Protein AF-0000000084753655 (afdb_homodimer)

pLDDT: mean 88.22, std 13.27, range [24.02, 98.69]

Foldseek 3Di:
DDPPPPPPPPPPPPPPQQFEKEKEFEAAPVRQGDFFKKKAFVVLRWIWTAHNRRITMTIRHHAAWTWIWTGDAQWDIDIDTDGTHGNYYDYDYHHTYRNNVDQQDWDCLLQVHTDRNLQDQFDKFKFALVLLVVVVLFPFQQQQSCCFRPFQFFHCQQFLACQLRDRLLFWEWEEEVLHTQADQLAGRRRRRRAATSNFFRMKMWTAAFFQSSHATQHGTYIYTYGDDQDDDAAKWKKKKKKWKAFPLDGVQQIKIKIKMKIWGDDPQKTKIKMKMKIFGGFFAALNRFGWQPFSHQHRKIKIKIKMKMKGDPDSFKIKMKIKMKIWIWHDDQWDKDFKDKAQDDQVGDMDIGFIGTDGHDDPPWGTFTKIKMKIKMKMKGALPPNRFKIKIKMKMKMWMKGKGTWDVQFPVIFIKIKIKIKIKIKIKMWGWDDPDPFKIKIKIWIKIWMKMWMFMATPVGHGQFFTKIKIKMKIKMKMWMGGNVFKIKIKMKMKMKMKMWTAWDKAGFGQALNPPRTDDIATAHIDMDMDMDMWMKIKMWTNPDQQKIKMKMKTKHKHWHNNRQCRNLDPDNYCVVPDTYIKMKIKIKIKIWGDDSFKIKIKMKMKMKIQADADWDQDPVSRGIDGGRWMKIKIWMKMKMWGADPVRFKIKIKMKIAMWMWTADVPDRVHIATDFSSRGFAIKMKMKMWGDPDPFKIKMKIKIKGAKDQRDTWDQDPVGGTDDDQRHFIAHMDMKIKMKMKGDPDPFKIKMKIKTSVVQDWAWRSNLGSRCSSRSSNIIHGGIMMMIMMMGID/DPPPPPPPPPPPPPPPQQKEKEKEFEAAPVRQGDFQWKKAFVVVRWIWTAALRRITMTIRHHAAWTWIWTGDDQWDIDTDTDGTHGNYYDYDYHHTYRNNQDQQDWDCLLQVHTDRNLQRQFDKFKFALVLLVVVVLFPFAQQQSCCFRPFQFFHCQQFLACQLRDRLLFWEWEEEVLHTQADQLAGRRRRRRFATSVFFRMKMWTAAFFQSSHATQHGTYIYTYGDDQRHDAAKWKKKKKKWKAFDLAGVQQIKIKIKIKIWGDDPQKTKIKMKMKIFGGFFAALNRFGWQPFSHQHRKIKIKIKMKMKGDPDPFKIKMKIKMKIWIWHDDQWHKDFKDKAQDDQVGDMDIGFIGTDGHDDPPWGTFAKIKMKIKMKMKGAQPPNRFKIKIKMKMKMWMKGKGTWDVQFPVIFIKIKIKIKIKIKIKMWGWDPPDPFKIKIKIWIKIWMWMWMFMATPVGHGQFFIKIKIKMKIKMKMWMGGNVFKIKIKMKMKMKMKMWTAWDKAGFGQALNPPRTDDIATAHIDMDMDMDMWMKIKMWTNPDQQKIKMKMKTKHKHWHNNRQCRNLDPDNYCVVPDTYIKMKIKIKIKIWGDDPFKIKIKMKMKMKIQADADWDQDPVSRGIDGGRWMKIKIWMKMKMWGADPVRFKIKIKMKIAMWMWTADVPDRVHIATDFSSRGFAIKMKMKMWGDPDPFKIKMKIKIKGAKDQRDTWDQDPVGGTDDDQRHFIDHMDMKIKMKMKGDPDPFKIKMKIKTSVVFDWAWRSNLGSRCSSRSSNIIHGGIMMMIMMMGID

Nearest PDB structures (foldseek):
  8the-assembly1_A  TM=7.215E-01  e=2.007E-43  Pseudomonas aeruginosa
  6z9y-assembly4_D  TM=7.921E-01  e=4.864E-38  Pseudomonas aeruginosa PAO1
  4b7o-assembly1_A  TM=7.557E-01  e=3.043E-38  Neisseria meningitidis
  6z8u-assembly2_B  TM=7.991E-01  e=2.536E-36  Pseudomonas aeruginosa PAO1
  6bpo-assembly4_D  TM=7.384E-01  e=1.087E-37  Escherichia coli K-12

Organism: Allomuricauda ruestringensis (strain DSM 13258 / CIP 107369 / LMG 19739 / B1) (NCBI:txid886377)

Sequence (1588 aa):
MKLITLATALLFTFSAFSQSNLKGKVTDEQNQPLMGATVFIPALQIGATTDLDGNFELTSIEEGTWEVTFRMLGYRTRVEKLTFPQNGTVPFTAVLTEDLSSLDEVVISASRNSEYLSEIPASVTVVGEVKLQEFSNSTSNISEILEFTVPGLAVSTGTFSNWGQTLRGRSLLVMVDGIPQSTPLRNGQLGIKSISPNDISRVEVIKGATSIFGNGGNGGFINYITKKPNATEKIEGSTNVWGTSNLAATDDALGFGVYQSLKGKFDRFNYYISASYEKTGTKYDADGTVILPTYGLDNTTIYSTLAKLEYQISDNQNITLGGNLYKSAQDTPFIPVPAEFEVFNEEGDYSLRAGYGVEGSVEGQEATGSTLVNGQLKYNLTEIFSGTTDFTTDLYYQNTENIFFYSDKFENGGQSVINAEKYGLRPNFNTSLAVNSITDISLTYGLDLLRDKTNQGLLDGRLWVPNIKMFSWAPYLQSTAKFNGTWVMKAGLRFDDMNLDIEDYNTLPYSPLGDGNFNPSVAVEGGKIGFDNLAFNVGLRYIKHQEFIPYVSYSQGFSIADLGSVLRSATADNINDIQLEPAVTKNYEFGFLSKFQNLKFEAVGYYSTSNLGTGVVFDENINSFVPSKQPQDIYGGEVSLDYFSIDNKWQLGTSYTYVEGVTHNTGNENNLVYLGGDVIAAPKWTAYVNWAPSEKVGTSLRLTHLGDRDRFDPYLDANDNYTYRHTQFPVEGYTLLNWSATYRLQSNISVSLAINNLLNEYYLPARSQWAAPLRTFTGAGEGINTKLSLLYSFMKLITLATALLFTFSAFSQSNLKGKVTDEQNQPLMGATVFIPALQIGATTDLDGNFELTSIEEGTWEVTFRMLGYRTRVEKLTFPQNGTVPFTAVLTEDLSSLDEVVISASRNSEYLSEIPASVTVVGEVKLQEFSNSTSNISEILEFTVPGLAVSTGTFSNWGQTLRGRSLLVMVDGIPQSTPLRNGQLGIKSISPNDISRVEVIKGATSIFGNGGNGGFINYITKKPNATEKIEGSTNVWGTSNLAATDDALGFGVYQSLKGKFDRFNYYISASYEKTGTKYDADGTVILPTYGLDNTTIYSTLAKLEYQISDNQNITLGGNLYKSAQDTPFIPVPAEFEVFNEEGDYSLRAGYGVEGSVEGQEATGSTLVNGQLKYNLTEIFSGTTDFTTDLYYQNTENIFFYSDKFENGGQSVINAEKYGLRPNFNTSLAVNSITDISLTYGLDLLRDKTNQGLLDGRLWVPNIKMFSWAPYLQSTAKFNGTWVMKAGLRFDDMNLDIEDYNTLPYSPLGDGNFNPSVAVEGGKIGFDNLAFNVGLRYIKHQEFIPYVSYSQGFSIADLGSVLRSATADNINDIQLEPAVTKNYEFGFLSKFQNLKFEAVGYYSTSNLGTGVVFDENINSFVPSKQPQDIYGGEVSLDYFSIDNKWQLGTSYTYVEGVTHNTGNENNLVYLGGDVIAAPKWTAYVNWAPSEKVGTSLRLTHLGDRDRFDPYLDANDNYTYRHTQFPVEGYTLLNWSATYRLQSNISVSLAINNLLNEYYLPARSQWAAPLRTFTGAGEGINTKLSLLYSF

Secondary structure (DSSP, 8-state):
------------------EEEEEEEEEETT--B-TT-EEEEGGGTEEEE--TTSEEEEEEEESEEEEEEEE-TTB--EEEEEEE-TT-EEEEEEEE-B-TT-S--EESTTTTS-EEGGG-SSEEEEE-HHHHHHHHTT-S-HHHHHHHH-TTBPPP-SSS--TT--BTTB--EEEETTEE---GGG--S--SS-S-GGGEEEEEEEES---TT-TT-SSEEEEEEEP----SSS-EEEEEEEEEEESS--TT--EEEEEEEEEEEETTEEEEEEEEEEE----B-TTSPBBP-TT--SSEEEEEEEEEEEEEEETTEEEEEEEEEEEEEE--SEEEEPPEEEE-STT--EEEE-BEEEE---TTPPPEEEEEEEEEEEEEEEEHHHHTEEEEEEEEEEEEEEEEEEETTBTT-EEEEEEEEEEEE--EEEEEEE-SSSEEEEEEEEEEEEEEEEEEEETTS-EEEEEEEEEEEEEEEEEEEEETTTEEEEEEEEEEEEEEEE--EEPPPB-TTSSS-PBPP-EEB-EEEEEEEEEEEEEEEE-S-TT-EEEEEEEEEEE---HHHHHHT--SSBGGGS----EEEEEEEEEEEEE-SSEEEEEEEEEEEESS--SEEEETTTTEEEE--S-EEEEEEEEEEEEE-TTSSEEEEEEEEEEEEEEEETTEEEEEEE--TTTSPPPEEEEEEEEEEETTEEEEEEEEEE--B-----EE-TTS-EE--TT-S-B--EEEEEEEEEEEEETTEEEEEEEESTT------HHHHHTGGGSTT-BPPP-SEEEEEEEEE-/-------------------EEEEEEEEETTS-B-TT-EEEEGGGTEEEE--TTSEEEEEEEPSEEEEEEEE-TTB--EEEEEEE-TT-EEEEEEEE-B-TT-TT-EESTTTTS-EEGGG-SSEEEEE-HHHHHHHHTT-S-HHHHHHHH-TTBPPP-SSS--TT--BTTB--EEEETTEE---GGG--S--SS-S-GGGEEEEEEEES---TT-TT-SSEEEEEEEP----SSS-EEEEEEEEEEESS--TT--EEEEEEEEEEEETTEEEEEEEEEEE----B-TTSPBBP-TT--SSEEEEEEEEEEEEEEETTEEEEEEEEEEEEEE--SEEEEPPEEEE-STT--EEEE-BEEEE---TTPPPEEEEEEEEEEEEEEEEHHHHTEEEEEEEEEEEEEEEEEEETTBTT-EEEEEEEEEEEE--EEEEEEE-SSSEEEEEEEEEEEEEEEEEEEETTS-EEEEEEEEEEEEEEEEEEEEETTTEEEEEEEEEEEEEEEE--EEPPPB-TTSSS-PBPP-EEB-EEEEEEEEEEEEEEEE-S-TT-EEEEEEEEEEE---HHHHHHT--SSBGGGS----EEEEEEEEEEEEE-SSEEEEEEEEEEEESS--SEEEETTTTEEEE--S-EEEEEEEEEEEEE-TTSSEEEEEEEEEEEEEEEETTEEEEEEE--TTTSPPPEEEEEEEEEEETTEEEEEEEEEE--B-----EE-TTS-EE--TT-S-B--EEEEEEEEEEEEETTEEEEEEEESTT------HHHHHTGGGSTT-BPPP-SEEEEEEEEE-

InterPro domains:
  IPR000531 TonB-dependent receptor-like, beta-barrel [PF00593] (312-758)
  IPR008969 Carboxypeptidase-like, regulatory domain superfamily [SSF49464] (21-106)
  IPR012910 TonB-dependent receptor, plug domain [PF07715] (118-220)
  IPR036942 TonB-dependent receptor-like, beta-barrel domain superfamily [G3DSA:2.40.170.20] (239-794)
  IPR037066 TonB-dependent receptor, plug domain superfamily [G3DSA:2.170.130.10] (97-231)
  IPR039426 TonB-dependent receptor-like [PS52016] (116-794)
  IPR039426 TonB-dependent receptor-like [PTHR30069] (4-778)

Radius of gyration: 38.18 Å; Cα contacts (8 Å, |Δi|>4): 4791; chains: 2; bounding box: 90×140×96 Å

Structure (mmCIF, N/CA/C/O backbone):
data_AF-0000000084753655-model_v1
#
loop_
_entity.id
_entity.type
_entity.pdbx_description
1 polymer 'TonB-dependent receptor'
#
loop_
_atom_site.group_PDB
_atom_site.id
_atom_site.type_symbol
_atom_site.label_atom_id
_atom_site.label_alt_id
_atom_site.label_comp_id
_atom_site.label_asym_id
_atom_site.label_entity_id
_atom_site.label_seq_id
_atom_site.pdbx_PDB_ins_code
_atom_site.Cartn_x
_atom_site.Cartn_y
_atom_site.Cartn_z
_atom_site.occupancy
_atom_site.B_iso_or_equiv
_atom_site.auth_seq_id
_atom_site.auth_comp_id
_atom_site.auth_asym_id
_atom_site.auth_atom_id
_atom_site.pdbx_PDB_model_num
ATOM 1 N N . MET A 1 1 ? -51.656 81.062 -13.727 1 25.58 1 MET A N 1
ATOM 2 C CA . MET A 1 1 ? -52.062 79.688 -14.062 1 25.58 1 MET A CA 1
ATOM 3 C C . MET A 1 1 ? -51.25 78.688 -13.289 1 25.58 1 MET A C 1
ATOM 5 O O . MET A 1 1 ? -50.062 78.562 -13.484 1 25.58 1 MET A O 1
ATOM 9 N N . LYS A 1 2 ? -51.656 78.5 -11.992 1 30.78 2 LYS A N 1
ATOM 10 C CA . LYS A 1 2 ? -51.406 78 -10.641 1 30.78 2 LYS A CA 1
ATOM 11 C C . LYS A 1 2 ? -51.406 76.438 -10.609 1 30.78 2 LYS A C 1
ATOM 13 O O . LYS A 1 2 ? -52.406 75.812 -10.922 1 30.78 2 LYS A O 1
ATOM 18 N N . LEU A 1 3 ? -50.188 75.812 -11.109 1 28.36 3 LEU A N 1
ATOM 19 C CA . LEU A 1 3 ? -49.656 74.438 -11.32 1 28.36 3 LEU A CA 1
ATOM 20 C C . LEU A 1 3 ? -49.906 73.562 -10.102 1 28.36 3 LEU A C 1
ATOM 22 O O . LEU A 1 3 ? -49.375 73.812 -9.023 1 28.36 3 LEU A O 1
ATOM 26 N N . ILE A 1 4 ? -51.156 73 -9.836 1 27.52 4 ILE A N 1
ATOM 27 C CA . ILE A 1 4 ? -51.844 72.25 -8.805 1 27.52 4 ILE A CA 1
ATOM 28 C C . ILE A 1 4 ? -51.094 70.938 -8.602 1 27.52 4 ILE A C 1
ATOM 30 O O . ILE A 1 4 ? -51 70.125 -9.531 1 27.52 4 ILE A O 1
ATOM 34 N N . THR A 1 5 ? -50.062 70.75 -7.645 1 26.44 5 THR A N 1
ATOM 35 C CA . THR A 1 5 ? -49.156 69.812 -7.086 1 26.44 5 THR A CA 1
ATOM 36 C C . THR A 1 5 ? -49.906 68.625 -6.52 1 26.44 5 THR A C 1
ATOM 38 O O . THR A 1 5 ? -50.625 68.75 -5.52 1 26.44 5 THR A O 1
ATOM 41 N N . LEU A 1 6 ? -50.656 67.75 -7.344 1 26.5 6 LEU A N 1
ATOM 42 C CA . LEU A 1 6 ? -51.5 66.625 -6.918 1 26.5 6 LEU A CA 1
ATOM 43 C C . LEU A 1 6 ? -50.719 65.562 -6.148 1 26.5 6 LEU A C 1
ATOM 45 O O . LEU A 1 6 ? -49.781 65 -6.691 1 26.5 6 LEU A O 1
ATOM 49 N N . ALA A 1 7 ? -50.594 65.562 -4.746 1 27.19 7 ALA A N 1
ATOM 50 C CA . ALA A 1 7 ? -50.031 64.812 -3.662 1 27.19 7 ALA A CA 1
ATOM 51 C C . ALA A 1 7 ? -50.656 63.406 -3.617 1 27.19 7 ALA A C 1
ATOM 53 O O . ALA A 1 7 ? -51.781 63.219 -3.172 1 27.19 7 ALA A O 1
ATOM 54 N N . THR A 1 8 ? -50.594 62.469 -4.621 1 26.09 8 THR A N 1
ATOM 55 C CA . THR A 1 8 ? -51.219 61.156 -4.582 1 26.09 8 THR A CA 1
ATOM 56 C C . THR A 1 8 ? -50.594 60.312 -3.48 1 26.09 8 THR A C 1
ATOM 58 O O . THR A 1 8 ? -49.375 60.062 -3.479 1 26.09 8 THR A O 1
ATOM 61 N N . ALA A 1 9 ? -51.156 60.188 -2.201 1 28.41 9 ALA A N 1
ATOM 62 C CA . ALA A 1 9 ? -50.906 59.406 -0.991 1 28.41 9 ALA A CA 1
ATOM 63 C C . ALA A 1 9 ? -50.969 57.906 -1.285 1 28.41 9 ALA A C 1
ATOM 65 O O . ALA A 1 9 ? -52.031 57.375 -1.632 1 28.41 9 ALA A O 1
ATOM 66 N N . LEU A 1 10 ? -50 57.281 -1.902 1 27.05 10 LEU A N 1
ATOM 67 C CA . LEU A 1 10 ? -49.938 55.844 -2.139 1 27.05 10 LEU A CA 1
ATOM 68 C C . LEU A 1 10 ? -50.031 55.062 -0.828 1 27.05 10 LEU A C 1
ATOM 70 O O . LEU A 1 10 ? -49.188 55.25 0.062 1 27.05 10 LEU A O 1
ATOM 74 N N . LEU A 1 11 ? -51.219 54.594 -0.249 1 28.59 11 LEU A N 1
ATOM 75 C CA . LEU A 1 11 ? -51.594 53.75 0.88 1 28.59 11 LEU A CA 1
ATOM 76 C C . LEU A 1 11 ? -50.906 52.406 0.812 1 28.59 11 LEU A C 1
ATOM 78 O O . LEU A 1 11 ? -51.125 51.625 -0.116 1 28.59 11 LEU A O 1
ATOM 82 N N . PHE A 1 12 ? -49.656 52.219 1.208 1 29.06 12 PHE A N 1
ATOM 83 C CA . PHE A 1 12 ? -48.969 50.938 1.393 1 29.06 12 PHE A CA 1
ATOM 84 C C . PHE A 1 12 ? -49.656 50.094 2.438 1 29.06 12 PHE A C 1
ATOM 86 O O . PHE A 1 12 ? -49.812 50.5 3.594 1 29.06 12 PHE A O 1
ATOM 93 N N . THR A 1 13 ? -50.75 49.281 2.166 1 31.09 13 THR A N 1
ATOM 94 C CA . THR A 1 13 ? -51.406 48.312 3.02 1 31.09 13 THR A CA 1
ATOM 95 C C . THR A 1 13 ? -50.375 47.312 3.549 1 31.09 13 THR A C 1
ATOM 97 O O . THR A 1 13 ? -49.688 46.625 2.771 1 31.09 13 THR A O 1
ATOM 100 N N . PHE A 1 14 ? -49.812 47.438 4.719 1 32.62 14 PHE A N 1
ATOM 101 C CA . PHE A 1 14 ? -49.062 46.5 5.504 1 32.62 14 PHE A CA 1
ATOM 102 C C . PHE A 1 14 ? -49.875 45.25 5.824 1 32.62 14 PHE A C 1
ATOM 104 O O . PHE A 1 14 ? -50.844 45.344 6.578 1 32.62 14 PHE A O 1
ATOM 111 N N . SER A 1 15 ? -50.156 44.344 4.949 1 34.03 15 SER A N 1
ATOM 112 C CA . SER A 1 15 ? -50.75 43.062 5.301 1 34.03 15 SER A CA 1
ATOM 113 C C . SER A 1 15 ? -49.969 42.375 6.438 1 34.03 15 SER A C 1
ATOM 115 O O . SER A 1 15 ? -48.781 42.156 6.328 1 34.03 15 SER A O 1
ATOM 117 N N . ALA A 1 16 ? -50.406 42.531 7.605 1 40.72 16 ALA A N 1
ATOM 118 C CA . ALA A 1 16 ? -49.969 41.781 8.789 1 40.72 16 ALA A CA 1
ATOM 119 C C . ALA A 1 16 ? -50 40.281 8.539 1 40.72 16 ALA A C 1
ATOM 121 O O . ALA A 1 16 ? -51.094 39.688 8.406 1 40.72 16 ALA A O 1
ATOM 122 N N . PHE A 1 17 ? -49.062 39.75 7.934 1 44.97 17 PHE A N 1
ATOM 123 C CA . PHE A 1 17 ? -48.969 38.281 7.789 1 44.97 17 PHE A CA 1
ATOM 124 C C . PHE A 1 17 ? -49 37.594 9.156 1 44.97 17 PHE A C 1
ATOM 126 O O . PHE A 1 17 ? -48.312 38.031 10.078 1 44.97 17 PHE A O 1
ATOM 133 N N . SER A 1 18 ? -50.031 37.062 9.516 1 55.03 18 SER A N 1
ATOM 134 C CA . SER A 1 18 ? -50.312 36.219 10.672 1 55.03 18 SER A CA 1
ATOM 135 C C . SER A 1 18 ? -49.25 35.125 10.836 1 55.03 18 SER A C 1
ATOM 137 O O . SER A 1 18 ? -49 34.344 9.898 1 55.03 18 SER A O 1
ATOM 139 N N . GLN A 1 19 ? -48.25 35.25 11.719 1 69.44 19 GLN A N 1
ATOM 140 C CA . GLN A 1 19 ? -47.094 34.344 11.891 1 69.44 19 GLN A CA 1
ATOM 141 C C . GLN A 1 19 ? -47.312 33.438 13.094 1 69.44 19 GLN A C 1
ATOM 143 O O . GLN A 1 19 ? -47.969 33.781 14.062 1 69.44 19 GLN A O 1
ATOM 148 N N . SER A 1 20 ? -47.062 32.156 13 1 81.19 20 SER A N 1
ATOM 149 C CA . SER A 1 20 ? -47.094 31.141 14.047 1 81.19 20 SER A CA 1
ATOM 150 C C . SER A 1 20 ? -45.75 30.984 14.734 1 81.19 20 SER A C 1
ATOM 152 O O . SER A 1 20 ? -44.719 31.469 14.219 1 81.19 20 SER A O 1
ATOM 154 N N . ASN A 1 21 ? -45.812 30.422 15.984 1 83.81 21 ASN A N 1
ATOM 155 C CA . ASN A 1 21 ? -44.594 30.156 16.75 1 83.81 21 ASN A CA 1
ATOM 156 C C . ASN A 1 21 ? -44.438 28.672 17.047 1 83.81 21 ASN A C 1
ATOM 158 O O . ASN A 1 21 ? -45.438 27.938 17.125 1 83.81 21 ASN A O 1
ATOM 162 N N . LEU A 1 22 ? -43.25 28.219 17.062 1 85.69 22 LEU A N 1
ATOM 163 C CA . LEU A 1 22 ? -42.875 26.891 17.547 1 85.69 22 LEU A CA 1
ATOM 164 C C . LEU A 1 22 ? -42.156 26.984 18.891 1 85.69 22 LEU A C 1
ATOM 166 O O . LEU A 1 22 ? -41.125 27.656 19 1 85.69 22 LEU A O 1
ATOM 170 N N . LYS A 1 23 ? -42.844 26.406 19.828 1 85.25 23 LYS A N 1
ATOM 171 C CA . LYS A 1 23 ? -42.25 26.375 21.156 1 85.25 23 LYS A CA 1
ATOM 172 C C . LYS A 1 23 ? -42.125 24.938 21.672 1 85.25 23 LYS A C 1
ATOM 174 O O . LYS A 1 23 ? -43.031 24.141 21.516 1 85.25 23 LYS A O 1
ATOM 179 N N . GLY A 1 24 ? -40.906 24.641 22.141 1 85.75 24 GLY A N 1
ATOM 180 C CA . GLY A 1 24 ? -40.75 23.281 22.672 1 85.75 24 GLY A CA 1
ATOM 181 C C . GLY A 1 24 ? -39.406 23.047 23.344 1 85.75 24 GLY A C 1
ATOM 182 O O . GLY A 1 24 ? -38.75 24 23.75 1 85.75 24 GLY A O 1
ATOM 183 N N . LYS A 1 25 ? -39.125 21.719 23.531 1 83.12 25 LYS A N 1
ATOM 184 C CA . LYS A 1 25 ? -37.938 21.234 24.203 1 83.12 25 LYS A CA 1
ATOM 185 C C . LYS A 1 25 ? -37.219 20.188 23.344 1 83.12 25 LYS A C 1
ATOM 187 O O . LYS A 1 25 ? -37.875 19.422 22.609 1 83.12 25 LYS A O 1
ATOM 192 N N . VAL A 1 26 ? -36 20.375 23.328 1 82.88 26 VAL A N 1
ATOM 193 C CA . VAL A 1 26 ? -35.188 19.297 22.766 1 82.88 26 VAL A CA 1
ATOM 194 C C . VAL A 1 26 ? -34.5 18.531 23.891 1 82.88 26 VAL A C 1
ATOM 196 O O . VAL A 1 26 ? -33.812 19.109 24.719 1 82.88 26 VAL A O 1
ATOM 199 N N . THR A 1 27 ? -34.75 17.219 23.875 1 76.69 27 THR A N 1
ATOM 200 C CA . THR A 1 27 ? -34.156 16.359 24.906 1 76.69 27 THR A CA 1
ATOM 201 C C . THR A 1 27 ? -33.5 15.133 24.266 1 76.69 27 THR A C 1
ATOM 203 O O . THR A 1 27 ? -33.688 14.859 23.078 1 76.69 27 THR A O 1
ATOM 206 N N . ASP A 1 28 ? -32.656 14.562 25.078 1 68.62 28 ASP A N 1
ATOM 207 C CA . ASP A 1 28 ? -32.156 13.258 24.641 1 68.62 28 ASP A CA 1
ATOM 208 C C . ASP A 1 28 ? -33.125 12.141 25.047 1 68.62 28 ASP A C 1
ATOM 210 O O . ASP A 1 28 ? -34.219 12.406 25.562 1 68.62 28 ASP A O 1
ATOM 214 N N . GLU A 1 29 ? -32.781 10.906 24.703 1 66.56 29 GLU A N 1
ATOM 215 C CA . GLU A 1 29 ? -33.656 9.758 24.953 1 66.56 29 GLU A CA 1
ATOM 216 C C . GLU A 1 29 ? -33.906 9.57 26.438 1 66.56 29 GLU A C 1
ATOM 218 O O . GLU A 1 29 ? -34.875 8.922 26.844 1 66.56 29 GLU A O 1
ATOM 223 N N . GLN A 1 30 ? -33.062 10.156 27.188 1 60.22 30 GLN A N 1
ATOM 224 C CA . GLN A 1 30 ? -33.25 10.078 28.641 1 60.22 30 GLN A CA 1
ATOM 225 C C . GLN A 1 30 ? -34 11.289 29.156 1 60.22 30 GLN A C 1
ATOM 227 O O . GLN A 1 30 ? -34 11.562 30.359 1 60.22 30 GLN A O 1
ATOM 232 N N . ASN A 1 31 ? -34.5 12.016 28.391 1 63.53 31 ASN A N 1
ATOM 233 C CA . ASN A 1 31 ? -35.312 13.203 28.688 1 63.53 31 ASN A CA 1
ATOM 234 C C . ASN A 1 31 ? -34.469 14.312 29.312 1 63.53 31 ASN A C 1
ATOM 236 O O . ASN A 1 31 ? -34.969 15.148 30.047 1 63.53 31 ASN A O 1
ATOM 240 N N . GLN A 1 32 ? -33.219 14.148 29.094 1 67.75 32 GLN A N 1
ATOM 241 C CA . GLN A 1 32 ? -32.344 15.242 29.5 1 67.75 32 GLN A CA 1
ATOM 242 C C . GLN A 1 32 ? -32.344 16.375 28.469 1 67.75 32 GLN A C 1
ATOM 244 O O . GLN A 1 32 ? -32.25 16.125 27.266 1 67.75 32 GLN A O 1
ATOM 249 N N . PRO A 1 33 ? -32.438 17.625 29.031 1 72.44 33 PRO A N 1
ATOM 250 C CA . PRO A 1 33 ? -32.469 18.734 28.078 1 72.44 33 PRO A CA 1
ATOM 251 C C . PRO A 1 33 ? -31.156 18.891 27.328 1 72.44 33 PRO A C 1
ATOM 253 O O . PRO A 1 33 ? -30.078 18.688 27.906 1 72.44 33 PRO A O 1
ATOM 256 N N . LEU A 1 34 ? -31.266 18.969 26.125 1 69.25 34 LEU A N 1
ATOM 257 C CA . LEU A 1 34 ? -30.094 19.188 25.281 1 69.25 34 LEU A CA 1
ATOM 258 C C . LEU A 1 34 ? -29.906 20.688 25.016 1 69.25 34 LEU A C 1
ATOM 260 O O . LEU A 1 34 ? -30.656 21.281 24.234 1 69.25 34 LEU A O 1
ATOM 264 N N . MET A 1 35 ? -28.953 21.125 25.766 1 63.34 35 MET A N 1
ATOM 265 C CA . MET A 1 35 ? -28.594 22.516 25.531 1 63.34 35 MET A CA 1
ATOM 266 C C . MET A 1 35 ? -27.797 22.656 24.234 1 63.34 35 MET A C 1
ATOM 268 O O . MET A 1 35 ? -26.859 21.891 23.984 1 63.34 35 MET A O 1
ATOM 272 N N . GLY A 1 36 ? -28.156 23.578 23.344 1 63.84 36 GLY A N 1
ATOM 273 C CA . GLY A 1 36 ? -27.375 23.891 22.156 1 63.84 36 GLY A CA 1
ATOM 274 C C . GLY A 1 36 ? -27.844 23.141 20.922 1 63.84 36 GLY A C 1
ATOM 275 O O . GLY A 1 36 ? -27.172 23.172 19.891 1 63.84 36 GLY A O 1
ATOM 276 N N . ALA A 1 37 ? -28.906 22.453 21.094 1 73.06 37 ALA A N 1
ATOM 277 C CA . ALA A 1 37 ? -29.484 21.812 19.922 1 73.06 37 ALA A CA 1
ATOM 278 C C . ALA A 1 37 ? -30.078 22.844 18.969 1 73.06 37 ALA A C 1
ATOM 280 O O . ALA A 1 37 ? -30.688 23.828 19.406 1 73.06 37 ALA A O 1
ATOM 281 N N . THR A 1 38 ? -29.797 22.562 17.75 1 75.69 38 THR A N 1
ATOM 282 C CA . THR A 1 38 ? -30.328 23.484 16.75 1 75.69 38 THR A CA 1
ATOM 283 C C . THR A 1 38 ? -31.672 23 16.234 1 75.69 38 THR A C 1
ATOM 285 O O . THR A 1 38 ? -31.828 21.828 15.875 1 75.69 38 THR A O 1
ATOM 288 N N . VAL A 1 39 ? -32.688 23.859 16.297 1 80.06 39 VAL A N 1
ATOM 289 C CA . VAL A 1 39 ? -34 23.688 15.672 1 80.06 39 VAL A CA 1
ATOM 290 C C . VAL A 1 39 ? -34.125 24.609 14.461 1 80.06 39 VAL A C 1
ATOM 292 O O . VAL A 1 39 ? -34.031 25.844 14.594 1 80.06 39 VAL A O 1
ATOM 295 N N . PHE A 1 40 ? -34.219 23.922 13.352 1 78.5 40 PHE A N 1
ATOM 296 C CA . PHE A 1 40 ? -34.094 24.703 12.125 1 78.5 40 PHE A CA 1
ATOM 297 C C . PHE A 1 40 ? -35.156 24.297 11.109 1 78.5 40 PHE A C 1
ATOM 299 O O . PHE A 1 40 ? -35.469 23.125 10.961 1 78.5 40 PHE A O 1
ATOM 306 N N . ILE A 1 41 ? -35.844 25.312 10.5 1 76.81 41 ILE A N 1
ATOM 307 C CA . ILE A 1 41 ? -36.719 25.109 9.352 1 76.81 41 ILE A CA 1
ATOM 308 C C . ILE A 1 41 ? -36 25.562 8.078 1 76.81 41 ILE A C 1
ATOM 310 O O . ILE A 1 41 ? -36 26.766 7.762 1 76.81 41 ILE A O 1
ATOM 314 N N . PRO A 1 42 ? -35.469 24.562 7.375 1 69.94 42 PRO A N 1
ATOM 315 C CA . PRO A 1 42 ? -34.625 24.922 6.227 1 69.94 42 PRO A CA 1
ATOM 316 C C . PRO A 1 42 ? -35.406 25.75 5.184 1 69.94 42 PRO A C 1
ATOM 318 O O . PRO A 1 42 ? -34.844 26.703 4.629 1 69.94 42 PRO A O 1
ATOM 321 N N . ALA A 1 43 ? -36.625 25.5 4.996 1 66.69 43 ALA A N 1
ATOM 322 C CA . ALA A 1 43 ? -37.438 26.156 3.975 1 66.69 43 ALA A CA 1
ATOM 323 C C . ALA A 1 43 ? -37.688 27.625 4.312 1 66.69 43 ALA A C 1
ATOM 325 O O . ALA A 1 43 ? -37.812 28.469 3.414 1 66.69 43 ALA A O 1
ATOM 326 N N . LEU A 1 44 ? -37.688 27.953 5.602 1 66.62 44 LEU A N 1
ATOM 327 C CA . LEU A 1 44 ? -37.969 29.312 6.035 1 66.62 44 LEU A CA 1
ATOM 328 C C . LEU A 1 44 ? -36.688 29.984 6.543 1 66.62 44 LEU A C 1
ATOM 330 O O . LEU A 1 44 ? -36.719 31.156 6.938 1 66.62 44 LEU A O 1
ATOM 334 N N . GLN A 1 45 ? -35.562 29.094 6.457 1 59.44 45 GLN A N 1
ATOM 335 C CA . GLN A 1 45 ? -34.25 29.516 6.926 1 59.44 45 GLN A CA 1
ATOM 336 C C . GLN A 1 45 ? -34.344 30.188 8.289 1 59.44 45 GLN A C 1
ATOM 338 O O . GLN A 1 45 ? -33.719 31.234 8.516 1 59.44 45 GLN A O 1
ATOM 343 N N . ILE A 1 46 ? -35.25 29.75 9.094 1 72.31 46 ILE A N 1
ATOM 344 C CA . ILE A 1 46 ? -35.375 30.219 10.477 1 72.31 46 ILE A CA 1
ATOM 345 C C . ILE A 1 46 ? -34.969 29.094 11.43 1 72.31 46 ILE A C 1
ATOM 347 O O . ILE A 1 46 ? -35.219 27.922 11.141 1 72.31 46 ILE A O 1
ATOM 351 N N . GLY A 1 47 ? -34.219 29.453 12.391 1 74.38 47 GLY A N 1
ATOM 352 C CA . GLY A 1 47 ? -33.812 28.453 13.375 1 74.38 47 GLY A CA 1
ATOM 353 C C . GLY A 1 47 ? -33.625 29.031 14.766 1 74.38 47 GLY A C 1
ATOM 354 O O . GLY A 1 47 ? -33.688 30.25 14.953 1 74.38 47 GLY A O 1
ATOM 355 N N . ALA A 1 48 ? -33.688 28.094 15.719 1 73.44 48 ALA A N 1
ATOM 356 C CA . ALA A 1 48 ? -33.406 28.406 17.125 1 73.44 48 ALA A CA 1
ATOM 357 C C . ALA A 1 48 ? -32.5 27.344 17.75 1 73.44 48 ALA A C 1
ATOM 359 O O . ALA A 1 48 ? -32.281 26.281 17.172 1 73.44 48 ALA A O 1
ATOM 360 N N . THR A 1 49 ? -31.844 27.734 18.766 1 75.44 49 THR A N 1
ATOM 361 C CA . THR A 1 49 ? -31.062 26.797 19.578 1 75.44 49 THR A CA 1
ATOM 362 C C . THR A 1 49 ? -31.688 26.641 20.953 1 75.44 49 THR A C 1
ATOM 364 O O . THR A 1 49 ? -32.219 27.594 21.516 1 75.44 49 THR A O 1
ATOM 367 N N . THR A 1 50 ? -31.5 25.469 21.516 1 76.38 50 THR A N 1
ATOM 368 C CA . THR A 1 50 ? -32.094 25.203 22.812 1 76.38 50 THR A CA 1
ATOM 369 C C . THR A 1 50 ? -31.297 25.844 23.938 1 76.38 50 THR A C 1
ATOM 371 O O . THR A 1 50 ? -30.078 26 23.812 1 76.38 50 THR A O 1
ATOM 374 N N . ASP A 1 51 ? -32.031 26.281 24.984 1 65.38 51 ASP A N 1
ATOM 375 C CA . ASP A 1 51 ? -31.406 26.844 26.172 1 65.38 51 ASP A CA 1
ATOM 376 C C . ASP A 1 51 ? -30.969 25.734 27.141 1 65.38 51 ASP A C 1
ATOM 378 O O . ASP A 1 51 ? -30.969 24.562 26.781 1 65.38 51 ASP A O 1
ATOM 382 N N . LEU A 1 52 ? -30.516 26.188 28.375 1 63.38 52 LEU A N 1
ATOM 383 C CA . LEU A 1 52 ? -29.984 25.281 29.375 1 63.38 52 LEU A CA 1
ATOM 384 C C . LEU A 1 52 ? -30.984 24.203 29.734 1 63.38 52 LEU A C 1
ATOM 386 O O . LEU A 1 52 ? -30.609 23.078 30.094 1 63.38 52 LEU A O 1
ATOM 390 N N . ASP A 1 53 ? -32.156 24.516 29.719 1 66.31 53 ASP A N 1
ATOM 391 C CA . ASP A 1 53 ? -33.219 23.562 30.078 1 66.31 53 ASP A CA 1
ATOM 392 C C . ASP A 1 53 ? -33.75 22.859 28.844 1 66.31 53 ASP A C 1
ATOM 394 O O . ASP A 1 53 ? -34.781 22.188 28.906 1 66.31 53 ASP A O 1
ATOM 398 N N . GLY A 1 54 ? -33.094 23.031 27.75 1 73.19 54 GLY A N 1
ATOM 399 C CA . GLY A 1 54 ? -33.469 22.375 26.5 1 73.19 54 GLY A CA 1
ATOM 400 C C . GLY A 1 54 ? -34.625 23.062 25.812 1 73.19 54 GLY A C 1
ATOM 401 O O . GLY A 1 54 ? -35.219 22.516 24.859 1 73.19 54 GLY A O 1
ATOM 402 N N . ASN A 1 55 ? -35.062 24.156 26.297 1 77.25 55 ASN A N 1
ATOM 403 C CA . ASN A 1 55 ? -36.219 24.859 25.734 1 77.25 55 ASN A CA 1
ATOM 404 C C . ASN A 1 55 ? -35.812 25.641 24.484 1 77.25 55 ASN A C 1
ATOM 406 O O . ASN A 1 55 ? -34.688 26.125 24.391 1 77.25 55 ASN A O 1
ATOM 410 N N . PHE A 1 56 ? -36.688 25.562 23.422 1 80.38 56 PHE A N 1
ATOM 411 C CA . PHE A 1 56 ? -36.531 26.406 22.25 1 80.38 56 PHE A CA 1
ATOM 412 C C . PHE A 1 56 ? -37.844 27.109 21.891 1 80.38 56 PHE A C 1
ATOM 414 O O . PHE A 1 56 ? -38.906 26.656 22.266 1 80.38 56 PHE A O 1
ATOM 421 N N . GLU A 1 57 ? -37.719 28.359 21.359 1 79.38 57 GLU A N 1
ATOM 422 C CA . GLU A 1 57 ? -38.844 29.078 20.75 1 79.38 57 GLU A CA 1
ATOM 423 C C . GLU A 1 57 ? -38.469 29.641 19.391 1 79.38 57 GLU A C 1
ATOM 425 O O . GLU A 1 57 ? -37.5 30.359 19.25 1 79.38 57 GLU A O 1
ATOM 430 N N . LEU A 1 58 ? -39.125 29.156 18.375 1 78.12 58 LEU A N 1
ATOM 431 C CA . LEU A 1 58 ? -39 29.672 17.016 1 78.12 58 LEU A CA 1
ATOM 432 C C . LEU A 1 58 ? -40.25 30.484 16.641 1 78.12 58 LEU A C 1
ATOM 434 O O . LEU A 1 58 ? -41.375 29.953 16.656 1 78.12 58 LEU A O 1
ATOM 438 N N . THR A 1 59 ? -40 31.734 16.422 1 75.44 59 THR A N 1
ATOM 439 C CA . THR A 1 59 ? -41.125 32.625 16.156 1 75.44 59 THR A CA 1
ATOM 440 C C . THR A 1 59 ? -41.219 33 14.68 1 75.44 59 THR A C 1
ATOM 442 O O . THR A 1 59 ? -40.281 32.688 13.914 1 75.44 59 THR A O 1
ATOM 445 N N . SER A 1 60 ? -42.438 33.562 14.281 1 73.62 60 SER A N 1
ATOM 446 C CA . SER A 1 60 ? -42.688 34.125 12.961 1 73.62 60 SER A CA 1
ATOM 447 C C . SER A 1 60 ? -42.625 33.062 11.883 1 73.62 60 SER A C 1
ATOM 449 O O . SER A 1 60 ? -41.969 33.25 10.844 1 73.62 60 SER A O 1
ATOM 451 N N . ILE A 1 61 ? -43.25 32 12.195 1 78.88 61 ILE A N 1
ATOM 452 C CA . ILE A 1 61 ? -43.344 30.906 11.227 1 78.88 61 ILE A CA 1
ATOM 453 C C . ILE A 1 61 ? -44.562 31.094 10.352 1 78.88 61 ILE A C 1
ATOM 455 O O . ILE A 1 61 ? -45.688 31.219 10.852 1 78.88 61 ILE A O 1
ATOM 459 N N . GLU A 1 62 ? -44.375 31.156 9.047 1 78.44 62 GLU A N 1
ATOM 460 C CA . GLU A 1 62 ? -45.469 31.281 8.109 1 78.44 62 GLU A CA 1
ATOM 461 C C . GLU A 1 62 ? -46.406 30.078 8.203 1 78.44 62 GLU A C 1
ATOM 463 O O . GLU A 1 62 ? -45.969 28.953 8.438 1 78.44 62 GLU A O 1
ATOM 468 N N . GLU A 1 63 ? -47.625 30.469 8.094 1 78.56 63 GLU A N 1
ATOM 469 C CA . GLU A 1 63 ? -48.625 29.391 8.094 1 78.56 63 GLU A CA 1
ATOM 470 C C . GLU A 1 63 ? -48.312 28.359 7.023 1 78.56 63 GLU A C 1
ATOM 472 O O . GLU A 1 63 ? -47.906 28.703 5.91 1 78.56 63 GLU A O 1
ATOM 477 N N . GLY A 1 64 ? -48.312 27.047 7.367 1 80.56 64 GLY A N 1
ATOM 478 C CA . GLY A 1 64 ? -48.062 25.938 6.457 1 80.56 64 GLY A CA 1
ATOM 479 C C . GLY A 1 64 ? -47.438 24.75 7.141 1 80.56 64 GLY A C 1
ATOM 480 O O . GLY A 1 64 ? -47.281 24.719 8.367 1 80.56 64 GLY A O 1
ATOM 481 N N . THR A 1 65 ? -47.219 23.828 6.34 1 81.31 65 THR A N 1
ATOM 482 C CA . THR A 1 65 ? -46.5 22.641 6.809 1 81.31 65 THR A CA 1
ATOM 483 C C . THR A 1 65 ? -45.031 22.688 6.398 1 81.31 65 THR A C 1
ATOM 485 O O . THR A 1 65 ? -44.719 22.828 5.211 1 81.31 65 THR A O 1
ATOM 488 N N . TRP A 1 66 ? -44.156 22.688 7.516 1 81.19 66 TRP A N 1
ATOM 489 C CA . TRP A 1 66 ? -42.75 22.797 7.27 1 81.19 66 TRP A CA 1
ATOM 490 C C . TRP A 1 66 ? -41.969 21.641 7.906 1 81.19 66 TRP A C 1
ATOM 492 O O . TRP A 1 66 ? -42.406 21.094 8.914 1 81.19 66 TRP A O 1
ATOM 502 N N . GLU A 1 67 ? -40.938 21.312 7.277 1 80.56 67 GLU A N 1
ATOM 503 C CA . GLU A 1 67 ? -39.969 20.406 7.914 1 80.56 67 GLU A CA 1
ATOM 504 C C . GLU A 1 67 ? -39.094 21.141 8.914 1 80.56 67 GLU A C 1
ATOM 506 O O . GLU A 1 67 ? -38.375 22.078 8.547 1 80.56 67 GLU A O 1
ATOM 511 N N . VAL A 1 68 ? -39.219 20.656 10.164 1 80.69 68 VAL A N 1
ATOM 512 C CA . VAL A 1 68 ? -38.375 21.203 11.227 1 80.69 68 VAL A CA 1
ATOM 513 C C . VAL A 1 68 ? -37.219 20.234 11.539 1 80.69 68 VAL A C 1
ATOM 515 O O . VAL A 1 68 ? -37.469 19.062 11.797 1 80.69 68 VAL A O 1
ATOM 518 N N . THR A 1 69 ? -36.094 20.781 11.484 1 78.62 69 THR A N 1
ATOM 519 C CA . THR A 1 69 ? -34.906 20 11.766 1 78.62 69 THR A CA 1
ATOM 520 C C . THR A 1 69 ? -34.375 20.297 13.172 1 78.62 69 THR A C 1
ATOM 522 O O . THR A 1 69 ? -34.188 21.453 13.531 1 78.62 69 THR A O 1
ATOM 525 N N . PHE A 1 70 ? -34.219 19.234 13.93 1 77.44 70 PHE A N 1
ATOM 526 C CA . PHE A 1 70 ? -33.594 19.281 15.242 1 77.44 70 PHE A CA 1
ATOM 527 C C . PHE A 1 70 ? -32.188 18.656 15.188 1 77.44 70 PHE A C 1
ATOM 529 O O . PHE A 1 70 ? -32.062 17.469 14.891 1 77.44 70 PHE A O 1
ATOM 536 N N . ARG A 1 71 ? -31.234 19.5 15.398 1 71.5 71 ARG A N 1
ATOM 537 C CA . ARG A 1 71 ? -29.859 19.016 15.25 1 71.5 71 ARG A CA 1
ATOM 538 C C . ARG A 1 71 ? -29.016 19.391 16.453 1 71.5 71 ARG A C 1
ATOM 540 O O . ARG A 1 71 ? -29.156 20.484 17.016 1 71.5 71 ARG A O 1
ATOM 547 N N . MET A 1 72 ? -28.375 18.406 16.922 1 63.28 72 MET A N 1
ATOM 548 C CA . MET A 1 72 ? -27.344 18.609 17.938 1 63.28 72 MET A CA 1
ATOM 549 C C . MET A 1 72 ? -26.156 17.688 17.703 1 63.28 72 MET A C 1
ATOM 551 O O . MET A 1 72 ? -26.328 16.531 17.328 1 63.28 72 MET A O 1
ATOM 555 N N . LEU A 1 73 ? -25 18.422 17.766 1 52.75 73 LEU A N 1
ATOM 556 C CA . LEU A 1 73 ? -23.781 17.625 17.641 1 52.75 73 LEU A CA 1
ATOM 557 C C . LEU A 1 73 ? -23.812 16.438 18.578 1 52.75 73 LEU A C 1
ATOM 559 O O . LEU A 1 73 ? -24.109 16.578 19.766 1 52.75 73 LEU A O 1
ATOM 563 N N . GLY A 1 74 ? -23.516 15.281 18.156 1 54.56 74 GLY A N 1
ATOM 564 C CA . GLY A 1 74 ? -23.562 14.055 18.953 1 54.56 74 GLY A CA 1
ATOM 565 C C . GLY A 1 74 ? -24.922 13.383 18.922 1 54.56 74 GLY A C 1
ATOM 566 O O . GLY A 1 74 ? -25.109 12.336 19.547 1 54.56 74 GLY A O 1
ATOM 567 N N . TYR A 1 75 ? -25.859 14.062 18.344 1 61.53 75 TYR A N 1
ATOM 568 C CA . TYR A 1 75 ? -27.203 13.508 18.281 1 61.53 75 TYR A CA 1
ATOM 569 C C . TYR A 1 75 ? -27.656 13.352 16.844 1 61.53 75 TYR A C 1
ATOM 571 O O . TYR A 1 75 ? -27.203 14.086 15.953 1 61.53 75 TYR A O 1
ATOM 579 N N . ARG A 1 76 ? -28.438 12.289 16.562 1 63.31 76 ARG A N 1
ATOM 580 C CA . ARG A 1 76 ? -29.047 12.109 15.25 1 63.31 76 ARG A CA 1
ATOM 581 C C . ARG A 1 76 ? -30 13.258 14.938 1 63.31 76 ARG A C 1
ATOM 583 O O . ARG A 1 76 ? -30.844 13.617 15.766 1 63.31 76 ARG A O 1
ATOM 590 N N . THR A 1 77 ? -29.641 13.758 13.766 1 65.69 77 THR A N 1
ATOM 591 C CA . THR A 1 77 ? -30.547 14.828 13.336 1 65.69 77 THR A CA 1
ATOM 592 C C . THR A 1 77 ? -31.969 14.305 13.188 1 65.69 77 THR A C 1
ATOM 594 O O . THR A 1 77 ? -32.188 13.219 12.633 1 65.69 77 THR A O 1
ATOM 597 N N . ARG A 1 78 ? -32.906 14.945 13.859 1 72.88 78 ARG A N 1
ATOM 598 C CA . ARG A 1 78 ? -34.312 14.625 13.734 1 72.88 78 ARG A CA 1
ATOM 599 C C . ARG A 1 78 ? -35.062 15.672 12.906 1 72.88 78 ARG A C 1
ATOM 601 O O . ARG A 1 78 ? -34.969 16.875 13.188 1 72.88 78 ARG A O 1
ATOM 608 N N . VAL A 1 79 ? -35.656 15.203 11.781 1 76.75 79 VAL A N 1
ATOM 609 C CA . VAL A 1 79 ? -36.469 16.094 10.961 1 76.75 79 VAL A CA 1
ATOM 610 C C . VAL A 1 79 ? -37.938 15.742 11.141 1 76.75 79 VAL A C 1
ATOM 612 O O . VAL A 1 79 ? -38.344 14.578 11.008 1 76.75 79 VAL A O 1
ATOM 615 N N . GLU A 1 80 ? -38.812 16.672 11.539 1 79.38 80 GLU A N 1
ATOM 616 C CA . GLU A 1 80 ? -40.25 16.5 11.758 1 79.38 80 GLU A CA 1
ATOM 617 C C . GLU A 1 80 ? -41.062 17.453 10.883 1 79.38 80 GLU A C 1
ATOM 619 O O . GLU A 1 80 ? -40.719 18.641 10.781 1 79.38 80 GLU A O 1
ATOM 624 N N . LYS A 1 81 ? -42.062 16.891 10.164 1 80.19 81 LYS A N 1
ATOM 625 C CA . LYS A 1 81 ? -43.031 17.75 9.484 1 80.19 81 LYS A CA 1
ATOM 626 C C . LYS A 1 81 ? -44.094 18.25 10.445 1 80.19 81 LYS A C 1
ATOM 628 O O . LYS A 1 81 ? -44.875 17.453 10.977 1 80.19 81 LYS A O 1
ATOM 633 N N . LEU A 1 82 ? -44.062 19.578 10.633 1 82 82 LEU A N 1
ATOM 634 C CA . LEU A 1 82 ? -45.031 20.203 11.531 1 82 82 LEU A CA 1
ATOM 635 C C . LEU A 1 82 ? -45.938 21.188 10.781 1 82 82 LEU A C 1
ATOM 637 O O . LEU A 1 82 ? -45.469 21.875 9.867 1 82 82 LEU A O 1
ATOM 641 N N . THR A 1 83 ? -47.188 21.156 11.086 1 81.88 83 THR A N 1
ATOM 642 C CA . THR A 1 83 ? -48.125 22.094 10.5 1 81.88 83 THR A CA 1
ATOM 643 C C . THR A 1 83 ? -48.375 23.281 11.43 1 81.88 83 THR A C 1
ATOM 645 O O . THR A 1 83 ? -48.688 23.094 12.609 1 81.88 83 THR A O 1
ATOM 648 N N . PHE A 1 84 ? -48.219 24.422 10.852 1 81.12 84 PHE A N 1
ATOM 649 C CA . PHE A 1 84 ? -48.344 25.656 11.609 1 81.12 84 PHE A CA 1
ATOM 650 C C . PHE A 1 84 ? -49.625 26.406 11.227 1 81.12 84 PHE A C 1
ATOM 652 O O . PHE A 1 84 ? -49.781 26.797 10.062 1 81.12 84 PHE A O 1
ATOM 659 N N . PRO A 1 85 ? -50.625 26.562 12.188 1 79.62 85 PRO A N 1
ATOM 660 C CA . PRO A 1 85 ? -51.844 27.344 11.906 1 79.62 85 PRO A CA 1
ATOM 661 C C . PRO A 1 85 ? -51.562 28.844 11.922 1 79.62 85 PRO A C 1
ATOM 663 O O . PRO A 1 85 ? -50.531 29.297 12.375 1 79.62 85 PRO A O 1
ATOM 666 N N . GLN A 1 86 ? -52.531 29.609 11.406 1 75.31 86 GLN A N 1
ATOM 667 C CA . GLN A 1 86 ? -52.469 31.078 11.461 1 75.31 86 GLN A CA 1
ATOM 668 C C . GLN A 1 86 ? -52.562 31.578 12.898 1 75.31 86 GLN A C 1
ATOM 670 O O . GLN A 1 86 ? -53.469 31.219 13.633 1 75.31 86 GLN A O 1
ATOM 675 N N . ASN A 1 87 ? -51.531 32.406 13.422 1 72.06 87 ASN A N 1
ATOM 676 C CA . ASN A 1 87 ? -51.469 33.062 14.711 1 72.06 87 ASN A CA 1
ATOM 677 C C . ASN A 1 87 ? -51.5 32.062 15.867 1 72.06 87 ASN A C 1
ATOM 679 O O . ASN A 1 87 ? -52.094 32.344 16.906 1 72.06 87 ASN A O 1
ATOM 683 N N . GLY A 1 88 ? -50.844 30.859 15.664 1 78.38 88 GLY A N 1
ATOM 684 C CA . GLY A 1 88 ? -50.844 29.875 16.734 1 78.38 88 GLY A CA 1
ATOM 685 C C . GLY A 1 88 ? -49.438 29.547 17.203 1 78.38 88 GLY A C 1
ATOM 686 O O . GLY A 1 88 ? -48.438 30.078 16.688 1 78.38 88 GLY A O 1
ATOM 687 N N . THR A 1 89 ? -49.406 28.859 18.328 1 81.19 89 THR A N 1
ATOM 688 C CA . THR A 1 89 ? -48.188 28.281 18.844 1 81.19 89 THR A CA 1
ATOM 689 C C . THR A 1 89 ? -48.219 26.766 18.797 1 81.19 89 THR A C 1
ATOM 691 O O . THR A 1 89 ? -49.188 26.156 19.297 1 81.19 89 THR A O 1
ATOM 694 N N . VAL A 1 90 ? -47.406 26.156 18.125 1 83.94 90 VAL A N 1
ATOM 695 C CA . VAL A 1 90 ? -47.281 24.703 18.047 1 83.94 90 VAL A CA 1
ATOM 696 C C . VAL A 1 90 ? -46.281 24.203 19.062 1 83.94 90 VAL A C 1
ATOM 698 O O . VAL A 1 90 ? -45.094 24.516 18.969 1 83.94 90 VAL A O 1
ATOM 701 N N . PRO A 1 91 ? -46.719 23.531 20.094 1 81 91 PRO A N 1
ATOM 702 C CA . PRO A 1 91 ? -45.75 22.906 21.016 1 81 91 PRO A CA 1
ATOM 703 C C . PRO A 1 91 ? -45.125 21.625 20.453 1 81 91 PRO A C 1
ATOM 705 O O . PRO A 1 91 ? -45.844 20.828 19.812 1 81 91 PRO A O 1
ATOM 708 N N . PHE A 1 92 ? -43.812 21.516 20.531 1 84.5 92 PHE A N 1
ATOM 709 C CA . PHE A 1 92 ? -43.188 20.281 20.078 1 84.5 92 PHE A CA 1
ATOM 710 C C . PHE A 1 92 ? -41.969 19.953 20.953 1 84.5 92 PHE A C 1
ATOM 712 O O . PHE A 1 92 ? -41.188 20.828 21.281 1 84.5 92 PHE A O 1
ATOM 719 N N . THR A 1 93 ? -41.906 18.719 21.359 1 81.25 93 THR A N 1
ATOM 720 C CA . THR A 1 93 ? -40.719 18.203 22.031 1 81.25 93 THR A CA 1
ATOM 721 C C . THR A 1 93 ? -39.969 17.219 21.125 1 81.25 93 THR A C 1
ATOM 723 O O . THR A 1 93 ? -40.531 16.219 20.703 1 81.25 93 THR A O 1
ATOM 726 N N . ALA A 1 94 ? -38.75 17.625 20.812 1 80.31 94 ALA A N 1
ATOM 727 C CA . ALA A 1 94 ? -37.906 16.734 20.031 1 80.31 94 ALA A CA 1
ATOM 728 C C . ALA A 1 94 ? -36.969 15.93 20.922 1 80.31 94 ALA A C 1
ATOM 730 O O . ALA A 1 94 ? -36.281 16.5 21.766 1 80.31 94 ALA A O 1
ATOM 731 N N . VAL A 1 95 ? -37.031 14.672 20.812 1 76.44 95 VAL A N 1
ATOM 732 C CA . VAL A 1 95 ? -36.094 13.781 21.469 1 76.44 95 VAL A CA 1
ATOM 733 C C . VAL A 1 95 ? -35 13.367 20.484 1 76.44 95 VAL A C 1
ATOM 735 O O . VAL A 1 95 ? -35.281 12.742 19.469 1 76.44 95 VAL A O 1
ATOM 738 N N . LEU A 1 96 ? -33.844 13.953 20.734 1 69.88 96 LEU A N 1
ATOM 739 C CA . LEU A 1 96 ? -32.719 13.602 19.891 1 69.88 96 LEU A CA 1
ATOM 740 C C . LEU A 1 96 ? -31.969 12.383 20.438 1 69.88 96 LEU A C 1
ATOM 742 O O . LEU A 1 96 ? -31.844 12.227 21.656 1 69.88 96 LEU A O 1
ATOM 746 N N . THR A 1 97 ? -31.688 11.531 19.594 1 62.34 97 THR A N 1
ATOM 747 C CA . THR A 1 97 ? -30.906 10.352 19.953 1 62.34 97 THR A CA 1
ATOM 748 C C . THR A 1 97 ? -29.406 10.648 19.812 1 62.34 97 THR A C 1
ATOM 750 O O . THR A 1 97 ? -28.969 11.203 18.812 1 62.34 97 THR A O 1
ATOM 753 N N . GLU A 1 98 ? -28.75 10.664 20.938 1 49.75 98 GLU A N 1
ATOM 754 C CA . GLU A 1 98 ? -27.312 10.836 20.922 1 49.75 98 GLU A CA 1
ATOM 755 C C . GLU A 1 98 ? -26.672 10 19.812 1 49.75 98 GLU A C 1
ATOM 757 O O . GLU A 1 98 ? -27.031 8.836 19.625 1 49.75 98 GLU A O 1
ATOM 762 N N . ASP A 1 99 ? -26.156 10.766 18.844 1 48.69 99 ASP A N 1
ATOM 763 C CA . ASP A 1 99 ? -25.422 10.062 17.781 1 48.69 99 ASP A CA 1
ATOM 764 C C . ASP A 1 99 ? -23.938 10.414 17.828 1 48.69 99 ASP A C 1
ATOM 766 O O . ASP A 1 99 ? -23.516 11.391 17.203 1 48.69 99 ASP A O 1
ATOM 770 N N . LEU A 1 100 ? -23.422 10.273 18.922 1 43.22 100 LEU A N 1
ATOM 771 C CA . LEU A 1 100 ? -21.984 10.477 19.062 1 43.22 100 LEU A CA 1
ATOM 772 C C . LEU A 1 100 ? -21.25 10 17.828 1 43.22 100 LEU A C 1
ATOM 774 O O . LEU A 1 100 ? -20.062 10.32 17.641 1 43.22 100 LEU A O 1
ATOM 778 N N . SER A 1 101 ? -21.766 9.195 17.078 1 44.19 101 SER A N 1
ATOM 779 C CA . SER A 1 101 ? -21.141 8.586 15.914 1 44.19 101 SER A CA 1
ATOM 780 C C . SER A 1 101 ? -21.516 9.32 14.633 1 44.19 101 SER A C 1
ATOM 782 O O . SER A 1 101 ? -21.297 8.805 13.531 1 44.19 101 SER A O 1
ATOM 784 N N . SER A 1 102 ? -22.094 10.523 14.734 1 47.19 102 SER A N 1
ATOM 785 C CA . SER A 1 102 ? -22.844 10.961 13.562 1 47.19 102 SER A CA 1
ATOM 786 C C . SER A 1 102 ? -21.922 11.297 12.398 1 47.19 102 SER A C 1
ATOM 788 O O . SER A 1 102 ? -20.938 12.016 12.578 1 47.19 102 SER A O 1
ATOM 790 N N . LEU A 1 103 ? -21.906 10.539 11.461 1 48.56 103 LEU A N 1
ATOM 791 C CA . LEU A 1 103 ? -21.375 10.711 10.109 1 48.56 103 LEU A CA 1
ATOM 792 C C . LEU A 1 103 ? -21.953 11.969 9.461 1 48.56 103 LEU A C 1
ATOM 794 O O . LEU A 1 103 ? -21.625 12.289 8.32 1 48.56 103 LEU A O 1
ATOM 798 N N . ASP A 1 104 ? -22.719 12.906 10.25 1 54.38 104 ASP A N 1
ATOM 799 C CA . ASP A 1 104 ? -23.453 14.016 9.641 1 54.38 104 ASP A CA 1
ATOM 800 C C . ASP A 1 104 ? -22.719 15.336 9.836 1 54.38 104 ASP A C 1
ATOM 802 O O . ASP A 1 104 ? -23.328 16.406 9.773 1 54.38 104 ASP A O 1
ATOM 806 N N . GLU A 1 105 ? -21.406 15.188 10.094 1 62.53 105 GLU A N 1
ATOM 807 C CA . GLU A 1 105 ? -20.641 16.438 10.109 1 62.53 105 GLU A CA 1
ATOM 808 C C . GLU A 1 105 ? -20.578 17.047 8.711 1 62.53 105 GLU A C 1
ATOM 810 O O . GLU A 1 105 ? -20.453 16.328 7.719 1 62.53 105 GLU A O 1
ATOM 815 N N . VAL A 1 106 ? -20.891 18.328 8.656 1 58.69 106 VAL A N 1
ATOM 816 C CA . VAL A 1 106 ? -20.844 19.062 7.391 1 58.69 106 VAL A CA 1
ATOM 817 C C . VAL A 1 106 ? -19.453 19.703 7.215 1 58.69 106 VAL A C 1
ATOM 819 O O . VAL A 1 106 ? -18.875 20.219 8.18 1 58.69 106 VAL A O 1
ATOM 822 N N . VAL A 1 107 ? -18.891 19.469 6.121 1 66.94 107 VAL A N 1
ATOM 823 C CA . VAL A 1 107 ? -17.609 20.047 5.73 1 66.94 107 VAL A CA 1
ATOM 824 C C . VAL A 1 107 ? -17.797 21.016 4.57 1 66.94 107 VAL A C 1
ATOM 826 O O . VAL A 1 107 ? -18.609 20.766 3.672 1 66.94 107 VAL A O 1
ATOM 829 N N . ILE A 1 108 ? -17.172 22.109 4.664 1 55.84 108 ILE A N 1
ATOM 830 C CA . ILE A 1 108 ? -17.328 23.125 3.621 1 55.84 108 ILE A CA 1
ATOM 831 C C . ILE A 1 108 ? -16.094 23.156 2.723 1 55.84 108 ILE A C 1
ATOM 833 O O . ILE A 1 108 ? -16.219 23.25 1.5 1 55.84 108 ILE A O 1
ATOM 837 N N . SER A 1 109 ? -15.039 22.969 3.326 1 74.62 109 SER A N 1
ATOM 838 C CA . SER A 1 109 ? -13.773 23.234 2.646 1 74.62 109 SER A CA 1
ATOM 839 C C . SER A 1 109 ? -13.484 22.188 1.577 1 74.62 109 SER A C 1
ATOM 841 O O . SER A 1 109 ? -12.672 22.422 0.682 1 74.62 109 SER A O 1
ATOM 843 N N . ALA A 1 110 ? -14.156 21.125 1.683 1 63.56 110 ALA A N 1
ATOM 844 C CA . ALA A 1 110 ? -13.844 20.031 0.76 1 63.56 110 ALA A CA 1
ATOM 845 C C . ALA A 1 110 ? -14.289 20.375 -0.66 1 63.56 110 ALA A C 1
ATOM 847 O O . ALA A 1 110 ? -13.75 19.844 -1.631 1 63.56 110 ALA A O 1
ATOM 848 N N . SER A 1 111 ? -15.281 21.172 -0.81 1 66.19 111 SER A N 1
ATOM 849 C CA . SER A 1 111 ? -15.758 21.531 -2.143 1 66.19 111 SER A CA 1
ATOM 850 C C . SER A 1 111 ? -16.188 22.984 -2.203 1 66.19 111 SER A C 1
ATOM 852 O O . SER A 1 111 ? -16.828 23.406 -3.162 1 66.19 111 SER A O 1
ATOM 854 N N . ARG A 1 112 ? -15.844 23.766 -1.264 1 74.12 112 ARG A N 1
ATOM 855 C CA . ARG A 1 112 ? -16.266 25.156 -1.161 1 74.12 112 ARG A CA 1
ATOM 856 C C . ARG A 1 112 ? -17.797 25.25 -1.067 1 74.12 112 ARG A C 1
ATOM 858 O O . ARG A 1 112 ? -18.375 26.25 -1.506 1 74.12 112 ARG A O 1
ATOM 865 N N . ASN A 1 113 ? -18.312 24.062 -0.816 1 73.44 113 ASN A N 1
ATOM 866 C CA . ASN A 1 113 ? -19.734 23.906 -0.519 1 73.44 113 ASN A CA 1
ATOM 867 C C . ASN A 1 113 ? -19.953 22.953 0.653 1 73.44 113 ASN A C 1
ATOM 869 O O . ASN A 1 113 ? -19.125 22.078 0.917 1 73.44 113 ASN A O 1
ATOM 873 N N . SER A 1 114 ? -21.031 23.203 1.315 1 70.38 114 SER A N 1
ATOM 874 C CA . SER A 1 114 ? -21.344 22.344 2.457 1 70.38 114 SER A CA 1
ATOM 875 C C . SER A 1 114 ? -21.672 20.922 2.01 1 70.38 114 SER A C 1
ATOM 877 O O . SER A 1 114 ? -22.5 20.719 1.125 1 70.38 114 SER A O 1
ATOM 879 N N . GLU A 1 115 ? -20.922 19.984 2.533 1 76.5 115 GLU A N 1
ATOM 880 C CA . GLU A 1 115 ? -21.141 18.578 2.24 1 76.5 115 GLU A CA 1
ATOM 881 C C . GLU A 1 115 ? -21.031 17.719 3.5 1 76.5 115 GLU A C 1
ATOM 883 O O . GLU A 1 115 ? -20.266 18.062 4.414 1 76.5 115 GLU A O 1
ATOM 888 N N . TYR A 1 116 ? -21.797 16.641 3.414 1 70.69 116 TYR A N 1
ATOM 889 C CA . TYR A 1 116 ? -21.656 15.68 4.504 1 70.69 116 TYR A CA 1
ATOM 890 C C . TYR A 1 116 ? -20.344 14.922 4.391 1 70.69 116 TYR A C 1
ATOM 892 O O . TYR A 1 116 ? -19.922 14.547 3.291 1 70.69 116 TYR A O 1
ATOM 900 N N . LEU A 1 117 ? -19.766 14.758 5.516 1 74.25 117 LEU A N 1
ATOM 901 C CA . LEU A 1 117 ? -18.484 14.055 5.59 1 74.25 117 LEU A CA 1
ATOM 902 C C . LEU A 1 117 ? -18.594 12.664 4.965 1 74.25 117 LEU A C 1
ATOM 904 O O . LEU A 1 117 ? -17.672 12.211 4.289 1 74.25 117 LEU A O 1
ATOM 908 N N . SER A 1 118 ? -19.688 12 5.133 1 73.94 118 SER A N 1
ATOM 909 C CA . SER A 1 118 ? -19.891 10.633 4.668 1 73.94 118 SER A CA 1
ATOM 910 C C . SER A 1 118 ? -20.047 10.578 3.152 1 73.94 118 SER A C 1
ATOM 912 O O . SER A 1 118 ? -19.969 9.5 2.557 1 73.94 118 SER A O 1
ATOM 914 N N . GLU A 1 119 ? -20.172 11.719 2.533 1 76.31 119 GLU A N 1
ATOM 915 C CA . GLU A 1 119 ? -20.391 11.727 1.091 1 76.31 119 GLU A CA 1
ATOM 916 C C . GLU A 1 119 ? -19.156 12.211 0.338 1 76.31 119 GLU A C 1
ATOM 918 O O . GLU A 1 119 ? -19.156 12.266 -0.894 1 76.31 119 GLU A O 1
ATOM 923 N N . ILE A 1 120 ? -18.234 12.57 1.025 1 85 120 ILE A N 1
ATOM 924 C CA . ILE A 1 120 ? -17 13.07 0.41 1 85 120 ILE A CA 1
ATOM 925 C C . ILE A 1 120 ? -16.047 11.906 0.156 1 85 120 ILE A C 1
ATOM 927 O O . ILE A 1 120 ? -15.602 11.242 1.096 1 85 120 ILE A O 1
ATOM 931 N N . PRO A 1 121 ? -15.688 11.672 -1.033 1 91.31 121 PRO A N 1
ATOM 932 C CA . PRO A 1 121 ? -14.719 10.602 -1.313 1 91.31 121 PRO A CA 1
ATOM 933 C C . PRO A 1 121 ? -13.273 11.047 -1.1 1 91.31 121 PRO A C 1
ATOM 935 O O . PRO A 1 121 ? -12.469 11.016 -2.037 1 91.31 121 PRO A O 1
ATOM 938 N N . ALA A 1 122 ? -12.914 11.422 0.058 1 90.62 122 ALA A N 1
ATOM 939 C CA . ALA A 1 122 ? -11.586 11.836 0.503 1 90.62 122 ALA A CA 1
ATOM 940 C C . ALA A 1 122 ? -11.438 11.656 2.01 1 90.62 122 ALA A C 1
ATOM 942 O O . ALA A 1 122 ? -12.422 11.445 2.721 1 90.62 122 ALA A O 1
ATOM 943 N N . SER A 1 123 ? -10.211 11.695 2.389 1 93.06 123 SER A N 1
ATOM 944 C CA . SER A 1 123 ? -9.93 11.633 3.82 1 93.06 123 SER A CA 1
ATOM 945 C C . SER A 1 123 ? -10.039 13.016 4.461 1 93.06 123 SER A C 1
ATOM 947 O O . SER A 1 123 ? -9.281 13.93 4.113 1 93.06 123 SER A O 1
ATOM 949 N N . VAL A 1 124 ? -10.984 13.148 5.375 1 91.81 124 VAL A N 1
ATOM 950 C CA . VAL A 1 124 ? -11.234 14.43 6.035 1 91.81 124 VAL A CA 1
ATOM 951 C C . VAL A 1 124 ? -11.297 14.227 7.547 1 91.81 124 VAL A C 1
ATOM 953 O O . VAL A 1 124 ? -11.891 13.258 8.023 1 91.81 124 VAL A O 1
ATOM 956 N N . THR A 1 125 ? -10.609 15.086 8.25 1 94 125 THR A N 1
ATOM 957 C CA . THR A 1 125 ? -10.75 15.156 9.703 1 94 125 THR A CA 1
ATOM 958 C C . THR A 1 125 ? -11.352 16.5 10.125 1 94 125 THR A C 1
ATOM 960 O O . THR A 1 125 ? -10.898 17.547 9.68 1 94 125 THR A O 1
ATOM 963 N N . VAL A 1 126 ? -12.367 16.406 10.938 1 91.69 126 VAL A N 1
ATOM 964 C CA . VAL A 1 126 ? -12.969 17.609 11.508 1 91.69 126 VAL A CA 1
ATOM 965 C C . VAL A 1 126 ? -12.805 17.609 13.023 1 91.69 126 VAL A C 1
ATOM 967 O O . VAL A 1 126 ? -13.164 16.641 13.695 1 91.69 126 VAL A O 1
ATOM 970 N N . VAL A 1 127 ? -12.211 18.688 13.461 1 94 127 VAL A N 1
ATOM 971 C CA . VAL A 1 127 ? -12.117 18.906 14.906 1 94 127 VAL A CA 1
ATOM 972 C C . VAL A 1 127 ? -13.133 19.953 15.336 1 94 127 VAL A C 1
ATOM 974 O O . VAL A 1 127 ? -12.914 21.156 15.156 1 94 127 VAL A O 1
ATOM 977 N N . GLY A 1 128 ? -14.078 19.562 15.984 1 89.19 128 GLY A N 1
ATOM 978 C CA . GLY A 1 128 ? -15.188 20.438 16.328 1 89.19 128 GLY A CA 1
ATOM 979 C C . GLY A 1 128 ? -14.914 21.312 17.547 1 89.19 128 GLY A C 1
ATOM 980 O O . GLY A 1 128 ? -13.883 21.156 18.203 1 89.19 128 GLY A O 1
ATOM 981 N N . GLU A 1 129 ? -15.836 22.078 17.781 1 86.44 129 GLU A N 1
ATOM 982 C CA . GLU A 1 129 ? -15.695 23.094 18.812 1 86.44 129 GLU A CA 1
ATOM 983 C C . GLU A 1 129 ? -15.562 22.453 20.188 1 86.44 129 GLU A C 1
ATOM 985 O O . GLU A 1 129 ? -14.758 22.906 21.016 1 86.44 129 GLU A O 1
ATOM 990 N N . VAL A 1 130 ? -16.344 21.5 20.453 1 82.12 130 VAL A N 1
ATOM 991 C CA . VAL A 1 130 ? -16.328 20.875 21.766 1 82.12 130 VAL A CA 1
ATOM 992 C C . VAL A 1 130 ? -14.961 20.234 22.016 1 82.12 130 VAL A C 1
ATOM 994 O O . VAL A 1 130 ? -14.391 20.391 23.109 1 82.12 130 VAL A O 1
ATOM 997 N N . LYS A 1 131 ? -14.516 19.531 21.062 1 88 131 LYS A N 1
ATOM 998 C CA . LYS A 1 131 ? -13.203 18.922 21.188 1 88 131 LYS A CA 1
ATOM 999 C C . LYS A 1 131 ? -12.109 19.984 21.328 1 88 131 LYS A C 1
ATOM 1001 O O . LYS A 1 131 ? -11.164 19.812 22.094 1 88 131 LYS A O 1
ATOM 1006 N N . LEU A 1 132 ? -12.211 21 20.609 1 91.62 132 LEU A N 1
ATOM 1007 C CA . LEU A 1 132 ? -11.25 22.094 20.672 1 91.62 132 LEU A CA 1
ATOM 1008 C C . LEU A 1 132 ? -11.234 22.719 22.062 1 91.62 132 LEU A C 1
ATOM 1010 O O . LEU A 1 132 ? -10.164 23.031 22.594 1 91.62 132 LEU A O 1
ATOM 1014 N N . GLN A 1 133 ? -12.383 22.859 22.578 1 87.56 133 GLN A N 1
ATOM 1015 C CA . GLN A 1 133 ? -12.461 23.422 23.922 1 87.56 133 GLN A CA 1
ATOM 1016 C C . GLN A 1 133 ? -11.82 22.5 24.953 1 87.56 133 GLN A C 1
ATOM 1018 O O . GLN A 1 133 ? -11.086 22.953 25.844 1 87.56 133 GLN A O 1
ATOM 1023 N N . GLU A 1 134 ? -12.141 21.297 24.797 1 89.19 134 GLU A N 1
ATOM 1024 C CA . GLU A 1 134 ? -11.547 20.312 25.703 1 89.19 134 GLU A CA 1
ATOM 1025 C C . GLU A 1 134 ? -10.023 20.359 25.656 1 89.19 134 GLU A C 1
ATOM 1027 O O . GLU A 1 134 ? -9.359 20.391 26.688 1 89.19 134 GLU A O 1
ATOM 1032 N N . PHE A 1 135 ? -9.531 20.391 24.5 1 94.19 135 PHE A N 1
ATOM 1033 C CA . PHE A 1 135 ? -8.086 20.391 24.328 1 94.19 135 PHE A CA 1
ATOM 1034 C C . PHE A 1 135 ? -7.488 21.719 24.75 1 94.19 135 PHE A C 1
ATOM 1036 O O . PHE A 1 135 ? -6.371 21.781 25.266 1 94.19 135 PHE A O 1
ATOM 1043 N N . SER A 1 136 ? -8.211 22.75 24.547 1 93.25 136 SER A N 1
ATOM 1044 C CA . SER A 1 136 ? -7.727 24.078 24.906 1 93.25 136 SER A CA 1
ATOM 1045 C C . SER A 1 136 ? -7.562 24.219 26.422 1 93.25 136 SER A C 1
ATOM 1047 O O . SER A 1 136 ? -6.828 25.094 26.875 1 93.25 136 SER A O 1
ATOM 1049 N N . ASN A 1 137 ? -8.242 23.406 27.156 1 92.44 137 ASN A N 1
ATOM 1050 C CA . ASN A 1 137 ? -8.031 23.391 28.594 1 92.44 137 ASN A CA 1
ATOM 1051 C C . ASN A 1 137 ? -6.633 22.891 28.953 1 92.44 137 ASN A C 1
ATOM 1053 O O . ASN A 1 137 ? -6.148 23.125 30.062 1 92.44 137 ASN A O 1
ATOM 1057 N N . SER A 1 138 ? -6.078 22.266 28.047 1 94.56 138 SER A N 1
ATOM 1058 C CA . SER A 1 138 ? -4.762 21.688 28.312 1 94.56 138 SER A CA 1
ATOM 1059 C C . SER A 1 138 ? -3.654 22.531 27.688 1 94.56 138 SER A C 1
ATOM 1061 O O . SER A 1 138 ? -2.516 22.516 28.156 1 94.56 138 SER A O 1
ATOM 1063 N N . THR A 1 139 ? -3.896 23.125 26.594 1 93.88 139 THR A N 1
ATOM 1064 C CA . THR A 1 139 ? -2.865 23.875 25.891 1 93.88 139 THR A CA 1
ATOM 1065 C C . THR A 1 139 ? -3.49 24.922 24.969 1 93.88 139 THR A C 1
ATOM 1067 O O . THR A 1 139 ? -4.598 24.719 24.469 1 93.88 139 THR A O 1
ATOM 1070 N N . SER A 1 140 ? -2.783 26 24.781 1 92.31 140 SER A N 1
ATOM 1071 C CA . SER A 1 140 ? -3.205 27.016 23.812 1 92.31 140 SER A CA 1
ATOM 1072 C C . SER A 1 140 ? -2.471 26.859 22.484 1 92.31 140 SER A C 1
ATOM 1074 O O . SER A 1 140 ? -2.674 27.641 21.562 1 92.31 140 SER A O 1
ATOM 1076 N N . ASN A 1 141 ? -1.604 25.922 22.406 1 93.69 141 ASN A N 1
ATOM 1077 C CA . ASN A 1 141 ? -0.854 25.656 21.172 1 93.69 141 ASN A CA 1
ATOM 1078 C C . ASN A 1 141 ? -1.639 24.766 20.219 1 93.69 141 ASN A C 1
ATOM 1080 O O . ASN A 1 141 ? -1.68 23.547 20.406 1 93.69 141 ASN A O 1
ATOM 1084 N N . ILE A 1 142 ? -2.141 25.281 19.125 1 96 142 ILE A N 1
ATOM 1085 C CA . ILE A 1 142 ? -3.01 24.594 18.172 1 96 142 ILE A CA 1
ATOM 1086 C C . ILE A 1 142 ? -2.248 23.438 17.531 1 96 142 ILE A C 1
ATOM 1088 O O . ILE A 1 142 ? -2.836 22.406 17.188 1 96 142 ILE A O 1
ATOM 1092 N N . SER A 1 143 ? -0.939 23.547 17.359 1 95.62 143 SER A N 1
ATOM 1093 C CA . SER A 1 143 ? -0.131 22.5 16.734 1 95.62 143 SER A CA 1
ATOM 1094 C C . SER A 1 143 ? -0.197 21.203 17.547 1 95.62 143 SER A C 1
ATOM 1096 O O . SER A 1 143 ? -0.198 20.109 16.969 1 95.62 143 SER A O 1
ATOM 1098 N N . GLU A 1 144 ? -0.227 21.312 18.812 1 95.31 144 GLU A N 1
ATOM 1099 C CA . GLU A 1 144 ? -0.298 20.156 19.688 1 95.31 144 GLU A CA 1
ATOM 1100 C C . GLU A 1 144 ? -1.683 19.516 19.641 1 95.31 144 GLU A C 1
ATOM 1102 O O . GLU A 1 144 ? -1.81 18.281 19.719 1 95.31 144 GLU A O 1
ATOM 1107 N N . ILE A 1 145 ? -2.652 20.359 19.594 1 96.94 145 ILE A N 1
ATOM 1108 C CA . ILE A 1 145 ? -4.016 19.859 19.5 1 96.94 145 ILE A CA 1
ATOM 1109 C C . ILE A 1 145 ? -4.168 19.031 18.234 1 96.94 145 ILE A C 1
ATOM 1111 O O . ILE A 1 145 ? -4.703 17.922 18.266 1 96.94 145 ILE A O 1
ATOM 1115 N N . LEU A 1 146 ? -3.656 19.5 17.141 1 97.38 146 LEU A N 1
ATOM 1116 C CA . LEU A 1 146 ? -3.83 18.844 15.852 1 97.38 146 LEU A CA 1
ATOM 1117 C C . LEU A 1 146 ? -2.959 17.594 15.758 1 97.38 146 LEU A C 1
ATOM 1119 O O . LEU A 1 146 ? -3.336 16.609 15.102 1 97.38 146 LEU A O 1
ATOM 1123 N N . GLU A 1 147 ? -1.782 17.656 16.375 1 96.56 147 GLU A N 1
ATOM 1124 C CA . GLU A 1 147 ? -0.949 16.453 16.438 1 96.56 147 GLU A CA 1
ATOM 1125 C C . GLU A 1 147 ? -1.742 15.258 16.938 1 96.56 147 GLU A C 1
ATOM 1127 O O . GLU A 1 147 ? -1.582 14.141 16.438 1 96.56 147 GLU A O 1
ATOM 1132 N N . PHE A 1 148 ? -2.568 15.523 17.891 1 97.31 148 PHE A N 1
ATOM 1133 C CA . PHE A 1 148 ? -3.295 14.438 18.547 1 97.31 148 PHE A CA 1
ATOM 1134 C C . PHE A 1 148 ? -4.539 14.07 17.75 1 97.31 148 PHE A C 1
ATOM 1136 O O . PHE A 1 148 ? -4.879 12.891 17.625 1 97.31 148 PHE A O 1
ATOM 1143 N N . THR A 1 149 ? -5.16 15.016 17.172 1 96.81 149 THR A N 1
ATOM 1144 C CA . THR A 1 149 ? -6.516 14.805 16.672 1 96.81 149 THR A CA 1
ATOM 1145 C C . THR A 1 149 ? -6.492 14.445 15.188 1 96.81 149 THR A C 1
ATOM 1147 O O . THR A 1 149 ? -7.484 13.953 14.648 1 96.81 149 THR A O 1
ATOM 1150 N N . VAL A 1 150 ? -5.402 14.672 14.547 1 97.44 150 VAL A N 1
ATOM 1151 C CA . VAL A 1 150 ? -5.383 14.477 13.102 1 97.44 150 VAL A CA 1
ATOM 1152 C C . VAL A 1 150 ? -4.426 13.344 12.742 1 97.44 150 VAL A C 1
ATOM 1154 O O . VAL A 1 150 ? -3.221 13.562 12.586 1 97.44 150 VAL A O 1
ATOM 1157 N N . PRO A 1 151 ? -4.969 12.18 12.477 1 96.81 151 PRO A N 1
ATOM 1158 C CA . PRO A 1 151 ? -4.086 11.148 11.93 1 96.81 151 PRO A CA 1
ATOM 1159 C C . PRO A 1 151 ? -3.424 11.57 10.617 1 96.81 151 PRO A C 1
ATOM 1161 O O . PRO A 1 151 ? -4.066 12.203 9.773 1 96.81 151 PRO A O 1
ATOM 1164 N N . GLY A 1 152 ? -2.195 11.266 10.461 1 96.69 152 GLY A N 1
ATOM 1165 C CA . GLY A 1 152 ? -1.48 11.633 9.25 1 96.69 152 GLY A CA 1
ATOM 1166 C C . GLY A 1 152 ? -0.647 12.891 9.406 1 96.69 152 GLY A C 1
ATOM 1167 O O . GLY A 1 152 ? 0.259 13.141 8.609 1 96.69 152 GLY A O 1
ATOM 1168 N N . LEU A 1 153 ? -1.039 13.727 10.359 1 98 153 LEU A N 1
ATOM 1169 C CA . LEU A 1 153 ? -0.213 14.891 10.672 1 98 153 LEU A CA 1
ATOM 1170 C C . LEU A 1 153 ? 0.941 14.5 11.594 1 98 153 LEU A C 1
ATOM 1172 O O . LEU A 1 153 ? 0.735 13.836 12.609 1 98 153 LEU A O 1
ATOM 1176 N N . ALA A 1 154 ? 2.111 14.93 11.203 1 98 154 ALA A N 1
ATOM 1177 C CA . ALA A 1 154 ? 3.281 14.648 12.031 1 98 154 ALA A CA 1
ATOM 1178 C C . ALA A 1 154 ? 3.16 15.328 13.391 1 98 154 ALA A C 1
ATOM 1180 O O . ALA A 1 154 ? 2.32 16.203 13.586 1 98 154 ALA A O 1
ATOM 1181 N N . VAL A 1 155 ? 3.977 14.93 14.258 1 97.81 155 VAL A N 1
ATOM 1182 C CA . VAL A 1 155 ? 3.934 15.445 15.625 1 97.81 155 VAL A CA 1
ATOM 1183 C C . VAL A 1 155 ? 4.402 16.891 15.648 1 97.81 155 VAL A C 1
ATOM 1185 O O . VAL A 1 155 ? 5.117 17.344 14.75 1 97.81 155 VAL A O 1
ATOM 1188 N N . SER A 1 156 ? 3.951 17.516 16.656 1 96.38 156 SER A N 1
ATOM 1189 C CA . SER A 1 156 ? 4.383 18.891 16.891 1 96.38 156 SER A CA 1
ATOM 1190 C C . SER A 1 156 ? 5.891 18.969 17.109 1 96.38 156 SER A C 1
ATOM 1192 O O . SER A 1 156 ? 6.496 18.031 17.609 1 96.38 156 SER A O 1
ATOM 1194 N N . THR A 1 157 ? 6.449 20.156 16.781 1 95.56 157 THR A N 1
ATOM 1195 C CA . THR A 1 157 ? 7.891 20.344 16.922 1 95.56 157 THR A CA 1
ATOM 1196 C C . THR A 1 157 ? 8.227 20.875 18.312 1 95.56 157 THR A C 1
ATOM 1198 O O . THR A 1 157 ? 9.398 20.922 18.703 1 95.56 157 THR A O 1
ATOM 1201 N N . GLY A 1 158 ? 7.223 21.297 19.031 1 92.94 158 GLY A N 1
ATOM 1202 C CA . GLY A 1 158 ? 7.465 21.938 20.312 1 92.94 158 GLY A CA 1
ATOM 1203 C C . GLY A 1 158 ? 7.867 23.391 20.188 1 92.94 158 GLY A C 1
ATOM 1204 O O . GLY A 1 158 ? 8.195 24.047 21.188 1 92.94 158 GLY A O 1
ATOM 1205 N N . THR A 1 159 ? 7.898 23.891 19.016 1 94.94 159 THR A N 1
ATOM 1206 C CA . THR A 1 159 ? 8.242 25.266 18.703 1 94.94 159 THR A CA 1
ATOM 1207 C C . THR A 1 159 ? 7.148 25.922 17.875 1 94.94 159 THR A C 1
ATOM 1209 O O . THR A 1 159 ? 6.133 25.297 17.562 1 94.94 159 THR A O 1
ATOM 1212 N N . PHE A 1 160 ? 7.367 27.172 17.562 1 92.94 160 PHE A N 1
ATOM 1213 C CA . PHE A 1 160 ? 6.34 27.812 16.75 1 92.94 160 PHE A CA 1
ATOM 1214 C C . PHE A 1 160 ? 6.582 27.547 15.273 1 92.94 160 PHE A C 1
ATOM 1216 O O . PHE A 1 160 ? 5.762 27.922 14.43 1 92.94 160 PHE A O 1
ATOM 1223 N N . SER A 1 161 ? 7.672 26.844 14.914 1 94.31 161 SER A N 1
ATOM 1224 C CA . SER A 1 161 ? 7.918 26.375 13.562 1 94.31 161 SER A CA 1
ATOM 1225 C C . SER A 1 161 ? 7.273 25 13.32 1 94.31 161 SER A C 1
ATOM 1227 O O . SER A 1 161 ? 7.301 24.141 14.203 1 94.31 161 SER A O 1
ATOM 1229 N N . ASN A 1 162 ? 6.707 24.828 12.141 1 93.25 162 ASN A N 1
ATOM 1230 C CA . ASN A 1 162 ? 6.133 23.516 11.828 1 93.25 162 ASN A CA 1
ATOM 1231 C C . ASN A 1 162 ? 6.977 22.766 10.805 1 93.25 162 ASN A C 1
ATOM 1233 O O . ASN A 1 162 ? 6.461 21.922 10.078 1 93.25 162 ASN A O 1
ATOM 1237 N N . TRP A 1 163 ? 8.258 23.172 10.68 1 92.69 163 TRP A N 1
ATOM 1238 C CA . TRP A 1 163 ? 9.172 22.422 9.828 1 92.69 163 TRP A CA 1
ATOM 1239 C C . TRP A 1 163 ? 9.258 20.953 10.273 1 92.69 163 TRP A C 1
ATOM 1241 O O . TRP A 1 163 ? 9.68 20.672 11.391 1 92.69 163 TRP A O 1
ATOM 1251 N N . GLY A 1 164 ? 8.773 20.094 9.43 1 93.56 164 GLY A N 1
ATOM 1252 C CA . GLY A 1 164 ? 8.766 18.672 9.734 1 93.56 164 GLY A CA 1
ATOM 1253 C C . GLY A 1 164 ? 7.402 18.156 10.148 1 93.56 164 GLY A C 1
ATOM 1254 O O . GLY A 1 164 ? 7.191 16.953 10.227 1 93.56 164 GLY A O 1
ATOM 1255 N N . GLN A 1 165 ? 6.551 19.031 10.445 1 95.75 165 GLN A N 1
ATOM 1256 C CA . GLN A 1 165 ? 5.18 18.625 10.727 1 95.75 165 GLN A CA 1
ATOM 1257 C C . GLN A 1 165 ? 4.352 18.547 9.445 1 95.75 165 GLN A C 1
ATOM 1259 O O . GLN A 1 165 ? 3.395 19.297 9.273 1 95.75 165 GLN A O 1
ATOM 1264 N N . THR A 1 166 ? 4.703 17.578 8.68 1 95.56 166 THR A N 1
ATOM 1265 C CA . THR A 1 166 ? 4.09 17.391 7.367 1 95.56 166 THR A CA 1
ATOM 1266 C C . THR A 1 166 ? 2.777 16.625 7.492 1 95.56 166 THR A C 1
ATOM 1268 O O . THR A 1 166 ? 2.486 16.047 8.539 1 95.56 166 THR A O 1
ATOM 1271 N N . LEU A 1 167 ? 2.016 16.766 6.547 1 96.69 167 LEU A N 1
ATOM 1272 C CA . LEU A 1 167 ? 0.816 15.945 6.398 1 96.69 167 LEU A CA 1
ATOM 1273 C C . LEU A 1 167 ? 1.039 14.836 5.379 1 96.69 167 LEU A C 1
ATOM 1275 O O . LEU A 1 167 ? 1.099 15.094 4.172 1 96.69 167 LEU A O 1
ATOM 1279 N N . ARG A 1 168 ? 1.17 13.617 5.859 1 96.81 168 ARG A N 1
ATOM 1280 C CA . ARG A 1 168 ? 1.427 12.445 5.027 1 96.81 168 ARG A CA 1
ATOM 1281 C C . ARG A 1 168 ? 2.715 12.609 4.23 1 96.81 168 ARG A C 1
ATOM 1283 O O . ARG A 1 168 ? 2.77 12.258 3.049 1 96.81 168 ARG A O 1
ATOM 1290 N N . GLY A 1 169 ? 3.684 13.305 4.824 1 95 169 GLY A N 1
ATOM 1291 C CA . GLY A 1 169 ? 4.996 13.453 4.211 1 95 169 GLY A CA 1
ATOM 1292 C C . GLY A 1 169 ? 5.043 14.555 3.166 1 95 169 GLY A C 1
ATOM 1293 O O . GLY A 1 169 ? 5.949 14.586 2.332 1 95 169 GLY A O 1
ATOM 1294 N N . ARG A 1 170 ? 4.043 15.383 3.197 1 93.44 170 ARG A N 1
ATOM 1295 C CA . ARG A 1 170 ? 3.998 16.469 2.23 1 93.44 170 ARG A CA 1
ATOM 1296 C C . ARG A 1 170 ? 3.621 17.781 2.906 1 93.44 170 ARG A C 1
ATOM 1298 O O . ARG A 1 170 ? 3.07 17.781 4.008 1 93.44 170 ARG A O 1
ATOM 1305 N N . SER A 1 171 ? 3.918 18.844 2.217 1 88 171 SER A N 1
ATOM 1306 C CA . SER A 1 171 ? 3.578 20.172 2.742 1 88 171 SER A CA 1
ATOM 1307 C C . SER A 1 171 ? 2.072 20.391 2.721 1 88 171 SER A C 1
ATOM 1309 O O . SER A 1 171 ? 1.358 19.797 1.907 1 88 171 SER A O 1
ATOM 1311 N N . LEU A 1 172 ? 1.648 21.281 3.625 1 90.69 172 LEU A N 1
ATOM 1312 C CA . LEU A 1 172 ? 0.22 21.562 3.709 1 90.69 172 LEU A CA 1
ATOM 1313 C C . LEU A 1 172 ? -0.04 23.062 3.631 1 90.69 172 LEU A C 1
ATOM 1315 O O . LEU A 1 172 ? 0.829 23.875 3.975 1 90.69 172 LEU A O 1
ATOM 1319 N N . LEU A 1 173 ? -1.191 23.359 3.133 1 92.56 173 LEU A N 1
ATOM 1320 C CA . LEU A 1 173 ? -1.695 24.734 3.123 1 92.56 173 LEU A CA 1
ATOM 1321 C C . LEU A 1 173 ? -2.518 25.016 4.375 1 92.56 173 LEU A C 1
ATOM 1323 O O . LEU A 1 173 ? -3.35 24.203 4.777 1 92.56 173 LEU A O 1
ATOM 1327 N N . VAL A 1 174 ? -2.221 26.125 5.02 1 95.44 174 VAL A N 1
ATOM 1328 C CA . VAL A 1 174 ? -2.992 26.516 6.195 1 95.44 174 VAL A CA 1
ATOM 1329 C C . VAL A 1 174 ? -3.82 27.75 5.875 1 95.44 174 VAL A C 1
ATOM 1331 O O . VAL A 1 174 ? -3.311 28.719 5.297 1 95.44 174 VAL A O 1
ATOM 1334 N N . MET A 1 175 ? -5.07 27.688 6.285 1 95.75 175 MET A N 1
ATOM 1335 C CA . MET A 1 175 ? -5.961 28.828 6.023 1 95.75 175 MET A CA 1
ATOM 1336 C C . MET A 1 175 ? -6.785 29.156 7.262 1 95.75 175 MET A C 1
ATOM 1338 O O . MET A 1 175 ? -6.961 28.328 8.148 1 95.75 175 MET A O 1
ATOM 1342 N N . VAL A 1 176 ? -7.199 30.359 7.336 1 96.56 176 VAL A N 1
ATOM 1343 C CA . VAL A 1 176 ? -8.211 30.828 8.273 1 96.56 176 VAL A CA 1
ATOM 1344 C C . VAL A 1 176 ? -9.422 31.359 7.504 1 96.56 176 VAL A C 1
ATOM 1346 O O . VAL A 1 176 ? -9.328 32.375 6.801 1 96.56 176 VAL A O 1
ATOM 1349 N N . ASP A 1 177 ? -10.492 30.672 7.629 1 94.69 177 ASP A N 1
ATOM 1350 C CA . ASP A 1 177 ? -11.695 30.984 6.867 1 94.69 177 ASP A CA 1
ATOM 1351 C C . ASP A 1 177 ? -11.391 31.078 5.375 1 94.69 177 ASP A C 1
ATOM 1353 O O . ASP A 1 177 ? -11.844 32 4.695 1 94.69 177 ASP A O 1
ATOM 1357 N N . GLY A 1 178 ? -10.594 30.219 4.926 1 93.38 178 GLY A N 1
ATOM 1358 C CA . GLY A 1 178 ? -10.258 30.141 3.514 1 93.38 178 GLY A CA 1
ATOM 1359 C C . GLY A 1 178 ? -9.125 31.078 3.121 1 93.38 178 GLY A C 1
ATOM 1360 O O . GLY A 1 178 ? -8.617 31.016 2 1 93.38 178 GLY A O 1
ATOM 1361 N N . ILE A 1 179 ? -8.695 31.969 3.945 1 95.44 179 ILE A N 1
ATOM 1362 C CA . ILE A 1 179 ? -7.617 32.906 3.646 1 95.44 179 ILE A CA 1
ATOM 1363 C C . ILE A 1 179 ? -6.266 32.219 3.887 1 95.44 179 ILE A C 1
ATOM 1365 O O . ILE A 1 179 ? -5.957 31.828 5.012 1 95.44 179 ILE A O 1
ATOM 1369 N N . PRO A 1 180 ? -5.441 32.094 2.926 1 93.62 180 PRO A N 1
ATOM 1370 C CA . PRO A 1 180 ? -4.156 31.391 3.092 1 93.62 180 PRO A CA 1
ATOM 1371 C C . PRO A 1 180 ? -3.242 32.094 4.102 1 93.62 180 PRO A C 1
ATOM 1373 O O . PRO A 1 180 ? -3.016 33.312 4.004 1 93.62 180 PRO A O 1
ATOM 1376 N N . GLN A 1 181 ? -2.756 31.344 5.027 1 94.31 181 GLN A N 1
ATOM 1377 C CA . GLN A 1 181 ? -1.782 31.812 6.004 1 94.31 181 GLN A CA 1
ATOM 1378 C C . GLN A 1 181 ? -0.363 31.438 5.598 1 94.31 181 GLN A C 1
ATOM 1380 O O . GLN A 1 181 ? 0.601 32.094 5.988 1 94.31 181 GLN A O 1
ATOM 1385 N N . SER A 1 182 ? -0.284 30.406 4.82 1 86.81 182 SER A N 1
ATOM 1386 C CA . SER A 1 182 ? 1.012 29.953 4.312 1 86.81 182 SER A CA 1
ATOM 1387 C C . SER A 1 182 ? 1.568 30.938 3.291 1 86.81 182 SER A C 1
ATOM 1389 O O . SER A 1 182 ? 0.809 31.641 2.615 1 86.81 182 SER A O 1
ATOM 1391 N N . THR A 1 183 ? 2.902 30.984 3.25 1 79.75 183 THR A N 1
ATOM 1392 C CA . THR A 1 183 ? 3.609 31.844 2.301 1 79.75 183 THR A CA 1
ATOM 1393 C C . THR A 1 183 ? 4.387 31 1.293 1 79.75 183 THR A C 1
ATOM 1395 O O . THR A 1 183 ? 5.609 30.875 1.397 1 79.75 183 THR A O 1
ATOM 1398 N N . PRO A 1 184 ? 3.766 30.578 0.325 1 78.62 184 PRO A N 1
ATOM 1399 C CA . PRO A 1 184 ? 4.41 29.609 -0.574 1 78.62 184 PRO A CA 1
ATOM 1400 C C . PRO A 1 184 ? 5.594 30.219 -1.331 1 78.62 184 PRO A C 1
ATOM 1402 O O . PRO A 1 184 ? 6.523 29.5 -1.7 1 78.62 184 PRO A O 1
ATOM 1405 N N . LEU A 1 185 ? 5.621 31.547 -1.569 1 84.06 185 LEU A N 1
ATOM 1406 C CA . LEU A 1 185 ? 6.727 32.156 -2.287 1 84.06 185 LEU A CA 1
ATOM 1407 C C . LEU A 1 185 ? 8 32.156 -1.448 1 84.06 185 LEU A C 1
ATOM 1409 O O . LEU A 1 185 ? 9.102 32.094 -1.993 1 84.06 185 LEU A O 1
ATOM 1413 N N . ARG A 1 186 ? 7.809 32.188 -0.224 1 87.62 186 ARG A N 1
ATOM 1414 C CA . ARG A 1 186 ? 8.844 31.953 0.774 1 87.62 186 ARG A CA 1
ATOM 1415 C C . ARG A 1 186 ? 8.281 31.219 1.984 1 87.62 186 ARG A C 1
ATOM 1417 O O . ARG A 1 186 ? 7.883 31.844 2.971 1 87.62 186 ARG A O 1
ATOM 1424 N N . ASN A 1 187 ? 8.383 30.016 1.876 1 83.44 187 ASN A N 1
ATOM 1425 C CA . ASN A 1 187 ? 7.766 29.203 2.916 1 83.44 187 ASN A CA 1
ATOM 1426 C C . ASN A 1 187 ? 8.617 29.172 4.184 1 83.44 187 ASN A C 1
ATOM 1428 O O . ASN A 1 187 ? 9.609 28.438 4.254 1 83.44 187 ASN A O 1
ATOM 1432 N N . GLY A 1 188 ? 8.188 29.828 5.184 1 85.88 188 GLY A N 1
ATOM 1433 C CA . GLY A 1 188 ? 8.891 29.844 6.457 1 85.88 188 GLY A CA 1
ATOM 1434 C C . GLY A 1 188 ? 8.523 28.688 7.363 1 85.88 188 GLY A C 1
ATOM 1435 O O . GLY A 1 188 ? 9.195 28.438 8.367 1 85.88 188 GLY A O 1
ATOM 1436 N N . GLN A 1 189 ? 7.516 27.906 6.93 1 87.75 189 GLN A N 1
ATOM 1437 C CA . GLN A 1 189 ? 7.043 26.766 7.703 1 87.75 189 GLN A CA 1
ATOM 1438 C C . GLN A 1 189 ? 6.574 27.188 9.094 1 87.75 189 GLN A C 1
ATOM 1440 O O . GLN A 1 189 ? 7.004 26.625 10.102 1 87.75 189 GLN A O 1
ATOM 1445 N N . LEU A 1 190 ? 5.746 28.156 9.188 1 91.5 190 LEU A N 1
ATOM 1446 C CA . LEU A 1 190 ? 5.211 28.719 10.422 1 91.5 190 LEU A CA 1
ATOM 1447 C C . LEU A 1 190 ? 3.688 28.781 10.375 1 91.5 190 LEU A C 1
ATOM 1449 O O . LEU A 1 190 ? 3.062 29.375 11.258 1 91.5 190 LEU A O 1
ATOM 1453 N N . GLY A 1 191 ? 3.07 28.156 9.516 1 90.31 191 GLY A N 1
ATOM 1454 C CA . GLY A 1 191 ? 1.686 28.438 9.18 1 90.31 191 GLY A CA 1
ATOM 1455 C C . GLY A 1 191 ? 0.693 27.797 10.125 1 90.31 191 GLY A C 1
ATOM 1456 O O . GLY A 1 191 ? -0.44 28.266 10.266 1 90.31 191 GLY A O 1
ATOM 1457 N N . ILE A 1 192 ? 1.053 26.828 10.828 1 93.88 192 ILE A N 1
ATOM 1458 C CA . ILE A 1 192 ? 0.072 26.078 11.617 1 93.88 192 ILE A CA 1
ATOM 1459 C C . ILE A 1 192 ? -0.382 26.938 12.805 1 93.88 192 ILE A C 1
ATOM 1461 O O . ILE A 1 192 ? -1.579 27.031 13.078 1 93.88 192 ILE A O 1
ATOM 1465 N N . LYS A 1 193 ? 0.514 27.531 13.508 1 93.06 193 LYS A N 1
ATOM 1466 C CA . LYS A 1 193 ? 0.167 28.391 14.633 1 93.06 193 LYS A CA 1
ATOM 1467 C C . LYS A 1 193 ? -0.276 29.766 14.164 1 93.06 193 LYS A C 1
ATOM 1469 O O . LYS A 1 193 ? 0.387 30.766 14.438 1 93.06 193 LYS A O 1
ATOM 1474 N N . SER A 1 194 ? -1.455 29.875 13.586 1 91.94 194 SER A N 1
ATOM 1475 C CA . SER A 1 194 ? -1.883 31.109 12.945 1 91.94 194 SER A CA 1
ATOM 1476 C C . SER A 1 194 ? -3.086 31.719 13.664 1 91.94 194 SER A C 1
ATOM 1478 O O . SER A 1 194 ? -3.564 32.781 13.289 1 91.94 194 SER A O 1
ATOM 1480 N N . ILE A 1 195 ? -3.578 31.062 14.633 1 92.62 195 ILE A N 1
ATOM 1481 C CA . ILE A 1 195 ? -4.793 31.531 15.281 1 92.62 195 ILE A CA 1
ATOM 1482 C C . ILE A 1 195 ? -4.91 30.906 16.672 1 92.62 195 ILE A C 1
ATOM 1484 O O . ILE A 1 195 ? -4.312 29.859 16.938 1 92.62 195 ILE A O 1
ATOM 1488 N N . SER A 1 196 ? -5.605 31.609 17.469 1 94.19 196 SER A N 1
ATOM 1489 C CA . SER A 1 196 ? -5.895 31.047 18.797 1 94.19 196 SER A CA 1
ATOM 1490 C C . SER A 1 196 ? -6.992 29.984 18.719 1 94.19 196 SER A C 1
ATOM 1492 O O . SER A 1 196 ? -7.996 30.172 18.031 1 94.19 196 SER A O 1
ATOM 1494 N N . PRO A 1 197 ? -6.797 28.938 19.453 1 95.19 197 PRO A N 1
ATOM 1495 C CA . PRO A 1 197 ? -7.84 27.906 19.438 1 95.19 197 PRO A CA 1
ATOM 1496 C C . PRO A 1 197 ? -9.18 28.422 19.984 1 95.19 197 PRO A C 1
ATOM 1498 O O . PRO A 1 197 ? -10.234 27.906 19.594 1 95.19 197 PRO A O 1
ATOM 1501 N N . ASN A 1 198 ? -9.211 29.406 20.797 1 94.38 198 ASN A N 1
ATOM 1502 C CA . ASN A 1 198 ? -10.438 29.953 21.375 1 94.38 198 ASN A CA 1
ATOM 1503 C C . ASN A 1 198 ? -11.305 30.625 20.312 1 94.38 198 ASN A C 1
ATOM 1505 O O . ASN A 1 198 ? -12.5 30.828 20.516 1 94.38 198 ASN A O 1
ATOM 1509 N N . ASP A 1 199 ? -10.703 30.969 19.281 1 96 199 ASP A N 1
ATOM 1510 C CA . ASP A 1 199 ? -11.422 31.703 18.25 1 96 199 ASP A CA 1
ATOM 1511 C C . ASP A 1 199 ? -11.898 30.75 17.141 1 96 199 ASP A C 1
ATOM 1513 O O . ASP A 1 199 ? -12.484 31.188 16.156 1 96 199 ASP A O 1
ATOM 1517 N N . ILE A 1 200 ? -11.664 29.5 17.281 1 96 200 ILE A N 1
ATOM 1518 C CA . ILE A 1 200 ? -11.953 28.516 16.234 1 96 200 ILE A CA 1
ATOM 1519 C C . ILE A 1 200 ? -13.266 27.797 16.562 1 96 200 ILE A C 1
ATOM 1521 O O . ILE A 1 200 ? -13.492 27.375 17.688 1 96 200 ILE A O 1
ATOM 1525 N N . SER A 1 201 ? -14.086 27.719 15.555 1 92.44 201 SER A N 1
ATOM 1526 C CA . SER A 1 201 ? -15.305 26.938 15.672 1 92.44 201 SER A CA 1
ATOM 1527 C C . SER A 1 201 ? -15.055 25.469 15.32 1 92.44 201 SER A C 1
ATOM 1529 O O . SER A 1 201 ? -15.609 24.562 15.953 1 92.44 201 SER A O 1
ATOM 1531 N N . ARG A 1 202 ? -14.328 25.297 14.328 1 92.25 202 ARG A N 1
ATOM 1532 C CA . ARG A 1 202 ? -13.906 23.953 13.953 1 92.25 202 ARG A CA 1
ATOM 1533 C C . ARG A 1 202 ? -12.68 24 13.039 1 92.25 202 ARG A C 1
ATOM 1535 O O . ARG A 1 202 ? -12.414 25.016 12.406 1 92.25 202 ARG A O 1
ATOM 1542 N N . VAL A 1 203 ? -11.969 22.938 13.031 1 95.19 203 VAL A N 1
ATOM 1543 C CA . VAL A 1 203 ? -10.836 22.766 12.125 1 95.19 203 VAL A CA 1
ATOM 1544 C C . VAL A 1 203 ? -11.172 21.688 11.094 1 95.19 203 VAL A C 1
ATOM 1546 O O . VAL A 1 203 ? -11.641 20.594 11.445 1 95.19 203 VAL A O 1
ATOM 1549 N N . GLU A 1 204 ? -11.023 21.984 9.852 1 93.88 204 GLU A N 1
ATOM 1550 C CA . GLU A 1 204 ? -11.195 21.016 8.766 1 93.88 204 GLU A CA 1
ATOM 1551 C C . GLU A 1 204 ? -9.859 20.672 8.117 1 93.88 204 GLU A C 1
ATOM 1553 O O . GLU A 1 204 ? -9.164 21.547 7.602 1 93.88 204 GLU A O 1
ATOM 1558 N N . VAL A 1 205 ? -9.547 19.453 8.203 1 95.94 205 VAL A N 1
ATOM 1559 C CA . VAL A 1 205 ? -8.305 18.984 7.582 1 95.94 205 VAL A CA 1
ATOM 1560 C C . VAL A 1 205 ? -8.633 18.031 6.441 1 95.94 205 VAL A C 1
ATOM 1562 O O . VAL A 1 205 ? -9.219 16.969 6.66 1 95.94 205 VAL A O 1
ATOM 1565 N N . ILE A 1 206 ? -8.32 18.422 5.262 1 94.44 206 ILE A N 1
ATOM 1566 C CA . ILE A 1 206 ? -8.414 17.531 4.109 1 94.44 206 ILE A CA 1
ATOM 1567 C C . ILE A 1 206 ? -7.043 16.922 3.818 1 94.44 206 ILE A C 1
ATOM 1569 O O . ILE A 1 206 ? -6.066 17.641 3.617 1 94.44 206 ILE A O 1
ATOM 1573 N N . LYS A 1 207 ? -6.992 15.641 3.77 1 96.19 207 LYS A N 1
ATOM 1574 C CA . LYS A 1 207 ? -5.711 14.953 3.639 1 96.19 207 LYS A CA 1
ATOM 1575 C C . LYS A 1 207 ? -5.531 14.383 2.232 1 96.19 207 LYS A C 1
ATOM 1577 O O . LYS A 1 207 ? -6.469 13.828 1.656 1 96.19 207 LYS A O 1
ATOM 1582 N N . GLY A 1 208 ? -4.297 14.57 1.761 1 93.38 208 GLY A N 1
ATOM 1583 C CA . GLY A 1 208 ? -3.959 14.195 0.396 1 93.38 208 GLY A CA 1
ATOM 1584 C C . GLY A 1 208 ? -3.875 15.383 -0.543 1 93.38 208 GLY A C 1
ATOM 1585 O O . GLY A 1 208 ? -4.473 16.422 -0.286 1 93.38 208 GLY A O 1
ATOM 1586 N N . ALA A 1 209 ? -3.18 15.141 -1.622 1 91.75 209 ALA A N 1
ATOM 1587 C CA . ALA A 1 209 ? -2.969 16.219 -2.574 1 91.75 209 ALA A CA 1
ATOM 1588 C C . ALA A 1 209 ? -4.297 16.781 -3.078 1 91.75 209 ALA A C 1
ATOM 1590 O O . ALA A 1 209 ? -5.211 16.016 -3.412 1 91.75 209 ALA A O 1
ATOM 1591 N N . THR A 1 210 ? -4.387 18.078 -3.045 1 89.62 210 THR A N 1
ATOM 1592 C CA . THR A 1 210 ? -5.602 18.734 -3.527 1 89.62 210 THR A CA 1
ATOM 1593 C C . THR A 1 210 ? -5.289 20.125 -4.074 1 89.62 210 THR A C 1
ATOM 1595 O O . THR A 1 210 ? -4.359 20.781 -3.605 1 89.62 210 THR A O 1
ATOM 1598 N N . SER A 1 211 ? -6.094 20.484 -5.059 1 86.5 211 SER A N 1
ATOM 1599 C CA . SER A 1 211 ? -5.918 21.797 -5.652 1 86.5 211 SER A CA 1
ATOM 1600 C C . SER A 1 211 ? -7.168 22.656 -5.477 1 86.5 211 SER A C 1
ATOM 1602 O O . SER A 1 211 ? -7.332 23.672 -6.164 1 86.5 211 SER A O 1
ATOM 1604 N N . ILE A 1 212 ? -7.941 22.25 -4.586 1 84.44 212 ILE A N 1
ATOM 1605 C CA . ILE A 1 212 ? -9.203 22.969 -4.395 1 84.44 212 ILE A CA 1
ATOM 1606 C C . ILE A 1 212 ? -8.922 24.438 -4.074 1 84.44 212 ILE A C 1
ATOM 1608 O O . ILE A 1 212 ? -9.641 25.328 -4.535 1 84.44 212 ILE A O 1
ATOM 1612 N N . PHE A 1 213 ? -7.93 24.688 -3.295 1 85.12 213 PHE A N 1
ATOM 1613 C CA . PHE A 1 213 ? -7.578 26.062 -2.955 1 85.12 213 PHE A CA 1
ATOM 1614 C C . PHE A 1 213 ? -6.301 26.484 -3.67 1 85.12 213 PHE A C 1
ATOM 1616 O O . PHE A 1 213 ? -5.688 27.5 -3.311 1 85.12 213 PHE A O 1
ATOM 1623 N N . GLY A 1 214 ? -5.898 25.656 -4.562 1 85.31 214 GLY A N 1
ATOM 1624 C CA . GLY A 1 214 ? -4.797 26.031 -5.426 1 85.31 214 GLY A CA 1
ATOM 1625 C C . GLY A 1 214 ? -3.439 25.625 -4.875 1 85.31 214 GLY A C 1
ATOM 1626 O O . GLY A 1 214 ? -3.268 24.516 -4.387 1 85.31 214 GLY A O 1
ATOM 1627 N N . ASN A 1 215 ? -2.52 26.562 -4.941 1 86.12 215 ASN A N 1
ATOM 1628 C CA . ASN A 1 215 ? -1.103 26.359 -4.664 1 86.12 215 ASN A CA 1
ATOM 1629 C C . ASN A 1 215 ? -0.868 25.984 -3.203 1 86.12 215 ASN A C 1
ATOM 1631 O O . ASN A 1 215 ? -1.355 26.656 -2.297 1 86.12 215 ASN A O 1
ATOM 1635 N N . GLY A 1 216 ? -0.146 24.812 -3.039 1 86.19 216 GLY A N 1
ATOM 1636 C CA . GLY A 1 216 ? 0.327 24.5 -1.699 1 86.19 216 GLY A CA 1
ATOM 1637 C C . GLY A 1 216 ? -0.335 23.266 -1.105 1 86.19 216 GLY A C 1
ATOM 1638 O O . GLY A 1 216 ? 0.003 22.844 0.004 1 86.19 216 GLY A O 1
ATOM 1639 N N . GLY A 1 217 ? -1.164 22.672 -1.779 1 87.75 217 GLY A N 1
ATOM 1640 C CA . GLY A 1 217 ? -1.941 21.578 -1.215 1 87.75 217 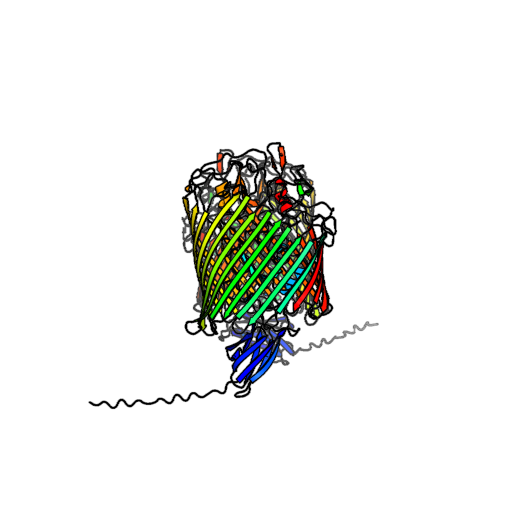GLY A CA 1
ATOM 1641 C C . GLY A 1 217 ? -1.387 20.203 -1.56 1 87.75 217 GLY A C 1
ATOM 1642 O O . GLY A 1 217 ? -2.143 19.281 -1.885 1 87.75 217 GLY A O 1
ATOM 1643 N N . ASN A 1 218 ? -0.107 20.031 -1.489 1 91 218 ASN A N 1
ATOM 1644 C CA . ASN A 1 218 ? 0.493 18.766 -1.88 1 91 218 ASN A CA 1
ATOM 1645 C C . ASN A 1 218 ? 0.163 17.656 -0.881 1 91 218 ASN A C 1
ATOM 1647 O O . ASN A 1 218 ? 0.054 16.484 -1.256 1 91 218 ASN A O 1
ATOM 1651 N N . GLY A 1 219 ? 0.092 18.047 0.351 1 93.56 219 GLY A N 1
ATOM 1652 C CA . GLY A 1 219 ? -0.307 17.078 1.365 1 93.56 219 GLY A CA 1
ATOM 1653 C C . GLY A 1 219 ? -1.736 17.266 1.837 1 93.56 219 GLY A C 1
ATOM 1654 O O . GLY A 1 219 ? -2.258 16.453 2.598 1 93.56 219 GLY A O 1
ATOM 1655 N N . GLY A 1 220 ? -2.318 18.344 1.432 1 94.5 220 GLY A N 1
ATOM 1656 C CA . GLY A 1 220 ? -3.641 18.75 1.887 1 94.5 220 GLY A CA 1
ATOM 1657 C C . GLY A 1 220 ? -3.65 20.109 2.545 1 94.5 220 GLY A C 1
ATOM 1658 O O . GLY A 1 220 ? -2.777 20.938 2.285 1 94.5 220 GLY A O 1
ATOM 1659 N N . PHE A 1 221 ? -4.762 20.359 3.283 1 93.88 221 PHE A N 1
ATOM 1660 C CA . PHE A 1 221 ? -4.797 21.656 3.928 1 93.88 221 PHE A CA 1
ATOM 1661 C C . PHE A 1 221 ? -5.492 21.578 5.281 1 93.88 221 PHE A C 1
ATOM 1663 O O . PHE A 1 221 ? -6.195 20.609 5.566 1 93.88 221 PHE A O 1
ATOM 1670 N N . ILE A 1 222 ? -5.203 22.516 6.059 1 96 222 ILE A N 1
ATOM 1671 C CA . ILE A 1 222 ? -5.891 22.828 7.309 1 96 222 ILE A CA 1
ATOM 1672 C C . ILE A 1 222 ? -6.645 24.156 7.168 1 96 222 ILE A C 1
ATOM 1674 O O . ILE A 1 222 ? -6.062 25.172 6.797 1 96 222 ILE A O 1
ATOM 1678 N N . ASN A 1 223 ? -7.855 24.109 7.395 1 95.25 223 ASN A N 1
ATOM 1679 C CA . ASN A 1 223 ? -8.672 25.312 7.402 1 95.25 223 ASN A CA 1
ATOM 1680 C C . ASN A 1 223 ? -9.312 25.547 8.766 1 95.25 223 ASN A C 1
ATOM 1682 O O . ASN A 1 223 ? -10.141 24.75 9.211 1 95.25 223 ASN A O 1
ATOM 1686 N N . TYR A 1 224 ? -8.875 26.625 9.344 1 96.69 224 TYR A N 1
ATOM 1687 C CA . TYR A 1 224 ? -9.516 27.047 10.586 1 96.69 224 TYR A CA 1
ATOM 1688 C C . TYR A 1 224 ? -10.781 27.844 10.305 1 96.69 224 TYR A C 1
ATOM 1690 O O . TYR A 1 224 ? -10.727 28.922 9.711 1 96.69 224 TYR A O 1
ATOM 1698 N N . ILE A 1 225 ? -11.875 27.266 10.688 1 94.06 225 ILE A N 1
ATOM 1699 C CA . ILE A 1 225 ? -13.133 28 10.609 1 94.06 225 ILE A CA 1
ATOM 1700 C C . ILE A 1 225 ? -13.367 28.75 11.922 1 94.06 225 ILE A C 1
ATOM 1702 O O . ILE A 1 225 ? -13.492 28.125 12.984 1 94.06 225 ILE A O 1
ATOM 1706 N N . THR A 1 226 ? -13.43 30.016 11.852 1 96 226 THR A N 1
ATOM 1707 C CA . THR A 1 226 ? -13.531 30.812 13.07 1 96 226 THR A CA 1
ATOM 1708 C C . THR A 1 226 ? -14.977 30.844 13.57 1 96 226 THR A C 1
ATOM 1710 O O . THR A 1 226 ? -15.898 30.469 12.844 1 96 226 THR A O 1
ATOM 1713 N N . LYS A 1 227 ? -15.117 31.297 14.773 1 94.25 227 LYS A N 1
ATOM 1714 C CA . LYS A 1 227 ? -16.422 31.438 15.406 1 94.25 227 LYS A CA 1
ATOM 1715 C C . LYS A 1 227 ? -17.344 32.344 14.586 1 94.25 227 LYS A C 1
ATOM 1717 O O . LYS A 1 227 ? -16.875 33.312 13.984 1 94.25 227 LYS A O 1
ATOM 1722 N N . LYS A 1 228 ? -18.641 32.031 14.633 1 88.19 228 LYS A N 1
ATOM 1723 C CA . LYS A 1 228 ? -19.625 32.781 13.859 1 88.19 228 LYS A CA 1
ATOM 1724 C C . LYS A 1 228 ? -20.531 33.594 14.773 1 88.19 228 LYS A C 1
ATOM 1726 O O . LYS A 1 228 ? -20.672 33.312 15.961 1 88.19 228 LYS A O 1
ATOM 1731 N N . PRO A 1 229 ? -21.031 34.688 14.195 1 89.94 229 PRO A N 1
ATOM 1732 C CA . PRO A 1 229 ? -21.938 35.5 14.992 1 89.94 229 PRO A CA 1
ATOM 1733 C C . PRO A 1 229 ? -23.344 34.906 15.102 1 89.94 229 PRO A C 1
ATOM 1735 O O . PRO A 1 229 ? -24.328 35.594 14.797 1 89.94 229 PRO A O 1
ATOM 1738 N N . ASN A 1 230 ? -23.406 33.812 15.578 1 79 230 ASN A N 1
ATOM 1739 C CA . ASN A 1 230 ? -24.688 33.156 15.797 1 79 230 ASN A CA 1
ATOM 1740 C C . ASN A 1 230 ? -25.172 33.344 17.234 1 79 230 ASN A C 1
ATOM 1742 O O . ASN A 1 230 ? -24.75 32.594 18.125 1 79 230 ASN A O 1
ATOM 1746 N N . ALA A 1 231 ? -25.938 34.375 17.391 1 77.94 231 ALA A N 1
ATOM 1747 C CA . ALA A 1 231 ? -26.453 34.656 18.734 1 77.94 231 ALA A CA 1
ATOM 1748 C C . ALA A 1 231 ? -27.984 34.719 18.719 1 77.94 231 ALA A C 1
ATOM 1750 O O . ALA A 1 231 ? -28.594 34.938 17.672 1 77.94 231 ALA A O 1
ATOM 1751 N N . THR A 1 232 ? -28.5 34.469 19.922 1 73.31 232 THR A N 1
ATOM 1752 C CA . THR A 1 232 ? -29.938 34.562 20.078 1 73.31 232 THR A CA 1
ATOM 1753 C C . THR A 1 232 ? -30.312 35.781 20.906 1 73.31 232 THR A C 1
ATOM 1755 O O . THR A 1 232 ? -31.422 36.312 20.766 1 73.31 232 THR A O 1
ATOM 1758 N N . GLU A 1 233 ? -29.391 36.031 21.781 1 83.69 233 GLU A N 1
ATOM 1759 C CA . GLU A 1 233 ? -29.625 37.188 22.641 1 83.69 233 GLU A CA 1
ATOM 1760 C C . GLU A 1 233 ? -28.875 38.438 22.141 1 83.69 233 GLU A C 1
ATOM 1762 O O . GLU A 1 233 ? -28.031 38.312 21.25 1 83.69 233 GLU A O 1
ATOM 1767 N N . LYS A 1 234 ? -29.297 39.469 22.734 1 91.62 234 LYS A N 1
ATOM 1768 C CA . LYS A 1 234 ? -28.641 40.719 22.359 1 91.62 234 LYS A CA 1
ATOM 1769 C C . LYS A 1 234 ? -27.188 40.75 22.797 1 91.62 234 LYS A C 1
ATOM 1771 O O . LYS A 1 234 ? -26.344 41.375 22.141 1 91.62 234 LYS A O 1
ATOM 1776 N N . ILE A 1 235 ? -26.938 40.062 23.984 1 93.88 235 ILE A N 1
ATOM 1777 C CA . ILE A 1 235 ? -25.562 40 24.469 1 93.88 235 ILE A CA 1
ATOM 1778 C C . ILE A 1 235 ? -25.328 38.656 25.156 1 93.88 235 ILE A C 1
ATOM 1780 O O . ILE A 1 235 ? -26.078 38.281 26.062 1 93.88 235 ILE A O 1
ATOM 1784 N N . GLU A 1 236 ? -24.438 37.969 24.578 1 93.06 236 GLU A N 1
ATOM 1785 C CA . GLU A 1 236 ? -23.891 36.75 25.156 1 93.06 236 GLU A CA 1
ATOM 1786 C C . GLU A 1 236 ? -22.359 36.781 25.188 1 93.06 236 GLU A C 1
ATOM 1788 O O . GLU A 1 236 ? -21.75 37.469 24.359 1 93.06 236 GLU A O 1
ATOM 1793 N N . GLY A 1 237 ? -21.797 36.125 26.234 1 93.56 237 GLY A N 1
ATOM 1794 C CA . GLY A 1 237 ? -20.344 36.188 26.281 1 93.56 237 GLY A CA 1
ATOM 1795 C C . GLY A 1 237 ? -19.719 35.062 27.078 1 93.56 237 GLY A C 1
ATOM 1796 O O . GLY A 1 237 ? -20.422 34.312 27.75 1 93.56 237 GLY A O 1
ATOM 1797 N N . SER A 1 238 ? -18.469 34.938 26.891 1 94.75 238 SER A N 1
ATOM 1798 C CA . SER A 1 238 ? -17.656 34 27.672 1 94.75 238 SER A CA 1
ATOM 1799 C C . SER A 1 238 ? -16.328 34.625 28.094 1 94.75 238 SER A C 1
ATOM 1801 O O . SER A 1 238 ? -15.711 35.344 27.312 1 94.75 238 SER A O 1
ATOM 1803 N N . THR A 1 239 ? -15.984 34.406 29.297 1 97.31 239 THR A N 1
ATOM 1804 C CA . THR A 1 239 ? -14.703 34.812 29.859 1 97.31 239 THR A CA 1
ATOM 1805 C C . THR A 1 239 ? -13.891 33.625 30.312 1 97.31 239 THR A C 1
ATOM 1807 O O . THR A 1 239 ? -14.398 32.75 31.047 1 97.31 239 THR A O 1
ATOM 1810 N N . ASN A 1 240 ? -12.727 33.531 29.859 1 97.44 240 ASN A N 1
ATOM 1811 C CA . ASN A 1 240 ? -11.805 32.469 30.281 1 97.44 240 ASN A CA 1
ATOM 1812 C C . ASN A 1 240 ? -10.516 33.062 30.859 1 97.44 240 ASN A C 1
ATOM 1814 O O . ASN A 1 240 ? -9.883 33.906 30.234 1 97.44 240 ASN A O 1
ATOM 1818 N N . VAL A 1 241 ? -10.195 32.688 32.031 1 98.19 241 VAL A N 1
ATOM 1819 C CA . VAL A 1 241 ? -8.945 33.094 32.656 1 98.19 241 VAL A CA 1
ATOM 1820 C C . VAL A 1 241 ? -8.148 31.828 33.031 1 98.19 241 VAL A C 1
ATOM 1822 O O . VAL A 1 241 ? -8.719 30.828 33.469 1 98.19 241 VAL A O 1
ATOM 1825 N N . TRP A 1 242 ? -6.812 31.906 32.812 1 98.19 242 TRP A N 1
ATOM 1826 C CA . TRP A 1 242 ? -6.059 30.719 33.156 1 98.19 242 TRP A CA 1
ATOM 1827 C C . TRP A 1 242 ? -4.645 31.062 33.594 1 98.19 242 TRP A C 1
ATOM 1829 O O . TRP A 1 242 ? -4.164 32.156 33.344 1 98.19 242 TRP A O 1
ATOM 1839 N N . GLY A 1 243 ? -4.07 30.172 34.312 1 98.25 243 GLY A N 1
ATOM 1840 C CA . GLY A 1 243 ? -2.666 30.156 34.688 1 98.25 243 GLY A CA 1
ATOM 1841 C C . GLY A 1 243 ? -1.944 28.891 34.25 1 98.25 243 GLY A C 1
ATOM 1842 O O . GLY A 1 243 ? -2.551 27.812 34.188 1 98.25 243 GLY A O 1
ATOM 1843 N N . THR A 1 244 ? -0.629 29.094 33.938 1 98.06 244 THR A N 1
ATOM 1844 C CA . THR A 1 244 ? 0.197 27.938 33.562 1 98.06 244 THR A CA 1
ATOM 1845 C C . THR A 1 244 ? 1.505 27.953 34.344 1 98.06 244 THR A C 1
ATOM 1847 O O . THR A 1 244 ? 1.918 28.984 34.875 1 98.06 244 THR A O 1
ATOM 1850 N N . SER A 1 245 ? 2.047 26.734 34.438 1 98.12 245 SER A N 1
ATOM 1851 C CA . SER A 1 245 ? 3.367 26.625 35.062 1 98.12 245 SER A CA 1
ATOM 1852 C C . SER A 1 245 ? 4.039 25.312 34.688 1 98.12 245 SER A C 1
ATOM 1854 O O . SER A 1 245 ? 3.363 24.328 34.406 1 98.12 245 SER A O 1
ATOM 1856 N N . ASN A 1 246 ? 5.355 25.438 34.656 1 97.81 246 ASN A N 1
ATOM 1857 C CA . ASN A 1 246 ? 6.133 24.203 34.625 1 97.81 246 ASN A CA 1
ATOM 1858 C C . ASN A 1 246 ? 6.266 23.578 36 1 97.81 246 ASN A C 1
ATOM 1860 O O . ASN A 1 246 ? 6.367 24.281 37 1 97.81 246 ASN A O 1
ATOM 1864 N N . LEU A 1 247 ? 6.25 22.25 36.094 1 97.38 247 LEU A N 1
ATOM 1865 C CA . LEU A 1 247 ? 6.289 21.594 37.406 1 97.38 247 LEU A CA 1
ATOM 1866 C C . LEU A 1 247 ? 7.637 20.906 37.625 1 97.38 247 LEU A C 1
ATOM 1868 O O . LEU A 1 247 ? 7.969 20.547 38.75 1 97.38 247 LEU A O 1
ATOM 1872 N N . ALA A 1 248 ? 8.391 20.75 36.562 1 97 248 ALA A N 1
ATOM 1873 C CA . ALA A 1 248 ? 9.75 20.25 36.719 1 97 248 ALA A CA 1
ATOM 1874 C C . ALA A 1 248 ? 10.641 21.297 37.375 1 97 248 ALA A C 1
ATOM 1876 O O . ALA A 1 248 ? 11.531 20.969 38.156 1 97 248 ALA A O 1
ATOM 1877 N N . ALA A 1 249 ? 10.516 22.484 36.969 1 96.44 249 ALA A N 1
ATOM 1878 C CA . ALA A 1 249 ? 11.109 23.672 37.594 1 96.44 249 ALA A CA 1
ATOM 1879 C C . ALA A 1 249 ? 10.141 24.844 37.562 1 96.44 249 ALA A C 1
ATOM 1881 O O . ALA A 1 249 ? 9.383 25.016 36.594 1 96.44 249 ALA A O 1
ATOM 1882 N N . THR A 1 250 ? 10.234 25.719 38.594 1 95.88 250 THR A N 1
ATOM 1883 C CA . THR A 1 250 ? 9.164 26.703 38.719 1 95.88 250 THR A CA 1
ATOM 1884 C C . THR A 1 250 ? 9.719 28.109 38.656 1 95.88 250 THR A C 1
ATOM 1886 O O . THR A 1 250 ? 8.961 29.094 38.656 1 95.88 250 THR A O 1
ATOM 1889 N N . ASP A 1 251 ? 11 28.203 38.625 1 95.81 251 ASP A N 1
ATOM 1890 C CA . ASP A 1 251 ? 11.578 29.531 38.594 1 95.81 251 ASP A CA 1
ATOM 1891 C C . ASP A 1 251 ? 11.102 30.312 37.344 1 95.81 251 ASP A C 1
ATOM 1893 O O . ASP A 1 251 ? 11.414 29.938 36.219 1 95.81 251 ASP A O 1
ATOM 1897 N N . ASP A 1 252 ? 10.336 31.453 37.594 1 96.94 252 ASP A N 1
ATOM 1898 C CA . ASP A 1 252 ? 9.789 32.312 36.562 1 96.94 252 ASP A CA 1
ATOM 1899 C C . ASP A 1 252 ? 8.977 31.516 35.531 1 96.94 252 ASP A C 1
ATOM 1901 O O . ASP A 1 252 ? 8.945 31.844 34.344 1 96.94 252 ASP A O 1
ATOM 1905 N N . ALA A 1 253 ? 8.445 30.422 35.969 1 98.06 253 ALA A N 1
ATOM 1906 C CA . ALA A 1 253 ? 7.738 29.516 35.062 1 98.06 253 ALA A CA 1
ATOM 1907 C C . ALA A 1 253 ? 6.262 29.875 34.969 1 98.06 253 ALA A C 1
ATOM 1909 O O . ALA A 1 253 ? 5.543 29.359 34.094 1 98.06 253 ALA A O 1
ATOM 1910 N N . LEU A 1 254 ? 5.773 30.734 35.719 1 98.06 254 LEU A N 1
ATOM 1911 C CA . LEU A 1 254 ? 4.355 31.078 35.75 1 98.06 254 LEU A CA 1
ATOM 1912 C C . LEU A 1 254 ? 3.947 31.859 34.5 1 98.06 254 LEU A C 1
ATOM 1914 O O . LEU A 1 254 ? 4.645 32.781 34.094 1 98.06 254 LEU A O 1
ATOM 1918 N N . GLY A 1 255 ? 2.943 31.5 33.844 1 98.06 255 GLY A N 1
ATOM 1919 C CA . GLY A 1 255 ? 2.242 32.219 32.781 1 98.06 255 GLY A CA 1
ATOM 1920 C C . GLY A 1 255 ? 0.78 32.469 33.094 1 98.06 255 GLY A C 1
ATOM 1921 O O . GLY A 1 255 ? 0.24 31.891 34.062 1 98.06 255 GLY A O 1
ATOM 1922 N N . PHE A 1 256 ? 0.145 33.281 32.312 1 98.06 256 PHE A N 1
ATOM 1923 C CA . PHE A 1 256 ? -1.277 33.531 32.5 1 98.06 256 PHE A CA 1
ATOM 1924 C C . PHE A 1 256 ? -1.918 34 31.203 1 98.06 256 PHE A C 1
ATOM 1926 O O . PHE A 1 256 ? -1.218 34.406 30.266 1 98.06 256 PHE A O 1
ATOM 1933 N N . GLY A 1 257 ? -3.236 33.938 31.156 1 98.06 257 GLY A N 1
ATOM 1934 C CA . GLY A 1 257 ? -3.986 34.406 30 1 98.06 257 GLY A CA 1
ATOM 1935 C C . GLY A 1 257 ? -5.43 34.75 30.328 1 98.06 257 GLY A C 1
ATOM 1936 O O . GLY A 1 257 ? -5.953 34.312 31.359 1 98.06 257 GLY A O 1
ATOM 1937 N N . VAL A 1 258 ? -5.98 35.562 29.5 1 98.25 258 VAL A N 1
ATOM 1938 C CA . VAL A 1 258 ? -7.383 35.938 29.609 1 98.25 258 VAL A CA 1
ATOM 1939 C C . VAL A 1 258 ? -8.008 36.031 28.219 1 98.25 258 VAL A C 1
ATOM 1941 O O . VAL A 1 258 ? -7.355 36.438 27.266 1 98.25 258 VAL A O 1
ATOM 1944 N N . TYR A 1 259 ? -9.156 35.531 28.094 1 97.81 259 TYR A N 1
ATOM 1945 C CA . TYR A 1 259 ? -9.945 35.562 26.859 1 97.81 259 TYR A CA 1
ATOM 1946 C C . TYR A 1 259 ? -11.359 36.062 27.125 1 97.81 259 TYR A C 1
ATOM 1948 O O . TYR A 1 259 ? -11.992 35.656 28.109 1 97.81 259 TYR A O 1
ATOM 1956 N N . GLN A 1 260 ? -11.836 37 26.328 1 98.06 260 GLN A N 1
ATOM 1957 C CA . GLN A 1 260 ? -13.195 37.531 26.406 1 98.06 260 GLN A CA 1
ATOM 1958 C C . GLN A 1 260 ? -13.867 37.5 25.047 1 98.06 260 GLN A C 1
ATOM 1960 O O . GLN A 1 260 ? -13.305 37.969 24.062 1 98.06 260 GLN A O 1
ATOM 1965 N N . SER A 1 261 ? -15.031 36.938 24.969 1 97 261 SER A N 1
ATOM 1966 C CA . SER A 1 261 ? -15.812 37 23.734 1 97 261 SER A CA 1
ATOM 1967 C C . SER A 1 261 ? -17.219 37.531 24 1 97 261 SER A C 1
ATOM 1969 O O . SER A 1 261 ? -17.797 37.281 25.062 1 97 261 SER A O 1
ATOM 1971 N N . LEU A 1 262 ? -17.75 38.281 23.094 1 97.5 262 LEU A N 1
ATOM 1972 C CA . LEU A 1 262 ? -19.125 38.781 23.094 1 97.5 262 LEU A CA 1
ATOM 1973 C C . LEU A 1 262 ? -19.797 38.531 21.734 1 97.5 262 LEU A C 1
ATOM 1975 O O . LEU A 1 262 ? -19.156 38.656 20.688 1 97.5 262 LEU A O 1
ATOM 1979 N N . LYS A 1 263 ? -20.953 38.094 21.766 1 94.69 263 LYS A N 1
ATOM 1980 C CA . LYS A 1 263 ? -21.766 37.969 20.562 1 94.69 263 LYS A CA 1
ATOM 1981 C C . LYS A 1 263 ? -23.188 38.438 20.797 1 94.69 263 LYS A C 1
ATOM 1983 O O . LYS A 1 263 ? -23.641 38.5 21.953 1 94.69 263 LYS A O 1
ATOM 1988 N N . GLY A 1 264 ? -23.891 38.75 19.734 1 93.62 264 GLY A N 1
ATOM 1989 C CA . GLY A 1 264 ? -25.25 39.219 19.875 1 93.62 264 GLY A CA 1
ATOM 1990 C C . GLY A 1 264 ? -25.969 39.406 18.562 1 93.62 264 GLY A C 1
ATOM 1991 O O . GLY A 1 264 ? -25.344 39.312 17.5 1 93.62 264 GLY A O 1
ATOM 1992 N N . LYS A 1 265 ? -27.234 39.531 18.75 1 90.94 265 LYS A N 1
ATOM 1993 C CA . LYS A 1 265 ? -28.125 39.75 17.609 1 90.94 265 LYS A CA 1
ATOM 1994 C C . LYS A 1 265 ? -29.031 40.969 17.844 1 90.94 265 LYS A C 1
ATOM 1996 O O . LYS A 1 265 ? -29.641 41.062 18.906 1 90.94 265 LYS A O 1
ATOM 2001 N N . PHE A 1 266 ? -29.016 41.875 16.938 1 93.44 266 PHE A N 1
ATOM 2002 C CA . PHE A 1 266 ? -29.938 43 16.922 1 93.44 266 PHE A CA 1
ATOM 2003 C C . PHE A 1 266 ? -30.719 43.031 15.609 1 93.44 266 PHE A C 1
ATOM 2005 O O . PHE A 1 266 ? -30.281 43.656 14.633 1 93.44 266 PHE A O 1
ATOM 2012 N N . ASP A 1 267 ? -31.953 42.594 15.539 1 89.38 267 ASP A N 1
ATOM 2013 C CA . ASP A 1 267 ? -32.781 42.531 14.344 1 89.38 267 ASP A CA 1
ATOM 2014 C C . ASP A 1 267 ? -32.031 41.844 13.195 1 89.38 267 ASP A C 1
ATOM 2016 O O . ASP A 1 267 ? -31.828 40.625 13.227 1 89.38 267 ASP A O 1
ATOM 2020 N N . ARG A 1 268 ? -31.547 42.75 12.258 1 92.12 268 ARG A N 1
ATOM 2021 C CA . ARG A 1 268 ? -30.906 42.188 11.078 1 92.12 268 ARG A CA 1
ATOM 2022 C C . ARG A 1 268 ? -29.391 42.219 11.219 1 92.12 268 ARG A C 1
ATOM 2024 O O . ARG A 1 268 ? -28.672 41.844 10.289 1 92.12 268 ARG A O 1
ATOM 2031 N N . PHE A 1 269 ? -28.938 42.625 12.422 1 94.94 269 PHE A N 1
ATOM 2032 C CA . PHE A 1 269 ? -27.516 42.781 12.656 1 94.94 269 PHE A CA 1
ATOM 2033 C C . PHE A 1 269 ? -27.016 41.75 13.68 1 94.94 269 PHE A C 1
ATOM 2035 O O . PHE A 1 269 ? -27.562 41.656 14.781 1 94.94 269 PHE A O 1
ATOM 2042 N N . ASN A 1 270 ? -26.062 40.906 13.328 1 94.75 270 ASN A N 1
ATOM 2043 C CA . ASN A 1 270 ? -25.391 39.969 14.234 1 94.75 270 ASN A CA 1
ATOM 2044 C C . ASN A 1 270 ? -23.906 40.312 14.398 1 94.75 270 ASN A C 1
ATOM 2046 O O . ASN A 1 270 ? -23.266 40.781 13.445 1 94.75 270 ASN A O 1
ATOM 2050 N N . TYR A 1 271 ? -23.391 40.062 15.602 1 96.25 271 TYR A N 1
ATOM 2051 C CA . TYR A 1 271 ? -21.984 40.375 15.797 1 96.25 271 TYR A CA 1
ATOM 2052 C C . TYR A 1 271 ? -21.297 39.344 16.688 1 96.25 271 TYR A C 1
ATOM 2054 O O . TYR A 1 271 ? -21.953 38.688 17.5 1 96.25 271 TYR A O 1
ATOM 2062 N N . TYR A 1 272 ? -20.078 39.125 16.531 1 97.12 272 TYR A N 1
ATOM 2063 C CA . TYR A 1 272 ? -19.141 38.406 17.375 1 97.12 272 TYR A CA 1
ATOM 2064 C C . TYR A 1 272 ? -17.828 39.156 17.516 1 97.12 272 TYR A C 1
ATOM 2066 O O . TYR A 1 272 ? -17.219 39.531 16.516 1 97.12 272 TYR A O 1
ATOM 2074 N N . ILE A 1 273 ? -17.391 39.438 18.719 1 97.94 273 ILE A N 1
ATOM 2075 C CA . ILE A 1 273 ? -16.125 40.094 18.984 1 97.94 273 ILE A CA 1
ATOM 2076 C C . ILE A 1 273 ? -15.391 39.375 20.125 1 97.94 273 ILE A C 1
ATOM 2078 O O . ILE A 1 273 ? -16.016 38.938 21.094 1 97.94 273 ILE A O 1
ATOM 2082 N N . SER A 1 274 ? -14.109 39.188 19.938 1 98.06 274 SER A N 1
ATOM 2083 C CA . SER A 1 274 ? -13.328 38.562 21 1 98.06 274 SER A CA 1
ATOM 2084 C C . SER A 1 274 ? -11.914 39.125 21.062 1 98.06 274 SER A C 1
ATOM 2086 O O . SER A 1 274 ? -11.422 39.688 20.078 1 98.06 274 SER A O 1
ATOM 2088 N N . ALA A 1 275 ? -11.281 39 22.219 1 98.12 275 ALA A N 1
ATOM 2089 C CA . ALA A 1 275 ? -9.891 39.375 22.438 1 98.12 275 ALA A CA 1
ATOM 2090 C C . ALA A 1 275 ? -9.242 38.469 23.484 1 98.12 275 ALA A C 1
ATOM 2092 O O . ALA A 1 275 ? -9.914 37.969 24.406 1 98.12 275 ALA A O 1
ATOM 2093 N N . SER A 1 276 ? -7.992 38.281 23.328 1 97 276 SER A N 1
ATOM 2094 C CA . SER A 1 276 ? -7.258 37.5 24.297 1 97 276 SER A CA 1
ATOM 2095 C C . SER A 1 276 ? -5.836 38 24.484 1 97 276 SER A C 1
ATOM 2097 O O . SER A 1 276 ? -5.254 38.562 23.562 1 97 276 SER A O 1
ATOM 2099 N N . TYR A 1 277 ? -5.332 37.906 25.625 1 98 277 TYR A N 1
ATOM 2100 C CA . TYR A 1 277 ? -3.953 38.156 26.031 1 98 277 TYR A CA 1
ATOM 2101 C C . TYR A 1 277 ? -3.371 36.969 26.797 1 98 277 TYR A C 1
ATOM 2103 O O . TYR A 1 277 ? -3.992 36.469 27.734 1 98 277 TYR A O 1
ATOM 2111 N N . GLU A 1 278 ? -2.219 36.5 26.406 1 98 278 GLU A N 1
ATOM 2112 C CA . GLU A 1 278 ? -1.53 35.438 27.094 1 98 278 GLU A CA 1
ATOM 2113 C C . GLU A 1 278 ? -0.033 35.688 27.188 1 98 278 GLU A C 1
ATOM 2115 O O . GLU A 1 278 ? 0.58 36.219 26.25 1 98 278 GLU A O 1
ATOM 2120 N N . LYS A 1 279 ? 0.534 35.438 28.297 1 98.38 279 LYS A N 1
ATOM 2121 C CA . LYS A 1 279 ? 1.976 35.438 28.516 1 98.38 279 LYS A CA 1
ATOM 2122 C C . LYS A 1 279 ? 2.453 34.125 29.094 1 98.38 279 LYS A C 1
ATOM 2124 O O . LYS A 1 279 ? 1.932 33.625 30.109 1 98.38 279 LYS A O 1
ATOM 2129 N N . THR A 1 280 ? 3.412 33.562 28.438 1 97.94 280 THR A N 1
ATOM 2130 C CA . THR A 1 280 ? 3.967 32.312 28.938 1 97.94 280 THR A CA 1
ATOM 2131 C C . THR A 1 280 ? 5.234 32.562 29.75 1 97.94 280 THR A C 1
ATOM 2133 O O . THR A 1 280 ? 5.898 33.594 29.578 1 97.94 280 THR A O 1
ATOM 2136 N N . GLY A 1 281 ? 5.504 31.625 30.641 1 97.94 281 GLY A N 1
ATOM 2137 C CA . GLY A 1 281 ? 6.723 31.703 31.438 1 97.94 281 GLY A CA 1
ATOM 2138 C C . GLY A 1 281 ? 7.859 30.891 30.844 1 97.94 281 GLY A C 1
ATOM 2139 O O . GLY A 1 281 ? 7.77 30.406 29.719 1 97.94 281 GLY A O 1
ATOM 2140 N N . THR A 1 282 ? 8.906 30.844 31.703 1 98.19 282 THR A N 1
ATOM 2141 C CA . THR A 1 282 ? 10.031 30 31.312 1 98.19 282 THR A CA 1
ATOM 2142 C C . THR A 1 282 ? 9.609 28.531 31.219 1 98.19 282 THR A C 1
ATOM 2144 O O . THR A 1 282 ? 8.852 28.047 32.062 1 98.19 282 THR A O 1
ATOM 2147 N N . LYS A 1 283 ? 10.07 27.922 30.219 1 98.12 283 LYS A N 1
ATOM 2148 C CA . LYS A 1 283 ? 9.773 26.5 30.047 1 98.12 283 LYS A CA 1
ATOM 2149 C C . LYS A 1 283 ? 11.016 25.641 30.281 1 98.12 283 LYS A C 1
ATOM 2151 O O . LYS A 1 283 ? 12.117 26.016 29.875 1 98.12 283 LYS A O 1
ATOM 2156 N N . TYR A 1 284 ? 10.781 24.5 30.969 1 98.56 284 TYR A N 1
ATOM 2157 C CA . TYR A 1 284 ? 11.859 23.594 31.359 1 98.56 284 TYR A CA 1
ATOM 2158 C C . TYR A 1 284 ? 11.609 22.188 30.844 1 98.56 284 TYR A C 1
ATOM 2160 O O . TYR A 1 284 ? 10.453 21.766 30.688 1 98.56 284 TYR A O 1
ATOM 2168 N N . ASP A 1 285 ? 12.742 21.547 30.578 1 98.56 285 ASP A N 1
ATOM 2169 C CA . ASP A 1 285 ? 12.602 20.141 30.25 1 98.56 285 ASP A CA 1
ATOM 2170 C C . ASP A 1 285 ? 12.422 19.297 31.516 1 98.56 285 ASP A C 1
ATOM 2172 O O . ASP A 1 285 ? 12.258 19.844 32.625 1 98.56 285 ASP A O 1
ATOM 2176 N N . ALA A 1 286 ? 12.312 18 31.359 1 98.69 286 ALA A N 1
ATOM 2177 C CA . ALA A 1 286 ? 11.992 17.109 32.469 1 98.69 286 ALA A CA 1
ATOM 2178 C C . ALA A 1 286 ? 13.078 17.141 33.531 1 98.69 286 ALA A C 1
ATOM 2180 O O . ALA A 1 286 ? 12.836 16.797 34.688 1 98.69 286 ALA A O 1
ATOM 2181 N N . ASP A 1 287 ? 14.273 17.578 33.219 1 98.06 287 ASP A N 1
ATOM 2182 C CA . ASP A 1 287 ? 15.391 17.625 34.156 1 98.06 287 ASP A CA 1
ATOM 2183 C C . ASP A 1 287 ? 15.516 19.016 34.812 1 98.06 287 ASP A C 1
ATOM 2185 O O . ASP A 1 287 ? 16.453 19.266 35.562 1 98.06 287 ASP A O 1
ATOM 2189 N N . GLY A 1 288 ? 14.656 19.875 34.375 1 98 288 GLY A N 1
ATOM 2190 C CA . GLY A 1 288 ? 14.664 21.219 34.938 1 98 288 GLY A CA 1
ATOM 2191 C C . GLY A 1 288 ? 15.617 22.156 34.25 1 98 288 GLY A C 1
ATOM 2192 O O . GLY A 1 288 ? 16 23.188 34.812 1 98 288 GLY A O 1
ATOM 2193 N N . THR A 1 289 ? 15.992 21.781 33.125 1 98.25 289 THR A N 1
ATOM 2194 C CA . THR A 1 289 ? 16.828 22.641 32.281 1 98.25 289 THR A CA 1
ATOM 2195 C C . THR A 1 289 ? 15.984 23.5 31.359 1 98.25 289 THR A C 1
ATOM 2197 O O . THR A 1 289 ? 14.992 23.031 30.797 1 98.25 289 THR A O 1
ATOM 2200 N N . VAL A 1 290 ? 16.422 24.797 31.266 1 98.31 290 VAL A N 1
ATOM 2201 C CA . VAL A 1 290 ? 15.695 25.688 30.359 1 98.31 290 VAL A CA 1
ATOM 2202 C C . VAL A 1 290 ? 15.758 25.141 28.938 1 98.31 290 VAL A C 1
ATOM 2204 O O . VAL A 1 290 ? 16.844 24.828 28.438 1 98.31 290 VAL A O 1
ATOM 2207 N N . ILE A 1 291 ? 14.688 25.062 28.297 1 97.94 291 ILE A N 1
ATOM 2208 C CA . ILE A 1 291 ? 14.672 24.5 26.953 1 97.94 291 ILE A CA 1
ATOM 2209 C C . ILE A 1 291 ? 15.297 25.5 25.969 1 97.94 291 ILE A C 1
ATOM 2211 O O . ILE A 1 291 ? 15.359 26.688 26.25 1 97.94 291 ILE A O 1
ATOM 2215 N N . LEU A 1 292 ? 15.75 24.969 24.812 1 97.5 292 LEU A N 1
ATOM 2216 C CA . LEU A 1 292 ? 16.375 25.781 23.766 1 97.5 292 LEU A CA 1
ATOM 2217 C C . LEU A 1 292 ? 15.43 26.906 23.328 1 97.5 292 LEU A C 1
ATOM 2219 O O . LEU A 1 292 ? 14.297 26.641 22.922 1 97.5 292 LEU A O 1
ATOM 2223 N N . PRO A 1 293 ? 15.836 28.125 23.344 1 95.75 293 PRO A N 1
ATOM 2224 C CA . PRO A 1 293 ? 14.914 29.234 23.062 1 95.75 293 PRO A CA 1
ATOM 2225 C C . PRO A 1 293 ? 14.672 29.453 21.578 1 95.75 293 PRO A C 1
ATOM 2227 O O . PRO A 1 293 ? 13.758 30.172 21.188 1 95.75 293 PRO A O 1
ATOM 2230 N N . THR A 1 294 ? 15.531 28.906 20.688 1 93.94 294 THR A N 1
ATOM 2231 C CA . THR A 1 294 ? 15.344 29.062 19.25 1 93.94 294 THR A CA 1
ATOM 2232 C C . THR A 1 294 ? 13.961 28.562 18.828 1 93.94 294 THR A C 1
ATOM 2234 O O . THR A 1 294 ? 13.633 27.391 19 1 93.94 294 THR A O 1
ATOM 2237 N N . TYR A 1 295 ? 13.109 29.438 18.25 1 93.94 295 TYR A N 1
ATOM 2238 C CA . TYR A 1 295 ? 11.727 29.156 17.859 1 93.94 295 TYR A CA 1
ATOM 2239 C C . TYR A 1 295 ? 10.883 28.797 19.078 1 93.94 295 TYR A C 1
ATOM 2241 O O . TYR A 1 295 ? 9.836 28.172 18.953 1 93.94 295 TYR A O 1
ATOM 2249 N N . GLY A 1 296 ? 11.266 29.156 20.203 1 94.44 296 GLY A N 1
ATOM 2250 C CA . GLY A 1 296 ? 10.641 28.703 21.438 1 94.44 296 GLY A CA 1
ATOM 2251 C C . GLY A 1 296 ? 9.273 29.312 21.672 1 94.44 296 GLY A C 1
ATOM 2252 O O . GLY A 1 296 ? 8.906 30.297 21.016 1 94.44 296 GLY A O 1
ATOM 2253 N N . LEU A 1 297 ? 8.594 28.719 22.641 1 95.25 297 LEU A N 1
ATOM 2254 C CA . LEU A 1 297 ? 7.273 29.188 23.047 1 95.25 297 LEU A CA 1
ATOM 2255 C C . LEU A 1 297 ? 7.312 29.766 24.453 1 95.25 297 LEU A C 1
ATOM 2257 O O . LEU A 1 297 ? 6.281 30.172 25 1 95.25 297 LEU A O 1
ATOM 2261 N N . ASP A 1 298 ? 8.477 29.766 25.047 1 96.69 298 ASP A N 1
ATOM 2262 C CA . ASP A 1 298 ? 8.672 30.328 26.375 1 96.69 298 ASP A CA 1
ATOM 2263 C C . ASP A 1 298 ? 8.758 31.859 26.312 1 96.69 298 ASP A C 1
ATOM 2265 O O . ASP A 1 298 ? 9.156 32.406 25.297 1 96.69 298 ASP A O 1
ATOM 2269 N N . ASN A 1 299 ? 8.359 32.469 27.453 1 97.44 299 ASN A N 1
ATOM 2270 C CA . ASN A 1 299 ? 8.477 33.906 27.578 1 97.44 299 ASN A CA 1
ATOM 2271 C C . ASN A 1 299 ? 7.891 34.625 26.375 1 97.44 299 ASN A C 1
ATOM 2273 O O . ASN A 1 299 ? 8.539 35.5 25.781 1 97.44 299 ASN A O 1
ATOM 2277 N N . THR A 1 300 ? 6.762 34.25 26.047 1 97.69 300 THR A N 1
ATOM 2278 C CA . THR A 1 300 ? 6.086 34.75 24.859 1 97.69 300 THR A CA 1
ATOM 2279 C C . THR A 1 300 ? 4.812 35.5 25.234 1 97.69 300 THR A C 1
ATOM 2281 O O . THR A 1 300 ? 4.059 35.062 26.109 1 97.69 300 THR A O 1
ATOM 2284 N N . THR A 1 301 ? 4.578 36.594 24.578 1 98.06 301 THR A N 1
ATOM 2285 C CA . THR A 1 301 ? 3.316 37.312 24.672 1 98.06 301 THR A CA 1
ATOM 2286 C C . THR A 1 301 ? 2.463 37.062 23.422 1 98.06 301 THR A C 1
ATOM 2288 O O . THR A 1 301 ? 2.939 37.219 22.297 1 98.06 301 THR A O 1
ATOM 2291 N N . ILE A 1 302 ? 1.238 36.688 23.609 1 97.62 302 ILE A N 1
ATOM 2292 C CA . ILE A 1 302 ? 0.334 36.375 22.516 1 97.62 302 ILE A CA 1
ATOM 2293 C C . ILE A 1 302 ? -0.923 37.25 22.625 1 97.62 302 ILE A C 1
ATOM 2295 O O . ILE A 1 302 ? -1.573 37.281 23.672 1 97.62 302 ILE A O 1
ATOM 2299 N N . TYR A 1 303 ? -1.246 37.969 21.547 1 97.19 303 TYR A N 1
ATOM 2300 C CA . TYR A 1 303 ? -2.48 38.719 21.391 1 97.19 303 TYR A CA 1
ATOM 2301 C C . TYR A 1 303 ? -3.324 38.156 20.25 1 97.19 303 TYR A C 1
ATOM 2303 O O . TYR A 1 303 ? -2.795 37.781 19.203 1 97.19 303 TYR A O 1
ATOM 2311 N N . SER A 1 304 ? -4.57 38.062 20.5 1 97.19 304 SER A N 1
ATOM 2312 C CA . SER A 1 304 ? -5.473 37.625 19.438 1 97.19 304 SER A CA 1
ATOM 2313 C C . SER A 1 304 ? -6.797 38.375 19.516 1 97.19 304 SER A C 1
ATOM 2315 O O . SER A 1 304 ? -7.305 38.656 20.609 1 97.19 304 SER A O 1
ATOM 2317 N N . THR A 1 305 ? -7.289 38.781 18.422 1 98.12 305 THR A N 1
ATOM 2318 C CA . THR A 1 305 ? -8.602 39.406 18.328 1 98.12 305 THR A CA 1
ATOM 2319 C C . THR A 1 305 ? -9.375 38.844 17.125 1 98.12 305 THR A C 1
ATOM 2321 O O . THR A 1 305 ? -8.773 38.406 16.141 1 98.12 305 THR A O 1
ATOM 2324 N N . LEU A 1 306 ? -10.633 38.75 17.234 1 98.38 306 LEU A N 1
ATOM 2325 C CA . LEU A 1 306 ? -11.539 38.344 16.172 1 98.38 306 LEU A CA 1
ATOM 2326 C C . LEU A 1 306 ? -12.805 39.188 16.188 1 98.38 306 LEU A C 1
ATOM 2328 O O . LEU A 1 306 ? -13.359 39.469 17.25 1 98.38 306 LEU A O 1
ATOM 2332 N N . ALA A 1 307 ? -13.219 39.656 15.078 1 98.31 307 ALA A N 1
ATOM 2333 C CA . ALA A 1 307 ? -14.484 40.375 14.93 1 98.31 307 ALA A CA 1
ATOM 2334 C C . ALA A 1 307 ? -15.219 39.938 13.664 1 98.31 307 ALA A C 1
ATOM 2336 O O . ALA A 1 307 ? -14.602 39.781 12.602 1 98.31 307 ALA A O 1
ATOM 2337 N N . LYS A 1 308 ? -16.469 39.688 13.805 1 97.56 308 LYS A N 1
ATOM 2338 C CA . LYS A 1 308 ? -17.359 39.406 12.688 1 97.56 308 LYS A CA 1
ATOM 2339 C C . LYS A 1 308 ? -18.672 40.156 12.82 1 97.56 308 LYS A C 1
ATOM 2341 O O . LYS A 1 308 ? -19.344 40.062 13.852 1 97.56 308 LYS A O 1
ATOM 2346 N N . LEU A 1 309 ? -18.984 40.938 11.766 1 97.75 309 LEU A N 1
ATOM 2347 C CA . LEU A 1 309 ? -20.234 41.688 11.664 1 97.75 309 LEU A CA 1
ATOM 2348 C C . LEU A 1 309 ? -21.047 41.219 10.461 1 97.75 309 LEU A C 1
ATOM 2350 O O . LEU A 1 309 ? -20.578 41.25 9.32 1 97.75 309 LEU A O 1
ATOM 2354 N N . GLU A 1 310 ? -22.203 40.812 10.727 1 96.25 310 GLU A N 1
ATOM 2355 C CA . GLU A 1 310 ? -23.062 40.312 9.656 1 96.25 310 GLU A CA 1
ATOM 2356 C C . GLU A 1 310 ? -24.359 41.094 9.578 1 96.25 310 GLU A C 1
ATOM 2358 O O . GLU A 1 310 ? -24.984 41.406 10.602 1 96.25 310 GLU A O 1
ATOM 2363 N N . TYR A 1 311 ? -24.766 41.469 8.375 1 97.12 311 TYR A N 1
ATOM 2364 C CA . TYR A 1 311 ? -26.016 42.156 8.109 1 97.12 311 TYR A CA 1
ATOM 2365 C C . TYR A 1 311 ? -26.875 41.375 7.113 1 97.12 311 TYR A C 1
ATOM 2367 O O . TYR A 1 311 ? -26.422 41.062 6.008 1 97.12 311 TYR A O 1
ATOM 2375 N N . GLN A 1 312 ? -28.078 41.156 7.52 1 93.5 312 GLN A N 1
ATOM 2376 C CA . GLN A 1 312 ? -29.031 40.469 6.645 1 93.5 312 GLN A CA 1
ATOM 2377 C C . GLN A 1 312 ? -29.766 41.469 5.758 1 93.5 312 GLN A C 1
ATOM 2379 O O . GLN A 1 312 ? -30.766 42.062 6.18 1 93.5 312 GLN A O 1
ATOM 2384 N N . ILE A 1 313 ? -29.422 41.5 4.559 1 96.06 313 ILE A N 1
ATOM 2385 C CA . ILE A 1 313 ? -30.031 42.469 3.627 1 96.06 313 ILE A CA 1
ATOM 2386 C C . ILE A 1 313 ? -31.453 42.031 3.311 1 96.06 313 ILE A C 1
ATOM 2388 O O . ILE A 1 313 ? -32.375 42.875 3.297 1 96.06 313 ILE A O 1
ATOM 2392 N N . SER A 1 314 ? -31.609 40.75 2.986 1 93.06 314 SER A N 1
ATOM 2393 C CA . SER A 1 314 ? -32.906 40.125 2.729 1 93.06 314 SER A CA 1
ATOM 2394 C C . SER A 1 314 ? -32.875 38.656 3.135 1 93.06 314 SER A C 1
ATOM 2396 O O . SER A 1 314 ? -31.922 38.188 3.74 1 93.06 314 SER A O 1
ATOM 2398 N N . ASP A 1 315 ? -33.938 38 2.811 1 83.56 315 ASP A N 1
ATOM 2399 C CA . ASP A 1 315 ? -34.031 36.625 3.211 1 83.56 315 ASP A CA 1
ATOM 2400 C C . ASP A 1 315 ? -33 35.75 2.486 1 83.56 315 ASP A C 1
ATOM 2402 O O . ASP A 1 315 ? -32.562 34.719 3.012 1 83.56 315 ASP A O 1
ATOM 2406 N N . ASN A 1 316 ? -32.594 36.219 1.375 1 90.31 316 ASN A N 1
ATOM 2407 C CA . ASN A 1 316 ? -31.672 35.406 0.611 1 90.31 316 ASN A CA 1
ATOM 2408 C C . ASN A 1 316 ? -30.328 36.094 0.407 1 90.31 316 ASN A C 1
ATOM 2410 O O . ASN A 1 316 ? -29.531 35.656 -0.418 1 90.31 316 ASN A O 1
ATOM 2414 N N . GLN A 1 317 ? -30.188 37.25 1.092 1 94.12 317 GLN A N 1
ATOM 2415 C CA . GLN A 1 317 ? -28.953 38 0.933 1 94.12 317 GLN A CA 1
ATOM 2416 C C . GLN A 1 317 ? -28.359 38.406 2.287 1 94.12 317 GLN A C 1
ATOM 2418 O O . GLN A 1 317 ? -29.094 38.844 3.174 1 94.12 317 GLN A O 1
ATOM 2423 N N . ASN A 1 318 ? -27.109 38.219 2.414 1 93.5 318 ASN A N 1
ATOM 2424 C CA . ASN A 1 318 ? -26.422 38.75 3.584 1 93.5 318 ASN A CA 1
ATOM 2425 C C . ASN A 1 318 ? -24.984 39.156 3.26 1 93.5 318 ASN A C 1
ATOM 2427 O O . ASN A 1 318 ? -24.438 38.75 2.229 1 93.5 318 ASN A O 1
ATOM 2431 N N . ILE A 1 319 ? -24.406 40 4.043 1 96.75 319 ILE A N 1
ATOM 2432 C CA . ILE A 1 319 ? -23.031 40.5 3.926 1 96.75 319 ILE A CA 1
ATOM 2433 C C . ILE A 1 319 ? -22.328 40.375 5.277 1 96.75 319 ILE A C 1
ATOM 2435 O O . ILE A 1 319 ? -22.938 40.656 6.32 1 96.75 319 ILE A O 1
ATOM 2439 N N . THR A 1 320 ? -21.156 39.875 5.312 1 96.62 320 THR A N 1
ATOM 2440 C CA . THR A 1 320 ? -20.391 39.719 6.543 1 96.62 320 THR A CA 1
ATOM 2441 C C . THR A 1 320 ? -19.031 40.375 6.422 1 96.62 320 THR A C 1
ATOM 2443 O O . THR A 1 320 ? -18.297 40.125 5.461 1 96.62 320 THR A O 1
ATOM 2446 N N . LEU A 1 321 ? -18.719 41.219 7.344 1 97.94 321 LEU A N 1
ATOM 2447 C CA . LEU A 1 321 ? -17.375 41.781 7.504 1 97.94 321 LEU A CA 1
ATOM 2448 C C . LEU A 1 321 ? -16.641 41.094 8.664 1 97.94 321 LEU A C 1
ATOM 2450 O O . LEU A 1 321 ? -17.156 41.062 9.789 1 97.94 321 LEU A O 1
ATOM 2454 N N . GLY A 1 322 ? -15.555 40.469 8.367 1 97 322 GLY A N 1
ATOM 2455 C CA . GLY A 1 322 ? -14.781 39.781 9.383 1 97 322 GLY A CA 1
ATOM 2456 C C . GLY A 1 322 ? -13.312 40.188 9.383 1 97 322 GLY A C 1
ATOM 2457 O O . GLY A 1 322 ? -12.781 40.594 8.352 1 97 322 GLY A O 1
ATOM 2458 N N . GLY A 1 323 ? -12.656 39.969 10.539 1 96.62 323 GLY A N 1
ATOM 2459 C CA . GLY A 1 323 ? -11.227 40.188 10.672 1 96.62 323 GLY A CA 1
ATOM 2460 C C . GLY A 1 323 ? -10.641 39.594 11.93 1 96.62 323 GLY A C 1
ATOM 2461 O O . GLY A 1 323 ? -11.352 39.375 12.914 1 96.62 323 GLY A O 1
ATOM 2462 N N . ASN A 1 324 ? -9.398 39.281 11.852 1 96.88 324 ASN A N 1
ATOM 2463 C CA . ASN A 1 324 ? -8.711 38.812 13.055 1 96.88 324 ASN A CA 1
ATOM 2464 C C . ASN A 1 324 ? -7.234 39.188 13.047 1 96.88 324 ASN A C 1
ATOM 2466 O O . ASN A 1 324 ? -6.668 39.469 11.984 1 96.88 324 ASN A O 1
ATOM 2470 N N . LEU A 1 325 ? -6.695 39.344 14.188 1 97.88 325 LEU A N 1
ATOM 2471 C CA . LEU A 1 325 ? -5.285 39.594 14.453 1 97.88 325 LEU A CA 1
ATOM 2472 C C . LEU A 1 325 ? -4.707 38.562 15.391 1 97.88 325 LEU A C 1
ATOM 2474 O O . LEU A 1 325 ? -5.344 38.156 16.375 1 97.88 325 LEU A O 1
ATOM 2478 N N . TYR A 1 326 ? -3.58 38 15.062 1 97.75 326 TYR A N 1
ATOM 2479 C CA . TYR A 1 326 ? -2.811 37.125 15.914 1 97.75 326 TYR A CA 1
ATOM 2480 C C . TYR A 1 326 ? -1.349 37.531 15.977 1 97.75 326 TYR A C 1
ATOM 2482 O O . TYR A 1 326 ? -0.66 37.562 14.953 1 97.75 326 TYR A O 1
ATOM 2490 N N . LYS A 1 327 ? -0.88 37.844 17.094 1 97.69 327 LYS A N 1
ATOM 2491 C CA . LYS A 1 327 ? 0.513 38.219 17.297 1 97.69 327 LYS A CA 1
ATOM 2492 C C . LYS A 1 327 ? 1.149 37.406 18.422 1 97.69 327 LYS A C 1
ATOM 2494 O O . LYS A 1 327 ? 0.602 37.312 19.516 1 97.69 327 LYS A O 1
ATOM 2499 N N . SER A 1 328 ? 2.162 36.75 18.125 1 97.06 328 SER A N 1
ATOM 2500 C CA . SER A 1 328 ? 2.986 36 19.062 1 97.06 328 SER A CA 1
ATOM 2501 C C . SER A 1 328 ? 4.43 36.5 19.047 1 97.06 328 SER A C 1
ATOM 2503 O O . SER A 1 328 ? 5.086 36.469 18 1 97.06 328 SER A O 1
ATOM 2505 N N . ALA A 1 329 ? 4.922 36.938 20.234 1 97.38 329 ALA A N 1
ATOM 2506 C CA . ALA A 1 329 ? 6.266 37.5 20.312 1 97.38 329 ALA A CA 1
ATOM 2507 C C . ALA A 1 329 ? 7.035 36.938 21.5 1 97.38 329 ALA A C 1
ATOM 2509 O O . ALA A 1 329 ? 6.637 37.125 22.656 1 97.38 329 ALA A O 1
ATOM 2510 N N . GLN A 1 330 ? 8.039 36.25 21.203 1 97.19 330 GLN A N 1
ATOM 2511 C CA . GLN A 1 330 ? 8.93 35.719 22.219 1 97.19 330 GLN A CA 1
ATOM 2512 C C . GLN A 1 330 ? 10.055 36.688 22.547 1 97.19 330 GLN A C 1
ATOM 2514 O O . GLN A 1 330 ? 10.828 37.062 21.656 1 97.19 330 GLN A O 1
ATOM 2519 N N . ASP A 1 331 ? 10.109 37.062 23.703 1 95.75 331 ASP A N 1
ATOM 2520 C CA . ASP A 1 331 ? 11.195 37.875 24.25 1 95.75 331 ASP A CA 1
ATOM 2521 C C . ASP A 1 331 ? 11.891 37.156 25.406 1 95.75 331 ASP A C 1
ATOM 2523 O O . ASP A 1 331 ? 11.656 37.5 26.578 1 95.75 331 ASP A O 1
ATOM 2527 N N . THR A 1 332 ? 12.75 36.312 25.094 1 94.88 332 THR A N 1
ATOM 2528 C CA . THR A 1 332 ? 13.336 35.406 26.078 1 94.88 332 THR A CA 1
ATOM 2529 C C . THR A 1 332 ? 14.594 36 26.703 1 94.88 332 THR A C 1
ATOM 2531 O O . THR A 1 332 ? 15.359 36.688 26.016 1 94.88 332 THR A O 1
ATOM 2534 N N . PRO A 1 333 ? 14.836 35.781 27.984 1 95.94 333 PRO A N 1
ATOM 2535 C CA . PRO A 1 333 ? 16.062 36.25 28.625 1 95.94 333 PRO A CA 1
ATOM 2536 C C . PRO A 1 333 ? 17.203 35.219 28.484 1 95.94 333 PRO A C 1
ATOM 2538 O O . PRO A 1 333 ? 18.188 35.281 29.234 1 95.94 333 PRO A O 1
ATOM 2541 N N . PHE A 1 334 ? 17.094 34.344 27.641 1 96.19 334 PHE A N 1
ATOM 2542 C CA . PHE A 1 334 ? 18.094 33.281 27.5 1 96.19 334 PHE A CA 1
ATOM 2543 C C . PHE A 1 334 ? 18.734 33.312 26.125 1 96.19 334 PHE A C 1
ATOM 2545 O O . PHE A 1 334 ? 18.125 33.75 25.156 1 96.19 334 PHE A O 1
ATOM 2552 N N . ILE A 1 335 ? 20 32.844 26.016 1 95.5 335 ILE A N 1
ATOM 2553 C CA . ILE A 1 335 ? 20.703 32.656 24.766 1 95.5 335 ILE A CA 1
ATOM 2554 C C . ILE A 1 335 ? 20.859 31.141 24.5 1 95.5 335 ILE A C 1
ATOM 2556 O O . ILE A 1 335 ? 21.047 30.359 25.438 1 95.5 335 ILE A O 1
ATOM 2560 N N . PRO A 1 336 ? 20.812 30.734 23.25 1 95.25 336 PRO A N 1
ATOM 2561 C CA . PRO A 1 336 ? 20.875 29.297 22.938 1 95.25 336 PRO A CA 1
ATOM 2562 C C . PRO A 1 336 ? 22.281 28.719 23.078 1 95.25 336 PRO A C 1
ATOM 2564 O O . PRO A 1 336 ? 23.25 29.328 22.641 1 95.25 336 PRO A O 1
ATOM 2567 N N . VAL A 1 337 ? 22.344 27.609 23.766 1 96.62 337 VAL A N 1
ATOM 2568 C CA . VAL A 1 337 ? 23.5 26.719 23.703 1 96.62 337 VAL A CA 1
ATOM 2569 C C . VAL A 1 337 ? 23.203 25.547 22.781 1 96.62 337 VAL A C 1
ATOM 2571 O O . VAL A 1 337 ? 22.266 24.781 23.016 1 96.62 337 VAL A O 1
ATOM 2574 N N . PRO A 1 338 ? 23.969 25.422 21.703 1 94.81 338 PRO A N 1
ATOM 2575 C CA . PRO A 1 338 ? 23.656 24.391 20.719 1 94.81 338 PRO A CA 1
ATOM 2576 C C . PRO A 1 338 ? 23.781 22.969 21.266 1 94.81 338 PRO A C 1
ATOM 2578 O O . PRO A 1 338 ? 24.547 22.734 22.203 1 94.81 338 PRO A O 1
ATOM 2581 N N . ALA A 1 339 ? 23.031 22.078 20.656 1 97.5 339 ALA A N 1
ATOM 2582 C CA . ALA A 1 339 ? 23.125 20.656 21 1 97.5 339 ALA A CA 1
ATOM 2583 C C . ALA A 1 339 ? 24.469 20.078 20.609 1 97.5 339 ALA A C 1
ATOM 2585 O O . ALA A 1 339 ? 25.203 20.672 19.812 1 97.5 339 ALA A O 1
ATOM 2586 N N . GLU A 1 340 ? 24.781 18.953 21.266 1 96.44 340 GLU A N 1
ATOM 2587 C CA . GLU A 1 340 ? 25.984 18.188 20.938 1 96.44 340 GLU A CA 1
ATOM 2588 C C . GLU A 1 340 ? 25.656 16.75 20.594 1 96.44 340 GLU A C 1
ATOM 2590 O O . GLU A 1 340 ? 24.797 16.125 21.234 1 96.44 340 GLU A O 1
ATOM 2595 N N . PHE A 1 341 ? 26.234 16.328 19.516 1 96.25 341 PHE A N 1
ATOM 2596 C CA . PHE A 1 341 ? 26.094 14.914 19.188 1 96.25 341 PHE A CA 1
ATOM 2597 C C . PHE A 1 341 ? 27.406 14.328 18.688 1 96.25 341 PHE A C 1
ATOM 2599 O O . PHE A 1 341 ? 28.281 15.062 18.234 1 96.25 341 PHE A O 1
ATOM 2606 N N . GLU A 1 342 ? 27.609 13.016 18.875 1 96.06 342 GLU A N 1
ATOM 2607 C CA . GLU A 1 342 ? 28.734 12.25 18.375 1 96.06 342 GLU A CA 1
ATOM 2608 C C . GLU A 1 342 ? 28.297 10.891 17.828 1 96.06 342 GLU A C 1
ATOM 2610 O O . GLU A 1 342 ? 27.5 10.203 18.469 1 96.06 342 GLU A O 1
ATOM 2615 N N . VAL A 1 343 ? 28.703 10.703 16.625 1 97.06 343 VAL A N 1
ATOM 2616 C CA . VAL A 1 343 ? 28.5 9.383 16.031 1 97.06 343 VAL A CA 1
ATOM 2617 C C . VAL A 1 343 ? 29.766 8.547 16.156 1 97.06 343 VAL A C 1
ATOM 2619 O O . VAL A 1 343 ? 30.812 8.914 15.617 1 97.06 343 VAL A O 1
ATOM 2622 N N . PHE A 1 344 ? 29.734 7.387 16.719 1 95.44 344 PHE A N 1
ATOM 2623 C CA . PHE A 1 344 ? 30.922 6.676 17.188 1 95.44 344 PHE A CA 1
ATOM 2624 C C . PHE A 1 344 ? 31.469 5.754 16.109 1 95.44 344 PHE A C 1
ATOM 2626 O O . PHE A 1 344 ? 32.656 5.453 16.094 1 95.44 344 PHE A O 1
ATOM 2633 N N . ASN A 1 345 ? 30.594 5.215 15.289 1 93.12 345 ASN A N 1
ATOM 2634 C CA . ASN A 1 345 ? 31.016 4.184 14.3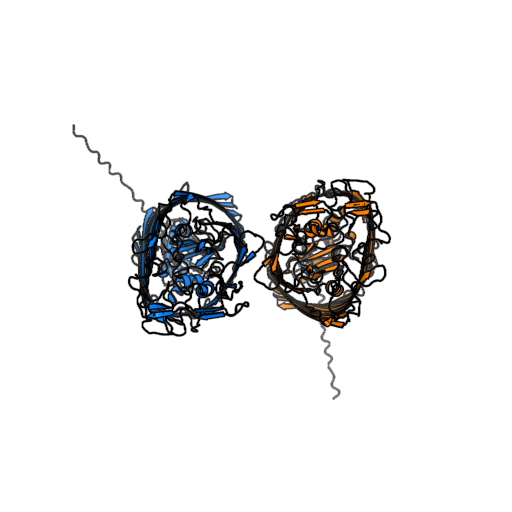52 1 93.12 345 ASN A CA 1
ATOM 2635 C C . ASN A 1 345 ? 30.109 4.109 13.133 1 93.12 345 ASN A C 1
ATOM 2637 O O . ASN A 1 345 ? 29.172 4.895 13.008 1 93.12 345 ASN A O 1
ATOM 2641 N N . GLU A 1 346 ? 30.422 3.211 12.242 1 88.88 346 GLU A N 1
ATOM 2642 C CA . GLU A 1 346 ? 29.719 3.031 10.984 1 88.88 346 GLU A CA 1
ATOM 2643 C C . GLU A 1 346 ? 28.328 2.43 11.211 1 88.88 346 GLU A C 1
ATOM 2645 O O . GLU A 1 346 ? 27.422 2.607 10.391 1 88.88 346 GLU A O 1
ATOM 2650 N N . GLU A 1 347 ? 28.141 1.767 12.367 1 86.75 347 GLU A N 1
ATOM 2651 C CA . GLU A 1 347 ? 26.859 1.147 12.695 1 86.75 347 GLU A CA 1
ATOM 2652 C C . GLU A 1 347 ? 25.844 2.193 13.133 1 86.75 347 GLU A C 1
ATOM 2654 O O . GLU A 1 347 ? 24.641 1.919 13.164 1 86.75 347 GLU A O 1
ATOM 2659 N N . GLY A 1 348 ? 26.344 3.406 13.469 1 91.38 348 GLY A N 1
ATOM 2660 C CA . GLY A 1 348 ? 25.453 4.516 13.75 1 91.38 348 GLY A CA 1
ATOM 2661 C C . GLY A 1 348 ? 25.188 4.703 15.227 1 91.38 348 GLY A C 1
ATOM 2662 O O . GLY A 1 348 ? 24.172 5.293 15.609 1 91.38 348 GLY A O 1
ATOM 2663 N N . ASP A 1 349 ? 26.031 4.023 16.062 1 94.25 349 ASP A N 1
ATOM 2664 C CA . ASP A 1 349 ? 25.922 4.352 17.484 1 94.25 349 ASP A CA 1
ATOM 2665 C C . ASP A 1 349 ? 26.25 5.82 17.734 1 94.25 349 ASP A C 1
ATOM 2667 O O . ASP A 1 349 ? 27.188 6.355 17.156 1 94.25 349 ASP A O 1
ATOM 2671 N N . TYR A 1 350 ? 25.391 6.453 18.531 1 97 350 TYR A N 1
ATOM 2672 C CA . TYR A 1 350 ? 25.594 7.887 18.688 1 97 350 TYR A CA 1
ATOM 2673 C C . TYR A 1 350 ? 25.219 8.336 20.094 1 97 350 TYR A C 1
ATOM 2675 O O . TYR A 1 350 ? 24.609 7.578 20.859 1 97 350 TYR A O 1
ATOM 2683 N N . SER A 1 351 ? 25.672 9.461 20.438 1 96.56 351 SER A N 1
ATOM 2684 C CA . SER A 1 351 ? 25.203 10.227 21.578 1 96.56 351 SER A CA 1
ATOM 2685 C C . SER A 1 351 ? 24.625 11.57 21.141 1 96.56 351 SER A C 1
ATOM 2687 O O . SER A 1 351 ? 25.125 12.188 20.203 1 96.56 351 SER A O 1
ATOM 2689 N N . LEU A 1 352 ? 23.578 11.977 21.828 1 97.75 352 LEU A N 1
ATOM 2690 C CA . LEU A 1 352 ? 22.906 13.234 21.516 1 97.75 352 LEU A CA 1
ATOM 2691 C C . LEU A 1 352 ? 22.484 13.945 22.797 1 97.75 352 LEU A C 1
ATOM 2693 O O . LEU A 1 352 ? 21.766 13.367 23.625 1 97.75 352 LEU A O 1
ATOM 2697 N N . ARG A 1 353 ? 23 15.078 22.984 1 97.31 353 ARG A N 1
ATOM 2698 C CA . ARG A 1 353 ? 22.609 15.953 24.094 1 97.31 353 ARG A CA 1
ATOM 2699 C C . ARG A 1 353 ? 21.875 17.188 23.562 1 97.31 353 ARG A C 1
ATOM 2701 O O . ARG A 1 353 ? 22.375 17.891 22.703 1 97.31 353 ARG A O 1
ATOM 2708 N N . ALA A 1 354 ? 20.734 17.5 24.062 1 98.31 354 ALA A N 1
ATOM 2709 C CA . ALA A 1 354 ? 19.891 18.594 23.609 1 98.31 354 ALA A CA 1
ATOM 2710 C C . ALA A 1 354 ? 20.531 19.953 23.906 1 98.31 354 ALA A C 1
ATOM 2712 O O . ALA A 1 354 ? 21.25 20.094 24.906 1 98.31 354 ALA A O 1
ATOM 2713 N N . GLY A 1 355 ? 20.281 20.875 23.031 1 98.19 355 GLY A N 1
ATOM 2714 C CA . GLY A 1 355 ? 20.594 22.25 23.359 1 98.19 355 GLY A CA 1
ATOM 2715 C C . GLY A 1 355 ? 19.703 22.828 24.438 1 98.19 355 GLY A C 1
ATOM 2716 O O . GLY A 1 355 ? 18.672 22.25 24.781 1 98.19 355 GLY A O 1
ATOM 2717 N N . TYR A 1 356 ? 20.125 23.938 25.016 1 98.12 356 TYR A N 1
ATOM 2718 C CA . TYR A 1 356 ? 19.406 24.547 26.125 1 98.12 356 TYR A CA 1
ATOM 2719 C C . TYR A 1 356 ? 19.656 26.047 26.188 1 98.12 356 TYR A C 1
ATOM 2721 O O . TYR A 1 356 ? 20.375 26.594 25.359 1 98.12 356 TYR A O 1
ATOM 2729 N N . GLY A 1 357 ? 18.891 26.688 27.094 1 97.56 357 GLY A N 1
ATOM 2730 C CA . GLY A 1 357 ? 19.047 28.109 27.266 1 97.56 357 GLY A CA 1
ATOM 2731 C C . GLY A 1 357 ? 19.875 28.484 28.5 1 97.56 357 GLY A C 1
ATOM 2732 O O . GLY A 1 357 ? 19.766 27.828 29.531 1 97.56 357 GLY A O 1
ATOM 2733 N N . VAL A 1 358 ? 20.688 29.484 28.312 1 97.5 358 VAL A N 1
ATOM 2734 C CA . VAL A 1 358 ? 21.406 30.078 29.438 1 97.5 358 VAL A CA 1
ATOM 2735 C C . VAL A 1 358 ? 21.094 31.578 29.516 1 97.5 358 VAL A C 1
ATOM 2737 O O . VAL A 1 358 ? 20.875 32.219 28.484 1 97.5 358 VAL A O 1
ATOM 2740 N N . GLU A 1 359 ? 21.062 32.062 30.703 1 96.5 359 GLU A N 1
ATOM 2741 C CA . GLU A 1 359 ? 20.734 33.469 30.875 1 96.5 359 GLU A CA 1
ATOM 2742 C C . GLU A 1 359 ? 21.703 34.375 30.109 1 96.5 359 GLU A C 1
ATOM 2744 O O . GLU A 1 359 ? 22.906 34.125 30.094 1 96.5 359 GLU A O 1
ATOM 2749 N N . GLY A 1 360 ? 21.109 35.219 29.375 1 94.44 360 GLY A N 1
ATOM 2750 C CA . GLY A 1 360 ? 21.875 36.156 28.562 1 94.44 360 GLY A CA 1
ATOM 2751 C C . GLY A 1 360 ? 21.047 36.875 27.531 1 94.44 360 GLY A C 1
ATOM 2752 O O . GLY A 1 360 ? 19.828 36.719 27.469 1 94.44 360 GLY A O 1
ATOM 2753 N N . SER A 1 361 ? 21.719 37.812 26.906 1 88.44 361 SER A N 1
ATOM 2754 C CA . SER A 1 361 ? 21.016 38.562 25.859 1 88.44 361 SER A CA 1
ATOM 2755 C C . SER A 1 361 ? 21.906 38.719 24.625 1 88.44 361 SER A C 1
ATOM 2757 O O . SER A 1 361 ? 23.125 38.781 24.734 1 88.44 361 SER A O 1
ATOM 2759 N N . VAL A 1 362 ? 21.312 38.625 23.578 1 86.31 362 VAL A N 1
ATOM 2760 C CA . VAL A 1 362 ? 21.984 38.938 22.312 1 86.31 362 VAL A CA 1
ATOM 2761 C C . VAL A 1 362 ? 21.75 40.406 21.953 1 86.31 362 VAL A C 1
ATOM 2763 O O . VAL A 1 362 ? 20.609 40.844 21.828 1 86.31 362 VAL A O 1
ATOM 2766 N N . GLU A 1 363 ? 22.844 41.094 21.781 1 84.5 363 GLU A N 1
ATOM 2767 C CA . GLU A 1 363 ? 22.734 42.5 21.5 1 84.5 363 GLU A CA 1
ATOM 2768 C C . GLU A 1 363 ? 21.969 42.75 20.203 1 84.5 363 GLU A C 1
ATOM 2770 O O . GLU A 1 363 ? 22.266 42.156 19.172 1 84.5 363 GLU A O 1
ATOM 2775 N N . GLY A 1 364 ? 20.938 43.531 20.312 1 84.44 364 GLY A N 1
ATOM 2776 C CA . GLY A 1 364 ? 20.203 43.969 19.141 1 84.44 364 GLY A CA 1
ATOM 2777 C C . GLY A 1 364 ? 19.078 43 18.766 1 84.44 364 GLY A C 1
ATOM 2778 O O . GLY A 1 364 ? 18.297 43.281 17.844 1 84.44 364 GLY A O 1
ATOM 2779 N N . GLN A 1 365 ? 18.953 41.875 19.312 1 90 365 GLN A N 1
ATOM 2780 C CA . GLN A 1 365 ? 17.906 40.938 18.953 1 90 365 GLN A CA 1
ATOM 2781 C C . GLN A 1 365 ? 16.531 41.438 19.406 1 90 365 GLN A C 1
ATOM 2783 O O . GLN A 1 365 ? 16.375 41.906 20.547 1 90 365 GLN A O 1
ATOM 2788 N N . GLU A 1 366 ? 15.609 41.438 18.469 1 93.81 366 GLU A N 1
ATOM 2789 C CA . GLU A 1 366 ? 14.211 41.75 18.75 1 93.81 366 GLU A CA 1
ATOM 2790 C C . GLU A 1 366 ? 13.406 40.469 19 1 93.81 366 GLU A C 1
ATOM 2792 O O . GLU A 1 366 ? 13.875 39.375 18.703 1 93.81 366 GLU A O 1
ATOM 2797 N N . ALA A 1 367 ? 12.234 40.688 19.625 1 95.88 367 ALA A N 1
ATOM 2798 C CA . ALA A 1 367 ? 11.367 39.562 19.906 1 95.88 367 ALA A CA 1
ATOM 2799 C C . ALA A 1 367 ? 11.055 38.781 18.625 1 95.88 367 ALA A C 1
ATOM 2801 O O . ALA A 1 367 ? 10.852 39.375 17.562 1 95.88 367 ALA A O 1
ATOM 2802 N N . THR A 1 368 ? 11.102 37.469 18.734 1 95.94 368 THR A N 1
ATOM 2803 C CA . THR A 1 368 ? 10.812 36.625 17.594 1 95.94 368 THR A CA 1
ATOM 2804 C C . THR A 1 368 ? 9.359 36.156 17.625 1 95.94 368 THR A C 1
ATOM 2806 O O . THR A 1 368 ? 8.75 36.094 18.688 1 95.94 368 THR A O 1
ATOM 2809 N N . GLY A 1 369 ? 8.797 35.906 16.438 1 96 369 GLY A N 1
ATOM 2810 C CA . GLY A 1 369 ? 7.441 35.406 16.359 1 96 369 GLY A CA 1
ATOM 2811 C C . GLY A 1 369 ? 6.691 35.875 15.125 1 96 369 GLY A C 1
ATOM 2812 O O . GLY A 1 369 ? 7.297 36.125 14.086 1 96 369 GLY A O 1
ATOM 2813 N N . SER A 1 370 ? 5.344 35.812 15.203 1 96.44 370 SER A N 1
ATOM 2814 C CA . SER A 1 370 ? 4.512 36.094 14.031 1 96.44 370 SER A CA 1
ATOM 2815 C C . SER A 1 370 ? 3.469 37.156 14.344 1 96.44 370 SER A C 1
ATOM 2817 O O . SER A 1 370 ? 2.93 37.188 15.453 1 96.44 370 SER A O 1
ATOM 2819 N N . THR A 1 371 ? 3.225 37.969 13.406 1 97.38 371 THR A N 1
ATOM 2820 C CA . THR A 1 371 ? 2.076 38.875 13.359 1 97.38 371 THR A CA 1
ATOM 2821 C C . THR A 1 371 ? 1.234 38.625 12.117 1 97.38 371 THR A C 1
ATOM 2823 O O . THR A 1 371 ? 1.715 38.781 10.992 1 97.38 371 THR A O 1
ATOM 2826 N N . LEU A 1 372 ? 0.047 38.219 12.312 1 98 372 LEU A N 1
ATOM 2827 C CA . LEU A 1 372 ? -0.863 37.875 11.234 1 98 372 LEU A CA 1
ATOM 2828 C C . LEU A 1 372 ? -2.15 38.688 11.305 1 98 372 LEU A C 1
ATOM 2830 O O . LEU A 1 372 ? -2.779 38.75 12.359 1 98 372 LEU A O 1
ATOM 2834 N N . VAL A 1 373 ? -2.531 39.281 10.219 1 98.19 373 VAL A N 1
ATOM 2835 C CA . VAL A 1 373 ? -3.748 40.062 10.133 1 98.19 373 VAL A CA 1
ATOM 2836 C C . VAL A 1 373 ? -4.59 39.594 8.938 1 98.19 373 VAL A C 1
ATOM 2838 O O . VAL A 1 373 ? -4.082 39.5 7.82 1 98.19 373 VAL A O 1
ATOM 2841 N N . ASN A 1 374 ? -5.805 39.344 9.172 1 98.25 374 ASN A N 1
ATOM 2842 C CA . ASN A 1 374 ? -6.75 39 8.117 1 98.25 374 ASN A CA 1
ATOM 2843 C C . ASN A 1 374 ? -7.949 39.938 8.102 1 98.25 374 ASN A C 1
ATOM 2845 O O . ASN A 1 374 ? -8.422 40.375 9.156 1 98.25 374 ASN A O 1
ATOM 2849 N N . GLY A 1 375 ? -8.445 40.25 6.926 1 98.31 375 GLY A N 1
ATOM 2850 C CA . GLY A 1 375 ? -9.719 40.906 6.668 1 98.31 375 GLY A CA 1
ATOM 2851 C C . GLY A 1 375 ? -10.5 40.281 5.539 1 98.31 375 GLY A C 1
ATOM 2852 O O . GLY A 1 375 ? -9.922 39.844 4.543 1 98.31 375 GLY A O 1
ATOM 2853 N N . GLN A 1 376 ? -11.805 40.219 5.695 1 97.94 376 GLN A N 1
ATOM 2854 C CA . GLN A 1 376 ? -12.617 39.562 4.688 1 97.94 376 GLN A CA 1
ATOM 2855 C C . GLN A 1 376 ? -14.008 40.188 4.598 1 97.94 376 GLN A C 1
ATOM 2857 O O . GLN A 1 376 ? -14.625 40.469 5.621 1 97.94 376 GLN A O 1
ATOM 2862 N N . LEU A 1 377 ? -14.438 40.531 3.439 1 98.31 377 LEU A N 1
ATOM 2863 C CA . LEU A 1 377 ? -15.805 40.906 3.115 1 98.31 377 LEU A CA 1
ATOM 2864 C C . LEU A 1 377 ? -16.484 39.844 2.285 1 98.31 377 LEU A C 1
ATOM 2866 O O . LEU A 1 377 ? -16.078 39.562 1.153 1 98.31 377 LEU A O 1
ATOM 2870 N N . LYS A 1 378 ? -17.469 39.281 2.834 1 96.5 378 LYS A N 1
ATOM 2871 C CA . LYS A 1 378 ? -18.141 38.125 2.186 1 96.5 378 LYS A CA 1
ATOM 2872 C C . LYS A 1 378 ? -19.594 38.469 1.876 1 96.5 378 LYS A C 1
ATOM 2874 O O . LYS A 1 378 ? -20.297 39.062 2.699 1 96.5 378 LYS A O 1
ATOM 2879 N N . TYR A 1 379 ? -20.062 38.094 0.698 1 96.88 379 TYR A N 1
ATOM 2880 C CA . TYR A 1 379 ? -21.438 38.281 0.242 1 96.88 379 TYR A CA 1
ATOM 2881 C C . TYR A 1 379 ? -22.047 36.969 -0.198 1 96.88 379 TYR A C 1
ATOM 2883 O O . TYR A 1 379 ? -21.422 36.188 -0.918 1 96.88 379 TYR A O 1
ATOM 2891 N N . ASN A 1 380 ? -23.234 36.75 0.279 1 93.75 380 ASN A N 1
ATOM 2892 C CA . ASN A 1 380 ? -23.984 35.562 -0.093 1 93.75 380 ASN A CA 1
ATOM 2893 C C . ASN A 1 380 ? -25.328 35.906 -0.712 1 93.75 380 ASN A C 1
ATOM 2895 O O . ASN A 1 380 ? -26.062 36.781 -0.197 1 93.75 380 ASN A O 1
ATOM 2899 N N . LEU A 1 381 ? -25.656 35.312 -1.812 1 95.5 381 LEU A N 1
ATOM 2900 C CA . LEU A 1 381 ? -26.938 35.375 -2.508 1 95.5 381 LEU A CA 1
ATOM 2901 C C . LEU A 1 381 ? -27.438 34 -2.873 1 95.5 381 LEU A C 1
ATOM 2903 O O . LEU A 1 381 ? -26.891 33.344 -3.766 1 95.5 381 LEU A O 1
ATOM 2907 N N . THR A 1 382 ? -28.547 33.594 -2.176 1 90.5 382 THR A N 1
ATOM 2908 C CA . THR A 1 382 ? -29 32.219 -2.375 1 90.5 382 THR A CA 1
ATOM 2909 C C . THR A 1 382 ? -30.25 32.188 -3.258 1 90.5 382 THR A C 1
ATOM 2911 O O . THR A 1 382 ? -30.938 33.188 -3.396 1 90.5 382 THR A O 1
ATOM 2914 N N . GLU A 1 383 ? -30.406 31.062 -3.928 1 89.88 383 GLU A N 1
ATOM 2915 C CA . GLU A 1 383 ? -31.625 30.703 -4.645 1 89.88 383 GLU A CA 1
ATOM 2916 C C . GLU A 1 383 ? -31.844 31.609 -5.855 1 89.88 383 GLU A C 1
ATOM 2918 O O . GLU A 1 383 ? -32.938 32.125 -6.059 1 89.88 383 GLU A O 1
ATOM 2923 N N . ILE A 1 384 ? -30.719 31.812 -6.426 1 92.56 384 ILE A N 1
ATOM 2924 C CA . ILE A 1 384 ? -30.891 32.562 -7.664 1 92.56 384 ILE A CA 1
ATOM 2925 C C . ILE A 1 384 ? -31.219 31.609 -8.805 1 92.56 384 ILE A C 1
ATOM 2927 O O . ILE A 1 384 ? -31.125 30.391 -8.648 1 92.56 384 ILE A O 1
ATOM 2931 N N . PHE A 1 385 ? -31.75 32.094 -9.992 1 92.19 385 PHE A N 1
ATOM 2932 C CA . PHE A 1 385 ? -32.156 31.344 -11.18 1 92.19 385 PHE A CA 1
ATOM 2933 C C . PHE A 1 385 ? -33.156 30.25 -10.82 1 92.19 385 PHE A C 1
ATOM 2935 O O . PHE A 1 385 ? -32.875 29.062 -11.062 1 92.19 385 PHE A O 1
ATOM 2942 N N . SER A 1 386 ? -34.281 30.625 -10.211 1 89.12 386 SER A N 1
ATOM 2943 C CA . SER A 1 386 ? -35.438 29.797 -9.836 1 89.12 386 SER A CA 1
ATOM 2944 C C . SER A 1 386 ? -35.062 28.812 -8.734 1 89.12 386 SER A C 1
ATOM 2946 O O . SER A 1 386 ? -35.469 27.641 -8.781 1 89.12 386 SER A O 1
ATOM 2948 N N . GLY A 1 387 ? -34.062 29.234 -7.855 1 87.12 387 GLY A N 1
ATOM 2949 C CA . GLY A 1 387 ? -33.781 28.469 -6.656 1 87.12 387 GLY A CA 1
ATOM 2950 C C . GLY A 1 387 ? -32.688 27.406 -6.875 1 87.12 387 GLY A C 1
ATOM 2951 O O . GLY A 1 387 ? -32.344 26.672 -5.949 1 87.12 387 GLY A O 1
ATOM 2952 N N . THR A 1 388 ? -32.031 27.375 -8.031 1 90.56 388 THR A N 1
ATOM 2953 C CA . THR A 1 388 ? -31.141 26.266 -8.336 1 90.56 388 THR A CA 1
ATOM 2954 C C . THR A 1 388 ? -29.703 26.641 -7.988 1 90.56 388 THR A C 1
ATOM 2956 O O . THR A 1 388 ? -28.844 25.75 -7.867 1 90.56 388 THR A O 1
ATOM 2959 N N . THR A 1 389 ? -29.531 27.969 -7.848 1 95.06 389 THR A N 1
ATOM 2960 C CA . THR A 1 389 ? -28.141 28.391 -7.797 1 95.06 389 THR A CA 1
ATOM 2961 C C . THR A 1 389 ? -27.891 29.328 -6.621 1 95.06 389 THR A C 1
ATOM 2963 O O . THR A 1 389 ? -28.719 30.219 -6.355 1 95.06 389 THR A O 1
ATOM 2966 N N . ASP A 1 390 ? -26.859 29.094 -5.93 1 92.75 390 ASP A N 1
ATOM 2967 C CA . ASP A 1 390 ? -26.359 30 -4.898 1 92.75 390 ASP A CA 1
ATOM 2968 C C . ASP A 1 390 ? -25.062 30.672 -5.332 1 92.75 390 ASP A C 1
ATOM 2970 O O . ASP A 1 390 ? -24.25 30.062 -6.023 1 92.75 390 ASP A O 1
ATOM 2974 N N . PHE A 1 391 ? -24.969 31.922 -4.938 1 95.81 391 PHE A N 1
ATOM 2975 C CA . PHE A 1 391 ? -23.766 32.719 -5.25 1 95.81 391 PHE A CA 1
ATOM 2976 C C . PHE A 1 391 ? -23.109 33.219 -3.975 1 95.81 391 PHE A C 1
ATOM 2978 O O . PHE A 1 391 ? -23.766 33.781 -3.105 1 95.81 391 PHE A O 1
ATOM 2985 N N . THR A 1 392 ? -21.906 32.938 -3.771 1 94.31 392 THR A N 1
ATOM 2986 C CA . THR A 1 392 ? -21.094 33.469 -2.682 1 94.31 392 THR A CA 1
ATOM 2987 C C . THR A 1 392 ? -19.812 34.094 -3.221 1 94.31 392 THR A C 1
ATOM 2989 O O . THR A 1 392 ? -19.203 33.562 -4.148 1 94.31 392 THR A O 1
ATOM 2992 N N . THR A 1 393 ? -19.406 35.219 -2.713 1 95.88 393 THR A N 1
ATOM 2993 C CA . THR A 1 393 ? -18.141 35.844 -3.088 1 95.88 393 THR A CA 1
ATOM 2994 C C . THR A 1 393 ? -17.484 36.5 -1.879 1 95.88 393 THR A C 1
ATOM 2996 O O . THR A 1 393 ? -18.172 36.812 -0.9 1 95.88 393 THR A O 1
ATOM 2999 N N . ASP A 1 394 ? -16.172 36.531 -1.974 1 93.56 394 ASP A N 1
ATOM 3000 C CA . ASP A 1 394 ? -15.516 37.281 -0.912 1 93.56 394 ASP A CA 1
ATOM 3001 C C . ASP A 1 394 ? -14.273 38 -1.438 1 93.56 394 ASP A C 1
ATOM 3003 O O . ASP A 1 394 ? -13.664 37.562 -2.418 1 93.56 394 ASP A O 1
ATOM 3007 N N . LEU A 1 395 ? -14.078 39.156 -0.872 1 97.81 395 LEU A N 1
ATOM 3008 C CA . LEU A 1 395 ? -12.852 39.938 -0.965 1 97.81 395 LEU A CA 1
ATOM 3009 C C . LEU A 1 395 ? -12.047 39.844 0.329 1 97.81 395 LEU A C 1
ATOM 3011 O O . LEU A 1 395 ? -12.586 40.062 1.416 1 97.81 395 LEU A O 1
ATOM 3015 N N . TYR A 1 396 ? -10.758 39.406 0.189 1 97.56 396 TYR A N 1
ATOM 3016 C CA . TYR A 1 396 ? -10.023 39.281 1.442 1 97.56 396 TYR A CA 1
ATOM 3017 C C . TYR A 1 396 ? -8.641 39.906 1.335 1 97.56 396 TYR A C 1
ATOM 3019 O O . TYR A 1 396 ? -8.148 40.156 0.231 1 97.56 396 TYR A O 1
ATOM 3027 N N . TYR A 1 397 ? -8.102 40.219 2.504 1 98.06 397 TYR A N 1
ATOM 3028 C CA . TYR A 1 397 ? -6.77 40.781 2.729 1 98.06 397 TYR A CA 1
ATOM 3029 C C . TYR A 1 397 ? -6.027 40 3.809 1 98.06 397 TYR A C 1
ATOM 3031 O O . TYR A 1 397 ? -6.621 39.594 4.805 1 98.06 397 TYR A O 1
ATOM 3039 N N . GLN A 1 398 ? -4.762 39.781 3.592 1 97.88 398 GLN A N 1
ATOM 3040 C CA . GLN A 1 398 ? -3.943 39.094 4.574 1 97.88 398 GLN A CA 1
ATOM 3041 C C . GLN A 1 398 ? -2.535 39.656 4.633 1 97.88 398 GLN A C 1
ATOM 3043 O O . GLN A 1 398 ? -1.924 39.938 3.598 1 97.88 398 GLN A O 1
ATOM 3048 N N . ASN A 1 399 ? -2.059 39.906 5.824 1 97.88 399 ASN A N 1
ATOM 3049 C CA . ASN A 1 399 ? -0.705 40.406 6.066 1 97.88 399 ASN A CA 1
ATOM 3050 C C . ASN A 1 399 ? 0.041 39.5 7.062 1 97.88 399 ASN A C 1
ATOM 3052 O O . ASN A 1 399 ? -0.515 39.125 8.094 1 97.88 399 ASN A O 1
ATOM 3056 N N . THR A 1 400 ? 1.252 39.188 6.707 1 96.75 400 THR A N 1
ATOM 3057 C CA . THR A 1 400 ? 2.086 38.344 7.543 1 96.75 400 THR A CA 1
ATOM 3058 C C . THR A 1 400 ? 3.439 39 7.805 1 96.75 400 THR A C 1
ATOM 3060 O O . THR A 1 400 ? 4.098 39.469 6.875 1 96.75 400 THR A O 1
ATOM 3063 N N . GLU A 1 401 ? 3.854 38.969 9.016 1 97 401 GLU A N 1
ATOM 3064 C CA . GLU A 1 401 ? 5.211 39.281 9.453 1 97 401 GLU A CA 1
ATOM 3065 C C . GLU A 1 401 ? 5.77 38.219 10.359 1 97 401 GLU A C 1
ATOM 3067 O O . GLU A 1 401 ? 5.246 37.969 11.453 1 97 401 GLU A O 1
ATOM 3072 N N . ASN A 1 402 ? 6.793 37.531 9.898 1 96.62 402 ASN A N 1
ATOM 3073 C CA . ASN A 1 402 ? 7.457 36.5 10.672 1 96.62 402 ASN A CA 1
ATOM 3074 C C . ASN A 1 402 ? 8.906 36.875 10.984 1 96.62 402 ASN A C 1
ATOM 3076 O O . ASN A 1 402 ? 9.758 36.844 10.094 1 96.62 402 ASN A O 1
ATOM 3080 N N . ILE A 1 403 ? 9.172 37.125 12.234 1 96.62 403 ILE A N 1
ATOM 3081 C CA . ILE A 1 403 ? 10.523 37.469 12.648 1 96.62 403 ILE A CA 1
ATOM 3082 C C . ILE A 1 403 ? 11.25 36.25 13.203 1 96.62 403 ILE A C 1
ATOM 3084 O O . ILE A 1 403 ? 10.75 35.594 14.109 1 96.62 403 ILE A O 1
ATOM 3088 N N . PHE A 1 404 ? 12.391 36 12.641 1 95.12 404 PHE A N 1
ATOM 3089 C CA . PHE A 1 404 ? 13.188 34.875 13.055 1 95.12 404 PHE A CA 1
ATOM 3090 C C . PHE A 1 404 ? 14.266 35.281 14.055 1 95.12 404 PHE A C 1
ATOM 3092 O O . PHE A 1 404 ? 14.312 36.438 14.477 1 95.12 404 PHE A O 1
ATOM 3099 N N . PHE A 1 405 ? 15.016 34.344 14.516 1 92.31 405 PHE A N 1
ATOM 3100 C CA . PHE A 1 405 ? 16.047 34.531 15.523 1 92.31 405 PHE A CA 1
ATOM 3101 C C . PHE A 1 405 ? 17.266 35.219 14.922 1 92.31 405 PHE A C 1
ATOM 3103 O O . PHE A 1 405 ? 17.438 35.219 13.695 1 92.31 405 PHE A O 1
ATOM 3110 N N . TYR A 1 406 ? 18.047 35.781 15.789 1 92.69 406 TYR A N 1
ATOM 3111 C CA . TYR A 1 406 ? 19.312 36.375 15.383 1 92.69 406 TYR A CA 1
ATOM 3112 C C . TYR A 1 406 ? 20.297 35.281 14.922 1 92.69 406 TYR A C 1
ATOM 3114 O O . TYR A 1 406 ? 20.375 34.219 15.516 1 92.69 406 TYR A O 1
ATOM 3122 N N . SER A 1 407 ? 20.953 35.562 13.836 1 91.06 407 SER A N 1
ATOM 3123 C CA . SER A 1 407 ? 21.891 34.594 13.281 1 91.06 407 SER A CA 1
ATOM 3124 C C . SER A 1 407 ? 23.203 35.25 12.898 1 91.06 407 SER A C 1
ATOM 3126 O O . SER A 1 407 ? 23.219 36.312 12.242 1 91.06 407 SER A O 1
ATOM 3128 N N . ASP A 1 408 ? 24.266 34.594 13.312 1 88.5 408 ASP A N 1
ATOM 3129 C CA . ASP A 1 408 ? 25.609 35.094 12.938 1 88.5 408 ASP A CA 1
ATOM 3130 C C . ASP A 1 408 ? 26.016 34.531 11.57 1 88.5 408 ASP A C 1
ATOM 3132 O O . ASP A 1 408 ? 27.141 34.75 11.117 1 88.5 408 ASP A O 1
ATOM 3136 N N . LYS A 1 409 ? 25.062 33.844 10.961 1 89.06 409 LYS A N 1
ATOM 3137 C CA . LYS A 1 409 ? 25.328 33.312 9.633 1 89.06 409 LYS A CA 1
ATOM 3138 C C . LYS A 1 409 ? 25.344 34.406 8.586 1 89.06 409 LYS A C 1
ATOM 3140 O O . LYS A 1 409 ? 25.859 34.219 7.48 1 89.06 409 LYS A O 1
ATOM 3145 N N . PHE A 1 410 ? 24.719 35.469 8.906 1 92.56 410 PHE A N 1
ATOM 3146 C CA . PHE A 1 410 ? 24.828 36.656 8.078 1 92.56 410 PHE A CA 1
ATOM 3147 C C . PHE A 1 410 ? 26.109 37.438 8.398 1 92.56 410 PHE A C 1
ATOM 3149 O O . PHE A 1 410 ? 26.5 37.531 9.562 1 92.56 410 PHE A O 1
ATOM 3156 N N . GLU A 1 411 ? 26.719 37.938 7.285 1 91.81 411 GLU A N 1
ATOM 3157 C CA . GLU A 1 411 ? 27.844 38.844 7.57 1 91.81 411 GLU A CA 1
ATOM 3158 C C . GLU A 1 411 ? 27.422 39.969 8.484 1 91.81 411 GLU A C 1
ATOM 3160 O O . GLU A 1 411 ? 26.453 40.688 8.188 1 91.81 411 GLU A O 1
ATOM 3165 N N . ASN A 1 412 ? 28.078 40.125 9.672 1 89.62 412 ASN A N 1
ATOM 3166 C CA . ASN A 1 412 ? 27.797 41.125 10.703 1 89.62 412 ASN A CA 1
ATOM 3167 C C . ASN A 1 412 ? 26.5 40.781 11.453 1 89.62 412 ASN A C 1
ATOM 3169 O O . ASN A 1 412 ? 25.891 41.656 12.07 1 89.62 412 ASN A O 1
ATOM 3173 N N . GLY A 1 413 ? 26.047 39.594 11.344 1 91.12 413 GLY A N 1
ATOM 3174 C CA . GLY A 1 413 ? 24.875 39.156 12.078 1 91.12 413 GLY A CA 1
ATOM 3175 C C . GLY A 1 413 ? 23.594 39.812 11.633 1 91.12 413 GLY A C 1
ATOM 3176 O O . GLY A 1 413 ? 23.625 40.75 10.82 1 91.12 413 GLY A O 1
ATOM 3177 N N . GLY A 1 414 ? 22.453 39.312 12.062 1 93.62 414 GLY A N 1
ATOM 3178 C CA . GLY A 1 414 ? 21.172 39.906 11.758 1 93.62 414 GLY A CA 1
ATOM 3179 C C . GLY A 1 414 ? 20 39 12.07 1 93.62 414 GLY A C 1
ATOM 3180 O O . GLY A 1 414 ? 20.188 37.844 12.422 1 93.62 414 GLY A O 1
ATOM 3181 N N . GLN A 1 415 ? 18.828 39.656 12.008 1 95.06 415 GLN A N 1
ATOM 3182 C CA . GLN A 1 415 ? 17.562 38.938 12.195 1 95.06 415 GLN A CA 1
ATOM 3183 C C . GLN A 1 415 ? 16.688 39.031 10.945 1 95.06 415 GLN A C 1
ATOM 3185 O O . GLN A 1 415 ? 16.359 40.125 10.492 1 95.06 415 GLN A O 1
ATOM 3190 N N . SER A 1 416 ? 16.344 37.906 10.484 1 94.56 416 SER A N 1
ATOM 3191 C CA . SER A 1 416 ? 15.547 37.938 9.25 1 94.56 416 SER A CA 1
ATOM 3192 C C . SER A 1 416 ? 14.055 38.031 9.555 1 94.56 416 SER A C 1
ATOM 3194 O O . SER A 1 416 ? 13.617 37.719 10.656 1 94.56 416 SER A O 1
ATOM 3196 N N . VAL A 1 417 ? 13.273 38.5 8.586 1 96.06 417 VAL A N 1
ATOM 3197 C CA . VAL A 1 417 ? 11.836 38.688 8.711 1 96.06 417 VAL A CA 1
ATOM 3198 C C . VAL A 1 417 ? 11.156 38.438 7.367 1 96.06 417 VAL A C 1
ATOM 3200 O O . VAL A 1 417 ? 11.57 38.969 6.34 1 96.06 417 VAL A O 1
ATOM 3203 N N . ILE A 1 418 ? 10.227 37.594 7.301 1 95.69 418 ILE A N 1
ATOM 3204 C CA . ILE A 1 418 ? 9.391 37.375 6.125 1 95.69 418 ILE A CA 1
ATOM 3205 C C . ILE A 1 418 ? 8.195 38.344 6.172 1 95.69 418 ILE A C 1
ATOM 3207 O O . ILE A 1 418 ? 7.5 38.406 7.188 1 95.69 418 ILE A O 1
ATOM 3211 N N . ASN A 1 419 ? 7.996 38.969 5.102 1 96.25 419 ASN A N 1
ATOM 3212 C CA . ASN A 1 419 ? 6.828 39.812 4.902 1 96.25 419 ASN A CA 1
ATOM 3213 C C . ASN A 1 419 ? 5.984 39.375 3.719 1 96.25 419 ASN A C 1
ATOM 3215 O O . ASN A 1 419 ? 6.512 39.156 2.625 1 96.25 419 ASN A O 1
ATOM 3219 N N . ALA A 1 420 ? 4.738 39.188 3.951 1 95.81 420 ALA A N 1
ATOM 3220 C CA . ALA A 1 420 ? 3.83 38.812 2.877 1 95.81 420 ALA A CA 1
ATOM 3221 C C . ALA A 1 420 ? 2.514 39.562 2.965 1 95.81 420 ALA A C 1
ATOM 3223 O O . ALA A 1 420 ? 1.996 39.812 4.062 1 95.81 420 ALA A O 1
ATOM 3224 N N . GLU A 1 421 ? 2.074 40.031 1.869 1 97.25 421 GLU A N 1
ATOM 3225 C CA . GLU A 1 421 ? 0.795 40.719 1.709 1 97.25 421 GLU A CA 1
ATOM 3226 C C . GLU A 1 421 ? -0.023 40.094 0.578 1 97.25 421 GLU A C 1
ATOM 3228 O O . GLU A 1 421 ? 0.465 39.969 -0.545 1 97.25 421 GLU A O 1
ATOM 3233 N N . LYS A 1 422 ? -1.266 39.812 0.832 1 97.25 422 LYS A N 1
ATOM 3234 C CA . LYS A 1 422 ? -2.109 39.156 -0.15 1 97.25 422 LYS A CA 1
ATOM 3235 C C . LYS A 1 422 ? -3.465 39.844 -0.274 1 97.25 422 LYS A C 1
ATOM 3237 O O . LYS A 1 422 ? -4.023 40.312 0.72 1 97.25 422 LYS A O 1
ATOM 3242 N N . TYR A 1 423 ? -3.959 39.906 -1.455 1 97.62 423 TYR A N 1
ATOM 3243 C CA . TYR A 1 423 ? -5.316 40.312 -1.809 1 97.62 423 TYR A CA 1
ATOM 3244 C C . TYR A 1 423 ? -5.984 39.281 -2.688 1 97.62 423 TYR A C 1
ATOM 3246 O O . TYR A 1 423 ? -5.367 38.75 -3.619 1 97.62 423 TYR A O 1
ATOM 3254 N N . GLY A 1 424 ? -7.188 38.969 -2.316 1 97.56 424 GLY A N 1
ATOM 3255 C CA . GLY A 1 424 ? -7.852 37.938 -3.123 1 97.56 424 GLY A CA 1
ATOM 3256 C C . GLY A 1 424 ? -9.328 38.219 -3.338 1 97.56 424 GLY A C 1
ATOM 3257 O O . GLY A 1 424 ? -9.945 38.938 -2.545 1 97.56 424 GLY A O 1
ATOM 3258 N N . LEU A 1 425 ? -9.867 37.812 -4.438 1 98.06 425 LEU A N 1
ATOM 3259 C CA . LEU A 1 425 ? -11.281 37.812 -4.801 1 98.06 425 LEU A CA 1
ATOM 3260 C C . LEU A 1 425 ? -11.719 36.438 -5.277 1 98.06 425 LEU A C 1
ATOM 3262 O O . LEU A 1 425 ? -11.039 35.812 -6.094 1 98.06 425 LEU A O 1
ATOM 3266 N N . ARG A 1 426 ? -12.922 35.969 -4.797 1 96.88 426 ARG A N 1
ATOM 3267 C CA . ARG A 1 426 ? -13.336 34.625 -5.117 1 96.88 426 ARG A CA 1
ATOM 3268 C C . ARG A 1 426 ? -14.836 34.531 -5.359 1 96.88 426 ARG A C 1
ATOM 3270 O O . ARG A 1 426 ? -15.609 34.219 -4.445 1 96.88 426 ARG A O 1
ATOM 3277 N N . PRO A 1 427 ? -15.281 34.812 -6.535 1 97 427 PRO A N 1
ATOM 3278 C CA . PRO A 1 427 ? -16.672 34.469 -6.871 1 97 427 PRO A CA 1
ATOM 3279 C C . PRO A 1 427 ? -16.906 32.969 -7.043 1 97 427 PRO A C 1
ATOM 3281 O O . PRO A 1 427 ? -16.141 32.312 -7.727 1 97 427 PRO A O 1
ATOM 3284 N N . ASN A 1 428 ? -17.953 32.438 -6.406 1 95.5 428 ASN A N 1
ATOM 3285 C CA . ASN A 1 428 ? -18.266 31.016 -6.398 1 95.5 428 ASN A CA 1
ATOM 3286 C C . ASN A 1 428 ? -19.75 30.766 -6.598 1 95.5 428 ASN A C 1
ATOM 3288 O O . ASN A 1 428 ? -20.594 31.391 -5.945 1 95.5 428 ASN A O 1
ATOM 3292 N N . PHE A 1 429 ? -20.078 29.859 -7.504 1 96.19 429 PHE A N 1
ATOM 3293 C CA . PHE A 1 429 ? -21.453 29.453 -7.766 1 96.19 429 PHE A CA 1
ATOM 3294 C C . PHE A 1 429 ? -21.672 27.984 -7.422 1 96.19 429 PHE A C 1
ATOM 3296 O O . PHE A 1 429 ? -20.797 27.156 -7.66 1 96.19 429 PHE A O 1
ATOM 3303 N N . ASN A 1 430 ? -22.766 27.688 -6.867 1 93.56 430 ASN A N 1
ATOM 3304 C CA . ASN A 1 430 ? -23.219 26.312 -6.637 1 93.56 430 ASN A CA 1
ATOM 3305 C C . ASN A 1 430 ? -24.594 26.062 -7.238 1 93.56 430 ASN A C 1
ATOM 3307 O O . ASN A 1 430 ? -25.578 26.641 -6.793 1 93.56 430 ASN A O 1
ATOM 3311 N N . THR A 1 431 ? -24.625 25.141 -8.188 1 95.06 431 THR A N 1
ATOM 3312 C CA . THR A 1 431 ? -25.891 24.844 -8.867 1 95.06 431 THR A CA 1
ATOM 3313 C C . THR A 1 431 ? -26.297 23.391 -8.609 1 95.06 431 THR A C 1
ATOM 3315 O O . THR A 1 431 ? -25.516 22.469 -8.82 1 95.06 431 THR A O 1
ATOM 3318 N N . SER A 1 432 ? -27.484 23.219 -8.172 1 90.75 432 SER A N 1
ATOM 3319 C CA . SER A 1 432 ? -28.047 21.891 -7.973 1 90.75 432 SER A CA 1
ATOM 3320 C C . SER A 1 432 ? -29.031 21.531 -9.078 1 90.75 432 SER A C 1
ATOM 3322 O O . SER A 1 432 ? -29.969 22.297 -9.352 1 90.75 432 SER A O 1
ATOM 3324 N N . LEU A 1 433 ? -28.812 20.406 -9.695 1 91.25 433 LEU A N 1
ATOM 3325 C CA . LEU A 1 433 ? -29.656 19.938 -10.781 1 91.25 433 LEU A CA 1
ATOM 3326 C C . LEU A 1 433 ? -30.234 18.562 -10.461 1 91.25 433 LEU A C 1
ATOM 3328 O O . LEU A 1 433 ? -29.5 17.594 -10.242 1 91.25 433 LEU A O 1
ATOM 3332 N N . ALA A 1 434 ? -31.531 18.469 -10.359 1 84.44 434 ALA A N 1
ATOM 3333 C CA . ALA A 1 434 ? -32.188 17.172 -10.242 1 84.44 434 ALA A CA 1
ATOM 3334 C C . ALA A 1 434 ? -32.469 16.578 -11.625 1 84.44 434 ALA A C 1
ATOM 3336 O O . ALA A 1 434 ? -33.469 16.922 -12.266 1 84.44 434 ALA A O 1
ATOM 3337 N N . VAL A 1 435 ? -31.719 15.773 -12.102 1 83.88 435 VAL A N 1
ATOM 3338 C CA . VAL A 1 435 ? -31.828 15.234 -13.453 1 83.88 435 VAL A CA 1
ATOM 3339 C C . VAL A 1 435 ? -33.031 14.281 -13.539 1 83.88 435 VAL A C 1
ATOM 3341 O O . VAL A 1 435 ? -33.812 14.336 -14.492 1 83.88 435 VAL A O 1
ATOM 3344 N N . ASN A 1 436 ? -33.094 13.336 -12.586 1 82.94 436 ASN A N 1
ATOM 3345 C CA . ASN A 1 436 ? -34.25 12.438 -12.414 1 82.94 436 ASN A CA 1
ATOM 3346 C C . ASN A 1 436 ? -34.406 12.008 -10.961 1 82.94 436 ASN A C 1
ATOM 3348 O O . ASN A 1 436 ? -33.812 12.609 -10.062 1 82.94 436 ASN A O 1
ATOM 3352 N N . SER A 1 437 ? -35.312 11.086 -10.781 1 75.75 437 SER A N 1
ATOM 3353 C CA . SER A 1 437 ? -35.688 10.719 -9.422 1 75.75 437 SER A CA 1
ATOM 3354 C C . SER A 1 437 ? -34.531 10.023 -8.711 1 75.75 437 SER A C 1
ATOM 3356 O O . SER A 1 437 ? -34.5 9.969 -7.477 1 75.75 437 SER A O 1
ATOM 3358 N N . ILE A 1 438 ? -33.594 9.641 -9.453 1 81.38 438 ILE A N 1
ATOM 3359 C CA . ILE A 1 438 ? -32.594 8.82 -8.797 1 81.38 438 ILE A CA 1
ATOM 3360 C C . ILE A 1 438 ? -31.219 9.484 -8.914 1 81.38 438 ILE A C 1
ATOM 3362 O O . ILE A 1 438 ? -30.25 9.055 -8.273 1 81.38 438 ILE A O 1
ATOM 3366 N N . THR A 1 439 ? -31.156 10.586 -9.672 1 87.5 439 THR A N 1
ATOM 3367 C CA . THR A 1 439 ? -29.875 11.211 -9.93 1 87.5 439 THR A CA 1
ATOM 3368 C C . THR A 1 439 ? -29.906 12.695 -9.594 1 87.5 439 THR A C 1
ATOM 3370 O O . THR A 1 439 ? -30.75 13.43 -10.125 1 87.5 439 THR A O 1
ATOM 3373 N N . ASP A 1 440 ? -29.062 13.156 -8.688 1 89.12 440 ASP A N 1
ATOM 3374 C CA . ASP A 1 440 ? -28.859 14.562 -8.352 1 89.12 440 ASP A CA 1
ATOM 3375 C C . ASP A 1 440 ? -27.438 15.008 -8.68 1 89.12 440 ASP A C 1
ATOM 3377 O O . ASP A 1 440 ? -26.469 14.312 -8.359 1 89.12 440 ASP A O 1
ATOM 3381 N N . ILE A 1 441 ? -27.328 16.141 -9.336 1 93.5 441 ILE A N 1
ATOM 3382 C CA . ILE A 1 441 ? -26.031 16.672 -9.703 1 93.5 441 ILE A CA 1
ATOM 3383 C C . ILE A 1 441 ? -25.844 18.062 -9.109 1 93.5 441 ILE A C 1
ATOM 3385 O O . ILE A 1 441 ? -26.766 18.891 -9.156 1 93.5 441 ILE A O 1
ATOM 3389 N N . SER A 1 442 ? -24.812 18.297 -8.453 1 92 442 SER A N 1
ATOM 3390 C CA . SER A 1 442 ? -24.406 19.609 -7.961 1 92 442 SER A CA 1
ATOM 3391 C C . SER A 1 442 ? -23.125 20.078 -8.625 1 92 442 SER A C 1
ATOM 3393 O O . SER A 1 442 ? -22.141 19.344 -8.703 1 92 442 SER A O 1
ATOM 3395 N N . LEU A 1 443 ? -23.141 21.266 -9.141 1 95 443 LEU A N 1
ATOM 3396 C CA . LEU A 1 443 ? -21.984 21.875 -9.789 1 95 443 LEU A CA 1
ATOM 3397 C C . LEU A 1 443 ? -21.484 23.062 -8.984 1 95 443 LEU A C 1
ATOM 3399 O O . LEU A 1 443 ? -22.25 23.984 -8.664 1 95 443 LEU A O 1
ATOM 3403 N N . THR A 1 444 ? -20.25 23.078 -8.617 1 94.5 444 THR A N 1
ATOM 3404 C CA . THR A 1 444 ? -19.578 24.219 -8.023 1 94.5 444 THR A CA 1
ATOM 3405 C C . THR A 1 444 ? -18.531 24.781 -8.992 1 94.5 444 THR A C 1
ATOM 3407 O O . THR A 1 444 ? -17.641 24.062 -9.438 1 94.5 444 THR A O 1
ATOM 3410 N N . TYR A 1 445 ? -18.672 26.031 -9.336 1 96.06 445 TYR A N 1
ATOM 3411 C CA . TYR A 1 445 ? -17.734 26.625 -10.273 1 96.06 445 TYR A CA 1
ATOM 3412 C C . TYR A 1 445 ? -17.469 28.094 -9.922 1 96.06 445 TYR A C 1
ATOM 3414 O O . TYR A 1 445 ? -18.312 28.75 -9.297 1 96.06 445 TYR A O 1
ATOM 3422 N N . GLY A 1 446 ? -16.297 28.578 -10.242 1 96.81 446 GLY A N 1
ATOM 3423 C CA . GLY A 1 446 ? -15.906 29.938 -9.891 1 96.81 446 GLY A CA 1
ATOM 3424 C C . GLY A 1 446 ? -14.523 30.312 -10.406 1 96.81 446 GLY A C 1
ATOM 3425 O O . GLY A 1 446 ? -14.023 29.719 -11.359 1 96.81 446 GLY A O 1
ATOM 3426 N N . LEU A 1 447 ? -14.078 31.438 -9.852 1 97.38 447 LEU A N 1
ATOM 3427 C CA . LEU A 1 447 ? -12.797 32.031 -10.234 1 97.38 447 LEU A CA 1
ATOM 3428 C C . LEU A 1 447 ? -12.062 32.562 -9.008 1 97.38 447 LEU A C 1
ATOM 3430 O O . LEU A 1 447 ? -12.633 33.312 -8.203 1 97.38 447 LEU A O 1
ATOM 3434 N N . ASP A 1 448 ? -10.797 32.156 -8.922 1 97.31 448 ASP A N 1
ATOM 3435 C CA . ASP A 1 448 ? -9.945 32.719 -7.875 1 97.31 448 ASP A CA 1
ATOM 3436 C C . ASP A 1 448 ? -8.961 33.719 -8.453 1 97.31 448 ASP A C 1
ATOM 3438 O O . ASP A 1 448 ? -8.219 33.438 -9.391 1 97.31 448 ASP A O 1
ATOM 3442 N N . LEU A 1 449 ? -8.969 34.875 -7.859 1 97.69 449 LEU A N 1
ATOM 3443 C CA . LEU A 1 449 ? -7.957 35.875 -8.148 1 97.69 449 LEU A CA 1
ATOM 3444 C C . LEU A 1 449 ? -7.113 36.156 -6.91 1 97.69 449 LEU A C 1
ATOM 3446 O O . LEU A 1 449 ? -7.648 36.344 -5.816 1 97.69 449 LEU A O 1
ATOM 3450 N N . LEU A 1 450 ? -5.785 36.188 -7.062 1 96.69 450 LEU A N 1
ATOM 3451 C CA . LEU A 1 450 ? -4.906 36.406 -5.918 1 96.69 450 LEU A CA 1
ATOM 3452 C C . LEU A 1 450 ? -3.691 37.25 -6.309 1 96.69 450 LEU A C 1
ATOM 3454 O O . LEU A 1 450 ? -3.053 36.969 -7.328 1 96.69 450 LEU A O 1
ATOM 3458 N N . ARG A 1 451 ? -3.438 38.25 -5.586 1 97.44 451 ARG A N 1
ATOM 3459 C CA . ARG A 1 451 ? -2.18 38.969 -5.617 1 97.44 451 ARG A CA 1
ATOM 3460 C C . ARG A 1 451 ? -1.369 38.75 -4.348 1 97.44 451 ARG A C 1
ATOM 3462 O O . ARG A 1 451 ? -1.882 38.906 -3.238 1 97.44 451 ARG A O 1
ATOM 3469 N N . ASP A 1 452 ? -0.165 38.375 -4.492 1 95.81 452 ASP A N 1
ATOM 3470 C CA . ASP A 1 452 ? 0.724 38.031 -3.381 1 95.81 452 ASP A CA 1
ATOM 3471 C C . ASP A 1 452 ? 2.059 38.75 -3.51 1 95.81 452 ASP A C 1
ATOM 3473 O O . ASP A 1 452 ? 2.773 38.594 -4.5 1 95.81 452 ASP A O 1
ATOM 3477 N N . LYS A 1 453 ? 2.393 39.562 -2.572 1 96.75 453 LYS A N 1
ATOM 3478 C CA . LYS A 1 453 ? 3.689 40.25 -2.455 1 96.75 453 LYS A CA 1
ATOM 3479 C C . LYS A 1 453 ? 4.473 39.719 -1.26 1 96.75 453 LYS A C 1
ATOM 3481 O O . LYS A 1 453 ? 4.023 39.812 -0.117 1 96.75 453 LYS A O 1
ATOM 3486 N N . THR A 1 454 ? 5.613 39.156 -1.526 1 95.06 454 THR A N 1
ATOM 3487 C CA . THR A 1 454 ? 6.367 38.5 -0.454 1 95.06 454 THR A CA 1
ATOM 3488 C C . THR A 1 454 ? 7.855 38.812 -0.582 1 95.06 454 THR A C 1
ATOM 3490 O O . THR A 1 454 ? 8.383 38.906 -1.692 1 95.06 454 THR A O 1
ATOM 3493 N N . ASN A 1 455 ? 8.578 39.031 0.469 1 95.12 455 ASN A N 1
ATOM 3494 C CA . ASN A 1 455 ? 10.031 39.094 0.554 1 95.12 455 ASN A CA 1
ATOM 3495 C C . ASN A 1 455 ? 10.539 38.625 1.914 1 95.12 455 ASN A C 1
ATOM 3497 O O . ASN A 1 455 ? 9.742 38.281 2.795 1 95.12 455 ASN A O 1
ATOM 3501 N N . GLN A 1 456 ? 11.781 38.469 2.01 1 95.06 456 GLN A N 1
ATOM 3502 C CA . GLN A 1 456 ? 12.438 38.219 3.293 1 95.06 456 GLN A CA 1
ATOM 3503 C C . GLN A 1 456 ? 13.664 39.125 3.449 1 95.06 456 GLN A C 1
ATOM 3505 O O . GLN A 1 456 ? 14.672 38.906 2.77 1 95.06 456 GLN A O 1
ATOM 3510 N N . GLY A 1 457 ? 13.539 40.062 4.367 1 94.81 457 GLY A N 1
ATOM 3511 C CA . GLY A 1 457 ? 14.648 40.938 4.695 1 94.81 457 GLY A CA 1
ATOM 3512 C C . GLY A 1 457 ? 15.203 40.688 6.086 1 94.81 457 GLY A C 1
ATOM 3513 O O . GLY A 1 457 ? 14.844 39.719 6.746 1 94.81 457 GLY A O 1
ATOM 3514 N N . LEU A 1 458 ? 16.188 41.469 6.406 1 95.94 458 LEU A N 1
ATOM 3515 C CA . LEU A 1 458 ? 16.641 41.562 7.789 1 95.94 458 LEU A CA 1
ATOM 3516 C C . LEU A 1 458 ? 16.062 42.812 8.453 1 95.94 458 LEU A C 1
ATOM 3518 O O . LEU A 1 458 ? 15.734 43.781 7.77 1 95.94 458 LEU A O 1
ATOM 3522 N N . LEU A 1 459 ? 15.961 42.75 9.758 1 95.44 459 LEU A N 1
ATOM 3523 C CA . LEU A 1 459 ? 15.398 43.875 10.492 1 95.44 459 LEU A CA 1
ATOM 3524 C C . LEU A 1 459 ? 16.25 45.125 10.297 1 95.44 459 LEU A C 1
ATOM 3526 O O . LEU A 1 459 ? 15.766 46.25 10.484 1 95.44 459 LEU A O 1
ATOM 3530 N N . ASP A 1 460 ? 17.484 44.969 9.875 1 93.81 460 ASP A N 1
ATOM 3531 C CA . ASP A 1 460 ? 18.375 46.094 9.68 1 93.81 460 ASP A CA 1
ATOM 3532 C C . ASP A 1 460 ? 18.25 46.656 8.266 1 93.81 460 ASP A C 1
ATOM 3534 O O . ASP A 1 460 ? 18.984 47.594 7.887 1 93.81 460 ASP A O 1
ATOM 3538 N N . GLY A 1 461 ? 17.484 46.094 7.43 1 92.25 461 GLY A N 1
ATOM 3539 C CA . GLY A 1 461 ? 17.188 46.656 6.121 1 92.25 461 GLY A CA 1
ATOM 3540 C C . GLY A 1 461 ? 17.766 45.875 4.977 1 92.25 461 GLY A C 1
ATOM 3541 O O . GLY A 1 461 ? 17.375 46.031 3.822 1 92.25 461 GLY A O 1
ATOM 3542 N N . ARG A 1 462 ? 18.781 45 5.223 1 93.12 462 ARG A N 1
ATOM 3543 C CA . ARG A 1 462 ? 19.312 44.125 4.172 1 93.12 462 ARG A CA 1
ATOM 3544 C C . ARG A 1 462 ? 18.25 43.188 3.645 1 93.12 462 ARG A C 1
ATOM 3546 O O . ARG A 1 462 ? 17.406 42.688 4.406 1 93.12 462 ARG A O 1
ATOM 3553 N N . LEU A 1 463 ? 18.25 42.969 2.309 1 93.38 463 LEU A N 1
ATOM 3554 C CA . LEU A 1 463 ? 17.266 42.094 1.67 1 93.38 463 LEU A CA 1
ATOM 3555 C C . LEU A 1 463 ? 17.875 40.719 1.354 1 93.38 463 LEU A C 1
ATOM 3557 O O . LEU A 1 463 ? 18.844 40.625 0.598 1 93.38 463 LEU A O 1
ATOM 3561 N N . TRP A 1 464 ? 17.297 39.688 1.923 1 92.56 464 TRP A N 1
ATOM 3562 C CA . TRP A 1 464 ? 17.781 38.312 1.724 1 92.56 464 TRP A CA 1
ATOM 3563 C C . TRP A 1 464 ? 17.062 37.656 0.573 1 92.56 464 TRP A C 1
ATOM 3565 O O . TRP A 1 464 ? 17.688 37.156 -0.364 1 92.56 464 TRP A O 1
ATOM 3575 N N . VAL A 1 465 ? 15.781 37.531 0.591 1 92.81 465 VAL A N 1
ATOM 3576 C CA . VAL A 1 465 ? 14.93 37.156 -0.531 1 92.81 465 VAL A CA 1
ATOM 3577 C C . VAL A 1 465 ? 14.328 38.406 -1.168 1 92.81 465 VAL A C 1
ATOM 3579 O O . VAL A 1 465 ? 13.75 39.25 -0.476 1 92.81 465 VAL A O 1
ATOM 3582 N N . PRO A 1 466 ? 14.484 38.562 -2.438 1 93.31 466 PRO A N 1
ATOM 3583 C CA . PRO A 1 466 ? 14.031 39.781 -3.084 1 93.31 466 PRO A CA 1
ATOM 3584 C C . PRO A 1 466 ? 12.508 39.938 -3.059 1 93.31 466 PRO A C 1
ATOM 3586 O O . PRO A 1 466 ? 11.797 39.031 -2.66 1 93.31 466 PRO A O 1
ATOM 3589 N N . ASN A 1 467 ? 12.086 41.125 -3.439 1 94.31 467 ASN A N 1
ATOM 3590 C CA . ASN A 1 467 ? 10.656 41.406 -3.598 1 94.31 467 ASN A CA 1
ATOM 3591 C C . ASN A 1 467 ? 10.062 40.562 -4.73 1 94.31 467 ASN A C 1
ATOM 3593 O O . ASN A 1 467 ? 10.539 40.625 -5.867 1 94.31 467 ASN A O 1
ATOM 3597 N N . ILE A 1 468 ? 9.117 39.812 -4.395 1 93.5 468 ILE A N 1
ATOM 3598 C CA . ILE A 1 468 ? 8.391 39 -5.367 1 93.5 468 ILE A CA 1
ATOM 3599 C C . ILE A 1 468 ? 6.918 39.406 -5.383 1 93.5 468 ILE A C 1
ATOM 3601 O O . ILE A 1 468 ? 6.281 39.469 -4.332 1 93.5 468 ILE A O 1
ATOM 3605 N N . LYS A 1 469 ? 6.422 39.625 -6.539 1 95.38 469 LYS A N 1
ATOM 3606 C CA . LYS A 1 469 ? 4.996 39.844 -6.746 1 95.38 469 LYS A CA 1
ATOM 3607 C C . LYS A 1 469 ? 4.391 38.781 -7.637 1 95.38 469 LYS A C 1
ATOM 3609 O O . LYS A 1 469 ? 4.926 38.469 -8.703 1 95.38 469 LYS A O 1
ATOM 3614 N N . MET A 1 470 ? 3.336 38.219 -7.16 1 94.19 470 MET A N 1
ATOM 3615 C CA . MET A 1 470 ? 2.664 37.188 -7.941 1 94.19 470 MET A CA 1
ATOM 3616 C C . MET A 1 470 ? 1.201 37.531 -8.18 1 94.19 470 MET A C 1
ATOM 3618 O O . MET A 1 470 ? 0.518 38 -7.262 1 94.19 470 MET A O 1
ATOM 3622 N N . PHE A 1 471 ? 0.792 37.406 -9.367 1 95.94 471 PHE A N 1
ATOM 3623 C CA . PHE A 1 471 ? -0.623 37.438 -9.719 1 95.94 471 PHE A CA 1
ATOM 3624 C C . PHE A 1 471 ? -1.08 36.094 -10.242 1 95.94 471 PHE A C 1
ATOM 3626 O O . PHE A 1 471 ? -0.435 35.5 -11.109 1 95.94 471 PHE A O 1
ATOM 3633 N N . SER A 1 472 ? -2.131 35.656 -9.656 1 94.94 472 SER A N 1
ATOM 3634 C CA . SER A 1 472 ? -2.662 34.375 -10.055 1 94.94 472 SER A CA 1
ATOM 3635 C C . SER A 1 472 ? -4.16 34.438 -10.344 1 94.94 472 SER A C 1
ATOM 3637 O O . SER A 1 472 ? -4.891 35.156 -9.641 1 94.94 472 SER A O 1
ATOM 3639 N N . TRP A 1 473 ? -4.609 33.75 -11.344 1 96.94 473 TRP A N 1
ATOM 3640 C CA . TRP A 1 473 ? -6.027 33.531 -11.602 1 96.94 473 TRP A CA 1
ATOM 3641 C C . TRP A 1 473 ? -6.309 32.062 -11.914 1 96.94 473 TRP A C 1
ATOM 3643 O O . TRP A 1 473 ? -5.488 31.391 -12.547 1 96.94 473 TRP A O 1
ATOM 3653 N N . ALA A 1 474 ? -7.43 31.562 -11.453 1 97.44 474 ALA A N 1
ATOM 3654 C CA . ALA A 1 474 ? -7.668 30.125 -11.539 1 97.44 474 ALA A CA 1
ATOM 3655 C C . ALA A 1 474 ? -9.164 29.828 -11.648 1 97.44 474 ALA A C 1
ATOM 3657 O O . ALA A 1 474 ? -9.883 29.859 -10.648 1 97.44 474 ALA A O 1
ATOM 3658 N N . PRO A 1 475 ? -9.672 29.5 -12.844 1 97.69 475 PRO A N 1
ATOM 3659 C CA . PRO A 1 475 ? -11.031 28.953 -12.953 1 97.69 475 PRO A CA 1
ATOM 3660 C C . PRO A 1 475 ? -11.117 27.5 -12.5 1 97.69 475 PRO A C 1
ATOM 3662 O O . PRO A 1 475 ? -10.156 26.75 -12.633 1 97.69 475 PRO A O 1
ATOM 3665 N N . TYR A 1 476 ? -12.258 27.109 -11.938 1 96.62 476 TYR A N 1
ATOM 3666 C CA . TYR A 1 476 ? -12.43 25.734 -11.508 1 96.62 476 TYR A CA 1
ATOM 3667 C C . TYR A 1 476 ? -13.883 25.281 -11.672 1 96.62 476 TYR A C 1
ATOM 3669 O O . TYR A 1 476 ? -14.789 26.125 -11.766 1 96.62 476 TYR A O 1
ATOM 3677 N N . LEU A 1 477 ? -14.102 24 -11.742 1 96.62 477 LEU A N 1
ATOM 3678 C CA . LEU A 1 477 ? -15.391 23.312 -11.789 1 96.62 477 LEU A CA 1
ATOM 3679 C C . LEU A 1 477 ? -15.336 22 -11 1 96.62 477 LEU A C 1
ATOM 3681 O O . LEU A 1 477 ? -14.422 21.203 -11.195 1 96.62 477 LEU A O 1
ATOM 3685 N N . GLN A 1 478 ? -16.203 21.844 -10.047 1 94.94 478 GLN A N 1
ATOM 3686 C CA . GLN A 1 478 ? -16.375 20.609 -9.281 1 94.94 478 GLN A CA 1
ATOM 3687 C C . GLN A 1 478 ? -17.781 20.062 -9.414 1 94.94 478 GLN A C 1
ATOM 3689 O O . GLN A 1 478 ? -18.75 20.766 -9.133 1 94.94 478 GLN A O 1
ATOM 3694 N N . SER A 1 479 ? -17.875 18.812 -9.812 1 94.75 479 SER A N 1
ATOM 3695 C CA . SER A 1 479 ? -19.156 18.156 -9.969 1 94.75 479 SER A CA 1
ATOM 3696 C C . SER A 1 479 ? -19.344 17.047 -8.945 1 94.75 479 SER A C 1
ATOM 3698 O O . SER A 1 479 ? -18.406 16.312 -8.633 1 94.75 479 SER A O 1
ATOM 3700 N N . THR A 1 480 ? -20.5 16.969 -8.383 1 93.19 480 THR A N 1
ATOM 3701 C CA . THR A 1 480 ? -20.906 15.875 -7.5 1 93.19 480 THR A CA 1
ATOM 3702 C C . THR A 1 480 ? -22.188 15.234 -8.008 1 93.19 480 THR A C 1
ATOM 3704 O O . THR A 1 480 ? -23.203 15.914 -8.188 1 93.19 480 THR A O 1
ATOM 3707 N N . ALA A 1 481 ? -22.156 14 -8.242 1 94.56 481 ALA A N 1
ATOM 3708 C CA . ALA A 1 481 ? -23.328 13.242 -8.672 1 94.56 481 ALA A CA 1
ATOM 3709 C C . ALA A 1 481 ? -23.703 12.172 -7.656 1 94.56 481 ALA A C 1
ATOM 3711 O O . ALA A 1 481 ? -22.859 11.375 -7.254 1 94.56 481 ALA A O 1
ATOM 37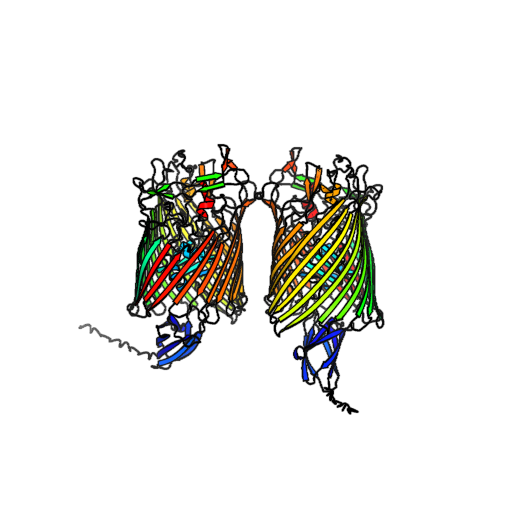12 N N . LYS A 1 482 ? -24.891 12.219 -7.258 1 90.12 482 LYS A N 1
ATOM 3713 C CA . LYS A 1 482 ? -25.422 11.188 -6.375 1 90.12 482 LYS A CA 1
ATOM 3714 C C . LYS A 1 482 ? -26.422 10.297 -7.113 1 90.12 482 LYS A C 1
ATOM 3716 O O . LYS A 1 482 ? -27.328 10.789 -7.773 1 90.12 482 LYS A O 1
ATOM 3721 N N . PHE A 1 483 ? -26.203 9.016 -6.961 1 90.19 483 PHE A N 1
ATOM 3722 C CA . PHE A 1 483 ? -27.047 8.062 -7.684 1 90.19 483 PHE A CA 1
ATOM 3723 C C . PHE A 1 483 ? -27.828 7.184 -6.715 1 90.19 483 PHE A C 1
ATOM 3725 O O . PHE A 1 483 ? -27.234 6.383 -5.984 1 90.19 483 PHE A O 1
ATOM 3732 N N . ASN A 1 484 ? -29.109 7.258 -6.703 1 84.06 484 ASN A N 1
ATOM 3733 C CA . ASN A 1 484 ? -30.062 6.406 -5.992 1 84.06 484 ASN A CA 1
ATOM 3734 C C . ASN A 1 484 ? -29.734 6.32 -4.504 1 84.06 484 ASN A C 1
ATOM 3736 O O . ASN A 1 484 ? -29.844 5.25 -3.9 1 84.06 484 ASN A O 1
ATOM 3740 N N . GLY A 1 485 ? -29.078 7.363 -3.984 1 82.12 485 GLY A N 1
ATOM 3741 C CA . GLY A 1 485 ? -28.719 7.371 -2.574 1 82.12 485 GLY A CA 1
ATOM 3742 C C . GLY A 1 485 ? -27.688 6.32 -2.217 1 82.12 485 GLY A C 1
ATOM 3743 O O . GLY A 1 485 ? -27.5 6.008 -1.039 1 82.12 485 GLY A O 1
ATOM 3744 N N . THR A 1 486 ? -27.062 5.734 -3.207 1 86.5 486 THR A N 1
ATOM 3745 C CA . THR A 1 486 ? -26.156 4.617 -2.99 1 86.5 486 THR A CA 1
ATOM 3746 C C . THR A 1 486 ? -24.719 5.02 -3.32 1 86.5 486 THR A C 1
ATOM 3748 O O . THR A 1 486 ? -23.781 4.605 -2.635 1 86.5 486 THR A O 1
ATOM 3751 N N . TRP A 1 487 ? -24.594 5.809 -4.398 1 90.19 487 TRP A N 1
ATOM 3752 C CA . TRP A 1 487 ? -23.266 6.172 -4.875 1 90.19 487 TRP A CA 1
ATOM 3753 C C . TRP A 1 487 ? -23.109 7.688 -4.965 1 90.19 487 TRP A C 1
ATOM 3755 O O . TRP A 1 487 ? -24.062 8.391 -5.32 1 90.19 487 TRP A O 1
ATOM 3765 N N . VAL A 1 488 ? -21.969 8.141 -4.637 1 93.5 488 VAL A N 1
ATOM 3766 C CA . VAL A 1 488 ? -21.594 9.531 -4.848 1 93.5 488 VAL A CA 1
ATOM 3767 C C . VAL A 1 488 ? -20.312 9.609 -5.688 1 93.5 488 VAL A C 1
ATOM 3769 O O . VAL A 1 488 ? -19.297 9 -5.34 1 93.5 488 VAL A O 1
ATOM 3772 N N . MET A 1 489 ? -20.406 10.258 -6.762 1 95.31 489 MET A N 1
ATOM 3773 C CA . MET A 1 489 ? -19.25 10.477 -7.625 1 95.31 489 MET A CA 1
ATOM 3774 C C . MET A 1 489 ? -18.875 11.945 -7.672 1 95.31 489 MET A C 1
ATOM 3776 O O . MET A 1 489 ? -19.734 12.812 -7.816 1 95.31 489 MET A O 1
ATOM 3780 N N . LYS A 1 490 ? -17.641 12.219 -7.539 1 94.81 490 LYS A N 1
ATOM 3781 C CA . LYS A 1 490 ? -17.109 13.578 -7.629 1 94.81 490 LYS A CA 1
ATOM 3782 C C . LYS A 1 490 ? -16.016 13.68 -8.68 1 94.81 490 LYS A C 1
ATOM 3784 O O . LYS A 1 490 ? -15.188 12.766 -8.812 1 94.81 490 LYS A O 1
ATOM 3789 N N . ALA A 1 491 ? -16.031 14.695 -9.453 1 96 491 ALA A N 1
ATOM 3790 C CA . ALA A 1 491 ? -15 15 -10.445 1 96 491 ALA A CA 1
ATOM 3791 C C . ALA A 1 491 ? -14.805 16.5 -10.586 1 96 491 ALA A C 1
ATOM 3793 O O . ALA A 1 491 ? -15.773 17.266 -10.562 1 96 491 ALA A O 1
ATOM 3794 N N . GLY A 1 492 ? -13.562 16.938 -10.609 1 95.75 492 GLY A N 1
ATOM 3795 C CA . GLY A 1 492 ? -13.289 18.375 -10.695 1 95.75 492 GLY A CA 1
ATOM 3796 C C . GLY A 1 492 ? -12.07 18.688 -11.531 1 95.75 492 GLY A C 1
ATOM 3797 O O . GLY A 1 492 ? -11.242 17.812 -11.805 1 95.75 492 GLY A O 1
ATOM 3798 N N . LEU A 1 493 ? -12.016 19.938 -11.992 1 96 493 LEU A N 1
ATOM 3799 C CA . LEU A 1 493 ? -10.898 20.484 -12.742 1 96 493 LEU A CA 1
ATOM 3800 C C . LEU A 1 493 ? -10.602 21.922 -12.312 1 96 493 LEU A C 1
ATOM 3802 O O . LEU A 1 493 ? -11.523 22.672 -11.961 1 96 493 LEU A O 1
ATOM 3806 N N . ARG A 1 494 ? -9.367 22.25 -12.281 1 96.31 494 ARG A N 1
ATOM 3807 C CA . ARG A 1 494 ? -8.914 23.609 -11.977 1 96.31 494 ARG A CA 1
ATOM 3808 C C . ARG A 1 494 ? -7.688 23.969 -12.805 1 96.31 494 ARG A C 1
ATOM 3810 O O . ARG A 1 494 ? -6.766 23.172 -12.953 1 96.31 494 ARG A O 1
ATOM 3817 N N . PHE A 1 495 ? -7.73 25.141 -13.352 1 96.88 495 PHE A N 1
ATOM 3818 C CA . PHE A 1 495 ? -6.59 25.656 -14.094 1 96.88 495 PHE A CA 1
ATOM 3819 C C . PHE A 1 495 ? -6.004 26.875 -13.398 1 96.88 495 PHE A C 1
ATOM 3821 O O . PHE A 1 495 ? -6.707 27.859 -13.156 1 96.88 495 PHE A O 1
ATOM 3828 N N . ASP A 1 496 ? -4.734 26.828 -13.094 1 95.5 496 ASP A N 1
ATOM 3829 C CA . ASP A 1 496 ? -4.039 27.922 -12.43 1 95.5 496 ASP A CA 1
ATOM 3830 C C . ASP A 1 496 ? -3.014 28.562 -13.359 1 95.5 496 ASP A C 1
ATOM 3832 O O . ASP A 1 496 ? -2.146 27.875 -13.906 1 95.5 496 ASP A O 1
ATOM 3836 N N . ASP A 1 497 ? -3.143 29.797 -13.461 1 95.38 497 ASP A N 1
ATOM 3837 C CA . ASP A 1 497 ? -2.129 30.609 -14.125 1 95.38 497 ASP A CA 1
ATOM 3838 C C . ASP A 1 497 ? -1.487 31.594 -13.156 1 95.38 497 ASP A C 1
ATOM 3840 O O . ASP A 1 497 ? -2.174 32.438 -12.562 1 95.38 497 ASP A O 1
ATOM 3844 N N . MET A 1 498 ? -0.229 31.484 -12.984 1 92.62 498 MET A N 1
ATOM 3845 C CA . MET A 1 498 ? 0.5 32.312 -12.023 1 92.62 498 MET A CA 1
ATOM 3846 C C . MET A 1 498 ? 1.637 33.062 -12.703 1 92.62 498 MET A C 1
ATOM 3848 O O . MET A 1 498 ? 2.471 32.469 -13.375 1 92.62 498 MET A O 1
ATOM 3852 N N . ASN A 1 499 ? 1.682 34.312 -12.477 1 93.31 499 ASN A N 1
ATOM 3853 C CA . ASN A 1 499 ? 2.719 35.188 -13.023 1 93.31 499 ASN A CA 1
ATOM 3854 C C . ASN A 1 499 ? 3.492 35.906 -11.914 1 93.31 499 ASN A C 1
ATOM 3856 O O . ASN A 1 499 ? 2.9 36.594 -11.102 1 93.31 499 ASN A O 1
ATOM 3860 N N . LEU A 1 500 ? 4.773 35.719 -11.961 1 92.25 500 LEU A N 1
ATOM 3861 C CA . LEU A 1 500 ? 5.629 36.281 -10.922 1 92.25 500 LEU A CA 1
ATOM 3862 C C . LEU A 1 500 ? 6.52 37.375 -11.492 1 92.25 500 LEU A C 1
ATOM 3864 O O . LEU A 1 500 ? 7.035 37.25 -12.609 1 92.25 500 LEU A O 1
ATOM 3868 N N . ASP A 1 501 ? 6.66 38.406 -10.781 1 93.88 501 ASP A N 1
ATOM 3869 C CA . ASP A 1 501 ? 7.594 39.5 -11.031 1 93.88 501 ASP A CA 1
ATOM 3870 C C . ASP A 1 501 ? 8.617 39.625 -9.898 1 93.88 501 ASP A C 1
ATOM 3872 O O . ASP A 1 501 ? 8.258 39.938 -8.758 1 93.88 501 ASP A O 1
ATOM 3876 N N . ILE A 1 502 ? 9.836 39.406 -10.273 1 92.31 502 ILE A N 1
ATOM 3877 C CA . ILE A 1 502 ? 10.922 39.469 -9.297 1 92.31 502 ILE A CA 1
ATOM 3878 C C . ILE A 1 502 ? 11.805 40.688 -9.562 1 92.31 502 ILE A C 1
ATOM 3880 O O . ILE A 1 502 ? 12.297 40.875 -10.672 1 92.31 502 ILE A O 1
ATOM 3884 N N . GLU A 1 503 ? 12.07 41.438 -8.609 1 93.25 503 GLU A N 1
ATOM 3885 C CA . GLU A 1 503 ? 12.898 42.656 -8.742 1 93.25 503 GLU A CA 1
ATOM 3886 C C . GLU A 1 503 ? 14.383 42.281 -8.703 1 93.25 503 GLU A C 1
ATOM 3888 O O . GLU A 1 503 ? 14.766 41.25 -8.18 1 93.25 503 GLU A O 1
ATOM 3893 N N . ASP A 1 504 ? 15.195 43.25 -9.273 1 92.69 504 ASP A N 1
ATOM 3894 C CA . ASP A 1 504 ? 16.641 43.094 -9.156 1 92.69 504 ASP A CA 1
ATOM 3895 C C . ASP A 1 504 ? 17.078 43.094 -7.688 1 92.69 504 ASP A C 1
ATOM 3897 O O . ASP A 1 504 ? 16.484 43.781 -6.859 1 92.69 504 ASP A O 1
ATOM 3901 N N . TYR A 1 505 ? 18.031 42.281 -7.484 1 91.44 505 TYR A N 1
ATOM 3902 C CA . TYR A 1 505 ? 18.516 42.219 -6.109 1 91.44 505 TYR A CA 1
ATOM 3903 C C . TYR A 1 505 ? 19.969 41.75 -6.055 1 91.44 505 TYR A C 1
ATOM 3905 O O . TYR A 1 505 ? 20.547 41.406 -7.082 1 91.44 505 TYR A O 1
ATOM 3913 N N . ASN A 1 506 ? 20.547 41.906 -4.875 1 91.12 506 ASN A N 1
ATOM 3914 C CA . ASN A 1 506 ? 21.844 41.344 -4.551 1 91.12 506 ASN A CA 1
ATOM 3915 C C . ASN A 1 506 ? 21.75 40.281 -3.451 1 91.12 506 ASN A C 1
ATOM 3917 O O . ASN A 1 506 ? 21.109 40.531 -2.42 1 91.12 506 ASN A O 1
ATOM 3921 N N . THR A 1 507 ? 22.297 39.188 -3.742 1 90.06 507 THR A N 1
ATOM 3922 C CA . THR A 1 507 ? 22.312 38.219 -2.658 1 90.06 507 THR A CA 1
ATOM 3923 C C . THR A 1 507 ? 23.172 38.719 -1.494 1 90.06 507 THR A C 1
ATOM 3925 O O . THR A 1 507 ? 24 39.594 -1.669 1 90.06 507 THR A O 1
ATOM 3928 N N . LEU A 1 508 ? 22.891 38.188 -0.337 1 91.56 508 LEU A N 1
ATOM 3929 C CA . LEU A 1 508 ? 23.672 38.594 0.834 1 91.56 508 LEU A CA 1
ATOM 3930 C C . LEU A 1 508 ? 24.797 37.594 1.1 1 91.56 508 LEU A C 1
ATOM 3932 O O . LEU A 1 508 ? 24.656 36.406 0.873 1 91.56 508 LEU A O 1
ATOM 3936 N N . PRO A 1 509 ? 25.938 38.156 1.567 1 90.25 509 PRO A N 1
ATOM 3937 C CA . PRO A 1 509 ? 26.938 37.188 2.078 1 90.25 509 PRO A CA 1
ATOM 3938 C C . PRO A 1 509 ? 26.406 36.344 3.217 1 90.25 509 PRO A C 1
ATOM 3940 O O . PRO A 1 509 ? 25.891 36.844 4.211 1 90.25 509 PRO A O 1
ATOM 3943 N N . TYR A 1 510 ? 26.422 35.094 3.078 1 89.62 510 TYR A N 1
ATOM 3944 C CA . TYR A 1 510 ? 25.781 34.156 3.982 1 89.62 510 TYR A CA 1
ATOM 3945 C C . TYR A 1 510 ? 26.641 32.906 4.176 1 89.62 510 TYR A C 1
ATOM 3947 O O . TYR A 1 510 ? 27.234 32.406 3.219 1 89.62 510 TYR A O 1
ATOM 3955 N N . SER A 1 511 ? 26.844 32.5 5.422 1 86.56 511 SER A N 1
ATOM 3956 C CA . SER A 1 511 ? 27.516 31.25 5.77 1 86.56 511 SER A CA 1
ATOM 3957 C C . SER A 1 511 ? 26.516 30.156 6.164 1 86.56 511 SER A C 1
ATOM 3959 O O . SER A 1 511 ? 26.188 30.016 7.344 1 86.56 511 SER A O 1
ATOM 3961 N N . PRO A 1 512 ? 26.109 29.344 5.254 1 78.25 512 PRO A N 1
ATOM 3962 C CA . PRO A 1 512 ? 25.016 28.406 5.527 1 78.25 512 PRO A CA 1
ATOM 3963 C C . PRO A 1 512 ? 25.328 27.453 6.68 1 78.25 512 PRO A C 1
ATOM 3965 O O . PRO A 1 512 ? 24.422 27.062 7.422 1 78.25 512 PRO A O 1
ATOM 3968 N N . LEU A 1 513 ? 26.562 27.016 6.91 1 72.75 513 LEU A N 1
ATOM 3969 C CA . LEU A 1 513 ? 26.938 26.062 7.953 1 72.75 513 LEU A CA 1
ATOM 3970 C C . LEU A 1 513 ? 27.375 26.797 9.219 1 72.75 513 LEU A C 1
ATOM 3972 O O . LEU A 1 513 ? 27.703 26.172 10.227 1 72.75 513 LEU A O 1
ATOM 3976 N N . GLY A 1 514 ? 27.422 28.141 9.203 1 74.75 514 GLY A N 1
ATOM 3977 C CA . GLY A 1 514 ? 27.828 28.922 10.352 1 74.75 514 GLY A CA 1
ATOM 3978 C C . GLY A 1 514 ? 29.312 28.812 10.656 1 74.75 514 GLY A C 1
ATOM 3979 O O . GLY A 1 514 ? 29.719 28.969 11.812 1 74.75 514 GLY A O 1
ATOM 3980 N N . ASP A 1 515 ? 30.094 28.5 9.727 1 74.94 515 ASP A N 1
ATOM 3981 C CA . ASP A 1 515 ? 31.516 28.281 9.945 1 74.94 515 ASP A CA 1
ATOM 3982 C C . ASP A 1 515 ? 32.344 29.516 9.57 1 74.94 515 ASP A C 1
ATOM 3984 O O . ASP A 1 515 ? 33.562 29.469 9.547 1 74.94 515 ASP A O 1
ATOM 3988 N N . GLY A 1 516 ? 31.641 30.516 9.219 1 81.75 516 GLY A N 1
ATOM 3989 C CA . GLY A 1 516 ? 32.312 31.75 8.875 1 81.75 516 GLY A CA 1
ATOM 3990 C C . GLY A 1 516 ? 32.688 31.844 7.398 1 81.75 516 GLY A C 1
ATOM 3991 O O . GLY A 1 516 ? 33.219 32.844 6.949 1 81.75 516 GLY A O 1
ATOM 3992 N N . ASN A 1 517 ? 32.469 30.781 6.684 1 84.44 517 ASN A N 1
ATOM 3993 C CA . ASN A 1 517 ? 32.656 30.828 5.238 1 84.44 517 ASN A CA 1
ATOM 3994 C C . ASN A 1 517 ? 31.438 31.453 4.539 1 84.44 517 ASN A C 1
ATOM 3996 O O . ASN A 1 517 ? 30.516 30.75 4.141 1 84.44 517 ASN A O 1
ATOM 4000 N N . PHE A 1 518 ? 31.594 32.781 4.168 1 88.94 518 PHE A N 1
ATOM 4001 C CA . PHE A 1 518 ? 30.469 33.531 3.598 1 88.94 518 PHE A CA 1
ATOM 4002 C C . PHE A 1 518 ? 30.484 33.438 2.076 1 88.94 518 PHE A C 1
ATOM 4004 O O . PHE A 1 518 ? 31.516 33.719 1.445 1 88.94 518 PHE A O 1
ATOM 4011 N N . ASN A 1 519 ? 29.453 33.031 1.492 1 87.38 519 ASN A N 1
ATOM 4012 C CA . ASN A 1 519 ? 29.281 33.188 0.051 1 87.38 519 ASN A CA 1
ATOM 4013 C C . ASN A 1 519 ? 29.297 34.656 -0.366 1 87.38 519 ASN A C 1
ATOM 4015 O O . ASN A 1 519 ? 28.75 35.5 0.338 1 87.38 519 ASN A O 1
ATOM 4019 N N . PRO A 1 520 ? 30.016 34.906 -1.431 1 86.44 520 PRO A N 1
ATOM 4020 C CA . PRO A 1 520 ? 30.031 36.312 -1.861 1 86.44 520 PRO A CA 1
ATOM 4021 C C . PRO A 1 520 ? 28.672 36.781 -2.381 1 86.44 520 PRO A C 1
ATOM 4023 O O . PRO A 1 520 ? 27.859 35.969 -2.836 1 86.44 520 PRO A O 1
ATOM 4026 N N . SER A 1 521 ? 28.422 38.094 -2.328 1 90.31 521 SER A N 1
ATOM 4027 C CA . SER A 1 521 ? 27.188 38.688 -2.859 1 90.31 521 SER A CA 1
ATOM 4028 C C . SER A 1 521 ? 27.203 38.688 -4.387 1 90.31 521 SER A C 1
ATOM 4030 O O . SER A 1 521 ? 28.234 38.969 -5.004 1 90.31 521 SER A O 1
ATOM 4032 N N . VAL A 1 522 ? 26.141 38.344 -4.973 1 87.81 522 VAL A N 1
ATOM 4033 C CA . VAL A 1 522 ? 25.969 38.312 -6.422 1 87.81 522 VAL A CA 1
ATOM 4034 C C . VAL A 1 522 ? 24.797 39.219 -6.824 1 87.81 522 VAL A C 1
ATOM 4036 O O . VAL A 1 522 ? 23.734 39.156 -6.215 1 87.81 522 VAL A O 1
ATOM 4039 N N . ALA A 1 523 ? 25.062 40.031 -7.871 1 89.81 523 ALA A N 1
ATOM 4040 C CA . ALA A 1 523 ? 23.969 40.812 -8.438 1 89.81 523 ALA A CA 1
ATOM 4041 C C . ALA A 1 523 ? 23.109 39.969 -9.367 1 89.81 523 ALA A C 1
ATOM 4043 O O . ALA A 1 523 ? 23.625 39.344 -10.305 1 89.81 523 ALA A O 1
ATOM 4044 N N . VAL A 1 524 ? 21.875 39.906 -9.086 1 89.44 524 VAL A N 1
ATOM 4045 C CA . VAL A 1 524 ? 20.984 39.094 -9.883 1 89.44 524 VAL A CA 1
ATOM 4046 C C . VAL A 1 524 ? 19.938 39.969 -10.57 1 89.44 524 VAL A C 1
ATOM 4048 O O . VAL A 1 524 ? 19.234 40.719 -9.906 1 89.44 524 VAL A O 1
ATOM 4051 N N . GLU A 1 525 ? 19.875 39.906 -11.867 1 91.06 525 GLU A N 1
ATOM 4052 C CA . GLU A 1 525 ? 18.828 40.594 -12.609 1 91.06 525 GLU A CA 1
ATOM 4053 C C . GLU A 1 525 ? 17.484 39.906 -12.445 1 91.06 525 GLU A C 1
ATOM 4055 O O . GLU A 1 525 ? 17.359 38.688 -12.703 1 91.06 525 GLU A O 1
ATOM 4060 N N . GLY A 1 526 ? 16.516 40.719 -11.961 1 90.19 526 GLY A N 1
ATOM 4061 C CA . GLY A 1 526 ? 15.18 40.156 -11.812 1 90.19 526 GLY A CA 1
ATOM 4062 C C . GLY A 1 526 ? 14.508 39.844 -13.141 1 90.19 526 GLY A C 1
ATOM 4063 O O . GLY A 1 526 ? 15.172 39.812 -14.18 1 90.19 526 GLY A O 1
ATOM 4064 N N . GLY A 1 527 ? 13.242 39.531 -13.086 1 89.62 527 GLY A N 1
ATOM 4065 C CA . GLY A 1 527 ? 12.492 39.188 -14.289 1 89.62 527 GLY A CA 1
ATOM 4066 C C . GLY A 1 527 ? 11.109 38.656 -14 1 89.62 527 GLY A C 1
ATOM 4067 O O . GLY A 1 527 ? 10.641 38.688 -12.859 1 89.62 527 GLY A O 1
ATOM 4068 N N . LYS A 1 528 ? 10.461 38.344 -15.141 1 89.75 528 LYS A N 1
ATOM 4069 C CA . LYS A 1 528 ? 9.117 37.781 -15.07 1 89.75 528 LYS A CA 1
ATOM 4070 C C . LYS A 1 528 ? 9.133 36.312 -15.391 1 89.75 528 LYS A C 1
ATOM 4072 O O . LYS A 1 528 ? 9.766 35.875 -16.359 1 89.75 528 LYS A O 1
ATOM 4077 N N . ILE A 1 529 ? 8.508 35.594 -14.422 1 87 529 ILE A N 1
ATOM 4078 C CA . ILE A 1 529 ? 8.383 34.156 -14.633 1 87 529 ILE A CA 1
ATOM 4079 C C . ILE A 1 529 ? 6.914 33.75 -14.516 1 87 529 ILE A C 1
ATOM 4081 O O . ILE A 1 529 ? 6.18 34.281 -13.68 1 87 529 ILE A O 1
ATOM 4085 N N . GLY A 1 530 ? 6.477 32.812 -15.398 1 84.56 530 GLY A N 1
ATOM 4086 C CA . GLY A 1 530 ? 5.105 32.312 -15.375 1 84.56 530 GLY A CA 1
ATOM 4087 C C . GLY A 1 530 ? 5.02 30.797 -15.242 1 84.56 530 GLY A C 1
ATOM 4088 O O . GLY A 1 530 ? 5.891 30.078 -15.727 1 84.56 530 GLY A O 1
ATOM 4089 N N . PHE A 1 531 ? 3.975 30.469 -14.508 1 85.75 531 PHE A N 1
ATOM 4090 C CA . PHE A 1 531 ? 3.662 29.047 -14.359 1 85.75 531 PHE A CA 1
ATOM 4091 C C . PHE A 1 531 ? 2.172 28.797 -14.547 1 85.75 531 PHE A C 1
ATOM 4093 O O . PHE A 1 531 ? 1.346 29.641 -14.203 1 85.75 531 PHE A O 1
ATOM 4100 N N . ASP A 1 532 ? 1.894 27.625 -15.141 1 90.5 532 ASP A N 1
ATOM 4101 C CA . ASP A 1 532 ? 0.497 27.203 -15.172 1 90.5 532 ASP A CA 1
ATOM 4102 C C . ASP A 1 532 ? 0.361 25.734 -14.781 1 90.5 532 ASP A C 1
ATOM 4104 O O . ASP A 1 532 ? 1.339 24.984 -14.82 1 90.5 532 ASP A O 1
ATOM 4108 N N . ASN A 1 533 ? -0.684 25.375 -14.352 1 92.5 533 ASN A N 1
ATOM 4109 C CA . ASN A 1 533 ? -0.964 24.016 -13.945 1 92.5 533 ASN A CA 1
ATOM 4110 C C . ASN A 1 533 ? -2.439 23.656 -14.117 1 92.5 533 ASN A C 1
ATOM 4112 O O . ASN A 1 533 ? -3.314 24.453 -13.773 1 92.5 533 ASN A O 1
ATOM 4116 N N . LEU A 1 534 ? -2.676 22.547 -14.758 1 95.38 534 LEU A N 1
ATOM 4117 C CA . LEU A 1 534 ? -4.008 21.953 -14.789 1 95.38 534 LEU A CA 1
ATOM 4118 C C . LEU A 1 534 ? -4.105 20.781 -13.836 1 95.38 534 LEU A C 1
ATOM 4120 O O . LEU A 1 534 ? -3.307 19.844 -13.906 1 95.38 534 LEU A O 1
ATOM 4124 N N . ALA A 1 535 ? -5 20.828 -12.93 1 95.38 535 ALA A N 1
ATOM 4125 C CA . ALA A 1 535 ? -5.191 19.75 -11.953 1 95.38 535 ALA A CA 1
ATOM 4126 C C . ALA A 1 535 ? -6.598 19.172 -12.055 1 95.38 535 ALA A C 1
ATOM 4128 O O . ALA A 1 535 ? -7.559 19.891 -12.328 1 95.38 535 ALA A O 1
ATOM 4129 N N . PHE A 1 536 ? -6.727 17.922 -11.797 1 94.81 536 PHE A N 1
ATOM 4130 C CA . PHE A 1 536 ? -8.047 17.281 -11.789 1 94.81 536 PHE A CA 1
ATOM 4131 C C . PHE A 1 536 ? -8.148 16.281 -10.648 1 94.81 536 PHE A C 1
ATOM 4133 O O . PHE A 1 536 ? -7.141 15.914 -10.039 1 94.81 536 PHE A O 1
ATOM 4140 N N . ASN A 1 537 ? -9.328 15.898 -10.18 1 95.44 537 ASN A N 1
ATOM 4141 C CA . ASN A 1 537 ? -9.625 14.875 -9.18 1 95.44 537 ASN A CA 1
ATOM 4142 C C . ASN A 1 537 ? -10.867 14.07 -9.562 1 95.44 537 ASN A C 1
ATOM 4144 O O . ASN A 1 537 ? -11.703 14.539 -10.336 1 95.44 537 ASN A O 1
ATOM 4148 N N . VAL A 1 538 ? -10.891 12.875 -9.141 1 96.94 538 VAL A N 1
ATOM 4149 C CA . VAL A 1 538 ? -12.055 12 -9.297 1 96.94 538 VAL A CA 1
ATOM 4150 C C . VAL A 1 538 ? -12.172 11.086 -8.078 1 96.94 538 VAL A C 1
ATOM 4152 O O . VAL A 1 538 ? -11.164 10.641 -7.527 1 96.94 538 VAL A O 1
ATOM 4155 N N . GLY A 1 539 ? -13.375 10.906 -7.578 1 96 539 GLY A N 1
ATOM 4156 C CA . GLY A 1 539 ? -13.633 10.016 -6.453 1 96 539 GLY A CA 1
ATOM 4157 C C . GLY A 1 539 ? -14.992 9.336 -6.531 1 96 539 GLY A C 1
ATOM 4158 O O . GLY A 1 539 ? -15.945 9.898 -7.074 1 96 539 GLY A O 1
ATOM 4159 N N . LEU A 1 540 ? -15.07 8.141 -6.031 1 94.69 540 LEU A N 1
ATOM 4160 C CA . LEU A 1 540 ? -16.281 7.336 -5.941 1 94.69 540 LEU A CA 1
ATOM 4161 C C . LEU A 1 540 ? -16.484 6.801 -4.527 1 94.69 540 LEU A C 1
ATOM 4163 O O . LEU A 1 540 ? -15.547 6.266 -3.928 1 94.69 540 LEU A O 1
ATOM 4167 N N . ARG A 1 541 ? -17.688 7.012 -4.012 1 92.75 541 ARG A N 1
ATOM 4168 C CA . ARG A 1 541 ? -17.984 6.543 -2.664 1 92.75 541 ARG A CA 1
ATOM 4169 C C . ARG A 1 541 ? -19.312 5.801 -2.621 1 92.75 541 ARG A C 1
ATOM 4171 O O . ARG A 1 541 ? -20.281 6.219 -3.254 1 92.75 541 ARG A O 1
ATOM 4178 N N . TYR A 1 542 ? -19.344 4.672 -1.919 1 90.88 542 TYR A N 1
ATOM 4179 C CA . TYR A 1 542 ? -20.562 3.908 -1.662 1 90.88 542 TYR A CA 1
ATOM 4180 C C . TYR A 1 542 ? -21.141 4.246 -0.294 1 90.88 542 TYR A C 1
ATOM 4182 O O . TYR A 1 542 ? -20.469 4.117 0.726 1 90.88 542 TYR A O 1
ATOM 4190 N N . ILE A 1 543 ? -22.453 4.68 -0.231 1 89.12 543 ILE A N 1
ATOM 4191 C CA . ILE A 1 543 ? -22.922 5.246 1.026 1 89.12 543 ILE A CA 1
ATOM 4192 C C . ILE A 1 543 ? -24.188 4.512 1.476 1 89.12 543 ILE A C 1
ATOM 4194 O O . ILE A 1 543 ? -24.906 4.984 2.359 1 89.12 543 ILE A O 1
ATOM 4198 N N . LYS A 1 544 ? -24.484 3.453 0.965 1 86.44 544 LYS A N 1
ATOM 4199 C CA . LYS A 1 544 ? -25.75 2.77 1.229 1 86.44 544 LYS A CA 1
ATOM 4200 C C . LYS A 1 544 ? -25.797 2.213 2.65 1 86.44 544 LYS A C 1
ATOM 4202 O O . LYS A 1 544 ? -26.828 2.232 3.305 1 86.44 544 LYS A O 1
ATOM 4207 N N . HIS A 1 545 ? -24.641 1.659 3.094 1 85.44 545 HIS A N 1
ATOM 4208 C CA . HIS A 1 545 ? -24.609 1.021 4.406 1 85.44 545 HIS A CA 1
ATOM 4209 C C . HIS A 1 545 ? -23.656 1.758 5.348 1 85.44 545 HIS A C 1
ATOM 4211 O O . HIS A 1 545 ? -22.469 1.896 5.055 1 85.44 545 HIS A O 1
ATOM 4217 N N . GLN A 1 546 ? -24.125 2.064 6.465 1 83.44 546 GLN A N 1
ATOM 4218 C CA . GLN A 1 546 ? -23.328 2.816 7.422 1 83.44 546 GLN A CA 1
ATOM 4219 C C . GLN A 1 546 ? -22.203 1.949 8 1 83.44 546 GLN A C 1
ATOM 4221 O O . GLN A 1 546 ? -21.203 2.467 8.477 1 83.44 546 GLN A O 1
ATOM 4226 N N . GLU A 1 547 ? -22.406 0.614 7.977 1 83.62 547 GLU A N 1
ATOM 4227 C CA . GLU A 1 547 ? -21.422 -0.299 8.539 1 83.62 547 GLU A CA 1
ATOM 4228 C C . GLU A 1 547 ? -20.156 -0.334 7.688 1 83.62 547 GLU A C 1
ATOM 4230 O O . GLU A 1 547 ? -19.094 -0.783 8.148 1 83.62 547 GLU A O 1
ATOM 4235 N N . PHE A 1 548 ? -20.375 0.103 6.488 1 85.12 548 PHE A N 1
ATOM 4236 C CA . PHE A 1 548 ? -19.219 0.129 5.602 1 85.12 548 PHE A CA 1
ATOM 4237 C C . PHE A 1 548 ? -19.406 1.142 4.48 1 85.12 548 PHE A C 1
ATOM 4239 O O . PHE A 1 548 ? -20.141 0.877 3.521 1 85.12 548 PHE A O 1
ATOM 4246 N N . ILE A 1 549 ? -18.703 2.238 4.527 1 89.94 549 ILE A N 1
ATOM 4247 C CA . ILE A 1 549 ? -18.797 3.326 3.561 1 89.94 549 ILE A CA 1
ATOM 4248 C C . ILE A 1 549 ? -17.438 3.525 2.883 1 89.94 549 ILE A C 1
ATOM 4250 O O . ILE A 1 549 ? -16.688 4.441 3.232 1 89.94 549 ILE A O 1
ATOM 4254 N N . PRO A 1 550 ? -17.125 2.674 1.912 1 90.31 550 PRO A N 1
ATOM 4255 C CA . PRO A 1 550 ? -15.82 2.738 1.243 1 90.31 550 PRO A CA 1
ATOM 4256 C C . PRO A 1 550 ? -15.758 3.826 0.173 1 90.31 550 PRO A C 1
ATOM 4258 O O . PRO A 1 550 ? -16.797 4.289 -0.299 1 90.31 550 PRO A O 1
ATOM 4261 N N . TYR A 1 551 ? -14.562 4.277 -0.151 1 93.06 551 TYR A N 1
ATOM 4262 C CA . TYR A 1 551 ? -14.344 5.172 -1.281 1 93.06 551 TYR A CA 1
ATOM 4263 C C . TYR A 1 551 ? -12.992 4.914 -1.928 1 93.06 551 TYR A C 1
ATOM 4265 O O . TYR A 1 551 ? -12.094 4.352 -1.297 1 93.06 551 TYR A O 1
ATOM 4273 N N . VAL A 1 552 ? -12.867 5.215 -3.182 1 92.69 552 VAL A N 1
ATOM 4274 C CA . VAL A 1 552 ? -11.625 5.316 -3.939 1 92.69 552 VAL A CA 1
ATOM 4275 C C . VAL A 1 552 ? -11.5 6.711 -4.551 1 92.69 552 VAL A C 1
ATOM 4277 O O . VAL A 1 552 ? -12.5 7.32 -4.922 1 92.69 552 VAL A O 1
ATOM 4280 N N . SER A 1 553 ? -10.281 7.219 -4.527 1 95.94 553 SER A N 1
ATOM 4281 C CA . SER A 1 553 ? -10.148 8.578 -5.051 1 95.94 553 SER A CA 1
ATOM 4282 C C . SER A 1 553 ? -8.766 8.805 -5.656 1 95.94 553 SER A C 1
ATOM 4284 O O . SER A 1 553 ? -7.805 8.125 -5.293 1 95.94 553 SER A O 1
ATOM 4286 N N . TYR A 1 554 ? -8.742 9.609 -6.613 1 95.81 554 TYR A N 1
ATOM 4287 C CA . TYR A 1 554 ? -7.555 10.18 -7.242 1 95.81 554 TYR A CA 1
ATOM 4288 C C . TYR A 1 554 ? -7.598 11.703 -7.211 1 95.81 554 TYR A C 1
ATOM 4290 O O . TYR A 1 554 ? -8.641 12.305 -7.477 1 95.81 554 TYR A O 1
ATOM 4298 N N . SER A 1 555 ? -6.48 12.312 -6.812 1 96.31 555 SER A N 1
ATOM 4299 C CA . SER A 1 555 ? -6.449 13.773 -6.785 1 96.31 555 SER A CA 1
ATOM 4300 C C . SER A 1 555 ? -5.043 14.297 -7.051 1 96.31 555 SER A C 1
ATOM 4302 O O . SER A 1 555 ? -4.059 13.602 -6.809 1 96.31 555 SER A O 1
ATOM 4304 N N . GLN A 1 556 ? -5.039 15.547 -7.551 1 96 556 GLN A N 1
ATOM 4305 C CA . GLN A 1 556 ? -3.766 16.203 -7.824 1 96 556 GLN A CA 1
ATOM 4306 C C . GLN A 1 556 ? -3.627 17.5 -7.023 1 96 556 GLN A C 1
ATOM 4308 O O . GLN A 1 556 ? -4.609 18.203 -6.809 1 96 556 GLN A O 1
ATOM 4313 N N . GLY A 1 557 ? -2.447 17.688 -6.492 1 93.75 557 GLY A N 1
ATOM 4314 C CA . GLY A 1 557 ? -2.031 18.969 -5.914 1 93.75 557 GLY A CA 1
ATOM 4315 C C . GLY A 1 557 ? -0.757 19.516 -6.527 1 93.75 557 GLY A C 1
ATOM 4316 O O . GLY A 1 557 ? -0.043 18.797 -7.23 1 93.75 557 GLY A O 1
ATOM 4317 N N . PHE A 1 558 ? -0.503 20.75 -6.309 1 90.75 558 PHE A N 1
ATOM 4318 C CA . PHE A 1 558 ? 0.733 21.328 -6.816 1 90.75 558 PHE A CA 1
ATOM 4319 C C . PHE A 1 558 ? 1.212 22.453 -5.91 1 90.75 558 PHE A C 1
ATOM 4321 O O . PHE A 1 558 ? 0.439 23 -5.113 1 90.75 558 PHE A O 1
ATOM 4328 N N . SER A 1 559 ? 2.467 22.672 -5.957 1 86.56 559 SER A N 1
ATOM 4329 C CA . SER A 1 559 ? 3.061 23.812 -5.266 1 86.56 559 SER A CA 1
ATOM 4330 C C . SER A 1 559 ? 4.238 24.375 -6.043 1 86.56 559 SER A C 1
ATOM 4332 O O . SER A 1 559 ? 4.945 23.641 -6.734 1 86.56 559 SER A O 1
ATOM 4334 N N . ILE A 1 560 ? 4.266 25.641 -5.941 1 78.25 560 ILE A N 1
ATOM 4335 C CA . ILE A 1 560 ? 5.492 26.266 -6.434 1 78.25 560 ILE A CA 1
ATOM 4336 C C . ILE A 1 560 ? 6.605 26.094 -5.402 1 78.25 560 ILE A C 1
ATOM 4338 O O . ILE A 1 560 ? 6.375 26.266 -4.203 1 78.25 560 ILE A O 1
ATOM 4342 N N . ALA A 1 561 ? 7.656 25.562 -5.867 1 68.12 561 ALA A N 1
ATOM 4343 C CA . ALA A 1 561 ? 8.797 25.359 -4.984 1 68.12 561 ALA A CA 1
ATOM 4344 C C . ALA A 1 561 ? 9.117 26.625 -4.199 1 68.12 561 ALA A C 1
ATOM 4346 O O . ALA A 1 561 ? 8.719 27.734 -4.598 1 68.12 561 ALA A O 1
ATOM 4347 N N . ASP A 1 562 ? 9.672 26.438 -3.027 1 73.12 562 ASP A N 1
ATOM 4348 C CA . ASP A 1 562 ? 10.148 27.578 -2.248 1 73.12 562 ASP A CA 1
ATOM 4349 C C . ASP A 1 562 ? 11.102 28.438 -3.066 1 73.12 562 ASP A C 1
ATOM 4351 O O . ASP A 1 562 ? 12.32 28.391 -2.875 1 73.12 562 ASP A O 1
ATOM 4355 N N . LEU A 1 563 ? 10.484 29.344 -3.863 1 75.75 563 LEU A N 1
ATOM 4356 C CA . LEU A 1 563 ? 11.219 30.203 -4.785 1 75.75 563 LEU A CA 1
ATOM 4357 C C . LEU A 1 563 ? 12.203 31.078 -4.031 1 75.75 563 LEU A C 1
ATOM 4359 O O . LEU A 1 563 ? 13.312 31.344 -4.516 1 75.75 563 LEU A O 1
ATOM 4363 N N . GLY A 1 564 ? 11.781 31.5 -2.941 1 77.25 564 GLY A N 1
ATOM 4364 C CA . GLY A 1 564 ? 12.656 32.344 -2.146 1 77.25 564 GLY A CA 1
ATOM 4365 C C . GLY A 1 564 ? 13.969 31.688 -1.793 1 77.25 564 GLY A C 1
ATOM 4366 O O . GLY A 1 564 ? 15.031 32.312 -1.866 1 77.25 564 GLY A O 1
ATOM 4367 N N . SER A 1 565 ? 13.805 30.469 -1.44 1 77.88 565 SER A N 1
ATOM 4368 C CA . SER A 1 565 ? 15.023 29.734 -1.087 1 77.88 565 SER A CA 1
ATOM 4369 C C . SER A 1 565 ? 15.938 29.578 -2.293 1 77.88 565 SER A C 1
ATOM 4371 O O . SER A 1 565 ? 17.172 29.625 -2.156 1 77.88 565 SER A O 1
ATOM 4373 N N . VAL A 1 566 ? 15.391 29.438 -3.361 1 75.81 566 VAL A N 1
ATOM 4374 C CA . VAL A 1 566 ? 16.156 29.297 -4.594 1 75.81 566 VAL A CA 1
ATOM 4375 C C . VAL A 1 566 ? 16.812 30.625 -4.949 1 75.81 566 VAL A C 1
ATOM 4377 O O . VAL A 1 566 ? 18 30.656 -5.32 1 75.81 566 VAL A O 1
ATOM 4380 N N . LEU A 1 567 ? 16.188 31.672 -4.77 1 79.5 567 LEU A N 1
ATOM 4381 C CA . LEU A 1 567 ? 16.641 33 -5.199 1 79.5 567 LEU A CA 1
ATOM 4382 C C . LEU A 1 567 ? 17.75 33.5 -4.285 1 79.5 567 LEU A C 1
ATOM 4384 O O . LEU A 1 567 ? 18.688 34.156 -4.746 1 79.5 567 LEU A O 1
ATOM 4388 N N . ARG A 1 568 ? 17.594 33.188 -3.068 1 78.62 568 ARG A N 1
ATOM 4389 C CA . ARG A 1 568 ? 18.578 33.75 -2.152 1 78.62 568 ARG A CA 1
ATOM 4390 C C . ARG A 1 568 ? 19.922 33.031 -2.297 1 78.62 568 ARG A C 1
ATOM 4392 O O . ARG A 1 568 ? 20.953 33.531 -1.834 1 78.62 568 ARG A O 1
ATOM 4399 N N . SER A 1 569 ? 19.844 31.844 -2.912 1 74.19 569 SER A N 1
ATOM 4400 C CA . SER A 1 569 ? 21.062 31.078 -3.104 1 74.19 569 SER A CA 1
ATOM 4401 C C . SER A 1 569 ? 21.516 31.094 -4.562 1 74.19 569 SER A C 1
ATOM 4403 O O . SER A 1 569 ? 22.312 30.25 -4.984 1 74.19 569 SER A O 1
ATOM 4405 N N . ALA A 1 570 ? 20.969 31.953 -5.289 1 72.12 570 ALA A N 1
ATOM 4406 C CA . ALA A 1 570 ? 21.234 31.984 -6.723 1 72.12 570 ALA A CA 1
ATOM 4407 C C . ALA A 1 570 ? 22.703 32.281 -7.004 1 72.12 570 ALA A C 1
ATOM 4409 O O . ALA A 1 570 ? 23.281 33.156 -6.367 1 72.12 570 ALA A O 1
ATOM 4410 N N . THR A 1 571 ? 23.203 31.5 -7.824 1 69 571 THR A N 1
ATOM 4411 C CA . THR A 1 571 ? 24.562 31.781 -8.32 1 69 571 THR A CA 1
ATOM 4412 C C . THR A 1 571 ? 24.5 32.375 -9.719 1 69 571 THR A C 1
ATOM 4414 O O . THR A 1 571 ? 25.484 32.969 -10.188 1 69 571 THR A O 1
ATOM 4417 N N . ALA A 1 572 ? 23.312 32.219 -10.305 1 68.75 572 ALA A N 1
ATOM 4418 C CA . ALA A 1 572 ? 23.125 32.781 -11.641 1 68.75 572 ALA A CA 1
ATOM 4419 C C . ALA A 1 572 ? 22.859 34.281 -11.578 1 68.75 572 ALA A C 1
ATOM 4421 O O . ALA A 1 572 ? 22.266 34.781 -10.617 1 68.75 572 ALA A O 1
ATOM 4422 N N . ASP A 1 573 ? 23.234 34.875 -12.656 1 71.88 573 ASP A N 1
ATOM 4423 C CA . ASP A 1 573 ? 23.109 36.344 -12.672 1 71.88 573 ASP A CA 1
ATOM 4424 C C . ASP A 1 573 ? 21.766 36.75 -13.266 1 71.88 573 ASP A C 1
ATOM 4426 O O . ASP A 1 573 ? 21.469 37.969 -13.359 1 71.88 573 ASP A O 1
ATOM 4430 N N . ASN A 1 574 ? 21.062 35.688 -13.672 1 73.31 574 ASN A N 1
ATOM 4431 C CA . ASN A 1 574 ? 19.75 35.938 -14.258 1 73.31 574 ASN A CA 1
ATOM 4432 C C . ASN A 1 574 ? 18.719 34.906 -13.844 1 73.31 574 ASN A C 1
ATOM 4434 O O . ASN A 1 574 ? 18.969 33.719 -13.938 1 73.31 574 ASN A O 1
ATOM 4438 N N . ILE A 1 575 ? 17.625 35.438 -13.422 1 77.19 575 ILE A N 1
ATOM 4439 C CA . ILE A 1 575 ? 16.609 34.562 -12.875 1 77.19 575 ILE A CA 1
ATOM 4440 C C . ILE A 1 575 ? 16.109 33.625 -13.969 1 77.19 575 ILE A C 1
ATOM 4442 O O . ILE A 1 575 ? 15.656 32.5 -13.68 1 77.19 575 ILE A O 1
ATOM 4446 N N . ASN A 1 576 ? 16.125 34.094 -15.203 1 69.94 576 ASN A N 1
ATOM 4447 C CA . ASN A 1 576 ? 15.641 33.281 -16.312 1 69.94 576 ASN A CA 1
ATOM 4448 C C . ASN A 1 576 ? 16.453 32 -16.469 1 69.94 576 ASN A C 1
ATOM 4450 O O . ASN A 1 576 ? 16 31.062 -17.125 1 69.94 576 ASN A O 1
ATOM 4454 N N . ASP A 1 577 ? 17.469 32.031 -15.812 1 65.88 577 ASP A N 1
ATOM 4455 C CA . ASP A 1 577 ? 18.312 30.828 -15.883 1 65.88 577 ASP A CA 1
ATOM 4456 C C . ASP A 1 577 ? 17.938 29.812 -14.812 1 65.88 577 ASP A C 1
ATOM 4458 O O . ASP A 1 577 ? 18.438 28.688 -14.805 1 65.88 577 ASP A O 1
ATOM 4462 N N . ILE A 1 578 ? 17.047 30.312 -14.008 1 67.12 578 ILE A N 1
ATOM 4463 C CA . ILE A 1 578 ? 16.578 29.406 -12.961 1 67.12 578 ILE A CA 1
ATOM 4464 C C . ILE A 1 578 ? 15.375 28.609 -13.477 1 67.12 578 ILE A C 1
ATOM 4466 O O . ILE A 1 578 ? 14.383 29.188 -13.906 1 67.12 578 ILE A O 1
ATOM 4470 N N . GLN A 1 579 ? 15.539 27.328 -13.742 1 63.72 579 GLN A N 1
ATOM 4471 C CA . GLN A 1 579 ? 14.445 26.469 -14.188 1 63.72 579 GLN A CA 1
ATOM 4472 C C . GLN A 1 579 ? 13.461 26.219 -13.047 1 63.72 579 GLN A C 1
ATOM 4474 O O . GLN A 1 579 ? 13.805 25.562 -12.055 1 63.72 579 GLN A O 1
ATOM 4479 N N . LEU A 1 580 ? 12.289 26.922 -13.227 1 70.19 580 LEU A N 1
ATOM 4480 C CA . LEU A 1 580 ? 11.258 26.734 -12.203 1 70.19 580 LEU A CA 1
ATOM 4481 C C . LEU A 1 580 ? 10.094 25.922 -12.742 1 70.19 580 LEU A C 1
ATOM 4483 O O . LEU A 1 580 ? 9.617 26.172 -13.859 1 70.19 580 LEU A O 1
ATOM 4487 N N . GLU A 1 581 ? 9.836 24.75 -12.227 1 75.75 581 GLU A N 1
ATOM 4488 C CA . GLU A 1 581 ? 8.656 23.953 -12.523 1 75.75 581 GLU A CA 1
ATOM 4489 C C . GLU A 1 581 ? 7.848 23.672 -11.258 1 75.75 581 GLU A C 1
ATOM 4491 O O . GLU A 1 581 ? 8.414 23.531 -10.172 1 75.75 581 GLU A O 1
ATOM 4496 N N . PRO A 1 582 ? 6.535 23.672 -11.406 1 82.81 582 PRO A N 1
ATOM 4497 C CA . PRO A 1 582 ? 5.746 23.328 -10.219 1 82.81 582 PRO A CA 1
ATOM 4498 C C . PRO A 1 582 ? 5.938 21.891 -9.773 1 82.81 582 PRO A C 1
ATOM 4500 O O . PRO A 1 582 ? 6.125 21 -10.609 1 82.81 582 PRO A O 1
ATOM 4503 N N . ALA A 1 583 ? 5.934 21.703 -8.5 1 87.06 583 ALA A N 1
ATOM 4504 C CA . ALA A 1 583 ? 5.883 20.359 -7.957 1 87.06 583 ALA A CA 1
ATOM 4505 C C . ALA A 1 583 ? 4.457 19.812 -7.977 1 87.06 583 ALA A C 1
ATOM 4507 O O . ALA A 1 583 ? 3.594 20.281 -7.234 1 87.06 583 ALA A O 1
ATOM 4508 N N . VAL A 1 584 ? 4.203 18.906 -8.82 1 92.62 584 VAL A N 1
ATOM 4509 C CA . VAL A 1 584 ? 2.875 18.312 -8.945 1 92.62 584 VAL A CA 1
ATOM 4510 C C . VAL A 1 584 ? 2.822 16.984 -8.188 1 92.62 584 VAL A C 1
ATOM 4512 O O . VAL A 1 584 ? 3.699 16.141 -8.352 1 92.62 584 VAL A O 1
ATOM 4515 N N . THR A 1 585 ? 1.856 16.828 -7.398 1 95 585 THR A N 1
ATOM 4516 C CA . THR A 1 585 ? 1.658 15.609 -6.625 1 95 585 THR A CA 1
ATOM 4517 C C . THR A 1 585 ? 0.392 14.883 -7.074 1 95 585 THR A C 1
ATOM 4519 O O . THR A 1 585 ? -0.663 15.508 -7.227 1 95 585 THR A O 1
ATOM 4522 N N . LYS A 1 586 ? 0.501 13.641 -7.324 1 96.19 586 LYS A N 1
ATOM 4523 C CA . LYS A 1 586 ? -0.621 12.75 -7.598 1 96.19 586 LYS A CA 1
ATOM 4524 C C . LYS A 1 586 ? -0.908 11.844 -6.402 1 96.19 586 LYS A C 1
ATOM 4526 O O . LYS A 1 586 ? 0.003 11.211 -5.863 1 96.19 586 LYS A O 1
ATOM 4531 N N . ASN A 1 587 ? -2.115 11.797 -6.066 1 96.75 587 ASN A N 1
ATOM 4532 C CA . ASN A 1 587 ? -2.48 11.039 -4.875 1 96.75 587 ASN A CA 1
ATOM 4533 C C . ASN A 1 587 ? -3.566 10.008 -5.176 1 96.75 587 ASN A C 1
ATOM 4535 O O . ASN A 1 587 ? -4.617 10.352 -5.727 1 96.75 587 ASN A O 1
ATOM 4539 N N . TYR A 1 588 ? -3.332 8.742 -4.832 1 93.69 588 TYR A N 1
ATOM 4540 C CA . TYR A 1 588 ? -4.273 7.629 -4.902 1 93.69 588 TYR A CA 1
ATOM 4541 C C . TYR A 1 588 ? -4.652 7.145 -3.508 1 93.69 588 TYR A C 1
ATOM 4543 O O . TYR A 1 588 ? -3.783 6.914 -2.666 1 93.69 588 TYR A O 1
ATOM 4551 N N . GLU A 1 589 ? -5.961 7.035 -3.361 1 95.31 589 GLU A N 1
ATOM 4552 C CA . GLU A 1 589 ? -6.371 6.668 -2.01 1 95.31 589 GLU A CA 1
ATOM 4553 C C . GLU A 1 589 ? -7.547 5.691 -2.039 1 95.31 589 GLU A C 1
ATOM 4555 O O . GLU A 1 589 ? -8.422 5.793 -2.9 1 95.31 589 GLU A O 1
ATOM 4560 N N . PHE A 1 590 ? -7.555 4.707 -1.133 1 92.06 590 PHE A N 1
ATOM 4561 C CA . PHE A 1 590 ? -8.695 3.881 -0.758 1 92.06 590 PHE A CA 1
ATOM 4562 C C . PHE A 1 590 ? -8.922 3.924 0.748 1 92.06 590 PHE A C 1
ATOM 4564 O O . PHE A 1 590 ? -7.988 3.752 1.529 1 92.06 590 PHE A O 1
ATOM 4571 N N . GLY A 1 591 ? -10.102 4.277 1.135 1 93.69 591 GLY A N 1
ATOM 4572 C CA . GLY A 1 591 ? -10.453 4.332 2.545 1 93.69 591 GLY A CA 1
ATOM 4573 C C . GLY A 1 591 ? -11.898 3.965 2.812 1 93.69 591 GLY A C 1
ATOM 4574 O O . GLY A 1 591 ? -12.672 3.736 1.879 1 93.69 591 GLY A O 1
ATOM 4575 N N . PHE A 1 592 ? -12.289 3.791 4.074 1 90.88 592 PHE A N 1
ATOM 4576 C CA . PHE A 1 592 ? -13.68 3.553 4.434 1 90.88 592 PHE A CA 1
ATOM 4577 C C . PHE A 1 592 ? -13.969 4.035 5.848 1 90.88 592 PHE A C 1
ATOM 4579 O O . PHE A 1 592 ? -13.047 4.223 6.645 1 90.88 592 PHE A O 1
ATOM 4586 N N . LEU A 1 593 ? -15.164 4.348 6.051 1 91.69 593 LEU A N 1
ATOM 4587 C CA . LEU A 1 593 ? -15.75 4.676 7.344 1 91.69 593 LEU A CA 1
ATOM 4588 C C . LEU A 1 593 ? -16.797 3.641 7.742 1 91.69 593 LEU A C 1
ATOM 4590 O O . LEU A 1 593 ? -17.594 3.207 6.91 1 91.69 593 LEU A O 1
ATOM 4594 N N . SER A 1 594 ? -16.656 3.174 8.953 1 88.44 594 SER A N 1
ATOM 4595 C CA . SER A 1 594 ? -17.656 2.258 9.508 1 88.44 594 SER A CA 1
ATOM 4596 C C . SER A 1 594 ? -18.266 2.816 10.781 1 88.44 594 SER A C 1
ATOM 4598 O O . SER A 1 594 ? -17.562 3.225 11.703 1 88.44 594 SER A O 1
ATOM 4600 N N . LYS A 1 595 ? -19.5 2.762 10.758 1 86.75 595 LYS A N 1
ATOM 4601 C CA . LYS A 1 595 ? -20.219 3.232 11.93 1 86.75 595 LYS A CA 1
ATOM 4602 C C . LYS A 1 595 ? -21.156 2.152 12.469 1 86.75 595 LYS A C 1
ATOM 4604 O O . LYS A 1 595 ? -22.047 1.678 11.75 1 86.75 595 LYS A O 1
ATOM 4609 N N . PHE A 1 596 ? -20.906 1.833 13.648 1 83.31 596 PHE A N 1
ATOM 4610 C CA . PHE A 1 596 ? -21.797 0.96 14.406 1 83.31 596 PHE A CA 1
ATOM 4611 C C . PHE A 1 596 ? -22.422 1.713 15.57 1 83.31 596 PHE A C 1
ATOM 4613 O O . PHE A 1 596 ? -22.25 2.928 15.695 1 83.31 596 PHE A O 1
ATOM 4620 N N . GLN A 1 597 ? -23.266 1.043 16.391 1 80.75 597 GLN A N 1
ATOM 4621 C CA . GLN A 1 597 ? -23.969 1.713 17.469 1 80.75 597 GLN A CA 1
ATOM 4622 C C . GLN A 1 597 ? -23 2.367 18.453 1 80.75 597 GLN A C 1
ATOM 4624 O O . GLN A 1 597 ? -23.203 3.512 18.859 1 80.75 597 GLN A O 1
ATOM 4629 N N . ASN A 1 598 ? -21.938 1.701 18.781 1 89.38 598 ASN A N 1
ATOM 4630 C CA . ASN A 1 598 ? -21.031 2.219 19.797 1 89.38 598 ASN A CA 1
ATOM 4631 C C . ASN A 1 598 ? -19.594 2.305 19.281 1 89.38 598 ASN A C 1
ATOM 4633 O O . ASN A 1 598 ? -18.656 2.482 20.062 1 89.38 598 ASN A O 1
ATOM 4637 N N . LEU A 1 599 ? -19.516 2.127 17.984 1 90.19 599 LEU A N 1
ATOM 4638 C CA . LEU A 1 599 ? -18.156 2.049 17.453 1 90.19 599 LEU A CA 1
ATOM 4639 C C . LEU A 1 599 ? -18.047 2.768 16.109 1 90.19 599 LEU A C 1
ATOM 4641 O O . LEU A 1 599 ? -18.891 2.594 15.242 1 90.19 599 LEU A O 1
ATOM 4645 N N . LYS A 1 600 ? -17.109 3.631 16.031 1 91.06 600 LYS A N 1
ATOM 4646 C CA . LYS A 1 600 ? -16.734 4.262 14.766 1 91.06 600 LYS A CA 1
ATOM 4647 C C . LYS A 1 600 ? -15.305 3.879 14.359 1 91.06 600 LYS A C 1
ATOM 4649 O O . LYS A 1 600 ? -14.375 3.99 15.164 1 91.06 600 LYS A O 1
ATOM 4654 N N . PHE A 1 601 ? -15.211 3.389 13.172 1 92.06 601 PHE A N 1
ATOM 4655 C CA . PHE A 1 601 ? -13.914 2.939 12.68 1 92.06 601 PHE A CA 1
ATOM 4656 C C . PHE A 1 601 ? -13.602 3.562 11.32 1 92.06 601 PHE A C 1
ATOM 4658 O O . PHE A 1 601 ? -14.477 3.639 10.453 1 92.06 601 PHE A O 1
ATOM 4665 N N . GLU A 1 602 ? -12.383 4.094 11.156 1 94 602 GLU A N 1
ATOM 4666 C CA . GLU A 1 602 ? -11.922 4.645 9.891 1 94 602 GLU A CA 1
ATOM 4667 C C . GLU A 1 602 ? -10.539 4.105 9.523 1 94 602 GLU A C 1
ATOM 4669 O O . GLU A 1 602 ? -9.672 3.967 10.391 1 94 602 GLU A O 1
ATOM 4674 N N . ALA A 1 603 ? -10.383 3.756 8.297 1 93.81 603 ALA A N 1
ATOM 4675 C CA . ALA A 1 603 ? -9.094 3.303 7.789 1 93.81 603 ALA A CA 1
ATOM 4676 C C . ALA A 1 603 ? -8.836 3.84 6.383 1 93.81 603 ALA A C 1
ATOM 4678 O O . ALA A 1 603 ? -9.758 3.963 5.578 1 93.81 603 ALA A O 1
ATOM 4679 N N . VAL A 1 604 ? -7.598 4.188 6.117 1 95.62 604 VAL A N 1
ATOM 4680 C CA . VAL A 1 604 ? -7.238 4.695 4.797 1 95.62 604 VAL A CA 1
ATOM 4681 C C . VAL A 1 604 ? -5.828 4.234 4.434 1 95.62 604 VAL A C 1
ATOM 4683 O O . VAL A 1 604 ? -4.941 4.188 5.289 1 95.62 604 VAL A O 1
ATOM 4686 N N . GLY A 1 605 ? -5.625 3.803 3.229 1 93.5 605 GLY A N 1
ATOM 4687 C CA . GLY A 1 605 ? -4.336 3.619 2.582 1 93.5 605 GLY A CA 1
ATOM 4688 C C . GLY A 1 605 ? -4.129 4.539 1.394 1 93.5 605 GLY A C 1
ATOM 4689 O O . GLY A 1 605 ? -5.078 4.871 0.684 1 93.5 605 GLY A O 1
ATOM 4690 N N . TYR A 1 606 ? -2.902 4.996 1.198 1 94.62 606 TYR A N 1
ATOM 4691 C CA . TYR A 1 606 ? -2.666 5.938 0.107 1 94.62 606 TYR A CA 1
ATOM 4692 C C . TYR A 1 606 ? -1.271 5.75 -0.48 1 94.62 606 TYR A C 1
ATOM 4694 O O . TYR A 1 606 ? -0.39 5.18 0.168 1 94.62 606 TYR A O 1
ATOM 4702 N N . TYR A 1 607 ? -1.083 6.16 -1.649 1 92.56 607 TYR A N 1
ATOM 4703 C CA . TYR A 1 607 ? 0.155 6.25 -2.416 1 92.56 607 TYR A CA 1
ATOM 4704 C C . TYR A 1 607 ? 0.22 7.555 -3.199 1 92.56 607 TYR A C 1
ATOM 4706 O O . TYR A 1 607 ? -0.716 7.898 -3.926 1 92.56 607 TYR A O 1
ATOM 4714 N N . SER A 1 608 ? 1.288 8.305 -2.988 1 95.12 608 SER A N 1
ATOM 4715 C CA . SER A 1 608 ? 1.408 9.586 -3.676 1 95.12 608 SER A CA 1
ATOM 4716 C C . SER A 1 608 ? 2.77 9.727 -4.348 1 95.12 608 SER A C 1
ATOM 4718 O O . SER A 1 608 ? 3.787 9.297 -3.799 1 95.12 608 SER A O 1
ATOM 4720 N N . THR A 1 609 ? 2.773 10.32 -5.496 1 94.31 609 THR A N 1
ATOM 4721 C CA . THR A 1 609 ? 3.996 10.586 -6.246 1 94.31 609 THR A CA 1
ATOM 4722 C C . THR A 1 609 ? 4.121 12.07 -6.582 1 94.31 609 THR A C 1
ATOM 4724 O O . THR A 1 609 ? 3.113 12.773 -6.68 1 94.31 609 THR A O 1
ATOM 4727 N N . SER A 1 610 ? 5.324 12.5 -6.648 1 93.06 610 SER A N 1
ATOM 4728 C CA . SER A 1 610 ? 5.578 13.867 -7.09 1 93.06 610 SER A CA 1
ATOM 4729 C C . SER A 1 610 ? 6.762 13.93 -8.047 1 93.06 610 SER A C 1
ATOM 4731 O O . SER A 1 610 ? 7.703 13.141 -7.934 1 93.06 610 SER A O 1
ATOM 4733 N N . ASN A 1 611 ? 6.68 14.828 -8.977 1 88.75 611 ASN A N 1
ATOM 4734 C CA . ASN A 1 611 ? 7.762 14.992 -9.945 1 88.75 611 ASN A CA 1
ATOM 4735 C C . ASN A 1 611 ? 8.961 15.703 -9.328 1 88.75 611 ASN A C 1
ATOM 4737 O O . ASN A 1 611 ? 10.094 15.539 -9.781 1 88.75 611 ASN A O 1
ATOM 4741 N N . LEU A 1 612 ? 8.648 16.531 -8.336 1 84.19 612 LEU A N 1
ATOM 4742 C CA . LEU A 1 612 ? 9.688 17.203 -7.574 1 84.19 612 LEU A CA 1
ATOM 4743 C C . LEU A 1 612 ? 9.508 16.953 -6.078 1 84.19 612 LEU A C 1
ATOM 4745 O O . LEU A 1 612 ? 8.406 16.641 -5.625 1 84.19 612 LEU A O 1
ATOM 4749 N N . GLY A 1 613 ? 10.648 16.969 -5.445 1 77.5 613 GLY A N 1
ATOM 4750 C CA . GLY A 1 613 ? 10.609 16.672 -4.023 1 77.5 613 GLY A CA 1
ATOM 4751 C C . GLY A 1 613 ? 10.227 17.859 -3.174 1 77.5 613 GLY A C 1
ATOM 4752 O O . GLY A 1 613 ? 10.195 19 -3.668 1 77.5 613 GLY A O 1
ATOM 4753 N N . THR A 1 614 ? 9.758 17.422 -2.014 1 68.38 614 THR A N 1
ATOM 4754 C CA . THR A 1 614 ? 9.531 18.375 -0.932 1 68.38 614 THR A CA 1
ATOM 4755 C C . THR A 1 614 ? 10.672 18.328 0.081 1 68.38 614 THR A C 1
ATOM 4757 O O . THR A 1 614 ? 11.398 17.328 0.161 1 68.38 614 THR A O 1
ATOM 4760 N N . GLY A 1 615 ? 11.344 19.312 0.362 1 64.44 615 GLY A N 1
ATOM 4761 C CA . GLY A 1 615 ? 12.438 19.359 1.32 1 64.44 615 GLY A CA 1
ATOM 4762 C C . GLY A 1 615 ? 13.664 20.078 0.79 1 64.44 615 GLY A C 1
ATOM 4763 O O . GLY A 1 615 ? 13.609 20.719 -0.265 1 64.44 615 GLY A O 1
ATOM 4764 N N . VAL A 1 616 ? 14.641 19.953 1.64 1 69.88 616 VAL A N 1
ATOM 4765 C CA . VAL A 1 616 ? 15.844 20.703 1.286 1 69.88 616 VAL A CA 1
ATOM 4766 C C . VAL A 1 616 ? 17.047 19.766 1.291 1 69.88 616 VAL A C 1
ATOM 4768 O O . VAL A 1 616 ? 17.094 18.812 2.066 1 69.88 616 VAL A O 1
ATOM 4771 N N . VAL A 1 617 ? 17.859 19.875 0.352 1 72 617 VAL A N 1
ATOM 4772 C CA . VAL A 1 617 ? 19.125 19.141 0.294 1 72 617 VAL A CA 1
ATOM 4773 C C . VAL A 1 617 ? 20.281 20.125 0.273 1 72 617 VAL A C 1
ATOM 4775 O O . VAL A 1 617 ? 20.188 21.219 -0.301 1 72 617 VAL A O 1
ATOM 4778 N N . PHE A 1 618 ? 21.297 19.766 1.02 1 72.56 618 PHE A N 1
ATOM 4779 C CA . PHE A 1 618 ? 22.484 20.594 0.987 1 72.56 618 PHE A CA 1
ATOM 4780 C C . PHE A 1 618 ? 23.328 20.312 -0.255 1 72.56 618 PHE A C 1
ATOM 4782 O O . PHE A 1 618 ? 23.734 19.172 -0.475 1 72.56 618 PHE A O 1
ATOM 4789 N N . ASP A 1 619 ? 23.484 21.281 -1.018 1 72.75 619 ASP A N 1
ATOM 4790 C CA . ASP A 1 619 ? 24.344 21.188 -2.191 1 72.75 619 ASP A CA 1
ATOM 4791 C C . ASP A 1 619 ? 25.75 21.688 -1.874 1 72.75 619 ASP A C 1
ATOM 4793 O O . ASP A 1 619 ? 25.969 22.891 -1.735 1 72.75 619 ASP A O 1
ATOM 4797 N N . GLU A 1 620 ? 26.641 20.812 -1.788 1 69.56 620 GLU A N 1
ATOM 4798 C CA . GLU A 1 620 ? 28.016 21.141 -1.42 1 69.56 620 GLU A CA 1
ATOM 4799 C C . GLU A 1 620 ? 28.656 22.031 -2.477 1 69.56 620 GLU A C 1
ATOM 4801 O O . GLU A 1 620 ? 29.531 22.859 -2.156 1 69.56 620 GLU A O 1
ATOM 4806 N N . ASN A 1 621 ? 28.344 21.859 -3.74 1 70.88 621 ASN A N 1
ATOM 4807 C CA . ASN A 1 621 ? 28.969 22.625 -4.828 1 70.88 621 ASN A CA 1
ATOM 4808 C C . ASN A 1 621 ? 28.719 24.125 -4.688 1 70.88 621 ASN A C 1
ATOM 4810 O O . ASN A 1 621 ? 29.578 24.938 -5.031 1 70.88 621 ASN A O 1
ATOM 4814 N N . ILE A 1 622 ? 27.594 24.453 -4.195 1 72.38 622 ILE A N 1
ATOM 4815 C CA . ILE A 1 622 ? 27.281 25.875 -4.098 1 72.38 622 ILE A CA 1
ATOM 4816 C C . ILE A 1 622 ? 27.172 26.266 -2.629 1 72.38 622 ILE A C 1
ATOM 4818 O O . ILE A 1 622 ? 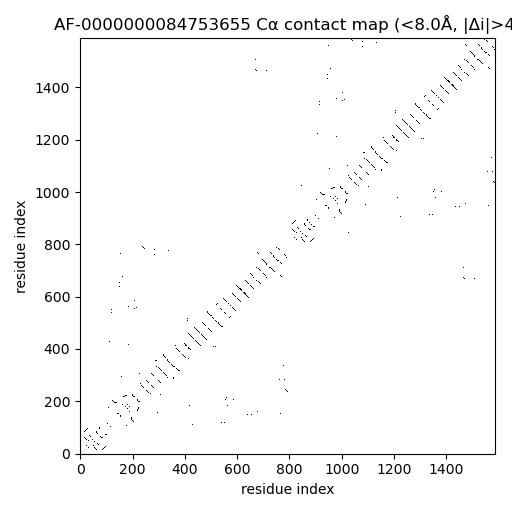26.781 27.391 -2.316 1 72.38 622 ILE A O 1
ATOM 4822 N N . ASN A 1 623 ? 27.422 25.312 -1.691 1 73.12 623 ASN A N 1
ATOM 4823 C CA . ASN A 1 623 ? 27.391 25.578 -0.256 1 73.12 623 ASN A CA 1
ATOM 4824 C C . ASN A 1 623 ? 26.062 26.188 0.172 1 73.12 623 ASN A C 1
ATOM 4826 O O . ASN A 1 623 ? 26.047 27.266 0.784 1 73.12 623 ASN A O 1
ATOM 4830 N N . SER A 1 624 ? 25.016 25.531 -0.293 1 76.06 624 SER A N 1
ATOM 4831 C CA . SER A 1 624 ? 23.688 26.047 0.016 1 76.06 624 SER A CA 1
ATOM 4832 C C . SER A 1 624 ? 22.656 24.922 0.116 1 76.06 624 SER A C 1
ATOM 4834 O O . SER A 1 624 ? 22.812 23.875 -0.521 1 76.06 624 SER A O 1
ATOM 4836 N N . PHE A 1 625 ? 21.688 25.234 0.93 1 70.56 625 PHE A N 1
ATOM 4837 C CA . PHE A 1 625 ? 20.516 24.359 0.931 1 70.56 625 PHE A CA 1
ATOM 4838 C C . PHE A 1 625 ? 19.594 24.703 -0.223 1 70.56 625 PHE A C 1
ATOM 4840 O O . PHE A 1 625 ? 19.281 25.891 -0.452 1 70.56 625 PHE A O 1
ATOM 4847 N N . VAL A 1 626 ? 19.266 23.703 -1.025 1 73.06 626 VAL A N 1
ATOM 4848 C CA . VAL A 1 626 ? 18.375 23.922 -2.156 1 73.06 626 VAL A CA 1
ATOM 4849 C C . VAL A 1 626 ? 17.203 22.922 -2.088 1 73.06 626 VAL A C 1
ATOM 4851 O O . VAL A 1 626 ? 17.344 21.844 -1.507 1 73.06 626 VAL A O 1
ATOM 4854 N N . PRO A 1 627 ? 16.047 23.359 -2.674 1 72.69 627 PRO A N 1
ATOM 4855 C CA . PRO A 1 627 ? 14.938 22.391 -2.715 1 72.69 627 PRO A CA 1
ATOM 4856 C C . PRO A 1 627 ? 15.305 21.125 -3.471 1 72.69 627 PRO A C 1
ATOM 4858 O O . PRO A 1 627 ? 16 21.172 -4.484 1 72.69 627 PRO A O 1
ATOM 4861 N N . SER A 1 628 ? 14.781 19.984 -2.926 1 75.94 628 SER A N 1
ATOM 4862 C CA . SER A 1 628 ? 15 18.703 -3.59 1 75.94 628 SER A CA 1
ATOM 4863 C C . SER A 1 628 ? 14.328 18.672 -4.957 1 75.94 628 SER A C 1
ATOM 4865 O O . SER A 1 628 ? 13.188 19.125 -5.109 1 75.94 628 SER A O 1
ATOM 4867 N N . LYS A 1 629 ? 15.055 18.141 -5.93 1 78 629 LYS A N 1
ATOM 4868 C CA . LYS A 1 629 ? 14.516 18.109 -7.289 1 78 629 LYS A CA 1
ATOM 4869 C C . LYS A 1 629 ? 14.125 16.688 -7.684 1 78 629 LYS A C 1
ATOM 4871 O O . LYS A 1 629 ? 13.422 16.484 -8.68 1 78 629 LYS A O 1
ATOM 4876 N N . GLN A 1 630 ? 14.469 15.797 -6.883 1 84.75 630 GLN A N 1
ATOM 4877 C CA . GLN A 1 630 ? 14.18 14.414 -7.258 1 84.75 630 GLN A CA 1
ATOM 4878 C C . GLN A 1 630 ? 12.734 14.039 -6.938 1 84.75 630 GLN A C 1
ATOM 4880 O O . GLN A 1 630 ? 12.203 14.453 -5.906 1 84.75 630 GLN A O 1
ATOM 4885 N N . PRO A 1 631 ? 12.141 13.266 -7.828 1 89.19 631 PRO A N 1
ATOM 4886 C CA . PRO A 1 631 ? 10.781 12.797 -7.555 1 89.19 631 PRO A CA 1
ATOM 4887 C C . PRO A 1 631 ? 10.68 12 -6.25 1 89.19 631 PRO A C 1
ATOM 4889 O O . PRO A 1 631 ? 11.672 11.438 -5.793 1 89.19 631 PRO A O 1
ATOM 4892 N N . GLN A 1 632 ? 9.492 12 -5.691 1 92.25 632 GLN A N 1
ATOM 4893 C CA . GLN A 1 632 ? 9.266 11.297 -4.434 1 92.25 632 GLN A CA 1
ATOM 4894 C C . GLN A 1 632 ? 8.039 10.398 -4.523 1 92.25 632 GLN A C 1
ATOM 4896 O O . GLN A 1 632 ? 7.016 10.789 -5.082 1 92.25 632 GLN A O 1
ATOM 4901 N N . ASP A 1 633 ? 8.195 9.156 -4.043 1 92 633 ASP A N 1
ATOM 4902 C CA . ASP A 1 633 ? 7.09 8.219 -3.838 1 92 633 ASP A CA 1
ATOM 4903 C C . ASP A 1 633 ? 6.82 8.008 -2.352 1 92 633 ASP A C 1
ATOM 4905 O O . ASP A 1 633 ? 7.699 7.566 -1.61 1 92 633 ASP A O 1
ATOM 4909 N N . ILE A 1 634 ? 5.652 8.344 -1.971 1 94.62 634 ILE A N 1
ATOM 4910 C CA . ILE A 1 634 ? 5.301 8.25 -0.557 1 94.62 634 ILE A CA 1
ATOM 4911 C C . ILE A 1 634 ? 4.055 7.383 -0.39 1 94.62 634 ILE A C 1
ATOM 4913 O O . ILE A 1 634 ? 3.113 7.48 -1.182 1 94.62 634 ILE A O 1
ATOM 4917 N N . TYR A 1 635 ? 4.059 6.52 0.578 1 93.19 635 TYR A N 1
ATOM 4918 C CA . TYR A 1 635 ? 2.916 5.6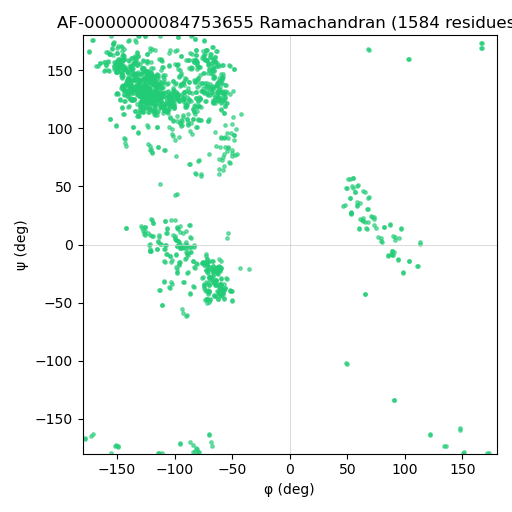6 0.863 1 93.19 635 TYR A CA 1
ATOM 4919 C C . TYR A 1 635 ? 2.668 5.562 2.363 1 93.19 635 TYR A C 1
ATOM 4921 O O . TYR A 1 635 ? 3.578 5.785 3.166 1 93.19 635 TYR A O 1
ATOM 4929 N N . GLY A 1 636 ? 1.43 5.301 2.732 1 94.5 636 GLY A N 1
ATOM 4930 C CA . GLY A 1 636 ? 1.119 5.199 4.148 1 94.5 636 GLY A CA 1
ATOM 4931 C C . GLY A 1 636 ? -0.291 4.707 4.418 1 94.5 636 GLY A C 1
ATOM 4932 O O . GLY A 1 636 ? -1.043 4.426 3.482 1 94.5 636 GLY A O 1
ATOM 4933 N N . GLY A 1 637 ? -0.575 4.523 5.664 1 94.38 637 GLY A N 1
ATOM 4934 C CA . GLY A 1 637 ? -1.881 4.113 6.156 1 94.38 637 GLY A CA 1
ATOM 4935 C C . GLY A 1 637 ? -2.234 4.734 7.496 1 94.38 637 GLY A C 1
ATOM 4936 O O . GLY A 1 637 ? -1.35 5.137 8.25 1 94.38 637 GLY A O 1
ATOM 4937 N N . GLU A 1 638 ? -3.533 4.848 7.688 1 97.62 638 GLU A N 1
ATOM 4938 C CA . GLU A 1 638 ? -4.082 5.402 8.922 1 97.62 638 GLU A CA 1
ATOM 4939 C C . GLU A 1 638 ? -5.289 4.605 9.398 1 97.62 638 GLU A C 1
ATOM 4941 O O . GLU A 1 638 ? -6.105 4.16 8.586 1 97.62 638 GLU A O 1
ATOM 4946 N N . VAL A 1 639 ? -5.371 4.406 10.688 1 95.56 639 VAL A N 1
ATOM 4947 C CA . VAL A 1 639 ? -6.555 3.805 11.289 1 95.56 639 VAL A CA 1
ATOM 4948 C C . VAL A 1 639 ? -6.973 4.613 12.516 1 95.56 639 VAL A C 1
ATOM 4950 O O . VAL A 1 639 ? -6.129 5.172 13.219 1 95.56 639 VAL A O 1
ATOM 4953 N N . SER A 1 640 ? -8.227 4.75 12.711 1 96.69 640 SER A N 1
ATOM 4954 C CA . SER A 1 640 ? -8.797 5.402 13.883 1 96.69 640 SER A CA 1
ATOM 4955 C C . SER A 1 640 ? -10.023 4.652 14.391 1 96.69 640 SER A C 1
ATOM 4957 O O . SER A 1 640 ? -10.836 4.172 13.594 1 96.69 640 SER A O 1
ATOM 4959 N N . LEU A 1 641 ? -10.109 4.508 15.68 1 95.62 641 LEU A N 1
ATOM 4960 C CA . LEU A 1 641 ? -11.219 3.83 16.344 1 95.62 641 LEU A CA 1
ATOM 4961 C C . LEU A 1 641 ? -11.734 4.66 17.516 1 95.62 641 LEU A C 1
ATOM 4963 O O . LEU A 1 641 ? -10.953 5.152 18.328 1 95.62 641 LEU A O 1
ATOM 4967 N N . ASP A 1 642 ? -13.023 4.859 17.578 1 93.81 642 ASP A N 1
ATOM 4968 C CA . ASP A 1 642 ? -13.695 5.512 18.688 1 93.81 642 ASP A CA 1
ATOM 4969 C C . ASP A 1 642 ? -14.812 4.629 19.25 1 93.81 642 ASP A C 1
ATOM 4971 O O . ASP A 1 642 ? -15.695 4.188 18.516 1 93.81 642 ASP A O 1
ATOM 4975 N N . TYR A 1 643 ? -14.75 4.434 20.516 1 94.81 643 TYR A N 1
ATOM 4976 C CA . TYR A 1 643 ? -15.766 3.658 21.219 1 94.81 643 TYR A CA 1
ATOM 4977 C C . TYR A 1 643 ? -16.5 4.523 22.219 1 94.81 643 TYR A C 1
ATOM 4979 O O . TYR A 1 643 ? -15.891 5.316 22.938 1 94.81 643 TYR A O 1
ATOM 4987 N N . PHE A 1 644 ? -17.781 4.371 22.234 1 90.31 644 PHE A N 1
ATOM 4988 C CA . PHE A 1 644 ? -18.656 5.062 23.156 1 90.31 644 PHE A CA 1
ATOM 4989 C C . PHE A 1 644 ? -19.453 4.066 24 1 90.31 644 PHE A C 1
ATOM 4991 O O . PHE A 1 644 ? -20.125 3.189 23.438 1 90.31 644 PHE A O 1
ATOM 4998 N N . SER A 1 645 ? -19.406 4.289 25.281 1 90.19 645 SER A N 1
ATOM 4999 C CA . SER A 1 645 ? -20.203 3.4 26.109 1 90.19 645 SER A CA 1
ATOM 5000 C C . SER A 1 645 ? -21.688 3.689 25.969 1 90.19 645 SER A C 1
ATOM 5002 O O . SER A 1 645 ? -22.078 4.805 25.609 1 90.19 645 SER A O 1
ATOM 5004 N N . ILE A 1 646 ? -22.484 2.74 26.297 1 83.75 646 ILE A N 1
ATOM 5005 C CA . ILE A 1 646 ? -23.938 2.854 26.125 1 83.75 646 ILE A CA 1
ATOM 5006 C C . ILE A 1 646 ? -24.484 3.959 27.031 1 83.75 646 ILE A C 1
ATOM 5008 O O . ILE A 1 646 ? -25.406 4.676 26.641 1 83.75 646 ILE A O 1
ATOM 5012 N N . ASP A 1 647 ? -23.844 4.156 28.203 1 83.44 647 ASP A N 1
ATOM 5013 C CA . ASP A 1 647 ? -24.297 5.18 29.141 1 83.44 647 ASP A CA 1
ATOM 5014 C C . ASP A 1 647 ? -23.594 6.512 28.875 1 83.44 647 ASP A C 1
ATOM 5016 O O . ASP A 1 647 ? -23.781 7.477 29.625 1 83.44 647 ASP A O 1
ATOM 5020 N N . ASN A 1 648 ? -22.734 6.582 27.891 1 80.31 648 ASN A N 1
ATOM 5021 C CA . ASN A 1 648 ? -22.016 7.766 27.438 1 80.31 648 ASN A CA 1
ATOM 5022 C C . ASN A 1 648 ? -21.047 8.281 28.5 1 80.31 648 ASN A C 1
ATOM 5024 O O . ASN A 1 648 ? -20.656 9.445 28.484 1 80.31 648 ASN A O 1
ATOM 5028 N N . LYS A 1 649 ? -20.719 7.465 29.406 1 89.25 649 LYS A N 1
ATOM 5029 C CA . LYS A 1 649 ? -19.812 7.883 30.469 1 89.25 649 LYS A CA 1
ATOM 5030 C C . LYS A 1 649 ? -18.359 7.656 30.078 1 89.25 649 LYS A C 1
ATOM 5032 O O . LYS A 1 649 ? -17.453 8.305 30.609 1 89.25 649 LYS A O 1
ATOM 5037 N N . TRP A 1 650 ? -18.266 6.727 29.172 1 92.88 650 TRP A N 1
ATOM 5038 C CA . TRP A 1 650 ? -16.906 6.406 28.734 1 92.88 650 TRP A CA 1
ATOM 5039 C C . TRP A 1 650 ? -16.766 6.617 27.234 1 92.88 650 TRP A C 1
ATOM 5041 O O . TRP A 1 650 ? -17.656 6.246 26.453 1 92.88 650 TRP A O 1
ATOM 5051 N N . GLN A 1 651 ? -15.758 7.242 26.922 1 93.56 651 GLN A N 1
ATOM 5052 C CA . GLN A 1 651 ? -15.32 7.32 25.531 1 93.56 651 GLN A CA 1
ATOM 5053 C C . GLN A 1 651 ? -13.852 6.922 25.391 1 93.56 651 GLN A C 1
ATOM 5055 O O . GLN A 1 651 ? -12.992 7.453 26.094 1 93.56 651 GLN A O 1
ATOM 5060 N N . LEU A 1 652 ? -13.641 5.965 24.562 1 96.69 652 LEU A N 1
ATOM 5061 C CA . LEU A 1 652 ? -12.281 5.516 24.266 1 96.69 652 LEU A CA 1
ATOM 5062 C C . LEU A 1 652 ? -11.945 5.695 22.797 1 96.69 652 LEU A C 1
ATOM 5064 O O . LEU A 1 652 ? -12.812 5.508 21.938 1 96.69 652 LEU A O 1
ATOM 5068 N N . GLY A 1 653 ? -10.773 6.066 22.547 1 96.88 653 GLY A N 1
ATOM 5069 C CA . GLY A 1 653 ? -10.352 6.191 21.156 1 96.88 653 GLY A CA 1
ATOM 5070 C C . GLY A 1 653 ? -8.875 5.934 20.953 1 96.88 653 GLY A C 1
ATOM 5071 O O . GLY A 1 653 ? -8.094 5.988 21.906 1 96.88 653 GLY A O 1
ATOM 5072 N N . THR A 1 654 ? -8.523 5.555 19.75 1 97.81 654 THR A N 1
ATOM 5073 C CA . THR A 1 654 ? -7.137 5.324 19.375 1 97.81 654 THR A CA 1
ATOM 5074 C C . THR A 1 654 ? -6.93 5.574 17.875 1 97.81 654 THR A C 1
ATOM 5076 O O . THR A 1 654 ? -7.887 5.547 17.094 1 97.81 654 THR A O 1
ATOM 5079 N N . SER A 1 655 ? -5.746 5.965 17.5 1 98 655 SER A N 1
ATOM 5080 C CA . SER A 1 655 ? -5.371 6.094 16.094 1 98 655 SER A CA 1
ATOM 5081 C C . SER A 1 655 ? -3.908 5.719 15.883 1 98 655 SER A C 1
ATOM 5083 O O . SER A 1 655 ? -3.096 5.805 16.812 1 98 655 SER A O 1
ATOM 5085 N N . TYR A 1 656 ? -3.607 5.25 14.75 1 97.88 656 TYR A N 1
ATOM 5086 C CA . TYR A 1 656 ? -2.252 4.891 14.344 1 97.88 656 TYR A CA 1
ATOM 5087 C C . TYR A 1 656 ? -1.973 5.336 12.914 1 97.88 656 TYR A C 1
ATOM 5089 O O . TYR A 1 656 ? -2.826 5.199 12.039 1 97.88 656 TYR A O 1
ATOM 5097 N N . THR A 1 657 ? -0.839 5.922 12.727 1 97.88 657 THR A N 1
ATOM 5098 C CA . THR A 1 657 ? -0.429 6.414 11.414 1 97.88 657 THR A CA 1
ATOM 5099 C C . THR A 1 657 ? 0.968 5.91 11.062 1 97.88 657 THR A C 1
ATOM 5101 O O . THR A 1 657 ? 1.886 5.984 11.883 1 97.88 657 THR A O 1
ATOM 5104 N N . TYR A 1 658 ? 1.129 5.41 9.898 1 96.69 658 TYR A N 1
ATOM 5105 C CA . TYR A 1 658 ? 2.414 5.031 9.32 1 96.69 658 TYR A CA 1
ATOM 5106 C C . TYR A 1 658 ? 2.605 5.664 7.945 1 96.69 658 TYR A C 1
ATOM 5108 O O . TYR A 1 658 ? 1.693 5.645 7.113 1 96.69 658 TYR A O 1
ATOM 5116 N N . VAL A 1 659 ? 3.729 6.273 7.688 1 96.75 659 VAL A N 1
ATOM 5117 C CA . VAL A 1 659 ? 4.086 6.867 6.406 1 96.75 659 VAL A CA 1
ATOM 5118 C C . VAL A 1 659 ? 5.559 6.598 6.102 1 96.75 659 VAL A C 1
ATOM 5120 O O . VAL A 1 659 ? 6.402 6.645 7.004 1 96.75 659 VAL A O 1
ATOM 5123 N N . GLU A 1 660 ? 5.859 6.277 4.875 1 94.31 660 GLU A N 1
ATOM 5124 C CA . GLU A 1 660 ? 7.227 6.109 4.387 1 94.31 660 GLU A CA 1
ATOM 5125 C C . GLU A 1 660 ? 7.363 6.586 2.943 1 94.31 660 GLU A C 1
ATOM 5127 O O . GLU A 1 660 ? 6.359 6.848 2.275 1 94.31 660 GLU A O 1
ATOM 5132 N N . GLY A 1 661 ? 8.57 6.809 2.529 1 93.12 661 GLY A N 1
ATOM 5133 C CA . GLY A 1 661 ? 8.766 7.32 1.182 1 93.12 661 GLY A CA 1
ATOM 5134 C C . GLY A 1 661 ? 10.203 7.188 0.699 1 93.12 661 GLY A C 1
ATOM 5135 O O . GLY A 1 661 ? 11.125 7.078 1.506 1 93.12 661 GLY A O 1
ATOM 5136 N N . VAL A 1 662 ? 10.312 7.16 -0.576 1 90.69 662 VAL A N 1
ATOM 5137 C CA . VAL A 1 662 ? 11.617 6.996 -1.2 1 90.69 662 VAL A CA 1
ATOM 5138 C C . VAL A 1 662 ? 11.789 8.023 -2.318 1 90.69 662 VAL A C 1
ATOM 5140 O O . VAL A 1 662 ? 10.805 8.578 -2.812 1 90.69 662 VAL A O 1
ATOM 5143 N N . THR A 1 663 ? 12.992 8.305 -2.564 1 89.56 663 THR A N 1
ATOM 5144 C CA . THR A 1 663 ? 13.445 9.047 -3.732 1 89.56 663 THR A CA 1
ATOM 5145 C C . THR A 1 663 ? 14.609 8.336 -4.41 1 89.56 663 THR A C 1
ATOM 5147 O O . THR A 1 663 ? 14.867 7.16 -4.141 1 89.56 663 THR A O 1
ATOM 5150 N N . HIS A 1 664 ? 15.109 8.883 -5.469 1 82.56 664 HIS A N 1
ATOM 5151 C CA . HIS A 1 664 ? 16.266 8.242 -6.086 1 82.56 664 HIS A CA 1
ATOM 5152 C C . HIS A 1 664 ? 17.438 9.219 -6.211 1 82.56 664 HIS A C 1
ATOM 5154 O O . HIS A 1 664 ? 17.234 10.438 -6.172 1 82.56 664 HIS A O 1
ATOM 5160 N N . ASN A 1 665 ? 18.594 8.594 -6.312 1 74.5 665 ASN A N 1
ATOM 5161 C CA . ASN A 1 665 ? 19.781 9.406 -6.465 1 74.5 665 ASN A CA 1
ATOM 5162 C C . ASN A 1 665 ? 19.812 10.133 -7.812 1 74.5 665 ASN A C 1
ATOM 5164 O O . ASN A 1 665 ? 19.234 9.648 -8.789 1 74.5 665 ASN A O 1
ATOM 5168 N N . THR A 1 666 ? 20.5 11.305 -7.719 1 71 666 THR A N 1
ATOM 5169 C CA . THR A 1 666 ? 20.641 12.07 -8.953 1 71 666 THR A CA 1
ATOM 5170 C C . THR A 1 666 ? 21.328 11.234 -10.031 1 71 666 THR A C 1
ATOM 5172 O O . THR A 1 666 ? 22.375 10.641 -9.781 1 71 666 THR A O 1
ATOM 5175 N N . GLY A 1 667 ? 20.75 11.102 -11.086 1 67 667 GLY A N 1
ATOM 5176 C CA . GLY A 1 667 ? 21.359 10.445 -12.234 1 67 667 GLY A CA 1
ATOM 5177 C C . GLY A 1 667 ? 21.016 8.969 -12.328 1 67 667 GLY A C 1
ATOM 5178 O O . GLY A 1 667 ? 21.359 8.305 -13.305 1 67 667 GLY A O 1
ATOM 5179 N N . ASN A 1 668 ? 20.453 8.445 -11.242 1 76.62 668 ASN A N 1
ATOM 5180 C CA . ASN A 1 668 ? 20.109 7.031 -11.281 1 76.62 668 ASN A CA 1
ATOM 5181 C C . ASN A 1 668 ? 18.734 6.773 -10.688 1 76.62 668 ASN A C 1
ATOM 5183 O O . ASN A 1 668 ? 18.594 6.621 -9.469 1 76.62 668 ASN A O 1
ATOM 5187 N N . GLU A 1 669 ? 17.766 6.598 -11.461 1 75.31 669 GLU A N 1
ATOM 5188 C CA . GLU A 1 669 ? 16.375 6.422 -11.039 1 75.31 669 GLU A CA 1
ATOM 5189 C C . GLU A 1 669 ? 16.172 5.055 -10.398 1 75.31 669 GLU A C 1
ATOM 5191 O O . GLU A 1 669 ? 15.164 4.832 -9.719 1 75.31 669 GLU A O 1
ATOM 5196 N N . ASN A 1 670 ? 17.109 4.215 -10.547 1 73.56 670 ASN A N 1
ATOM 5197 C CA . ASN A 1 670 ? 16.906 2.854 -10.062 1 73.56 670 ASN A CA 1
ATOM 5198 C C . ASN A 1 670 ? 17.547 2.645 -8.695 1 73.56 670 ASN A C 1
ATOM 5200 O O . ASN A 1 670 ? 17.391 1.589 -8.078 1 73.56 670 ASN A O 1
ATOM 5204 N N . ASN A 1 671 ? 18.297 3.592 -8.25 1 78.69 671 ASN A N 1
ATOM 5205 C CA . ASN A 1 671 ? 18.844 3.566 -6.902 1 78.69 671 ASN A CA 1
ATOM 5206 C C . ASN A 1 671 ? 17.969 4.344 -5.922 1 78.69 671 ASN A C 1
ATOM 5208 O O . ASN A 1 671 ? 18.125 5.559 -5.777 1 78.69 671 ASN A O 1
ATOM 5212 N N . LEU A 1 672 ? 17.25 3.611 -5.137 1 86 672 LEU A N 1
ATOM 5213 C CA . LEU A 1 672 ? 16.266 4.254 -4.266 1 86 672 LEU A CA 1
ATOM 5214 C C . LEU A 1 672 ? 16.859 4.516 -2.885 1 86 672 LEU A C 1
ATOM 5216 O O . LEU A 1 672 ? 17.625 3.699 -2.365 1 86 672 LEU A O 1
ATOM 5220 N N . VAL A 1 673 ? 16.562 5.688 -2.367 1 86.25 673 VAL A N 1
ATOM 5221 C CA . VAL A 1 673 ? 16.938 6.043 -1.006 1 86.25 673 VAL A CA 1
ATOM 5222 C C . VAL A 1 673 ? 15.734 6.582 -0.248 1 86.25 673 VAL A C 1
ATOM 5224 O O . VAL A 1 673 ? 14.852 7.215 -0.838 1 86.25 673 VAL A O 1
ATOM 5227 N N . TYR A 1 674 ? 15.695 6.32 1.024 1 91.31 674 TYR A N 1
ATOM 5228 C CA . TYR A 1 674 ? 14.602 6.812 1.857 1 91.31 674 TYR A CA 1
ATOM 5229 C C . TYR A 1 674 ? 14.633 8.336 1.958 1 91.31 674 TYR A C 1
ATOM 5231 O O . TYR A 1 674 ? 15.703 8.945 1.869 1 91.31 674 TYR A O 1
ATOM 5239 N N . LEU A 1 675 ? 13.492 8.898 2.15 1 92.81 675 LEU A N 1
ATOM 5240 C CA . LEU A 1 675 ? 13.375 10.336 2.367 1 92.81 675 LEU A CA 1
ATOM 5241 C C . LEU A 1 675 ? 13.703 10.695 3.812 1 92.81 675 LEU A C 1
ATOM 5243 O O . LEU A 1 675 ? 13.477 9.891 4.723 1 92.81 675 LEU A O 1
ATOM 5247 N N . GLY A 1 676 ? 14.141 11.922 4.043 1 93.56 676 GLY A N 1
ATOM 5248 C CA . GLY A 1 676 ? 14.594 12.375 5.352 1 93.56 676 GLY A CA 1
ATOM 5249 C C . GLY A 1 676 ? 13.453 12.609 6.328 1 93.56 676 GLY A C 1
ATOM 5250 O O . GLY A 1 676 ? 12.281 12.539 5.953 1 93.56 676 GLY A O 1
ATOM 5251 N N . GLY A 1 677 ? 13.891 12.93 7.543 1 95.12 677 GLY A N 1
ATOM 5252 C CA . GLY A 1 677 ? 12.93 13.133 8.617 1 95.12 677 GLY A CA 1
ATOM 5253 C C . GLY A 1 677 ? 12.141 14.422 8.477 1 95.12 677 GLY A C 1
ATOM 5254 O O . GLY A 1 677 ? 11.102 14.594 9.125 1 95.12 677 GLY A O 1
ATOM 5255 N N . ASP A 1 678 ? 12.594 15.289 7.652 1 93.5 678 ASP A N 1
ATOM 5256 C CA . ASP A 1 678 ? 11.883 16.547 7.426 1 93.5 678 ASP A CA 1
ATOM 5257 C C . ASP A 1 678 ? 10.648 16.328 6.555 1 93.5 678 ASP A C 1
ATOM 5259 O O . ASP A 1 678 ? 9.766 17.188 6.488 1 93.5 678 ASP A O 1
ATOM 5263 N N . VAL A 1 679 ? 10.641 15.156 5.941 1 94.38 679 VAL A N 1
ATOM 5264 C CA . VAL A 1 679 ? 9.531 14.836 5.047 1 94.38 679 VAL A CA 1
ATOM 5265 C C . VAL A 1 679 ? 8.68 13.727 5.664 1 94.38 679 VAL A C 1
ATOM 5267 O O . VAL A 1 679 ? 7.465 13.891 5.816 1 94.38 679 VAL A O 1
ATOM 5270 N N . ILE A 1 680 ? 9.352 12.656 6.047 1 97.06 680 ILE A N 1
ATOM 5271 C CA . ILE A 1 680 ? 8.641 11.477 6.527 1 97.06 680 ILE A CA 1
ATOM 5272 C C . ILE A 1 680 ? 8.695 11.43 8.055 1 97.06 680 ILE A C 1
ATOM 5274 O O . ILE A 1 680 ? 9.781 11.414 8.648 1 97.06 680 ILE A O 1
ATOM 5278 N N . ALA A 1 681 ? 7.57 11.367 8.617 1 97.25 681 ALA A N 1
ATOM 5279 C CA . ALA A 1 681 ? 7.469 11.281 10.07 1 97.25 681 ALA A CA 1
ATOM 5280 C C . ALA A 1 681 ? 7.582 9.828 10.539 1 97.25 681 ALA A C 1
ATOM 5282 O O . ALA A 1 681 ? 7.188 8.906 9.82 1 97.25 681 ALA A O 1
ATOM 5283 N N . ALA A 1 682 ? 8.102 9.68 11.773 1 98 682 ALA A N 1
ATOM 5284 C CA . ALA A 1 682 ? 8.023 8.375 12.43 1 98 682 ALA A CA 1
ATOM 5285 C C . ALA A 1 682 ? 6.578 7.992 12.719 1 98 682 ALA A C 1
ATOM 5287 O O . ALA A 1 682 ? 5.699 8.852 12.773 1 98 682 ALA A O 1
ATOM 5288 N N . PRO A 1 683 ? 6.32 6.688 12.891 1 98.06 683 PRO A N 1
ATOM 5289 C CA . PRO A 1 683 ? 4.945 6.258 13.172 1 98.06 683 PRO A CA 1
ATOM 5290 C C . PRO A 1 683 ? 4.375 6.895 14.438 1 98.06 683 PRO A C 1
ATOM 5292 O O . PRO A 1 683 ? 5.09 7.055 15.43 1 98.06 683 PRO A O 1
ATOM 5295 N N . LYS A 1 684 ? 3.094 7.199 14.438 1 98.56 684 LYS A N 1
ATOM 5296 C CA . LYS A 1 684 ? 2.438 7.891 15.539 1 98.56 684 LYS A CA 1
ATOM 5297 C C . LYS A 1 684 ? 1.219 7.113 16.031 1 98.56 684 LYS A C 1
ATOM 5299 O O . LYS A 1 684 ? 0.378 6.699 15.227 1 98.56 684 LYS A O 1
ATOM 5304 N N . TRP A 1 685 ? 1.172 6.914 17.297 1 98.5 685 TRP A N 1
ATOM 5305 C CA . TRP A 1 685 ? 0.051 6.262 17.969 1 98.5 685 TRP A CA 1
ATOM 5306 C C . TRP A 1 685 ? -0.573 7.188 19.016 1 98.5 685 TRP A C 1
ATOM 5308 O O . TRP A 1 685 ? 0.133 7.754 19.844 1 98.5 685 TRP A O 1
ATOM 5318 N N . THR A 1 686 ? -1.864 7.426 18.922 1 98.62 686 THR A N 1
ATOM 5319 C CA . THR A 1 686 ? -2.584 8.18 19.938 1 98.62 686 THR A CA 1
ATOM 5320 C C . THR A 1 686 ? -3.707 7.34 20.547 1 98.62 686 THR A C 1
ATOM 5322 O O . THR A 1 686 ? -4.273 6.48 19.875 1 98.62 686 THR A O 1
ATOM 5325 N N . ALA A 1 687 ? -3.984 7.574 21.797 1 98.5 687 ALA A N 1
ATOM 5326 C CA . ALA A 1 687 ? -5.098 6.938 22.5 1 98.5 687 ALA A CA 1
ATOM 5327 C C . ALA A 1 687 ? -5.648 7.848 23.594 1 98.5 687 ALA A C 1
ATOM 5329 O O . ALA A 1 687 ? -4.938 8.711 24.109 1 98.5 687 ALA A O 1
ATOM 5330 N N . TYR A 1 688 ? -6.922 7.723 23.875 1 97.75 688 TYR A N 1
ATOM 5331 C CA . TYR A 1 688 ? -7.488 8.5 24.969 1 97.75 688 TYR A CA 1
ATOM 5332 C C . TYR A 1 688 ? -8.602 7.73 25.672 1 97.75 688 TYR A C 1
ATOM 5334 O O . TYR A 1 688 ? -9.203 6.824 25.094 1 97.75 688 TYR A O 1
ATOM 5342 N N . VAL A 1 689 ? -8.812 8.055 26.906 1 97.75 689 VAL A N 1
ATOM 5343 C CA . VAL A 1 689 ? -9.945 7.633 27.719 1 97.75 689 VAL A CA 1
ATOM 5344 C C . VAL A 1 689 ? -10.609 8.852 28.344 1 97.75 689 VAL A C 1
ATOM 5346 O O . VAL A 1 689 ? -9.977 9.602 29.094 1 97.75 689 VAL A O 1
ATOM 5349 N N . ASN A 1 690 ? -11.781 9.102 27.953 1 95.88 690 ASN A N 1
ATOM 5350 C CA . ASN A 1 690 ? -12.617 10.117 28.594 1 95.88 690 ASN A CA 1
ATOM 5351 C C . ASN A 1 690 ? -13.641 9.5 29.531 1 95.88 690 ASN A C 1
ATOM 5353 O O . ASN A 1 690 ? -14.281 8.5 29.203 1 95.88 690 ASN A O 1
ATOM 5357 N N . TRP A 1 691 ? -13.68 10.047 30.672 1 96.5 691 TRP A N 1
ATOM 5358 C CA . TRP A 1 691 ? -14.602 9.555 31.703 1 96.5 691 TRP A CA 1
ATOM 5359 C C . TRP A 1 691 ? -15.43 10.703 32.281 1 96.5 691 TRP A C 1
ATOM 5361 O O . TRP A 1 691 ? -14.875 11.688 32.781 1 96.5 691 TRP A O 1
ATOM 5371 N N . ALA A 1 692 ? -16.719 10.594 32.094 1 93 692 ALA A N 1
ATOM 5372 C CA . ALA A 1 692 ? -17.672 11.547 32.656 1 93 692 ALA A CA 1
ATOM 5373 C C . ALA A 1 692 ? -18.688 10.844 33.562 1 93 692 ALA A C 1
ATOM 5375 O O . ALA A 1 692 ? -19.812 10.57 33.125 1 93 692 ALA A O 1
ATOM 5376 N N . PRO A 1 693 ? -18.359 10.641 34.781 1 91.38 693 PRO A N 1
ATOM 5377 C CA . PRO A 1 693 ? -19.25 9.898 35.688 1 91.38 693 PRO A CA 1
ATOM 5378 C C . PRO A 1 693 ? -20.547 10.656 36 1 91.38 693 PRO A C 1
ATOM 5380 O O . PRO A 1 693 ? -21.547 10.039 36.344 1 91.38 693 PRO A O 1
ATOM 5383 N N . SER A 1 694 ? -20.422 12 35.969 1 89.44 694 SER A N 1
ATOM 5384 C CA . SER A 1 694 ? -21.594 12.859 36.156 1 89.44 694 SER A CA 1
ATOM 5385 C C . SER A 1 694 ? -21.562 14.047 35.219 1 89.44 694 SER A C 1
ATOM 5387 O O . SER A 1 694 ? -20.578 14.281 34.531 1 89.44 694 SER A O 1
ATOM 5389 N N . GLU A 1 695 ? -22.562 14.812 35.25 1 82.81 695 GLU A N 1
ATOM 5390 C CA . GLU A 1 695 ? -22.656 15.992 34.406 1 82.81 695 GLU A CA 1
ATOM 5391 C C . GLU A 1 695 ? -21.688 17.078 34.844 1 82.81 695 GLU A C 1
ATOM 5393 O O . GLU A 1 695 ? -21.391 18.016 34.094 1 82.81 695 GLU A O 1
ATOM 5398 N N . LYS A 1 696 ? -21.188 16.969 35.969 1 91.69 696 LYS A N 1
ATOM 5399 C CA . LYS A 1 696 ? -20.375 18.031 36.562 1 91.69 696 LYS A CA 1
ATOM 5400 C C . LYS A 1 696 ? -18.891 17.734 36.375 1 91.69 696 LYS A C 1
ATOM 5402 O O . LYS A 1 696 ? -18.062 18.641 36.531 1 91.69 696 LYS A O 1
ATOM 5407 N N . VAL A 1 697 ? -18.703 16.516 36.156 1 94.5 697 VAL A N 1
ATOM 5408 C CA . VAL A 1 697 ? -17.297 16.156 36.156 1 94.5 697 VAL A CA 1
ATOM 5409 C C . VAL A 1 697 ? -16.938 15.508 34.812 1 94.5 697 VAL A C 1
ATOM 5411 O O . VAL A 1 697 ? -17.688 14.672 34.312 1 94.5 697 VAL A O 1
ATOM 5414 N N . GLY A 1 698 ? -15.836 15.953 34.219 1 94.5 698 GLY A N 1
ATOM 5415 C CA . GLY A 1 698 ? -15.227 15.32 33.062 1 94.5 698 GLY A CA 1
ATOM 5416 C C . GLY A 1 698 ? -13.719 15.172 33.188 1 94.5 698 GLY A C 1
ATOM 5417 O O . GLY A 1 698 ? -13.047 16.062 33.719 1 94.5 698 GLY A O 1
ATOM 5418 N N . THR A 1 699 ? -13.25 13.984 32.844 1 96.31 699 THR A N 1
ATOM 5419 C CA . THR A 1 699 ? -11.812 13.758 32.906 1 96.31 699 THR A CA 1
ATOM 5420 C C . THR A 1 699 ? -11.328 13.078 31.625 1 96.31 699 THR A C 1
ATOM 5422 O O . THR A 1 699 ? -12.07 12.305 31.016 1 96.31 699 THR A O 1
ATOM 5425 N N . SER A 1 700 ? -10.125 13.414 31.25 1 97.38 700 SER A N 1
ATOM 5426 C CA . SER A 1 700 ? -9.531 12.859 30.031 1 97.38 700 SER A CA 1
ATOM 5427 C C . SER A 1 700 ? -8.078 12.461 30.25 1 97.38 700 SER A C 1
ATOM 5429 O O . SER A 1 700 ? -7.32 13.195 30.891 1 97.38 700 SER A O 1
ATOM 5431 N N . LEU A 1 701 ? -7.742 11.266 29.859 1 98.19 701 LEU A N 1
ATOM 5432 C CA . LEU A 1 701 ? -6.367 10.781 29.766 1 98.19 701 LEU A CA 1
ATOM 5433 C C . LEU A 1 701 ? -5.973 10.547 28.312 1 98.19 701 LEU A C 1
ATOM 5435 O O . LEU A 1 701 ? -6.66 9.812 27.578 1 98.19 701 LEU A O 1
ATOM 5439 N N . ARG A 1 702 ? -4.895 11.18 27.891 1 98.31 702 ARG A N 1
ATOM 5440 C CA . ARG A 1 702 ? -4.512 11.133 26.484 1 98.31 702 ARG A CA 1
ATOM 5441 C C . ARG A 1 702 ? -3.057 10.711 26.328 1 98.31 702 ARG A C 1
ATOM 5443 O O . ARG A 1 702 ? -2.174 11.234 27.016 1 98.31 702 ARG A O 1
ATOM 5450 N N . LEU A 1 703 ? -2.857 9.781 25.438 1 98.62 703 LEU A N 1
ATOM 5451 C CA . LEU A 1 703 ? -1.534 9.234 25.141 1 98.62 703 LEU A CA 1
ATOM 5452 C C . LEU A 1 703 ? -1.095 9.586 23.734 1 98.62 703 LEU A C 1
ATOM 5454 O O . LEU A 1 703 ? -1.864 9.43 22.781 1 98.62 703 LEU A O 1
ATOM 5458 N N . THR A 1 704 ? 0.075 10.133 23.547 1 98.38 704 THR A N 1
ATOM 5459 C CA . THR A 1 704 ? 0.755 10.273 22.25 1 98.38 704 THR A CA 1
ATOM 5460 C C . THR A 1 704 ? 2.072 9.508 22.25 1 98.38 704 THR A C 1
ATOM 5462 O O . THR A 1 704 ? 2.953 9.773 23.078 1 98.38 704 THR A O 1
ATOM 5465 N N . HIS A 1 705 ? 2.203 8.609 21.391 1 98.62 705 HIS A N 1
ATOM 5466 C CA . HIS A 1 705 ? 3.434 7.84 21.234 1 98.62 705 HIS A CA 1
ATOM 5467 C C . HIS A 1 705 ? 4.016 7.988 19.844 1 98.62 705 HIS A C 1
ATOM 5469 O O . HIS A 1 705 ? 3.328 7.742 18.844 1 98.62 705 HIS A O 1
ATOM 5475 N N . LEU A 1 706 ? 5.219 8.398 19.812 1 98.5 706 LEU A N 1
ATOM 5476 C CA . LEU A 1 706 ? 5.992 8.398 18.578 1 98.5 706 LEU A CA 1
ATOM 5477 C C . LEU A 1 706 ? 6.902 7.18 18.5 1 98.5 706 LEU A C 1
ATOM 5479 O O . LEU A 1 706 ? 7.621 6.879 19.453 1 98.5 706 LEU A O 1
ATOM 5483 N N . GLY A 1 707 ? 6.867 6.504 17.359 1 98.19 707 GLY A N 1
ATOM 5484 C CA . GLY A 1 707 ? 7.75 5.367 17.172 1 98.19 707 GLY A CA 1
ATOM 5485 C C . GLY A 1 707 ? 9.141 5.762 16.703 1 98.19 707 GLY A C 1
ATOM 5486 O O . GLY A 1 707 ? 9.453 6.953 16.594 1 98.19 707 GLY A O 1
ATOM 5487 N N . ASP A 1 708 ? 10.016 4.703 16.469 1 97.56 708 ASP A N 1
ATOM 5488 C CA . ASP A 1 708 ? 11.383 4.906 15.984 1 97.56 708 ASP A CA 1
ATOM 5489 C C . ASP A 1 708 ? 11.422 4.992 14.461 1 97.56 708 ASP A C 1
ATOM 5491 O O . ASP A 1 708 ? 10.531 4.484 13.781 1 97.56 708 ASP A O 1
ATOM 5495 N N . ARG A 1 709 ? 12.352 5.66 13.984 1 96.69 709 ARG A N 1
ATOM 5496 C CA . ARG A 1 709 ? 12.664 5.637 12.562 1 96.69 709 ARG A CA 1
ATOM 5497 C C . ARG A 1 709 ? 14.172 5.742 12.336 1 96.69 709 ARG A C 1
ATOM 5499 O O . ARG A 1 709 ? 14.789 6.746 12.688 1 96.69 709 ARG A O 1
ATOM 5506 N N . ASP A 1 710 ? 14.781 4.73 11.859 1 93.94 710 ASP A N 1
ATOM 5507 C CA . ASP A 1 710 ? 16.203 4.633 11.547 1 93.94 710 ASP A CA 1
ATOM 5508 C C . ASP A 1 710 ? 16.422 4.051 10.156 1 93.94 710 ASP A C 1
ATOM 5510 O O . ASP A 1 710 ? 16.5 2.832 9.992 1 93.94 710 ASP A O 1
ATOM 5514 N N . ARG A 1 711 ? 16.625 4.953 9.156 1 92.56 711 ARG A N 1
ATOM 5515 C CA . ARG A 1 711 ? 16.625 4.527 7.762 1 92.56 711 ARG A CA 1
ATOM 5516 C C . ARG A 1 711 ? 17.953 4.887 7.086 1 92.56 711 ARG A C 1
ATOM 5518 O O . ARG A 1 711 ? 18.125 4.633 5.891 1 92.56 711 ARG A O 1
ATOM 5525 N N . PHE A 1 712 ? 18.922 5.516 7.785 1 92.75 712 PHE A N 1
ATOM 5526 C CA . PHE A 1 712 ? 20.078 6.098 7.121 1 92.75 712 PHE A CA 1
ATOM 5527 C C . PHE A 1 712 ? 21.375 5.609 7.758 1 92.75 712 PHE A C 1
ATOM 5529 O O . PHE A 1 712 ? 21.422 5.363 8.961 1 92.75 712 PHE A O 1
ATOM 5536 N N . ASP A 1 713 ? 22.406 5.559 6.926 1 90.12 713 ASP A N 1
ATOM 5537 C CA . ASP A 1 713 ? 23.75 5.223 7.387 1 90.12 713 ASP A CA 1
ATOM 5538 C C . ASP A 1 713 ? 24.594 6.477 7.59 1 90.12 713 ASP A C 1
ATOM 5540 O O . ASP A 1 713 ? 24.5 7.43 6.812 1 90.12 713 ASP A O 1
ATOM 5544 N N . PRO A 1 714 ? 25.359 6.414 8.727 1 93.38 714 PRO A N 1
ATOM 5545 C CA . PRO A 1 714 ? 26.312 7.52 8.859 1 93.38 714 PRO A CA 1
ATOM 5546 C C . PRO A 1 714 ? 27.375 7.512 7.77 1 93.38 714 PRO A C 1
ATOM 5548 O O . PRO A 1 714 ? 27.547 6.512 7.062 1 93.38 714 PRO A O 1
ATOM 5551 N N . TYR A 1 715 ? 28.031 8.633 7.578 1 90.44 715 TYR A N 1
ATOM 5552 C CA . TYR A 1 715 ? 29.156 8.734 6.652 1 90.44 715 TYR A CA 1
ATOM 5553 C C . TYR A 1 715 ? 30.344 9.453 7.301 1 90.44 715 TYR A C 1
ATOM 5555 O O . TYR A 1 715 ? 30.203 10.023 8.383 1 90.44 715 TYR A O 1
ATOM 5563 N N . LEU A 1 716 ? 31.469 9.336 6.676 1 92.31 716 LEU A N 1
ATOM 5564 C CA . LEU A 1 716 ? 32.656 10.039 7.145 1 92.31 716 LEU A CA 1
ATOM 5565 C C . LEU A 1 716 ? 32.719 11.445 6.551 1 92.31 716 LEU A C 1
ATOM 5567 O O . LEU A 1 716 ? 32.656 11.609 5.328 1 92.31 716 LEU A O 1
ATOM 5571 N N . ASP A 1 717 ? 32.812 12.414 7.43 1 87.62 717 ASP A N 1
ATOM 5572 C CA . ASP A 1 717 ? 32.938 13.781 6.934 1 87.62 717 ASP A CA 1
ATOM 5573 C C . ASP A 1 717 ? 34.375 14.086 6.531 1 87.62 717 ASP A C 1
ATOM 5575 O O . ASP A 1 717 ? 35.219 13.188 6.457 1 87.62 717 ASP A O 1
ATOM 5579 N N . ALA A 1 718 ? 34.625 15.352 6.145 1 80.69 718 ALA A N 1
ATOM 5580 C CA . ALA A 1 718 ? 35.938 15.766 5.645 1 80.69 718 ALA A CA 1
ATOM 5581 C C . ALA A 1 718 ? 37.031 15.562 6.695 1 80.69 718 ALA A C 1
ATOM 5583 O O . ALA A 1 718 ? 38.219 15.406 6.359 1 80.69 718 ALA A O 1
ATOM 5584 N N . ASN A 1 719 ? 36.75 15.492 7.988 1 87.81 719 ASN A N 1
ATOM 5585 C CA . ASN A 1 719 ? 37.688 15.297 9.086 1 87.81 719 ASN A CA 1
ATOM 5586 C C . ASN A 1 719 ? 37.719 13.844 9.555 1 87.81 719 ASN A C 1
ATOM 5588 O O . ASN A 1 719 ? 38.188 13.547 10.648 1 87.81 719 ASN A O 1
ATOM 5592 N N . ASP A 1 720 ? 36.969 12.984 8.812 1 90.88 720 ASP A N 1
ATOM 5593 C CA . ASP A 1 720 ? 36.938 11.547 9.047 1 90.88 720 ASP A CA 1
ATOM 5594 C C . ASP A 1 720 ? 36.156 11.203 10.297 1 90.88 720 ASP A C 1
ATOM 5596 O O . ASP A 1 720 ? 36.5 10.273 11.031 1 90.88 720 ASP A O 1
ATOM 5600 N N . ASN A 1 721 ? 35.281 12.078 10.68 1 92.38 721 ASN A N 1
ATOM 5601 C CA . ASN A 1 721 ? 34.312 11.766 11.734 1 92.38 721 ASN A CA 1
ATOM 5602 C C . ASN A 1 721 ? 33 11.219 11.164 1 92.38 721 ASN A C 1
ATOM 5604 O O . ASN A 1 721 ? 32.531 11.695 10.133 1 92.38 721 ASN A O 1
ATOM 5608 N N . TYR A 1 722 ? 32.5 10.203 11.883 1 94.25 722 TYR A N 1
ATOM 5609 C CA . TYR A 1 722 ? 31.172 9.734 11.484 1 94.25 722 TYR A CA 1
ATOM 5610 C C . TYR A 1 722 ? 30.094 10.758 11.82 1 94.25 722 TYR A C 1
ATOM 5612 O O . TYR A 1 722 ? 30.141 11.383 12.883 1 94.25 722 TYR A O 1
ATOM 5620 N N . THR A 1 723 ? 29.25 10.953 10.875 1 94.56 723 THR A N 1
ATOM 5621 C CA . THR A 1 723 ? 28.141 11.875 11.086 1 94.56 723 THR A CA 1
ATOM 5622 C C . THR A 1 723 ? 26.938 11.492 10.211 1 94.56 723 THR A C 1
ATOM 5624 O O . THR A 1 723 ? 26.969 10.469 9.523 1 94.56 723 THR A O 1
ATOM 5627 N N . TYR A 1 724 ? 25.891 12.164 10.406 1 94.19 724 TYR A N 1
ATOM 5628 C CA . TYR A 1 724 ? 24.719 12.039 9.555 1 94.19 724 TYR A CA 1
ATOM 5629 C C . TYR A 1 724 ? 24.469 13.32 8.773 1 94.19 724 TYR A C 1
ATOM 5631 O O . TYR A 1 724 ? 24.953 14.391 9.148 1 94.19 724 TYR A O 1
ATOM 5639 N N . ARG A 1 725 ? 23.734 13.148 7.73 1 88.75 725 ARG A N 1
ATOM 5640 C CA . ARG A 1 725 ? 23.297 14.336 7.012 1 88.75 725 ARG A CA 1
ATOM 5641 C C . ARG A 1 725 ? 22.203 15.062 7.781 1 88.75 725 ARG A C 1
ATOM 5643 O O . ARG A 1 725 ? 21.562 14.484 8.664 1 88.75 725 ARG A O 1
ATOM 5650 N N . HIS A 1 726 ? 21.875 16.328 7.508 1 85.88 726 HIS A N 1
ATOM 5651 C CA . HIS A 1 726 ? 21.078 17.281 8.273 1 85.88 726 HIS A CA 1
ATOM 5652 C C . HIS A 1 726 ? 19.672 16.766 8.508 1 85.88 726 HIS A C 1
ATOM 5654 O O . HIS A 1 726 ? 19 17.172 9.461 1 85.88 726 HIS A O 1
ATOM 5660 N N . THR A 1 727 ? 19.031 15.969 7.758 1 91.88 727 THR A N 1
ATOM 5661 C CA . THR A 1 727 ? 17.656 15.523 7.973 1 91.88 727 THR A CA 1
ATOM 5662 C C . THR A 1 727 ? 17.594 14 8.109 1 91.88 727 THR A C 1
ATOM 5664 O O . THR A 1 727 ? 16.531 13.406 7.965 1 91.88 727 THR A O 1
ATOM 5667 N N . GLN A 1 728 ? 18.734 13.461 8.453 1 93.69 728 GLN A N 1
ATOM 5668 C CA . GLN A 1 728 ? 18.766 12.008 8.344 1 93.69 728 GLN A CA 1
ATOM 5669 C C . GLN A 1 728 ? 19.219 11.367 9.656 1 93.69 728 GLN A C 1
ATOM 5671 O O . GLN A 1 728 ? 19.547 10.18 9.695 1 93.69 728 GLN A O 1
ATOM 5676 N N . PHE A 1 729 ? 19.344 12.141 10.742 1 96.56 729 PHE A N 1
ATOM 5677 C CA . PHE A 1 729 ? 19.656 11.57 12.047 1 96.56 729 PHE A CA 1
ATOM 5678 C C . PHE A 1 729 ? 18.516 10.68 12.539 1 96.56 729 PHE A C 1
ATOM 5680 O O . PHE A 1 729 ? 17.344 11 12.328 1 96.56 729 PHE A O 1
ATOM 5687 N N . PRO A 1 730 ? 18.781 9.57 13.25 1 96.81 730 PRO A N 1
ATOM 5688 C CA . PRO A 1 730 ? 17.719 8.656 13.68 1 96.81 730 PRO A CA 1
ATOM 5689 C C . PRO A 1 730 ? 16.766 9.289 14.695 1 96.81 730 PRO A C 1
ATOM 5691 O O . PRO A 1 730 ? 17.188 10.141 15.484 1 96.81 730 PRO A O 1
ATOM 5694 N N . VAL A 1 731 ? 15.562 8.867 14.656 1 98.19 731 VAL A N 1
ATOM 5695 C CA . VAL A 1 731 ? 14.547 9.289 15.617 1 98.19 731 VAL A CA 1
ATOM 5696 C C . VAL A 1 731 ? 14.242 8.141 16.578 1 98.19 731 VAL A C 1
ATOM 5698 O O . VAL A 1 731 ? 13.836 7.055 16.156 1 98.19 731 VAL A O 1
ATOM 5701 N N . GLU A 1 732 ? 14.43 8.367 17.812 1 97.62 732 GLU A N 1
ATOM 5702 C CA . GLU A 1 732 ? 14.016 7.445 18.859 1 97.62 732 GLU A CA 1
ATOM 5703 C C . GLU A 1 732 ? 12.648 7.82 19.422 1 97.62 732 GLU A C 1
ATOM 5705 O O . GLU A 1 732 ? 12.391 8.992 19.719 1 97.62 732 GLU A O 1
ATOM 5710 N N . GLY A 1 733 ? 11.883 6.848 19.594 1 97.88 733 GLY A N 1
ATOM 5711 C CA . GLY A 1 733 ? 10.508 7.066 20 1 97.88 733 GLY A CA 1
ATOM 5712 C C . GLY A 1 733 ? 10.375 7.578 21.422 1 97.88 733 GLY A C 1
ATOM 5713 O O . GLY A 1 733 ? 11.328 7.504 22.203 1 97.88 733 GLY A O 1
ATOM 5714 N N . TYR A 1 734 ? 9.195 8.188 21.797 1 98.25 734 TYR A N 1
ATOM 5715 C CA . TYR A 1 734 ? 8.836 8.641 23.125 1 98.25 734 TYR A CA 1
ATOM 5716 C C . TYR A 1 734 ? 7.332 8.578 23.344 1 98.25 734 TYR A C 1
ATOM 5718 O O . TYR A 1 734 ? 6.566 8.461 22.375 1 98.25 734 TYR A O 1
ATOM 5726 N N . THR A 1 735 ? 6.93 8.656 24.578 1 98.44 735 THR A N 1
ATOM 5727 C CA . THR A 1 735 ? 5.523 8.586 24.953 1 98.44 735 THR A CA 1
ATOM 5728 C C . THR A 1 735 ? 5.16 9.727 25.891 1 98.44 735 THR A C 1
ATOM 5730 O O . THR A 1 735 ? 5.855 9.977 26.875 1 98.44 735 THR A O 1
ATOM 5733 N N . LEU A 1 736 ? 4.145 10.438 25.562 1 98.5 736 LEU A N 1
ATOM 5734 C CA . LEU A 1 736 ? 3.607 11.508 26.406 1 98.5 736 LEU A CA 1
ATOM 5735 C C . LEU A 1 736 ? 2.205 11.156 26.906 1 98.5 736 LEU A C 1
ATOM 5737 O O . LEU A 1 736 ? 1.363 10.711 26.125 1 98.5 736 LEU A O 1
ATOM 5741 N N . LEU A 1 737 ? 2.051 11.297 28.188 1 98.5 737 LEU A N 1
ATOM 5742 C CA . LEU A 1 737 ? 0.742 11.133 28.812 1 98.5 737 LEU A CA 1
ATOM 5743 C C . LEU A 1 737 ? 0.231 12.461 29.359 1 98.5 737 LEU A C 1
ATOM 5745 O O . LEU A 1 737 ? 0.922 13.117 30.141 1 98.5 737 LEU A O 1
ATOM 5749 N N . ASN A 1 738 ? -0.929 12.906 28.969 1 98.5 738 ASN A N 1
ATOM 5750 C CA . ASN A 1 738 ? -1.565 14.141 29.422 1 98.5 738 ASN A CA 1
ATOM 5751 C C . ASN A 1 738 ? -2.889 13.852 30.125 1 98.5 738 ASN A C 1
ATOM 5753 O O . ASN A 1 738 ? -3.641 12.969 29.719 1 98.5 738 ASN A O 1
ATOM 5757 N N . TRP A 1 739 ? -3.104 14.586 31.156 1 98.38 739 TRP A N 1
ATOM 5758 C CA . TRP A 1 739 ? -4.332 14.438 31.922 1 98.38 739 TRP A CA 1
ATOM 5759 C C . TRP A 1 739 ? -5.047 15.773 32.062 1 98.38 739 TRP A C 1
ATOM 5761 O O . TRP A 1 739 ? -4.406 16.828 32.219 1 98.38 739 TRP A O 1
ATOM 5771 N N . SER A 1 740 ? -6.375 15.75 32 1 97.81 740 SER A N 1
ATOM 5772 C CA . SER A 1 740 ? -7.16 16.938 32.312 1 97.81 740 SER A CA 1
ATOM 5773 C C . SER A 1 740 ? -8.461 16.578 33 1 97.81 740 SER A C 1
ATOM 5775 O O . SER A 1 740 ? -8.984 15.477 32.844 1 97.81 740 SER A O 1
ATOM 5777 N N . ALA A 1 741 ? -8.93 17.484 33.781 1 97.62 741 ALA A N 1
ATOM 5778 C CA . ALA A 1 741 ? -10.211 17.359 34.469 1 97.62 741 ALA A CA 1
ATOM 5779 C C . ALA A 1 741 ? -10.953 18.703 34.5 1 97.62 741 ALA A C 1
ATOM 5781 O O . ALA A 1 741 ? -10.344 19.766 34.625 1 97.62 741 ALA A O 1
ATOM 5782 N N . THR A 1 742 ? -12.188 18.609 34.312 1 96.94 742 THR A N 1
ATOM 5783 C CA . THR A 1 742 ? -13.055 19.766 34.375 1 96.94 742 THR A CA 1
ATOM 5784 C C . THR A 1 742 ? -14.18 19.562 35.406 1 96.94 742 THR A C 1
ATOM 5786 O O . THR A 1 742 ? -14.758 18.469 35.469 1 96.94 742 THR A O 1
ATOM 5789 N N . TYR A 1 743 ? -14.406 20.547 36.188 1 97.25 743 TYR A N 1
ATOM 5790 C CA . TYR A 1 743 ? -15.508 20.547 37.156 1 97.25 743 TYR A CA 1
ATOM 5791 C C . TYR A 1 743 ? -16.422 21.734 36.906 1 97.25 743 TYR A C 1
ATOM 5793 O O . TYR A 1 743 ? -15.992 22.891 36.938 1 97.25 743 TYR A O 1
ATOM 5801 N N . ARG A 1 744 ? -17.703 21.484 36.781 1 92.56 744 ARG A N 1
ATOM 5802 C CA . ARG A 1 744 ? -18.719 22.516 36.625 1 92.56 744 ARG A CA 1
ATOM 5803 C C . ARG A 1 744 ? -19.219 23 37.969 1 92.56 744 ARG A C 1
ATOM 5805 O O . ARG A 1 744 ? -20.125 22.391 38.562 1 92.56 744 ARG A O 1
ATOM 5812 N N . LEU A 1 745 ? -18.766 24.125 38.312 1 95 745 LEU A N 1
ATOM 5813 C CA . LEU A 1 745 ? -19.156 24.703 39.594 1 95 745 LEU A CA 1
ATOM 5814 C C . LEU A 1 745 ? -20.625 25.125 39.594 1 95 745 LEU A C 1
ATOM 5816 O O . LEU A 1 745 ? -21.344 24.891 40.562 1 95 745 LEU A O 1
ATOM 5820 N N . GLN A 1 746 ? -20.938 25.797 38.562 1 92.81 746 GLN A N 1
ATOM 5821 C CA . GLN A 1 746 ? -22.297 26.203 38.219 1 92.81 746 GLN A CA 1
ATOM 5822 C C . GLN A 1 746 ? -22.594 25.938 36.75 1 92.81 746 GLN A C 1
ATOM 5824 O O . GLN A 1 746 ? -21.734 25.484 36 1 92.81 746 GLN A O 1
ATOM 5829 N N . SER A 1 747 ? -23.812 26.219 36.469 1 86.12 747 SER A N 1
ATOM 5830 C CA . SER A 1 747 ? -24.203 25.938 35.094 1 86.12 747 SER A CA 1
ATOM 5831 C C . SER A 1 747 ? -23.406 26.797 34.094 1 86.12 747 SER A C 1
ATOM 5833 O O . SER A 1 747 ? -23.203 26.391 32.969 1 86.12 747 SER A O 1
ATOM 5835 N N . ASN A 1 748 ? -22.875 27.906 34.562 1 91 748 ASN A N 1
ATOM 5836 C CA . ASN A 1 748 ? -22.203 28.812 33.656 1 91 748 ASN A CA 1
ATOM 5837 C C . ASN A 1 748 ? -20.75 29.047 34.062 1 91 748 ASN A C 1
ATOM 5839 O O . ASN A 1 748 ? -20.109 29.969 33.594 1 91 748 ASN A O 1
ATOM 5843 N N . ILE A 1 749 ? -20.25 28.312 35.031 1 95.31 749 ILE A N 1
ATOM 5844 C CA . ILE A 1 749 ? -18.875 28.453 35.469 1 95.31 749 ILE A CA 1
ATOM 5845 C C . ILE A 1 749 ? -18.219 27.078 35.562 1 95.31 749 ILE A C 1
ATOM 5847 O O . ILE A 1 749 ? -18.766 26.172 36.219 1 95.31 749 ILE A O 1
ATOM 5851 N N . SER A 1 750 ? -17.141 26.938 35 1 95.62 750 SER A N 1
ATOM 5852 C CA . SER A 1 750 ? -16.391 25.688 35.094 1 95.62 750 SER A CA 1
ATOM 5853 C C . SER A 1 750 ? -14.914 25.938 35.375 1 95.62 750 SER A C 1
ATOM 5855 O O . SER A 1 750 ? -14.367 26.953 34.938 1 95.62 750 SER A O 1
ATOM 5857 N N . VAL A 1 751 ? -14.336 25.047 36.094 1 97.69 751 VAL A N 1
ATOM 5858 C CA . VAL A 1 751 ? -12.906 25.078 36.375 1 97.69 751 VAL A CA 1
ATOM 5859 C C . VAL A 1 751 ? -12.242 23.828 35.781 1 97.69 751 VAL A C 1
ATOM 5861 O O . VAL A 1 751 ? -12.789 22.734 35.875 1 97.69 751 VAL A O 1
ATOM 5864 N N . SER A 1 752 ? -11.117 24.047 35.188 1 98 752 SER A N 1
ATOM 5865 C CA . SER A 1 752 ? -10.406 22.922 34.594 1 98 752 SER A CA 1
ATOM 5866 C C . SER A 1 752 ? -8.938 22.906 35 1 98 752 SER A C 1
ATOM 5868 O O . SER A 1 752 ? -8.305 23.969 35.125 1 98 752 SER A O 1
ATOM 5870 N N . LEU A 1 753 ? -8.438 21.734 35.25 1 98.44 753 LEU A N 1
ATOM 5871 C CA . LEU A 1 753 ? -7.023 21.5 35.562 1 98.44 753 LEU A CA 1
ATOM 5872 C C . LEU A 1 753 ? -6.43 20.484 34.562 1 98.44 753 LEU A C 1
ATOM 5874 O O . LEU A 1 753 ? -7.016 19.438 34.344 1 98.44 753 LEU A O 1
ATOM 5878 N N . ALA A 1 754 ? -5.32 20.891 34.031 1 98.69 754 ALA A N 1
ATOM 5879 C CA . ALA A 1 754 ? -4.629 19.969 33.125 1 98.69 754 ALA A CA 1
ATOM 5880 C C . ALA A 1 754 ? -3.166 19.797 33.531 1 98.69 754 ALA A C 1
ATOM 5882 O O . ALA A 1 754 ? -2.527 20.75 34 1 98.69 754 ALA A O 1
ATOM 5883 N N . ILE A 1 755 ? -2.672 18.578 33.406 1 98.62 755 ILE A N 1
ATOM 5884 C CA . ILE A 1 755 ? -1.262 18.234 33.562 1 98.62 755 ILE A CA 1
ATOM 5885 C C . ILE A 1 755 ? -0.735 17.562 32.281 1 98.62 755 ILE A C 1
ATOM 5887 O O . ILE A 1 755 ? -1.172 16.469 31.938 1 98.62 755 ILE A O 1
ATOM 5891 N N . ASN A 1 756 ? 0.156 18.266 31.672 1 98.38 756 ASN A N 1
ATOM 5892 C CA . ASN A 1 756 ? 0.786 17.734 30.453 1 98.38 756 ASN A CA 1
ATOM 5893 C C . ASN A 1 756 ? 2.102 17.031 30.781 1 98.38 756 ASN A C 1
ATOM 5895 O O . ASN A 1 756 ? 2.852 17.484 31.656 1 98.38 756 ASN A O 1
ATOM 5899 N N . ASN A 1 757 ? 2.381 15.977 29.953 1 98.56 757 ASN A N 1
ATOM 5900 C CA . ASN A 1 757 ? 3.547 15.148 30.25 1 98.56 757 ASN A CA 1
ATOM 5901 C C . ASN A 1 757 ? 3.551 14.68 31.703 1 98.56 757 ASN A C 1
ATOM 5903 O O . ASN A 1 757 ? 4.527 14.891 32.438 1 98.56 757 ASN A O 1
ATOM 5907 N N . LEU A 1 758 ? 2.479 14.031 32.031 1 98.38 758 LEU A N 1
ATOM 5908 C CA . LEU A 1 758 ? 2.141 13.625 33.406 1 98.38 758 LEU A CA 1
ATOM 5909 C C . LEU A 1 758 ? 3.271 12.805 34.031 1 98.38 758 LEU A C 1
ATOM 5911 O O . LEU A 1 758 ? 3.516 12.891 35.219 1 98.38 758 LEU A O 1
ATOM 5915 N N . LEU A 1 759 ? 4 12.117 33.25 1 98.12 759 LEU A N 1
ATOM 5916 C CA . LEU A 1 759 ? 5.055 11.242 33.75 1 98.12 759 LEU A CA 1
ATOM 5917 C C . LEU A 1 759 ? 6.402 11.953 33.75 1 98.12 759 LEU A C 1
ATOM 5919 O O . LEU A 1 759 ? 7.43 11.352 34.062 1 98.12 759 LEU A O 1
ATOM 5923 N N . ASN A 1 760 ? 6.441 13.156 33.312 1 98.5 760 ASN A N 1
ATOM 5924 C CA . ASN A 1 760 ? 7.648 13.969 33.188 1 98.5 760 ASN A CA 1
ATOM 5925 C C . ASN A 1 760 ? 8.695 13.289 32.312 1 98.5 760 ASN A C 1
ATOM 5927 O O . ASN A 1 760 ? 9.852 13.148 32.719 1 98.5 760 ASN A O 1
ATOM 5931 N N . GLU A 1 761 ? 8.211 12.805 31.266 1 98.5 761 GLU A N 1
ATOM 5932 C CA . GLU A 1 761 ? 9.078 12.164 30.281 1 98.5 761 GLU A CA 1
ATOM 5933 C C . GLU A 1 761 ? 10.094 13.148 29.703 1 98.5 761 GLU A C 1
ATOM 5935 O O . GLU A 1 761 ? 9.719 14.227 29.234 1 98.5 761 GLU A O 1
ATOM 5940 N N . TYR A 1 762 ? 11.414 12.781 29.828 1 98.56 762 TYR A N 1
ATOM 5941 C CA . TYR A 1 762 ? 12.422 13.5 29.062 1 98.56 762 TYR A CA 1
ATOM 5942 C C . TYR A 1 762 ? 12.438 13.039 27.609 1 98.56 762 TYR A C 1
ATOM 5944 O O . TYR A 1 762 ? 12.57 11.844 27.328 1 98.56 762 TYR A O 1
ATOM 5952 N N . TYR A 1 763 ? 12.297 13.922 26.719 1 98.19 763 TYR A N 1
ATOM 5953 C CA . TYR A 1 763 ? 12.242 13.531 25.312 1 98.19 763 TYR A CA 1
ATOM 5954 C C . TYR A 1 763 ? 12.75 14.656 24.422 1 98.19 763 TYR A C 1
ATOM 5956 O O . TYR A 1 763 ? 12.812 15.812 24.844 1 98.19 763 TYR A O 1
ATOM 5964 N N . LEU A 1 764 ? 13.195 14.312 23.266 1 98.25 764 LEU A N 1
ATOM 5965 C CA . LEU A 1 764 ? 13.438 15.234 22.156 1 98.25 764 LEU A CA 1
ATOM 5966 C C . LEU A 1 764 ? 12.359 15.086 21.094 1 98.25 764 LEU A C 1
ATOM 5968 O O . LEU A 1 764 ? 12.164 13.992 20.547 1 98.25 764 LEU A O 1
ATOM 5972 N N . PRO A 1 765 ? 11.648 16.219 20.797 1 97.81 765 PRO A N 1
ATOM 5973 C CA . PRO A 1 765 ? 10.727 16.125 19.656 1 97.81 765 PRO A CA 1
ATOM 5974 C C . PRO A 1 765 ? 11.391 15.594 18.391 1 97.81 765 PRO A C 1
ATOM 5976 O O . PRO A 1 765 ? 12.609 15.727 18.234 1 97.81 765 PRO A O 1
ATOM 5979 N N . ALA A 1 766 ? 10.648 15.008 17.547 1 98 766 ALA A N 1
ATOM 5980 C CA . ALA A 1 766 ? 11.172 14.367 16.344 1 98 766 ALA A CA 1
ATOM 5981 C C . ALA A 1 766 ? 12.094 15.305 15.57 1 98 766 ALA A C 1
ATOM 5983 O O . ALA A 1 766 ? 13.18 14.898 15.133 1 98 766 ALA A O 1
ATOM 5984 N N . ARG A 1 767 ? 11.711 16.516 15.328 1 96.88 767 ARG A N 1
ATOM 5985 C CA . ARG A 1 767 ? 12.523 17.469 14.586 1 96.88 767 ARG A CA 1
ATOM 5986 C C . ARG A 1 767 ? 13.883 17.656 15.25 1 96.88 767 ARG A C 1
ATOM 5988 O O . ARG A 1 767 ? 14.906 17.781 14.562 1 96.88 767 ARG A O 1
ATOM 5995 N N . SER A 1 768 ? 13.867 17.688 16.562 1 97.56 768 SER A N 1
ATOM 5996 C CA . SER A 1 768 ? 15.109 17.859 17.312 1 97.56 768 SER A CA 1
ATOM 5997 C C . SER A 1 768 ? 16.062 16.703 17.078 1 97.56 768 SER A C 1
ATOM 5999 O O . SER A 1 768 ? 17.281 16.844 17.219 1 97.56 768 SER A O 1
ATOM 6001 N N . GLN A 1 769 ? 15.492 15.633 16.734 1 97.94 769 GLN A N 1
ATOM 6002 C CA . GLN A 1 769 ? 16.312 14.445 16.531 1 97.94 769 GLN A CA 1
ATOM 6003 C C . GLN A 1 769 ? 16.797 14.352 15.086 1 97.94 769 GLN A C 1
ATOM 6005 O O . GLN A 1 769 ? 18 14.469 14.812 1 97.94 769 GLN A O 1
ATOM 6010 N N . TRP A 1 770 ? 15.945 14.266 14.188 1 96.19 770 TRP A N 1
ATOM 6011 C CA . TRP A 1 770 ? 16.391 14.078 12.812 1 96.19 770 TRP A CA 1
ATOM 6012 C C . TRP A 1 770 ? 17.203 15.281 12.336 1 96.19 770 TRP A C 1
ATOM 6014 O O . TRP A 1 770 ? 18 15.172 11.398 1 96.19 770 TRP A O 1
ATOM 6024 N N . ALA A 1 771 ? 17.094 16.484 12.93 1 95.12 771 ALA A N 1
ATOM 6025 C CA . ALA A 1 771 ? 17.859 17.688 12.562 1 95.12 771 ALA A CA 1
ATOM 6026 C C . ALA A 1 771 ? 19.062 17.875 13.484 1 95.12 771 ALA A C 1
ATOM 6028 O O . ALA A 1 771 ? 19.656 18.953 13.523 1 95.12 771 ALA A O 1
ATOM 6029 N N . ALA A 1 772 ? 19.422 16.922 14.195 1 95.94 772 ALA A N 1
ATOM 6030 C CA . ALA A 1 772 ? 20.469 17.016 15.203 1 95.94 772 ALA A CA 1
ATOM 6031 C C . ALA A 1 772 ? 21.75 17.609 14.617 1 95.94 772 ALA A C 1
ATOM 6033 O O . ALA A 1 772 ? 22.438 18.391 15.273 1 95.94 772 ALA A O 1
ATOM 6034 N N . PRO A 1 773 ? 22.094 17.25 13.406 1 91.5 773 PRO A N 1
ATOM 6035 C CA . PRO A 1 773 ? 23.328 17.797 12.844 1 91.5 773 PRO A CA 1
ATOM 6036 C C . PRO A 1 773 ? 23.312 19.328 12.75 1 91.5 773 PRO A C 1
ATOM 6038 O O . PRO A 1 773 ? 24.359 19.953 12.633 1 91.5 773 PRO A O 1
ATOM 6041 N N . LEU A 1 774 ? 22.156 19.953 12.766 1 88 774 LEU A N 1
ATOM 6042 C CA . LEU A 1 774 ? 22.047 21.406 12.734 1 88 774 LEU A CA 1
ATOM 6043 C C . LEU A 1 774 ? 22.203 21.984 14.133 1 88 774 LEU A C 1
ATOM 6045 O O . LEU A 1 774 ? 22.359 23.203 14.289 1 88 774 LEU A O 1
ATOM 6049 N N . ARG A 1 775 ? 22.141 21.281 15.188 1 90.56 775 ARG A N 1
ATOM 6050 C CA . ARG A 1 775 ? 22.5 21.516 16.578 1 90.56 775 ARG A CA 1
ATOM 6051 C C . ARG A 1 775 ? 21.625 22.594 17.203 1 90.56 775 ARG A C 1
ATOM 6053 O O . ARG A 1 775 ? 21.203 22.484 18.359 1 90.56 775 ARG A O 1
ATOM 6060 N N . THR A 1 776 ? 21.359 23.719 16.469 1 88.62 776 THR A N 1
ATOM 6061 C CA . THR A 1 776 ? 20.625 24.844 17.031 1 88.62 776 THR A CA 1
ATOM 6062 C C . THR A 1 776 ? 19.125 24.609 16.953 1 88.62 776 THR A C 1
ATOM 6064 O O . THR A 1 776 ? 18.328 25.438 17.406 1 88.62 776 THR A O 1
ATOM 6067 N N . PHE A 1 777 ? 18.703 23.547 16.438 1 91 777 PHE A N 1
ATOM 6068 C CA . PHE A 1 777 ? 17.297 23.203 16.328 1 91 777 PHE A CA 1
ATOM 6069 C C . PHE A 1 777 ? 16.953 22 17.188 1 91 777 PHE A C 1
ATOM 6071 O O . PHE A 1 777 ? 15.844 21.469 17.125 1 91 777 PHE A O 1
ATOM 6078 N N . THR A 1 778 ? 17.891 21.594 17.938 1 96.5 778 THR A N 1
ATOM 6079 C CA . THR A 1 778 ? 17.766 20.359 18.688 1 96.5 778 THR A CA 1
ATOM 6080 C C . THR A 1 778 ? 17.594 20.625 20.172 1 96.5 778 THR A C 1
ATOM 6082 O O . THR A 1 778 ? 18.562 20.562 20.938 1 96.5 778 THR A O 1
ATOM 6085 N N . GLY A 1 779 ? 16.391 20.922 20.531 1 97.62 779 GLY A N 1
ATOM 6086 C CA . GLY A 1 779 ? 16.062 21.125 21.922 1 97.62 779 GLY A CA 1
ATOM 6087 C C . GLY A 1 779 ? 15.172 20.047 22.5 1 97.62 779 GLY A C 1
ATOM 6088 O O . GLY A 1 779 ? 14.508 19.328 21.75 1 97.62 779 GLY A O 1
ATOM 6089 N N . ALA A 1 780 ? 15.211 19.938 23.797 1 98.25 780 ALA A N 1
ATOM 6090 C CA . ALA A 1 780 ? 14.312 19 24.484 1 98.25 780 ALA A CA 1
ATOM 6091 C C . ALA A 1 780 ? 12.883 19.547 24.516 1 98.25 780 ALA A C 1
ATOM 6093 O O . ALA A 1 780 ? 12.664 20.75 24.312 1 98.25 780 ALA A O 1
ATOM 6094 N N . GLY A 1 781 ? 11.977 18.641 24.719 1 98.06 781 GLY A N 1
ATOM 6095 C CA . GLY A 1 781 ? 10.594 19.031 24.922 1 98.06 781 GLY A CA 1
ATOM 6096 C C . GLY A 1 781 ? 10.312 19.469 26.359 1 98.06 781 GLY A C 1
ATOM 6097 O O . GLY A 1 781 ? 11.117 19.219 27.25 1 98.06 781 GLY A O 1
ATOM 6098 N N . GLU A 1 782 ? 9.234 20.125 26.516 1 98.31 782 GLU A N 1
ATOM 6099 C CA . GLU A 1 782 ? 8.852 20.609 27.828 1 98.31 782 GLU A CA 1
ATOM 6100 C C . GLU A 1 782 ? 8.523 19.469 28.781 1 98.31 782 GLU A C 1
ATOM 6102 O O . GLU A 1 782 ? 7.887 18.484 28.375 1 98.31 782 GLU A O 1
ATOM 6107 N N . GLY A 1 783 ? 9.055 19.562 29.969 1 98.5 783 GLY A N 1
ATOM 6108 C CA . GLY A 1 783 ? 8.703 18.578 30.984 1 98.5 783 GLY A CA 1
ATOM 6109 C C . GLY A 1 783 ? 7.277 18.703 31.484 1 98.5 783 GLY A C 1
ATOM 6110 O O . GLY A 1 783 ? 6.438 19.312 30.828 1 98.5 783 GLY A O 1
ATOM 6111 N N . ILE A 1 784 ? 7.039 18.094 32.594 1 98.62 784 ILE A N 1
ATOM 6112 C CA . ILE A 1 784 ? 5.699 18.141 33.188 1 98.62 784 ILE A CA 1
ATOM 6113 C C . ILE A 1 784 ? 5.281 19.594 33.406 1 98.62 784 ILE A C 1
ATOM 6115 O O . ILE A 1 784 ? 6.082 20.422 33.844 1 98.62 784 ILE A O 1
ATOM 6119 N N . ASN A 1 785 ? 4.113 19.969 32.969 1 98.38 785 ASN A N 1
ATOM 6120 C CA . ASN A 1 785 ? 3.568 21.312 33.188 1 98.38 785 ASN A CA 1
ATOM 6121 C C . ASN A 1 785 ? 2.061 21.266 33.406 1 98.38 785 ASN A C 1
ATOM 6123 O O . ASN A 1 785 ? 1.423 20.234 33.188 1 98.38 785 ASN A O 1
ATOM 6127 N N . THR A 1 786 ? 1.523 22.391 33.844 1 98.44 786 THR A N 1
ATOM 6128 C CA . THR A 1 786 ? 0.126 22.406 34.25 1 98.44 786 THR A CA 1
ATOM 6129 C C . THR A 1 786 ? -0.571 23.672 33.781 1 98.44 786 THR A C 1
ATOM 6131 O O . THR A 1 786 ? 0.085 24.672 33.469 1 98.44 786 THR A O 1
ATOM 6134 N N . LYS A 1 787 ? -1.842 23.594 33.594 1 98.44 787 LYS A N 1
ATOM 6135 C CA . LYS A 1 787 ? -2.719 24.719 33.25 1 98.44 787 LYS A CA 1
ATOM 6136 C C . LYS A 1 787 ? -4.012 24.672 34.062 1 98.44 787 LYS A C 1
ATOM 6138 O O . LYS A 1 787 ? -4.676 23.625 34.125 1 98.44 787 LYS A O 1
ATOM 6143 N N . LEU A 1 788 ? -4.281 25.719 34.75 1 98.44 788 LEU A N 1
ATOM 6144 C CA . LEU A 1 788 ? -5.527 25.906 35.469 1 98.44 788 LEU A CA 1
ATOM 6145 C C . LEU A 1 788 ? -6.383 27 34.844 1 98.44 788 LEU A C 1
ATOM 6147 O O . LEU A 1 788 ? -5.902 28.109 34.594 1 98.44 788 LEU A O 1
ATOM 6151 N N . SER A 1 789 ? -7.633 26.688 34.531 1 97.88 789 SER A N 1
ATOM 6152 C CA . SER A 1 789 ? -8.477 27.656 33.844 1 97.88 789 SER A CA 1
ATOM 6153 C C . SER A 1 789 ? -9.844 27.781 34.5 1 97.88 789 SER A C 1
ATOM 6155 O O . SER A 1 789 ? -10.344 26.812 35.094 1 97.88 789 SER A O 1
ATOM 6157 N N . LEU A 1 790 ? -10.406 28.906 34.438 1 97.81 790 LEU A N 1
ATOM 6158 C CA . LEU A 1 790 ? -11.766 29.234 34.875 1 97.81 790 LEU A CA 1
ATOM 6159 C C . LEU A 1 790 ? -12.555 29.828 33.688 1 97.81 790 LEU A C 1
ATOM 6161 O O . LEU A 1 790 ? -12.164 30.844 33.125 1 97.81 790 LEU A O 1
ATOM 6165 N N . LEU A 1 791 ? -13.633 29.188 33.406 1 96.31 791 LEU A N 1
ATOM 6166 C CA . LEU A 1 791 ? -14.484 29.625 32.312 1 96.31 791 LEU A CA 1
ATOM 6167 C C . LEU A 1 791 ? -15.844 30.078 32.812 1 96.31 791 LEU A C 1
ATOM 6169 O O . LEU A 1 791 ? -16.516 29.344 33.562 1 96.31 791 LEU A O 1
ATOM 6173 N N . TYR A 1 792 ? -16.219 31.266 32.438 1 97.06 792 TYR A N 1
ATOM 6174 C CA . TYR A 1 792 ? -17.516 31.828 32.781 1 97.06 792 TYR A CA 1
ATOM 6175 C C . TYR A 1 792 ? -18.281 32.25 31.531 1 97.06 792 TYR A C 1
ATOM 6177 O O . TYR A 1 792 ? -17.766 32.969 30.688 1 97.06 792 TYR A O 1
ATOM 6185 N N . SER A 1 793 ? -19.484 31.781 31.453 1 92.19 793 SER A N 1
ATOM 6186 C CA . SER A 1 793 ? -20.344 32.125 30.328 1 92.19 793 SER A CA 1
ATOM 6187 C C . SER A 1 793 ? -21.578 32.906 30.797 1 92.19 793 SER A C 1
ATOM 6189 O O . SER A 1 793 ? -22.125 32.594 31.859 1 92.19 793 SER A O 1
ATOM 6191 N N . PHE A 1 794 ? -22.062 33.875 29.969 1 93.25 794 PHE A N 1
ATOM 6192 C CA . PHE A 1 794 ? -23.219 34.688 30.344 1 93.25 794 PHE A CA 1
ATOM 6193 C C . PHE A 1 794 ? -24.016 35.094 29.125 1 93.25 794 PHE A C 1
ATOM 6195 O O . PHE A 1 794 ? -23.484 35.156 28.016 1 93.25 794 PHE A O 1
ATOM 6202 N N . MET B 1 1 ? -37.25 -58.281 54 1 24.02 1 MET B N 1
ATOM 6203 C CA . MET B 1 1 ? -36.5 -59.406 53.438 1 24.02 1 MET B CA 1
ATOM 6204 C C . MET B 1 1 ? -36.625 -59.438 51.906 1 24.02 1 MET B C 1
ATOM 6206 O O . MET B 1 1 ? -35.625 -59.469 51.188 1 24.02 1 MET B O 1
ATOM 6210 N N . LYS B 1 2 ? -37.5 -60.438 51.438 1 28.02 2 LYS B N 1
ATOM 6211 C CA . LYS B 1 2 ? -37.75 -60.781 50.031 1 28.02 2 LYS B CA 1
ATOM 6212 C C . LYS B 1 2 ? -38.344 -59.594 49.281 1 28.02 2 LYS B C 1
ATOM 6214 O O . LYS B 1 2 ? -39.531 -59.281 49.438 1 28.02 2 LYS B O 1
ATOM 6219 N N . LEU B 1 3 ? -37.562 -58.438 49.125 1 26.59 3 LEU B N 1
ATOM 6220 C CA . LEU B 1 3 ? -37.812 -57.062 48.75 1 26.59 3 LEU B CA 1
ATOM 6221 C C . LEU B 1 3 ? -38.312 -57 47.281 1 26.59 3 LEU B C 1
ATOM 6223 O O . LEU B 1 3 ? -37.594 -57.438 46.375 1 26.59 3 LEU B O 1
ATOM 6227 N N . ILE B 1 4 ? -39.625 -57.188 47.062 1 27.62 4 ILE B N 1
ATOM 6228 C CA . ILE B 1 4 ? -40.531 -57.156 45.906 1 27.62 4 ILE B CA 1
ATOM 6229 C C . ILE B 1 4 ? -40.281 -55.906 45.094 1 27.62 4 ILE B C 1
ATOM 6231 O O . ILE B 1 4 ? -40.438 -54.781 45.562 1 27.62 4 ILE B O 1
ATOM 6235 N N . THR B 1 5 ? -39.094 -55.938 44.25 1 26.91 5 THR B N 1
ATOM 6236 C CA . THR B 1 5 ? -38.562 -54.938 43.344 1 26.91 5 THR B CA 1
ATOM 6237 C C . THR B 1 5 ? -39.562 -54.531 42.281 1 26.91 5 THR B C 1
ATOM 6239 O O . THR B 1 5 ? -40.031 -55.375 41.5 1 26.91 5 THR B O 1
ATOM 6242 N N . LEU B 1 6 ? -40.594 -53.656 42.594 1 27.08 6 LEU B N 1
ATOM 6243 C CA . LEU B 1 6 ? -41.688 -53.062 41.812 1 27.08 6 LEU B CA 1
ATOM 6244 C C . LEU B 1 6 ? -41.125 -52.438 40.531 1 27.08 6 LEU B C 1
ATOM 6246 O O . LEU B 1 6 ? -40.375 -51.469 40.594 1 27.08 6 LEU B O 1
ATOM 6250 N N . ALA B 1 7 ? -40.781 -53.219 39.406 1 27.23 7 ALA B N 1
ATOM 6251 C CA . ALA B 1 7 ? -40.344 -52.875 38.062 1 27.23 7 ALA B CA 1
ATOM 6252 C C . ALA B 1 7 ? -41.344 -51.969 37.344 1 27.23 7 ALA B C 1
ATOM 6254 O O . ALA B 1 7 ? -42.438 -52.406 36.969 1 27.23 7 ALA B O 1
ATOM 6255 N N . THR B 1 8 ? -41.594 -50.688 37.719 1 26.27 8 THR B N 1
ATOM 6256 C CA . THR B 1 8 ? -42.469 -49.719 37.062 1 26.27 8 THR B CA 1
ATOM 6257 C C . THR B 1 8 ? -42.094 -49.5 35.625 1 26.27 8 THR B C 1
ATOM 6259 O O . THR B 1 8 ? -40.969 -49.125 35.312 1 26.27 8 THR B O 1
ATOM 6262 N N . ALA B 1 9 ? -42.688 -50.25 34.625 1 28.27 9 ALA B N 1
ATOM 6263 C CA . ALA B 1 9 ? -42.688 -50.188 33.156 1 28.27 9 ALA B CA 1
ATOM 6264 C C . ALA B 1 9 ? -43.062 -48.781 32.656 1 28.27 9 ALA B C 1
ATOM 6266 O O . ALA B 1 9 ? -44.188 -48.344 32.844 1 28.27 9 ALA B O 1
ATOM 6267 N N . LEU B 1 10 ? -42.219 -47.75 32.812 1 27.45 10 LEU B N 1
ATOM 6268 C CA . LEU B 1 10 ? -42.469 -46.406 32.25 1 27.45 10 LEU B CA 1
ATOM 6269 C C . LEU B 1 10 ? -42.75 -46.5 30.75 1 27.45 10 LEU B C 1
ATOM 6271 O O . LEU B 1 10 ? -41.938 -46.969 29.969 1 27.45 10 LEU B O 1
ATOM 6275 N N . LEU B 1 11 ? -44.031 -46.625 30.266 1 29.09 11 LEU B N 1
ATOM 6276 C CA . LEU B 1 11 ? -44.625 -46.562 28.922 1 29.09 11 LEU B CA 1
ATOM 6277 C C . LEU B 1 11 ? -44.219 -45.281 28.219 1 29.09 11 LEU B C 1
ATOM 6279 O O . LEU B 1 11 ? -44.625 -44.188 28.641 1 29.09 11 LEU B O 1
ATOM 6283 N N . PHE B 1 12 ? -43 -45.062 27.781 1 29.47 12 PHE B N 1
ATOM 6284 C CA . PHE B 1 12 ? -42.625 -43.969 26.906 1 29.47 12 PHE B CA 1
ATOM 6285 C C . PHE B 1 12 ? -43.438 -43.969 25.625 1 29.47 12 PHE B C 1
ATOM 6287 O O . PHE B 1 12 ? -43.469 -44.969 24.891 1 29.47 12 PHE B O 1
ATOM 6294 N N . THR B 1 13 ? -44.688 -43.375 25.578 1 32.09 13 THR B N 1
ATOM 6295 C CA . THR B 1 13 ? -45.5 -43.094 24.391 1 32.09 13 THR B CA 1
ATOM 6296 C C . THR B 1 13 ? -44.625 -42.406 23.328 1 32.09 13 THR B C 1
ATOM 6298 O O . THR B 1 13 ? -44.125 -41.312 23.547 1 32.09 13 THR B O 1
ATOM 6301 N N . PHE B 1 14 ? -44 -43.125 22.469 1 32.75 14 PHE B N 1
ATOM 6302 C CA . PHE B 1 14 ? -43.375 -42.625 21.234 1 32.75 14 PHE B CA 1
ATOM 6303 C C . PHE B 1 14 ? -44.438 -42 20.328 1 32.75 14 PHE B C 1
ATOM 6305 O O . PHE B 1 14 ? -45.344 -42.688 19.844 1 32.75 14 PHE B O 1
ATOM 6312 N N . SER B 1 15 ? -44.969 -40.844 20.609 1 35.41 15 SER B N 1
ATOM 6313 C CA . SER B 1 15 ? -45.781 -40.156 19.609 1 35.41 15 SER B CA 1
ATOM 6314 C C . SER B 1 15 ? -45.062 -40.125 18.25 1 35.41 15 SER B C 1
ATOM 6316 O O . SER B 1 15 ? -43.906 -39.656 18.156 1 35.41 15 SER B O 1
ATOM 6318 N N . ALA B 1 16 ? -45.375 -41.062 17.484 1 40.94 16 ALA B N 1
ATOM 6319 C CA . ALA B 1 16 ? -45 -41.094 16.078 1 40.94 16 ALA B CA 1
ATOM 6320 C C . ALA B 1 16 ? -45.375 -39.781 15.391 1 40.94 16 ALA B C 1
ATOM 6322 O O . ALA B 1 16 ? -46.562 -39.531 15.172 1 40.94 16 ALA B O 1
ATOM 6323 N N . PHE B 1 17 ? -44.719 -38.781 15.562 1 45.88 17 PHE B N 1
ATOM 6324 C CA . PHE B 1 17 ? -44.906 -37.594 14.742 1 45.88 17 PHE B CA 1
ATOM 6325 C C . PHE B 1 17 ? -44.875 -37.938 13.266 1 45.88 17 PHE B C 1
ATOM 6327 O O . PHE B 1 17 ? -44.031 -38.688 12.805 1 45.88 17 PHE B O 1
ATOM 6334 N N . SER B 1 18 ? -45.969 -37.969 12.672 1 55.81 18 SER B N 1
ATOM 6335 C CA . SER B 1 18 ? -46.219 -38.125 11.242 1 55.81 18 SER B CA 1
ATOM 6336 C C . SER B 1 18 ? -45.344 -37.188 10.422 1 55.81 18 SER B C 1
ATOM 6338 O O . SER B 1 18 ? -45.375 -35.969 10.602 1 55.81 18 SER B O 1
ATOM 6340 N N . GLN B 1 19 ? -44.219 -37.625 9.969 1 69.81 19 GLN B N 1
ATOM 6341 C CA . GLN B 1 19 ? -43.219 -36.812 9.258 1 69.81 19 GLN B CA 1
ATOM 6342 C C . GLN B 1 19 ? -43.312 -37.031 7.75 1 69.81 19 GLN B C 1
ATOM 6344 O O . GLN B 1 19 ? -43.719 -38.125 7.301 1 69.81 19 GLN B O 1
ATOM 6349 N N . SER B 1 20 ? -43.375 -36 6.945 1 81.25 20 SER B N 1
ATOM 6350 C CA . SER B 1 20 ? -43.344 -36 5.488 1 81.25 20 SER B CA 1
ATOM 6351 C C . SER B 1 20 ? -41.906 -36.062 4.957 1 81.25 20 SER B C 1
ATOM 6353 O O . SER B 1 20 ? -40.969 -35.812 5.695 1 81.25 20 SER B O 1
ATOM 6355 N N . ASN B 1 21 ? -41.875 -36.562 3.68 1 84.06 21 ASN B N 1
ATOM 6356 C CA . ASN B 1 21 ? -40.594 -36.625 2.99 1 84.06 21 ASN B CA 1
ATOM 6357 C C . ASN B 1 21 ? -40.594 -35.75 1.731 1 84.06 21 ASN B C 1
ATOM 6359 O O . ASN B 1 21 ? -41.656 -35.531 1.124 1 84.06 21 ASN B O 1
ATOM 6363 N N . LEU B 1 22 ? -39.562 -35.156 1.432 1 85.44 22 LEU B N 1
ATOM 6364 C CA . LEU B 1 22 ? -39.312 -34.469 0.162 1 85.44 22 LEU B CA 1
ATOM 6365 C C . LEU B 1 22 ? -38.344 -35.312 -0.694 1 85.44 22 LEU B C 1
ATOM 6367 O O . LEU B 1 22 ? -37.219 -35.625 -0.261 1 85.44 22 LEU B O 1
ATOM 6371 N N . LYS B 1 23 ? -38.969 -35.688 -1.792 1 84.88 23 LYS B N 1
ATOM 6372 C CA . LYS B 1 23 ? -38.156 -36.438 -2.734 1 84.88 23 LYS B CA 1
ATOM 6373 C C . LYS B 1 23 ? -38.156 -35.781 -4.109 1 84.88 23 LYS B C 1
ATOM 6375 O O . LYS B 1 23 ? -39.188 -35.344 -4.59 1 84.88 23 LYS B O 1
ATOM 6380 N N . GLY B 1 24 ? -37 -35.562 -4.652 1 85.12 24 GLY B N 1
ATOM 6381 C CA . GLY B 1 24 ? -36.938 -34.969 -5.973 1 85.12 24 GLY B CA 1
ATOM 6382 C C . GLY B 1 24 ? -35.562 -34.969 -6.578 1 85.12 24 GLY B C 1
ATOM 6383 O O . GLY B 1 24 ? -34.688 -35.719 -6.156 1 85.12 24 GLY B O 1
ATOM 6384 N N . LYS B 1 25 ? -35.469 -34.062 -7.652 1 81.44 25 LYS B N 1
ATOM 6385 C CA . LYS B 1 25 ? -34.219 -33.906 -8.43 1 81.44 25 LYS B CA 1
ATOM 6386 C C . LYS B 1 25 ? -33.844 -32.438 -8.547 1 81.44 25 LYS B C 1
ATOM 6388 O O . LYS B 1 25 ? -34.688 -31.562 -8.57 1 81.44 25 LYS B O 1
ATOM 6393 N N . VAL B 1 26 ? -32.625 -32.312 -8.391 1 82.25 26 VAL B N 1
ATOM 6394 C CA . VAL B 1 26 ? -32.094 -30.984 -8.727 1 82.25 26 VAL B CA 1
ATOM 6395 C C . VAL B 1 26 ? -31.297 -31.078 -10.039 1 82.25 26 VAL B C 1
ATOM 6397 O O . VAL B 1 26 ? -30.391 -31.891 -10.172 1 82.25 26 VAL B O 1
ATOM 6400 N N . THR B 1 27 ? -31.688 -30.203 -11 1 76.31 27 THR B N 1
ATOM 6401 C CA . THR B 1 27 ? -31.031 -30.172 -12.305 1 76.31 27 THR B CA 1
ATOM 6402 C C . THR B 1 27 ? -30.672 -28.75 -12.688 1 76.31 27 THR B C 1
ATOM 6404 O O . THR B 1 27 ? -31.125 -27.781 -12.062 1 76.31 27 THR B O 1
ATOM 6407 N N . ASP B 1 28 ? -29.766 -28.734 -13.656 1 68.38 28 ASP B N 1
ATOM 6408 C CA . ASP B 1 28 ? -29.531 -27.422 -14.258 1 68.38 28 ASP B CA 1
ATOM 6409 C C . ASP B 1 28 ? -30.531 -27.141 -15.375 1 68.38 28 ASP B C 1
ATOM 6411 O O . ASP B 1 28 ? -31.469 -27.922 -15.586 1 68.38 28 ASP B O 1
ATOM 6415 N N . GLU B 1 29 ? -30.375 -26 -15.93 1 64.06 29 GLU B N 1
ATOM 6416 C CA . GLU B 1 29 ? -31.312 -25.578 -16.953 1 64.06 29 GLU B CA 1
ATOM 6417 C C . GLU B 1 29 ? -31.297 -26.531 -18.141 1 64.06 29 GLU B C 1
ATOM 6419 O O . GLU B 1 29 ? -32.25 -26.578 -18.922 1 64.06 29 GLU B O 1
ATOM 6424 N N . GLN B 1 30 ? -30.281 -27.234 -18.219 1 57.06 30 GLN B N 1
ATOM 6425 C CA . GLN B 1 30 ? -30.203 -28.203 -19.312 1 57.06 30 GLN B CA 1
ATOM 6426 C C . GLN B 1 30 ? -30.672 -29.578 -18.844 1 57.06 30 GLN B C 1
ATOM 6428 O O . GLN B 1 30 ? -30.406 -30.594 -19.516 1 57.06 30 GLN B O 1
ATOM 6433 N N . ASN B 1 31 ? -31.281 -29.656 -17.844 1 60.47 31 ASN B N 1
ATOM 6434 C CA . ASN B 1 31 ? -31.828 -30.875 -17.25 1 60.47 31 ASN B CA 1
ATOM 6435 C C . ASN B 1 31 ? -30.75 -31.859 -16.859 1 60.47 31 ASN B C 1
ATOM 6437 O O . ASN B 1 31 ? -30.984 -33.062 -16.812 1 60.47 31 ASN B O 1
ATOM 6441 N N . GLN B 1 32 ? -29.609 -31.25 -16.688 1 64.94 32 GLN B N 1
ATOM 6442 C CA . GLN B 1 32 ? -28.547 -32.094 -16.156 1 64.94 32 GLN B CA 1
ATOM 6443 C C . GLN B 1 32 ? -28.609 -32.156 -14.641 1 64.94 32 GLN B C 1
ATOM 6445 O O . GLN B 1 32 ? -28.781 -31.156 -13.969 1 64.94 32 GLN B O 1
ATOM 6450 N N . PRO B 1 33 ? -28.562 -33.438 -14.188 1 69.75 33 PRO B N 1
ATOM 6451 C CA . PRO B 1 33 ? -28.609 -33.531 -12.727 1 69.75 33 PRO B CA 1
ATOM 6452 C C . PRO B 1 33 ? -27.438 -32.844 -12.031 1 69.75 33 PRO B C 1
ATOM 6454 O O . PRO B 1 33 ? -26.312 -32.906 -12.523 1 69.75 33 PRO B O 1
ATOM 6457 N N . LEU B 1 34 ? -27.812 -32.094 -11.109 1 67.56 34 LEU B N 1
ATOM 6458 C CA . LEU B 1 34 ? -26.797 -31.422 -10.312 1 67.56 34 LEU B CA 1
ATOM 6459 C C . LEU B 1 34 ? -26.484 -32.219 -9.047 1 67.56 34 LEU B C 1
ATOM 6461 O O . LEU B 1 34 ? -27.281 -32.25 -8.117 1 67.56 34 LEU B O 1
ATOM 6465 N N . MET B 1 35 ? -25.391 -32.844 -9.203 1 60.56 35 MET B N 1
ATOM 6466 C CA . MET B 1 35 ? -24.906 -33.594 -8.031 1 60.56 35 MET B CA 1
ATOM 6467 C C . MET B 1 35 ? -24.312 -32.625 -6.996 1 60.56 35 MET B C 1
ATOM 6469 O O . MET B 1 35 ? -23.516 -31.75 -7.332 1 60.56 35 MET B O 1
ATOM 6473 N N . GLY B 1 36 ? -24.641 -32.781 -5.711 1 62.41 36 GLY B N 1
ATOM 6474 C CA . GLY B 1 36 ? -24.062 -32 -4.621 1 62.41 36 GLY B CA 1
ATOM 6475 C C . GLY B 1 36 ? -24.844 -30.75 -4.301 1 62.41 36 GLY B C 1
ATOM 6476 O O . GLY B 1 36 ? -24.375 -29.906 -3.512 1 62.41 36 GLY B O 1
ATOM 6477 N N . ALA B 1 37 ? -25.891 -30.641 -4.969 1 71.56 37 ALA B N 1
ATOM 6478 C CA . ALA B 1 37 ? -26.75 -29.516 -4.605 1 71.56 37 ALA B CA 1
ATOM 6479 C C . ALA B 1 37 ? -27.359 -29.719 -3.219 1 71.56 37 ALA B C 1
ATOM 6481 O O . ALA B 1 37 ? -27.75 -30.828 -2.861 1 71.56 37 ALA B O 1
ATOM 6482 N N . THR B 1 38 ? -27.281 -28.719 -2.531 1 75.44 38 THR B N 1
ATOM 6483 C CA . THR B 1 38 ? -27.875 -28.797 -1.197 1 75.44 38 THR B CA 1
ATOM 6484 C C . THR B 1 38 ? -29.344 -28.391 -1.229 1 75.44 38 THR B C 1
ATOM 6486 O O . THR B 1 38 ? -29.703 -27.359 -1.799 1 75.44 38 THR B O 1
ATOM 6489 N N . VAL B 1 39 ? -30.156 -29.281 -0.685 1 79.94 39 VAL B N 1
ATOM 6490 C CA . VAL B 1 39 ? -31.562 -29.016 -0.411 1 79.94 39 VAL B CA 1
ATOM 6491 C C . VAL B 1 39 ? -31.781 -28.844 1.092 1 79.94 39 VAL B C 1
ATOM 6493 O O . VAL B 1 39 ? -31.516 -29.766 1.869 1 79.94 39 VAL B O 1
ATOM 6496 N N . PHE B 1 40 ? -32.156 -27.641 1.41 1 78.94 40 PHE B N 1
ATOM 6497 C CA . PHE B 1 40 ? -32.156 -27.297 2.828 1 78.94 40 PHE B CA 1
ATOM 6498 C C . PHE B 1 40 ? -33.406 -26.547 3.207 1 78.94 40 PHE B C 1
ATOM 6500 O O . PHE B 1 40 ? -33.875 -25.688 2.461 1 78.94 40 PHE B O 1
ATOM 6507 N N . ILE B 1 41 ? -34.062 -26.922 4.375 1 77.31 41 ILE B N 1
ATOM 6508 C CA . ILE B 1 41 ? -35.156 -26.172 4.996 1 77.31 41 ILE B CA 1
ATOM 6509 C C . ILE B 1 41 ? -34.625 -25.438 6.227 1 77.31 41 ILE B C 1
ATOM 6511 O O . ILE B 1 41 ? -34.5 -26.016 7.305 1 77.31 41 ILE B O 1
ATOM 6515 N N . PRO B 1 42 ? -34.375 -24.141 6.051 1 71.56 42 PRO B N 1
ATOM 6516 C CA . PRO B 1 42 ? -33.75 -23.391 7.133 1 71.56 42 PRO B CA 1
ATOM 6517 C C . PRO B 1 42 ? -34.562 -23.391 8.422 1 71.56 42 PRO B C 1
ATOM 6519 O O . PRO B 1 42 ? -34 -23.516 9.516 1 71.56 42 PRO B O 1
ATOM 6522 N N . ALA B 1 43 ? -35.844 -23.344 8.352 1 68.69 43 ALA B N 1
ATOM 6523 C CA . ALA B 1 43 ? -36.75 -23.25 9.508 1 68.69 43 ALA B CA 1
ATOM 6524 C C . ALA B 1 43 ? -36.719 -24.531 10.328 1 68.69 43 ALA B C 1
ATOM 6526 O O . ALA B 1 43 ? -36.906 -24.5 11.547 1 68.69 43 ALA B O 1
ATOM 6527 N N . LEU B 1 44 ? -36.438 -25.641 9.672 1 69.19 44 LEU B N 1
ATOM 6528 C CA . LEU B 1 44 ? -36.438 -26.922 10.352 1 69.19 44 LEU B CA 1
ATOM 6529 C C . LEU B 1 44 ? -35.031 -27.453 10.547 1 69.19 44 LEU B C 1
ATOM 6531 O O . LEU B 1 44 ? -34.844 -28.516 11.125 1 69.19 44 LEU B O 1
ATOM 6535 N N . GLN B 1 45 ? -34.062 -26.641 10.055 1 62.62 45 GLN B N 1
ATOM 6536 C CA . GLN B 1 45 ? -32.656 -26.938 10.109 1 62.62 45 GLN B CA 1
ATOM 6537 C C . GLN B 1 45 ? -32.375 -28.359 9.633 1 62.62 45 GLN B C 1
ATOM 6539 O O . GLN B 1 45 ? -31.594 -29.094 10.25 1 62.62 45 GLN B O 1
ATOM 6544 N N . ILE B 1 46 ? -33.156 -28.812 8.672 1 73.69 46 ILE B N 1
ATOM 6545 C CA . ILE B 1 46 ? -32.938 -30.109 8.039 1 73.69 46 ILE B CA 1
ATOM 6546 C C . ILE B 1 46 ? -32.5 -29.906 6.582 1 73.69 46 ILE B C 1
ATOM 6548 O O . ILE B 1 46 ? -32.969 -28.953 5.93 1 73.69 46 ILE B O 1
ATOM 6552 N N . GLY B 1 47 ? -31.594 -30.672 6.141 1 75.19 47 GLY B N 1
ATOM 6553 C CA . GLY B 1 47 ? -31.125 -30.578 4.766 1 75.19 47 GLY B CA 1
ATOM 6554 C C . GLY B 1 47 ? -30.641 -31.891 4.203 1 75.19 47 GLY B C 1
ATOM 6555 O O . GLY B 1 47 ? -30.5 -32.875 4.938 1 75.19 47 GLY B O 1
ATOM 6556 N N . ALA B 1 48 ? -30.672 -31.891 2.859 1 74.06 48 ALA B N 1
ATOM 6557 C CA . ALA B 1 48 ? -30.125 -33 2.1 1 74.06 48 ALA B CA 1
ATOM 6558 C C . ALA B 1 48 ? -29.266 -32.531 0.938 1 74.06 48 ALA B C 1
ATOM 6560 O O . ALA B 1 48 ? -29.297 -31.344 0.587 1 74.06 48 ALA B O 1
ATOM 6561 N N . THR B 1 49 ? -28.453 -33.312 0.511 1 74.19 49 THR B N 1
ATOM 6562 C CA . THR B 1 49 ? -27.656 -33.062 -0.688 1 74.19 49 THR B CA 1
ATOM 6563 C C . THR B 1 49 ? -28.031 -34.031 -1.804 1 74.19 49 THR B C 1
ATOM 6565 O O . THR B 1 49 ? -28.344 -35.188 -1.542 1 74.19 49 THR B O 1
ATOM 6568 N N . THR B 1 50 ? -28.047 -33.469 -2.998 1 74.56 50 THR B N 1
ATOM 6569 C CA . THR B 1 50 ? -28.453 -34.312 -4.133 1 74.56 50 THR B CA 1
ATOM 6570 C C . THR B 1 50 ? -27.375 -35.344 -4.441 1 74.56 50 THR B C 1
ATOM 6572 O O . THR B 1 50 ? -26.203 -35.125 -4.191 1 74.56 50 THR B O 1
ATOM 6575 N N . ASP B 1 51 ? -27.906 -36.469 -4.906 1 63.09 51 ASP B N 1
ATOM 6576 C CA . ASP B 1 51 ? -26.984 -37.531 -5.324 1 63.09 51 ASP B CA 1
ATOM 6577 C C . ASP B 1 51 ? -26.547 -37.344 -6.773 1 63.09 51 ASP B C 1
ATOM 6579 O O . ASP B 1 51 ? -26.766 -36.281 -7.359 1 63.09 51 ASP B O 1
ATOM 6583 N N . LEU B 1 52 ? -25.906 -38.25 -7.398 1 58.09 52 LEU B N 1
ATOM 6584 C CA . LEU B 1 52 ? -25.312 -38.188 -8.727 1 58.09 52 LEU B CA 1
ATOM 6585 C C . LEU B 1 52 ? -26.375 -37.906 -9.781 1 58.09 52 LEU B C 1
ATOM 6587 O O . LEU B 1 52 ? -26.094 -37.281 -10.805 1 58.09 52 LEU B O 1
ATOM 6591 N N . ASP B 1 53 ? -27.484 -38.406 -9.617 1 62.31 53 ASP B N 1
ATOM 6592 C CA . ASP B 1 53 ? -28.562 -38.188 -10.57 1 62.31 53 ASP B CA 1
ATOM 6593 C C . ASP B 1 53 ? -29.391 -36.938 -10.195 1 62.31 53 ASP B C 1
ATOM 6595 O O . ASP B 1 53 ? -30.484 -36.75 -10.727 1 62.31 53 ASP B O 1
ATOM 6599 N N . GLY B 1 54 ? -28.844 -36.25 -9.32 1 71.31 54 GLY B N 1
ATOM 6600 C CA . GLY B 1 54 ? -29.531 -35.031 -8.883 1 71.31 54 GLY B CA 1
ATOM 6601 C C . GLY B 1 54 ? -30.688 -35.312 -7.953 1 71.31 54 GLY B C 1
ATOM 6602 O O . GLY B 1 54 ? -31.484 -34.438 -7.66 1 71.31 54 GLY B O 1
ATOM 6603 N N . ASN B 1 55 ? -30.781 -36.594 -7.59 1 75.69 55 ASN B N 1
ATOM 6604 C CA . ASN B 1 55 ? -31.906 -36.938 -6.723 1 75.69 55 ASN B CA 1
ATOM 6605 C C . ASN B 1 55 ? -31.625 -36.562 -5.27 1 75.69 55 ASN B C 1
ATOM 6607 O O . ASN B 1 55 ? -30.484 -36.594 -4.82 1 75.69 55 ASN B O 1
ATOM 6611 N N . PHE B 1 56 ? -32.594 -36.062 -4.578 1 79.69 56 PHE B N 1
ATOM 6612 C CA . PHE B 1 56 ? -32.531 -35.812 -3.143 1 79.69 56 PHE B CA 1
ATOM 6613 C C . PHE B 1 56 ? -33.781 -36.344 -2.443 1 79.69 56 PHE B C 1
ATOM 6615 O O . PHE B 1 56 ? -34.812 -36.5 -3.07 1 79.69 56 PHE B O 1
ATOM 6622 N N . GLU B 1 57 ? -33.5 -36.875 -1.212 1 79.31 57 GLU B N 1
ATOM 6623 C CA . GLU B 1 57 ? -34.594 -37.188 -0.312 1 79.31 57 GLU B CA 1
ATOM 6624 C C . GLU B 1 57 ? -34.406 -36.562 1.06 1 79.31 57 GLU B C 1
ATOM 6626 O O . GLU B 1 57 ? -33.344 -36.75 1.696 1 79.31 57 GLU B O 1
ATOM 6631 N N . LEU B 1 58 ? -35.188 -35.719 1.452 1 78.19 58 LEU B N 1
ATOM 6632 C CA . LEU B 1 58 ? -35.25 -35.125 2.779 1 78.19 58 LEU B CA 1
ATOM 6633 C C . LEU B 1 58 ? -36.438 -35.688 3.574 1 78.19 58 LEU B C 1
ATOM 6635 O O . LEU B 1 58 ? -37.594 -35.594 3.154 1 78.19 58 LEU B O 1
ATOM 6639 N N . THR B 1 59 ? -35.969 -36.344 4.641 1 76.19 59 THR B N 1
ATOM 6640 C CA . THR B 1 59 ? -37 -37.062 5.422 1 76.19 59 THR B CA 1
ATOM 6641 C C . THR B 1 59 ? -37.312 -36.281 6.707 1 76.19 59 THR B C 1
ATOM 6643 O O . THR B 1 59 ? -36.594 -35.344 7.059 1 76.19 59 THR B O 1
ATOM 6646 N N . SER B 1 60 ? -38.438 -36.688 7.402 1 74.5 60 SER B N 1
ATOM 6647 C CA . SER B 1 60 ? -38.844 -36.219 8.711 1 74.5 60 SER B CA 1
ATOM 6648 C C . SER B 1 60 ? -39.156 -34.719 8.68 1 74.5 60 SER B C 1
ATOM 6650 O O . SER B 1 60 ? -38.719 -33.969 9.562 1 74.5 60 SER B O 1
ATOM 6652 N N . ILE B 1 61 ? -39.906 -34.375 7.66 1 79.25 61 ILE B N 1
ATOM 6653 C CA . ILE B 1 61 ? -40.312 -32.969 7.543 1 79.25 61 ILE B CA 1
ATOM 6654 C C . ILE B 1 61 ? -41.656 -32.781 8.242 1 79.25 61 ILE B C 1
ATOM 6656 O O . ILE B 1 61 ? -42.625 -33.469 7.945 1 79.25 61 ILE B O 1
ATOM 6660 N N . GLU B 1 62 ? -41.719 -31.859 9.164 1 79.5 62 GLU B N 1
ATOM 6661 C CA . GLU B 1 62 ? -42.969 -31.547 9.859 1 79.5 62 GLU B CA 1
ATOM 6662 C C . GLU B 1 62 ? -44 -31.016 8.898 1 79.5 62 GLU B C 1
ATOM 6664 O O . GLU B 1 62 ? -43.688 -30.312 7.941 1 79.5 62 GLU B O 1
ATOM 6669 N N . GLU B 1 63 ? -45.156 -31.516 9.164 1 79.06 63 GLU B N 1
ATOM 6670 C CA . GLU B 1 63 ? -46.281 -31.031 8.359 1 79.06 63 GLU B CA 1
ATOM 6671 C C . GLU B 1 63 ? -46.344 -29.5 8.359 1 79.06 63 GLU B C 1
ATOM 6673 O O . GLU B 1 63 ? -46.125 -28.875 9.398 1 79.06 63 GLU B O 1
ATOM 6678 N N . GLY B 1 64 ? -46.438 -28.875 7.16 1 81.5 64 GLY B N 1
ATOM 6679 C CA . GLY B 1 64 ? -46.531 -27.422 7.004 1 81.5 64 GLY B CA 1
ATOM 6680 C C . GLY B 1 64 ? -45.938 -26.938 5.691 1 81.5 64 GLY B C 1
ATOM 6681 O O . GLY B 1 64 ? -45.562 -27.734 4.832 1 81.5 64 GLY B O 1
ATOM 6682 N N . THR B 1 65 ? -46 -25.688 5.586 1 81.75 65 THR B N 1
ATOM 6683 C CA . THR B 1 65 ? -45.375 -25.047 4.438 1 81.75 65 THR B CA 1
ATOM 6684 C C . THR B 1 65 ? -44.031 -24.453 4.82 1 81.75 65 THR B C 1
ATOM 6686 O O . THR B 1 65 ? -43.938 -23.641 5.742 1 81.75 65 THR B O 1
ATOM 6689 N N . TRP B 1 66 ? -42.969 -25.031 4.125 1 81.31 66 TRP B N 1
ATOM 6690 C CA . TRP B 1 66 ? -41.594 -24.609 4.438 1 81.31 66 TRP B CA 1
ATOM 6691 C C . TRP B 1 66 ? -40.906 -24.094 3.191 1 81.31 66 TRP B C 1
ATOM 6693 O O . TRP B 1 66 ? -41.219 -24.484 2.07 1 81.31 66 TRP B O 1
ATOM 6703 N N . GLU B 1 67 ? -40.031 -23.188 3.42 1 80.5 67 GLU B N 1
ATOM 6704 C CA . GLU B 1 67 ? -39.125 -22.781 2.355 1 80.5 67 GLU B CA 1
ATOM 6705 C C . GLU B 1 67 ? -37.969 -23.781 2.217 1 80.5 67 GLU B C 1
ATOM 6707 O O . GLU B 1 67 ? -37.219 -24 3.16 1 80.5 67 GLU B O 1
ATOM 6712 N N . VAL B 1 68 ? -37.938 -24.375 0.999 1 81.25 68 VAL B N 1
ATOM 6713 C CA . VAL B 1 68 ? -36.844 -25.297 0.677 1 81.25 68 VAL B CA 1
ATOM 6714 C C . VAL B 1 68 ? -35.812 -24.578 -0.186 1 81.25 68 VAL B C 1
ATOM 6716 O O . VAL B 1 68 ? -36.156 -24 -1.219 1 81.25 68 VAL B O 1
ATOM 6719 N N . THR B 1 69 ? -34.656 -24.688 0.3 1 78.94 69 THR B N 1
ATOM 6720 C CA . THR B 1 69 ? -33.531 -24.078 -0.419 1 78.94 69 THR B CA 1
ATOM 6721 C C . THR B 1 69 ? -32.75 -25.141 -1.18 1 78.94 69 THR B C 1
ATOM 6723 O O . THR B 1 69 ? -32.344 -26.141 -0.605 1 78.94 69 THR B O 1
ATOM 6726 N N . PHE B 1 70 ? -32.625 -24.891 -2.502 1 77.31 70 PHE B N 1
ATOM 6727 C CA . PHE B 1 70 ? -31.781 -25.672 -3.371 1 77.31 70 PHE B CA 1
ATOM 6728 C C . PHE B 1 70 ? -30.516 -24.906 -3.736 1 77.31 70 PHE B C 1
ATOM 6730 O O . PHE B 1 70 ? -30.594 -23.844 -4.371 1 77.31 70 PHE B O 1
ATOM 6737 N N . ARG B 1 71 ? -29.453 -25.453 -3.244 1 70.31 71 ARG B N 1
ATOM 6738 C CA . ARG B 1 71 ? -28.203 -24.719 -3.43 1 70.31 71 ARG B CA 1
ATOM 6739 C C . ARG B 1 71 ? -27.125 -25.625 -4.016 1 70.31 71 ARG B C 1
ATOM 6741 O O . ARG B 1 71 ? -27.016 -26.797 -3.658 1 70.31 71 ARG B O 1
ATOM 6748 N N . MET B 1 72 ? -26.594 -25.078 -5.086 1 62.84 72 MET B N 1
ATOM 6749 C CA . MET B 1 72 ? -25.391 -25.703 -5.648 1 62.84 72 MET B CA 1
ATOM 6750 C C . MET B 1 72 ? -24.375 -24.641 -6.062 1 62.84 72 MET B C 1
ATOM 6752 O O . MET B 1 72 ? -24.734 -23.594 -6.59 1 62.84 72 MET B O 1
ATOM 6756 N N . LEU B 1 73 ? -23.125 -25.078 -5.684 1 52.62 73 LEU B N 1
ATOM 6757 C CA . LEU B 1 73 ? -22.047 -24.188 -6.078 1 52.62 73 LEU B CA 1
ATOM 6758 C C . LEU B 1 73 ? -22.062 -23.938 -7.582 1 52.62 73 LEU B C 1
ATOM 6760 O O . LEU B 1 73 ? -22.156 -24.875 -8.375 1 52.62 73 LEU B O 1
ATOM 6764 N N . GLY B 1 74 ? -22.016 -22.719 -8.086 1 54.25 74 GLY B N 1
ATOM 6765 C CA . GLY B 1 74 ? -22.062 -22.328 -9.492 1 54.25 74 GLY B CA 1
ATOM 6766 C C . GLY B 1 74 ? -23.484 -22.125 -9.992 1 54.25 74 GLY B C 1
ATOM 6767 O O . GLY B 1 74 ? -23.688 -21.781 -11.164 1 54.25 74 GLY B O 1
ATOM 6768 N N . TYR B 1 75 ? -24.406 -22.438 -9.133 1 61.78 75 TYR B N 1
ATOM 6769 C CA . TYR B 1 75 ? -25.797 -22.266 -9.523 1 61.78 75 TYR B CA 1
ATOM 6770 C C . TYR B 1 75 ? -26.516 -21.297 -8.586 1 61.78 75 TYR B C 1
ATOM 6772 O O . TYR B 1 75 ? -26.125 -21.141 -7.426 1 61.78 75 TYR B O 1
ATOM 6780 N N . ARG B 1 76 ? -27.422 -20.594 -9.133 1 63.09 76 ARG B N 1
ATOM 6781 C CA . ARG B 1 76 ? -28.266 -19.719 -8.328 1 63.09 76 ARG B CA 1
ATOM 6782 C C . ARG B 1 76 ? -29.094 -20.516 -7.332 1 63.09 76 ARG B C 1
ATOM 6784 O O . ARG B 1 76 ? -29.734 -21.5 -7.695 1 63.09 76 ARG B O 1
ATOM 6791 N N . THR B 1 77 ? -28.891 -20.016 -6.094 1 67.06 77 THR B N 1
ATOM 6792 C CA . THR B 1 77 ? -29.703 -20.656 -5.07 1 67.06 77 THR B CA 1
ATOM 6793 C C . THR B 1 77 ? -31.188 -20.5 -5.383 1 67.06 77 THR B C 1
ATOM 6795 O O . THR B 1 77 ? -31.641 -19.406 -5.738 1 67.06 77 THR B O 1
ATOM 6798 N N . ARG B 1 78 ? -31.891 -21.594 -5.43 1 72.62 78 ARG B N 1
ATOM 6799 C CA . ARG B 1 78 ? -33.344 -21.578 -5.625 1 72.62 78 ARG B CA 1
ATOM 6800 C C . ARG B 1 78 ? -34.062 -21.906 -4.328 1 72.62 78 ARG B C 1
ATOM 6802 O O . ARG B 1 78 ? -33.781 -22.922 -3.682 1 72.62 78 ARG B O 1
ATOM 6809 N N . VAL B 1 79 ? -34.875 -20.984 -3.865 1 77.06 79 VAL B N 1
ATOM 6810 C CA . VAL B 1 79 ? -35.719 -21.203 -2.689 1 77.06 79 VAL B CA 1
ATOM 6811 C C . VAL B 1 79 ? -37.156 -21.422 -3.119 1 77.06 79 VAL B C 1
ATOM 6813 O O . VAL B 1 79 ? -37.719 -20.609 -3.867 1 77.06 79 VAL B O 1
ATOM 6816 N N . GLU B 1 80 ? -37.781 -22.531 -2.801 1 79.06 80 GLU B N 1
ATOM 6817 C CA . GLU B 1 80 ? -39.156 -22.875 -3.133 1 79.06 80 GLU B CA 1
ATOM 6818 C C . GLU B 1 80 ? -40 -23.109 -1.872 1 79.06 80 GLU B C 1
ATOM 6820 O O . GLU B 1 80 ? -39.531 -23.781 -0.938 1 79.06 80 GLU B O 1
ATOM 6825 N N . LYS B 1 81 ? -41.188 -22.5 -1.778 1 80.31 81 LYS B N 1
ATOM 6826 C CA . LYS B 1 81 ? -42.125 -22.828 -0.719 1 80.31 81 LYS B CA 1
ATOM 6827 C C . LYS B 1 81 ? -42.938 -24.078 -1.062 1 80.31 81 LYS B C 1
ATOM 6829 O O . LYS B 1 81 ? -43.688 -24.078 -2.037 1 80.31 81 LYS B O 1
ATOM 6834 N N . LEU B 1 82 ? -42.688 -25.094 -0.321 1 81.38 82 LEU B N 1
ATOM 6835 C CA . LEU B 1 82 ? -43.375 -26.359 -0.533 1 81.38 82 LEU B CA 1
ATOM 6836 C C . LEU B 1 82 ? -44.281 -26.703 0.664 1 81.38 82 LEU B C 1
ATOM 6838 O O . LEU B 1 82 ? -43.906 -26.438 1.81 1 81.38 82 LEU B O 1
ATOM 6842 N N . THR B 1 83 ? -45.438 -27.188 0.371 1 81.81 83 THR B N 1
ATOM 6843 C CA . THR B 1 83 ? -46.344 -27.641 1.416 1 81.81 83 THR B CA 1
ATOM 6844 C C . THR B 1 83 ? -46.219 -29.141 1.616 1 81.81 83 THR B C 1
ATOM 6846 O O . THR B 1 83 ? -46.312 -29.922 0.657 1 81.81 83 THR B O 1
ATOM 6849 N N . PHE B 1 84 ? -46.031 -29.5 2.836 1 81.19 84 PHE B N 1
ATOM 6850 C CA . PHE B 1 84 ? -45.844 -30.891 3.191 1 81.19 84 PHE B CA 1
ATOM 6851 C C . PHE B 1 84 ? -47.031 -31.438 3.959 1 81.19 84 PHE B C 1
ATOM 6853 O O . PHE B 1 84 ? -47.375 -30.938 5.039 1 81.19 84 PHE B O 1
ATOM 6860 N N . PRO B 1 85 ? -47.812 -32.438 3.309 1 80 85 PRO B N 1
ATOM 6861 C CA . PRO B 1 85 ? -48.938 -33.062 4.016 1 80 85 PRO B CA 1
ATOM 6862 C C . PRO B 1 85 ? -48.469 -34.031 5.098 1 80 85 PRO B C 1
ATOM 6864 O O . PRO B 1 85 ? -47.312 -34.406 5.141 1 80 85 PRO B O 1
ATOM 6867 N N . GLN B 1 86 ? -49.406 -34.438 5.953 1 75.56 86 GLN B N 1
ATOM 6868 C CA . GLN B 1 86 ? -49.156 -35.469 6.965 1 75.56 86 GLN B CA 1
ATOM 6869 C C . GLN B 1 86 ? -48.906 -36.812 6.324 1 75.56 86 GLN B C 1
ATOM 6871 O O . GLN B 1 86 ? -49.688 -37.281 5.52 1 75.56 86 GLN B O 1
ATOM 6876 N N . ASN B 1 87 ? -47.688 -37.531 6.613 1 72.62 87 ASN B N 1
ATOM 6877 C CA . ASN B 1 87 ? -47.25 -38.875 6.195 1 72.62 87 ASN B CA 1
ATOM 6878 C C . ASN B 1 87 ? -47.219 -38.969 4.676 1 72.62 87 ASN B C 1
ATOM 6880 O O . ASN B 1 87 ? -47.562 -40.031 4.113 1 72.62 87 ASN B O 1
ATOM 6884 N N . GLY B 1 88 ? -46.812 -37.812 3.965 1 78.5 88 GLY B N 1
ATOM 6885 C CA . GLY B 1 88 ? -46.719 -37.875 2.516 1 78.5 88 GLY B CA 1
ATOM 6886 C C . GLY B 1 88 ? -45.312 -37.656 2.002 1 78.5 88 GLY B C 1
ATOM 6887 O O . GLY B 1 88 ? -44.375 -37.438 2.787 1 78.5 88 GLY B O 1
ATOM 6888 N N . THR B 1 89 ? -45.188 -37.969 0.755 1 81.19 89 THR B N 1
ATOM 6889 C CA . THR B 1 89 ? -43.969 -37.656 0.021 1 81.19 89 THR B CA 1
ATOM 6890 C C . THR B 1 89 ? -44.25 -36.594 -1.044 1 81.19 89 THR B C 1
ATOM 6892 O O . THR B 1 89 ? -45.156 -36.75 -1.854 1 81.19 89 THR B O 1
ATOM 6895 N N . VAL B 1 90 ? -43.688 -35.469 -0.999 1 84.12 90 VAL B N 1
ATOM 6896 C CA . VAL B 1 90 ? -43.812 -34.406 -1.981 1 84.12 90 VAL B CA 1
ATOM 6897 C C . VAL B 1 90 ? -42.688 -34.531 -3.018 1 84.12 90 VAL B C 1
ATOM 6899 O O . VAL B 1 90 ? -41.5 -34.406 -2.686 1 84.12 90 VAL B O 1
ATOM 6902 N N . PRO B 1 91 ? -43.031 -34.875 -4.242 1 81.25 91 PRO B N 1
ATOM 6903 C CA . PRO B 1 91 ? -42.031 -34.844 -5.293 1 81.25 91 PRO B CA 1
ATOM 6904 C C . PRO B 1 91 ? -41.719 -33.438 -5.797 1 81.25 91 PRO B C 1
ATOM 6906 O O . PRO B 1 91 ? -42.625 -32.625 -5.941 1 81.25 91 PRO B O 1
ATOM 6909 N N . PHE B 1 92 ? -40.469 -33.062 -5.914 1 84.5 92 PHE B N 1
ATOM 6910 C CA . PHE B 1 92 ? -40.094 -31.766 -6.449 1 84.5 92 PHE B CA 1
ATOM 6911 C C . PHE B 1 92 ? -38.812 -31.875 -7.27 1 84.5 92 PHE B C 1
ATOM 6913 O O . PHE B 1 92 ? -37.844 -32.531 -6.852 1 84.5 92 PHE B O 1
ATOM 6920 N N . THR B 1 93 ? -38.812 -31.281 -8.453 1 80.94 93 THR B N 1
ATOM 6921 C CA . THR B 1 93 ? -37.625 -31.109 -9.258 1 80.94 93 THR B CA 1
ATOM 6922 C C . THR B 1 93 ? -37.188 -29.641 -9.297 1 80.94 93 THR B C 1
ATOM 6924 O O . THR B 1 93 ? -37.969 -28.781 -9.727 1 80.94 93 THR B O 1
ATOM 6927 N N . ALA B 1 94 ? -36 -29.422 -8.766 1 79.56 94 ALA B N 1
ATOM 6928 C CA . ALA B 1 94 ? -35.469 -28.062 -8.828 1 79.56 94 ALA B CA 1
ATOM 6929 C C . ALA B 1 94 ? -34.5 -27.906 -9.992 1 79.56 94 ALA B C 1
ATOM 6931 O O . ALA B 1 94 ? -33.594 -28.734 -10.164 1 79.56 94 ALA B O 1
ATOM 6932 N N . VAL B 1 95 ? -34.75 -26.938 -10.836 1 76.19 95 VAL B N 1
ATOM 6933 C CA . VAL B 1 95 ? -33.812 -26.562 -11.891 1 76.19 95 VAL B CA 1
ATOM 6934 C C . VAL B 1 95 ? -33 -25.359 -11.445 1 76.19 95 VAL B C 1
ATOM 6936 O O . VAL B 1 95 ? -33.531 -24.281 -11.172 1 76.19 95 VAL B O 1
ATOM 6939 N N . LEU B 1 96 ? -31.719 -25.688 -11.219 1 69.38 96 LEU B N 1
ATOM 6940 C CA . LEU B 1 96 ? -30.828 -24.594 -10.82 1 69.38 96 LEU B CA 1
ATOM 6941 C C . LEU B 1 96 ? -30.188 -23.953 -12.039 1 69.38 96 LEU B C 1
ATOM 6943 O O . LEU B 1 96 ? -29.844 -24.625 -13.008 1 69.38 96 LEU B O 1
ATOM 6947 N N . THR B 1 97 ? -30.219 -22.641 -12.094 1 62.66 97 THR B N 1
ATOM 6948 C CA . THR B 1 97 ? -29.547 -21.875 -13.141 1 62.66 97 THR B CA 1
ATOM 6949 C C . THR B 1 97 ? -28.094 -21.609 -12.781 1 62.66 97 THR B C 1
ATOM 6951 O O . THR B 1 97 ? -27.781 -21.234 -11.648 1 62.66 97 THR B O 1
ATOM 6954 N N . GLU B 1 98 ? -27.266 -22.031 -13.641 1 50.91 98 GLU B N 1
ATOM 6955 C CA . GLU B 1 98 ? -25.844 -21.766 -13.453 1 50.91 98 GLU B CA 1
ATOM 6956 C C . GLU B 1 98 ? -25.594 -20.281 -13.133 1 50.91 98 GLU B C 1
ATOM 6958 O O . GLU B 1 98 ? -26.203 -19.406 -13.758 1 50.91 98 GLU B O 1
ATOM 6963 N N . ASP B 1 99 ? -25.234 -20.047 -11.953 1 49.5 99 ASP B N 1
ATOM 6964 C CA . ASP B 1 99 ? -24.875 -18.672 -11.578 1 49.5 99 ASP B CA 1
ATOM 6965 C C . ASP B 1 99 ? -23.359 -18.484 -11.586 1 49.5 99 ASP B C 1
ATOM 6967 O O . ASP B 1 99 ? -22.672 -18.891 -10.648 1 49.5 99 ASP B O 1
ATOM 6971 N N . LEU B 1 100 ? -22.953 -18.391 -12.703 1 45.19 100 LEU B N 1
ATOM 6972 C CA . LEU B 1 100 ? -21.547 -18.125 -12.922 1 45.19 100 LEU B CA 1
ATOM 6973 C C . LEU B 1 100 ? -21.031 -17.047 -11.961 1 45.19 100 LEU B C 1
ATOM 6975 O O . LEU B 1 100 ? -19.828 -16.875 -11.789 1 45.19 100 LEU B O 1
ATOM 6979 N N . SER B 1 101 ? -21.875 -16.281 -11.422 1 44.94 101 SER B N 1
ATOM 6980 C CA . SER B 1 101 ? -21.469 -15.18 -10.555 1 44.94 101 SER B CA 1
ATOM 6981 C C . SER B 1 101 ? -21.531 -15.578 -9.086 1 44.94 101 SER B C 1
ATOM 6983 O O . SER B 1 101 ? -21.312 -14.75 -8.195 1 44.94 101 SER B O 1
ATOM 6985 N N . SER B 1 102 ? -21.891 -16.859 -8.797 1 48.34 102 SER B N 1
ATOM 6986 C CA . SER B 1 102 ? -22.312 -17.125 -7.43 1 48.34 102 SER B CA 1
ATOM 6987 C C . SER B 1 102 ? -21.125 -17.203 -6.484 1 48.34 102 SER B C 1
ATOM 6989 O O . SER B 1 102 ? -20.094 -17.797 -6.824 1 48.34 102 SER B O 1
ATOM 6991 N N . LEU B 1 103 ? -21.062 -16.406 -5.586 1 49.81 103 LEU B N 1
ATOM 6992 C CA . LEU B 1 103 ? -20.188 -16.344 -4.414 1 49.81 103 LEU B CA 1
ATOM 6993 C C . LEU B 1 103 ? -20.266 -17.641 -3.623 1 49.81 103 LEU B C 1
ATOM 6995 O O . LEU B 1 103 ? -19.578 -17.812 -2.615 1 49.81 103 LEU B O 1
ATOM 6999 N N . ASP B 1 104 ? -21 -18.75 -4.105 1 55.09 104 ASP B N 1
ATOM 7000 C CA . ASP B 1 104 ? -21.25 -19.969 -3.348 1 55.09 104 ASP B CA 1
ATOM 7001 C C . ASP B 1 104 ? -20.281 -21.078 -3.766 1 55.09 104 ASP B C 1
ATOM 7003 O O . ASP B 1 104 ? -20.547 -22.25 -3.525 1 55.09 104 ASP B O 1
ATOM 7007 N N . GLU B 1 105 ? -19.141 -20.656 -4.363 1 61.12 105 GLU B N 1
ATOM 7008 C CA . GLU B 1 105 ? -18.125 -21.656 -4.648 1 61.12 105 GLU B CA 1
ATOM 7009 C C . GLU B 1 105 ? -17.5 -22.188 -3.367 1 61.12 105 GLU B C 1
ATOM 7011 O O . GLU B 1 105 ? -17.281 -21.438 -2.418 1 61.12 105 GLU B O 1
ATOM 7016 N N . VAL B 1 106 ? -17.438 -23.531 -3.287 1 59.53 106 VAL B N 1
ATOM 7017 C CA . VAL B 1 106 ? -16.828 -24.172 -2.127 1 59.53 106 VAL B CA 1
ATOM 7018 C C . VAL B 1 106 ? -15.352 -24.453 -2.406 1 59.53 106 VAL B C 1
ATOM 7020 O O . VAL B 1 106 ? -14.984 -24.844 -3.518 1 59.53 106 VAL B O 1
ATOM 7023 N N . VAL B 1 107 ? -14.57 -24.062 -1.523 1 66.94 107 VAL B N 1
ATOM 7024 C CA . VAL B 1 107 ? -13.125 -24.297 -1.565 1 66.94 107 VAL B CA 1
ATOM 7025 C C . VAL B 1 107 ? -12.727 -25.25 -0.44 1 66.94 107 VAL B C 1
ATOM 7027 O O . VAL B 1 107 ? -13.25 -25.156 0.673 1 66.94 107 VAL B O 1
ATOM 7030 N N . ILE B 1 108 ? -11.906 -26.172 -0.773 1 55.78 108 ILE B N 1
ATOM 7031 C CA . ILE B 1 108 ? -11.508 -27.156 0.232 1 55.78 108 ILE B CA 1
ATOM 7032 C C . ILE B 1 108 ? -10.086 -26.844 0.713 1 55.78 108 ILE B C 1
ATOM 7034 O O . ILE B 1 108 ? -9.805 -26.906 1.91 1 55.78 108 ILE B O 1
ATOM 7038 N N . SER B 1 109 ? -9.336 -26.422 -0.181 1 73.81 109 SER B N 1
ATOM 7039 C CA . SER B 1 109 ? -7.898 -26.359 0.077 1 73.81 109 SER B CA 1
ATOM 7040 C C . SER B 1 109 ? -7.566 -25.234 1.051 1 73.81 109 SER B C 1
ATOM 7042 O O . SER B 1 109 ? -6.492 -25.219 1.651 1 73.81 109 SER B O 1
ATOM 7044 N N . ALA B 1 110 ? -8.477 -24.359 1.19 1 63.31 110 ALA B N 1
ATOM 7045 C CA . ALA B 1 110 ? -8.172 -23.203 2.014 1 63.31 110 ALA B CA 1
ATOM 7046 C C . ALA B 1 110 ? -8.07 -23.578 3.488 1 63.31 110 ALA B C 1
ATOM 7048 O O . ALA B 1 110 ? -7.395 -22.891 4.266 1 63.31 110 ALA B O 1
ATOM 7049 N N . SER B 1 111 ? -8.742 -24.578 3.904 1 65.44 111 SER B N 1
ATOM 7050 C CA . SER B 1 111 ? -8.688 -24.984 5.301 1 65.44 111 SER B CA 1
ATOM 7051 C C . SER B 1 111 ? -8.711 -26.516 5.43 1 65.44 111 SER B C 1
ATOM 7053 O O . SER B 1 111 ? -8.922 -27.047 6.523 1 65.44 111 SER B O 1
ATOM 7055 N N . ARG B 1 112 ? -8.5 -27.234 4.395 1 73.5 112 ARG B N 1
ATOM 7056 C CA . ARG B 1 112 ? -8.594 -28.688 4.371 1 73.5 112 ARG B CA 1
ATOM 7057 C C . ARG B 1 112 ? -10 -29.156 4.746 1 73.5 112 ARG B C 1
ATOM 7059 O O . ARG B 1 112 ? -10.164 -30.234 5.32 1 73.5 112 ARG B O 1
ATOM 7066 N N . ASN B 1 113 ? -10.844 -28.125 4.691 1 72.56 113 ASN B N 1
ATOM 7067 C CA . ASN B 1 113 ? -12.273 -28.328 4.848 1 72.56 113 ASN B CA 1
ATOM 7068 C C . ASN B 1 113 ? -13.078 -27.5 3.84 1 72.56 113 ASN B C 1
ATOM 7070 O O . ASN B 1 113 ? -12.609 -26.469 3.365 1 72.56 113 ASN B O 1
ATOM 7074 N N . SER B 1 114 ? -14.203 -28.031 3.527 1 69.5 114 SER B N 1
ATOM 7075 C CA . SER B 1 114 ? -15.039 -27.328 2.564 1 69.5 114 SER B CA 1
ATOM 7076 C C . SER B 1 114 ? -15.547 -26.016 3.145 1 69.5 114 SER B C 1
ATOM 7078 O O . SER B 1 114 ? -16.109 -25.984 4.246 1 69.5 114 SER B O 1
ATOM 7080 N N . GLU B 1 115 ? -15.234 -24.938 2.473 1 76.12 115 GLU B N 1
ATOM 7081 C CA . GLU B 1 115 ? -15.695 -23.609 2.877 1 76.12 115 GLU B CA 1
ATOM 7082 C C . GLU B 1 115 ? -16.172 -22.797 1.676 1 76.12 115 GLU B C 1
ATOM 7084 O O . GLU B 1 115 ? -15.672 -22.969 0.563 1 76.12 115 GLU B O 1
ATOM 7089 N N . TYR B 1 116 ? -17.125 -21.938 2.031 1 70.25 116 TYR B N 1
ATOM 7090 C CA . TYR B 1 116 ? -17.562 -21 0.988 1 70.25 116 TYR B CA 1
ATOM 7091 C C . TYR B 1 116 ? -16.484 -19.953 0.728 1 70.25 116 TYR B C 1
ATOM 7093 O O . TYR B 1 116 ? -15.867 -19.438 1.665 1 70.25 116 TYR B O 1
ATOM 7101 N N . LEU B 1 117 ? -16.344 -19.688 -0.511 1 73.81 117 LEU B N 1
ATOM 7102 C CA . LEU B 1 117 ? -15.367 -18.703 -0.937 1 73.81 117 LEU B CA 1
ATOM 7103 C C . LEU B 1 117 ? -15.617 -17.359 -0.255 1 73.81 117 LEU B C 1
ATOM 7105 O O . LEU B 1 117 ? -14.672 -16.672 0.134 1 73.81 117 LEU B O 1
ATOM 7109 N N . SER B 1 118 ? -16.844 -17 -0.069 1 73.69 118 SER B N 1
ATOM 7110 C CA . SER B 1 118 ? -17.219 -15.695 0.483 1 73.69 118 SER B CA 1
ATOM 7111 C C . SER B 1 118 ? -16.922 -15.625 1.977 1 73.69 118 SER B C 1
ATOM 7113 O O . SER B 1 118 ? -16.953 -14.547 2.57 1 73.69 118 SER B O 1
ATOM 7115 N N . GLU B 1 119 ? -16.562 -16.734 2.557 1 75.88 119 GLU B N 1
ATOM 7116 C CA . GLU B 1 119 ? -16.344 -16.75 4 1 75.88 119 GLU B CA 1
ATOM 7117 C C . GLU B 1 119 ? -14.859 -16.891 4.324 1 75.88 119 GLU B C 1
ATOM 7119 O O . GLU B 1 119 ? -14.469 -16.891 5.496 1 75.88 119 GLU B O 1
ATOM 7124 N N . ILE B 1 120 ? -14.125 -17.031 3.373 1 84.69 120 ILE B N 1
ATOM 7125 C CA . ILE B 1 120 ? -12.688 -17.203 3.568 1 84.69 120 ILE B CA 1
ATOM 7126 C C . ILE B 1 120 ? -12.008 -15.828 3.561 1 84.69 120 ILE B C 1
ATOM 7128 O O . ILE B 1 120 ? -12.039 -15.117 2.553 1 84.69 120 ILE B O 1
ATOM 7132 N N . PRO B 1 121 ? -11.383 -15.469 4.59 1 91.19 121 PRO B N 1
ATOM 7133 C CA . PRO B 1 121 ? -10.664 -14.188 4.602 1 91.19 121 PRO B CA 1
ATOM 7134 C C . PRO B 1 121 ? -9.289 -14.273 3.945 1 91.19 121 PRO B C 1
ATOM 7136 O O . PRO B 1 121 ? -8.273 -14.023 4.598 1 91.19 121 PRO B O 1
ATOM 7139 N N . ALA B 1 122 ? -9.219 -14.609 2.713 1 90.56 122 ALA B N 1
ATOM 7140 C CA . ALA B 1 122 ? -8.031 -14.711 1.87 1 90.56 122 ALA B CA 1
ATOM 7141 C C . ALA B 1 122 ? -8.391 -14.555 0.396 1 90.56 122 ALA B C 1
ATOM 7143 O O . ALA B 1 122 ? -9.562 -14.625 0.025 1 90.56 122 ALA B O 1
ATOM 7144 N N . SER B 1 123 ? -7.367 -14.312 -0.332 1 93 123 SER B N 1
ATOM 7145 C CA . SER B 1 123 ? -7.555 -14.242 -1.777 1 93 123 SER B CA 1
ATOM 7146 C C . SER B 1 123 ? -7.512 -15.633 -2.406 1 93 123 SER B C 1
ATOM 7148 O O . SER B 1 123 ? -6.492 -16.328 -2.334 1 93 123 SER B O 1
ATOM 7150 N N . VAL B 1 124 ? -8.625 -16.031 -3 1 91.75 124 VAL B N 1
ATOM 7151 C CA . VAL B 1 124 ? -8.742 -17.359 -3.602 1 91.75 124 VAL B CA 1
ATOM 7152 C C . VAL B 1 124 ? -9.305 -17.234 -5.016 1 91.75 124 VAL B C 1
ATOM 7154 O O . VAL B 1 124 ? -10.242 -16.469 -5.254 1 91.75 124 VAL B O 1
ATOM 7157 N N . THR B 1 125 ? -8.68 -17.938 -5.926 1 93.88 125 THR B N 1
ATOM 7158 C CA . THR B 1 125 ? -9.227 -18.094 -7.27 1 93.88 125 THR B CA 1
ATOM 7159 C C . THR B 1 125 ? -9.586 -19.547 -7.543 1 93.88 125 THR B C 1
ATOM 7161 O O . THR B 1 125 ? -8.781 -20.453 -7.285 1 93.88 125 THR B O 1
ATOM 7164 N N . VAL B 1 126 ? -10.789 -19.734 -8.008 1 91.56 126 VAL B N 1
ATOM 7165 C CA . VAL B 1 126 ? -11.227 -21.062 -8.406 1 91.56 126 VAL B CA 1
ATOM 7166 C C . VAL B 1 126 ? -11.523 -21.078 -9.906 1 91.56 126 VAL B C 1
ATOM 7168 O O . VAL B 1 126 ? -12.305 -20.266 -10.398 1 91.56 126 VAL B O 1
ATOM 7171 N N . VAL B 1 127 ? -10.867 -22 -10.547 1 93.81 127 VAL B N 1
ATOM 7172 C CA . VAL B 1 127 ? -11.164 -22.25 -11.953 1 93.81 127 VAL B CA 1
ATOM 7173 C C . VAL B 1 127 ? -11.977 -23.531 -12.094 1 93.81 127 VAL B C 1
ATOM 7175 O O . VAL B 1 127 ? -11.422 -24.641 -12.039 1 93.81 127 VAL B O 1
ATOM 7178 N N . GLY B 1 128 ? -13.141 -23.422 -12.414 1 88.75 128 GLY B N 1
ATOM 7179 C CA . GLY B 1 128 ? -14.055 -24.547 -12.438 1 88.75 128 GLY B CA 1
ATOM 7180 C C . GLY B 1 128 ? -13.953 -25.359 -13.719 1 88.75 128 GLY B C 1
ATOM 7181 O O . GLY B 1 128 ? -13.242 -24.984 -14.648 1 88.75 128 GLY B O 1
ATOM 7182 N N . GLU B 1 129 ? -14.703 -26.344 -13.688 1 86.5 129 GLU B N 1
ATOM 7183 C CA . GLU B 1 129 ? -14.641 -27.328 -14.758 1 86.5 129 GLU B CA 1
ATOM 7184 C C . GLU B 1 129 ? -15.086 -26.734 -16.094 1 86.5 129 GLU B C 1
ATOM 7186 O O . GLU B 1 129 ? -14.477 -27.016 -17.125 1 86.5 129 GLU B O 1
ATOM 7191 N N . VAL B 1 130 ? -16.109 -26.016 -16.062 1 82.25 130 VAL B N 1
ATOM 7192 C CA . VAL B 1 130 ? -16.656 -25.453 -17.297 1 82.25 130 VAL B CA 1
ATOM 7193 C C . VAL B 1 130 ? -15.625 -24.516 -17.922 1 82.25 130 VAL B C 1
ATOM 7195 O O . VAL B 1 130 ? -15.383 -24.578 -19.141 1 82.25 130 VAL B O 1
ATOM 7198 N N . LYS B 1 131 ? -15.086 -23.688 -17.109 1 87.94 131 LYS B N 1
ATOM 7199 C CA . LYS B 1 131 ? -14.062 -22.781 -17.609 1 87.94 131 LYS B CA 1
ATOM 7200 C C . LYS B 1 131 ? -12.844 -23.547 -18.109 1 87.94 131 LYS B C 1
ATOM 7202 O O . LYS B 1 131 ? -12.242 -23.188 -19.125 1 87.94 131 LYS B O 1
ATOM 7207 N N . LEU B 1 132 ? -12.477 -24.531 -17.438 1 91.62 132 LEU B N 1
ATOM 7208 C CA . LEU B 1 132 ? -11.336 -25.359 -17.844 1 91.62 132 LEU B CA 1
ATOM 7209 C C . LEU B 1 132 ? -11.594 -26 -19.188 1 91.62 132 LEU B C 1
ATOM 7211 O O . LEU B 1 132 ? -10.695 -26.078 -20.031 1 91.62 132 LEU B O 1
ATOM 7215 N N . GLN B 1 133 ? -12.773 -26.453 -19.344 1 87.62 133 GLN B N 1
ATOM 7216 C CA . GLN B 1 133 ? -13.117 -27.062 -20.609 1 87.62 133 GLN B CA 1
ATOM 7217 C C . GLN B 1 133 ? -13.062 -26.047 -21.75 1 87.62 133 GLN B C 1
ATOM 7219 O O . GLN B 1 133 ? -12.547 -26.344 -22.828 1 87.62 133 GLN B O 1
ATOM 7224 N N . GLU B 1 134 ? -13.594 -24.953 -21.469 1 89.19 134 GLU B N 1
ATOM 7225 C CA . GLU B 1 134 ? -13.562 -23.891 -22.469 1 89.19 134 GLU B CA 1
ATOM 7226 C C . GLU B 1 134 ? -12.125 -23.562 -22.875 1 89.19 134 GLU B C 1
ATOM 7228 O O . GLU B 1 134 ? -11.82 -23.469 -24.062 1 89.19 134 GLU B O 1
ATOM 7233 N N . PHE B 1 135 ? -11.312 -23.438 -21.922 1 94.25 135 PHE B N 1
ATOM 7234 C CA . PHE B 1 135 ? -9.93 -23.078 -22.203 1 94.25 135 PHE B CA 1
ATOM 7235 C C . PHE B 1 135 ? -9.18 -24.25 -22.828 1 94.25 135 PHE B C 1
ATOM 7237 O O . PHE B 1 135 ? -8.289 -24.047 -23.656 1 94.25 135 PHE B O 1
ATOM 7244 N N . SER B 1 136 ? -9.539 -25.406 -22.453 1 93.25 136 SER B N 1
ATOM 7245 C CA . SER B 1 136 ? -8.875 -26.594 -23 1 93.25 136 SER B CA 1
ATOM 7246 C C . SER B 1 136 ? -9.148 -26.75 -24.484 1 93.25 136 SER B C 1
ATOM 7248 O O . SER B 1 136 ? -8.398 -27.438 -25.188 1 93.25 136 SER B O 1
ATOM 7250 N N . ASN B 1 137 ? -10.195 -26.156 -24.953 1 92.38 137 ASN B N 1
ATOM 7251 C CA . ASN B 1 137 ? -10.453 -26.141 -26.391 1 92.38 137 ASN B CA 1
ATOM 7252 C C . ASN B 1 137 ? -9.398 -25.328 -27.141 1 92.38 137 ASN B C 1
ATOM 7254 O O . ASN B 1 137 ? -9.227 -25.484 -28.344 1 92.38 137 ASN B O 1
ATOM 7258 N N . SER B 1 138 ? -8.75 -24.547 -26.406 1 94.5 138 SER B N 1
ATOM 7259 C CA . SER B 1 138 ? -7.766 -23.688 -27.047 1 94.5 138 SER B CA 1
ATOM 7260 C C . SER B 1 138 ? -6.348 -24.203 -26.812 1 94.5 138 SER B C 1
ATOM 7262 O O . SER B 1 138 ? -5.449 -23.938 -27.609 1 94.5 138 SER B O 1
ATOM 7264 N N . THR B 1 139 ? -6.098 -24.797 -25.734 1 93.81 139 THR B N 1
ATOM 7265 C CA . THR B 1 139 ? -4.75 -25.25 -25.406 1 93.81 139 THR B CA 1
ATOM 7266 C C . THR B 1 139 ? -4.789 -26.375 -24.375 1 93.81 139 THR B C 1
ATOM 7268 O O . THR B 1 139 ? -5.703 -26.438 -23.547 1 93.81 139 THR B O 1
ATOM 7271 N N . SER B 1 140 ? -3.803 -27.25 -24.453 1 92.38 140 SER B N 1
ATOM 7272 C CA . SER B 1 140 ? -3.652 -28.297 -23.438 1 92.38 140 SER B CA 1
ATOM 7273 C C . SER B 1 140 ? -2.615 -27.906 -22.391 1 92.38 140 SER B C 1
ATOM 7275 O O . SER B 1 140 ? -2.326 -28.688 -21.484 1 92.38 140 SER B O 1
ATOM 7277 N N . ASN B 1 141 ? -2.02 -26.797 -22.531 1 93.69 141 ASN B N 1
ATOM 7278 C CA . ASN B 1 141 ? -1.024 -26.297 -21.578 1 93.69 141 ASN B CA 1
ATOM 7279 C C . ASN B 1 141 ? -1.68 -25.578 -20.406 1 93.69 141 ASN B C 1
ATOM 7281 O O . ASN B 1 141 ? -2.07 -24.422 -20.516 1 93.69 141 ASN B O 1
ATOM 7285 N N . ILE B 1 142 ? -1.677 -26.172 -19.219 1 96.06 142 ILE B N 1
ATOM 7286 C CA . ILE B 1 142 ? -2.363 -25.656 -18.031 1 96.06 142 ILE B CA 1
ATOM 7287 C C . ILE B 1 142 ? -1.743 -24.344 -17.609 1 96.06 142 ILE B C 1
ATOM 7289 O O . ILE B 1 142 ? -2.432 -23.469 -17.062 1 96.06 142 ILE B O 1
ATOM 7293 N N . SER B 1 143 ? -0.456 -24.125 -17.844 1 95.62 143 SER B N 1
ATOM 7294 C CA . SER B 1 143 ? 0.221 -22.891 -17.469 1 95.62 143 SER B CA 1
ATOM 7295 C C . SER B 1 143 ? -0.398 -21.672 -18.156 1 95.62 143 SER B C 1
ATOM 7297 O O . SER B 1 143 ? -0.497 -20.594 -17.578 1 95.62 143 SER B O 1
ATOM 7299 N N . GLU B 1 144 ? -0.79 -21.844 -19.359 1 95.38 144 GLU B N 1
ATOM 7300 C CA . GLU B 1 144 ? -1.404 -20.766 -20.125 1 95.38 144 GLU B CA 1
ATOM 7301 C C . GLU B 1 144 ? -2.822 -20.484 -19.641 1 95.38 144 GLU B C 1
ATOM 7303 O O . GLU B 1 144 ? -3.262 -19.328 -19.625 1 95.38 144 GLU B O 1
ATOM 7308 N N . ILE B 1 145 ? -3.488 -21.531 -19.328 1 96.88 145 ILE B N 1
ATOM 7309 C CA . ILE B 1 145 ? -4.84 -21.375 -18.812 1 96.88 145 ILE B CA 1
ATOM 7310 C C . ILE B 1 145 ? -4.801 -20.562 -17.516 1 96.88 145 ILE B C 1
ATOM 7312 O O . ILE B 1 145 ? -5.57 -19.609 -17.359 1 96.88 145 ILE B O 1
ATOM 7316 N N . LEU B 1 146 ? -3.889 -20.844 -16.656 1 97.44 146 LEU B N 1
ATOM 7317 C CA . LEU B 1 146 ? -3.818 -20.203 -15.352 1 97.44 146 LEU B CA 1
ATOM 7318 C C . LEU B 1 146 ? -3.293 -18.781 -15.477 1 97.44 146 LEU B C 1
ATOM 7320 O O . LEU B 1 146 ? -3.682 -17.891 -14.703 1 97.44 146 LEU B O 1
ATOM 7324 N N . GLU B 1 147 ? -2.387 -18.578 -16.422 1 96.62 147 GLU B N 1
ATOM 7325 C CA . GLU B 1 147 ? -1.928 -17.219 -16.688 1 96.62 147 GLU B CA 1
ATOM 7326 C C . GLU B 1 147 ? -3.105 -16.266 -16.891 1 96.62 147 GLU B C 1
ATOM 7328 O O . GLU B 1 147 ? -3.082 -15.125 -16.406 1 96.62 147 GLU B O 1
ATOM 7333 N N . PHE B 1 148 ? -4.086 -16.75 -17.562 1 97.31 148 PHE B N 1
ATOM 7334 C CA . PHE B 1 148 ? -5.215 -15.914 -17.906 1 97.31 148 PHE B CA 1
ATOM 7335 C C . PHE B 1 148 ? -6.211 -15.82 -16.766 1 97.31 148 PHE B C 1
ATOM 7337 O O . PHE B 1 148 ? -6.777 -14.758 -16.5 1 97.31 148 PHE B O 1
ATOM 7344 N N . THR B 1 149 ? -6.379 -16.875 -16.078 1 96.81 149 THR B N 1
ATOM 7345 C CA . THR B 1 149 ? -7.523 -16.984 -15.18 1 96.81 149 THR B CA 1
ATOM 7346 C C . THR B 1 149 ? -7.141 -16.578 -13.758 1 96.81 149 THR B C 1
ATOM 7348 O O . THR B 1 149 ? -8.016 -16.328 -12.922 1 96.81 149 THR B O 1
ATOM 7351 N N . VAL B 1 150 ? -5.887 -16.5 -13.477 1 97.44 150 VAL B N 1
ATOM 7352 C CA . VAL B 1 150 ? -5.477 -16.25 -12.094 1 97.44 150 VAL B CA 1
ATOM 7353 C C . VAL B 1 150 ? -4.762 -14.898 -12 1 97.44 150 VAL B C 1
ATOM 7355 O O . VAL B 1 150 ? -3.551 -14.82 -12.211 1 97.44 150 VAL B O 1
ATOM 7358 N N . PRO B 1 151 ? -5.457 -13.891 -11.531 1 96.81 151 PRO B N 1
ATOM 7359 C CA . PRO B 1 151 ? -4.727 -12.656 -11.242 1 96.81 151 PRO B CA 1
ATOM 7360 C C . PRO B 1 151 ? -3.619 -12.859 -10.211 1 96.81 151 PRO B C 1
ATOM 7362 O O . PRO B 1 151 ? -3.801 -13.586 -9.234 1 96.81 151 PRO B O 1
ATOM 7365 N N . GLY B 1 152 ? -2.516 -12.258 -10.422 1 96.75 152 GLY B N 1
ATOM 7366 C CA . GLY B 1 152 ? -1.4 -12.391 -9.5 1 96.75 152 GLY B CA 1
ATOM 7367 C C . GLY B 1 152 ? -0.375 -13.414 -9.945 1 96.75 152 GLY B C 1
ATOM 7368 O O . GLY B 1 152 ? 0.762 -13.414 -9.469 1 96.75 152 GLY B O 1
ATOM 7369 N N . LEU B 1 153 ? -0.824 -14.352 -10.766 1 98.06 153 LEU B N 1
ATOM 7370 C CA . LEU B 1 153 ? 0.123 -15.289 -11.359 1 98.06 153 LEU B CA 1
ATOM 7371 C C . LEU B 1 153 ? 0.813 -14.68 -12.57 1 98.06 153 LEU B C 1
ATOM 7373 O O . LEU B 1 153 ? 0.152 -14.117 -13.453 1 98.06 153 LEU B O 1
ATOM 7377 N N . ALA B 1 154 ? 2.113 -14.797 -12.578 1 98.06 154 ALA B N 1
ATOM 7378 C CA . ALA B 1 154 ? 2.869 -14.273 -13.711 1 98.06 154 ALA B CA 1
ATOM 7379 C C . ALA B 1 154 ? 2.512 -15.016 -15 1 98.06 154 ALA B C 1
ATOM 7381 O O . ALA B 1 154 ? 1.891 -16.078 -14.961 1 98.06 154 ALA B O 1
ATOM 7382 N N . VAL B 1 155 ? 2.91 -14.469 -16.062 1 97.81 155 VAL B N 1
ATOM 7383 C CA . VAL B 1 155 ? 2.584 -15.023 -17.359 1 97.81 155 VAL B CA 1
ATOM 7384 C C . VAL B 1 155 ? 3.359 -16.328 -17.578 1 97.81 155 VAL B C 1
ATOM 7386 O O . VAL B 1 155 ? 4.402 -16.547 -16.953 1 97.81 155 VAL B O 1
ATOM 7389 N N . SER B 1 156 ? 2.791 -17.078 -18.438 1 96.38 156 SER B N 1
ATOM 7390 C CA . SER B 1 156 ? 3.455 -18.312 -18.828 1 96.38 156 SER B CA 1
ATOM 7391 C C . SER B 1 156 ? 4.793 -18.031 -19.5 1 96.38 156 SER B C 1
ATOM 7393 O O . SER B 1 156 ? 4.973 -16.984 -20.125 1 96.38 156 SER B O 1
ATOM 7395 N N . THR B 1 157 ? 5.695 -19.031 -19.422 1 95.56 157 THR B N 1
ATOM 7396 C CA . THR B 1 157 ? 7.02 -18.875 -20 1 95.56 157 THR B CA 1
ATOM 7397 C C . THR B 1 157 ? 7.039 -19.359 -21.453 1 95.56 157 THR B C 1
ATOM 7399 O O . THR B 1 157 ? 8.016 -19.141 -22.172 1 95.56 157 THR B O 1
ATOM 7402 N N . GLY B 1 158 ? 6.004 -20.031 -21.844 1 92.94 158 GLY B N 1
ATOM 7403 C CA . GLY B 1 158 ? 5.992 -20.656 -23.156 1 92.94 158 GLY B CA 1
ATOM 7404 C C . GLY B 1 158 ? 6.758 -21.969 -23.219 1 92.94 158 GLY B C 1
ATOM 7405 O O . GLY B 1 158 ? 6.918 -22.547 -24.281 1 92.94 158 GLY B O 1
ATOM 7406 N N . THR B 1 159 ? 7.258 -22.391 -22.125 1 94.94 159 THR B N 1
ATOM 7407 C CA . THR B 1 159 ? 8 -23.641 -21.984 1 94.94 159 THR B CA 1
ATOM 7408 C C . THR B 1 159 ? 7.402 -24.5 -20.891 1 94.94 159 THR B C 1
ATOM 7410 O O . THR B 1 159 ? 6.406 -24.125 -20.266 1 94.94 159 THR B O 1
ATOM 7413 N N . PHE B 1 160 ? 8.008 -25.641 -20.703 1 93 160 PHE B N 1
ATOM 7414 C CA . PHE B 1 160 ? 7.461 -26.484 -19.641 1 93 160 PHE B CA 1
ATOM 7415 C C . PHE B 1 160 ? 8.07 -26.109 -18.297 1 93 160 PHE B C 1
ATOM 7417 O O . PHE B 1 160 ? 7.66 -26.625 -17.25 1 93 160 PHE B O 1
ATOM 7424 N N . SER B 1 161 ? 9.008 -25.141 -18.266 1 94.38 161 SER B N 1
ATOM 7425 C CA . SER B 1 161 ? 9.531 -24.562 -17.031 1 94.38 161 SER B CA 1
ATOM 7426 C C . SER B 1 161 ? 8.68 -23.391 -16.547 1 94.38 161 SER B C 1
ATOM 7428 O O . SER B 1 161 ? 8.219 -22.578 -17.359 1 94.38 161 SER B O 1
ATOM 7430 N N . ASN B 1 162 ? 8.469 -23.297 -15.25 1 93.31 162 ASN B N 1
ATOM 7431 C CA . ASN B 1 162 ? 7.715 -22.172 -14.727 1 93.31 162 ASN B CA 1
ATOM 7432 C C . ASN B 1 162 ? 8.617 -21.188 -13.977 1 93.31 162 ASN B C 1
ATOM 7434 O O . ASN B 1 162 ? 8.156 -20.469 -13.094 1 93.31 162 ASN B O 1
ATOM 7438 N N . TRP B 1 163 ? 9.938 -21.266 -14.266 1 92.69 163 TRP B N 1
ATOM 7439 C CA . TRP B 1 163 ? 10.859 -20.266 -13.703 1 92.69 163 TRP B CA 1
ATOM 7440 C C . TRP B 1 163 ? 10.445 -18.859 -14.094 1 92.69 163 TRP B C 1
ATOM 7442 O O . TRP B 1 163 ? 10.43 -18.516 -15.273 1 92.69 163 TRP B O 1
ATOM 7452 N N . GLY B 1 164 ? 10.039 -18.109 -13.109 1 93.62 164 GLY B N 1
ATOM 7453 C CA . GLY B 1 164 ? 9.602 -16.75 -13.344 1 93.62 164 GLY B CA 1
ATOM 7454 C C . GLY B 1 164 ? 8.086 -16.594 -13.305 1 93.62 164 GLY B C 1
ATOM 7455 O O . GLY B 1 164 ? 7.574 -15.477 -13.281 1 93.62 164 GLY B O 1
ATOM 7456 N N . GLN B 1 165 ? 7.426 -17.672 -13.359 1 95.75 165 GLN B N 1
ATOM 7457 C CA . GLN B 1 165 ? 5.977 -17.609 -13.195 1 95.75 165 GLN B CA 1
ATOM 7458 C C . GLN B 1 165 ? 5.582 -17.688 -11.727 1 95.75 165 GLN B C 1
ATOM 7460 O O . GLN B 1 165 ? 4.941 -18.656 -11.297 1 95.75 165 GLN B O 1
ATOM 7465 N N . THR B 1 166 ? 5.91 -16.641 -11.062 1 95.62 166 THR B N 1
ATOM 7466 C CA . THR B 1 166 ? 5.695 -16.547 -9.625 1 95.62 166 THR B CA 1
ATOM 7467 C C . THR B 1 166 ? 4.262 -16.141 -9.312 1 95.62 166 THR B C 1
ATOM 7469 O O . THR B 1 166 ? 3.535 -15.68 -10.195 1 95.62 166 THR B O 1
ATOM 7472 N N . LEU B 1 167 ? 3.879 -16.422 -8.188 1 96.75 167 LEU B N 1
ATOM 7473 C CA . LEU B 1 167 ? 2.621 -15.914 -7.648 1 96.75 167 LEU B CA 1
ATOM 7474 C C . LEU B 1 167 ? 2.863 -14.742 -6.703 1 96.75 167 LEU B C 1
ATOM 7476 O O . LEU B 1 167 ? 3.348 -14.938 -5.586 1 96.75 167 LEU B O 1
ATOM 7480 N N . ARG B 1 168 ? 2.545 -13.547 -7.152 1 96.88 168 ARG B N 1
ATOM 7481 C CA . ARG B 1 168 ? 2.752 -12.312 -6.398 1 96.88 168 ARG B CA 1
ATOM 7482 C C . ARG B 1 168 ? 4.223 -12.133 -6.035 1 96.88 168 ARG B C 1
ATOM 7484 O O . ARG B 1 168 ? 4.547 -11.727 -4.918 1 96.88 168 ARG B O 1
ATOM 7491 N N . GLY B 1 169 ? 5.098 -12.594 -6.926 1 95.06 169 GLY B N 1
ATOM 7492 C CA . GLY B 1 169 ? 6.527 -12.398 -6.75 1 95.06 169 GLY B CA 1
ATOM 7493 C C . GLY B 1 169 ? 7.16 -13.414 -5.816 1 95.06 169 GLY B C 1
ATOM 7494 O O . GLY B 1 169 ? 8.273 -13.203 -5.32 1 95.06 169 GLY B O 1
ATOM 7495 N N . ARG B 1 170 ? 6.43 -14.453 -5.566 1 93.56 170 ARG B N 1
ATOM 7496 C CA . ARG B 1 170 ? 6.953 -15.484 -4.676 1 93.56 170 ARG B CA 1
ATOM 7497 C C . ARG B 1 170 ? 6.711 -16.875 -5.25 1 93.56 170 ARG B C 1
ATOM 7499 O O . ARG B 1 170 ? 5.863 -17.047 -6.129 1 93.56 170 ARG B O 1
ATOM 7506 N N . SER B 1 171 ? 7.438 -17.812 -4.719 1 88.19 171 SER B N 1
ATOM 7507 C CA . SER B 1 171 ? 7.285 -19.188 -5.168 1 88.19 171 SER B CA 1
ATOM 7508 C C . SER B 1 171 ? 5.961 -19.781 -4.695 1 88.19 171 SER B C 1
ATOM 7510 O O . SER B 1 171 ? 5.406 -19.344 -3.682 1 88.19 171 SER B O 1
ATOM 7512 N N . LEU B 1 172 ? 5.512 -20.766 -5.465 1 90.75 172 LEU B N 1
ATOM 7513 C CA . LEU B 1 172 ? 4.238 -21.391 -5.121 1 90.75 172 LEU B CA 1
ATOM 7514 C C . LEU B 1 172 ? 4.391 -22.906 -5.027 1 90.75 172 LEU B C 1
ATOM 7516 O O . LEU B 1 172 ? 5.277 -23.484 -5.652 1 90.75 172 LEU B O 1
ATOM 7520 N N . LEU B 1 173 ? 3.551 -23.453 -4.219 1 92.69 173 LEU B N 1
ATOM 7521 C CA . LEU B 1 173 ? 3.424 -24.906 -4.109 1 92.69 173 LEU B CA 1
ATOM 7522 C C . LEU B 1 173 ? 2.357 -25.438 -5.066 1 92.69 173 LEU B C 1
ATOM 7524 O O . LEU B 1 173 ? 1.271 -24.859 -5.164 1 92.69 173 LEU B O 1
ATOM 7528 N N . VAL B 1 174 ? 2.705 -26.469 -5.801 1 95.5 174 VAL B N 1
ATOM 7529 C CA . VAL B 1 174 ? 1.736 -27.078 -6.703 1 95.5 174 VAL B CA 1
ATOM 7530 C C . VAL B 1 174 ? 1.373 -28.469 -6.191 1 95.5 174 VAL B C 1
ATOM 7532 O O . VAL B 1 174 ? 2.252 -29.25 -5.832 1 95.5 174 VAL B O 1
ATOM 7535 N N . MET B 1 175 ? 0.08 -28.719 -6.215 1 95.81 175 MET B N 1
ATOM 7536 C CA . MET B 1 175 ? -0.388 -30.016 -5.738 1 95.81 175 MET B CA 1
ATOM 7537 C C . MET B 1 175 ? -1.438 -30.594 -6.68 1 95.81 175 MET B C 1
ATOM 7539 O O . MET B 1 175 ? -2.072 -29.859 -7.438 1 95.81 175 MET B O 1
ATOM 7543 N N . VAL B 1 176 ? -1.549 -31.875 -6.66 1 96.56 176 VAL B N 1
ATOM 7544 C CA . VAL B 1 176 ? -2.654 -32.625 -7.262 1 96.56 176 VAL B CA 1
ATOM 7545 C C . VAL B 1 176 ? -3.408 -33.375 -6.184 1 96.56 176 VAL B C 1
ATOM 7547 O O . VAL B 1 176 ? -2.863 -34.312 -5.582 1 96.56 176 VAL B O 1
ATOM 7550 N N . ASP B 1 177 ? -4.594 -33 -5.949 1 94.69 177 ASP B N 1
ATOM 7551 C CA . ASP B 1 177 ? -5.398 -33.562 -4.871 1 94.69 177 ASP B CA 1
ATOM 7552 C C . ASP B 1 177 ? -4.645 -33.5 -3.543 1 94.69 177 ASP B C 1
ATOM 7554 O O . ASP B 1 177 ? -4.629 -34.5 -2.797 1 94.69 177 ASP B O 1
ATOM 7558 N N . GLY B 1 178 ? -3.984 -32.469 -3.328 1 93.44 178 GLY B N 1
ATOM 7559 C CA . GLY B 1 178 ? -3.262 -32.25 -2.084 1 93.44 178 GLY B CA 1
ATOM 7560 C C . GLY B 1 178 ? -1.878 -32.875 -2.088 1 93.44 178 GLY B C 1
ATOM 7561 O O . GLY B 1 178 ? -1.086 -32.656 -1.172 1 93.44 178 GLY B O 1
ATOM 7562 N N . ILE B 1 179 ? -1.517 -33.656 -3.035 1 95.5 179 ILE B N 1
ATOM 7563 C CA . ILE B 1 179 ? -0.204 -34.281 -3.115 1 95.5 179 ILE B CA 1
ATOM 7564 C C . ILE B 1 179 ? 0.801 -33.312 -3.727 1 95.5 179 ILE B C 1
ATOM 7566 O O . ILE B 1 179 ? 0.649 -32.906 -4.875 1 95.5 179 ILE B O 1
ATOM 7570 N N . PRO B 1 180 ? 1.828 -32.938 -3.055 1 93.69 180 PRO B N 1
ATOM 7571 C CA . PRO B 1 180 ? 2.789 -31.969 -3.576 1 93.69 180 PRO B CA 1
ATOM 7572 C C . PRO B 1 180 ? 3.498 -32.438 -4.836 1 93.69 180 PRO B C 1
ATOM 7574 O O . PRO B 1 180 ? 4.035 -33.562 -4.859 1 93.69 180 PRO B O 1
ATOM 7577 N N . GLN B 1 181 ? 3.484 -31.641 -5.848 1 94.31 181 GLN B N 1
ATOM 7578 C CA . GLN B 1 181 ? 4.203 -31.906 -7.09 1 94.31 181 GLN B CA 1
ATOM 7579 C C . GLN B 1 181 ? 5.543 -31.172 -7.121 1 94.31 181 GLN B C 1
ATOM 7581 O O . GLN B 1 181 ? 6.473 -31.594 -7.809 1 94.31 181 GLN B O 1
ATOM 7586 N N . SER B 1 182 ? 5.602 -30.125 -6.359 1 87.06 182 SER B N 1
ATOM 7587 C CA . SER B 1 182 ? 6.84 -29.359 -6.254 1 87.06 182 SER B CA 1
ATOM 7588 C C . SER B 1 182 ? 7.906 -30.141 -5.488 1 87.06 182 SER B C 1
ATOM 7590 O O . SER B 1 182 ? 7.582 -30.984 -4.645 1 87.06 182 SER B O 1
ATOM 7592 N N . THR B 1 183 ? 9.156 -29.844 -5.859 1 79.88 183 THR B N 1
ATOM 7593 C CA . THR B 1 183 ? 10.305 -30.469 -5.203 1 79.88 183 THR B CA 1
ATOM 7594 C C . THR B 1 183 ? 11.125 -29.422 -4.445 1 79.88 183 THR B C 1
ATOM 7596 O O . THR B 1 183 ? 12.18 -29 -4.914 1 79.88 183 THR B O 1
ATOM 7599 N N . PRO B 1 184 ? 10.734 -29.141 -3.312 1 78.75 184 PRO B N 1
ATOM 7600 C CA . PRO B 1 184 ? 11.375 -28.016 -2.617 1 78.75 184 PRO B CA 1
ATOM 7601 C C . PRO B 1 184 ? 12.836 -28.281 -2.277 1 78.75 184 PRO B C 1
ATOM 7603 O O . PRO B 1 184 ? 13.633 -27.344 -2.178 1 78.75 184 PRO B O 1
ATOM 7606 N N . LEU B 1 185 ? 13.266 -29.531 -2.115 1 84.06 185 LEU B N 1
ATOM 7607 C CA . LEU B 1 185 ? 14.648 -29.844 -1.79 1 84.06 185 LEU B CA 1
ATOM 7608 C C . LEU B 1 185 ? 15.57 -29.547 -2.973 1 84.06 185 LEU B C 1
ATOM 7610 O O . LEU B 1 185 ? 16.734 -29.219 -2.787 1 84.06 185 LEU B O 1
ATOM 7614 N N . ARG B 1 186 ? 15.031 -29.688 -4.09 1 87.5 186 ARG B N 1
ATOM 7615 C CA . ARG B 1 186 ? 15.625 -29.25 -5.348 1 87.5 186 ARG B CA 1
ATOM 7616 C C . ARG B 1 186 ? 14.555 -28.719 -6.301 1 87.5 186 ARG B C 1
ATOM 7618 O O . ARG B 1 186 ? 14.047 -29.469 -7.141 1 87.5 186 ARG B O 1
ATOM 7625 N N . ASN B 1 187 ? 14.383 -27.516 -6.172 1 83.44 187 ASN B N 1
ATOM 7626 C CA . ASN B 1 187 ? 13.297 -26.922 -6.941 1 83.44 187 ASN B CA 1
ATOM 7627 C C . ASN B 1 187 ? 13.688 -26.734 -8.406 1 83.44 187 ASN B C 1
ATOM 7629 O O . ASN B 1 187 ? 14.398 -25.781 -8.75 1 83.44 187 ASN B O 1
ATOM 7633 N N . GLY B 1 188 ? 13.156 -27.516 -9.258 1 85.81 188 GLY B N 1
ATOM 7634 C CA . GLY B 1 188 ? 13.422 -27.406 -10.68 1 85.81 188 GLY B CA 1
ATOM 7635 C C . GLY B 1 188 ? 12.523 -26.422 -11.391 1 85.81 188 GLY B C 1
ATOM 7636 O O . GLY B 1 188 ? 12.781 -26.047 -12.539 1 85.81 188 GLY B O 1
ATOM 7637 N N . GLN B 1 189 ? 11.531 -25.891 -10.648 1 87.69 189 GLN B N 1
ATOM 7638 C CA . GLN B 1 189 ? 10.586 -24.922 -11.195 1 87.69 189 GLN B CA 1
ATOM 7639 C C . GLN B 1 189 ? 9.836 -25.516 -12.391 1 87.69 189 GLN B C 1
ATOM 7641 O O . GLN B 1 189 ? 9.797 -24.906 -13.461 1 87.69 189 GLN B O 1
ATOM 7646 N N . LEU B 1 190 ? 9.281 -26.641 -12.266 1 91.5 190 LEU B N 1
ATOM 7647 C CA . LEU B 1 190 ? 8.547 -27.359 -13.305 1 91.5 190 LEU B CA 1
ATOM 7648 C C . LEU B 1 190 ? 7.18 -27.812 -12.805 1 91.5 190 LEU B C 1
ATOM 7650 O O . LEU B 1 190 ? 6.48 -28.562 -13.477 1 91.5 190 LEU B O 1
ATOM 7654 N N . GLY B 1 191 ? 6.715 -27.312 -11.781 1 90.31 191 GLY B N 1
ATOM 7655 C CA . GLY B 1 191 ? 5.609 -27.922 -11.047 1 90.31 191 GLY B CA 1
ATOM 7656 C C . GLY B 1 191 ? 4.25 -27.562 -11.625 1 90.31 191 GLY B C 1
ATOM 7657 O O . GLY B 1 191 ? 3.277 -28.297 -11.422 1 90.31 191 GLY B O 1
ATOM 7658 N N . ILE B 1 192 ? 4.137 -26.578 -12.359 1 93.94 192 ILE B N 1
ATOM 7659 C CA . ILE B 1 192 ? 2.814 -26.125 -12.789 1 93.94 192 ILE B CA 1
ATOM 7660 C C . ILE B 1 192 ? 2.242 -27.094 -13.812 1 93.94 192 ILE B C 1
ATOM 7662 O O . ILE B 1 192 ? 1.08 -27.5 -13.719 1 93.94 192 ILE B O 1
ATOM 7666 N N . LYS B 1 193 ? 3.002 -27.484 -14.773 1 93.19 193 LYS B N 1
ATOM 7667 C CA . LYS B 1 193 ? 2.549 -28.438 -15.781 1 93.19 193 LYS B CA 1
ATOM 7668 C C . LYS B 1 193 ? 2.619 -29.875 -15.242 1 93.19 193 LYS B C 1
ATOM 7670 O O . LYS B 1 193 ? 3.385 -30.688 -15.75 1 93.19 193 LYS B O 1
ATOM 7675 N N . SER B 1 194 ? 1.736 -30.234 -14.336 1 92.12 194 SER B N 1
ATOM 7676 C CA . SER B 1 194 ? 1.835 -31.516 -13.648 1 92.12 194 SER B CA 1
ATOM 7677 C C . SER B 1 194 ? 0.652 -32.438 -13.984 1 92.12 194 SER B C 1
ATOM 7679 O O . SER B 1 194 ? 0.581 -33.562 -13.516 1 92.12 194 SER B O 1
ATOM 7681 N N . ILE B 1 195 ? -0.256 -31.938 -14.734 1 92.81 195 ILE B N 1
ATOM 7682 C CA . ILE B 1 195 ? -1.462 -32.719 -15 1 92.81 195 ILE B CA 1
ATOM 7683 C C . ILE B 1 195 ? -2.143 -32.188 -16.266 1 92.81 195 ILE B C 1
ATOM 7685 O O . ILE B 1 195 ? -1.938 -31.047 -16.656 1 92.81 195 ILE B O 1
ATOM 7689 N N . SER B 1 196 ? -2.85 -33.062 -16.844 1 94.19 196 SER B N 1
ATOM 7690 C CA . SER B 1 196 ? -3.652 -32.656 -18 1 94.19 196 SER B CA 1
ATOM 7691 C C . SER B 1 196 ? -4.895 -31.891 -17.547 1 94.19 196 SER B C 1
ATOM 7693 O O . SER B 1 196 ? -5.57 -32.281 -16.594 1 94.19 196 SER B O 1
ATOM 7695 N N . PRO B 1 197 ? -5.195 -30.859 -18.266 1 95.19 197 PRO B N 1
ATOM 7696 C CA . PRO B 1 197 ? -6.402 -30.109 -17.906 1 95.19 197 PRO B CA 1
ATOM 7697 C C . PRO B 1 197 ? -7.676 -30.953 -18.031 1 95.19 197 PRO B C 1
ATOM 7699 O O . PRO B 1 197 ? -8.656 -30.703 -17.328 1 95.19 197 PRO B O 1
ATOM 7702 N N . ASN B 1 198 ? -7.707 -31.953 -18.828 1 94.44 198 ASN B N 1
ATOM 7703 C CA . ASN B 1 198 ? -8.883 -32.812 -19.031 1 94.44 198 ASN B CA 1
ATOM 7704 C C . ASN B 1 198 ? -9.195 -33.625 -17.781 1 94.44 198 ASN B C 1
ATOM 7706 O O . ASN B 1 198 ? -10.312 -34.125 -17.625 1 94.44 198 ASN B O 1
ATOM 7710 N N . ASP B 1 199 ? -8.25 -33.781 -17 1 96 199 ASP B N 1
ATOM 7711 C CA . ASP B 1 199 ? -8.422 -34.625 -15.82 1 96 199 ASP B CA 1
ATOM 7712 C C . ASP B 1 199 ? -8.75 -33.75 -14.594 1 96 199 ASP B C 1
ATOM 7714 O O . ASP B 1 199 ? -8.883 -34.281 -13.484 1 96 199 ASP B O 1
ATOM 7718 N N . ILE B 1 200 ? -8.891 -32.5 -14.75 1 96 200 ILE B N 1
ATOM 7719 C CA . ILE B 1 200 ? -9.078 -31.594 -13.633 1 96 200 ILE B CA 1
ATOM 7720 C C . ILE B 1 200 ? -10.555 -31.219 -13.508 1 96 200 ILE B C 1
ATOM 7722 O O . ILE B 1 200 ? -11.211 -30.906 -14.5 1 96 200 ILE B O 1
ATOM 7726 N N . SER B 1 201 ? -11.031 -31.297 -12.312 1 92.38 201 SER B N 1
ATOM 7727 C CA . SER B 1 201 ? -12.383 -30.828 -12.023 1 92.38 201 SER B CA 1
ATOM 7728 C C . SER B 1 201 ? -12.398 -29.344 -11.711 1 92.38 201 SER B C 1
ATOM 7730 O O . SER B 1 201 ? -13.328 -28.625 -12.102 1 92.38 201 SER B O 1
ATOM 7732 N N . ARG B 1 202 ? -11.461 -28.969 -10.977 1 91.88 202 ARG B N 1
ATOM 7733 C CA . ARG B 1 202 ? -11.281 -27.547 -10.695 1 91.88 202 ARG B CA 1
ATOM 7734 C C . ARG B 1 202 ? -9.867 -27.25 -10.195 1 91.88 202 ARG B C 1
ATOM 7736 O O . ARG B 1 202 ? -9.18 -28.156 -9.711 1 91.88 202 ARG B O 1
ATOM 7743 N N . VAL B 1 203 ? -9.469 -26.047 -10.352 1 95.19 203 VAL B N 1
ATOM 7744 C CA . VAL B 1 203 ? -8.203 -25.562 -9.828 1 95.19 203 VAL B CA 1
ATOM 7745 C C . VAL B 1 203 ? -8.453 -24.562 -8.703 1 95.19 203 VAL B C 1
ATOM 7747 O O . VAL B 1 203 ? -9.25 -23.641 -8.859 1 95.19 203 VAL B O 1
ATOM 7750 N N . GLU B 1 204 ? -7.863 -24.766 -7.582 1 93.69 204 GLU B N 1
ATOM 7751 C CA . GLU B 1 204 ? -7.926 -23.828 -6.461 1 93.69 204 GLU B CA 1
ATOM 7752 C C . GLU B 1 204 ? -6.578 -23.156 -6.238 1 93.69 204 GLU B C 1
ATOM 7754 O O . GLU B 1 204 ? -5.57 -23.812 -5.984 1 93.69 204 GLU B O 1
ATOM 7759 N N . VAL B 1 205 ? -6.617 -21.891 -6.355 1 95.88 205 VAL B N 1
ATOM 7760 C CA . VAL B 1 205 ? -5.402 -21.109 -6.125 1 95.88 205 VAL B CA 1
ATOM 7761 C C . VAL B 1 205 ? -5.586 -20.219 -4.906 1 95.88 205 VAL B C 1
ATOM 7763 O O . VAL B 1 205 ? -6.449 -19.328 -4.898 1 95.88 205 VAL B O 1
ATOM 7766 N N . ILE B 1 206 ? -4.852 -20.469 -3.895 1 94.44 206 ILE B N 1
ATOM 7767 C CA . ILE B 1 206 ? -4.805 -19.578 -2.736 1 94.44 206 ILE B CA 1
ATOM 7768 C C . ILE B 1 206 ? -3.598 -18.641 -2.848 1 94.44 206 ILE B C 1
ATOM 7770 O O . ILE B 1 206 ? -2.461 -19.109 -2.98 1 94.44 206 ILE B O 1
ATOM 7774 N N . LYS B 1 207 ? -3.852 -17.406 -2.766 1 96.12 207 LYS B N 1
ATOM 7775 C CA . LYS B 1 207 ? -2.797 -16.422 -3.004 1 96.12 207 LYS B CA 1
ATOM 7776 C C . LYS B 1 207 ? -2.338 -15.781 -1.696 1 96.12 207 LYS B C 1
ATOM 7778 O O . LYS B 1 207 ? -3.16 -15.445 -0.84 1 96.12 207 LYS B O 1
ATOM 7783 N N . GLY B 1 208 ? -1.019 -15.633 -1.638 1 93.69 208 GLY B N 1
ATOM 7784 C CA . GLY B 1 208 ? -0.383 -15.141 -0.428 1 93.69 208 GLY B CA 1
ATOM 7785 C C . GLY B 1 208 ? 0.269 -16.234 0.396 1 93.69 208 GLY B C 1
ATOM 7786 O O . GLY B 1 208 ? -0.108 -17.406 0.293 1 93.69 208 GLY B O 1
ATOM 7787 N N . ALA B 1 209 ? 1.175 -15.781 1.228 1 92.06 209 ALA B N 1
ATOM 7788 C CA . ALA B 1 209 ? 1.922 -16.75 2.029 1 92.06 209 ALA B CA 1
ATOM 7789 C C . ALA B 1 209 ? 0.983 -17.594 2.891 1 92.06 209 ALA B C 1
ATOM 7791 O O . ALA B 1 209 ? 0.059 -17.062 3.512 1 92.06 209 ALA B O 1
ATOM 7792 N N . THR B 1 210 ? 1.21 -18.875 2.836 1 89.81 210 THR B N 1
ATOM 7793 C CA . THR B 1 210 ? 0.397 -19.781 3.637 1 89.81 210 THR B CA 1
ATOM 7794 C C . THR B 1 210 ? 1.189 -21.031 4.008 1 89.81 210 THR B C 1
ATOM 7796 O O . THR B 1 210 ? 2.064 -21.469 3.256 1 89.81 210 THR B O 1
ATOM 7799 N N . SER B 1 211 ? 0.829 -21.531 5.184 1 86.81 211 SER B N 1
ATOM 7800 C CA . SER B 1 211 ? 1.491 -22.75 5.645 1 86.81 211 SER B CA 1
ATOM 7801 C C . SER B 1 211 ? 0.494 -23.891 5.828 1 86.81 211 SER B C 1
ATOM 7803 O O . SER B 1 211 ? 0.79 -24.875 6.5 1 86.81 211 SER B O 1
ATOM 7805 N N . ILE B 1 212 ? -0.595 -23.719 5.219 1 84.5 212 ILE B N 1
ATOM 7806 C CA . ILE B 1 212 ? -1.642 -24.734 5.391 1 84.5 212 ILE B CA 1
ATOM 7807 C C . ILE B 1 212 ? -1.126 -26.094 4.949 1 84.5 212 ILE B C 1
ATOM 7809 O O . ILE B 1 212 ? -1.434 -27.109 5.574 1 84.5 212 ILE B O 1
ATOM 7813 N N . PHE B 1 213 ? -0.384 -26.125 3.898 1 85.06 213 PHE B N 1
ATOM 7814 C CA . PHE B 1 213 ? 0.169 -27.391 3.418 1 85.06 213 PHE B CA 1
ATOM 7815 C C . PHE B 1 213 ? 1.666 -27.453 3.695 1 85.06 213 PHE B C 1
ATOM 7817 O O . PHE B 1 213 ? 2.365 -28.297 3.127 1 85.06 213 PHE B O 1
ATOM 7824 N N . GLY B 1 214 ? 2.109 -26.516 4.449 1 85.5 214 GLY B N 1
ATOM 7825 C CA . GLY B 1 214 ? 3.482 -26.578 4.926 1 85.5 214 GLY B CA 1
ATOM 7826 C C . GLY B 1 214 ? 4.469 -25.891 4.004 1 85.5 214 GLY B C 1
ATOM 7827 O O . GLY B 1 214 ? 4.207 -24.781 3.531 1 85.5 214 GLY B O 1
ATOM 7828 N N . ASN B 1 215 ? 5.559 -26.562 3.754 1 86.25 215 ASN B N 1
ATOM 7829 C CA . ASN B 1 215 ? 6.73 -26.016 3.068 1 86.25 215 ASN B CA 1
ATOM 7830 C C . ASN B 1 215 ? 6.41 -25.656 1.622 1 86.25 215 ASN B C 1
ATOM 7832 O O . ASN B 1 215 ? 5.855 -26.469 0.879 1 86.25 215 ASN B O 1
ATOM 7836 N N . GLY B 1 216 ? 6.738 -24.359 1.29 1 86.38 216 GLY B N 1
ATOM 7837 C CA . GLY B 1 216 ? 6.695 -23.984 -0.117 1 86.38 216 GLY B CA 1
ATOM 7838 C C . GLY B 1 216 ? 5.605 -22.984 -0.438 1 86.38 216 GLY B C 1
ATOM 7839 O O . GLY B 1 216 ? 5.477 -22.547 -1.582 1 86.38 216 GLY B O 1
ATOM 7840 N N . GLY B 1 217 ? 4.902 -22.562 0.479 1 87.75 217 GLY B N 1
ATOM 7841 C CA . GLY B 1 217 ? 3.748 -21.719 0.216 1 87.75 217 GLY B CA 1
ATOM 7842 C C . GLY B 1 217 ? 4.027 -20.25 0.425 1 87.75 217 GLY B C 1
ATOM 7843 O O . GLY B 1 217 ? 3.201 -19.531 0.987 1 87.75 217 GLY B O 1
ATOM 7844 N N . ASN B 1 218 ? 5.148 -19.781 -0.018 1 91.12 218 ASN B N 1
ATOM 7845 C CA . ASN B 1 218 ? 5.508 -18.375 0.22 1 91.12 218 ASN B CA 1
ATOM 7846 C C . ASN B 1 218 ? 4.637 -17.438 -0.592 1 91.12 218 ASN B C 1
ATOM 7848 O O . ASN B 1 218 ? 4.367 -16.312 -0.162 1 91.12 218 ASN B O 1
ATOM 7852 N N . GLY B 1 219 ? 4.293 -17.875 -1.754 1 93.75 219 GLY B N 1
ATOM 7853 C CA . GLY B 1 219 ? 3.385 -17.078 -2.564 1 93.75 219 GLY B CA 1
ATOM 7854 C C . GLY B 1 219 ? 1.971 -17.625 -2.588 1 93.75 219 GLY B C 1
ATOM 7855 O O . GLY B 1 219 ? 1.062 -17 -3.129 1 93.75 219 GLY B O 1
ATOM 7856 N N . GLY B 1 220 ? 1.814 -18.797 -2.068 1 94.56 220 GLY B N 1
ATOM 7857 C CA . GLY B 1 220 ? 0.558 -19.531 -2.117 1 94.56 220 GLY B CA 1
ATOM 7858 C C . GLY B 1 220 ? 0.678 -20.891 -2.795 1 94.56 220 GLY B C 1
ATOM 7859 O O . GLY B 1 220 ? 1.766 -21.469 -2.852 1 94.56 220 GLY B O 1
ATOM 7860 N N . PHE B 1 221 ? -0.506 -21.422 -3.162 1 93.81 221 PHE B N 1
ATOM 7861 C CA . PHE B 1 221 ? -0.417 -22.719 -3.814 1 93.81 221 PHE B CA 1
ATOM 7862 C C . PHE B 1 221 ? -1.485 -22.859 -4.891 1 93.81 221 PHE B C 1
ATOM 7864 O O . PHE B 1 221 ? -2.451 -22.094 -4.918 1 93.81 221 PHE B O 1
ATOM 7871 N N . ILE B 1 222 ? -1.228 -23.734 -5.754 1 96 222 ILE B N 1
ATOM 7872 C CA . ILE B 1 222 ? -2.162 -24.25 -6.746 1 96 222 ILE B CA 1
ATOM 7873 C C . ILE B 1 222 ? -2.498 -25.719 -6.434 1 96 222 ILE B C 1
ATOM 7875 O O . ILE B 1 222 ? -1.599 -26.547 -6.293 1 96 222 ILE B O 1
ATOM 7879 N N . ASN B 1 223 ? -3.697 -25.969 -6.289 1 95.25 223 ASN B N 1
ATOM 7880 C CA . ASN B 1 223 ? -4.156 -27.344 -6.094 1 95.25 223 ASN B CA 1
ATOM 7881 C C . ASN B 1 223 ? -5.105 -27.781 -7.207 1 95.25 223 ASN B C 1
ATOM 7883 O O . ASN B 1 223 ? -6.195 -27.219 -7.355 1 95.25 223 ASN B O 1
ATOM 7887 N N . TYR B 1 224 ? -4.617 -28.734 -7.93 1 96.69 224 TYR B N 1
ATOM 7888 C CA . TYR B 1 224 ? -5.48 -29.344 -8.93 1 96.69 224 TYR B CA 1
ATOM 7889 C C . TYR B 1 224 ? -6.367 -30.422 -8.305 1 96.69 224 TYR B C 1
ATOM 7891 O O . TYR B 1 224 ? -5.875 -31.438 -7.805 1 96.69 224 TYR B O 1
ATOM 7899 N N . ILE B 1 225 ? -7.629 -30.141 -8.328 1 94 225 ILE B N 1
ATOM 7900 C CA . ILE B 1 225 ? -8.586 -31.156 -7.906 1 94 225 ILE B CA 1
ATOM 7901 C C . ILE B 1 225 ? -9.023 -31.984 -9.109 1 94 225 ILE B C 1
ATOM 7903 O O . ILE B 1 225 ? -9.617 -31.453 -10.055 1 94 225 ILE B O 1
ATOM 7907 N N . THR B 1 226 ? -8.75 -33.219 -9.062 1 96 226 THR B N 1
ATOM 7908 C CA . THR B 1 226 ? -9.016 -34.062 -10.219 1 96 226 THR B CA 1
ATOM 7909 C C . THR B 1 226 ? -10.484 -34.469 -10.266 1 96 226 THR B C 1
ATOM 7911 O O . THR B 1 226 ? -11.211 -34.312 -9.281 1 96 226 THR B O 1
ATOM 7914 N N . LYS B 1 227 ? -10.875 -35 -11.391 1 94.12 227 LYS B N 1
ATOM 7915 C CA . LYS B 1 227 ? -12.234 -35.469 -11.602 1 94.12 227 LYS B CA 1
ATOM 7916 C C . LYS B 1 227 ? -12.602 -36.562 -10.586 1 94.12 227 LYS B C 1
ATOM 7918 O O . LYS B 1 227 ? -11.758 -37.375 -10.188 1 94.12 227 LYS B O 1
ATOM 7923 N N . LYS B 1 228 ? -13.898 -36.562 -10.219 1 87.94 228 LYS B N 1
ATOM 7924 C CA . LYS B 1 228 ? -14.398 -37.5 -9.211 1 87.94 228 LYS B CA 1
ATOM 7925 C C . LYS B 1 228 ? -15.305 -38.562 -9.836 1 87.94 228 LYS B C 1
ATOM 7927 O O . LYS B 1 228 ? -15.867 -38.344 -10.914 1 87.94 228 LYS B O 1
ATOM 7932 N N . PRO B 1 229 ? -15.328 -39.688 -9.172 1 89.94 229 PRO B N 1
ATOM 7933 C CA . PRO B 1 229 ? -16.203 -40.75 -9.688 1 89.94 229 PRO B CA 1
ATOM 7934 C C . PRO B 1 229 ? -17.672 -40.5 -9.344 1 89.94 229 PRO B C 1
ATOM 7936 O O . PRO B 1 229 ? -18.328 -41.406 -8.773 1 89.94 229 PRO B O 1
ATOM 7939 N N . ASN B 1 230 ? -18.156 -39.5 -9.773 1 79.31 230 ASN B N 1
ATOM 7940 C CA . ASN B 1 230 ? -19.562 -39.188 -9.562 1 79.31 230 ASN B CA 1
ATOM 7941 C C . ASN B 1 230 ? -20.422 -39.531 -10.781 1 79.31 230 ASN B C 1
ATOM 7943 O O . ASN B 1 230 ? -20.516 -38.75 -11.727 1 79.31 230 ASN B O 1
ATOM 7947 N N . ALA B 1 231 ? -20.891 -40.75 -10.75 1 78.06 231 ALA B N 1
ATOM 7948 C CA . ALA B 1 231 ? -21.719 -41.188 -11.875 1 78.06 231 ALA B CA 1
ATOM 7949 C C . ALA B 1 231 ? -23.109 -41.594 -11.398 1 78.06 231 ALA B C 1
ATOM 7951 O O . ALA B 1 231 ? -23.297 -41.938 -10.227 1 78.06 231 ALA B O 1
ATOM 7952 N N . THR B 1 232 ? -24.016 -41.531 -12.359 1 73.56 232 THR B N 1
ATOM 7953 C CA . THR B 1 232 ? -25.375 -41.969 -12.07 1 73.56 232 THR B CA 1
ATOM 7954 C C . THR B 1 232 ? -25.672 -43.281 -12.797 1 73.56 232 THR B C 1
ATOM 7956 O O . THR B 1 232 ? -26.531 -44.062 -12.367 1 73.56 232 THR B O 1
ATOM 7959 N N . GLU B 1 233 ? -25.016 -43.344 -13.922 1 83.88 233 GLU B N 1
ATOM 7960 C CA . GLU B 1 233 ? -25.219 -44.531 -14.711 1 83.88 233 GLU B CA 1
ATOM 7961 C C . GLU B 1 233 ? -24.062 -45.531 -14.508 1 83.88 233 GLU B C 1
ATOM 7963 O O . GLU B 1 233 ? -23.047 -45.188 -13.906 1 83.88 233 GLU B O 1
ATOM 7968 N N . LYS B 1 234 ? -24.375 -46.688 -14.984 1 92 234 LYS B N 1
ATOM 7969 C CA . LYS B 1 234 ? -23.359 -47.719 -14.867 1 92 234 LYS B CA 1
ATOM 7970 C C . LYS B 1 234 ? -22.141 -47.406 -15.734 1 92 234 LYS B C 1
ATOM 7972 O O . LYS B 1 234 ? -21.016 -47.781 -15.391 1 92 234 LYS B O 1
ATOM 7977 N N . ILE B 1 235 ? -22.438 -46.719 -16.906 1 94.12 235 ILE B N 1
ATOM 7978 C CA . ILE B 1 235 ? -21.328 -46.344 -17.781 1 94.12 235 ILE B CA 1
ATOM 7979 C C . ILE B 1 235 ? -21.641 -45 -18.453 1 94.12 235 ILE B C 1
ATOM 7981 O O . ILE B 1 235 ? -22.703 -44.844 -19.078 1 94.12 235 ILE B O 1
ATOM 7985 N N . GLU B 1 236 ? -20.828 -44.094 -18.141 1 92.94 236 GLU B N 1
ATOM 7986 C CA . GLU B 1 236 ? -20.781 -42.781 -18.828 1 92.94 236 GLU B CA 1
ATOM 7987 C C . GLU B 1 236 ? -19.375 -42.469 -19.312 1 92.94 236 GLU B C 1
ATOM 7989 O O . GLU B 1 236 ? -18.391 -42.938 -18.734 1 92.94 236 GLU B O 1
ATOM 7994 N N . GLY B 1 237 ? -19.328 -41.719 -20.438 1 93.62 237 GLY B N 1
ATOM 7995 C CA . GLY B 1 237 ? -17.984 -41.438 -20.938 1 93.62 237 GLY B CA 1
ATOM 7996 C C . GLY B 1 237 ? -17.922 -40.25 -21.844 1 93.62 237 GLY B C 1
ATOM 7997 O O . GLY B 1 237 ? -18.953 -39.719 -22.25 1 93.62 237 GLY B O 1
ATOM 7998 N N . SER B 1 238 ? -16.75 -39.812 -22.062 1 94.69 238 SER B N 1
ATOM 7999 C CA . SER B 1 238 ? -16.469 -38.719 -23 1 94.69 238 SER B CA 1
ATOM 8000 C C . SER B 1 238 ? -15.227 -39.031 -23.828 1 94.69 238 SER B C 1
ATOM 8002 O O . SER B 1 238 ? -14.242 -39.562 -23.312 1 94.69 238 SER B O 1
ATOM 8004 N N . THR B 1 239 ? -15.312 -38.781 -25.078 1 97.38 239 THR B N 1
ATOM 8005 C CA . THR B 1 239 ? -14.195 -38.906 -26.016 1 97.38 239 THR B CA 1
ATOM 8006 C C . THR B 1 239 ? -13.883 -37.531 -26.656 1 97.38 239 THR B C 1
ATOM 8008 O O . THR B 1 239 ? -14.781 -36.875 -27.156 1 97.38 239 THR B O 1
ATOM 8011 N N . ASN B 1 240 ? -12.703 -37.156 -26.562 1 97.5 240 ASN B N 1
ATOM 8012 C CA . ASN B 1 240 ? -12.234 -35.906 -27.203 1 97.5 240 ASN B CA 1
ATOM 8013 C C . ASN B 1 240 ? -11.078 -36.188 -28.172 1 97.5 240 ASN B C 1
ATOM 8015 O O . ASN B 1 240 ? -10.094 -36.812 -27.797 1 97.5 240 ASN B O 1
ATOM 8019 N N . VAL B 1 241 ? -11.219 -35.812 -29.359 1 98.19 241 VAL B N 1
ATOM 8020 C CA . VAL B 1 241 ? -10.164 -35.906 -30.375 1 98.19 241 VAL B CA 1
ATOM 8021 C C . VAL B 1 241 ? -9.844 -34.531 -30.906 1 98.19 241 VAL B C 1
ATOM 8023 O O . VAL B 1 241 ? -10.742 -33.719 -31.125 1 98.19 241 VAL B O 1
ATOM 8026 N N . TRP B 1 242 ? -8.539 -34.281 -31.094 1 98.25 242 TRP B N 1
ATOM 8027 C CA . TRP B 1 242 ? -8.242 -32.938 -31.609 1 98.25 242 TRP B CA 1
ATOM 8028 C C . TRP B 1 242 ? -6.988 -32.969 -32.469 1 98.25 242 TRP B C 1
ATOM 8030 O O . TRP B 1 242 ? -6.195 -33.906 -32.438 1 98.25 242 TRP B O 1
ATOM 8040 N N . GLY B 1 243 ? -6.887 -31.969 -33.281 1 98.25 243 GLY B N 1
ATOM 8041 C CA . GLY B 1 243 ? -5.711 -31.625 -34.062 1 98.25 243 GLY B CA 1
ATOM 8042 C C . GLY B 1 243 ? -5.223 -30.203 -33.844 1 98.25 243 GLY B C 1
ATOM 8043 O O . GLY B 1 243 ? -6.023 -29.312 -33.562 1 98.25 243 GLY B O 1
ATOM 8044 N N . THR B 1 244 ? -3.855 -30.062 -33.938 1 98.06 244 THR B N 1
ATOM 8045 C CA . THR B 1 244 ? -3.262 -28.75 -33.781 1 98.06 244 THR B CA 1
ATOM 8046 C C . THR B 1 244 ? -2.293 -28.453 -34.938 1 98.06 244 THR B C 1
ATOM 8048 O O . THR B 1 244 ? -1.818 -29.391 -35.594 1 98.06 244 THR B O 1
ATOM 8051 N N . SER B 1 245 ? -2.127 -27.156 -35.156 1 98.12 245 SER B N 1
ATOM 8052 C CA . SER B 1 245 ? -1.121 -26.75 -36.125 1 98.12 245 SER B CA 1
ATOM 8053 C C . SER B 1 245 ? -0.709 -25.297 -35.938 1 98.12 245 SER B C 1
ATOM 8055 O O . SER B 1 245 ? -1.485 -24.5 -35.406 1 98.12 245 SER B O 1
ATOM 8057 N N . ASN B 1 246 ? 0.548 -25.109 -36.312 1 97.81 246 ASN B N 1
ATOM 8058 C CA . ASN B 1 246 ? 0.979 -23.719 -36.469 1 97.81 246 ASN B CA 1
ATOM 8059 C C . ASN B 1 246 ? 0.529 -23.125 -37.781 1 97.81 246 ASN B C 1
ATOM 8061 O O . ASN B 1 246 ? 0.491 -23.828 -38.812 1 97.81 246 ASN B O 1
ATOM 8065 N N . LEU B 1 247 ? 0.161 -21.844 -37.812 1 97.44 247 LEU B N 1
ATOM 8066 C CA . LEU B 1 247 ? -0.356 -21.25 -39.031 1 97.44 247 LEU B CA 1
ATOM 8067 C C . LEU B 1 247 ? 0.653 -20.281 -39.625 1 97.44 247 LEU B C 1
ATOM 8069 O O . LEU B 1 247 ? 0.53 -19.891 -40.812 1 97.44 247 LEU B O 1
ATOM 8073 N N . ALA B 1 248 ? 1.638 -19.906 -38.844 1 97.12 248 ALA B N 1
ATOM 8074 C CA . ALA B 1 248 ? 2.717 -19.094 -39.406 1 97.12 248 ALA B CA 1
ATOM 8075 C C . ALA B 1 248 ? 3.602 -19.922 -40.344 1 97.12 248 ALA B C 1
ATOM 8077 O O . ALA B 1 248 ? 4.105 -19.406 -41.344 1 97.12 248 ALA B O 1
ATOM 8078 N N . ALA B 1 249 ? 3.877 -21.078 -39.969 1 96.5 249 ALA B N 1
ATOM 8079 C CA . ALA B 1 249 ? 4.531 -22.109 -40.75 1 96.5 249 ALA B CA 1
ATOM 8080 C C . ALA B 1 249 ? 3.926 -23.484 -40.5 1 96.5 249 ALA B C 1
ATOM 8082 O O . ALA B 1 249 ? 3.559 -23.781 -39.344 1 96.5 249 ALA B O 1
ATOM 8083 N N . THR B 1 250 ? 3.922 -24.344 -41.562 1 95.94 250 THR B N 1
ATOM 8084 C CA . THR B 1 250 ? 3.133 -25.562 -41.375 1 95.94 250 THR B CA 1
ATOM 8085 C C . THR B 1 250 ? 4.008 -26.812 -41.531 1 95.94 250 THR B C 1
ATOM 8087 O O . THR B 1 250 ? 3.545 -27.922 -41.344 1 95.94 250 THR B O 1
ATOM 8090 N N . ASP B 1 251 ? 5.219 -26.562 -41.875 1 95.81 251 ASP B N 1
ATOM 8091 C CA . ASP B 1 251 ? 6.086 -27.719 -42.062 1 95.81 251 ASP B CA 1
ATOM 8092 C C . ASP B 1 251 ? 6.203 -28.547 -40.781 1 95.81 251 ASP B C 1
ATOM 8094 O O . ASP B 1 251 ? 6.746 -28.062 -39.781 1 95.81 251 ASP B O 1
ATOM 8098 N N . ASP B 1 252 ? 5.703 -29.844 -40.844 1 96.94 252 ASP B N 1
ATOM 8099 C CA . ASP B 1 252 ? 5.719 -30.766 -39.719 1 96.94 252 ASP B CA 1
ATOM 8100 C C . ASP B 1 252 ? 5.082 -30.156 -38.469 1 96.94 252 ASP B C 1
ATOM 8102 O O . ASP B 1 252 ? 5.5 -30.438 -37.344 1 96.94 252 ASP B O 1
ATOM 8106 N N . ALA B 1 253 ? 4.203 -29.25 -38.656 1 98.06 253 ALA B N 1
ATOM 8107 C CA . ALA B 1 253 ? 3.598 -28.5 -37.562 1 98.06 253 ALA B CA 1
ATOM 8108 C C . ALA B 1 253 ? 2.355 -29.219 -37.031 1 98.06 253 ALA B C 1
ATOM 8110 O O . ALA B 1 253 ? 1.828 -28.859 -35.969 1 98.06 253 ALA B O 1
ATOM 8111 N N . LEU B 1 254 ? 1.888 -30.188 -37.625 1 98.06 254 LEU B N 1
ATOM 8112 C CA . LEU B 1 254 ? 0.654 -30.875 -37.25 1 98.06 254 LEU B CA 1
ATOM 8113 C C . LEU B 1 254 ? 0.846 -31.672 -35.969 1 98.06 254 LEU B C 1
ATOM 8115 O O . LEU B 1 254 ? 1.839 -32.406 -35.844 1 98.06 254 LEU B O 1
ATOM 8119 N N . GLY B 1 255 ? 0.038 -31.547 -35.031 1 98.12 255 GLY B N 1
ATOM 8120 C CA . GLY B 1 255 ? -0.115 -32.344 -33.844 1 98.12 255 GLY B CA 1
ATOM 8121 C C . GLY B 1 255 ? -1.495 -32.969 -33.688 1 98.12 255 GLY B C 1
ATOM 8122 O O . GLY B 1 255 ? -2.42 -32.594 -34.406 1 98.12 255 GLY B O 1
ATOM 8123 N N . PHE B 1 256 ? -1.633 -33.906 -32.812 1 98.12 256 PHE B N 1
ATOM 8124 C CA . PHE B 1 256 ? -2.938 -34.5 -32.562 1 98.12 256 PHE B CA 1
ATOM 8125 C C . PHE B 1 256 ? -3.02 -35.062 -31.141 1 98.12 256 PHE B C 1
ATOM 8127 O O . PHE B 1 256 ? -1.996 -35.219 -30.469 1 98.12 256 PHE B O 1
ATOM 8134 N N . GLY B 1 257 ? -4.234 -35.312 -30.688 1 98.06 257 GLY B N 1
ATOM 8135 C CA . GLY B 1 257 ? -4.465 -35.906 -29.391 1 98.06 257 GLY B CA 1
ATOM 8136 C C . GLY B 1 257 ? -5.809 -36.594 -29.266 1 98.06 257 GLY B C 1
ATOM 8137 O O . GLY B 1 257 ? -6.707 -36.344 -30.078 1 98.06 257 GLY B O 1
ATOM 8138 N N . VAL B 1 258 ? -5.871 -37.5 -28.344 1 98.31 258 VAL B N 1
ATOM 8139 C CA . VAL B 1 258 ? -7.105 -38.188 -28.031 1 98.31 258 VAL B CA 1
ATOM 8140 C C . VAL B 1 258 ? -7.238 -38.375 -26.516 1 98.31 258 VAL B C 1
ATOM 8142 O O . VAL B 1 258 ? -6.246 -38.594 -25.812 1 98.31 258 VAL B O 1
ATOM 8145 N N . TYR B 1 259 ? -8.391 -38.156 -26.031 1 97.88 259 TYR B N 1
ATOM 8146 C CA . TYR B 1 259 ? -8.727 -38.344 -24.625 1 97.88 259 TYR B CA 1
ATOM 8147 C C . TYR B 1 259 ? -9.992 -39.156 -24.469 1 97.88 259 TYR B C 1
ATOM 8149 O O . TYR B 1 259 ? -10.977 -38.969 -25.188 1 97.88 259 TYR B O 1
ATOM 8157 N N . GLN B 1 260 ? -9.961 -40.188 -23.594 1 98.12 260 GLN B N 1
ATOM 8158 C CA . GLN B 1 260 ? -11.102 -41.031 -23.281 1 98.12 260 GLN B CA 1
ATOM 8159 C C . GLN B 1 260 ? -11.32 -41.125 -21.781 1 98.12 260 GLN B C 1
ATOM 8161 O O . GLN B 1 260 ? -10.383 -41.406 -21.031 1 98.12 260 GLN B O 1
ATOM 8166 N N . SER B 1 261 ? -12.508 -40.844 -21.328 1 97.06 261 SER B N 1
ATOM 8167 C CA . SER B 1 261 ? -12.844 -41.031 -19.922 1 97.06 261 SER B CA 1
ATOM 8168 C C . SER B 1 261 ? -14.094 -41.906 -19.766 1 97.06 261 SER B C 1
ATOM 8170 O O . SER B 1 261 ? -15 -41.844 -20.594 1 97.06 261 SER B O 1
ATOM 8172 N N . LEU B 1 262 ? -14.117 -42.719 -18.766 1 97.56 262 LEU B N 1
ATOM 8173 C CA . LEU B 1 262 ? -15.258 -43.531 -18.359 1 97.56 262 LEU B CA 1
ATOM 8174 C C . LEU B 1 262 ? -15.531 -43.406 -16.875 1 97.56 262 LEU B C 1
ATOM 8176 O O . LEU B 1 262 ? -14.594 -43.344 -16.062 1 97.56 262 LEU B O 1
ATOM 8180 N N . LYS B 1 263 ? -16.719 -43.281 -16.531 1 94.69 263 LYS B N 1
ATOM 8181 C CA . LYS B 1 263 ? -17.125 -43.312 -15.125 1 94.69 263 LYS B CA 1
ATOM 8182 C C . LYS B 1 263 ? -18.406 -44.125 -14.945 1 94.69 263 LYS B C 1
ATOM 8184 O O . LYS B 1 263 ? -19.141 -44.344 -15.906 1 94.69 263 LYS B O 1
ATOM 8189 N N . GLY B 1 264 ? -18.656 -44.562 -13.734 1 93.56 264 GLY B N 1
ATOM 8190 C CA . GLY B 1 264 ? -19.844 -45.344 -13.484 1 93.56 264 GLY B CA 1
ATOM 8191 C C . GLY B 1 264 ? -20.062 -45.656 -12.016 1 93.56 264 GLY B C 1
ATOM 8192 O O . GLY B 1 264 ? -19.188 -45.375 -11.18 1 93.56 264 GLY B O 1
ATOM 8193 N N . LYS B 1 265 ? -21.25 -46.094 -11.82 1 91.12 265 LYS B N 1
ATOM 8194 C CA . LYS B 1 265 ? -21.672 -46.5 -10.477 1 91.12 265 LYS B CA 1
ATOM 8195 C C . LYS B 1 265 ? -22.297 -47.875 -10.469 1 91.12 265 LYS B C 1
ATOM 8197 O O . LYS B 1 265 ? -23.141 -48.188 -11.312 1 91.12 265 LYS B O 1
ATOM 8202 N N . PHE B 1 266 ? -21.781 -48.688 -9.625 1 93.62 266 PHE B N 1
ATOM 8203 C CA . PHE B 1 266 ? -22.359 -50.031 -9.367 1 93.62 266 PHE B CA 1
ATOM 8204 C C . PHE B 1 266 ? -22.672 -50.188 -7.883 1 93.62 266 PHE B C 1
ATOM 8206 O O . PHE B 1 266 ? -21.812 -50.625 -7.105 1 93.62 266 PHE B O 1
ATOM 8213 N N . ASP B 1 267 ? -23.891 -50.094 -7.434 1 89.69 267 ASP B N 1
ATOM 8214 C CA . ASP B 1 267 ? -24.312 -50.188 -6.039 1 89.69 267 ASP B CA 1
ATOM 8215 C C . ASP B 1 267 ? -23.453 -49.281 -5.148 1 89.69 267 ASP B C 1
ATOM 8217 O O . ASP B 1 267 ? -23.562 -48.062 -5.207 1 89.69 267 ASP B O 1
ATOM 8221 N N . ARG B 1 268 ? -22.484 -49.969 -4.441 1 92.19 268 ARG B N 1
ATOM 8222 C CA . ARG B 1 268 ? -21.672 -49.219 -3.494 1 92.19 268 ARG B CA 1
ATOM 8223 C C . ARG B 1 268 ? -20.297 -48.906 -4.086 1 92.19 268 ARG B C 1
ATOM 8225 O O . ARG B 1 268 ? -19.453 -48.312 -3.412 1 92.19 268 ARG B O 1
ATOM 8232 N N . PHE B 1 269 ? -20.156 -49.219 -5.383 1 95.06 269 PHE B N 1
ATOM 8233 C CA . PHE B 1 269 ? -18.875 -49.031 -6.047 1 95.06 269 PHE B CA 1
ATOM 8234 C C . PHE B 1 269 ? -18.984 -47.969 -7.133 1 95.06 269 PHE B C 1
ATOM 8236 O O . PHE B 1 269 ? -19.844 -48.062 -8.016 1 95.06 269 PHE B O 1
ATOM 8243 N N . ASN B 1 270 ? -18.188 -46.906 -7.059 1 94.69 270 ASN B N 1
ATOM 8244 C CA . ASN B 1 270 ? -18.078 -45.875 -8.086 1 94.69 270 ASN B CA 1
ATOM 8245 C C . ASN B 1 270 ? -16.672 -45.844 -8.703 1 94.69 270 ASN B C 1
ATOM 8247 O O . ASN B 1 270 ? -15.688 -46.094 -8.016 1 94.69 270 ASN B O 1
ATOM 8251 N N . TYR B 1 271 ? -16.609 -45.531 -10 1 96.44 271 TYR B N 1
ATOM 8252 C CA . TYR B 1 271 ? -15.289 -45.5 -10.617 1 96.44 271 TYR B CA 1
ATOM 8253 C C . TYR B 1 271 ? -15.18 -44.375 -11.641 1 96.44 271 TYR B C 1
ATOM 8255 O O . TYR B 1 271 ? -16.188 -43.938 -12.195 1 96.44 271 TYR B O 1
ATOM 8263 N N . TYR B 1 272 ? -14.062 -43.875 -11.852 1 97.19 272 TYR B N 1
ATOM 8264 C CA . TYR B 1 272 ? -13.641 -42.938 -12.914 1 97.19 272 TYR B CA 1
ATOM 8265 C C . TYR B 1 272 ? -12.289 -43.375 -13.477 1 97.19 272 TYR B C 1
ATOM 8267 O O . TYR B 1 272 ? -11.328 -43.562 -12.727 1 97.19 272 TYR B O 1
ATOM 8275 N N . ILE B 1 273 ? -12.172 -43.594 -14.758 1 98 273 ILE B N 1
ATOM 8276 C CA . ILE B 1 273 ? -10.922 -43.938 -15.43 1 98 273 ILE B CA 1
ATOM 8277 C C . ILE B 1 273 ? -10.766 -43.094 -16.688 1 98 273 ILE B C 1
ATOM 8279 O O . ILE B 1 273 ? -11.742 -42.844 -17.422 1 98 273 ILE B O 1
ATOM 8283 N N . SER B 1 274 ? -9.578 -42.594 -16.922 1 98.06 274 SER B N 1
ATOM 8284 C CA . SER B 1 274 ? -9.328 -41.844 -18.141 1 98.06 274 SER B CA 1
ATOM 8285 C C . SER B 1 274 ? -7.906 -42.062 -18.641 1 98.06 274 SER B C 1
ATOM 8287 O O . SER B 1 274 ? -7.023 -42.438 -17.875 1 98.06 274 SER B O 1
ATOM 8289 N N . ALA B 1 275 ? -7.703 -41.812 -19.922 1 98.19 275 ALA B N 1
ATOM 8290 C CA . ALA B 1 275 ? -6.398 -41.844 -20.578 1 98.19 275 ALA B CA 1
ATOM 8291 C C . ALA B 1 275 ? -6.34 -40.875 -21.734 1 98.19 275 ALA B C 1
ATOM 8293 O O . ALA B 1 275 ? -7.352 -40.594 -22.391 1 98.19 275 ALA B O 1
ATOM 8294 N N . SER B 1 276 ? -5.188 -40.375 -21.953 1 97.06 276 SER B N 1
ATOM 8295 C CA . SER B 1 276 ? -5.004 -39.469 -23.078 1 97.06 276 SER B CA 1
ATOM 8296 C C . SER B 1 276 ? -3.623 -39.625 -23.703 1 97.06 276 SER B C 1
ATOM 8298 O O . SER B 1 276 ? -2.668 -40 -23.016 1 97.06 276 SER B O 1
ATOM 8300 N N . TYR B 1 277 ? -3.529 -39.438 -24.938 1 98 277 TYR B N 1
ATOM 8301 C CA . TYR B 1 277 ? -2.314 -39.375 -25.734 1 98 277 TYR B CA 1
ATOM 8302 C C . TYR B 1 277 ? -2.301 -38.125 -26.609 1 98 277 TYR B C 1
ATOM 8304 O O . TYR B 1 277 ? -3.277 -37.812 -27.297 1 98 277 TYR B O 1
ATOM 8312 N N . GLU B 1 278 ? -1.24 -37.375 -26.562 1 98 278 GLU B N 1
ATOM 8313 C CA . GLU B 1 278 ? -1.079 -36.188 -27.391 1 98 278 GLU B CA 1
ATOM 8314 C C . GLU B 1 278 ? 0.334 -36.062 -27.953 1 98 278 GLU B C 1
ATOM 8316 O O . GLU B 1 278 ? 1.308 -36.375 -27.266 1 98 278 GLU B O 1
ATOM 8321 N N . LYS B 1 279 ? 0.472 -35.719 -29.156 1 98.38 279 LYS B N 1
ATOM 8322 C CA . LYS B 1 279 ? 1.733 -35.406 -29.812 1 98.38 279 LYS B CA 1
ATOM 8323 C C . LYS B 1 279 ? 1.677 -34 -30.453 1 98.38 279 LYS B C 1
ATOM 8325 O O . LYS B 1 279 ? 0.781 -33.719 -31.25 1 98.38 279 LYS B O 1
ATOM 8330 N N . THR B 1 280 ? 2.615 -33.219 -30.109 1 97.94 280 THR B N 1
ATOM 8331 C CA . THR B 1 280 ? 2.67 -31.891 -30.703 1 97.94 280 THR B CA 1
ATOM 8332 C C . THR B 1 280 ? 3.656 -31.859 -31.859 1 97.94 280 THR B C 1
ATOM 8334 O O . THR B 1 280 ? 4.574 -32.688 -31.938 1 97.94 280 THR B O 1
ATOM 8337 N N . GLY B 1 281 ? 3.398 -30.922 -32.75 1 98 281 GLY B N 1
ATOM 8338 C CA . GLY B 1 281 ? 4.305 -30.734 -33.875 1 98 281 GLY B CA 1
ATOM 8339 C C . GLY B 1 281 ? 5.328 -29.641 -33.625 1 98 281 GLY B C 1
ATOM 8340 O O . GLY B 1 281 ? 5.477 -29.156 -32.5 1 98 281 GLY B O 1
ATOM 8341 N N . THR B 1 282 ? 6.016 -29.375 -34.781 1 98.19 282 THR B N 1
ATOM 8342 C CA . THR B 1 282 ? 6.969 -28.266 -34.719 1 98.19 282 THR B CA 1
ATOM 8343 C C . THR B 1 282 ? 6.254 -26.953 -34.438 1 98.19 282 THR B C 1
ATOM 8345 O O . THR B 1 282 ? 5.18 -26.688 -35 1 98.19 282 THR B O 1
ATOM 8348 N N . LYS B 1 283 ? 6.832 -26.188 -33.594 1 98.12 283 LYS B N 1
ATOM 8349 C CA . LYS B 1 283 ? 6.266 -24.891 -33.281 1 98.12 283 LYS B CA 1
ATOM 8350 C C . LYS B 1 283 ? 7.137 -23.766 -33.844 1 98.12 283 LYS B C 1
ATOM 8352 O O . LYS B 1 283 ? 8.367 -23.844 -33.812 1 98.12 283 LYS B O 1
ATOM 8357 N N . TYR B 1 284 ? 6.434 -22.734 -34.406 1 98.56 284 TYR B N 1
ATOM 8358 C CA . TYR B 1 284 ? 7.086 -21.609 -35.062 1 98.56 284 TYR B CA 1
ATOM 8359 C C . TYR B 1 284 ? 6.672 -20.281 -34.438 1 98.56 284 TYR B C 1
ATOM 8361 O O . TYR B 1 284 ? 5.559 -20.156 -33.906 1 98.56 284 TYR B O 1
ATOM 8369 N N . ASP B 1 285 ? 7.648 -19.391 -34.5 1 98.56 285 ASP B N 1
ATOM 8370 C CA . ASP B 1 285 ? 7.273 -18.031 -34.094 1 98.56 285 ASP B CA 1
ATOM 8371 C C . ASP B 1 285 ? 6.523 -17.312 -35.219 1 98.56 285 ASP B C 1
ATOM 8373 O O . ASP B 1 285 ? 6.168 -17.938 -36.219 1 98.56 285 ASP B O 1
ATOM 8377 N N . ALA B 1 286 ? 6.148 -16.078 -35 1 98.69 286 ALA B N 1
ATOM 8378 C CA . ALA B 1 286 ? 5.301 -15.336 -35.938 1 98.69 286 ALA B CA 1
ATOM 8379 C C . ALA B 1 286 ? 5.988 -15.148 -37.281 1 98.69 286 ALA B C 1
ATOM 8381 O O . ALA B 1 286 ? 5.328 -14.922 -38.281 1 98.69 286 ALA B O 1
ATOM 8382 N N . ASP B 1 287 ? 7.293 -15.281 -37.344 1 98.12 287 ASP B N 1
ATOM 8383 C CA . ASP B 1 287 ? 8.055 -15.086 -38.562 1 98.12 287 ASP B CA 1
ATOM 8384 C C . ASP B 1 287 ? 8.305 -16.422 -39.281 1 98.12 287 ASP B C 1
ATOM 8386 O O . ASP B 1 287 ? 9 -16.469 -40.281 1 98.12 287 ASP B O 1
ATOM 8390 N N . GLY B 1 288 ? 7.848 -17.453 -38.656 1 98.06 288 GLY B N 1
ATOM 8391 C CA . GLY B 1 288 ? 8.008 -18.766 -39.25 1 98.06 288 GLY B CA 1
ATOM 8392 C C . GLY B 1 288 ? 9.328 -19.422 -38.906 1 98.06 288 GLY B C 1
ATOM 8393 O O . GLY B 1 288 ? 9.773 -20.344 -39.594 1 98.06 288 GLY B O 1
ATOM 8394 N N . THR B 1 289 ? 9.914 -18.922 -37.938 1 98.25 289 THR B N 1
ATOM 8395 C CA . THR B 1 289 ? 11.148 -19.516 -37.438 1 98.25 289 THR B CA 1
ATOM 8396 C C . THR B 1 289 ? 10.852 -20.531 -36.312 1 98.25 289 THR B C 1
ATOM 8398 O O . THR B 1 289 ? 10 -20.281 -35.469 1 98.25 289 THR B O 1
ATOM 8401 N N . VAL B 1 290 ? 11.617 -21.672 -36.406 1 98.31 290 VAL B N 1
ATOM 8402 C CA . VAL B 1 290 ? 11.43 -22.672 -35.344 1 98.31 290 VAL B CA 1
ATOM 8403 C C . VAL B 1 290 ? 11.797 -22.078 -34 1 98.31 290 VAL B C 1
ATOM 8405 O O . VAL B 1 290 ? 12.859 -21.5 -33.844 1 98.31 290 VAL B O 1
ATOM 8408 N N . ILE B 1 291 ? 10.992 -22.234 -33.062 1 97.94 291 ILE B N 1
ATOM 8409 C CA . ILE B 1 291 ? 11.242 -21.641 -31.75 1 97.94 291 ILE B CA 1
ATOM 8410 C C . ILE B 1 291 ? 12.359 -22.406 -31.047 1 97.94 291 ILE B C 1
ATOM 8412 O O . ILE B 1 291 ? 12.633 -23.562 -31.375 1 97.94 291 ILE B O 1
ATOM 8416 N N . LEU B 1 292 ? 13 -21.75 -30.062 1 97.56 292 LEU B N 1
ATOM 8417 C CA . LEU B 1 292 ? 14.078 -22.344 -29.297 1 97.56 292 LEU B CA 1
ATOM 8418 C C . LEU B 1 292 ? 13.617 -23.641 -28.641 1 97.56 292 LEU B C 1
ATOM 8420 O O . LEU B 1 292 ? 12.633 -23.656 -27.891 1 97.56 292 LEU B O 1
ATOM 8424 N N . PRO B 1 293 ? 14.289 -24.734 -28.812 1 95.75 293 PRO B N 1
ATOM 8425 C CA . PRO B 1 293 ? 13.789 -26.016 -28.312 1 95.75 293 PRO B CA 1
ATOM 8426 C C . PRO B 1 293 ? 14.078 -26.234 -26.828 1 95.75 293 PRO B C 1
ATOM 8428 O O . PRO B 1 293 ? 13.523 -27.141 -26.203 1 95.75 293 PRO B O 1
ATOM 8431 N N . THR B 1 294 ? 14.992 -25.453 -26.219 1 93.94 294 THR B N 1
ATOM 8432 C CA . THR B 1 294 ? 15.297 -25.594 -24.797 1 93.94 294 THR B CA 1
ATOM 8433 C C . THR B 1 294 ? 14.039 -25.453 -23.953 1 93.94 294 THR B C 1
ATOM 8435 O O . THR B 1 294 ? 13.391 -24.391 -23.969 1 93.94 294 THR B O 1
ATOM 8438 N N . TYR B 1 295 ? 13.641 -26.469 -23.172 1 93.94 295 TYR B N 1
ATOM 8439 C CA . TYR B 1 295 ? 12.414 -26.531 -22.375 1 93.94 295 TYR B CA 1
ATOM 8440 C C . TYR B 1 295 ? 11.18 -26.438 -23.266 1 93.94 295 TYR B C 1
ATOM 8442 O O . TYR B 1 295 ? 10.102 -26.078 -22.812 1 93.94 295 TYR B O 1
ATOM 8450 N N . GLY B 1 296 ? 11.273 -26.734 -24.469 1 94.44 296 GLY B N 1
ATOM 8451 C CA . GLY B 1 296 ? 10.211 -26.484 -25.438 1 94.44 296 GLY B CA 1
ATOM 8452 C C . GLY B 1 296 ? 9.031 -27.422 -25.281 1 94.44 296 GLY B C 1
ATOM 8453 O O . GLY B 1 296 ? 9.125 -28.438 -24.578 1 94.44 296 GLY B O 1
ATOM 8454 N N . LEU B 1 297 ? 7.973 -27.047 -25.969 1 95.31 297 LEU B N 1
ATOM 8455 C CA . LEU B 1 297 ? 6.742 -27.828 -25.984 1 95.31 297 LEU B CA 1
ATOM 8456 C C . LEU B 1 297 ? 6.488 -28.438 -27.359 1 95.31 297 LEU B C 1
ATOM 8458 O O . LEU B 1 297 ? 5.469 -29.094 -27.578 1 95.31 297 LEU B O 1
ATOM 8462 N N . ASP B 1 298 ? 7.387 -28.172 -28.266 1 96.81 298 ASP B N 1
ATOM 8463 C CA . ASP B 1 298 ? 7.301 -28.734 -29.609 1 96.81 298 ASP B CA 1
ATOM 8464 C C . ASP B 1 298 ? 7.762 -30.188 -29.641 1 96.81 298 ASP B C 1
ATOM 8466 O O . ASP B 1 298 ? 8.562 -30.609 -28.797 1 96.81 298 ASP B O 1
ATOM 8470 N N . ASN B 1 299 ? 7.203 -30.922 -30.609 1 97.44 299 ASN B N 1
ATOM 8471 C CA . ASN B 1 299 ? 7.617 -32.312 -30.828 1 97.44 299 ASN B CA 1
ATOM 8472 C C . ASN B 1 299 ? 7.625 -33.094 -29.531 1 97.44 299 ASN B C 1
ATOM 8474 O O . ASN B 1 299 ? 8.617 -33.75 -29.188 1 97.44 299 ASN B O 1
ATOM 8478 N N . THR B 1 300 ? 6.586 -32.969 -28.859 1 97.69 300 THR B N 1
ATOM 8479 C CA . THR B 1 300 ? 6.445 -33.562 -27.547 1 97.69 300 THR B CA 1
ATOM 8480 C C . THR B 1 300 ? 5.344 -34.625 -27.531 1 97.69 300 THR B C 1
ATOM 8482 O O . THR B 1 300 ? 4.277 -34.406 -28.125 1 97.69 300 THR B O 1
ATOM 8485 N N . THR B 1 301 ? 5.59 -35.719 -26.875 1 98.06 301 THR B N 1
ATOM 8486 C CA . THR B 1 301 ? 4.578 -36.719 -26.609 1 98.06 301 THR B CA 1
ATOM 8487 C C . THR B 1 301 ? 4.113 -36.656 -25.156 1 98.06 301 THR B C 1
ATOM 8489 O O . THR B 1 301 ? 4.93 -36.656 -24.234 1 98.06 301 THR B O 1
ATOM 8492 N N . ILE B 1 302 ? 2.83 -36.594 -24.953 1 97.69 302 ILE B N 1
ATOM 8493 C CA . ILE B 1 302 ? 2.258 -36.469 -23.625 1 97.69 302 ILE B CA 1
ATOM 8494 C C . ILE B 1 302 ? 1.274 -37.625 -23.375 1 97.69 302 ILE B C 1
ATOM 8496 O O . ILE B 1 302 ? 0.361 -37.844 -24.172 1 97.69 302 ILE B O 1
ATOM 8500 N N . TYR B 1 303 ? 1.478 -38.344 -22.281 1 97.25 303 TYR B N 1
ATOM 8501 C CA . TYR B 1 303 ? 0.574 -39.375 -21.781 1 97.25 303 TYR B CA 1
ATOM 8502 C C . TYR B 1 303 ? -0.003 -38.969 -20.422 1 97.25 303 TYR B C 1
ATOM 8504 O O . TYR B 1 303 ? 0.712 -38.438 -19.562 1 97.25 303 TYR B O 1
ATOM 8512 N N . SER B 1 304 ? -1.243 -39.188 -20.297 1 97.25 304 SER B N 1
ATOM 8513 C CA . SER B 1 304 ? -1.854 -38.969 -18.984 1 97.25 304 SER B CA 1
ATOM 8514 C C . SER B 1 304 ? -2.914 -40.031 -18.688 1 97.25 304 SER B C 1
ATOM 8516 O O . SER B 1 304 ? -3.641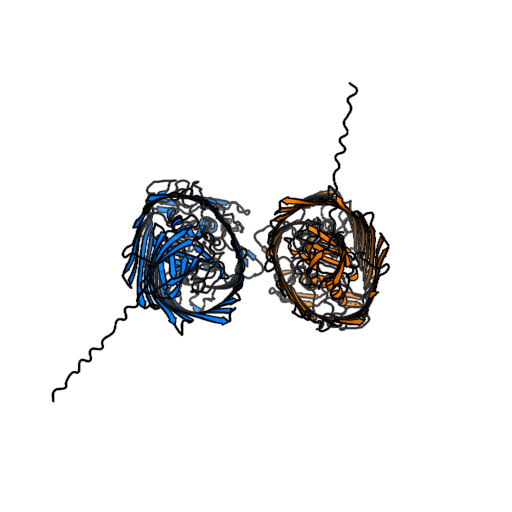 -40.469 -19.578 1 97.25 304 SER B O 1
ATOM 8518 N N . THR B 1 305 ? -2.938 -40.5 -17.516 1 98.12 305 THR B N 1
ATOM 8519 C CA . THR B 1 305 ? -3.965 -41.406 -17.047 1 98.12 305 THR B CA 1
ATOM 8520 C C . THR B 1 305 ? -4.449 -41 -15.648 1 98.12 305 THR B C 1
ATOM 8522 O O . THR B 1 305 ? -3.703 -40.406 -14.875 1 98.12 305 THR B O 1
ATOM 8525 N N . LEU B 1 306 ? -5.676 -41.219 -15.367 1 98.38 306 LEU B N 1
ATOM 8526 C CA . LEU B 1 306 ? -6.285 -41 -14.055 1 98.38 306 LEU B CA 1
ATOM 8527 C C . LEU B 1 306 ? -7.25 -42.125 -13.719 1 98.38 306 LEU B C 1
ATOM 8529 O O . LEU B 1 306 ? -8.016 -42.562 -14.578 1 98.38 306 LEU B O 1
ATOM 8533 N N . ALA B 1 307 ? -7.184 -42.656 -12.555 1 98.38 307 ALA B N 1
ATOM 8534 C CA . ALA B 1 307 ? -8.133 -43.625 -12.062 1 98.38 307 ALA B CA 1
ATOM 8535 C C . ALA B 1 307 ? -8.531 -43.344 -10.617 1 98.38 307 ALA B C 1
ATOM 8537 O O . ALA B 1 307 ? -7.68 -43 -9.789 1 98.38 307 ALA B O 1
ATOM 8538 N N . LYS B 1 308 ? -9.781 -43.406 -10.367 1 97.62 308 LYS B N 1
ATOM 8539 C CA . LYS B 1 308 ? -10.336 -43.312 -9.023 1 97.62 308 LYS B CA 1
ATOM 8540 C C . LYS B 1 308 ? -11.406 -44.375 -8.781 1 97.62 308 LYS B C 1
ATOM 8542 O O . LYS B 1 308 ? -12.367 -44.469 -9.547 1 97.62 308 LYS B O 1
ATOM 8547 N N . LEU B 1 309 ? -11.188 -45.156 -7.703 1 97.81 309 LEU B N 1
ATOM 8548 C CA . LEU B 1 309 ? -12.133 -46.156 -7.254 1 97.81 309 LEU B CA 1
ATOM 8549 C C . LEU B 1 309 ? -12.633 -45.875 -5.848 1 97.81 309 LEU B C 1
ATOM 8551 O O . LEU B 1 309 ? -11.836 -45.75 -4.91 1 97.81 309 LEU B O 1
ATOM 8555 N N . GLU B 1 310 ? -13.883 -45.781 -5.734 1 96.38 310 GLU B N 1
ATOM 8556 C CA . GLU B 1 310 ? -14.477 -45.438 -4.441 1 96.38 310 GLU B CA 1
ATOM 8557 C C . GLU B 1 310 ? -15.461 -46.531 -3.996 1 96.38 310 GLU B C 1
ATOM 8559 O O . GLU B 1 310 ? -16.266 -47 -4.797 1 96.38 310 GLU B O 1
ATOM 8564 N N . TYR B 1 311 ? -15.375 -46.938 -2.746 1 97.25 311 TYR B N 1
ATOM 8565 C CA . TYR B 1 311 ? -16.297 -47.875 -2.139 1 97.25 311 TYR B CA 1
ATOM 8566 C C . TYR B 1 311 ? -16.969 -47.312 -0.905 1 97.25 311 TYR B C 1
ATOM 8568 O O . TYR B 1 311 ? -16.281 -46.844 0.024 1 97.25 311 TYR B O 1
ATOM 8576 N N . GLN B 1 312 ? -18.266 -47.375 -0.922 1 93.25 312 GLN B N 1
ATOM 8577 C CA . GLN B 1 312 ? -19.047 -46.938 0.222 1 93.25 312 GLN B CA 1
ATOM 8578 C C . GLN B 1 312 ? -19.219 -48.031 1.254 1 93.25 312 GLN B C 1
ATOM 8580 O O . GLN B 1 312 ? -20.125 -48.875 1.134 1 93.25 312 GLN B O 1
ATOM 8585 N N . ILE B 1 313 ? -18.516 -47.938 2.293 1 96.19 313 ILE B N 1
ATOM 8586 C CA . ILE B 1 313 ? -18.562 -48.969 3.328 1 96.19 313 ILE B CA 1
ATOM 8587 C C . ILE B 1 313 ? -19.891 -48.875 4.078 1 96.19 313 ILE B C 1
ATOM 8589 O O . ILE B 1 313 ? -20.531 -49.906 4.34 1 96.19 313 ILE B O 1
ATOM 8593 N N . SER B 1 314 ? -20.25 -47.656 4.465 1 93 314 SER B N 1
ATOM 8594 C CA . SER B 1 314 ? -21.516 -47.344 5.121 1 93 314 SER B CA 1
ATOM 8595 C C . SER B 1 314 ? -21.969 -45.938 4.773 1 93 314 SER B C 1
ATOM 8597 O O . SER B 1 314 ? -21.375 -45.281 3.914 1 93 314 SER B O 1
ATOM 8599 N N . ASP B 1 315 ? -23.016 -45.562 5.414 1 83.38 315 ASP B N 1
ATOM 8600 C CA . ASP B 1 315 ? -23.562 -44.25 5.109 1 83.38 315 ASP B CA 1
ATOM 8601 C C . ASP B 1 315 ? -22.609 -43.125 5.527 1 83.38 315 ASP B C 1
ATOM 8603 O O . ASP B 1 315 ? -22.594 -42.062 4.938 1 83.38 315 ASP B O 1
ATOM 8607 N N . ASN B 1 316 ? -21.766 -43.469 6.465 1 90.31 316 ASN B N 1
ATOM 8608 C CA . ASN B 1 316 ? -20.875 -42.406 6.949 1 90.31 316 ASN B CA 1
ATOM 8609 C C . ASN B 1 316 ? -19.406 -42.75 6.715 1 90.31 316 ASN B C 1
ATOM 8611 O O . ASN B 1 316 ? -18.516 -42.125 7.273 1 90.31 316 ASN B O 1
ATOM 8615 N N . GLN B 1 317 ? -19.188 -43.875 5.969 1 94.12 317 GLN B N 1
ATOM 8616 C CA . GLN B 1 317 ? -17.828 -44.312 5.719 1 94.12 317 GLN B CA 1
ATOM 8617 C C . GLN B 1 317 ? -17.594 -44.594 4.238 1 94.12 317 GLN B C 1
ATOM 8619 O O . GLN B 1 317 ? -18.422 -45.25 3.594 1 94.12 317 GLN B O 1
ATOM 8624 N N . ASN B 1 318 ? -16.516 -44.094 3.746 1 93.31 318 ASN B N 1
ATOM 8625 C CA . ASN B 1 318 ? -16.109 -44.5 2.404 1 93.31 318 ASN B CA 1
ATOM 8626 C C . ASN B 1 318 ? -14.586 -44.531 2.266 1 93.31 318 ASN B C 1
ATOM 8628 O O . ASN B 1 318 ? -13.867 -43.969 3.1 1 93.31 318 ASN B O 1
ATOM 8632 N N . ILE B 1 319 ? -14.07 -45.281 1.321 1 96.81 319 ILE B N 1
ATOM 8633 C CA . ILE B 1 319 ? -12.656 -45.406 1.003 1 96.81 319 ILE B CA 1
ATOM 8634 C C . ILE B 1 319 ? -12.445 -45.188 -0.494 1 96.81 319 ILE B C 1
ATOM 8636 O O . ILE B 1 319 ? -13.25 -45.625 -1.313 1 96.81 319 ILE B O 1
ATOM 8640 N N . THR B 1 320 ? -11.5 -44.406 -0.865 1 96.69 320 THR B N 1
ATOM 8641 C CA . THR B 1 320 ? -11.203 -44.094 -2.26 1 96.69 320 THR B CA 1
ATOM 8642 C C . THR B 1 320 ? -9.75 -44.406 -2.584 1 96.69 320 THR B C 1
ATOM 8644 O O . THR B 1 320 ? -8.844 -43.969 -1.883 1 96.69 320 THR B O 1
ATOM 8647 N N . LEU B 1 321 ? -9.531 -45.188 -3.592 1 97.94 321 LEU B N 1
ATOM 8648 C CA . LEU B 1 321 ? -8.211 -45.406 -4.172 1 97.94 321 LEU B CA 1
ATOM 8649 C C . LEU B 1 321 ? -8.047 -44.625 -5.469 1 97.94 321 LEU B C 1
ATOM 8651 O O . LEU B 1 321 ? -8.852 -44.781 -6.391 1 97.94 321 LEU B O 1
ATOM 8655 N N . GLY B 1 322 ? -7.113 -43.75 -5.488 1 97.12 322 GLY B N 1
ATOM 8656 C CA . GLY B 1 322 ? -6.871 -42.938 -6.668 1 97.12 322 GLY B CA 1
ATOM 8657 C C . GLY B 1 322 ? -5.422 -42.969 -7.125 1 97.12 322 GLY B C 1
ATOM 8658 O O . GLY B 1 322 ? -4.52 -43.188 -6.32 1 97.12 322 GLY B O 1
ATOM 8659 N N . GLY B 1 323 ? -5.219 -42.625 -8.422 1 96.81 323 GLY B N 1
ATOM 8660 C CA . GLY B 1 323 ? -3.885 -42.5 -8.992 1 96.81 323 GLY B CA 1
ATOM 8661 C C . GLY B 1 323 ? -3.871 -41.844 -10.344 1 96.81 323 GLY B C 1
ATOM 8662 O O . GLY B 1 323 ? -4.875 -41.844 -11.062 1 96.81 323 GLY B O 1
ATOM 8663 N N . ASN B 1 324 ? -2.775 -41.25 -10.641 1 96.94 324 ASN B N 1
ATOM 8664 C CA . ASN B 1 324 ? -2.621 -40.656 -11.969 1 96.94 324 ASN B CA 1
ATOM 8665 C C . ASN B 1 324 ? -1.164 -40.656 -12.422 1 96.94 324 ASN B C 1
ATOM 8667 O O . ASN B 1 324 ? -0.254 -40.75 -11.594 1 96.94 324 ASN B O 1
ATOM 8671 N N . LEU B 1 325 ? -0.969 -40.719 -13.672 1 97.88 325 LEU B N 1
ATOM 8672 C CA . LEU B 1 325 ? 0.313 -40.625 -14.359 1 97.88 325 LEU B CA 1
ATOM 8673 C C . LEU B 1 325 ? 0.304 -39.5 -15.391 1 97.88 325 LEU B C 1
ATOM 8675 O O . LEU B 1 325 ? -0.673 -39.344 -16.125 1 97.88 325 LEU B O 1
ATOM 8679 N N . TYR B 1 326 ? 1.303 -38.719 -15.414 1 97.81 326 TYR B N 1
ATOM 8680 C CA . TYR B 1 326 ? 1.534 -37.688 -16.422 1 97.81 326 TYR B CA 1
ATOM 8681 C C . TYR B 1 326 ? 2.965 -37.75 -16.938 1 97.81 326 TYR B C 1
ATOM 8683 O O . TYR B 1 326 ? 3.918 -37.562 -16.172 1 97.81 326 TYR B O 1
ATOM 8691 N N . LYS B 1 327 ? 3.145 -37.938 -18.156 1 97.69 327 LYS B N 1
ATOM 8692 C CA . LYS B 1 327 ? 4.457 -38 -18.781 1 97.69 327 LYS B CA 1
ATOM 8693 C C . LYS B 1 327 ? 4.504 -37.094 -20 1 97.69 327 LYS B C 1
ATOM 8695 O O . LYS B 1 327 ? 3.645 -37.156 -20.891 1 97.69 327 LYS B O 1
ATOM 8700 N N . SER B 1 328 ? 5.367 -36.219 -20 1 97.12 328 SER B N 1
ATOM 8701 C CA . SER B 1 328 ? 5.66 -35.312 -21.125 1 97.12 328 SER B CA 1
ATOM 8702 C C . SER B 1 328 ? 7.113 -35.438 -21.562 1 97.12 328 SER B C 1
ATOM 8704 O O . SER B 1 328 ? 8.031 -35.219 -20.766 1 97.12 328 SER B O 1
ATOM 8706 N N . ALA B 1 329 ? 7.309 -35.781 -22.859 1 97.38 329 ALA B N 1
ATOM 8707 C CA . ALA B 1 329 ? 8.664 -36.031 -23.359 1 97.38 329 ALA B CA 1
ATOM 8708 C C . ALA B 1 329 ? 8.875 -35.312 -24.703 1 97.38 329 ALA B C 1
ATOM 8710 O O . ALA B 1 329 ? 8.203 -35.656 -25.688 1 97.38 329 ALA B O 1
ATOM 8711 N N . GLN B 1 330 ? 9.727 -34.406 -24.703 1 97.19 330 GLN B N 1
ATOM 8712 C CA . GLN B 1 330 ? 10.109 -33.719 -25.938 1 97.19 330 GLN B CA 1
ATOM 8713 C C . GLN B 1 330 ? 11.281 -34.406 -26.609 1 97.19 330 GLN B C 1
ATOM 8715 O O . GLN B 1 330 ? 12.352 -34.562 -26.016 1 97.19 330 GLN B O 1
ATOM 8720 N N . ASP B 1 331 ? 11.07 -34.812 -27.75 1 95.75 331 ASP B N 1
ATOM 8721 C CA . ASP B 1 331 ? 12.102 -35.344 -28.609 1 95.75 331 ASP B CA 1
ATOM 8722 C C . ASP B 1 331 ? 12.219 -34.562 -29.906 1 95.75 331 ASP B C 1
ATOM 8724 O O . ASP B 1 331 ? 11.742 -34.969 -30.953 1 95.75 331 ASP B O 1
ATOM 8728 N N . THR B 1 332 ? 12.891 -33.5 -29.844 1 95 332 THR B N 1
ATOM 8729 C CA . THR B 1 332 ? 12.914 -32.5 -30.922 1 95 332 THR B CA 1
ATOM 8730 C C . THR B 1 332 ? 14.031 -32.812 -31.906 1 95 332 THR B C 1
ATOM 8732 O O . THR B 1 332 ? 15.109 -33.25 -31.516 1 95 332 THR B O 1
ATOM 8735 N N . PRO B 1 333 ? 13.805 -32.594 -33.219 1 96 333 PRO B N 1
ATOM 8736 C CA . PRO B 1 333 ? 14.859 -32.75 -34.219 1 96 333 PRO B CA 1
ATOM 8737 C C . PRO B 1 333 ? 15.703 -31.5 -34.406 1 96 333 PRO B C 1
ATOM 8739 O O . PRO B 1 333 ? 16.391 -31.344 -35.406 1 96 333 PRO B O 1
ATOM 8742 N N . PHE B 1 334 ? 15.648 -30.625 -33.5 1 96.19 334 PHE B N 1
ATOM 8743 C CA . PHE B 1 334 ? 16.344 -29.344 -33.656 1 96.19 334 PHE B CA 1
ATOM 8744 C C . PHE B 1 334 ? 17.359 -29.172 -32.531 1 96.19 334 PHE B C 1
ATOM 8746 O O . PHE B 1 334 ? 17.188 -29.703 -31.422 1 96.19 334 PHE B O 1
ATOM 8753 N N . ILE B 1 335 ? 18.453 -28.406 -32.812 1 95.62 335 ILE B N 1
ATOM 8754 C CA . ILE B 1 335 ? 19.438 -27.984 -31.812 1 95.62 335 ILE B CA 1
ATOM 8755 C C . ILE B 1 335 ? 19.297 -26.484 -31.547 1 95.62 335 ILE B C 1
ATOM 8757 O O . ILE B 1 335 ? 18.984 -25.719 -32.469 1 95.62 335 ILE B O 1
ATOM 8761 N N . PRO B 1 336 ? 19.531 -26.062 -30.328 1 95.31 336 PRO B N 1
ATOM 8762 C CA . PRO B 1 336 ? 19.328 -24.641 -29.984 1 95.31 336 PRO B CA 1
ATOM 8763 C C . PRO B 1 336 ? 20.438 -23.75 -30.531 1 95.31 336 PRO B C 1
ATOM 8765 O O . PRO B 1 336 ? 21.625 -24.078 -30.438 1 95.31 336 PRO B O 1
ATOM 8768 N N . VAL B 1 337 ? 20.031 -22.672 -31.156 1 96.69 337 VAL B N 1
ATOM 8769 C CA . VAL B 1 337 ? 20.906 -21.516 -31.422 1 96.69 337 VAL B CA 1
ATOM 8770 C C . VAL B 1 337 ? 20.625 -20.422 -30.406 1 96.69 337 VAL B C 1
ATOM 8772 O O . VAL B 1 337 ? 19.5 -19.922 -30.312 1 96.69 337 VAL B O 1
ATOM 8775 N N . PRO B 1 338 ? 21.625 -20.078 -29.609 1 94.88 338 PRO B N 1
ATOM 8776 C CA . PRO B 1 338 ? 21.391 -19.109 -28.531 1 94.88 338 PRO B CA 1
ATOM 8777 C C . PRO B 1 338 ? 20.984 -17.734 -29.047 1 94.88 338 PRO B C 1
ATOM 8779 O O . PRO B 1 338 ? 21.344 -17.359 -30.172 1 94.88 338 PRO B O 1
ATOM 8782 N N . ALA B 1 339 ? 20.266 -17.016 -28.203 1 97.5 339 ALA B N 1
ATOM 8783 C CA . ALA B 1 339 ? 19.906 -15.633 -28.5 1 97.5 339 ALA B CA 1
ATOM 8784 C C . ALA B 1 339 ? 21.125 -14.727 -28.516 1 97.5 339 ALA B C 1
ATOM 8786 O O . ALA B 1 339 ? 22.188 -15.102 -28.016 1 97.5 339 ALA B O 1
ATOM 8787 N N . GLU B 1 340 ? 20.938 -13.57 -29.188 1 96.5 340 GLU B N 1
ATOM 8788 C CA . GLU B 1 340 ? 21.969 -12.539 -29.219 1 96.5 340 GLU B CA 1
ATOM 8789 C C . GLU B 1 340 ? 21.422 -11.203 -28.734 1 96.5 340 GLU B C 1
ATOM 8791 O O . GLU B 1 340 ? 20.281 -10.836 -29.047 1 96.5 340 GLU B O 1
ATOM 8796 N N . PHE B 1 341 ? 22.172 -10.617 -27.859 1 96.25 341 PHE B N 1
ATOM 8797 C CA . PHE B 1 341 ? 21.797 -9.266 -27.453 1 96.25 341 PHE B CA 1
ATOM 8798 C C . PHE B 1 341 ? 23.016 -8.367 -27.359 1 96.25 341 PHE B C 1
ATOM 8800 O O . PHE B 1 341 ? 24.141 -8.844 -27.219 1 96.25 341 PHE B O 1
ATOM 8807 N N . GLU B 1 342 ? 22.828 -7.047 -27.531 1 96.06 342 GLU B N 1
ATOM 8808 C CA . GLU B 1 342 ? 23.844 -6.008 -27.375 1 96.06 342 GLU B CA 1
ATOM 8809 C C . GLU B 1 342 ? 23.266 -4.777 -26.672 1 96.06 342 GLU B C 1
ATOM 8811 O O . GLU B 1 342 ? 22.172 -4.324 -27 1 96.06 342 GLU B O 1
ATOM 8816 N N . VAL B 1 343 ? 23.969 -4.449 -25.641 1 97.12 343 VAL B N 1
ATOM 8817 C CA . VAL B 1 343 ? 23.625 -3.201 -24.969 1 97.12 343 VAL B CA 1
ATOM 8818 C C . VAL B 1 343 ? 24.562 -2.088 -25.438 1 97.12 343 VAL B C 1
ATOM 8820 O O . VAL B 1 343 ? 25.781 -2.17 -25.25 1 97.12 343 VAL B O 1
ATOM 8823 N N . PHE B 1 344 ? 24.078 -0.983 -25.906 1 95.44 344 PHE B N 1
ATOM 8824 C CA . PHE B 1 344 ? 24.859 -0.025 -26.688 1 95.44 344 PHE B CA 1
ATOM 8825 C C . PHE B 1 344 ? 25.469 1.044 -25.797 1 95.44 344 PHE B C 1
ATOM 8827 O O . PHE B 1 344 ? 26.5 1.627 -26.125 1 95.44 344 PHE B O 1
ATOM 8834 N N . ASN B 1 345 ? 24.766 1.377 -24.719 1 93.19 345 ASN B N 1
ATOM 8835 C CA . ASN B 1 345 ? 25.203 2.52 -23.922 1 93.19 345 ASN B CA 1
ATOM 8836 C C . ASN B 1 345 ? 24.719 2.412 -22.469 1 93.19 345 ASN B C 1
ATOM 8838 O O . ASN B 1 345 ? 24.078 1.426 -22.094 1 93.19 345 ASN B O 1
ATOM 8842 N N . GLU B 1 346 ? 25.062 3.396 -21.688 1 88.94 346 GLU B N 1
ATOM 8843 C CA . GLU B 1 346 ? 24.734 3.445 -20.266 1 88.94 346 GLU B CA 1
ATOM 8844 C C . GLU B 1 346 ? 23.25 3.682 -20.047 1 88.94 346 GLU B C 1
ATOM 8846 O O . GLU B 1 346 ? 22.703 3.32 -19 1 88.94 346 GLU B O 1
ATOM 8851 N N . GLU B 1 347 ? 22.578 4.246 -21.062 1 86.81 347 GLU B N 1
ATOM 8852 C CA . GLU B 1 347 ? 21.141 4.523 -20.969 1 86.81 347 GLU B CA 1
ATOM 8853 C C . GLU B 1 347 ? 20.328 3.246 -21.125 1 86.81 347 GLU B C 1
ATOM 8855 O O . GLU B 1 347 ? 19.141 3.219 -20.766 1 86.81 347 GLU B O 1
ATOM 8860 N N . GLY B 1 348 ? 20.969 2.176 -21.641 1 91.38 348 GLY B N 1
ATOM 8861 C CA . GLY B 1 348 ? 20.328 0.872 -21.672 1 91.38 348 GLY B CA 1
ATOM 8862 C C . GLY B 1 348 ? 19.672 0.569 -23.016 1 91.38 348 GLY B C 1
ATOM 8863 O O . GLY B 1 348 ? 18.766 -0.263 -23.094 1 91.38 348 GLY B O 1
ATOM 8864 N N . ASP B 1 349 ? 20.031 1.399 -24.031 1 94.31 349 ASP B N 1
ATOM 8865 C CA . ASP B 1 349 ? 19.578 1.004 -25.359 1 94.31 349 ASP B CA 1
ATOM 8866 C C . ASP B 1 349 ? 20.172 -0.348 -25.766 1 94.31 349 ASP B C 1
ATOM 8868 O O . ASP B 1 349 ? 21.344 -0.615 -25.531 1 94.31 349 ASP B O 1
ATOM 8872 N N . TYR B 1 350 ? 19.297 -1.205 -26.281 1 97 350 TYR B N 1
ATOM 8873 C CA . TYR B 1 350 ? 19.781 -2.553 -26.562 1 97 350 TYR B CA 1
ATOM 8874 C C . TYR B 1 350 ? 19.125 -3.129 -27.812 1 97 350 TYR B C 1
ATOM 8876 O O . TYR B 1 350 ? 18.141 -2.574 -28.312 1 97 350 TYR B O 1
ATOM 8884 N N . SER B 1 351 ? 19.719 -4.129 -28.312 1 96.62 351 SER B N 1
ATOM 8885 C CA . SER B 1 351 ? 19.109 -5.035 -29.297 1 96.62 351 SER B CA 1
ATOM 8886 C C . SER B 1 351 ? 19.047 -6.461 -28.766 1 96.62 351 SER B C 1
ATOM 8888 O O . SER B 1 351 ? 19.938 -6.902 -28.031 1 96.62 351 SER B O 1
ATOM 8890 N N . LEU B 1 352 ? 17.969 -7.133 -29.094 1 97.75 352 LEU B N 1
ATOM 8891 C CA . LEU B 1 352 ? 17.75 -8.508 -28.641 1 97.75 352 LEU B CA 1
ATOM 8892 C C . LEU B 1 352 ? 17.141 -9.352 -29.766 1 97.75 352 LEU B C 1
ATOM 8894 O O . LEU B 1 352 ? 16.094 -8.992 -30.312 1 97.75 352 LEU B O 1
ATOM 8898 N N . ARG B 1 353 ? 17.828 -10.328 -30.141 1 97.44 353 ARG B N 1
ATOM 8899 C CA . ARG B 1 353 ? 17.344 -11.312 -31.094 1 97.44 353 ARG B CA 1
ATOM 8900 C C . ARG B 1 353 ? 17.125 -12.664 -30.422 1 97.44 353 ARG B C 1
ATOM 8902 O O . ARG B 1 353 ? 18.031 -13.195 -29.781 1 97.44 353 ARG B O 1
ATOM 8909 N N . ALA B 1 354 ? 16 -13.273 -30.578 1 98.31 354 ALA B N 1
ATOM 8910 C CA . ALA B 1 354 ? 15.641 -14.531 -29.938 1 98.31 354 ALA B CA 1
ATOM 8911 C C . ALA B 1 354 ? 16.469 -15.688 -30.469 1 98.31 354 ALA B C 1
ATOM 8913 O O . ALA B 1 354 ? 16.859 -15.695 -31.641 1 98.31 354 ALA B O 1
ATOM 8914 N N . GLY B 1 355 ? 16.719 -16.609 -29.594 1 98.19 355 GLY B N 1
ATOM 8915 C CA . GLY B 1 355 ? 17.234 -17.891 -30.047 1 98.19 355 GLY B CA 1
ATOM 8916 C C . GLY B 1 355 ? 16.234 -18.703 -30.828 1 98.19 355 GLY B C 1
ATOM 8917 O O . GLY B 1 355 ? 15.039 -18.406 -30.828 1 98.19 355 GLY B O 1
ATOM 8918 N N . TYR B 1 356 ? 16.719 -19.703 -31.547 1 98.19 356 TYR B N 1
ATOM 8919 C CA . TYR B 1 356 ? 15.859 -20.5 -32.406 1 98.19 356 TYR B CA 1
ATOM 8920 C C . TYR B 1 356 ? 16.438 -21.906 -32.594 1 98.19 356 TYR B C 1
ATOM 8922 O O . TYR B 1 356 ? 17.484 -22.234 -32.062 1 98.19 356 TYR B O 1
ATOM 8930 N N . GLY B 1 357 ? 15.602 -22.734 -33.25 1 97.62 357 GLY B N 1
ATOM 8931 C CA . GLY B 1 357 ? 16.047 -24.094 -33.531 1 97.62 357 GLY B CA 1
ATOM 8932 C C . GLY B 1 357 ? 16.516 -24.297 -34.969 1 97.62 357 GLY B C 1
ATOM 8933 O O . GLY B 1 357 ? 15.953 -23.734 -35.906 1 97.62 357 GLY B O 1
ATOM 8934 N N . VAL B 1 358 ? 17.578 -25.078 -35.062 1 97.5 358 VAL B N 1
ATOM 8935 C CA . VAL B 1 358 ? 18.047 -25.516 -36.375 1 97.5 358 VAL B CA 1
ATOM 8936 C C . VAL B 1 358 ? 18.094 -27.047 -36.406 1 97.5 358 VAL B C 1
ATOM 8938 O O . VAL B 1 358 ? 18.359 -27.688 -35.406 1 97.5 358 VAL B O 1
ATOM 8941 N N . GLU B 1 359 ? 17.812 -27.562 -37.562 1 96.5 359 GLU B N 1
ATOM 8942 C CA . GLU B 1 359 ? 17.797 -29.016 -37.656 1 96.5 359 GLU B CA 1
ATOM 8943 C C . GLU B 1 359 ? 19.141 -29.625 -37.25 1 96.5 359 GLU B C 1
ATOM 8945 O O . GLU B 1 359 ? 20.203 -29.078 -37.594 1 96.5 359 GLU B O 1
ATOM 8950 N N . GLY B 1 360 ? 19.031 -30.578 -36.406 1 94.5 360 GLY B N 1
ATOM 8951 C CA . GLY B 1 360 ? 20.203 -31.266 -35.906 1 94.5 360 GLY B CA 1
ATOM 8952 C C . GLY B 1 360 ? 19.938 -32.125 -34.688 1 94.5 360 GLY B C 1
ATOM 8953 O O . GLY B 1 360 ? 18.781 -32.25 -34.281 1 94.5 360 GLY B O 1
ATOM 8954 N N . SER B 1 361 ? 20.969 -32.844 -34.344 1 88.5 361 SER B N 1
ATOM 8955 C CA . SER B 1 361 ? 20.828 -33.688 -33.156 1 88.5 361 SER B CA 1
ATOM 8956 C C . SER B 1 361 ? 22.047 -33.594 -32.281 1 88.5 361 SER B C 1
ATOM 8958 O O . SER B 1 361 ? 23.156 -33.344 -32.75 1 88.5 361 SER B O 1
ATOM 8960 N N . VAL B 1 362 ? 21.812 -33.594 -31.078 1 86.25 362 VAL B N 1
ATOM 8961 C CA . VAL B 1 362 ? 22.891 -33.688 -30.094 1 86.25 362 VAL B CA 1
ATOM 8962 C C . VAL B 1 362 ? 23.141 -35.156 -29.734 1 86.25 362 VAL B C 1
ATOM 8964 O O . VAL B 1 362 ? 22.234 -35.844 -29.281 1 86.25 362 VAL B O 1
ATOM 8967 N N . GLU B 1 363 ? 24.375 -35.531 -29.922 1 84.44 363 GLU B N 1
ATOM 8968 C CA . GLU B 1 363 ? 24.703 -36.938 -29.672 1 84.44 363 GLU B CA 1
ATOM 8969 C C . GLU B 1 363 ? 24.438 -37.312 -28.219 1 84.44 363 GLU B C 1
ATOM 8971 O O . GLU B 1 363 ? 24.875 -36.625 -27.297 1 84.44 363 GLU B O 1
ATOM 8976 N N . GLY B 1 364 ? 23.656 -38.312 -28.031 1 84.31 364 GLY B N 1
ATOM 8977 C CA . GLY B 1 364 ? 23.438 -38.844 -26.703 1 84.31 364 GLY B CA 1
ATOM 8978 C C . GLY B 1 364 ? 22.281 -38.188 -25.969 1 84.31 364 GLY B C 1
ATOM 8979 O O . GLY B 1 364 ? 21.906 -38.625 -24.875 1 84.31 364 GLY B O 1
ATOM 8980 N N . GLN B 1 365 ? 21.719 -37.188 -26.422 1 90.06 365 GLN B N 1
ATOM 8981 C CA . GLN B 1 365 ? 20.625 -36.5 -25.719 1 90.06 365 GLN B CA 1
ATOM 8982 C C . GLN B 1 365 ? 19.359 -37.344 -25.75 1 90.06 365 GLN B C 1
ATOM 8984 O O . GLN B 1 365 ? 18.984 -37.875 -26.797 1 90.06 365 GLN B O 1
ATOM 8989 N N . GLU B 1 366 ? 18.797 -37.531 -24.578 1 93.81 366 GLU B N 1
ATOM 8990 C CA . GLU B 1 366 ? 17.5 -38.156 -24.438 1 93.81 366 GLU B CA 1
ATOM 8991 C C . GLU B 1 366 ? 16.359 -37.125 -24.375 1 93.81 366 GLU B C 1
ATOM 8993 O O . GLU B 1 366 ? 16.609 -35.938 -24.203 1 93.81 366 GLU B O 1
ATOM 8998 N N . ALA B 1 367 ? 15.141 -37.656 -24.625 1 95.88 367 ALA B N 1
ATOM 8999 C CA . ALA B 1 367 ? 13.984 -36.75 -24.594 1 95.88 367 ALA B CA 1
ATOM 9000 C C . ALA B 1 367 ? 13.891 -36.031 -23.25 1 95.88 367 ALA B C 1
ATOM 9002 O O . ALA B 1 367 ? 14.164 -36.625 -22.203 1 95.88 367 ALA B O 1
ATOM 9003 N N . THR B 1 368 ? 13.602 -34.781 -23.312 1 96 368 THR B N 1
ATOM 9004 C CA . THR B 1 368 ? 13.461 -33.969 -22.125 1 96 368 THR B CA 1
ATOM 9005 C C . THR B 1 368 ? 12 -33.875 -21.688 1 96 368 THR B C 1
ATOM 9007 O O . THR B 1 368 ? 11.094 -34 -22.516 1 96 368 THR B O 1
ATOM 9010 N N . GLY B 1 369 ? 11.789 -33.719 -20.375 1 96.06 369 GLY B N 1
ATOM 9011 C CA . GLY B 1 369 ? 10.43 -33.531 -19.875 1 96.06 369 GLY B CA 1
ATOM 9012 C C . GLY B 1 369 ? 10.227 -34.125 -18.5 1 96.06 369 GLY B C 1
ATOM 9013 O O . GLY B 1 369 ? 11.164 -34.188 -17.703 1 96.06 369 GLY B O 1
ATOM 9014 N N . SER B 1 370 ? 8.953 -34.406 -18.156 1 96.5 370 SER B N 1
ATOM 9015 C CA . SER B 1 370 ? 8.609 -34.844 -16.797 1 96.5 370 SER B CA 1
ATOM 9016 C C . SER B 1 370 ? 7.816 -36.125 -16.812 1 96.5 370 SER B C 1
ATOM 9018 O O . SER B 1 370 ? 6.996 -36.344 -17.719 1 96.5 370 SER B O 1
ATOM 9020 N N . THR B 1 371 ? 8.07 -36.969 -15.883 1 97.44 371 THR B N 1
ATOM 9021 C CA . THR B 1 371 ? 7.242 -38.094 -15.523 1 97.44 371 THR B CA 1
ATOM 9022 C C . THR B 1 371 ? 6.781 -38 -14.07 1 97.44 371 THR B C 1
ATOM 9024 O O . THR B 1 371 ? 7.602 -38 -13.156 1 97.44 371 THR B O 1
ATOM 9027 N N . LEU B 1 372 ? 5.535 -37.938 -13.891 1 98.06 372 LEU B N 1
ATOM 9028 C CA . LEU B 1 372 ? 4.934 -37.75 -12.57 1 98.06 372 LEU B CA 1
ATOM 9029 C C . LEU B 1 372 ? 3.924 -38.844 -12.281 1 98.06 372 LEU B C 1
ATOM 9031 O O . LEU B 1 372 ? 3.041 -39.125 -13.102 1 98.06 372 LEU B O 1
ATOM 9035 N N . VAL B 1 373 ? 4.047 -39.469 -11.141 1 98.25 373 VAL B N 1
ATOM 9036 C CA . VAL B 1 373 ? 3.148 -40.562 -10.727 1 98.25 373 VAL B CA 1
ATOM 9037 C C . VAL B 1 373 ? 2.621 -40.25 -9.32 1 98.25 373 VAL B C 1
ATOM 9039 O O . VAL B 1 373 ? 3.398 -40 -8.406 1 98.25 373 VAL B O 1
ATOM 9042 N N . ASN B 1 374 ? 1.37 -40.312 -9.156 1 98.31 374 ASN B N 1
ATOM 9043 C CA . ASN B 1 374 ? 0.728 -40.156 -7.859 1 98.31 374 ASN B CA 1
ATOM 9044 C C . ASN B 1 374 ? -0.143 -41.375 -7.512 1 98.31 374 ASN B C 1
ATOM 9046 O O . ASN B 1 374 ? -0.788 -41.938 -8.391 1 98.31 374 ASN B O 1
ATOM 9050 N N . GLY B 1 375 ? -0.169 -41.75 -6.25 1 98.31 375 GLY B N 1
ATOM 9051 C CA . GLY B 1 375 ? -1.105 -42.656 -5.645 1 98.31 375 GLY B CA 1
ATOM 9052 C C . GLY B 1 375 ? -1.645 -42.188 -4.309 1 98.31 375 GLY B C 1
ATOM 9053 O O . GLY B 1 375 ? -0.914 -41.594 -3.52 1 98.31 375 GLY B O 1
ATOM 9054 N N . GLN B 1 376 ? -2.904 -42.469 -4.066 1 98 376 GLN B N 1
ATOM 9055 C CA . GLN B 1 376 ? -3.514 -42 -2.832 1 98 376 GLN B CA 1
ATOM 9056 C C . GLN B 1 376 ? -4.613 -42.938 -2.35 1 98 376 GLN B C 1
ATOM 9058 O O . GLN B 1 376 ? -5.422 -43.406 -3.148 1 98 376 GLN B O 1
ATOM 9063 N N . LEU B 1 377 ? -4.582 -43.312 -1.139 1 98.38 377 LEU B N 1
ATOM 9064 C CA . LEU B 1 377 ? -5.652 -44 -0.429 1 98.38 377 LEU B CA 1
ATOM 9065 C C . LEU B 1 377 ? -6.293 -43.094 0.608 1 98.38 377 LEU B C 1
ATOM 9067 O O . LEU B 1 377 ? -5.645 -42.688 1.576 1 98.38 377 LEU B O 1
ATOM 9071 N N . LYS B 1 378 ? -7.504 -42.812 0.41 1 96.5 378 LYS B N 1
ATOM 9072 C CA . LYS B 1 378 ? -8.188 -41.875 1.271 1 96.5 378 LYS B CA 1
ATOM 9073 C C . LYS B 1 378 ? -9.359 -42.531 1.998 1 96.5 378 LYS B C 1
ATOM 9075 O O . LYS B 1 378 ? -10.109 -43.281 1.402 1 96.5 378 LYS B O 1
ATOM 9080 N N . TYR B 1 379 ? -9.523 -42.219 3.258 1 97 379 TYR B N 1
ATOM 9081 C CA . TYR B 1 379 ? -10.602 -42.719 4.102 1 97 379 TYR B CA 1
ATOM 9082 C C . TYR B 1 379 ? -11.359 -41.594 4.758 1 97 379 TYR B C 1
ATOM 9084 O O . TYR B 1 379 ? -10.742 -40.656 5.285 1 97 379 TYR B O 1
ATOM 9092 N N . ASN B 1 380 ? -12.648 -41.688 4.672 1 93.5 380 ASN B N 1
ATOM 9093 C CA . ASN B 1 380 ? -13.516 -40.688 5.293 1 93.5 380 ASN B CA 1
ATOM 9094 C C . ASN B 1 380 ? -14.484 -41.344 6.281 1 93.5 380 ASN B C 1
ATOM 9096 O O . ASN B 1 380 ? -15.102 -42.344 5.973 1 93.5 380 ASN B O 1
ATOM 9100 N N . LEU B 1 381 ? -14.602 -40.781 7.445 1 95.5 381 LEU B N 1
ATOM 9101 C CA . LEU B 1 381 ? -15.555 -41.125 8.492 1 95.5 381 LEU B CA 1
ATOM 9102 C C . LEU B 1 381 ? -16.25 -39.906 9.047 1 95.5 381 LEU B C 1
ATOM 9104 O O . LEU B 1 381 ? -15.633 -39.094 9.758 1 95.5 381 LEU B O 1
ATOM 9108 N N . THR B 1 382 ? -17.578 -39.812 8.727 1 90 382 THR B N 1
ATOM 9109 C CA . THR B 1 382 ? -18.266 -38.562 9.109 1 90 382 THR B CA 1
ATOM 9110 C C . THR B 1 382 ? -19.156 -38.812 10.328 1 90 382 THR B C 1
ATOM 9112 O O . THR B 1 382 ? -19.516 -39.969 10.633 1 90 382 THR B O 1
ATOM 9115 N N . GLU B 1 383 ? -19.375 -37.719 11.062 1 89.5 383 GLU B N 1
ATOM 9116 C CA . GLU B 1 383 ? -20.375 -37.656 12.125 1 89.5 383 GLU B CA 1
ATOM 9117 C C . GLU B 1 383 ? -19.984 -38.531 13.312 1 89.5 383 GLU B C 1
ATOM 9119 O O . GLU B 1 383 ? -20.812 -39.281 13.828 1 89.5 383 GLU B O 1
ATOM 9124 N N . ILE B 1 384 ? -18.734 -38.406 13.516 1 92.5 384 ILE B N 1
ATOM 9125 C CA . ILE B 1 384 ? -18.344 -39.156 14.719 1 92.5 384 ILE B CA 1
ATOM 9126 C C . ILE B 1 384 ? -18.547 -38.25 15.945 1 92.5 384 ILE B C 1
ATOM 9128 O O . ILE B 1 384 ? -18.797 -37.062 15.812 1 92.5 384 ILE B O 1
ATOM 9132 N N . PHE B 1 385 ? -18.562 -38.812 17.219 1 92.25 385 PHE B N 1
ATOM 9133 C CA . PHE B 1 385 ? -18.75 -38.125 18.484 1 92.25 385 PHE B CA 1
ATOM 9134 C C . PHE B 1 385 ? -20.047 -37.312 18.484 1 92.25 385 PHE B C 1
ATOM 9136 O O . PHE B 1 385 ? -20.031 -36.094 18.688 1 92.25 385 PHE B O 1
ATOM 9143 N N . SER B 1 386 ? -21.188 -37.969 18.234 1 89.06 386 SER B N 1
ATOM 9144 C CA . SER B 1 386 ? -22.547 -37.469 18.25 1 89.06 386 SER B CA 1
ATOM 9145 C C . SER B 1 386 ? -22.781 -36.469 17.125 1 89.06 386 SER B C 1
ATOM 9147 O O . SER B 1 386 ? -23.422 -35.438 17.328 1 89.06 386 SER B O 1
ATOM 9149 N N . GLY B 1 387 ? -22.016 -36.688 15.961 1 86.75 387 GLY B N 1
ATOM 9150 C CA . GLY B 1 387 ? -22.297 -35.906 14.758 1 86.75 387 GLY B CA 1
ATOM 9151 C C . GLY B 1 387 ? -21.5 -34.625 14.688 1 86.75 387 GLY B C 1
ATOM 9152 O O . GLY B 1 387 ? -21.641 -33.844 13.727 1 86.75 387 GLY B O 1
ATOM 9153 N N . THR B 1 388 ? -20.547 -34.406 15.602 1 90.38 388 THR B N 1
ATOM 9154 C CA . THR B 1 388 ? -19.891 -33.094 15.664 1 90.38 388 THR B CA 1
ATOM 9155 C C . THR B 1 388 ? -18.578 -33.125 14.883 1 90.38 388 THR B C 1
ATOM 9157 O O . THR B 1 388 ? -18.047 -32.062 14.547 1 90.38 388 THR B O 1
ATOM 9160 N N . THR B 1 389 ? -18.141 -34.375 14.641 1 94.88 389 THR B N 1
ATOM 9161 C CA . THR B 1 389 ? -16.766 -34.438 14.156 1 94.88 389 THR B CA 1
ATOM 9162 C C . THR B 1 389 ? -16.672 -35.344 12.93 1 94.88 389 THR B C 1
ATOM 9164 O O . THR B 1 389 ? -17.281 -36.406 12.891 1 94.88 389 THR B O 1
ATOM 9167 N N . ASP B 1 390 ? -15.969 -34.875 11.961 1 92.19 390 ASP B N 1
ATOM 9168 C CA . ASP B 1 390 ? -15.602 -35.688 10.797 1 92.19 390 ASP B CA 1
ATOM 9169 C C . ASP B 1 390 ? -14.109 -36 10.797 1 92.19 390 ASP B C 1
ATOM 9171 O O . ASP B 1 390 ? -13.297 -35.188 11.227 1 92.19 390 ASP B O 1
ATOM 9175 N N . PHE B 1 391 ? -13.828 -37.219 10.336 1 95.88 391 PHE B N 1
ATOM 9176 C CA . PHE B 1 391 ? -12.445 -37.656 10.242 1 95.88 391 PHE B CA 1
ATOM 9177 C C . PHE B 1 391 ? -12.094 -38.031 8.812 1 95.88 391 PHE B C 1
ATOM 9179 O O . PHE B 1 391 ? -12.828 -38.781 8.172 1 95.88 391 PHE B O 1
ATOM 9186 N N . THR B 1 392 ? -11.133 -37.5 8.266 1 94.25 392 THR B N 1
ATOM 9187 C CA . THR B 1 392 ? -10.586 -37.844 6.965 1 94.25 392 THR B CA 1
ATOM 9188 C C . THR B 1 392 ? -9.086 -38.125 7.066 1 94.25 392 THR B C 1
ATOM 9190 O O . THR B 1 392 ? -8.367 -37.438 7.785 1 94.25 392 THR B O 1
ATOM 9193 N N . THR B 1 393 ? -8.578 -39.125 6.414 1 95.94 393 THR B N 1
ATOM 9194 C CA . THR B 1 393 ? -7.152 -39.406 6.367 1 95.94 393 THR B CA 1
ATOM 9195 C C . THR B 1 393 ? -6.75 -39.938 4.996 1 95.94 393 THR B C 1
ATOM 9197 O O . THR B 1 393 ? -7.594 -40.469 4.254 1 95.94 393 THR B O 1
ATOM 9200 N N . ASP B 1 394 ? -5.504 -39.656 4.691 1 93.62 394 ASP B N 1
ATOM 9201 C CA . ASP B 1 394 ? -5.027 -40.281 3.451 1 93.62 394 ASP B CA 1
ATOM 9202 C C . ASP B 1 394 ? -3.549 -40.625 3.551 1 93.62 394 ASP B C 1
ATOM 9204 O O . ASP B 1 394 ? -2.805 -40.031 4.32 1 93.62 394 ASP B O 1
ATOM 9208 N N . LEU B 1 395 ? -3.264 -41.719 2.91 1 97.88 395 LEU B N 1
ATOM 9209 C CA . LEU B 1 395 ? -1.914 -42.188 2.6 1 97.88 395 LEU B CA 1
ATOM 9210 C C . LEU B 1 395 ? -1.587 -41.938 1.129 1 97.88 395 LEU B C 1
ATOM 9212 O O . LEU B 1 395 ? -2.355 -42.344 0.248 1 97.88 395 LEU B O 1
ATOM 9216 N N . TYR B 1 396 ? -0.467 -41.219 0.889 1 97.62 396 TYR B N 1
ATOM 9217 C CA . TYR B 1 396 ? -0.202 -40.969 -0.521 1 97.62 396 TYR B CA 1
ATOM 9218 C C . TYR B 1 396 ? 1.259 -41.25 -0.861 1 97.62 396 TYR B C 1
ATOM 9220 O O . TYR B 1 396 ? 2.107 -41.312 0.031 1 97.62 396 TYR B O 1
ATOM 9228 N N . TYR B 1 397 ? 1.485 -41.438 -2.152 1 98.06 397 TYR B N 1
ATOM 9229 C CA . TYR B 1 397 ? 2.777 -41.688 -2.789 1 98.06 397 TYR B CA 1
ATOM 9230 C C . TYR B 1 397 ? 2.947 -40.781 -4.012 1 98.06 397 TYR B C 1
ATOM 9232 O O . TYR B 1 397 ? 1.995 -40.562 -4.762 1 98.06 397 TYR B O 1
ATOM 9240 N N . GLN B 1 398 ? 4.129 -40.281 -4.188 1 97.94 398 GLN B N 1
ATOM 9241 C CA . GLN B 1 398 ? 4.414 -39.406 -5.34 1 97.94 398 GLN B CA 1
ATOM 9242 C C . GLN B 1 398 ? 5.836 -39.656 -5.848 1 97.94 398 GLN B C 1
ATOM 9244 O O . GLN B 1 398 ? 6.777 -39.719 -5.059 1 97.94 398 GLN B O 1
ATOM 9249 N N . ASN B 1 399 ? 5.973 -39.781 -7.133 1 97.88 399 ASN B N 1
ATOM 9250 C CA . ASN B 1 399 ? 7.266 -39.938 -7.789 1 97.88 399 ASN B CA 1
ATOM 9251 C C . ASN B 1 399 ? 7.438 -38.969 -8.93 1 97.88 399 ASN B C 1
ATOM 9253 O O . ASN B 1 399 ? 6.52 -38.75 -9.734 1 97.88 399 ASN B O 1
ATOM 9257 N N . THR B 1 400 ? 8.578 -38.344 -8.953 1 96.81 400 THR B N 1
ATOM 9258 C CA . THR B 1 400 ? 8.883 -37.344 -9.969 1 96.81 400 THR B CA 1
ATOM 9259 C C . THR B 1 400 ? 10.211 -37.656 -10.656 1 96.81 400 THR B C 1
ATOM 9261 O O . THR B 1 400 ? 11.211 -37.906 -9.984 1 96.81 400 THR B O 1
ATOM 9264 N N . GLU B 1 401 ? 10.227 -37.594 -11.93 1 97 401 GLU B N 1
ATOM 9265 C CA . GLU B 1 401 ? 11.422 -37.594 -12.766 1 97 401 GLU B CA 1
ATOM 9266 C C . GLU B 1 401 ? 11.398 -36.438 -13.758 1 97 401 GLU B C 1
ATOM 9268 O O . GLU B 1 401 ? 10.531 -36.375 -14.633 1 97 401 GLU B O 1
ATOM 9273 N N . ASN B 1 402 ? 12.32 -35.531 -13.609 1 96.69 402 ASN B N 1
ATOM 9274 C CA . ASN B 1 402 ? 12.445 -34.375 -14.516 1 96.69 402 ASN B CA 1
ATOM 9275 C C . ASN B 1 402 ? 13.773 -34.406 -15.266 1 96.69 402 ASN B C 1
ATOM 9277 O O . ASN B 1 402 ? 14.82 -34.156 -14.68 1 96.69 402 ASN B O 1
ATOM 9281 N N . ILE B 1 403 ? 13.703 -34.625 -16.547 1 96.62 403 ILE B N 1
ATOM 9282 C CA . ILE B 1 403 ? 14.906 -34.656 -17.359 1 96.62 403 ILE B CA 1
ATOM 9283 C C . ILE B 1 403 ? 15.117 -33.312 -18.062 1 96.62 403 ILE B C 1
ATOM 9285 O O . ILE B 1 403 ? 14.219 -32.844 -18.75 1 96.62 403 ILE B O 1
ATOM 9289 N N . PHE B 1 404 ? 16.281 -32.781 -17.859 1 95.19 404 PHE B N 1
ATOM 9290 C CA . PHE B 1 404 ? 16.609 -31.5 -18.453 1 95.19 404 PHE B CA 1
ATOM 9291 C C . PHE B 1 404 ? 17.391 -31.688 -19.75 1 95.19 404 PHE B C 1
ATOM 9293 O O . PHE B 1 404 ? 17.594 -32.812 -20.203 1 95.19 404 PHE B O 1
ATOM 9300 N N . PHE B 1 405 ? 17.719 -30.594 -20.391 1 92.38 405 PHE B N 1
ATOM 9301 C CA . PHE B 1 405 ? 18.406 -30.594 -21.672 1 92.38 405 PHE B CA 1
ATOM 9302 C C . PHE B 1 405 ? 19.891 -30.938 -21.484 1 92.38 405 PHE B C 1
ATOM 9304 O O . PHE B 1 405 ? 20.422 -30.859 -20.375 1 92.38 405 PHE B O 1
ATOM 9311 N N . TYR B 1 406 ? 20.469 -31.312 -22.578 1 92.75 406 TYR B N 1
ATOM 9312 C CA . TYR B 1 406 ? 21.906 -31.562 -22.594 1 92.75 406 TYR B CA 1
ATOM 9313 C C . TYR B 1 406 ? 22.703 -30.281 -22.406 1 92.75 406 TYR B C 1
ATOM 9315 O O . TYR B 1 406 ? 22.328 -29.234 -22.969 1 92.75 406 TYR B O 1
ATOM 9323 N N . SER B 1 407 ? 23.703 -30.344 -21.578 1 91.12 407 SER B N 1
ATOM 9324 C CA . SER B 1 407 ? 24.5 -29.172 -21.297 1 91.12 407 SER B CA 1
ATOM 9325 C C . SER B 1 407 ? 26 -29.469 -21.359 1 91.12 407 SER B C 1
ATOM 9327 O O . SER B 1 407 ? 26.453 -30.453 -20.766 1 91.12 407 SER B O 1
ATOM 9329 N N . ASP B 1 408 ? 26.688 -28.594 -22.047 1 88.5 408 ASP B N 1
ATOM 9330 C CA . ASP B 1 408 ? 28.141 -28.719 -22.109 1 88.5 408 ASP B CA 1
ATOM 9331 C C . ASP B 1 408 ? 28.797 -28.031 -20.922 1 88.5 408 ASP B C 1
ATOM 9333 O O . ASP B 1 408 ? 30.016 -27.953 -20.828 1 88.5 408 ASP B O 1
ATOM 9337 N N . LYS B 1 409 ? 27.938 -27.562 -20.016 1 89.12 409 LYS B N 1
ATOM 9338 C CA . LYS B 1 409 ? 28.469 -26.938 -18.812 1 89.12 409 LYS B CA 1
ATOM 9339 C C . LYS B 1 409 ? 29.062 -27.969 -17.859 1 89.12 409 LYS B C 1
ATOM 9341 O O . LYS B 1 409 ? 29.812 -27.609 -16.969 1 89.12 409 LYS B O 1
ATOM 9346 N N . PHE B 1 410 ? 28.625 -29.156 -18.031 1 92.56 410 PHE B N 1
ATOM 9347 C CA . PHE B 1 410 ? 29.266 -30.25 -17.312 1 92.56 410 PHE B CA 1
ATOM 9348 C C . PHE B 1 410 ? 30.531 -30.703 -18.031 1 92.56 410 PHE B C 1
ATOM 9350 O O . PHE B 1 410 ? 30.562 -30.766 -19.266 1 92.56 410 PHE B O 1
ATOM 9357 N N . GLU B 1 411 ? 31.562 -31 -17.188 1 91.88 411 GLU B N 1
ATOM 9358 C CA . GLU B 1 411 ? 32.719 -31.594 -17.828 1 91.88 411 GLU B CA 1
ATOM 9359 C C . GLU B 1 411 ? 32.344 -32.844 -18.609 1 91.88 411 GLU B C 1
ATOM 9361 O O . GLU B 1 411 ? 31.703 -33.75 -18.062 1 91.88 411 GLU B O 1
ATOM 9366 N N . ASN B 1 412 ? 32.625 -32.875 -19.938 1 89.69 412 ASN B N 1
ATOM 9367 C CA . ASN B 1 412 ? 32.281 -33.969 -20.859 1 89.69 412 ASN B CA 1
ATOM 9368 C C . ASN B 1 412 ? 30.797 -33.969 -21.188 1 89.69 412 ASN B C 1
ATOM 9370 O O . ASN B 1 412 ? 30.266 -35 -21.625 1 89.69 412 ASN B O 1
ATOM 9374 N N . GLY B 1 413 ? 30.125 -32.938 -20.891 1 91.19 413 GLY B N 1
ATOM 9375 C CA . GLY B 1 413 ? 28.719 -32.812 -21.219 1 91.19 413 GLY B CA 1
ATOM 9376 C C . GLY B 1 413 ? 27.828 -33.75 -20.438 1 91.19 413 GLY B C 1
ATOM 9377 O O . GLY B 1 413 ? 28.328 -34.625 -19.703 1 91.19 413 GLY B O 1
ATOM 9378 N N . GLY B 1 414 ? 26.531 -33.531 -20.484 1 93.62 414 GLY B N 1
ATOM 9379 C CA . GLY B 1 414 ? 25.578 -34.406 -19.828 1 93.62 414 GLY B CA 1
ATOM 9380 C C . GLY B 1 414 ? 24.188 -33.844 -19.734 1 93.62 414 GLY B C 1
ATOM 9381 O O . GLY B 1 414 ? 23.969 -32.656 -20.094 1 93.62 414 GLY B O 1
ATOM 9382 N N . GLN B 1 415 ? 23.281 -34.75 -19.344 1 95.06 415 GLN B N 1
ATOM 9383 C CA . GLN B 1 415 ? 21.891 -34.375 -19.109 1 95.06 415 GLN B CA 1
ATOM 9384 C C . GLN B 1 415 ? 21.484 -34.625 -17.672 1 95.06 415 GLN B C 1
ATOM 9386 O O . GLN B 1 415 ? 21.578 -35.75 -17.172 1 95.06 415 GLN B O 1
ATOM 9391 N N . SER B 1 416 ? 21.031 -33.594 -17.062 1 94.56 416 SER B N 1
ATOM 9392 C CA . SER B 1 416 ? 20.672 -33.75 -15.656 1 94.56 416 SER B CA 1
ATOM 9393 C C . SER B 1 416 ? 19.234 -34.219 -15.5 1 94.56 416 SER B C 1
ATOM 9395 O O . SER B 1 416 ? 18.422 -34.062 -16.406 1 94.56 416 SER B O 1
ATOM 9397 N N . VAL B 1 417 ? 18.922 -34.812 -14.352 1 96.12 417 VAL B N 1
ATOM 9398 C CA . VAL B 1 417 ? 17.609 -35.375 -14.039 1 96.12 417 VAL B CA 1
ATOM 9399 C C . VAL B 1 417 ? 17.328 -35.219 -12.547 1 96.12 417 VAL B C 1
ATOM 9401 O O . VAL B 1 417 ? 18.141 -35.625 -11.719 1 96.12 417 VAL B O 1
ATOM 9404 N N . ILE B 1 418 ? 16.281 -34.625 -12.172 1 95.75 418 ILE B N 1
ATOM 9405 C CA . ILE B 1 418 ? 15.805 -34.594 -10.789 1 95.75 418 ILE B CA 1
ATOM 9406 C C . ILE B 1 418 ? 14.93 -35.812 -10.508 1 95.75 418 ILE B C 1
ATOM 9408 O O . ILE B 1 418 ? 14 -36.094 -11.266 1 95.75 418 ILE B O 1
ATOM 9412 N N . ASN B 1 419 ? 15.219 -36.438 -9.453 1 96.25 419 ASN B N 1
ATOM 9413 C CA . ASN B 1 419 ? 14.414 -37.531 -8.938 1 96.25 419 ASN B CA 1
ATOM 9414 C C . ASN B 1 419 ? 13.883 -37.25 -7.539 1 96.25 419 ASN B C 1
ATOM 9416 O O . ASN B 1 419 ? 14.641 -36.875 -6.645 1 96.25 419 ASN B O 1
ATOM 9420 N N . ALA B 1 420 ? 12.625 -37.406 -7.379 1 95.88 420 ALA B N 1
ATOM 9421 C CA . ALA B 1 420 ? 12.016 -37.188 -6.066 1 95.88 420 ALA B CA 1
ATOM 9422 C C . ALA B 1 420 ? 10.961 -38.25 -5.781 1 95.88 420 ALA B C 1
ATOM 9424 O O . ALA B 1 420 ? 10.211 -38.656 -6.676 1 95.88 420 ALA B O 1
ATOM 9425 N N . GLU B 1 421 ? 11 -38.781 -4.613 1 97.25 421 GLU B N 1
ATOM 9426 C CA . GLU B 1 421 ? 10.039 -39.75 -4.102 1 97.25 421 GLU B CA 1
ATOM 9427 C C . GLU B 1 421 ? 9.477 -39.281 -2.752 1 97.25 421 GLU B C 1
ATOM 9429 O O . GLU B 1 421 ? 10.234 -39 -1.823 1 97.25 421 GLU B O 1
ATOM 9434 N N . LYS B 1 422 ? 8.188 -39.344 -2.609 1 97.31 422 LYS B N 1
ATOM 9435 C CA . LYS B 1 422 ? 7.539 -38.844 -1.395 1 97.31 422 LYS B CA 1
ATOM 9436 C C . LYS B 1 422 ? 6.496 -39.844 -0.889 1 97.31 422 LYS B C 1
ATOM 9438 O O . LYS B 1 422 ? 5.789 -40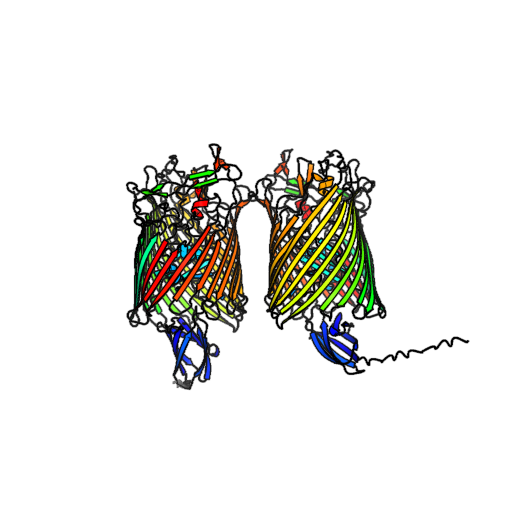.469 -1.684 1 97.31 422 LYS B O 1
ATOM 9443 N N . TYR B 1 423 ? 6.406 -40 0.382 1 97.69 423 TYR B N 1
ATOM 9444 C CA . TYR B 1 423 ? 5.359 -40.719 1.115 1 97.69 423 TYR B CA 1
ATOM 9445 C C . TYR B 1 423 ? 4.758 -39.812 2.193 1 97.69 423 TYR B C 1
ATOM 9447 O O . TYR B 1 423 ? 5.48 -39.125 2.918 1 97.69 423 TYR B O 1
ATOM 9455 N N . GLY B 1 424 ? 3.467 -39.812 2.217 1 97.56 424 GLY B N 1
ATOM 9456 C CA . GLY B 1 424 ? 2.85 -38.969 3.225 1 97.56 424 GLY B CA 1
ATOM 9457 C C . GLY B 1 424 ? 1.623 -39.594 3.861 1 97.56 424 GLY B C 1
ATOM 9458 O O . GLY B 1 424 ? 0.981 -40.469 3.266 1 97.56 424 GLY B O 1
ATOM 9459 N N . LEU B 1 425 ? 1.359 -39.281 5.086 1 98.12 425 LEU B N 1
ATOM 9460 C CA . LEU B 1 425 ? 0.167 -39.594 5.859 1 98.12 425 LEU B CA 1
ATOM 9461 C C . LEU B 1 425 ? -0.433 -38.344 6.496 1 98.12 425 LEU B C 1
ATOM 9463 O O . LEU B 1 425 ? 0.286 -37.562 7.098 1 98.12 425 LEU B O 1
ATOM 9467 N N . ARG B 1 426 ? -1.795 -38.219 6.414 1 96.94 426 ARG B N 1
ATOM 9468 C CA . ARG B 1 426 ? -2.41 -36.969 6.895 1 96.94 426 ARG B CA 1
ATOM 9469 C C . ARG B 1 426 ? -3.742 -37.281 7.582 1 96.94 426 ARG B C 1
ATOM 9471 O O . ARG B 1 426 ? -4.801 -37.188 6.953 1 96.94 426 ARG B O 1
ATOM 9478 N N . PRO B 1 427 ? -3.732 -37.562 8.82 1 97.06 427 PRO B N 1
ATOM 9479 C CA . PRO B 1 427 ? -4.988 -37.594 9.578 1 97.06 427 PRO B CA 1
ATOM 9480 C C . PRO B 1 427 ? -5.52 -36.188 9.867 1 97.06 427 PRO B C 1
ATOM 9482 O O . PRO B 1 427 ? -4.766 -35.312 10.305 1 97.06 427 PRO B O 1
ATOM 9485 N N . ASN B 1 428 ? -6.809 -35.938 9.602 1 95.44 428 ASN B N 1
ATOM 9486 C CA . ASN B 1 428 ? -7.441 -34.625 9.742 1 95.44 428 ASN B CA 1
ATOM 9487 C C . ASN B 1 428 ? -8.82 -34.75 10.391 1 95.44 428 ASN B C 1
ATOM 9489 O O . ASN B 1 428 ? -9.633 -35.562 9.992 1 95.44 428 ASN B O 1
ATOM 9493 N N . PHE B 1 429 ? -9.07 -33.906 11.383 1 96.19 429 PHE B N 1
ATOM 9494 C CA . PHE B 1 429 ? -10.352 -33.844 12.062 1 96.19 429 PHE B CA 1
ATOM 9495 C C . PHE B 1 429 ? -11.008 -32.469 11.852 1 96.19 429 PHE B C 1
ATOM 9497 O O . PHE B 1 429 ? -10.328 -31.453 11.844 1 96.19 429 PHE B O 1
ATOM 9504 N N . ASN B 1 430 ? -12.258 -32.469 11.68 1 93.19 430 ASN B N 1
ATOM 9505 C CA . ASN B 1 430 ? -13.07 -31.266 11.641 1 93.19 430 ASN B CA 1
ATOM 9506 C C . ASN B 1 430 ? -14.219 -31.328 12.641 1 93.19 430 ASN B C 1
ATOM 9508 O O . ASN B 1 430 ? -15.125 -32.156 12.492 1 93.19 430 ASN B O 1
ATOM 9512 N N . THR B 1 431 ? -14.195 -30.406 13.586 1 94.94 431 THR B N 1
ATOM 9513 C CA . THR B 1 431 ? -15.219 -30.391 14.625 1 94.94 431 THR B CA 1
ATOM 9514 C C . THR B 1 431 ? -16.031 -29.109 14.562 1 94.94 431 THR B C 1
ATOM 9516 O O . THR B 1 431 ? -15.469 -28 14.562 1 94.94 431 THR B O 1
ATOM 9519 N N . SER B 1 432 ? -17.297 -29.25 14.516 1 90.5 432 SER B N 1
ATOM 9520 C CA . SER B 1 432 ? -18.188 -28.109 14.547 1 90.5 432 SER B CA 1
ATOM 9521 C C . SER B 1 432 ? -18.859 -27.969 15.906 1 90.5 432 SER B C 1
ATOM 9523 O O . SER B 1 432 ? -19.453 -28.922 16.422 1 90.5 432 SER B O 1
ATOM 9525 N N . LEU B 1 433 ? -18.734 -26.781 16.469 1 91.06 433 LEU B N 1
ATOM 9526 C CA . LEU B 1 433 ? -19.312 -26.484 17.781 1 91.06 433 LEU B CA 1
ATOM 9527 C C . LEU B 1 433 ? -20.281 -25.312 17.703 1 91.06 433 LEU B C 1
ATOM 9529 O O . LEU B 1 433 ? -19.891 -24.203 17.328 1 91.06 433 LEU B O 1
ATOM 9533 N N . ALA B 1 434 ? -21.531 -25.516 18 1 84.56 434 ALA B N 1
ATOM 9534 C CA . ALA B 1 434 ? -22.5 -24.438 18.156 1 84.56 434 ALA B CA 1
ATOM 9535 C C . ALA B 1 434 ? -22.469 -23.875 19.562 1 84.56 434 ALA B C 1
ATOM 9537 O O . ALA B 1 434 ? -23.125 -24.406 20.469 1 84.56 434 ALA B O 1
ATOM 9538 N N . VAL B 1 435 ? -21.812 -22.906 19.828 1 83.56 435 VAL B N 1
ATOM 9539 C CA . VAL B 1 435 ? -21.641 -22.344 21.172 1 83.56 435 VAL B CA 1
ATOM 9540 C C . VAL B 1 435 ? -22.938 -21.703 21.641 1 83.56 435 VAL B C 1
ATOM 9542 O O . VAL B 1 435 ? -23.359 -21.906 22.781 1 83.56 435 VAL B O 1
ATOM 9545 N N . ASN B 1 436 ? -23.531 -20.859 20.797 1 82.19 436 ASN B N 1
ATOM 9546 C CA . ASN B 1 436 ? -24.844 -20.266 21.031 1 82.19 436 ASN B CA 1
ATOM 9547 C C . ASN B 1 436 ? -25.547 -19.938 19.703 1 82.19 436 ASN B C 1
ATOM 9549 O O . ASN B 1 436 ? -25.125 -20.406 18.641 1 82.19 436 ASN B O 1
ATOM 9553 N N . SER B 1 437 ? -26.672 -19.281 19.844 1 75.19 437 SER B N 1
ATOM 9554 C CA . SER B 1 437 ? -27.516 -19.062 18.672 1 75.19 437 SER B CA 1
ATOM 9555 C C . SER B 1 437 ? -26.828 -18.141 17.672 1 75.19 437 SER B C 1
ATOM 9557 O O . SER B 1 437 ? -27.188 -18.109 16.5 1 75.19 437 SER B O 1
ATOM 9559 N N . ILE B 1 438 ? -25.828 -17.516 18.125 1 80.25 438 ILE B N 1
ATOM 9560 C CA . ILE B 1 438 ? -25.297 -16.5 17.219 1 80.25 438 ILE B CA 1
ATOM 9561 C C . ILE B 1 438 ? -23.828 -16.812 16.891 1 80.25 438 ILE B C 1
ATOM 9563 O O . ILE B 1 438 ? -23.234 -16.188 16.016 1 80.25 438 ILE B O 1
ATOM 9567 N N . THR B 1 439 ? -23.281 -17.844 17.562 1 87.12 439 THR B N 1
ATOM 9568 C CA . THR B 1 439 ? -21.859 -18.125 17.375 1 87.12 439 THR B CA 1
ATOM 9569 C C . THR B 1 439 ? -21.641 -19.594 17.016 1 87.12 439 THR B C 1
ATOM 9571 O O . THR B 1 439 ? -22.078 -20.484 17.75 1 87.12 439 THR B O 1
ATOM 9574 N N . ASP B 1 440 ? -21.016 -19.859 15.875 1 89.06 440 ASP B N 1
ATOM 9575 C CA . ASP B 1 440 ? -20.594 -21.188 15.438 1 89.06 440 ASP B CA 1
ATOM 9576 C C . ASP B 1 440 ? -19.078 -21.266 15.305 1 89.06 440 ASP B C 1
ATOM 9578 O O . ASP B 1 440 ? -18.453 -20.375 14.734 1 89.06 440 ASP B O 1
ATOM 9582 N N . ILE B 1 441 ? -18.516 -22.312 15.859 1 93.31 441 ILE B N 1
ATOM 9583 C CA . ILE B 1 441 ? -17.062 -22.5 15.789 1 93.31 441 ILE B CA 1
ATOM 9584 C C . ILE B 1 441 ? -16.75 -23.828 15.117 1 93.31 441 ILE B C 1
ATOM 9586 O O . ILE B 1 441 ? -17.375 -24.844 15.414 1 93.31 441 ILE B O 1
ATOM 9590 N N . SER B 1 442 ? -15.93 -23.812 14.172 1 91.88 442 SER B N 1
ATOM 9591 C CA . SER B 1 442 ? -15.398 -25 13.531 1 91.88 442 SER B CA 1
ATOM 9592 C C . SER B 1 442 ? -13.891 -25.125 13.75 1 91.88 442 SER B C 1
ATOM 9594 O O . SER B 1 442 ? -13.148 -24.172 13.555 1 91.88 442 SER B O 1
ATOM 9596 N N . LEU B 1 443 ? -13.477 -26.266 14.203 1 95 443 LEU B N 1
ATOM 9597 C CA . LEU B 1 443 ? -12.07 -26.547 14.438 1 95 443 LEU B CA 1
ATOM 9598 C C . LEU B 1 443 ? -11.555 -27.609 13.477 1 95 443 LEU B C 1
ATOM 9600 O O . LEU B 1 443 ? -12.141 -28.703 13.375 1 95 443 LEU B O 1
ATOM 9604 N N . THR B 1 444 ? -10.531 -27.344 12.758 1 94.38 444 THR B N 1
ATOM 9605 C CA . THR B 1 444 ? -9.797 -28.312 11.938 1 94.38 444 THR B CA 1
ATOM 9606 C C . THR B 1 444 ? -8.414 -28.562 12.523 1 94.38 444 THR B C 1
ATOM 9608 O O . THR B 1 444 ? -7.625 -27.641 12.695 1 94.38 444 THR B O 1
ATOM 9611 N N . TYR B 1 445 ? -8.141 -29.781 12.844 1 96.06 445 TYR B N 1
ATOM 9612 C CA . TYR B 1 445 ? -6.844 -30.109 13.43 1 96.06 445 TYR B CA 1
ATOM 9613 C C . TYR B 1 445 ? -6.359 -31.469 12.961 1 96.06 445 TYR B C 1
ATOM 9615 O O . TYR B 1 445 ? -7.164 -32.344 12.594 1 96.06 445 TYR B O 1
ATOM 9623 N N . GLY B 1 446 ? -5.043 -31.641 12.898 1 96.81 446 GLY B N 1
ATOM 9624 C CA . GLY B 1 446 ? -4.461 -32.875 12.398 1 96.81 446 GLY B CA 1
ATOM 9625 C C . GLY B 1 446 ? -2.947 -32.906 12.461 1 96.81 446 GLY B C 1
ATOM 9626 O O . GLY B 1 446 ? -2.344 -32.156 13.242 1 96.81 446 GLY B O 1
ATOM 9627 N N . LEU B 1 447 ? -2.428 -33.906 11.742 1 97.38 447 LEU B N 1
ATOM 9628 C CA . LEU B 1 447 ? -0.99 -34.156 11.695 1 97.38 447 LEU B CA 1
ATOM 9629 C C . LEU B 1 447 ? -0.548 -34.531 10.289 1 97.38 447 LEU B C 1
ATOM 9631 O O . LEU B 1 447 ? -1.145 -35.406 9.672 1 97.38 447 LEU B O 1
ATOM 9635 N N . ASP B 1 448 ? 0.497 -33.844 9.844 1 97.38 448 ASP B N 1
ATOM 9636 C CA . ASP B 1 448 ? 1.1 -34.219 8.57 1 97.38 448 ASP B CA 1
ATOM 9637 C C . ASP B 1 448 ? 2.432 -34.938 8.781 1 97.38 448 ASP B C 1
ATOM 9639 O O . ASP B 1 448 ? 3.322 -34.406 9.453 1 97.38 448 ASP B O 1
ATOM 9643 N N . LEU B 1 449 ? 2.516 -36.062 8.18 1 97.75 449 LEU B N 1
ATOM 9644 C CA . LEU B 1 449 ? 3.783 -36.781 8.109 1 97.75 449 LEU B CA 1
ATOM 9645 C C . LEU B 1 449 ? 4.254 -36.906 6.66 1 97.75 449 LEU B C 1
ATOM 9647 O O . LEU B 1 449 ? 3.477 -37.25 5.777 1 97.75 449 LEU B O 1
ATOM 9651 N N . LEU B 1 450 ? 5.535 -36.594 6.406 1 96.75 450 LEU B N 1
ATOM 9652 C CA . LEU B 1 450 ? 6.047 -36.625 5.043 1 96.75 450 LEU B CA 1
ATOM 9653 C C . LEU B 1 450 ? 7.488 -37.125 5.016 1 96.75 450 LEU B C 1
ATOM 9655 O O . LEU B 1 450 ? 8.32 -36.688 5.801 1 96.75 450 LEU B O 1
ATOM 9659 N N . ARG B 1 451 ? 7.746 -38.062 4.215 1 97.44 451 ARG B N 1
ATOM 9660 C CA . ARG B 1 451 ? 9.094 -38.469 3.836 1 97.44 451 ARG B CA 1
ATOM 9661 C C . ARG B 1 451 ? 9.398 -38.094 2.391 1 97.44 451 ARG B C 1
ATOM 9663 O O . ARG B 1 451 ? 8.625 -38.406 1.483 1 97.44 451 ARG B O 1
ATOM 9670 N N . ASP B 1 452 ? 10.461 -37.438 2.178 1 95.81 452 ASP B N 1
ATOM 9671 C CA . ASP B 1 452 ? 10.859 -36.969 0.864 1 95.81 452 ASP B CA 1
ATOM 9672 C C . ASP B 1 452 ? 12.305 -37.344 0.553 1 95.81 452 ASP B C 1
ATOM 9674 O O . ASP B 1 452 ? 13.227 -36.938 1.281 1 95.81 452 ASP B O 1
ATOM 9678 N N . LYS B 1 453 ? 12.531 -38.062 -0.475 1 96.75 453 LYS B N 1
ATOM 9679 C CA . LYS B 1 453 ? 13.852 -38.406 -1.003 1 96.75 453 LYS B CA 1
ATOM 9680 C C . LYS B 1 453 ? 14.086 -37.75 -2.359 1 96.75 453 LYS B C 1
ATOM 9682 O O . LYS B 1 453 ? 13.352 -38 -3.318 1 96.75 453 LYS B O 1
ATOM 9687 N N . THR B 1 454 ? 15.078 -36.938 -2.424 1 95 454 THR B N 1
ATOM 9688 C CA . THR B 1 454 ? 15.289 -36.156 -3.648 1 95 454 THR B CA 1
ATOM 9689 C C . THR B 1 454 ? 16.766 -36.094 -3.99 1 95 454 THR B C 1
ATOM 9691 O O . THR B 1 454 ? 17.609 -36 -3.098 1 95 454 THR B O 1
ATOM 9694 N N . ASN B 1 455 ? 17.172 -36.156 -5.227 1 95.06 455 ASN B N 1
ATOM 9695 C CA . ASN B 1 455 ? 18.5 -35.875 -5.75 1 95.06 455 ASN B CA 1
ATOM 9696 C C . ASN B 1 455 ? 18.453 -35.344 -7.184 1 95.06 455 ASN B C 1
ATOM 9698 O O . ASN B 1 455 ? 17.359 -35.25 -7.766 1 95.06 455 ASN B O 1
ATOM 9702 N N . GLN B 1 456 ? 19.516 -34.875 -7.645 1 95.06 456 GLN B N 1
ATOM 9703 C CA . GLN B 1 456 ? 19.688 -34.562 -9.055 1 95.06 456 GLN B CA 1
ATOM 9704 C C . GLN B 1 456 ? 20.984 -35.125 -9.609 1 95.06 456 GLN B C 1
ATOM 9706 O O . GLN B 1 456 ? 22.062 -34.688 -9.258 1 95.06 456 GLN B O 1
ATOM 9711 N N . GLY B 1 457 ? 20.812 -36.094 -10.484 1 94.69 457 GLY B N 1
ATOM 9712 C CA . GLY B 1 457 ? 21.953 -36.688 -11.164 1 94.69 457 GLY B CA 1
ATOM 9713 C C . GLY B 1 457 ? 21.984 -36.406 -12.648 1 94.69 457 GLY B C 1
ATOM 9714 O O . GLY B 1 457 ? 21.203 -35.562 -13.133 1 94.69 457 GLY B O 1
ATOM 9715 N N . LEU B 1 458 ? 22.969 -36.906 -13.273 1 95.94 458 LEU B N 1
ATOM 9716 C CA . LEU B 1 458 ? 23 -36.969 -14.727 1 95.94 458 LEU B CA 1
ATOM 9717 C C . LEU B 1 458 ? 22.578 -38.344 -15.227 1 95.94 458 LEU B C 1
ATOM 9719 O O . LEU B 1 458 ? 22.703 -39.312 -14.508 1 95.94 458 LEU B O 1
ATOM 9723 N N . LEU B 1 459 ? 22.078 -38.375 -16.453 1 95.44 459 LEU B N 1
ATOM 9724 C CA . LEU B 1 459 ? 21.609 -39.625 -17.016 1 95.44 459 LEU B CA 1
ATOM 9725 C C . LEU B 1 459 ? 22.75 -40.625 -17.125 1 95.44 459 LEU B C 1
ATOM 9727 O O . LEU B 1 459 ? 22.531 -41.844 -17.203 1 95.44 459 LEU B O 1
ATOM 9731 N N . ASP B 1 460 ? 23.984 -40.125 -17.094 1 93.88 460 ASP B N 1
ATOM 9732 C CA . ASP B 1 460 ? 25.141 -41.031 -17.219 1 93.88 460 ASP B CA 1
ATOM 9733 C C . ASP B 1 460 ? 25.578 -41.531 -15.852 1 93.88 460 ASP B C 1
ATOM 9735 O O . ASP B 1 460 ? 26.594 -42.25 -15.75 1 93.88 460 ASP B O 1
ATOM 9739 N N . GLY B 1 461 ? 24.984 -41.156 -14.805 1 92.25 461 GLY B N 1
ATOM 9740 C CA . GLY B 1 461 ? 25.25 -41.719 -13.484 1 92.25 461 GLY B CA 1
ATOM 9741 C C . GLY B 1 461 ? 25.938 -40.75 -12.547 1 92.25 461 GLY B C 1
ATOM 9742 O O . GLY B 1 461 ? 25.969 -40.969 -11.336 1 92.25 461 GLY B O 1
ATOM 9743 N N . ARG B 1 462 ? 26.578 -39.656 -13.055 1 92.94 462 ARG B N 1
ATOM 9744 C CA . ARG B 1 462 ? 27.172 -38.656 -12.188 1 92.94 462 ARG B CA 1
ATOM 9745 C C . ARG B 1 462 ? 26.125 -37.969 -11.328 1 92.94 462 ARG B C 1
ATOM 9747 O O . ARG B 1 462 ? 25 -37.75 -11.773 1 92.94 462 ARG B O 1
ATOM 9754 N N . LEU B 1 463 ? 26.484 -37.719 -10.047 1 93.38 463 LEU B N 1
ATOM 9755 C CA . LEU B 1 463 ? 25.562 -37.062 -9.102 1 93.38 463 LEU B CA 1
ATOM 9756 C C . LEU B 1 463 ? 25.891 -35.594 -8.938 1 93.38 463 LEU B C 1
ATOM 9758 O O . LEU B 1 463 ? 26.984 -35.25 -8.492 1 93.38 463 LEU B O 1
ATOM 9762 N N . TRP B 1 464 ? 24.922 -34.75 -9.273 1 92.5 464 TRP B N 1
ATOM 9763 C CA . TRP B 1 464 ? 25.109 -33.281 -9.188 1 92.5 464 TRP B CA 1
ATOM 9764 C C . TRP B 1 464 ? 24.625 -32.75 -7.844 1 92.5 464 TRP B C 1
ATOM 9766 O O . TRP B 1 464 ? 25.359 -32.094 -7.125 1 92.5 464 TRP B O 1
ATOM 9776 N N . VAL B 1 465 ? 23.422 -33 -7.469 1 92.81 465 VAL B N 1
ATOM 9777 C CA . VAL B 1 465 ? 22.875 -32.781 -6.125 1 92.81 465 VAL B CA 1
ATOM 9778 C C . VAL B 1 465 ? 22.828 -34.125 -5.383 1 92.81 465 VAL B C 1
ATOM 9780 O O . VAL B 1 465 ? 22.281 -35.094 -5.895 1 92.81 465 VAL B O 1
ATOM 9783 N N . PRO B 1 466 ? 23.375 -34.156 -4.227 1 93.31 466 PRO B N 1
ATOM 9784 C CA . PRO B 1 466 ? 23.453 -35.438 -3.518 1 93.31 466 PRO B CA 1
ATOM 9785 C C . PRO B 1 466 ? 22.078 -35.969 -3.09 1 93.31 466 PRO B C 1
ATOM 9787 O O . PRO B 1 466 ? 21.078 -35.25 -3.223 1 93.31 466 PRO B O 1
ATOM 9790 N N . ASN B 1 467 ? 22.109 -37.219 -2.633 1 94.25 467 ASN B N 1
ATOM 9791 C CA . ASN B 1 467 ? 20.891 -37.781 -2.061 1 94.25 467 ASN B CA 1
ATOM 9792 C C . ASN B 1 467 ? 20.484 -37.094 -0.768 1 94.25 467 ASN B C 1
ATOM 9794 O O . ASN B 1 467 ? 21.281 -37 0.17 1 94.25 467 ASN B O 1
ATOM 9798 N N . ILE B 1 468 ? 19.328 -36.594 -0.777 1 93.56 468 ILE B N 1
ATOM 9799 C CA . ILE B 1 468 ? 18.766 -35.938 0.399 1 93.56 468 ILE B CA 1
ATOM 9800 C C . ILE B 1 468 ? 17.516 -36.688 0.847 1 93.56 468 ILE B C 1
ATOM 9802 O O . ILE B 1 468 ? 16.625 -36.969 0.039 1 93.56 468 ILE B O 1
ATOM 9806 N N . LYS B 1 469 ? 17.469 -36.969 2.094 1 95.38 469 LYS B N 1
ATOM 9807 C CA . LYS B 1 469 ? 16.266 -37.531 2.717 1 95.38 469 LYS B CA 1
ATOM 9808 C C . LYS B 1 469 ? 15.719 -36.625 3.787 1 95.38 469 LYS B C 1
ATOM 9810 O O . LYS B 1 469 ? 16.453 -36.156 4.656 1 95.38 469 LYS B O 1
ATOM 9815 N N . MET B 1 470 ? 14.453 -36.344 3.666 1 94.19 470 MET B N 1
ATOM 9816 C CA . MET B 1 470 ? 13.82 -35.469 4.648 1 94.19 470 MET B CA 1
ATOM 9817 C C . MET B 1 470 ? 12.633 -36.188 5.305 1 94.19 470 MET B C 1
ATOM 9819 O O . MET B 1 470 ? 11.836 -36.812 4.625 1 94.19 470 MET B O 1
ATOM 9823 N N . PHE B 1 471 ? 12.578 -36.094 6.566 1 96 471 PHE B N 1
ATOM 9824 C CA . PHE B 1 471 ? 11.383 -36.469 7.328 1 96 471 PHE B CA 1
ATOM 9825 C C . PHE B 1 471 ? 10.789 -35.219 8.016 1 96 471 PHE B C 1
ATOM 9827 O O . PHE B 1 471 ? 11.508 -34.469 8.672 1 96 471 PHE B O 1
ATOM 9834 N N . SER B 1 472 ? 9.547 -35.094 7.801 1 94.94 472 SER B N 1
ATOM 9835 C CA . SER B 1 472 ? 8.859 -33.969 8.391 1 94.94 472 SER B CA 1
ATOM 9836 C C . SER B 1 472 ? 7.586 -34.375 9.109 1 94.94 472 SER B C 1
ATOM 9838 O O . SER B 1 472 ? 6.871 -35.281 8.648 1 94.94 472 SER B O 1
ATOM 9840 N N . TRP B 1 473 ? 7.316 -33.781 10.227 1 96.94 473 TRP B N 1
ATOM 9841 C CA . TRP B 1 473 ? 6.031 -33.906 10.906 1 96.94 473 TRP B CA 1
ATOM 9842 C C . TRP B 1 473 ? 5.512 -32.531 11.344 1 96.94 473 TRP B C 1
ATOM 9844 O O . TRP B 1 473 ? 6.293 -31.656 11.719 1 96.94 473 TRP B O 1
ATOM 9854 N N . ALA B 1 474 ? 4.215 -32.344 11.258 1 97.44 474 ALA B N 1
ATOM 9855 C CA . ALA B 1 474 ? 3.67 -31 11.461 1 97.44 474 ALA B CA 1
ATOM 9856 C C . ALA B 1 474 ? 2.254 -31.062 12.031 1 97.44 474 ALA B C 1
ATOM 9858 O O . ALA B 1 474 ? 1.295 -31.312 11.289 1 97.44 474 ALA B O 1
ATOM 9859 N N . PRO B 1 475 ? 2.057 -30.828 13.328 1 97.69 475 PRO B N 1
ATOM 9860 C CA . PRO B 1 475 ? 0.707 -30.625 13.867 1 97.69 475 PRO B CA 1
ATOM 9861 C C . PRO B 1 475 ? 0.134 -29.25 13.516 1 97.69 475 PRO B C 1
ATOM 9863 O O . PRO B 1 475 ? 0.884 -28.281 13.375 1 97.69 475 PRO B O 1
ATOM 9866 N N . TYR B 1 476 ? -1.181 -29.188 13.344 1 96.56 476 TYR B N 1
ATOM 9867 C CA . TYR B 1 476 ? -1.806 -27.906 13.039 1 96.56 476 TYR B CA 1
ATOM 9868 C C . TYR B 1 476 ? -3.199 -27.812 13.648 1 96.56 476 TYR B C 1
ATOM 9870 O O . TYR B 1 476 ? -3.803 -28.844 13.984 1 96.56 476 TYR B O 1
ATOM 9878 N N . LEU B 1 477 ? -3.689 -26.609 13.82 1 96.62 477 LEU B N 1
ATOM 9879 C CA . LEU B 1 477 ? -5.027 -26.25 14.281 1 96.62 477 LEU B CA 1
ATOM 9880 C C . LEU B 1 477 ? -5.535 -25 13.57 1 96.62 477 LEU B C 1
ATOM 9882 O O . LEU B 1 477 ? -4.832 -24 13.5 1 96.62 477 LEU B O 1
ATOM 9886 N N . GLN B 1 478 ? -6.664 -25.109 12.938 1 94.88 478 GLN B N 1
ATOM 9887 C CA . GLN B 1 478 ? -7.344 -23.984 12.305 1 94.88 478 GLN B CA 1
ATOM 9888 C C . GLN B 1 478 ? -8.742 -23.781 12.883 1 94.88 478 GLN B C 1
ATOM 9890 O O . GLN B 1 478 ? -9.555 -24.719 12.883 1 94.88 478 GLN B O 1
ATOM 9895 N N . SER B 1 479 ? -9.008 -22.578 13.336 1 94.81 479 SER B N 1
ATOM 9896 C CA . SER B 1 479 ? -10.312 -22.25 13.898 1 94.81 479 SER B CA 1
ATOM 9897 C C . SER B 1 479 ? -11.062 -21.25 13.016 1 94.81 479 SER B C 1
ATOM 9899 O O . SER B 1 479 ? -10.461 -20.328 12.461 1 94.81 479 SER B O 1
ATOM 9901 N N . THR B 1 480 ? -12.305 -21.484 12.844 1 93.19 480 THR B N 1
ATOM 9902 C CA . THR B 1 480 ? -13.219 -20.562 12.172 1 93.19 480 THR B CA 1
ATOM 9903 C C . THR B 1 480 ? -14.406 -20.234 13.07 1 93.19 480 THR B C 1
ATOM 9905 O O . THR B 1 480 ? -15.117 -21.125 13.523 1 93.19 480 THR B O 1
ATOM 9908 N N . ALA B 1 481 ? -14.594 -19.016 13.328 1 94.56 481 ALA B N 1
ATOM 9909 C CA . ALA B 1 481 ? -15.727 -18.562 14.125 1 94.56 481 ALA B CA 1
ATOM 9910 C C . ALA B 1 481 ? -16.641 -17.641 13.305 1 94.56 481 ALA B C 1
ATOM 9912 O O . ALA B 1 481 ? -16.172 -16.672 12.703 1 94.56 481 ALA B O 1
ATOM 9913 N N . LYS B 1 482 ? -17.828 -18 13.281 1 89.94 482 LYS B N 1
ATOM 9914 C CA . LYS B 1 482 ? -18.844 -17.172 12.641 1 89.94 482 LYS B CA 1
ATOM 9915 C C . LYS B 1 482 ? -19.75 -16.516 13.68 1 89.94 482 LYS B C 1
ATOM 9917 O O . LYS B 1 482 ? -20.281 -17.188 14.562 1 89.94 482 LYS B O 1
ATOM 9922 N N . PHE B 1 483 ? -19.922 -15.234 13.516 1 90.12 483 PHE B N 1
ATOM 9923 C CA . PHE B 1 483 ? -20.703 -14.484 14.5 1 90.12 483 PHE B CA 1
ATOM 9924 C C . PHE B 1 483 ? -21.922 -13.859 13.844 1 90.12 483 PHE B C 1
ATOM 9926 O O . PHE B 1 483 ? -21.812 -12.953 13.016 1 90.12 483 PHE B O 1
ATOM 9933 N N . ASN B 1 484 ? -23.109 -14.25 14.219 1 83.94 484 ASN B N 1
ATOM 9934 C CA . ASN B 1 484 ? -24.406 -13.68 13.859 1 83.94 484 ASN B CA 1
ATOM 9935 C C . ASN B 1 484 ? -24.562 -13.562 12.352 1 83.94 484 ASN B C 1
ATOM 9937 O O . ASN B 1 484 ? -25.125 -12.578 11.852 1 83.94 484 ASN B O 1
ATOM 9941 N N . GLY B 1 485 ? -23.875 -14.438 11.609 1 81.69 485 GLY B N 1
ATOM 9942 C CA . GLY B 1 485 ? -23.969 -14.406 10.156 1 81.69 485 GLY B CA 1
ATOM 9943 C C . GLY B 1 485 ? -23.391 -13.148 9.547 1 81.69 485 GLY B C 1
ATOM 9944 O O . GLY B 1 485 ? -23.641 -12.836 8.383 1 81.69 485 GLY B O 1
ATOM 9945 N N . THR B 1 486 ? -22.641 -12.398 10.328 1 86.31 486 THR B N 1
ATOM 9946 C CA . THR B 1 486 ? -22.141 -11.102 9.883 1 86.31 486 THR B CA 1
ATOM 9947 C C . THR B 1 486 ? -20.625 -11.133 9.75 1 86.31 486 THR B C 1
ATOM 9949 O O . THR B 1 486 ? -20.062 -10.531 8.828 1 86.31 486 THR B O 1
ATOM 9952 N N . TRP B 1 487 ? -19.984 -11.828 10.711 1 90 487 TRP B N 1
ATOM 9953 C CA . TRP B 1 487 ? -18.531 -11.844 10.742 1 90 487 TRP B CA 1
ATOM 9954 C C . TRP B 1 487 ? -18 -13.273 10.727 1 90 487 TRP B C 1
ATOM 9956 O O . TRP B 1 487 ? -18.594 -14.172 11.328 1 90 487 TRP B O 1
ATOM 9966 N N . VAL B 1 488 ? -16.938 -13.438 10.047 1 93.5 488 VAL B N 1
ATOM 9967 C CA . VAL B 1 488 ? -16.188 -14.688 10.078 1 93.5 488 VAL B CA 1
ATOM 9968 C C . VAL B 1 488 ? -14.742 -14.414 10.492 1 93.5 488 VAL B C 1
ATOM 9970 O O . VAL B 1 488 ? -14.055 -13.594 9.875 1 93.5 488 VAL B O 1
ATOM 9973 N N . MET B 1 489 ? -14.344 -15.039 11.523 1 95.31 489 MET B N 1
ATOM 9974 C CA . MET B 1 489 ? -12.961 -14.93 11.984 1 95.31 489 MET B CA 1
ATOM 9975 C C . MET B 1 489 ? -12.242 -16.266 11.859 1 95.31 489 MET B C 1
ATOM 9977 O O . MET B 1 489 ? -12.781 -17.312 12.234 1 95.31 489 MET B O 1
ATOM 9981 N N . LYS B 1 490 ? -11.07 -16.219 11.352 1 94.88 490 LYS B N 1
ATOM 9982 C CA . LYS B 1 490 ? -10.234 -17.406 11.227 1 94.88 490 LYS B CA 1
ATOM 9983 C C . LYS B 1 490 ? -8.875 -17.203 11.898 1 94.88 490 LYS B C 1
ATOM 9985 O O . LYS B 1 490 ? -8.305 -16.109 11.812 1 94.88 490 LYS B O 1
ATOM 9990 N N . ALA B 1 491 ? -8.414 -18.172 12.594 1 96 491 ALA B N 1
ATOM 9991 C CA . ALA B 1 491 ? -7.09 -18.172 13.211 1 96 491 ALA B CA 1
ATOM 9992 C C . ALA B 1 491 ? -6.5 -19.578 13.227 1 96 491 ALA B C 1
ATOM 9994 O O . ALA B 1 491 ? -7.211 -20.562 13.469 1 96 491 ALA B O 1
ATOM 9995 N N . GLY B 1 492 ? -5.246 -19.688 12.859 1 95.75 492 GLY B N 1
ATOM 9996 C CA . GLY B 1 492 ? -4.621 -21 12.797 1 95.75 492 GLY B CA 1
ATOM 9997 C C . GLY B 1 492 ? -3.162 -20.984 13.211 1 95.75 492 GLY B C 1
ATOM 9998 O O . GLY B 1 492 ? -2.535 -19.922 13.258 1 95.75 492 GLY B O 1
ATOM 9999 N N . LEU B 1 493 ? -2.678 -22.172 13.586 1 95.94 493 LEU B N 1
ATOM 10000 C CA . LEU B 1 493 ? -1.28 -22.391 13.938 1 95.94 493 LEU B CA 1
ATOM 10001 C C . LEU B 1 493 ? -0.796 -23.734 13.383 1 95.94 493 LEU B C 1
ATOM 10003 O O . LEU B 1 493 ? -1.565 -24.688 13.305 1 95.94 493 LEU B O 1
ATOM 10007 N N . ARG B 1 494 ? 0.412 -23.766 12.977 1 96.38 494 ARG B N 1
ATOM 10008 C CA . ARG B 1 494 ? 1.066 -24.969 12.492 1 96.38 494 ARG B CA 1
ATOM 10009 C C . ARG B 1 494 ? 2.537 -25 12.898 1 96.38 494 ARG B C 1
ATOM 10011 O O . ARG B 1 494 ? 3.236 -24 12.781 1 96.38 494 ARG B O 1
ATOM 10018 N N . PHE B 1 495 ? 2.953 -26.109 13.391 1 96.88 495 PHE B N 1
ATOM 10019 C CA . PHE B 1 495 ? 4.355 -26.312 13.734 1 96.88 495 PHE B CA 1
ATOM 10020 C C . PHE B 1 495 ? 4.98 -27.375 12.844 1 96.88 495 PHE B C 1
ATOM 10022 O O . PHE B 1 495 ? 4.5 -28.516 12.797 1 96.88 495 PHE B O 1
ATOM 10029 N N . ASP B 1 496 ? 6.051 -27.031 12.195 1 95.5 496 ASP B N 1
ATOM 10030 C CA . ASP B 1 496 ? 6.758 -27.953 11.312 1 95.5 496 ASP B CA 1
ATOM 10031 C C . ASP B 1 496 ? 8.141 -28.297 11.859 1 95.5 496 ASP B C 1
ATOM 10033 O O . ASP B 1 496 ? 8.938 -27.391 12.133 1 95.5 496 ASP B O 1
ATOM 10037 N N . ASP B 1 497 ? 8.344 -29.5 11.938 1 95.31 497 ASP B N 1
ATOM 10038 C CA . ASP B 1 497 ? 9.68 -30.016 12.234 1 95.31 497 ASP B CA 1
ATOM 10039 C C . ASP B 1 497 ? 10.211 -30.859 11.078 1 95.31 497 ASP B C 1
ATOM 10041 O O . ASP B 1 497 ? 9.609 -31.859 10.695 1 95.31 497 ASP B O 1
ATOM 10045 N N . MET B 1 498 ? 11.297 -30.453 10.539 1 92.56 498 MET B N 1
ATOM 10046 C CA . MET B 1 498 ? 11.875 -31.109 9.367 1 92.56 498 MET B CA 1
ATOM 10047 C C . MET B 1 498 ? 13.312 -31.531 9.648 1 92.56 498 MET B C 1
ATOM 10049 O O . MET B 1 498 ? 14.141 -30.719 10.062 1 92.56 498 MET B O 1
ATOM 10053 N N . ASN B 1 499 ? 13.594 -32.75 9.367 1 93.31 499 ASN B N 1
ATOM 10054 C CA . ASN B 1 499 ? 14.922 -33.312 9.539 1 93.31 499 ASN B CA 1
ATOM 10055 C C . ASN B 1 499 ? 15.477 -33.844 8.227 1 93.31 499 ASN B C 1
ATOM 10057 O O . ASN B 1 499 ? 14.859 -34.719 7.605 1 93.31 499 ASN B O 1
ATOM 10061 N N . LEU B 1 500 ? 16.625 -33.375 7.898 1 92.25 500 LEU B N 1
ATOM 10062 C CA . LEU B 1 500 ? 17.234 -33.75 6.629 1 92.25 500 LEU B CA 1
ATOM 10063 C C . LEU B 1 500 ? 18.5 -34.594 6.859 1 92.25 500 LEU B C 1
ATOM 10065 O O . LEU B 1 500 ? 19.281 -34.281 7.77 1 92.25 500 LEU B O 1
ATOM 10069 N N . ASP B 1 501 ? 18.672 -35.594 6.098 1 93.88 501 ASP B N 1
ATOM 10070 C CA . ASP B 1 501 ? 19.875 -36.406 6.012 1 93.88 501 ASP B CA 1
ATOM 10071 C C . ASP B 1 501 ? 20.5 -36.312 4.621 1 93.88 501 ASP B C 1
ATOM 10073 O O . ASP B 1 501 ? 19.906 -36.75 3.635 1 93.88 501 ASP B O 1
ATOM 10077 N N . ILE B 1 502 ? 21.688 -35.812 4.625 1 92.25 502 ILE B N 1
ATOM 10078 C CA . ILE B 1 502 ? 22.406 -35.625 3.363 1 92.25 502 ILE B CA 1
ATOM 10079 C C . ILE B 1 502 ? 23.578 -36.594 3.301 1 92.25 502 ILE B C 1
ATOM 10081 O O . ILE B 1 502 ? 24.422 -36.594 4.199 1 92.25 502 ILE B O 1
ATOM 10085 N N . GLU B 1 503 ? 23.734 -37.281 2.285 1 93.19 503 GLU B N 1
ATOM 10086 C CA . GLU B 1 503 ? 24.812 -38.25 2.113 1 93.19 503 GLU B CA 1
ATOM 10087 C C . GLU B 1 503 ? 26.094 -37.562 1.639 1 93.19 503 GLU B C 1
ATOM 10089 O O . GLU B 1 503 ? 26.031 -36.469 1.068 1 93.19 503 GLU B O 1
ATOM 10094 N N . ASP B 1 504 ? 27.234 -38.25 1.912 1 92.62 504 ASP B N 1
ATOM 10095 C CA . ASP B 1 504 ? 28.5 -37.781 1.365 1 92.62 504 ASP B CA 1
ATOM 10096 C C . ASP B 1 504 ? 28.453 -37.719 -0.16 1 92.62 504 ASP B C 1
ATOM 10098 O O . ASP B 1 504 ? 27.812 -38.562 -0.795 1 92.62 504 ASP B O 1
ATOM 10102 N N . TYR B 1 505 ? 29.078 -36.719 -0.612 1 91.44 505 TYR B N 1
ATOM 10103 C CA . TYR B 1 505 ? 29.094 -36.594 -2.066 1 91.44 505 TYR B CA 1
ATOM 10104 C C . TYR B 1 505 ? 30.312 -35.812 -2.541 1 91.44 505 TYR B C 1
ATOM 10106 O O . TYR B 1 505 ? 31.062 -35.281 -1.728 1 91.44 505 TYR B O 1
ATOM 10114 N N . ASN B 1 506 ? 30.516 -35.844 -3.857 1 91.06 506 ASN B N 1
ATOM 10115 C CA . ASN B 1 506 ? 31.484 -35 -4.543 1 91.06 506 ASN B CA 1
ATOM 10116 C C . ASN B 1 506 ? 30.797 -34.031 -5.516 1 91.06 506 ASN B C 1
ATOM 10118 O O . ASN B 1 506 ? 29.969 -34.469 -6.316 1 91.06 506 ASN B O 1
ATOM 10122 N N . THR B 1 507 ? 31.125 -32.844 -5.363 1 90 507 THR B N 1
ATOM 10123 C CA . THR B 1 507 ? 30.578 -31.922 -6.371 1 90 507 THR B CA 1
ATOM 10124 C C . THR B 1 507 ? 31.125 -32.25 -7.754 1 90 507 THR B C 1
ATOM 10126 O O . THR B 1 507 ? 32.156 -32.906 -7.871 1 90 507 THR B O 1
ATOM 10129 N N . LEU B 1 508 ? 30.406 -31.844 -8.75 1 91.56 508 LEU B N 1
ATOM 10130 C CA . LEU B 1 508 ? 30.859 -32.094 -10.109 1 91.56 508 LEU B CA 1
ATOM 10131 C C . LEU B 1 508 ? 31.594 -30.875 -10.672 1 91.56 508 LEU B C 1
ATOM 10133 O O . LEU B 1 508 ? 31.234 -29.734 -10.367 1 91.56 508 LEU B O 1
ATOM 10137 N N . PRO B 1 509 ? 32.625 -31.141 -11.492 1 90.19 509 PRO B N 1
ATOM 10138 C CA . PRO B 1 509 ? 33.156 -30 -12.242 1 90.19 509 PRO B CA 1
ATOM 10139 C C . PRO B 1 509 ? 32.125 -29.344 -13.133 1 90.19 509 PRO B C 1
ATOM 10141 O O . PRO B 1 509 ? 31.484 -30.016 -13.945 1 90.19 509 PRO B O 1
ATOM 10144 N N . TYR B 1 510 ? 31.875 -28.141 -12.953 1 89.62 510 TYR B N 1
ATOM 10145 C CA . TYR B 1 510 ? 30.781 -27.406 -13.586 1 89.62 510 TYR B CA 1
ATOM 10146 C C . TYR B 1 510 ? 31.203 -26 -13.984 1 89.62 510 TYR B C 1
ATOM 10148 O O . TYR B 1 510 ? 31.922 -25.328 -13.234 1 89.62 510 TYR B O 1
ATOM 10156 N N . SER B 1 511 ? 30.922 -25.594 -15.227 1 86.44 511 SER B N 1
ATOM 10157 C CA . SER B 1 511 ? 31.141 -24.234 -15.711 1 86.44 511 SER B CA 1
ATOM 10158 C C . SER B 1 511 ? 29.828 -23.453 -15.75 1 86.44 511 SER B C 1
ATOM 10160 O O . SER B 1 511 ? 29.141 -23.422 -16.781 1 86.44 511 SER B O 1
ATOM 10162 N N . PRO B 1 512 ? 29.531 -22.719 -14.734 1 78.19 512 PRO B N 1
ATOM 10163 C CA . PRO B 1 512 ? 28.219 -22.094 -14.625 1 78.19 512 PRO B CA 1
ATOM 10164 C C . PRO B 1 512 ? 27.922 -21.141 -15.781 1 78.19 512 PRO B C 1
ATOM 10166 O O . PRO B 1 512 ? 26.766 -21.016 -16.203 1 78.19 512 PRO B O 1
ATOM 10169 N N . LEU B 1 513 ? 28.891 -20.422 -16.359 1 72.69 513 LEU B N 1
ATOM 10170 C CA . LEU B 1 513 ? 28.672 -19.453 -17.422 1 72.69 513 LEU B CA 1
ATOM 10171 C C . LEU B 1 513 ? 28.875 -20.094 -18.797 1 72.69 513 LEU B C 1
ATOM 10173 O O . LEU B 1 513 ? 28.719 -19.438 -19.828 1 72.69 513 LEU B O 1
ATOM 10177 N N . GLY B 1 514 ? 29.25 -21.391 -18.844 1 74.75 514 GLY B N 1
ATOM 10178 C CA . GLY B 1 514 ? 29.453 -22.094 -20.094 1 74.75 514 GLY B CA 1
ATOM 10179 C C . GLY B 1 514 ? 30.703 -21.641 -20.828 1 74.75 514 GLY B C 1
ATOM 10180 O O . GLY B 1 514 ? 30.781 -21.719 -22.062 1 74.75 514 GLY B O 1
ATOM 10181 N N . ASP B 1 515 ? 31.641 -21.109 -20.172 1 74.69 515 ASP B N 1
ATOM 10182 C CA . ASP B 1 515 ? 32.844 -20.547 -20.797 1 74.69 515 ASP B CA 1
ATOM 10183 C C . ASP B 1 515 ? 34 -21.531 -20.734 1 74.69 515 ASP B C 1
ATOM 10185 O O . ASP B 1 515 ? 35.125 -21.188 -21.094 1 74.69 515 ASP B O 1
ATOM 10189 N N . GLY B 1 516 ? 33.719 -22.656 -20.234 1 81.88 516 GLY B N 1
ATOM 10190 C CA . GLY B 1 516 ? 34.75 -23.672 -20.156 1 81.88 516 GLY B CA 1
ATOM 10191 C C . GLY B 1 516 ? 35.531 -23.625 -18.859 1 81.88 516 GLY B C 1
ATOM 10192 O O . GLY B 1 516 ? 36.406 -24.453 -18.641 1 81.88 516 GLY B O 1
ATOM 10193 N N . ASN B 1 517 ? 35.281 -22.625 -18.062 1 84.5 517 ASN B N 1
ATOM 10194 C CA . ASN B 1 517 ? 35.906 -22.562 -16.75 1 84.5 517 ASN B CA 1
ATOM 10195 C C . ASN B 1 517 ? 35.156 -23.438 -15.742 1 84.5 517 ASN B C 1
ATOM 10197 O O . ASN B 1 517 ? 34.25 -22.969 -15.055 1 84.5 517 ASN B O 1
ATOM 10201 N N . PHE B 1 518 ? 35.75 -24.672 -15.477 1 88.94 518 PHE B N 1
ATOM 10202 C CA . PHE B 1 518 ? 35.062 -25.656 -14.625 1 88.94 518 PHE B CA 1
ATOM 10203 C C . PHE B 1 518 ? 35.531 -25.5 -13.172 1 88.94 518 PHE B C 1
ATOM 10205 O O . PHE B 1 518 ? 36.719 -25.484 -12.898 1 88.94 518 PHE B O 1
ATOM 10212 N N . ASN B 1 519 ? 34.625 -25.344 -12.297 1 87.44 519 ASN B N 1
ATOM 10213 C CA . ASN B 1 519 ? 34.969 -25.469 -10.875 1 87.44 519 ASN B CA 1
ATOM 10214 C C . ASN B 1 519 ? 35.438 -26.875 -10.539 1 87.44 519 ASN B C 1
ATOM 10216 O O . ASN B 1 519 ? 34.938 -27.859 -11.078 1 87.44 519 ASN B O 1
ATOM 10220 N N . PRO B 1 520 ? 36.5 -26.906 -9.742 1 86.38 520 PRO B N 1
ATOM 10221 C CA . PRO B 1 520 ? 37 -28.25 -9.391 1 86.38 520 PRO B CA 1
ATOM 10222 C C . PRO B 1 520 ? 36 -29.016 -8.508 1 86.38 520 PRO B C 1
ATOM 10224 O O . PRO B 1 520 ? 35.188 -28.406 -7.797 1 86.38 520 PRO B O 1
ATOM 10227 N N . SER B 1 521 ? 36.062 -30.344 -8.523 1 90.38 521 SER B N 1
ATOM 10228 C CA . SER B 1 521 ? 35.25 -31.188 -7.672 1 90.38 521 SER B CA 1
ATOM 10229 C C . SER B 1 521 ? 35.719 -31.141 -6.223 1 90.38 521 SER B C 1
ATOM 10231 O O . SER B 1 521 ? 36.938 -31.141 -5.957 1 90.38 521 SER B O 1
ATOM 10233 N N . VAL B 1 522 ? 34.844 -31.031 -5.32 1 87.81 522 VAL B N 1
ATOM 10234 C CA . VAL B 1 522 ? 35.125 -31 -3.891 1 87.81 522 VAL B CA 1
ATOM 10235 C C . VAL B 1 522 ? 34.375 -32.125 -3.189 1 87.81 522 VAL B C 1
ATOM 10237 O O . VAL B 1 522 ? 33.188 -32.344 -3.434 1 87.81 522 VAL B O 1
ATOM 10240 N N . ALA B 1 523 ? 35.125 -32.812 -2.301 1 89.81 523 ALA B N 1
ATOM 10241 C CA . ALA B 1 523 ? 34.5 -33.812 -1.46 1 89.81 523 ALA B CA 1
ATOM 10242 C C . ALA B 1 523 ? 33.781 -33.156 -0.28 1 89.81 523 ALA B C 1
ATOM 10244 O O . ALA B 1 523 ? 34.375 -32.406 0.478 1 89.81 523 ALA B O 1
ATOM 10245 N N . VAL B 1 524 ? 32.531 -33.438 -0.173 1 89.38 524 VAL B N 1
ATOM 10246 C CA . VAL B 1 524 ? 31.75 -32.812 0.889 1 89.38 524 VAL B CA 1
ATOM 10247 C C . VAL B 1 524 ? 31.203 -33.875 1.826 1 89.38 524 VAL B C 1
ATOM 10249 O O . VAL B 1 524 ? 30.547 -34.812 1.384 1 89.38 524 VAL B O 1
ATOM 10252 N N . GLU B 1 525 ? 31.531 -33.781 3.09 1 91.06 525 GLU B N 1
ATOM 10253 C CA . GLU B 1 525 ? 30.969 -34.688 4.09 1 91.06 525 GLU B CA 1
ATOM 10254 C C . GLU B 1 525 ? 29.5 -34.344 4.371 1 91.06 525 GLU B C 1
ATOM 10256 O O . GLU B 1 525 ? 29.172 -33.188 4.695 1 91.06 525 GLU B O 1
ATOM 10261 N N . GLY B 1 526 ? 28.672 -35.375 4.172 1 90.19 526 GLY B N 1
ATOM 10262 C CA . GLY B 1 526 ? 27.25 -35.188 4.457 1 90.19 526 GLY B CA 1
ATOM 10263 C C . GLY B 1 526 ? 26.969 -35 5.938 1 90.19 526 GLY B C 1
ATOM 10264 O O . GLY B 1 526 ? 27.875 -34.75 6.727 1 90.19 526 GLY B O 1
ATOM 10265 N N . GLY B 1 527 ? 25.703 -34.969 6.285 1 89.56 527 GLY B N 1
ATOM 10266 C CA . GLY B 1 527 ? 25.297 -34.812 7.668 1 89.56 527 GLY B CA 1
ATOM 10267 C C . GLY B 1 527 ? 23.797 -34.625 7.832 1 89.56 527 GLY B C 1
ATOM 10268 O O . GLY B 1 527 ? 23.031 -34.812 6.887 1 89.56 527 GLY B O 1
ATOM 10269 N N . LYS B 1 528 ? 23.469 -34.469 9.125 1 89.75 528 LYS B N 1
ATOM 10270 C CA . LYS B 1 528 ? 22.078 -34.219 9.484 1 89.75 528 LYS B CA 1
ATOM 10271 C C . LYS B 1 528 ? 21.828 -32.781 9.836 1 89.75 528 LYS B C 1
ATOM 10273 O O . LYS B 1 528 ? 22.594 -32.156 10.586 1 89.75 528 LYS B O 1
ATOM 10278 N N . ILE B 1 529 ? 20.781 -32.25 9.125 1 87 529 ILE B N 1
ATOM 10279 C CA . ILE B 1 529 ? 20.375 -30.891 9.414 1 87 529 ILE B CA 1
ATOM 10280 C C . ILE B 1 529 ? 18.891 -30.844 9.758 1 87 529 ILE B C 1
ATOM 10282 O O . ILE B 1 529 ? 18.094 -31.562 9.156 1 87 529 ILE B O 1
ATOM 10286 N N . GLY B 1 530 ? 18.531 -30.016 10.766 1 84.5 530 GLY B N 1
ATOM 10287 C CA . GLY B 1 530 ? 17.141 -29.859 11.172 1 84.5 530 GLY B CA 1
ATOM 10288 C C . GLY B 1 530 ? 16.656 -28.422 11.133 1 84.5 530 GLY B C 1
ATOM 10289 O O . GLY B 1 530 ? 17.422 -27.5 11.359 1 84.5 530 GLY B O 1
ATOM 10290 N N . PHE B 1 531 ? 15.383 -28.375 10.758 1 85.69 531 PHE B N 1
ATOM 10291 C CA . PHE B 1 531 ? 14.711 -27.078 10.773 1 85.69 531 PHE B CA 1
ATOM 10292 C C . PHE B 1 531 ? 13.328 -27.203 11.414 1 85.69 531 PHE B C 1
ATOM 10294 O O . PHE B 1 531 ? 12.672 -28.234 11.305 1 85.69 531 PHE B O 1
ATOM 10301 N N . ASP B 1 532 ? 12.953 -26.109 12.102 1 90.5 532 ASP B N 1
ATOM 10302 C CA . ASP B 1 532 ? 11.578 -26.031 12.562 1 90.5 532 ASP B CA 1
ATOM 10303 C C . ASP B 1 532 ? 10.977 -24.656 12.289 1 90.5 532 ASP B C 1
ATOM 10305 O O . ASP B 1 532 ? 11.703 -23.688 12.047 1 90.5 532 ASP B O 1
ATOM 10309 N N . ASN B 1 533 ? 9.805 -24.594 12.203 1 92.5 533 ASN B N 1
ATOM 10310 C CA . ASN B 1 533 ? 9.086 -23.344 11.953 1 92.5 533 ASN B CA 1
ATOM 10311 C C . ASN B 1 533 ? 7.699 -23.359 12.578 1 92.5 533 ASN B C 1
ATOM 10313 O O . ASN B 1 533 ? 6.98 -24.359 12.484 1 92.5 533 ASN B O 1
ATOM 10317 N N . LEU B 1 534 ? 7.398 -22.312 13.297 1 95.38 534 LEU B N 1
ATOM 10318 C CA . LEU B 1 534 ? 6.035 -22.062 13.758 1 95.38 534 LEU B CA 1
ATOM 10319 C C . LEU B 1 534 ? 5.371 -20.984 12.914 1 95.38 534 LEU B C 1
ATOM 10321 O O . LEU B 1 534 ? 5.906 -19.875 12.781 1 95.38 534 LEU B O 1
ATOM 10325 N N . ALA B 1 535 ? 4.281 -21.281 12.32 1 95.44 535 ALA B N 1
ATOM 10326 C CA . ALA B 1 535 ? 3.549 -20.328 11.492 1 95.44 535 ALA B CA 1
ATOM 10327 C C . ALA B 1 535 ? 2.141 -20.094 12.031 1 95.44 535 ALA B C 1
ATOM 10329 O O . ALA B 1 535 ? 1.514 -21.016 12.562 1 95.44 535 ALA B O 1
ATOM 10330 N N . PHE B 1 536 ? 1.645 -18.922 11.891 1 94.81 536 PHE B N 1
ATOM 10331 C CA . PHE B 1 536 ? 0.275 -18.625 12.297 1 94.81 536 PHE B CA 1
ATOM 10332 C C . PHE B 1 536 ? -0.413 -17.719 11.281 1 94.81 536 PHE B C 1
ATOM 10334 O O . PHE B 1 536 ? 0.243 -17.141 10.414 1 94.81 536 PHE B O 1
ATOM 10341 N N . ASN B 1 537 ? -1.724 -17.672 11.203 1 95.5 537 ASN B N 1
ATOM 10342 C CA . ASN B 1 537 ? -2.553 -16.797 10.383 1 95.5 537 ASN B CA 1
ATOM 10343 C C . ASN B 1 537 ? -3.773 -16.297 11.148 1 95.5 537 ASN B C 1
ATOM 10345 O O . ASN B 1 537 ? -4.195 -16.938 12.125 1 95.5 537 ASN B O 1
ATOM 10349 N N . VAL B 1 538 ? -4.219 -15.156 10.805 1 96.94 538 VAL B N 1
ATOM 10350 C CA . VAL B 1 538 ? -5.457 -14.586 11.336 1 96.94 538 VAL B CA 1
ATOM 10351 C C . VAL B 1 538 ? -6.16 -13.773 10.25 1 96.94 538 VAL B C 1
ATOM 10353 O O . VAL B 1 538 ? -5.508 -13.125 9.43 1 96.94 538 VAL B O 1
ATOM 10356 N N . GLY B 1 539 ? -7.461 -13.922 10.141 1 96.06 539 GLY B N 1
ATOM 10357 C CA . GLY B 1 539 ? -8.25 -13.164 9.18 1 96.06 539 GLY B CA 1
ATOM 10358 C C . GLY B 1 539 ? -9.641 -12.828 9.688 1 96.06 539 GLY B C 1
ATOM 10359 O O . GLY B 1 539 ? -10.227 -13.586 10.469 1 96.06 539 GLY B O 1
ATOM 10360 N N . LEU B 1 540 ? -10.164 -11.703 9.289 1 94.75 540 LEU B N 1
ATOM 10361 C CA . LEU B 1 540 ? -11.508 -11.227 9.602 1 94.75 540 LEU B CA 1
ATOM 10362 C C . LEU B 1 540 ? -12.242 -10.812 8.328 1 94.75 540 LEU B C 1
ATOM 10364 O O . LEU B 1 540 ? -11.695 -10.086 7.5 1 94.75 540 LEU B O 1
ATOM 10368 N N . ARG B 1 541 ? -13.453 -11.352 8.195 1 92.75 541 ARG B N 1
ATOM 10369 C CA . ARG B 1 541 ? -14.25 -11.023 7.016 1 92.75 541 ARG B CA 1
ATOM 10370 C C . ARG B 1 541 ? -15.664 -10.633 7.406 1 92.75 541 ARG B C 1
ATOM 10372 O O . ARG B 1 541 ? -16.266 -11.242 8.289 1 92.75 541 ARG B O 1
ATOM 10379 N N . TYR B 1 542 ? -16.203 -9.539 6.801 1 90.81 542 TYR B N 1
ATOM 10380 C CA . TYR B 1 542 ? -17.578 -9.102 6.957 1 90.81 542 TYR B CA 1
ATOM 10381 C C . TYR B 1 542 ? -18.453 -9.625 5.816 1 90.81 542 TYR B C 1
ATOM 10383 O O . TYR B 1 542 ? -18.172 -9.367 4.645 1 90.81 542 TYR B O 1
ATOM 10391 N N . ILE B 1 543 ? -19.578 -10.391 6.141 1 89 543 ILE B N 1
ATOM 10392 C CA . ILE B 1 543 ? -20.25 -11.109 5.066 1 89 543 ILE B CA 1
ATOM 10393 C C . ILE B 1 543 ? -21.734 -10.719 5.051 1 89 543 ILE B C 1
ATOM 10395 O O . ILE B 1 543 ? -22.547 -11.383 4.41 1 89 543 ILE B O 1
ATOM 10399 N N . LYS B 1 544 ? -22.109 -9.734 5.66 1 86.5 544 LYS B N 1
ATOM 10400 C CA . LYS B 1 544 ? -23.516 -9.383 5.812 1 86.5 544 LYS B CA 1
ATOM 10401 C C . LYS B 1 544 ? -24.125 -8.914 4.488 1 86.5 544 LYS B C 1
ATOM 10403 O O . LYS B 1 544 ? -25.266 -9.211 4.18 1 86.5 544 LYS B O 1
ATOM 10408 N N . HIS B 1 545 ? -23.328 -8.117 3.738 1 85.25 545 HIS B N 1
ATOM 10409 C CA . HIS B 1 545 ? -23.844 -7.535 2.498 1 85.25 545 HIS B CA 1
ATOM 10410 C C . HIS B 1 545 ? -23.078 -8.062 1.29 1 85.25 545 HIS B C 1
ATOM 10412 O O . HIS B 1 545 ? -21.859 -7.91 1.207 1 85.25 545 HIS B O 1
ATOM 10418 N N . GLN B 1 546 ? -23.781 -8.516 0.35 1 83.38 546 GLN B N 1
ATOM 10419 C CA . GLN B 1 546 ? -23.141 -9.086 -0.833 1 83.38 546 GLN B CA 1
ATOM 10420 C C . GLN B 1 546 ? -22.5 -7.996 -1.688 1 83.38 546 GLN B C 1
ATOM 10422 O O . GLN B 1 546 ? -21.578 -8.273 -2.469 1 83.38 546 GLN B O 1
ATOM 10427 N N . GLU B 1 547 ? -23 -6.75 -1.557 1 83.56 547 GLU B N 1
ATOM 10428 C CA . GLU B 1 547 ? -22.484 -5.648 -2.363 1 83.56 547 GLU B CA 1
ATOM 10429 C C . GLU B 1 547 ? -21.062 -5.27 -1.933 1 83.56 547 GLU B C 1
ATOM 10431 O O . GLU B 1 547 ? -20.344 -4.594 -2.672 1 83.56 547 GLU B O 1
ATOM 10436 N N . PHE B 1 548 ? -20.781 -5.695 -0.727 1 85.19 548 PHE B N 1
ATOM 10437 C CA . PHE B 1 548 ? -19.453 -5.402 -0.234 1 85.19 548 PHE B CA 1
ATOM 10438 C C . PHE B 1 548 ? -19.047 -6.387 0.857 1 85.19 548 PHE B C 1
ATOM 10440 O O . PHE B 1 548 ? -19.484 -6.27 2 1 85.19 548 PHE B O 1
ATOM 10447 N N . ILE B 1 549 ? -18.141 -7.273 0.558 1 89.94 549 ILE B N 1
ATOM 10448 C CA . ILE B 1 549 ? -17.656 -8.312 1.463 1 89.94 549 ILE B CA 1
ATOM 10449 C C . ILE B 1 549 ? -16.156 -8.148 1.69 1 89.94 549 ILE B C 1
ATOM 10451 O O . ILE B 1 549 ? -15.359 -8.875 1.099 1 89.94 549 ILE B O 1
ATOM 10455 N N . PRO B 1 550 ? -15.773 -7.215 2.559 1 90.25 550 PRO B N 1
ATOM 10456 C CA . PRO B 1 550 ? -14.359 -6.934 2.799 1 90.25 550 PRO B CA 1
ATOM 10457 C C . PRO B 1 550 ? -13.711 -7.934 3.758 1 90.25 550 PRO B C 1
ATOM 10459 O O . PRO B 1 550 ? -14.414 -8.617 4.504 1 90.25 550 PRO B O 1
ATOM 10462 N N . TYR B 1 551 ? -12.406 -8.062 3.684 1 93.12 551 TYR B N 1
ATOM 10463 C CA . TYR B 1 551 ? -11.641 -8.836 4.656 1 93.12 551 TYR B CA 1
ATOM 10464 C C . TYR B 1 551 ? -10.258 -8.234 4.871 1 93.12 551 TYR B C 1
ATOM 10466 O O . TYR B 1 551 ? -9.758 -7.492 4.016 1 93.12 551 TYR B O 1
ATOM 10474 N N . VAL B 1 552 ? -9.695 -8.453 6.02 1 92.75 552 VAL B N 1
ATOM 10475 C CA . VAL B 1 552 ? -8.297 -8.219 6.359 1 92.75 552 VAL B CA 1
ATOM 10476 C C . VAL B 1 552 ? -7.656 -9.516 6.852 1 92.75 552 VAL B C 1
ATOM 10478 O O . VAL B 1 552 ? -8.32 -10.344 7.484 1 92.75 552 VAL B O 1
ATOM 10481 N N . SER B 1 553 ? -6.414 -9.703 6.438 1 96 553 SER B N 1
ATOM 10482 C CA . SER B 1 553 ? -5.809 -10.969 6.848 1 96 553 SER B CA 1
ATOM 10483 C C . SER B 1 553 ? -4.297 -10.828 6.996 1 96 553 SER B C 1
ATOM 10485 O O . SER B 1 553 ? -3.686 -9.945 6.391 1 96 553 SER B O 1
ATOM 10487 N N . TYR B 1 554 ? -3.785 -11.586 7.875 1 95.81 554 TYR B N 1
ATOM 10488 C CA . TYR B 1 554 ? -2.363 -11.82 8.094 1 95.81 554 TYR B CA 1
ATOM 10489 C C . TYR B 1 554 ? -2.039 -13.312 8.023 1 95.81 554 TYR B C 1
ATOM 10491 O O . TYR B 1 554 ? -2.771 -14.141 8.57 1 95.81 554 TYR B O 1
ATOM 10499 N N . SER B 1 555 ? -0.983 -13.633 7.277 1 96.38 555 SER B N 1
ATOM 10500 C CA . SER B 1 555 ? -0.604 -15.039 7.188 1 96.38 555 SER B CA 1
ATOM 10501 C C . SER B 1 555 ? 0.901 -15.195 6.996 1 96.38 555 SER B C 1
ATOM 10503 O O . SER B 1 555 ? 1.564 -14.289 6.492 1 96.38 555 SER B O 1
ATOM 10505 N N . GLN B 1 556 ? 1.353 -16.391 7.43 1 96.06 556 GLN B N 1
ATOM 10506 C CA . GLN B 1 556 ? 2.77 -16.719 7.277 1 96.06 556 GLN B CA 1
ATOM 10507 C C . GLN B 1 556 ? 2.967 -17.953 6.422 1 96.06 556 GLN B C 1
ATOM 10509 O O . GLN B 1 556 ? 2.17 -18.906 6.492 1 96.06 556 GLN B O 1
ATOM 10514 N N . GLY B 1 557 ? 3.945 -17.891 5.551 1 93.81 557 GLY B N 1
ATOM 10515 C CA . GLY B 1 557 ? 4.461 -19.031 4.828 1 93.81 557 GLY B CA 1
ATOM 10516 C C . GLY B 1 557 ? 5.953 -19.234 5.004 1 93.81 557 GLY B C 1
ATOM 10517 O O . GLY B 1 557 ? 6.648 -18.344 5.488 1 93.81 557 GLY B O 1
ATOM 10518 N N . PHE B 1 558 ? 6.418 -20.375 4.664 1 90.81 558 PHE B N 1
ATOM 10519 C CA . PHE B 1 558 ? 7.852 -20.625 4.754 1 90.81 558 PHE B CA 1
ATOM 10520 C C . PHE B 1 558 ? 8.297 -21.641 3.707 1 90.81 558 PHE B C 1
ATOM 10522 O O . PHE B 1 558 ? 7.473 -22.375 3.166 1 90.81 558 PHE B O 1
ATOM 10529 N N . SER B 1 559 ? 9.523 -21.547 3.367 1 86.75 559 SER B N 1
ATOM 10530 C CA . SER B 1 559 ? 10.133 -22.531 2.484 1 86.75 559 SER B CA 1
ATOM 10531 C C . SER B 1 559 ? 11.594 -22.766 2.854 1 86.75 559 SER B C 1
ATOM 10533 O O . SER B 1 559 ? 12.273 -21.859 3.332 1 86.75 559 SER B O 1
ATOM 10535 N N . ILE B 1 560 ? 11.898 -23.969 2.688 1 78.38 560 ILE B N 1
ATOM 10536 C CA . ILE B 1 560 ? 13.328 -24.25 2.768 1 78.38 560 ILE B CA 1
ATOM 10537 C C . ILE B 1 560 ? 14.008 -23.859 1.458 1 78.38 560 ILE B C 1
ATOM 10539 O O . ILE B 1 560 ? 13.477 -24.125 0.375 1 78.38 560 ILE B O 1
ATOM 10543 N N . ALA B 1 561 ? 14.992 -23.078 1.614 1 68.25 561 ALA B N 1
ATOM 10544 C CA . ALA B 1 561 ? 15.734 -22.641 0.435 1 68.25 561 ALA B CA 1
ATOM 10545 C C . ALA B 1 561 ? 16.094 -23.828 -0.454 1 68.25 561 ALA B C 1
ATOM 10547 O O . ALA B 1 561 ? 16.125 -24.969 0.007 1 68.25 561 ALA B O 1
ATOM 10548 N N . ASP B 1 562 ? 16.203 -23.547 -1.744 1 73 562 ASP B N 1
ATOM 10549 C CA . ASP B 1 562 ? 16.688 -24.578 -2.67 1 73 562 ASP B CA 1
ATOM 10550 C C . ASP B 1 562 ? 18.031 -25.156 -2.215 1 73 562 ASP B C 1
ATOM 10552 O O . ASP B 1 562 ? 19.078 -24.797 -2.764 1 73 562 ASP B O 1
ATOM 10556 N N . LEU B 1 563 ? 17.922 -26.125 -1.303 1 75.81 563 LEU B N 1
ATOM 10557 C CA . LEU B 1 563 ? 19.078 -26.75 -0.683 1 75.81 563 LEU B CA 1
ATOM 10558 C C . LEU B 1 563 ? 19.969 -27.406 -1.734 1 75.81 563 LEU B C 1
ATOM 10560 O O . LEU B 1 563 ? 21.203 -27.375 -1.621 1 75.81 563 LEU B O 1
ATOM 10564 N N . GLY B 1 564 ? 19.344 -27.938 -2.662 1 77.31 564 GLY B N 1
ATOM 10565 C CA . GLY B 1 564 ? 20.109 -28.594 -3.715 1 77.31 564 GLY B CA 1
ATOM 10566 C C . GLY B 1 564 ? 21.062 -27.641 -4.43 1 77.31 564 GLY B C 1
ATOM 10567 O O . GLY B 1 564 ? 22.203 -27.984 -4.707 1 77.31 564 GLY B O 1
ATOM 10568 N N . SER B 1 565 ? 20.5 -26.531 -4.672 1 77.81 565 SER B N 1
ATOM 10569 C CA . SER B 1 565 ? 21.328 -25.531 -5.352 1 77.81 565 SER B CA 1
ATOM 10570 C C . SER B 1 565 ? 22.5 -25.109 -4.477 1 77.81 565 SER B C 1
ATOM 10572 O O . SER B 1 565 ? 23.609 -24.875 -4.98 1 77.81 565 SER B O 1
ATOM 10574 N N . VAL B 1 566 ? 22.297 -25.062 -3.281 1 75.69 566 VAL B N 1
ATOM 10575 C CA . VAL B 1 566 ? 23.344 -24.703 -2.338 1 75.69 566 VAL B CA 1
ATOM 10576 C C . VAL B 1 566 ? 24.375 -25.812 -2.252 1 75.69 566 VAL B C 1
ATOM 10578 O O . VAL B 1 566 ? 25.594 -25.547 -2.26 1 75.69 566 VAL B O 1
ATOM 10581 N N . LEU B 1 567 ? 24 -27 -2.266 1 79.81 567 LEU B N 1
ATOM 10582 C CA . LEU B 1 567 ? 24.875 -28.141 -2.047 1 79.81 567 LEU B CA 1
ATOM 10583 C C . LEU B 1 567 ? 25.75 -28.406 -3.271 1 79.81 567 LEU B C 1
ATOM 10585 O O . LEU B 1 567 ? 26.906 -28.781 -3.143 1 79.81 567 LEU B O 1
ATOM 10589 N N . ARG B 1 568 ? 25.141 -28.172 -4.379 1 78.88 568 ARG B N 1
ATOM 10590 C CA . ARG B 1 568 ? 25.906 -28.516 -5.57 1 78.88 568 ARG B CA 1
ATOM 10591 C C . ARG B 1 568 ? 27.016 -27.5 -5.812 1 78.88 568 ARG B C 1
ATOM 10593 O O . ARG B 1 568 ? 27.938 -27.75 -6.59 1 78.88 568 ARG B O 1
ATOM 10600 N N . SER B 1 569 ? 26.844 -26.328 -5.152 1 74.44 569 SER B N 1
ATOM 10601 C CA . SER B 1 569 ? 27.844 -25.281 -5.312 1 74.44 569 SER B CA 1
ATOM 10602 C C . SER B 1 569 ? 28.703 -25.141 -4.059 1 74.44 569 SER B C 1
ATOM 10604 O O . SER B 1 569 ? 29.375 -24.125 -3.875 1 74.44 569 SER B O 1
ATOM 10606 N N . ALA B 1 570 ? 28.609 -26.078 -3.23 1 71.81 570 ALA B N 1
ATOM 10607 C CA . ALA B 1 570 ? 29.297 -25.984 -1.943 1 71.81 570 ALA B CA 1
ATOM 10608 C C . ALA B 1 570 ? 30.812 -25.922 -2.133 1 71.81 570 ALA B C 1
ATOM 10610 O O . ALA B 1 570 ? 31.375 -26.656 -2.945 1 71.81 570 ALA B O 1
ATOM 10611 N N . THR B 1 571 ? 31.344 -24.984 -1.48 1 68.81 571 THR B N 1
ATOM 10612 C CA . THR B 1 571 ? 32.812 -24.922 -1.43 1 68.81 571 THR B CA 1
ATOM 10613 C C . THR B 1 571 ? 33.344 -25.453 -0.098 1 68.81 571 THR B C 1
ATOM 10615 O O . THR B 1 571 ? 34.5 -25.766 0.03 1 68.81 571 THR B O 1
ATOM 10618 N N . ALA B 1 572 ? 32.375 -25.578 0.826 1 68.44 572 ALA B N 1
ATOM 10619 C CA . ALA B 1 572 ? 32.719 -26.109 2.135 1 68.44 572 ALA B CA 1
ATOM 10620 C C . ALA B 1 572 ? 32.812 -27.625 2.1 1 68.44 572 ALA B C 1
ATOM 10622 O O . ALA B 1 572 ? 32.094 -28.297 1.352 1 68.44 572 ALA B O 1
ATOM 10623 N N . ASP B 1 573 ? 33.656 -28.078 2.979 1 71.69 573 ASP B N 1
ATOM 10624 C CA . ASP B 1 573 ? 33.906 -29.531 2.98 1 71.69 573 ASP B CA 1
ATOM 10625 C C . ASP B 1 573 ? 32.938 -30.234 3.943 1 71.69 573 ASP B C 1
ATOM 10627 O O . ASP B 1 573 ? 33 -31.453 4.082 1 71.69 573 ASP B O 1
ATOM 10631 N N . ASN B 1 574 ? 32.156 -29.328 4.594 1 73.06 574 ASN B N 1
ATOM 10632 C CA . ASN B 1 574 ? 31.188 -29.891 5.535 1 73.06 574 ASN B CA 1
ATOM 10633 C C . ASN B 1 574 ? 29.859 -29.141 5.496 1 73.06 574 ASN B C 1
ATOM 10635 O O . ASN B 1 574 ? 29.828 -27.906 5.543 1 73.06 574 ASN B O 1
ATOM 10639 N N . ILE B 1 575 ? 28.844 -29.938 5.41 1 76.88 575 ILE B N 1
ATOM 10640 C CA . ILE B 1 575 ? 27.531 -29.344 5.234 1 76.88 575 ILE B CA 1
ATOM 10641 C C . ILE B 1 575 ? 27.172 -28.516 6.461 1 76.88 575 ILE B C 1
ATOM 10643 O O . ILE B 1 575 ? 26.406 -27.547 6.359 1 76.88 575 ILE B O 1
ATOM 10647 N N . ASN B 1 576 ? 27.672 -28.922 7.609 1 69.75 576 ASN B N 1
ATOM 10648 C CA . ASN B 1 576 ? 27.375 -28.219 8.844 1 69.75 576 ASN B CA 1
ATOM 10649 C C . ASN B 1 576 ? 27.844 -26.766 8.789 1 69.75 576 ASN B C 1
ATOM 10651 O O . ASN B 1 576 ? 27.422 -25.938 9.594 1 69.75 576 ASN B O 1
ATOM 10655 N N . ASP B 1 577 ? 28.594 -26.562 7.859 1 65.88 577 ASP B N 1
ATOM 10656 C CA . ASP B 1 577 ? 29.109 -25.203 7.715 1 65.88 577 ASP B CA 1
ATOM 10657 C C . ASP B 1 577 ? 28.188 -24.359 6.848 1 65.88 577 ASP B C 1
ATOM 10659 O O . ASP B 1 577 ? 28.375 -23.141 6.727 1 65.88 577 ASP B O 1
ATOM 10663 N N . ILE B 1 578 ? 27.25 -25.078 6.324 1 67.19 578 ILE B N 1
ATOM 10664 C CA . ILE B 1 578 ? 26.281 -24.359 5.512 1 67.19 578 ILE B CA 1
ATOM 10665 C C . ILE B 1 578 ? 25.125 -23.859 6.395 1 67.19 578 ILE B C 1
ATOM 10667 O O . ILE B 1 578 ? 24.484 -24.641 7.09 1 67.19 578 ILE B O 1
ATOM 10671 N N . GLN B 1 579 ? 25.047 -22.562 6.652 1 63.78 579 GLN B N 1
ATOM 10672 C CA . GLN B 1 579 ? 23.969 -21.984 7.438 1 63.78 579 GLN B CA 1
ATOM 10673 C C . GLN B 1 579 ? 22.656 -22.016 6.664 1 63.78 579 GLN B C 1
ATOM 10675 O O . GLN B 1 579 ? 22.516 -21.344 5.637 1 63.78 579 GLN B O 1
ATOM 10680 N N . LEU B 1 580 ? 21.797 -22.984 7.152 1 70.19 580 LEU B N 1
ATOM 10681 C CA . LEU B 1 580 ? 20.5 -23.094 6.492 1 70.19 580 LEU B CA 1
ATOM 10682 C C . LEU B 1 580 ? 19.391 -22.562 7.398 1 70.19 580 LEU B C 1
ATOM 10684 O O . LEU B 1 580 ? 19.344 -22.875 8.586 1 70.19 580 LEU B O 1
ATOM 10688 N N . GLU B 1 581 ? 18.703 -21.5 7.023 1 75.88 581 GLU B N 1
ATOM 10689 C CA . GLU B 1 581 ? 17.5 -21.016 7.691 1 75.88 581 GLU B CA 1
ATOM 10690 C C . GLU B 1 581 ? 16.312 -20.984 6.738 1 75.88 581 GLU B C 1
ATOM 10692 O O . GLU B 1 581 ? 16.469 -20.766 5.535 1 75.88 581 GLU B O 1
ATOM 10697 N N . PRO B 1 582 ? 15.148 -21.297 7.281 1 82.88 582 PRO B N 1
ATOM 10698 C CA . PRO B 1 582 ? 13.977 -21.219 6.402 1 82.88 582 PRO B CA 1
ATOM 10699 C C . PRO B 1 582 ? 13.672 -19.781 5.969 1 82.88 582 PRO B C 1
ATOM 10701 O O . PRO B 1 582 ? 13.883 -18.844 6.742 1 82.88 582 PRO B O 1
ATOM 10704 N N . ALA B 1 583 ? 13.25 -19.656 4.762 1 87.12 583 ALA B N 1
ATOM 10705 C CA . ALA B 1 583 ? 12.711 -18.391 4.309 1 87.12 583 ALA B CA 1
ATOM 10706 C C . ALA B 1 583 ? 11.266 -18.203 4.781 1 87.12 583 ALA B C 1
ATOM 10708 O O . ALA B 1 583 ? 10.359 -18.891 4.305 1 87.12 583 ALA B O 1
ATOM 10709 N N . VAL B 1 584 ? 11.07 -17.359 5.699 1 92.69 584 VAL B N 1
ATOM 10710 C CA . VAL B 1 584 ? 9.742 -17.094 6.246 1 92.69 584 VAL B CA 1
ATOM 10711 C C . VAL B 1 584 ? 9.141 -15.859 5.59 1 92.69 584 VAL B C 1
ATOM 10713 O O . VAL B 1 584 ? 9.789 -14.812 5.516 1 92.69 584 VAL B O 1
ATOM 10716 N N . THR B 1 585 ? 7.977 -15.969 5.133 1 95.06 585 THR B N 1
ATOM 10717 C CA . THR B 1 585 ? 7.262 -14.867 4.504 1 95.06 585 THR B CA 1
ATOM 10718 C C . THR B 1 585 ? 6.055 -14.453 5.344 1 95.06 585 THR B C 1
ATOM 10720 O O . THR B 1 585 ? 5.281 -15.305 5.785 1 95.06 585 THR B O 1
ATOM 10723 N N . LYS B 1 586 ? 5.926 -13.211 5.598 1 96.19 586 LYS B N 1
ATOM 10724 C CA . LYS B 1 586 ? 4.758 -12.609 6.234 1 96.19 586 LYS B CA 1
ATOM 10725 C C . LYS B 1 586 ? 3.912 -11.852 5.219 1 96.19 586 LYS B C 1
ATOM 10727 O O . LYS B 1 586 ? 4.434 -11.031 4.453 1 96.19 586 LYS B O 1
ATOM 10732 N N . ASN B 1 587 ? 2.688 -12.109 5.266 1 96.75 587 ASN B N 1
ATOM 10733 C CA . ASN B 1 587 ? 1.806 -11.508 4.27 1 96.75 587 ASN B CA 1
ATOM 10734 C C . ASN B 1 587 ? 0.647 -10.758 4.926 1 96.75 587 ASN B C 1
ATOM 10736 O O . ASN B 1 587 ? -0.065 -11.32 5.762 1 96.75 587 ASN B O 1
ATOM 10740 N N . TYR B 1 588 ? 0.444 -9.484 4.582 1 93.75 588 TYR B N 1
ATOM 10741 C CA . TYR B 1 588 ? -0.672 -8.633 4.977 1 93.75 588 TYR B CA 1
ATOM 10742 C C . TYR B 1 588 ? -1.562 -8.312 3.779 1 93.75 588 TYR B C 1
ATOM 10744 O O . TYR B 1 588 ? -1.07 -7.898 2.727 1 93.75 588 TYR B O 1
ATOM 10752 N N . GLU B 1 589 ? -2.848 -8.531 4.031 1 95.31 589 GLU B N 1
ATOM 10753 C CA . GLU B 1 589 ? -3.729 -8.328 2.889 1 95.31 589 GLU B CA 1
ATOM 10754 C C . GLU B 1 589 ? -5.035 -7.664 3.311 1 95.31 589 GLU B C 1
ATOM 10756 O O . GLU B 1 589 ? -5.555 -7.938 4.395 1 95.31 589 GLU B O 1
ATOM 10761 N N . PHE B 1 590 ? -5.559 -6.742 2.488 1 92 590 PHE B N 1
ATOM 10762 C CA . PHE B 1 590 ? -6.926 -6.23 2.51 1 92 590 PHE B CA 1
ATOM 10763 C C . PHE B 1 590 ? -7.586 -6.387 1.145 1 92 590 PHE B C 1
ATOM 10765 O O . PHE B 1 590 ? -7 -6.027 0.122 1 92 590 PHE B O 1
ATOM 10772 N N . GLY B 1 591 ? -8.695 -7.039 1.11 1 93.69 591 GLY B N 1
ATOM 10773 C CA . GLY B 1 591 ? -9.438 -7.23 -0.127 1 93.69 591 GLY B CA 1
ATOM 10774 C C . GLY B 1 591 ? -10.938 -7.234 0.07 1 93.69 591 GLY B C 1
ATOM 10775 O O . GLY B 1 591 ? -11.422 -7.168 1.203 1 93.69 591 GLY B O 1
ATOM 10776 N N . PHE B 1 592 ? -11.719 -7.203 -1.005 1 90.88 592 PHE B N 1
ATOM 10777 C CA . PHE B 1 592 ? -13.164 -7.324 -0.917 1 90.88 592 PHE B CA 1
ATOM 10778 C C . PHE B 1 592 ? -13.742 -7.922 -2.199 1 90.88 592 PHE B C 1
ATOM 10780 O O . PHE B 1 592 ? -13.086 -7.906 -3.242 1 90.88 592 PHE B O 1
ATOM 10787 N N . LEU B 1 593 ? -14.828 -8.523 -2.045 1 91.44 593 LEU B N 1
ATOM 10788 C CA . LEU B 1 593 ? -15.68 -9.031 -3.113 1 91.44 593 LEU B CA 1
ATOM 10789 C C . LEU B 1 593 ? -17.016 -8.305 -3.137 1 91.44 593 LEU B C 1
ATOM 10791 O O . LEU B 1 593 ? -17.609 -8.039 -2.086 1 91.44 593 LEU B O 1
ATOM 10795 N N . SER B 1 594 ? -17.375 -7.867 -4.316 1 88.12 594 SER B N 1
ATOM 10796 C CA . SER B 1 594 ? -18.688 -7.242 -4.504 1 88.12 594 SER B CA 1
ATOM 10797 C C . SER B 1 594 ? -19.5 -7.977 -5.555 1 88.12 594 SER B C 1
ATOM 10799 O O . SER B 1 594 ? -19.031 -8.234 -6.66 1 88.12 594 SER B O 1
ATOM 10801 N N . LYS B 1 595 ? -20.656 -8.234 -5.152 1 86.62 595 LYS B N 1
ATOM 10802 C CA . LYS B 1 595 ? -21.578 -8.906 -6.07 1 86.62 595 LYS B CA 1
ATOM 10803 C C . LYS B 1 595 ? -22.859 -8.102 -6.254 1 86.62 595 LYS B C 1
ATOM 10805 O O . LYS B 1 595 ? -23.562 -7.828 -5.285 1 86.62 595 LYS B O 1
ATOM 10810 N N . PHE B 1 596 ? -23.062 -7.77 -7.445 1 83 596 PHE B N 1
ATOM 10811 C CA . PHE B 1 596 ? -24.328 -7.168 -7.867 1 83 596 PHE B CA 1
ATOM 10812 C C . PHE B 1 596 ? -25.078 -8.094 -8.812 1 83 596 PHE B C 1
ATOM 10814 O O . PHE B 1 596 ? -24.672 -9.242 -9.023 1 83 596 PHE B O 1
ATOM 10821 N N . GLN B 1 597 ? -26.25 -7.699 -9.312 1 80 597 GLN B N 1
ATOM 10822 C CA . GLN B 1 597 ? -27.078 -8.562 -10.156 1 80 597 GLN B CA 1
ATOM 10823 C C . GLN B 1 597 ? -26.312 -9.008 -11.398 1 80 597 GLN B C 1
ATOM 10825 O O . GLN B 1 597 ? -26.344 -10.188 -11.766 1 80 597 GLN B O 1
ATOM 10830 N N . ASN B 1 598 ? -25.578 -8.109 -12 1 89 598 ASN B N 1
ATOM 10831 C CA . ASN B 1 598 ? -24.922 -8.438 -13.266 1 89 598 ASN B CA 1
ATOM 10832 C C . ASN B 1 598 ? -23.438 -8.141 -13.211 1 89 598 ASN B C 1
ATOM 10834 O O . ASN B 1 598 ? -22.766 -8.117 -14.242 1 89 598 ASN B O 1
ATOM 10838 N N . LEU B 1 599 ? -23 -7.891 -11.992 1 89.81 599 LEU B N 1
ATOM 10839 C CA . LEU B 1 599 ? -21.594 -7.461 -11.898 1 89.81 599 LEU B CA 1
ATOM 10840 C C . LEU B 1 599 ? -20.922 -8.078 -10.68 1 89.81 599 LEU B C 1
ATOM 10842 O O . LEU B 1 599 ? -21.484 -8.086 -9.586 1 89.81 599 LEU B O 1
ATOM 10846 N N . LYS B 1 600 ? -19.812 -8.68 -10.93 1 91 600 LYS B N 1
ATOM 10847 C CA . LYS B 1 600 ? -18.938 -9.148 -9.867 1 91 600 LYS B CA 1
ATOM 10848 C C . LYS B 1 600 ? -17.594 -8.422 -9.898 1 91 600 LYS B C 1
ATOM 10850 O O . LYS B 1 600 ? -16.953 -8.328 -10.945 1 91 600 LYS B O 1
ATOM 10855 N N . PHE B 1 601 ? -17.25 -7.867 -8.773 1 91.94 601 PHE B N 1
ATOM 10856 C CA . PHE B 1 601 ? -16.016 -7.098 -8.68 1 91.94 601 PHE B CA 1
ATOM 10857 C C . PHE B 1 601 ? -15.18 -7.574 -7.504 1 91.94 601 PHE B C 1
ATOM 10859 O O . PHE B 1 601 ? -15.695 -7.82 -6.414 1 91.94 601 PHE B O 1
ATOM 10866 N N . GLU B 1 602 ? -13.875 -7.793 -7.742 1 93.88 602 GLU B N 1
ATOM 10867 C CA . GLU B 1 602 ? -12.922 -8.172 -6.699 1 93.88 602 GLU B CA 1
ATOM 10868 C C . GLU B 1 602 ? -11.672 -7.297 -6.746 1 93.88 602 GLU B C 1
ATOM 10870 O O . GLU B 1 602 ? -11.172 -6.984 -7.828 1 93.88 602 GLU B O 1
ATOM 10875 N N . ALA B 1 603 ? -11.234 -6.871 -5.598 1 93.75 603 ALA B N 1
ATOM 10876 C CA . ALA B 1 603 ? -10 -6.098 -5.488 1 93.75 603 ALA B CA 1
ATOM 10877 C C . ALA B 1 603 ? -9.211 -6.504 -4.25 1 93.75 603 ALA B C 1
ATOM 10879 O O . ALA B 1 603 ? -9.789 -6.816 -3.207 1 93.75 603 ALA B O 1
ATOM 10880 N N . VAL B 1 604 ? -7.898 -6.527 -4.391 1 95.56 604 VAL B N 1
ATOM 10881 C CA . VAL B 1 604 ? -7.043 -6.887 -3.266 1 95.56 604 VAL B CA 1
ATOM 10882 C C . VAL B 1 604 ? -5.746 -6.082 -3.324 1 95.56 604 VAL B C 1
ATOM 10884 O O . VAL B 1 604 ? -5.199 -5.852 -4.406 1 95.56 604 VAL B O 1
ATOM 10887 N N . GLY B 1 605 ? -5.305 -5.566 -2.213 1 93.5 605 GLY B N 1
ATOM 10888 C CA . GLY B 1 605 ? -3.965 -5.055 -1.979 1 93.5 605 GLY B CA 1
ATOM 10889 C C . GLY B 1 605 ? -3.191 -5.855 -0.949 1 93.5 605 GLY B C 1
ATOM 10890 O O . GLY B 1 605 ? -3.775 -6.375 0.004 1 93.5 605 GLY B O 1
ATOM 10891 N N . TYR B 1 606 ? -1.891 -5.992 -1.157 1 94.56 606 TYR B N 1
ATOM 10892 C CA . TYR B 1 606 ? -1.111 -6.805 -0.229 1 94.56 606 TYR B CA 1
ATOM 10893 C C . TYR B 1 606 ? 0.306 -6.262 -0.088 1 94.56 606 TYR B C 1
ATOM 10895 O O . TYR B 1 606 ? 0.783 -5.523 -0.951 1 94.56 606 TYR B O 1
ATOM 10903 N N . TYR B 1 607 ? 0.932 -6.562 0.962 1 92.56 607 TYR B N 1
ATOM 10904 C CA . TYR B 1 607 ? 2.326 -6.32 1.312 1 92.56 607 TYR B CA 1
ATOM 10905 C C . TYR B 1 607 ? 2.941 -7.539 1.988 1 92.56 607 TYR B C 1
ATOM 10907 O O . TYR B 1 607 ? 2.385 -8.07 2.953 1 92.56 607 TYR B O 1
ATOM 10915 N N . SER B 1 608 ? 4.043 -8.016 1.432 1 95.19 608 SER B N 1
ATOM 10916 C CA . SER B 1 608 ? 4.676 -9.203 2 1 95.19 608 SER B CA 1
ATOM 10917 C C . SER B 1 608 ? 6.168 -8.984 2.219 1 95.19 608 SER B C 1
ATOM 10919 O O . SER B 1 608 ? 6.832 -8.336 1.403 1 95.19 608 SER B O 1
ATOM 10921 N N . THR B 1 609 ? 6.664 -9.516 3.305 1 94.31 609 THR B N 1
ATOM 10922 C CA . THR B 1 609 ? 8.078 -9.445 3.637 1 94.31 609 THR B CA 1
ATOM 10923 C C . THR B 1 609 ? 8.656 -10.844 3.855 1 94.31 609 THR B C 1
ATOM 10925 O O . THR B 1 609 ? 7.93 -11.766 4.219 1 94.31 609 THR B O 1
ATOM 10928 N N . SER B 1 610 ? 9.891 -10.961 3.535 1 93 610 SER B N 1
ATOM 10929 C CA . SER B 1 610 ? 10.594 -12.211 3.828 1 93 610 SER B CA 1
ATOM 10930 C C . SER B 1 610 ? 11.984 -11.938 4.383 1 93 610 SER B C 1
ATOM 10932 O O . SER B 1 610 ? 12.625 -10.945 4.023 1 93 610 SER B O 1
ATOM 10934 N N . ASN B 1 611 ? 12.414 -12.789 5.254 1 88.75 611 ASN B N 1
ATOM 10935 C CA . ASN B 1 611 ? 13.742 -12.648 5.84 1 88.75 611 ASN B CA 1
ATOM 10936 C C . ASN B 1 611 ? 14.828 -13.078 4.863 1 88.75 611 ASN B C 1
ATOM 10938 O O . ASN B 1 611 ? 15.969 -12.625 4.965 1 88.75 611 ASN B O 1
ATOM 10942 N N . LEU B 1 612 ? 14.445 -14 3.99 1 84.38 612 LEU B N 1
ATOM 10943 C CA . LEU B 1 612 ? 15.336 -14.438 2.92 1 84.38 612 LEU B CA 1
ATOM 10944 C C . LEU B 1 612 ? 14.664 -14.297 1.56 1 84.38 612 LEU B C 1
ATOM 10946 O O . LEU B 1 612 ? 13.438 -14.266 1.472 1 84.38 612 LEU B O 1
ATOM 10950 N N . GLY B 1 613 ? 15.523 -14.047 0.612 1 77.62 613 GLY B N 1
ATOM 10951 C CA . GLY B 1 613 ? 14.984 -13.828 -0.721 1 77.62 613 GLY B CA 1
ATOM 10952 C C . GLY B 1 613 ? 14.672 -15.117 -1.457 1 77.62 613 GLY B C 1
ATOM 10953 O O . GLY B 1 613 ? 15.062 -16.203 -1.016 1 77.62 613 GLY B O 1
ATOM 10954 N N . THR B 1 614 ? 13.789 -14.828 -2.422 1 68.88 614 THR B N 1
ATOM 10955 C CA . THR B 1 614 ? 13.469 -15.852 -3.412 1 68.88 614 THR B CA 1
ATOM 10956 C C . THR B 1 614 ? 14.195 -15.578 -4.727 1 68.88 614 THR B C 1
ATOM 10958 O O . THR B 1 614 ? 14.578 -14.438 -5.004 1 68.88 614 THR B O 1
ATOM 10961 N N . GLY B 1 615 ? 15 -16.375 -5.207 1 64.69 615 GLY B N 1
ATOM 10962 C CA . GLY B 1 615 ? 15.719 -16.203 -6.457 1 64.69 615 GLY B CA 1
ATOM 10963 C C . GLY B 1 615 ? 17.188 -16.578 -6.352 1 64.69 615 GLY B C 1
ATOM 10964 O O . GLY B 1 615 ? 17.609 -17.156 -5.355 1 64.69 615 GLY B O 1
ATOM 10965 N N . VAL B 1 616 ? 17.781 -16.266 -7.461 1 70.38 616 VAL B N 1
ATOM 10966 C CA . VAL B 1 616 ? 19.188 -16.672 -7.52 1 70.38 616 VAL B CA 1
ATOM 10967 C C . VAL B 1 616 ? 20.062 -15.477 -7.855 1 70.38 616 VAL B C 1
ATOM 10969 O O . VAL B 1 616 ? 19.641 -14.57 -8.578 1 70.38 616 VAL B O 1
ATOM 10972 N N . VAL B 1 617 ? 21.109 -15.352 -7.207 1 72.12 617 VAL B N 1
ATOM 10973 C CA . VAL B 1 617 ? 22.125 -14.336 -7.504 1 72.12 617 VAL B CA 1
ATOM 10974 C C . VAL B 1 617 ? 23.438 -15.008 -7.879 1 72.12 617 VAL B C 1
ATOM 10976 O O . VAL B 1 617 ? 23.781 -16.062 -7.34 1 72.12 617 VAL B O 1
ATOM 10979 N N . PHE B 1 618 ? 24.047 -14.43 -8.891 1 72.69 618 PHE B N 1
ATOM 10980 C CA . PHE B 1 618 ? 25.359 -14.945 -9.25 1 72.69 618 PHE B CA 1
ATOM 10981 C C . PHE B 1 618 ? 26.438 -14.406 -8.312 1 72.69 618 PHE B C 1
ATOM 10983 O O . PHE B 1 618 ? 26.609 -13.195 -8.195 1 72.69 618 PHE B O 1
ATOM 10990 N N . ASP B 1 619 ? 27.047 -15.297 -7.664 1 72.69 619 ASP B N 1
ATOM 10991 C CA . ASP B 1 619 ? 28.172 -14.953 -6.809 1 72.69 619 ASP B CA 1
ATOM 10992 C C . ASP B 1 619 ? 29.5 -15.102 -7.555 1 72.69 619 ASP B C 1
ATOM 10994 O O . ASP B 1 619 ? 29.953 -16.219 -7.789 1 72.69 619 ASP B O 1
ATOM 10998 N N . GLU B 1 620 ? 30.062 -14.031 -7.883 1 69.44 620 GLU B N 1
ATOM 10999 C CA . GLU B 1 620 ? 31.297 -14.039 -8.664 1 69.44 620 GLU B CA 1
ATOM 11000 C C . GLU B 1 620 ? 32.438 -14.695 -7.883 1 69.44 620 GLU B C 1
ATOM 11002 O O . GLU B 1 620 ? 33.344 -15.289 -8.477 1 69.44 620 GLU B O 1
ATOM 11007 N N . ASN B 1 621 ? 32.5 -14.555 -6.574 1 70.81 621 ASN B N 1
ATOM 11008 C CA . ASN B 1 621 ? 33.562 -15.086 -5.75 1 70.81 621 ASN B CA 1
ATOM 11009 C C . ASN B 1 621 ? 33.656 -16.609 -5.859 1 70.81 621 ASN B C 1
ATOM 11011 O O . ASN B 1 621 ? 34.75 -17.156 -5.828 1 70.81 621 ASN B O 1
ATOM 11015 N N . ILE B 1 622 ? 32.562 -17.219 -6.008 1 72.31 622 ILE B N 1
ATOM 11016 C CA . ILE B 1 622 ? 32.594 -18.672 -6.059 1 72.31 622 ILE B CA 1
ATOM 11017 C C . ILE B 1 622 ? 32.156 -19.156 -7.438 1 72.31 622 ILE B C 1
ATOM 11019 O O . ILE B 1 622 ? 31.969 -20.359 -7.652 1 72.31 622 ILE B O 1
ATOM 11023 N N . ASN B 1 623 ? 31.875 -18.203 -8.367 1 73.06 623 ASN B N 1
ATOM 11024 C CA . ASN B 1 623 ? 31.469 -18.516 -9.727 1 73.06 623 ASN B CA 1
ATOM 11025 C C . ASN B 1 623 ? 30.266 -19.453 -9.75 1 73.06 623 ASN B C 1
ATOM 11027 O O . ASN B 1 623 ? 30.312 -20.531 -10.367 1 73.06 623 ASN B O 1
ATOM 11031 N N . SER B 1 624 ? 29.266 -19.047 -8.969 1 76.06 624 SER B N 1
ATOM 11032 C CA . SER B 1 624 ? 28.078 -19.891 -8.875 1 76.06 624 SER B CA 1
ATOM 11033 C C . SER B 1 624 ? 26.828 -19.047 -8.625 1 76.06 624 SER B C 1
ATOM 11035 O O . SER B 1 624 ? 26.906 -17.969 -8.023 1 76.06 624 SER B O 1
ATOM 11037 N N . PHE B 1 625 ? 25.766 -19.625 -9.117 1 70.56 625 PHE B N 1
ATOM 11038 C CA . PHE B 1 625 ? 24.484 -19.078 -8.734 1 70.56 625 PHE B CA 1
ATOM 11039 C C . PHE B 1 625 ? 24.062 -19.594 -7.363 1 70.56 625 PHE B C 1
ATOM 11041 O O . PHE B 1 625 ? 24.125 -20.781 -7.094 1 70.56 625 PHE B O 1
ATOM 11048 N N . VAL B 1 626 ? 23.75 -18.656 -6.465 1 73.25 626 VAL B N 1
ATOM 11049 C CA . VAL B 1 626 ? 23.328 -19.031 -5.125 1 73.25 626 VAL B CA 1
ATOM 11050 C C . VAL B 1 626 ? 22 -18.344 -4.801 1 73.25 626 VAL B C 1
ATOM 11052 O O . VAL B 1 626 ? 21.672 -17.297 -5.355 1 73.25 626 VAL B O 1
ATOM 11055 N N . PRO B 1 627 ? 21.203 -19.047 -3.898 1 72.94 627 PRO B N 1
ATOM 11056 C CA . PRO B 1 627 ? 19.969 -18.375 -3.49 1 72.94 627 PRO B CA 1
ATOM 11057 C C . PRO B 1 627 ? 20.219 -17.016 -2.83 1 72.94 627 PRO B C 1
ATOM 11059 O O . PRO B 1 627 ? 21.188 -16.859 -2.086 1 72.94 627 PRO B O 1
ATOM 11062 N N . SER B 1 628 ? 19.297 -16.047 -3.15 1 75.94 628 SER B N 1
ATOM 11063 C CA . SER B 1 628 ? 19.391 -14.727 -2.537 1 75.94 628 SER B CA 1
ATOM 11064 C C . SER B 1 628 ? 19.188 -14.805 -1.028 1 75.94 628 SER B C 1
ATOM 11066 O O . SER B 1 628 ? 18.281 -15.5 -0.556 1 75.94 628 SER B O 1
ATOM 11068 N N . LYS B 1 629 ? 20.016 -14.094 -0.306 1 78.12 629 LYS B N 1
ATOM 11069 C CA . LYS B 1 629 ? 19.938 -14.133 1.151 1 78.12 629 LYS B CA 1
ATOM 11070 C C . LYS B 1 629 ? 19.344 -12.836 1.699 1 78.12 629 LYS B C 1
ATOM 11072 O O . LYS B 1 629 ? 18.984 -12.766 2.873 1 78.12 629 LYS B O 1
ATOM 11077 N N . GLN B 1 630 ? 19.188 -11.938 0.858 1 84.81 630 GLN B N 1
ATOM 11078 C CA . GLN B 1 630 ? 18.703 -10.656 1.354 1 84.81 630 GLN B CA 1
ATOM 11079 C C . GLN B 1 630 ? 17.188 -10.656 1.5 1 84.81 630 GLN B C 1
ATOM 11081 O O . GLN B 1 630 ? 16.484 -11.227 0.671 1 84.81 630 GLN B O 1
ATOM 11086 N N . PRO B 1 631 ? 16.719 -10.008 2.559 1 89.25 631 PRO B N 1
ATOM 11087 C CA . PRO B 1 631 ? 15.273 -9.891 2.732 1 89.25 631 PRO B CA 1
ATOM 11088 C C . PRO B 1 631 ? 14.594 -9.195 1.552 1 89.25 631 PRO B C 1
ATOM 11090 O O . PRO B 1 631 ? 15.234 -8.43 0.829 1 89.25 631 PRO B O 1
ATOM 11093 N N . GLN B 1 632 ? 13.328 -9.508 1.383 1 92.31 632 GLN B N 1
ATOM 11094 C CA . GLN B 1 632 ? 12.562 -8.93 0.282 1 92.31 632 GLN B CA 1
ATOM 11095 C C . GLN B 1 632 ? 11.242 -8.344 0.775 1 92.31 632 GLN B C 1
ATOM 11097 O O . GLN B 1 632 ? 10.57 -8.945 1.612 1 92.31 632 GLN B O 1
ATOM 11102 N N . ASP B 1 633 ? 10.938 -7.125 0.309 1 92 633 ASP B N 1
ATOM 11103 C CA . ASP B 1 633 ? 9.633 -6.492 0.485 1 92 633 ASP B CA 1
ATOM 11104 C C . ASP B 1 633 ? 8.875 -6.41 -0.84 1 92 633 ASP B C 1
ATOM 11106 O O . ASP B 1 633 ? 9.359 -5.797 -1.795 1 92 633 ASP B O 1
ATOM 11110 N N . ILE B 1 634 ? 7.766 -7.039 -0.859 1 94.69 634 ILE B N 1
ATOM 11111 C CA . ILE B 1 634 ? 6.992 -7.09 -2.094 1 94.69 634 ILE B CA 1
ATOM 11112 C C . ILE B 1 634 ? 5.582 -6.562 -1.841 1 94.69 634 ILE B C 1
ATOM 11114 O O . ILE B 1 634 ? 4.977 -6.859 -0.807 1 94.69 634 ILE B O 1
ATOM 11118 N N . TYR B 1 635 ? 5.078 -5.754 -2.727 1 93.19 635 TYR B N 1
ATOM 11119 C CA . TYR B 1 635 ? 3.729 -5.207 -2.619 1 93.19 635 TYR B CA 1
ATOM 11120 C C . TYR B 1 635 ? 3.023 -5.23 -3.969 1 93.19 635 TYR B C 1
ATOM 11122 O O . TYR B 1 635 ? 3.674 -5.25 -5.016 1 93.19 635 TYR B O 1
ATOM 11130 N N . GLY B 1 636 ? 1.706 -5.301 -3.938 1 94.56 636 GLY B N 1
ATOM 11131 C CA . GLY B 1 636 ? 0.968 -5.332 -5.191 1 94.56 636 GLY B CA 1
ATOM 11132 C C . GLY B 1 636 ? -0.532 -5.203 -5 1 94.56 636 GLY B C 1
ATOM 11133 O O . GLY B 1 636 ? -1.013 -5.078 -3.873 1 94.56 636 GLY B O 1
ATOM 11134 N N . GLY B 1 637 ? -1.217 -5.145 -6.094 1 94.5 637 GLY B N 1
ATOM 11135 C CA . GLY B 1 637 ? -2.668 -5.086 -6.152 1 94.5 637 GLY B CA 1
ATOM 11136 C C . GLY B 1 637 ? -3.248 -5.824 -7.344 1 94.5 637 GLY B C 1
ATOM 11137 O O . GLY B 1 637 ? -2.562 -6.031 -8.344 1 94.5 637 GLY B O 1
ATOM 11138 N N . GLU B 1 638 ? -4.48 -6.25 -7.141 1 97.62 638 GLU B N 1
ATOM 11139 C CA . GLU B 1 638 ? -5.223 -6.973 -8.172 1 97.62 638 GLU B CA 1
ATOM 11140 C C . GLU B 1 638 ? -6.676 -6.508 -8.227 1 97.62 638 GLU B C 1
ATOM 11142 O O . GLU B 1 638 ? -7.289 -6.238 -7.191 1 97.62 638 GLU B O 1
ATOM 11147 N N . VAL B 1 639 ? -7.184 -6.379 -9.422 1 95.5 639 VAL B N 1
ATOM 11148 C CA . VAL B 1 639 ? -8.602 -6.105 -9.617 1 95.5 639 VAL B CA 1
ATOM 11149 C C . VAL B 1 639 ? -9.164 -7.039 -10.688 1 95.5 639 VAL B C 1
ATOM 11151 O O . VAL B 1 639 ? -8.469 -7.398 -11.641 1 95.5 639 VAL B O 1
ATOM 11154 N N . SER B 1 640 ? -10.352 -7.488 -10.5 1 96.69 640 SER B N 1
ATOM 11155 C CA . SER B 1 640 ? -11.078 -8.305 -11.469 1 96.69 640 SER B CA 1
ATOM 11156 C C . SER B 1 640 ? -12.547 -7.895 -11.547 1 96.69 640 SER B C 1
ATOM 11158 O O . SER B 1 640 ? -13.172 -7.594 -10.531 1 96.69 640 SER B O 1
ATOM 11160 N N . LEU B 1 641 ? -13.055 -7.824 -12.742 1 95.56 641 LEU B N 1
ATOM 11161 C CA . LEU B 1 641 ? -14.438 -7.461 -13.023 1 95.56 641 LEU B CA 1
ATOM 11162 C C . LEU B 1 641 ? -15.07 -8.438 -14.008 1 95.56 641 LEU B C 1
ATOM 11164 O O . LEU B 1 641 ? -14.469 -8.766 -15.031 1 95.56 641 LEU B O 1
ATOM 11168 N N . ASP B 1 642 ? -16.234 -8.953 -13.672 1 93.75 642 ASP B N 1
ATOM 11169 C CA . ASP B 1 642 ? -17.031 -9.789 -14.555 1 93.75 642 ASP B CA 1
ATOM 11170 C C . ASP B 1 642 ? -18.438 -9.227 -14.719 1 93.75 642 ASP B C 1
ATOM 11172 O O . ASP B 1 642 ? -19.141 -8.984 -13.734 1 93.75 642 ASP B O 1
ATOM 11176 N N . TYR B 1 643 ? -18.828 -9.07 -15.93 1 94.62 643 TYR B N 1
ATOM 11177 C CA . TYR B 1 643 ? -20.156 -8.594 -16.266 1 94.62 643 TYR B CA 1
ATOM 11178 C C . TYR B 1 643 ? -20.938 -9.648 -17.031 1 94.62 643 TYR B C 1
ATOM 11180 O O . TYR B 1 643 ? -20.406 -10.281 -17.938 1 94.62 643 TYR B O 1
ATOM 11188 N N . PHE B 1 644 ? -22.156 -9.828 -16.625 1 90.25 644 PHE B N 1
ATOM 11189 C CA . PHE B 1 644 ? -23.078 -10.75 -17.266 1 90.25 644 PHE B CA 1
ATOM 11190 C C . PHE B 1 644 ? -24.312 -10.008 -17.781 1 90.25 644 PHE B C 1
ATOM 11192 O O . PHE B 1 644 ? -24.984 -9.32 -17.016 1 90.25 644 PHE B O 1
ATOM 11199 N N . SER B 1 645 ? -24.594 -10.258 -19.031 1 90 645 SER B N 1
ATOM 11200 C CA . SER B 1 645 ? -25.797 -9.617 -19.547 1 90 645 SER B CA 1
ATOM 11201 C C . SER B 1 645 ? -27.047 -10.258 -18.969 1 90 645 SER B C 1
ATOM 11203 O O . SER B 1 645 ? -27.031 -11.422 -18.562 1 90 645 SER B O 1
ATOM 11205 N N . ILE B 1 646 ? -28.125 -9.555 -19 1 83.56 646 ILE B N 1
ATOM 11206 C CA . ILE B 1 646 ? -29.375 -10.008 -18.391 1 83.56 646 ILE B CA 1
ATOM 11207 C C . ILE B 1 646 ? -29.891 -11.242 -19.125 1 83.56 646 ILE B C 1
ATOM 11209 O O . ILE B 1 646 ? -30.453 -12.148 -18.516 1 83.56 646 ILE B O 1
ATOM 11213 N N . ASP B 1 647 ? -29.609 -11.312 -20.453 1 83.06 647 ASP B N 1
ATOM 11214 C CA . ASP B 1 647 ? -30.062 -12.453 -21.234 1 83.06 647 ASP B CA 1
ATOM 11215 C C . ASP B 1 647 ? -29.016 -13.57 -21.25 1 83.06 647 ASP B C 1
ATOM 11217 O O . ASP B 1 647 ? -29.188 -14.578 -21.938 1 83.06 647 ASP B O 1
ATOM 11221 N N . ASN B 1 648 ? -27.922 -13.383 -20.562 1 80.44 648 ASN B N 1
ATOM 11222 C CA . ASN B 1 648 ? -26.828 -14.344 -20.391 1 80.44 648 ASN B CA 1
ATOM 11223 C C . ASN B 1 648 ? -26.141 -14.656 -21.719 1 80.44 648 ASN B C 1
ATOM 11225 O O . ASN B 1 648 ? -25.484 -15.688 -21.859 1 80.44 648 ASN B O 1
ATOM 11229 N N . LYS B 1 649 ? -26.297 -13.805 -22.672 1 89.19 649 LYS B N 1
ATOM 11230 C CA . LYS B 1 649 ? -25.672 -14.039 -23.969 1 89.19 649 LYS B CA 1
ATOM 11231 C C . LYS B 1 649 ? -24.266 -13.453 -24.016 1 89.19 649 LYS B C 1
ATOM 11233 O O . LYS B 1 649 ? -23.438 -13.891 -24.828 1 89.19 649 LYS B O 1
ATOM 11238 N N . TRP B 1 650 ? -24.125 -12.492 -23.172 1 92.75 650 TRP B N 1
ATOM 11239 C CA . TRP B 1 650 ? -22.828 -11.844 -23.141 1 92.75 650 TRP B CA 1
ATOM 11240 C C . TRP B 1 650 ? -22.188 -11.953 -21.766 1 92.75 650 TRP B C 1
ATOM 11242 O O . TRP B 1 650 ? -22.859 -11.781 -20.75 1 92.75 650 TRP B O 1
ATOM 11252 N N . GLN B 1 651 ? -21 -12.289 -21.812 1 93.62 651 GLN B N 1
ATOM 11253 C CA . GLN B 1 651 ? -20.156 -12.211 -20.625 1 93.62 651 GLN B CA 1
ATOM 11254 C C . GLN B 1 651 ? -18.859 -11.461 -20.922 1 93.62 651 GLN B C 1
ATOM 11256 O O . GLN B 1 651 ? -18.141 -11.805 -21.875 1 93.62 651 GLN B O 1
ATOM 11261 N N . LEU B 1 652 ? -18.641 -10.445 -20.172 1 96.62 652 LEU B N 1
ATOM 11262 C CA . LEU B 1 652 ? -17.406 -9.672 -20.297 1 96.62 652 LEU B CA 1
ATOM 11263 C C . LEU B 1 652 ? -16.609 -9.711 -19 1 96.62 652 LEU B C 1
ATOM 11265 O O . LEU B 1 652 ? -17.188 -9.703 -17.906 1 96.62 652 LEU B O 1
ATOM 11269 N N . GLY B 1 653 ? -15.352 -9.766 -19.141 1 96.81 653 GLY B N 1
ATOM 11270 C CA . GLY B 1 653 ? -14.516 -9.734 -17.953 1 96.81 653 GLY B CA 1
ATOM 11271 C C . GLY B 1 653 ? -13.156 -9.109 -18.203 1 96.81 653 GLY B C 1
ATOM 11272 O O . GLY B 1 653 ? -12.711 -9.016 -19.344 1 96.81 653 GLY B O 1
ATOM 11273 N N . THR B 1 654 ? -12.562 -8.609 -17.125 1 97.81 654 THR B N 1
ATOM 11274 C CA . THR B 1 654 ? -11.219 -8.031 -17.188 1 97.81 654 THR B CA 1
ATOM 11275 C C . THR B 1 654 ? -10.523 -8.164 -15.836 1 97.81 654 THR B C 1
ATOM 11277 O O . THR B 1 654 ? -11.172 -8.336 -14.805 1 97.81 654 THR B O 1
ATOM 11280 N N . SER B 1 655 ? -9.219 -8.258 -15.859 1 98 655 SER B N 1
ATOM 11281 C CA . SER B 1 655 ? -8.414 -8.234 -14.641 1 98 655 SER B CA 1
ATOM 11282 C C . SER B 1 655 ? -7.09 -7.508 -14.867 1 98 655 SER B C 1
ATOM 11284 O O . SER B 1 655 ? -6.602 -7.43 -15.992 1 98 655 SER B O 1
ATOM 11286 N N . TYR B 1 656 ? -6.586 -6.93 -13.852 1 97.88 656 TYR B N 1
ATOM 11287 C CA . TYR B 1 656 ? -5.301 -6.234 -13.867 1 97.88 656 TYR B CA 1
ATOM 11288 C C . TYR B 1 656 ? -4.5 -6.543 -12.609 1 97.88 656 TYR B C 1
ATOM 11290 O O . TYR B 1 656 ? -5.055 -6.578 -11.508 1 97.88 656 TYR B O 1
ATOM 11298 N N . THR B 1 657 ? -3.254 -6.836 -12.797 1 97.88 657 THR B N 1
ATOM 11299 C CA . THR B 1 657 ? -2.359 -7.16 -11.695 1 97.88 657 THR B CA 1
ATOM 11300 C C . THR B 1 657 ? -1.084 -6.324 -11.766 1 97.88 657 THR B C 1
ATOM 11302 O O . THR B 1 657 ? -0.469 -6.211 -12.828 1 97.88 657 THR B O 1
ATOM 11305 N N . TYR B 1 658 ? -0.71 -5.746 -10.68 1 96.75 658 TYR B N 1
ATOM 11306 C CA . TYR B 1 658 ? 0.557 -5.047 -10.508 1 96.75 658 TYR B CA 1
ATOM 11307 C C . TYR B 1 658 ? 1.302 -5.559 -9.281 1 96.75 658 TYR B C 1
ATOM 11309 O O . TYR B 1 658 ? 0.707 -5.734 -8.211 1 96.75 658 TYR B O 1
ATOM 11317 N N . VAL B 1 659 ? 2.57 -5.867 -9.398 1 96.81 659 VAL B N 1
ATOM 11318 C CA . VAL B 1 659 ? 3.436 -6.309 -8.312 1 96.81 659 VAL B CA 1
ATOM 11319 C C . VAL B 1 659 ? 4.816 -5.676 -8.461 1 96.81 659 VAL B C 1
ATOM 11321 O O . VAL B 1 659 ? 5.332 -5.547 -9.57 1 96.81 659 VAL B O 1
ATOM 11324 N N . GLU B 1 660 ? 5.395 -5.234 -7.363 1 94.44 660 GLU B N 1
ATOM 11325 C CA . GLU B 1 660 ? 6.758 -4.715 -7.309 1 94.44 660 GLU B CA 1
ATOM 11326 C C . GLU B 1 660 ? 7.438 -5.094 -5.992 1 94.44 660 GLU B C 1
ATOM 11328 O O . GLU B 1 660 ? 6.777 -5.559 -5.062 1 94.44 660 GLU B O 1
ATOM 11333 N N . GLY B 1 661 ? 8.727 -5.008 -5.969 1 93.19 661 GLY B N 1
ATOM 11334 C CA . GLY B 1 661 ? 9.445 -5.402 -4.766 1 93.19 661 GLY B CA 1
ATOM 11335 C C . GLY B 1 661 ? 10.875 -4.914 -4.734 1 93.19 661 GLY B C 1
ATOM 11336 O O . GLY B 1 661 ? 11.461 -4.617 -5.781 1 93.19 661 GLY B O 1
ATOM 11337 N N . VAL B 1 662 ? 11.359 -4.809 -3.541 1 90.75 662 VAL B N 1
ATOM 11338 C CA . VAL B 1 662 ? 12.719 -4.312 -3.338 1 90.75 662 VAL B CA 1
ATOM 11339 C C . VAL B 1 662 ? 13.461 -5.227 -2.365 1 90.75 662 VAL B C 1
ATOM 11341 O O . VAL B 1 662 ? 12.836 -5.988 -1.62 1 90.75 662 VAL B O 1
ATOM 11344 N N . THR B 1 663 ? 14.711 -5.195 -2.512 1 89.56 663 THR B N 1
ATOM 11345 C CA . THR B 1 663 ? 15.664 -5.758 -1.562 1 89.56 663 THR B CA 1
ATOM 11346 C C . THR B 1 663 ? 16.766 -4.754 -1.239 1 89.56 663 THR B C 1
ATOM 11348 O O . THR B 1 663 ? 16.625 -3.562 -1.528 1 89.56 663 THR B O 1
ATOM 11351 N N . HIS B 1 664 ? 17.672 -5.117 -0.408 1 82.5 664 HIS B N 1
ATOM 11352 C CA . HIS B 1 664 ? 18.766 -4.191 -0.144 1 82.5 664 HIS B CA 1
ATOM 11353 C C . HIS B 1 664 ? 20.125 -4.844 -0.414 1 82.5 664 HIS B C 1
ATOM 11355 O O . HIS B 1 664 ? 20.219 -6.07 -0.449 1 82.5 664 HIS B O 1
ATOM 11361 N N . ASN B 1 665 ? 21.062 -3.947 -0.641 1 74.38 665 ASN B N 1
ATOM 11362 C CA . ASN B 1 665 ? 22.422 -4.438 -0.886 1 74.38 665 ASN B CA 1
ATOM 11363 C C . ASN B 1 665 ? 23.016 -5.078 0.363 1 74.38 665 ASN B C 1
ATOM 11365 O O . ASN B 1 665 ? 22.656 -4.715 1.485 1 74.38 665 ASN B O 1
ATOM 11369 N N . THR B 1 666 ? 23.906 -6.059 0.026 1 70.94 666 THR B N 1
ATOM 11370 C CA . THR B 1 666 ? 24.609 -6.711 1.129 1 70.94 666 THR B CA 1
ATOM 11371 C C . THR B 1 666 ? 25.359 -5.688 1.97 1 70.94 666 THR B C 1
ATOM 11373 O O . THR B 1 666 ? 26.109 -4.867 1.432 1 70.94 666 THR B O 1
ATOM 11376 N N . GLY B 1 667 ? 25.125 -5.656 3.156 1 67.06 667 GLY B N 1
ATOM 11377 C CA . GLY B 1 667 ? 25.875 -4.824 4.078 1 67.06 667 GLY B CA 1
ATOM 11378 C C . GLY B 1 667 ? 25.234 -3.473 4.324 1 67.06 667 GLY B C 1
ATOM 11379 O O . GLY B 1 667 ? 25.688 -2.703 5.172 1 67.06 667 GLY B O 1
ATOM 11380 N N . ASN B 1 668 ? 24.266 -3.146 3.484 1 76.69 668 ASN B N 1
ATOM 11381 C CA . ASN B 1 668 ? 23.609 -1.857 3.682 1 76.69 668 ASN B CA 1
ATOM 11382 C C . ASN B 1 668 ? 22.094 -1.973 3.543 1 76.69 668 ASN B C 1
ATOM 11384 O O . ASN B 1 668 ? 21.562 -1.901 2.434 1 76.69 668 ASN B O 1
ATOM 11388 N N . GLU B 1 669 ? 21.391 -2.018 4.578 1 75.44 669 GLU B N 1
ATOM 11389 C CA . GLU B 1 669 ? 19.938 -2.209 4.605 1 75.44 669 GLU B CA 1
ATOM 11390 C C . GLU B 1 669 ? 19.203 -0.96 4.117 1 75.44 669 GLU B C 1
ATOM 11392 O O . GLU B 1 669 ? 18.031 -1.018 3.787 1 75.44 669 GLU B O 1
ATOM 11397 N N . ASN B 1 670 ? 19.922 0.097 4.012 1 73.81 670 ASN B N 1
ATOM 11398 C CA . ASN B 1 670 ? 19.25 1.349 3.668 1 73.81 670 ASN B CA 1
ATOM 11399 C C . ASN B 1 670 ? 19.375 1.657 2.18 1 73.81 670 ASN B C 1
ATOM 11401 O O . ASN B 1 670 ? 18.766 2.613 1.688 1 73.81 670 ASN B O 1
ATOM 11405 N N . ASN B 1 671 ? 20.156 0.895 1.482 1 78.75 671 ASN B N 1
ATOM 11406 C CA . ASN B 1 671 ? 20.25 1.008 0.03 1 78.75 671 ASN B CA 1
ATOM 11407 C C . ASN B 1 671 ? 19.328 0 -0.667 1 78.75 671 ASN B C 1
ATOM 11409 O O . ASN B 1 671 ? 19.734 -1.145 -0.896 1 78.75 671 ASN B O 1
ATOM 11413 N N . LEU B 1 672 ? 18.25 0.499 -1.172 1 85.88 672 LEU B N 1
ATOM 11414 C CA . LEU B 1 672 ? 17.234 -0.393 -1.729 1 85.88 672 LEU B CA 1
ATOM 11415 C C . LEU B 1 672 ? 17.438 -0.563 -3.232 1 85.88 672 LEU B C 1
ATOM 11417 O O . LEU B 1 672 ? 17.781 0.391 -3.93 1 85.88 672 LEU B O 1
ATOM 11421 N N . VAL B 1 673 ? 17.281 -1.792 -3.684 1 86.31 673 VAL B N 1
ATOM 11422 C CA . VAL B 1 673 ? 17.328 -2.1 -5.109 1 86.31 673 VAL B CA 1
ATOM 11423 C C . VAL B 1 673 ? 16.109 -2.949 -5.488 1 86.31 673 VAL B C 1
ATOM 11425 O O . VAL B 1 673 ? 15.641 -3.76 -4.688 1 86.31 673 VAL B O 1
ATOM 11428 N N . TYR B 1 674 ? 15.625 -2.758 -6.672 1 91.38 674 TYR B N 1
ATOM 11429 C CA . TYR B 1 674 ? 14.484 -3.531 -7.152 1 91.38 674 TYR B CA 1
ATOM 11430 C C . TYR B 1 674 ? 14.859 -5 -7.32 1 91.38 674 TYR B C 1
ATOM 11432 O O . TYR B 1 674 ? 16.016 -5.328 -7.578 1 91.38 674 TYR B O 1
ATOM 11440 N N . LEU B 1 675 ? 13.883 -5.828 -7.191 1 92.88 675 LEU B N 1
ATOM 11441 C CA . LEU B 1 675 ? 14.055 -7.258 -7.418 1 92.88 675 LEU B CA 1
ATOM 11442 C C . LEU B 1 675 ? 14.008 -7.582 -8.906 1 92.88 675 LEU B C 1
ATOM 11444 O O . LEU B 1 675 ? 13.336 -6.895 -9.672 1 92.88 675 LEU B O 1
ATOM 11448 N N . GLY B 1 676 ? 14.641 -8.688 -9.305 1 93.62 676 GLY B N 1
ATOM 11449 C CA . GLY B 1 676 ? 14.773 -9.062 -10.703 1 93.62 676 GLY B CA 1
ATOM 11450 C C . GLY B 1 676 ? 13.484 -9.602 -11.297 1 93.62 676 GLY B C 1
ATOM 11451 O O . GLY B 1 676 ? 12.508 -9.805 -10.578 1 93.62 676 GLY B O 1
ATOM 11452 N N . GLY B 1 677 ? 13.602 -9.867 -12.594 1 95.12 677 GLY B N 1
ATOM 11453 C CA . GLY B 1 677 ? 12.438 -10.336 -13.328 1 95.12 677 GLY B CA 1
ATOM 11454 C C . GLY B 1 677 ? 12.062 -11.766 -13.008 1 95.12 677 GLY B C 1
ATOM 11455 O O . GLY B 1 677 ? 10.953 -12.211 -13.312 1 95.12 677 GLY B O 1
ATOM 11456 N N . ASP B 1 678 ? 12.938 -12.461 -12.391 1 93.56 678 ASP B N 1
ATOM 11457 C CA . ASP B 1 678 ? 12.656 -13.844 -12.008 1 93.56 678 ASP B CA 1
ATOM 11458 C C . ASP B 1 678 ? 11.727 -13.891 -10.797 1 93.56 678 ASP B C 1
ATOM 11460 O O . ASP B 1 678 ? 11.148 -14.938 -10.492 1 93.56 678 ASP B O 1
ATOM 11464 N N . VAL B 1 679 ? 11.625 -12.734 -10.172 1 94.38 679 VAL B N 1
ATOM 11465 C CA . VAL B 1 679 ? 10.789 -12.656 -8.969 1 94.38 679 VAL B CA 1
ATOM 11466 C C . VAL B 1 679 ? 9.555 -11.812 -9.258 1 94.38 679 VAL B C 1
ATOM 11468 O O . VAL B 1 679 ? 8.422 -12.266 -9.039 1 94.38 679 VAL B O 1
ATOM 11471 N N . ILE B 1 680 ? 9.797 -10.625 -9.781 1 97.12 680 ILE B N 1
ATOM 11472 C CA . ILE B 1 680 ? 8.711 -9.672 -9.977 1 97.12 680 ILE B CA 1
ATOM 11473 C C . ILE B 1 680 ? 8.289 -9.672 -11.445 1 97.12 680 ILE B C 1
ATOM 11475 O O . ILE B 1 680 ? 9.102 -9.414 -12.336 1 97.12 680 ILE B O 1
ATOM 11479 N N . ALA B 1 681 ? 7.07 -9.914 -11.641 1 97.25 681 ALA B N 1
ATOM 11480 C CA . ALA B 1 681 ? 6.516 -9.906 -12.992 1 97.25 681 ALA B CA 1
ATOM 11481 C C . ALA B 1 681 ? 6.125 -8.492 -13.414 1 97.25 681 ALA B C 1
ATOM 11483 O O . ALA B 1 681 ? 5.75 -7.668 -12.578 1 97.25 681 ALA B O 1
ATOM 11484 N N . ALA B 1 682 ? 6.184 -8.266 -14.742 1 98.06 682 ALA B N 1
ATOM 11485 C CA . ALA B 1 682 ? 5.598 -7.047 -15.289 1 98.06 682 ALA B CA 1
ATOM 11486 C C . ALA B 1 682 ? 4.082 -7.039 -15.117 1 98.06 682 ALA B C 1
ATOM 11488 O O . ALA B 1 682 ? 3.469 -8.094 -14.922 1 98.06 682 ALA B O 1
ATOM 11489 N N . PRO B 1 683 ? 3.475 -5.848 -15.141 1 98.06 683 PRO B N 1
ATOM 11490 C CA . PRO B 1 683 ? 2.021 -5.777 -14.977 1 98.06 683 PRO B CA 1
ATOM 11491 C C . PRO B 1 683 ? 1.268 -6.586 -16.031 1 98.06 683 PRO B C 1
ATOM 11493 O O . PRO B 1 683 ? 1.665 -6.602 -17.203 1 98.06 683 PRO B O 1
ATOM 11496 N N . LYS B 1 684 ? 0.158 -7.195 -15.656 1 98.56 684 LYS B N 1
ATOM 11497 C CA . LYS B 1 684 ? -0.615 -8.062 -16.531 1 98.56 684 LYS B CA 1
ATOM 11498 C C . LYS B 1 684 ? -2.074 -7.625 -16.609 1 98.56 684 LYS B C 1
ATOM 11500 O O . LYS B 1 684 ? -2.707 -7.398 -15.57 1 98.56 684 LYS B O 1
ATOM 11505 N N . TRP B 1 685 ? -2.541 -7.492 -17.797 1 98.56 685 TRP B N 1
ATOM 11506 C CA . TRP B 1 685 ? -3.936 -7.156 -18.062 1 98.56 685 TRP B CA 1
ATOM 11507 C C . TRP B 1 685 ? -4.605 -8.242 -18.906 1 98.56 685 TRP B C 1
ATOM 11509 O O . TRP B 1 685 ? -4.074 -8.648 -19.938 1 98.56 685 TRP B O 1
ATOM 11519 N N . THR B 1 686 ? -5.719 -8.781 -18.438 1 98.62 686 THR B N 1
ATOM 11520 C CA . THR B 1 686 ? -6.508 -9.727 -19.219 1 98.62 686 THR B CA 1
ATOM 11521 C C . THR B 1 686 ? -7.93 -9.211 -19.422 1 98.62 686 THR B C 1
ATOM 11523 O O . THR B 1 686 ? -8.461 -8.484 -18.578 1 98.62 686 THR B O 1
ATOM 11526 N N . ALA B 1 687 ? -8.508 -9.547 -20.531 1 98.5 687 ALA B N 1
ATOM 11527 C CA . ALA B 1 687 ? -9.898 -9.227 -20.844 1 98.5 687 ALA B CA 1
ATOM 11528 C C . ALA B 1 687 ? -10.523 -10.289 -21.75 1 98.5 687 ALA B C 1
ATOM 11530 O O . ALA B 1 687 ? -9.812 -10.969 -22.5 1 98.5 687 ALA B O 1
ATOM 11531 N N . TYR B 1 688 ? -11.812 -10.492 -21.625 1 97.81 688 TYR B N 1
ATOM 11532 C CA . TYR B 1 688 ? -12.477 -11.43 -22.531 1 97.81 688 TYR B CA 1
ATOM 11533 C C . TYR B 1 688 ? -13.898 -10.977 -22.828 1 97.81 688 TYR B C 1
ATOM 11535 O O . TYR B 1 688 ? -14.492 -10.211 -22.062 1 97.81 688 TYR B O 1
ATOM 11543 N N . VAL B 1 689 ? -14.391 -11.391 -23.953 1 97.75 689 VAL B N 1
ATOM 11544 C CA . VAL B 1 689 ? -15.781 -11.289 -24.375 1 97.75 689 VAL B CA 1
ATOM 11545 C C . VAL B 1 689 ? -16.297 -12.656 -24.812 1 97.75 689 VAL B C 1
ATOM 11547 O O . VAL B 1 689 ? -15.75 -13.258 -25.75 1 97.75 689 VAL B O 1
ATOM 11550 N N . ASN B 1 690 ? -17.203 -13.172 -24.094 1 95.75 690 ASN B N 1
ATOM 11551 C CA . ASN B 1 690 ? -17.906 -14.383 -24.469 1 95.75 690 ASN B CA 1
ATOM 11552 C C . ASN B 1 690 ? -19.297 -14.07 -25.031 1 95.75 690 ASN B C 1
ATOM 11554 O O . ASN B 1 690 ? -20.016 -13.242 -24.469 1 95.75 690 ASN B O 1
ATOM 11558 N N . TRP B 1 691 ? -19.547 -14.641 -26.141 1 96.38 691 TRP B N 1
ATOM 11559 C CA . TRP B 1 691 ? -20.828 -14.43 -26.812 1 96.38 691 TRP B CA 1
ATOM 11560 C C . TRP B 1 691 ? -21.484 -15.766 -27.156 1 96.38 691 TRP B C 1
ATOM 11562 O O . TRP B 1 691 ? -20.891 -16.609 -27.828 1 96.38 691 TRP B O 1
ATOM 11572 N N . ALA B 1 692 ? -22.641 -15.969 -26.578 1 92.88 692 ALA B N 1
ATOM 11573 C CA . ALA B 1 692 ? -23.453 -17.156 -26.859 1 92.88 692 ALA B CA 1
ATOM 11574 C C . ALA B 1 692 ? -24.844 -16.75 -27.359 1 92.88 692 ALA B C 1
ATOM 11576 O O . ALA B 1 692 ? -25.812 -16.75 -26.594 1 92.88 692 ALA B O 1
ATOM 11577 N N . PRO B 1 693 ? -24.969 -16.531 -28.641 1 91.56 693 PRO B N 1
ATOM 11578 C CA . PRO B 1 693 ? -26.25 -16.062 -29.188 1 91.56 693 PRO B CA 1
ATOM 11579 C C . PRO B 1 693 ? -27.344 -17.125 -29.125 1 91.56 693 PRO B C 1
ATOM 11581 O O . PRO B 1 693 ? -28.531 -16.797 -29.141 1 91.56 693 PRO B O 1
ATOM 11584 N N . SER B 1 694 ? -26.906 -18.391 -29.172 1 89.56 694 SER B N 1
ATOM 11585 C CA . SER B 1 694 ? -27.828 -19.516 -29.031 1 89.56 694 SER B CA 1
ATOM 11586 C C . SER B 1 694 ? -27.219 -20.625 -28.188 1 89.56 694 SER B C 1
ATOM 11588 O O . SER B 1 694 ? -26.047 -20.578 -27.828 1 89.56 694 SER B O 1
ATOM 11590 N N . GLU B 1 695 ? -27.984 -21.609 -27.922 1 82.69 695 GLU B N 1
ATOM 11591 C CA . GLU B 1 695 ? -27.516 -22.75 -27.125 1 82.69 695 GLU B CA 1
ATOM 11592 C C . GLU B 1 695 ? -26.5 -23.594 -27.891 1 82.69 695 GLU B C 1
ATOM 11594 O O . GLU B 1 695 ? -25.766 -24.391 -27.312 1 82.69 695 GLU B O 1
ATOM 11599 N N . LYS B 1 696 ? -26.391 -23.406 -29.141 1 91.69 696 LYS B N 1
ATOM 11600 C CA . LYS B 1 696 ? -25.547 -24.25 -29.984 1 91.69 696 LYS B CA 1
ATOM 11601 C C . LYS B 1 696 ? -24.203 -23.609 -30.266 1 91.69 696 LYS B C 1
ATOM 11603 O O . LYS B 1 696 ? -23.25 -24.281 -30.672 1 91.69 696 LYS B O 1
ATOM 11608 N N . VAL B 1 697 ? -24.266 -22.359 -30.062 1 94.69 697 VAL B N 1
ATOM 11609 C CA . VAL B 1 697 ? -23.062 -21.656 -30.469 1 94.69 697 VAL B CA 1
ATOM 11610 C C . VAL B 1 697 ? -22.484 -20.891 -29.281 1 94.69 697 VAL B C 1
ATOM 11612 O O . VAL B 1 697 ? -23.219 -20.25 -28.547 1 94.69 697 VAL B O 1
ATOM 11615 N N . GLY B 1 698 ? -21.172 -21.047 -29.094 1 94.44 698 GLY B N 1
ATOM 11616 C CA . GLY B 1 698 ? -20.406 -20.234 -28.141 1 94.44 698 GLY B CA 1
ATOM 11617 C C . GLY B 1 698 ? -19.094 -19.734 -28.719 1 94.44 698 GLY B C 1
ATOM 11618 O O . GLY B 1 698 ? -18.406 -20.453 -29.453 1 94.44 698 GLY B O 1
ATOM 11619 N N . THR B 1 699 ? -18.859 -18.438 -28.5 1 96.38 699 THR B N 1
ATOM 11620 C CA . THR B 1 699 ? -17.594 -17.875 -28.984 1 96.38 699 THR B CA 1
ATOM 11621 C C . THR B 1 699 ? -16.922 -17.047 -27.891 1 96.38 699 THR B C 1
ATOM 11623 O O . THR B 1 699 ? -17.609 -16.453 -27.031 1 96.38 699 THR B O 1
ATOM 11626 N N . SER B 1 700 ? -15.602 -17.062 -27.891 1 97.38 700 SER B N 1
ATOM 11627 C CA . SER B 1 700 ? -14.828 -16.344 -26.891 1 97.38 700 SER B CA 1
ATOM 11628 C C . SER B 1 700 ? -13.656 -15.609 -27.531 1 97.38 700 SER B C 1
ATOM 11630 O O . SER B 1 700 ? -12.969 -16.156 -28.406 1 97.38 700 SER B O 1
ATOM 11632 N N . LEU B 1 701 ? -13.516 -14.344 -27.203 1 98.19 701 LEU B N 1
ATOM 11633 C CA . LEU B 1 701 ? -12.336 -13.539 -27.516 1 98.19 701 LEU B CA 1
ATOM 11634 C C . LEU B 1 701 ? -11.594 -13.156 -26.25 1 98.19 701 LEU B C 1
ATOM 11636 O O . LEU B 1 701 ? -12.188 -12.586 -25.328 1 98.19 701 LEU B O 1
ATOM 11640 N N . ARG B 1 702 ? -10.312 -13.508 -26.203 1 98.25 702 ARG B N 1
ATOM 11641 C CA . ARG B 1 702 ? -9.547 -13.32 -24.984 1 98.25 702 ARG B CA 1
ATOM 11642 C C . ARG B 1 702 ? -8.258 -12.547 -25.25 1 98.25 702 ARG B C 1
ATOM 11644 O O . ARG B 1 702 ? -7.523 -12.867 -26.188 1 98.25 702 ARG B O 1
ATOM 11651 N N . LEU B 1 703 ? -8.039 -11.555 -24.422 1 98.62 703 LEU B N 1
ATOM 11652 C CA . LEU B 1 703 ? -6.859 -10.695 -24.531 1 98.62 703 LEU B CA 1
ATOM 11653 C C . LEU B 1 703 ? -5.941 -10.875 -23.328 1 98.62 703 LEU B C 1
ATOM 11655 O O . LEU B 1 703 ? -6.402 -10.867 -22.188 1 98.62 703 LEU B O 1
ATOM 11659 N N . THR B 1 704 ? -4.664 -11.125 -23.531 1 98.38 704 THR B N 1
ATOM 11660 C CA . THR B 1 704 ? -3.613 -11.047 -22.516 1 98.38 704 THR B CA 1
ATOM 11661 C C . THR B 1 704 ? -2.584 -9.984 -22.891 1 98.38 704 THR B C 1
ATOM 11663 O O . THR B 1 704 ? -1.953 -10.062 -23.938 1 98.38 704 THR B O 1
ATOM 11666 N N . HIS B 1 705 ? -2.422 -9.039 -22.062 1 98.62 705 HIS B N 1
ATOM 11667 C CA . HIS B 1 705 ? -1.432 -7.988 -22.266 1 98.62 705 HIS B CA 1
ATOM 11668 C C . HIS B 1 705 ? -0.432 -7.938 -21.125 1 98.62 705 HIS B C 1
ATOM 11670 O O . HIS B 1 705 ? -0.824 -7.832 -19.953 1 98.62 705 HIS B O 1
ATOM 11676 N N . LEU B 1 706 ? 0.791 -8.047 -21.469 1 98.5 706 LEU B N 1
ATOM 11677 C CA . LEU B 1 706 ? 1.877 -7.812 -20.531 1 98.5 706 LEU B CA 1
ATOM 11678 C C . LEU B 1 706 ? 2.443 -6.406 -20.688 1 98.5 706 LEU B C 1
ATOM 11680 O O . LEU B 1 706 ? 2.75 -5.98 -21.797 1 98.5 706 LEU B O 1
ATOM 11684 N N . GLY B 1 707 ? 2.578 -5.703 -19.562 1 98.19 707 GLY B N 1
ATOM 11685 C CA . GLY B 1 707 ? 3.176 -4.379 -19.594 1 98.19 707 GLY B CA 1
ATOM 11686 C C . GLY B 1 707 ? 4.691 -4.406 -19.594 1 98.19 707 GLY B C 1
ATOM 11687 O O . GLY B 1 707 ? 5.297 -5.48 -19.641 1 98.19 707 GLY B O 1
ATOM 11688 N N . ASP B 1 708 ? 5.32 -3.166 -19.578 1 97.56 708 ASP B N 1
ATOM 11689 C CA . ASP B 1 708 ? 6.77 -3.01 -19.547 1 97.56 708 ASP B CA 1
ATOM 11690 C C . ASP B 1 708 ? 7.293 -3.025 -18.125 1 97.56 708 ASP B C 1
ATOM 11692 O O . ASP B 1 708 ? 6.555 -2.732 -17.172 1 97.56 708 ASP B O 1
ATOM 11696 N N . ARG B 1 709 ? 8.453 -3.432 -17.984 1 96.69 709 ARG B N 1
ATOM 11697 C CA . ARG B 1 709 ? 9.172 -3.275 -16.719 1 96.69 709 ARG B CA 1
ATOM 11698 C C . ARG B 1 709 ? 10.648 -3 -16.969 1 96.69 709 ARG B C 1
ATOM 11700 O O . ARG B 1 709 ? 11.359 -3.842 -17.516 1 96.69 709 ARG B O 1
ATOM 11707 N N . ASP B 1 710 ? 11.109 -1.847 -16.656 1 94 710 ASP B N 1
ATOM 11708 C CA . ASP B 1 710 ? 12.484 -1.395 -16.797 1 94 710 ASP B CA 1
ATOM 11709 C C . ASP B 1 710 ? 12.977 -0.72 -15.516 1 94 710 ASP B C 1
ATOM 11711 O O . ASP B 1 710 ? 12.797 0.486 -15.336 1 94 710 ASP B O 1
ATOM 11715 N N . ARG B 1 711 ? 13.68 -1.515 -14.664 1 92.62 711 ARG B N 1
ATOM 11716 C CA . ARG B 1 711 ? 14.008 -1.046 -13.32 1 92.62 711 ARG B CA 1
ATOM 11717 C C . ARG B 1 711 ? 15.516 -1.046 -13.094 1 92.62 711 ARG B C 1
ATOM 11719 O O . ARG B 1 711 ? 15.984 -0.701 -12.008 1 92.62 711 ARG B O 1
ATOM 11726 N N . PHE B 1 712 ? 16.344 -1.44 -14.07 1 92.75 712 PHE B N 1
ATOM 11727 C CA . PHE B 1 712 ? 17.766 -1.701 -13.805 1 92.75 712 PHE B CA 1
ATOM 11728 C C . PHE B 1 712 ? 18.641 -0.936 -14.789 1 92.75 712 PHE B C 1
ATOM 11730 O O . PHE B 1 712 ? 18.25 -0.716 -15.938 1 92.75 712 PHE B O 1
ATOM 11737 N N . ASP B 1 713 ? 19.844 -0.618 -14.312 1 90.19 713 ASP B N 1
ATOM 11738 C CA . ASP B 1 713 ? 20.859 0.019 -15.141 1 90.19 713 ASP B CA 1
ATOM 11739 C C . ASP B 1 713 ? 21.875 -1 -15.641 1 90.19 713 ASP B C 1
ATOM 11741 O O . ASP B 1 713 ? 22.25 -1.915 -14.898 1 90.19 713 ASP B O 1
ATOM 11745 N N . PRO B 1 714 ? 22.219 -0.798 -16.953 1 93.31 714 PRO B N 1
ATOM 11746 C CA . PRO B 1 714 ? 23.328 -1.645 -17.406 1 93.31 714 PRO B CA 1
ATOM 11747 C C . PRO B 1 714 ? 24.641 -1.337 -16.688 1 93.31 714 PRO B C 1
ATOM 11749 O O . PRO B 1 714 ? 24.766 -0.3 -16.031 1 93.31 714 PRO B O 1
ATOM 11752 N N . TYR B 1 715 ? 25.578 -2.27 -16.75 1 90.44 715 TYR B N 1
ATOM 11753 C CA . TYR B 1 715 ? 26.922 -2.066 -16.203 1 90.44 715 TYR B CA 1
ATOM 11754 C C . TYR B 1 715 ? 27.984 -2.5 -17.203 1 90.44 715 TYR B C 1
ATOM 11756 O O . TYR B 1 715 ? 27.672 -3.121 -18.219 1 90.44 715 TYR B O 1
ATOM 11764 N N . LEU B 1 716 ? 29.188 -2.076 -16.938 1 92.31 716 LEU B N 1
ATOM 11765 C CA . LEU B 1 716 ? 30.312 -2.49 -17.781 1 92.31 716 LEU B CA 1
ATOM 11766 C C . LEU B 1 716 ? 30.891 -3.811 -17.281 1 92.31 716 LEU B C 1
ATOM 11768 O O . LEU B 1 716 ? 31.25 -3.938 -16.109 1 92.31 716 LEU B O 1
ATOM 11772 N N . ASP B 1 717 ? 30.953 -4.766 -18.203 1 87.56 717 ASP B N 1
ATOM 11773 C CA . ASP B 1 717 ? 31.547 -6.043 -17.812 1 87.56 717 ASP B CA 1
ATOM 11774 C C . ASP B 1 717 ? 33.062 -5.977 -17.875 1 87.56 717 ASP B C 1
ATOM 11776 O O . ASP B 1 717 ? 33.656 -4.895 -18.016 1 87.56 717 ASP B O 1
ATOM 11780 N N . ALA B 1 718 ? 33.75 -7.117 -17.641 1 80.75 718 ALA B N 1
ATOM 11781 C CA . ALA B 1 718 ? 35.188 -7.191 -17.578 1 80.75 718 ALA B CA 1
ATOM 11782 C C . ALA B 1 718 ? 35.812 -6.766 -18.891 1 80.75 718 ALA B C 1
ATOM 11784 O O . ALA B 1 718 ? 36.969 -6.32 -18.922 1 80.75 718 ALA B O 1
ATOM 11785 N N . ASN B 1 719 ? 35.125 -6.82 -20.047 1 88.06 719 ASN B N 1
ATOM 11786 C CA . ASN B 1 719 ? 35.625 -6.445 -21.359 1 88.06 719 ASN B CA 1
ATOM 11787 C C . ASN B 1 719 ? 35.156 -5.047 -21.766 1 88.06 719 ASN B C 1
ATOM 11789 O O . ASN B 1 719 ? 35.188 -4.684 -22.938 1 88.06 719 ASN B O 1
ATOM 11793 N N . ASP B 1 720 ? 34.5 -4.355 -20.781 1 90.94 720 ASP B N 1
ATOM 11794 C CA . ASP B 1 720 ? 34.062 -2.975 -20.938 1 90.94 720 ASP B CA 1
ATOM 11795 C C . ASP B 1 720 ? 32.844 -2.887 -21.891 1 90.94 720 ASP B C 1
ATOM 11797 O O . ASP B 1 720 ? 32.719 -1.93 -22.656 1 90.94 720 ASP B O 1
ATOM 11801 N N . ASN B 1 721 ? 32.156 -3.955 -22.031 1 92.5 721 ASN B N 1
ATOM 11802 C CA . ASN B 1 721 ? 30.875 -3.922 -22.734 1 92.5 721 ASN B CA 1
ATOM 11803 C C . ASN B 1 721 ? 29.703 -3.691 -21.766 1 92.5 721 ASN B C 1
ATOM 11805 O O . ASN B 1 721 ? 29.703 -4.227 -20.656 1 92.5 721 ASN B O 1
ATOM 11809 N N . TYR B 1 722 ? 28.766 -2.871 -22.25 1 94.31 722 TYR B N 1
ATOM 11810 C CA . TYR B 1 722 ? 27.562 -2.717 -21.453 1 94.31 722 TYR B CA 1
ATOM 11811 C C . TYR B 1 722 ? 26.719 -3.984 -21.484 1 94.31 722 TYR B C 1
ATOM 11813 O O . TYR B 1 722 ? 26.578 -4.621 -22.531 1 94.31 722 TYR B O 1
ATOM 11821 N N . THR B 1 723 ? 26.25 -4.344 -20.344 1 94.56 723 THR B N 1
ATOM 11822 C CA . THR B 1 723 ? 25.391 -5.512 -20.234 1 94.56 723 THR B CA 1
ATOM 11823 C C . THR B 1 723 ? 24.469 -5.398 -19.031 1 94.56 723 THR B C 1
ATOM 11825 O O . THR B 1 723 ? 24.453 -4.375 -18.344 1 94.56 723 THR B O 1
ATOM 11828 N N . TYR B 1 724 ? 23.594 -6.312 -18.938 1 94.12 724 TYR B N 1
ATOM 11829 C CA . TYR B 1 724 ? 22.734 -6.445 -17.766 1 94.12 724 TYR B CA 1
ATOM 11830 C C . TYR B 1 724 ? 23.062 -7.715 -16.984 1 94.12 724 TYR B C 1
ATOM 11832 O O . TYR B 1 724 ? 23.656 -8.648 -17.531 1 94.12 724 TYR B O 1
ATOM 11840 N N . ARG B 1 725 ? 22.656 -7.676 -15.773 1 88.75 725 ARG B N 1
ATOM 11841 C CA . ARG B 1 725 ? 22.75 -8.906 -14.992 1 88.75 725 ARG B CA 1
ATOM 11842 C C . ARG B 1 725 ? 21.688 -9.914 -15.43 1 88.75 725 ARG B C 1
ATOM 11844 O O . ARG B 1 725 ? 20.703 -9.539 -16.062 1 88.75 725 ARG B O 1
ATOM 11851 N N . HIS B 1 726 ? 21.797 -11.188 -15.086 1 86.25 726 HIS B N 1
ATOM 11852 C CA . HIS B 1 726 ? 21.078 -12.344 -15.609 1 86.25 726 HIS B CA 1
ATOM 11853 C C . HIS B 1 726 ? 19.562 -12.195 -15.398 1 86.25 726 HIS B C 1
ATOM 11855 O O . HIS B 1 726 ? 18.766 -12.766 -16.141 1 86.25 726 HIS B O 1
ATOM 11861 N N . THR B 1 727 ? 19 -11.57 -14.469 1 91.88 727 THR B N 1
ATOM 11862 C CA . THR B 1 727 ? 17.562 -11.484 -14.25 1 91.88 727 THR B CA 1
ATOM 11863 C C . THR B 1 727 ? 17.094 -10.031 -14.305 1 91.88 727 THR B C 1
ATOM 11865 O O . THR B 1 727 ? 16 -9.711 -13.828 1 91.88 727 THR B O 1
ATOM 11868 N N . GLN B 1 728 ? 17.906 -9.227 -14.945 1 93.62 728 GLN B N 1
ATOM 11869 C CA . GLN B 1 728 ? 17.625 -7.805 -14.797 1 93.62 728 GLN B CA 1
ATOM 11870 C C . GLN B 1 728 ? 17.484 -7.129 -16.156 1 93.62 728 GLN B C 1
ATOM 11872 O O . GLN B 1 728 ? 17.484 -5.898 -16.25 1 93.62 728 GLN B O 1
ATOM 11877 N N . PHE B 1 729 ? 17.453 -7.891 -17.266 1 96.56 729 PHE B N 1
ATOM 11878 C CA . PHE B 1 729 ? 17.203 -7.312 -18.578 1 96.56 729 PHE B CA 1
ATOM 11879 C C . PHE B 1 729 ? 15.789 -6.75 -18.672 1 96.56 729 PHE B C 1
ATOM 11881 O O . PHE B 1 729 ? 14.852 -7.332 -18.125 1 96.56 729 PHE B O 1
ATOM 11888 N N . PRO B 1 730 ? 15.562 -5.637 -19.375 1 96.81 730 PRO B N 1
ATOM 11889 C CA . PRO B 1 730 ? 14.227 -5.02 -19.422 1 96.81 730 PRO B CA 1
ATOM 11890 C C . PRO B 1 730 ? 13.203 -5.902 -20.125 1 96.81 730 PRO B C 1
ATOM 11892 O O . PRO B 1 730 ? 13.555 -6.66 -21.047 1 96.81 730 PRO B O 1
ATOM 11895 N N . VAL B 1 731 ? 11.992 -5.781 -19.719 1 98.19 731 VAL B N 1
ATOM 11896 C CA . VAL B 1 731 ? 10.867 -6.469 -20.344 1 98.19 731 VAL B CA 1
ATOM 11897 C C . VAL B 1 731 ? 10.008 -5.469 -21.109 1 98.19 731 VAL B C 1
ATOM 11899 O O . VAL B 1 731 ? 9.508 -4.5 -20.547 1 98.19 731 VAL B O 1
ATOM 11902 N N . GLU B 1 732 ? 9.859 -5.691 -22.359 1 97.69 732 GLU B N 1
ATOM 11903 C CA . GLU B 1 732 ? 8.938 -4.941 -23.203 1 97.69 732 GLU B CA 1
ATOM 11904 C C . GLU B 1 732 ? 7.594 -5.66 -23.328 1 97.69 732 GLU B C 1
ATOM 11906 O O . GLU B 1 732 ? 7.555 -6.867 -23.562 1 97.69 732 GLU B O 1
ATOM 11911 N N . GLY B 1 733 ? 6.609 -4.906 -23.234 1 97.88 733 GLY B N 1
ATOM 11912 C CA . GLY B 1 733 ? 5.266 -5.469 -23.219 1 97.88 733 GLY B CA 1
ATOM 11913 C C . GLY B 1 733 ? 4.844 -6.055 -24.547 1 97.88 733 GLY B C 1
ATOM 11914 O O . GLY B 1 733 ? 5.469 -5.781 -25.578 1 97.88 733 GLY B O 1
ATOM 11915 N N . TYR B 1 734 ? 3.789 -6.949 -24.562 1 98.25 734 TYR B N 1
ATOM 11916 C CA . TYR B 1 734 ? 3.162 -7.527 -25.734 1 98.25 734 TYR B CA 1
ATOM 11917 C C . TYR B 1 734 ? 1.692 -7.836 -25.484 1 98.25 734 TYR B C 1
ATOM 11919 O O . TYR B 1 734 ? 1.251 -7.871 -24.328 1 98.25 734 TYR B O 1
ATOM 11927 N N . THR B 1 735 ? 0.976 -8.055 -26.531 1 98.44 735 THR B N 1
ATOM 11928 C CA . THR B 1 735 ? -0.452 -8.344 -26.469 1 98.44 735 THR B CA 1
ATOM 11929 C C . THR B 1 735 ? -0.796 -9.578 -27.297 1 98.44 735 THR B C 1
ATOM 11931 O O . THR B 1 735 ? -0.399 -9.68 -28.453 1 98.44 735 THR B O 1
ATOM 11934 N N . LEU B 1 736 ? -1.467 -10.5 -26.703 1 98.5 736 LEU B N 1
ATOM 11935 C CA . LEU B 1 736 ? -1.958 -11.695 -27.375 1 98.5 736 LEU B CA 1
ATOM 11936 C C . LEU B 1 736 ? -3.482 -11.719 -27.406 1 98.5 736 LEU B C 1
ATOM 11938 O O . LEU B 1 736 ? -4.129 -11.453 -26.391 1 98.5 736 LEU B O 1
ATOM 11942 N N . LEU B 1 737 ? -3.973 -11.945 -28.594 1 98.5 737 LEU B N 1
ATOM 11943 C CA . LEU B 1 737 ? -5.406 -12.133 -28.781 1 98.5 737 LEU B CA 1
ATOM 11944 C C . LEU B 1 737 ? -5.723 -13.562 -29.203 1 98.5 737 LEU B C 1
ATOM 11946 O O . LEU B 1 737 ? -5.16 -14.062 -30.188 1 98.5 737 LEU B O 1
ATOM 11950 N N . ASN B 1 738 ? -6.574 -14.258 -28.484 1 98.5 738 ASN B N 1
ATOM 11951 C CA . ASN B 1 738 ? -7 -15.625 -28.781 1 98.5 738 ASN B CA 1
ATOM 11952 C C . ASN B 1 738 ? -8.5 -15.703 -29.031 1 98.5 738 ASN B C 1
ATOM 11954 O O . ASN B 1 738 ? -9.281 -15.008 -28.375 1 98.5 738 ASN B O 1
ATOM 11958 N N . TRP B 1 739 ? -8.82 -16.5 -29.969 1 98.38 739 TRP B N 1
ATOM 11959 C CA . TRP B 1 739 ? -10.227 -16.688 -30.328 1 98.38 739 TRP B CA 1
ATOM 11960 C C . TRP B 1 739 ? -10.602 -18.156 -30.312 1 98.38 739 TRP B C 1
ATOM 11962 O O . TRP B 1 739 ? -9.797 -19.016 -30.672 1 98.38 739 TRP B O 1
ATOM 11972 N N . SER B 1 740 ? -11.82 -18.453 -29.844 1 97.81 740 SER B N 1
ATOM 11973 C CA . SER B 1 740 ? -12.344 -19.812 -29.938 1 97.81 740 SER B CA 1
ATOM 11974 C C . SER B 1 740 ? -13.844 -19.812 -30.203 1 97.81 740 SER B C 1
ATOM 11976 O O . SER B 1 740 ? -14.539 -18.859 -29.828 1 97.81 740 SER B O 1
ATOM 11978 N N . ALA B 1 741 ? -14.289 -20.844 -30.812 1 97.62 741 ALA B N 1
ATOM 11979 C CA . ALA B 1 741 ? -15.711 -21.047 -31.094 1 97.62 741 ALA B CA 1
ATOM 11980 C C . ALA B 1 741 ? -16.078 -22.531 -30.938 1 97.62 741 ALA B C 1
ATOM 11982 O O . ALA B 1 741 ? -15.297 -23.406 -31.297 1 97.62 741 ALA B O 1
ATOM 11983 N N . THR B 1 742 ? -17.188 -22.719 -30.391 1 96.94 742 THR B N 1
ATOM 11984 C CA . THR B 1 742 ? -17.734 -24.062 -30.234 1 96.94 742 THR B CA 1
ATOM 11985 C C . THR B 1 742 ? -19.125 -24.172 -30.844 1 96.94 742 THR B C 1
ATOM 11987 O O . THR B 1 742 ? -19.938 -23.25 -30.703 1 96.94 742 THR B O 1
ATOM 11990 N N . TYR B 1 743 ? -19.328 -25.219 -31.578 1 97.31 743 TYR B N 1
ATOM 11991 C CA . TYR B 1 743 ? -20.625 -25.516 -32.156 1 97.31 743 TYR B CA 1
ATOM 11992 C C . TYR B 1 743 ? -21.109 -26.891 -31.703 1 97.31 743 TYR B C 1
ATOM 11994 O O . TYR B 1 743 ? -20.438 -27.891 -31.922 1 97.31 743 TYR B O 1
ATOM 12002 N N . ARG B 1 744 ? -22.328 -26.953 -31.172 1 92.38 744 ARG B N 1
ATOM 12003 C CA . ARG B 1 744 ? -22.953 -28.188 -30.75 1 92.38 744 ARG B CA 1
ATOM 12004 C C . ARG B 1 744 ? -23.719 -28.844 -31.891 1 92.38 744 ARG B C 1
ATOM 12006 O O . ARG B 1 744 ? -24.875 -28.5 -32.156 1 92.38 744 ARG B O 1
ATOM 12013 N N . LEU B 1 745 ? -23.109 -29.828 -32.406 1 95.12 745 LEU B N 1
ATOM 12014 C CA . LEU B 1 745 ? -23.734 -30.531 -33.531 1 95.12 745 LEU B CA 1
ATOM 12015 C C . LEU B 1 745 ? -24.969 -31.297 -33.094 1 95.12 745 LEU B C 1
ATOM 12017 O O . LEU B 1 745 ? -26 -31.281 -33.781 1 95.12 745 LEU B O 1
ATOM 12021 N N . GLN B 1 746 ? -24.797 -32 -32.031 1 92.75 746 GLN B N 1
ATOM 12022 C CA . GLN B 1 746 ? -25.844 -32.719 -31.312 1 92.75 746 GLN B CA 1
ATOM 12023 C C . GLN B 1 746 ? -25.734 -32.469 -29.812 1 92.75 746 GLN B C 1
ATOM 12025 O O . GLN B 1 746 ? -24.828 -31.781 -29.359 1 92.75 746 GLN B O 1
ATOM 12030 N N . SER B 1 747 ? -26.719 -33 -29.172 1 86.12 747 SER B N 1
ATOM 12031 C CA . SER B 1 747 ? -26.719 -32.781 -27.734 1 86.12 747 SER B CA 1
ATOM 12032 C C . SER B 1 747 ? -25.484 -33.375 -27.062 1 86.12 747 SER B C 1
ATOM 12034 O O . SER B 1 747 ? -25.047 -32.906 -26.016 1 86.12 747 SER B O 1
ATOM 12036 N N . ASN B 1 748 ? -24.859 -34.344 -27.719 1 90.94 748 ASN B N 1
ATOM 12037 C CA . ASN B 1 748 ? -23.734 -35.031 -27.078 1 90.94 748 ASN B CA 1
ATOM 12038 C C . ASN B 1 748 ? -22.469 -34.938 -27.938 1 90.94 748 ASN B C 1
ATOM 12040 O O . ASN B 1 748 ? -21.5 -35.656 -27.719 1 90.94 748 ASN B O 1
ATOM 12044 N N . ILE B 1 749 ? -22.469 -34.125 -28.984 1 95.38 749 ILE B N 1
ATOM 12045 C CA . ILE B 1 749 ? -21.297 -33.938 -29.844 1 95.38 749 ILE B CA 1
ATOM 12046 C C . ILE B 1 749 ? -21.062 -32.469 -30.078 1 95.38 749 ILE B C 1
ATOM 12048 O O . ILE B 1 749 ? -21.984 -31.734 -30.484 1 95.38 749 ILE B O 1
ATOM 12052 N N . SER B 1 750 ? -19.938 -32.031 -29.859 1 95.5 750 SER B N 1
ATOM 12053 C CA . SER B 1 750 ? -19.578 -30.641 -30.141 1 95.5 750 SER B CA 1
ATOM 12054 C C . SER B 1 750 ? -18.25 -30.547 -30.859 1 95.5 750 SER B C 1
ATOM 12056 O O . SER B 1 750 ? -17.359 -31.391 -30.656 1 95.5 750 SER B O 1
ATOM 12058 N N . VAL B 1 751 ? -18.141 -29.562 -31.688 1 97.75 751 VAL B N 1
ATOM 12059 C CA . VAL B 1 751 ? -16.906 -29.25 -32.406 1 97.75 751 VAL B CA 1
ATOM 12060 C C . VAL B 1 751 ? -16.406 -27.859 -31.969 1 97.75 751 VAL B C 1
ATOM 12062 O O . VAL B 1 751 ? -17.203 -26.938 -31.828 1 97.75 751 VAL B O 1
ATOM 12065 N N . SER B 1 752 ? -15.133 -27.766 -31.75 1 98 752 SER B N 1
ATOM 12066 C CA . SER B 1 752 ? -14.562 -26.484 -31.359 1 98 752 SER B CA 1
ATOM 12067 C C . SER B 1 752 ? -13.344 -26.125 -32.188 1 98 752 SER B C 1
ATOM 12069 O O . SER B 1 752 ? -12.539 -27 -32.531 1 98 752 SER B O 1
ATOM 12071 N N . LEU B 1 753 ? -13.242 -24.891 -32.562 1 98.44 753 LEU B N 1
ATOM 12072 C CA . LEU B 1 753 ? -12.094 -24.328 -33.25 1 98.44 753 LEU B CA 1
ATOM 12073 C C . LEU B 1 753 ? -11.492 -23.172 -32.469 1 98.44 753 LEU B C 1
ATOM 12075 O O . LEU B 1 753 ? -12.211 -22.266 -32.031 1 98.44 753 LEU B O 1
ATOM 12079 N N . ALA B 1 754 ? -10.211 -23.25 -32.281 1 98.69 754 ALA B N 1
ATOM 12080 C CA . ALA B 1 754 ? -9.516 -22.172 -31.609 1 98.69 754 ALA B CA 1
ATOM 12081 C C . ALA B 1 754 ? -8.336 -21.656 -32.438 1 98.69 754 ALA B C 1
ATOM 12083 O O . ALA B 1 754 ? -7.652 -22.453 -33.094 1 98.69 754 ALA B O 1
ATOM 12084 N N . ILE B 1 755 ? -8.133 -20.344 -32.406 1 98.62 755 ILE B N 1
ATOM 12085 C CA . ILE B 1 755 ? -6.969 -19.688 -32.969 1 98.62 755 ILE B CA 1
ATOM 12086 C C . ILE B 1 755 ? -6.262 -18.859 -31.891 1 98.62 755 ILE B C 1
ATOM 12088 O O . ILE B 1 755 ? -6.824 -17.891 -31.375 1 98.62 755 ILE B O 1
ATOM 12092 N N . ASN B 1 756 ? -5.07 -19.297 -31.594 1 98.38 756 ASN B N 1
ATOM 12093 C CA . ASN B 1 756 ? -4.254 -18.594 -30.625 1 98.38 756 ASN B CA 1
ATOM 12094 C C . ASN B 1 756 ? -3.305 -17.609 -31.297 1 98.38 756 ASN B C 1
ATOM 12096 O O . ASN B 1 756 ? -2.77 -17.891 -32.375 1 98.38 756 ASN B O 1
ATOM 12100 N N . ASN B 1 757 ? -3.068 -16.469 -30.562 1 98.5 757 ASN B N 1
ATOM 12101 C CA . ASN B 1 757 ? -2.285 -15.391 -31.172 1 98.5 757 ASN B CA 1
ATOM 12102 C C . ASN B 1 757 ? -2.836 -14.992 -32.531 1 98.5 757 ASN B C 1
ATOM 12104 O O . ASN B 1 757 ? -2.104 -14.992 -33.531 1 98.5 757 ASN B O 1
ATOM 12108 N N . LEU B 1 758 ? -4.082 -14.641 -32.5 1 98.38 758 LEU B N 1
ATOM 12109 C CA . LEU B 1 758 ? -4.906 -14.375 -33.688 1 98.38 758 LEU B CA 1
ATOM 12110 C C . LEU B 1 758 ? -4.246 -13.336 -34.562 1 98.38 758 LEU B C 1
ATOM 12112 O O . LEU B 1 758 ? -4.367 -13.398 -35.812 1 98.38 758 LEU B O 1
ATOM 12116 N N . LEU B 1 759 ? -3.514 -12.461 -34.031 1 98.06 759 LEU B N 1
ATOM 12117 C CA . LEU B 1 759 ? -2.906 -11.375 -34.812 1 98.06 759 LEU B CA 1
ATOM 12118 C C . LEU B 1 759 ? -1.487 -11.742 -35.219 1 98.06 759 LEU B C 1
ATOM 12120 O O . LEU B 1 759 ? -0.786 -10.922 -35.812 1 98.06 759 LEU B O 1
ATOM 12124 N N . ASN B 1 760 ? -1.027 -12.875 -34.875 1 98.5 760 ASN B N 1
ATOM 12125 C CA . ASN B 1 760 ? 0.316 -13.367 -35.156 1 98.5 760 ASN B CA 1
ATOM 12126 C C . ASN B 1 760 ? 1.386 -12.43 -34.625 1 98.5 760 ASN B C 1
ATOM 12128 O O . ASN B 1 760 ? 2.289 -12.023 -35.344 1 98.5 760 ASN B O 1
ATOM 12132 N N . GLU B 1 761 ? 1.148 -12.031 -33.438 1 98.5 761 GLU B N 1
ATOM 12133 C CA . GLU B 1 761 ? 2.088 -11.156 -32.75 1 98.5 761 GLU B CA 1
ATOM 12134 C C . GLU B 1 761 ? 3.436 -11.844 -32.562 1 98.5 761 GLU B C 1
ATOM 12136 O O . GLU B 1 761 ? 3.498 -12.961 -32.031 1 98.5 761 GLU B O 1
ATOM 12141 N N . TYR B 1 762 ? 4.52 -11.172 -33.062 1 98.56 762 TYR B N 1
ATOM 12142 C CA . TYR B 1 762 ? 5.859 -11.594 -32.656 1 98.56 762 TYR B CA 1
ATOM 12143 C C . TYR B 1 762 ? 6.199 -11.094 -31.266 1 98.56 762 TYR B C 1
ATOM 12145 O O . TYR B 1 762 ? 6.117 -9.891 -31 1 98.56 762 TYR B O 1
ATOM 12153 N N . TYR B 1 763 ? 6.562 -11.953 -30.422 1 98.19 763 TYR B N 1
ATOM 12154 C CA . TYR B 1 763 ? 6.848 -11.531 -29.047 1 98.19 763 TYR B CA 1
ATOM 12155 C C . TYR B 1 763 ? 7.859 -12.461 -28.391 1 98.19 763 TYR B C 1
ATOM 12157 O O . TYR B 1 763 ? 8.062 -13.586 -28.844 1 98.19 763 TYR B O 1
ATOM 12165 N N . LEU B 1 764 ? 8.523 -11.969 -27.406 1 98.25 764 LEU B N 1
ATOM 12166 C CA . LEU B 1 764 ? 9.305 -12.758 -26.453 1 98.25 764 LEU B CA 1
ATOM 12167 C C . LEU B 1 764 ? 8.602 -12.836 -25.109 1 98.25 764 LEU B C 1
ATOM 12169 O O . LEU B 1 764 ? 8.312 -11.805 -24.5 1 98.25 764 LEU B O 1
ATOM 12173 N N . PRO B 1 765 ? 8.32 -14.109 -24.656 1 97.81 765 PRO B N 1
ATOM 12174 C CA . PRO B 1 765 ? 7.785 -14.195 -23.297 1 97.81 765 PRO B CA 1
ATOM 12175 C C . PRO B 1 765 ? 8.656 -13.469 -22.266 1 97.81 765 PRO B C 1
ATOM 12177 O O . PRO B 1 765 ? 9.852 -13.281 -22.5 1 97.81 765 PRO B O 1
ATOM 12180 N N . ALA B 1 766 ? 8.086 -13.047 -21.203 1 98 766 ALA B N 1
ATOM 12181 C CA . ALA B 1 766 ? 8.773 -12.25 -20.188 1 98 766 ALA B CA 1
ATOM 12182 C C . ALA B 1 766 ? 10.094 -12.906 -19.781 1 98 766 ALA B C 1
ATOM 12184 O O . ALA B 1 766 ? 11.125 -12.234 -19.688 1 98 766 ALA B O 1
ATOM 12185 N N . ARG B 1 767 ? 10.102 -14.164 -19.484 1 96.88 767 ARG B N 1
ATOM 12186 C CA . ARG B 1 767 ? 11.312 -14.859 -19.062 1 96.88 767 ARG B CA 1
ATOM 12187 C C . ARG B 1 767 ? 12.406 -14.734 -20.125 1 96.88 767 ARG B C 1
ATOM 12189 O O . ARG B 1 767 ? 13.586 -14.586 -19.781 1 96.88 767 ARG B O 1
ATOM 12196 N N . SER B 1 768 ? 12 -14.82 -21.359 1 97.56 768 SER B N 1
ATOM 12197 C CA . SER B 1 768 ? 12.961 -14.719 -22.453 1 97.56 768 SER B CA 1
ATOM 12198 C C . SER B 1 768 ? 13.625 -13.352 -22.484 1 97.56 768 SER B C 1
ATOM 12200 O O . SER B 1 768 ? 14.734 -13.203 -23 1 97.56 768 SER B O 1
ATOM 12202 N N . GLN B 1 769 ? 12.953 -12.445 -21.938 1 97.94 769 GLN B N 1
ATOM 12203 C CA . GLN B 1 769 ? 13.484 -11.086 -21.938 1 97.94 769 GLN B CA 1
ATOM 12204 C C . GLN B 1 769 ? 14.344 -10.828 -20.703 1 97.94 769 GLN B C 1
ATOM 12206 O O . GLN B 1 769 ? 15.562 -10.633 -20.828 1 97.94 769 GLN B O 1
ATOM 12211 N N . TRP B 1 770 ? 13.805 -10.914 -19.594 1 96.25 770 TRP B N 1
ATOM 12212 C CA . TRP B 1 770 ? 14.594 -10.562 -18.422 1 96.25 770 TRP B CA 1
ATOM 12213 C C . TRP B 1 770 ? 15.773 -11.516 -18.25 1 96.25 770 TRP B C 1
ATOM 12215 O O . TRP B 1 770 ? 16.766 -11.188 -17.594 1 96.25 770 TRP B O 1
ATOM 12225 N N . ALA B 1 771 ? 15.789 -12.727 -18.828 1 95.19 771 ALA B N 1
ATOM 12226 C CA . ALA B 1 771 ? 16.891 -13.688 -18.766 1 95.19 771 ALA B CA 1
ATOM 12227 C C . ALA B 1 771 ? 17.766 -13.617 -20.016 1 95.19 771 ALA B C 1
ATOM 12229 O O . ALA B 1 771 ? 18.562 -14.516 -20.281 1 95.19 771 ALA B O 1
ATOM 12230 N N . ALA B 1 772 ? 17.641 -12.641 -20.766 1 96 772 ALA B N 1
ATOM 12231 C CA . ALA B 1 772 ? 18.328 -12.516 -22.047 1 96 772 ALA B CA 1
ATOM 12232 C C . ALA B 1 772 ? 19.828 -12.758 -21.891 1 96 772 ALA B C 1
ATOM 12234 O O . ALA B 1 772 ? 20.453 -13.375 -22.766 1 96 772 ALA B O 1
ATOM 12235 N N . PRO B 1 773 ? 20.438 -12.273 -20.844 1 91.44 773 PRO B N 1
ATOM 12236 C CA . PRO B 1 773 ? 21.875 -12.484 -20.703 1 91.44 773 PRO B CA 1
ATOM 12237 C C . PRO B 1 773 ? 22.266 -13.961 -20.656 1 91.44 773 PRO B C 1
ATOM 12239 O O . PRO B 1 773 ? 23.422 -14.305 -20.891 1 91.44 773 PRO B O 1
ATOM 12242 N N . LEU B 1 774 ? 21.344 -14.844 -20.344 1 87.94 774 LEU B N 1
ATOM 12243 C CA . LEU B 1 774 ? 21.609 -16.281 -20.328 1 87.94 774 LEU B CA 1
ATOM 12244 C C . LEU B 1 774 ? 21.469 -16.859 -21.734 1 87.94 774 LEU B C 1
ATOM 12246 O O . LEU B 1 774 ? 21.875 -18 -21.984 1 87.94 774 LEU B O 1
ATOM 12250 N N . ARG B 1 775 ? 20.922 -16.234 -22.703 1 90.56 775 ARG B N 1
ATOM 12251 C CA . ARG B 1 775 ? 20.875 -16.438 -24.141 1 90.56 775 ARG B CA 1
ATOM 12252 C C . ARG B 1 775 ? 20.141 -17.719 -24.5 1 90.56 775 ARG B C 1
ATOM 12254 O O . ARG B 1 775 ? 19.375 -17.766 -25.469 1 90.56 775 ARG B O 1
ATOM 12261 N N . THR B 1 776 ? 20.375 -18.844 -23.766 1 88.62 776 THR B N 1
ATOM 12262 C CA . THR B 1 776 ? 19.812 -20.141 -24.109 1 88.62 776 THR B CA 1
ATOM 12263 C C . THR B 1 776 ? 18.391 -20.266 -23.578 1 88.62 776 THR B C 1
ATOM 12265 O O . THR B 1 776 ? 17.734 -21.281 -23.812 1 88.62 776 THR B O 1
ATOM 12268 N N . PHE B 1 777 ? 17.922 -19.312 -22.922 1 91 777 PHE B N 1
ATOM 12269 C CA . PHE B 1 777 ? 16.562 -19.328 -22.391 1 91 777 PHE B CA 1
ATOM 12270 C C . PHE B 1 777 ? 15.695 -18.281 -23.062 1 91 777 PHE B C 1
ATOM 12272 O O . PHE B 1 777 ? 14.562 -18.031 -22.656 1 91 777 PHE B O 1
ATOM 12279 N N . THR B 1 778 ? 16.219 -17.703 -24.047 1 96.5 778 THR B N 1
ATOM 12280 C CA . THR B 1 778 ? 15.594 -16.547 -24.672 1 96.5 778 THR B CA 1
ATOM 12281 C C . THR B 1 778 ? 15.047 -16.922 -26.047 1 96.5 778 THR B C 1
ATOM 12283 O O . THR B 1 778 ? 15.688 -16.656 -27.062 1 96.5 778 THR B O 1
ATOM 12286 N N . GLY B 1 779 ? 13.906 -17.5 -26.031 1 97.62 779 GLY B N 1
ATOM 12287 C CA . GLY B 1 779 ? 13.227 -17.844 -27.281 1 97.62 779 GLY B CA 1
ATOM 12288 C C . GLY B 1 779 ? 11.969 -17.016 -27.5 1 97.62 779 GLY B C 1
ATOM 12289 O O . GLY B 1 779 ? 11.406 -16.453 -26.562 1 97.62 779 GLY B O 1
ATOM 12290 N N . ALA B 1 780 ? 11.586 -16.969 -28.75 1 98.25 780 ALA B N 1
ATOM 12291 C CA . ALA B 1 780 ? 10.328 -16.297 -29.078 1 98.25 780 ALA B CA 1
ATOM 12292 C C . ALA B 1 780 ? 9.133 -17.172 -28.703 1 98.25 780 ALA B C 1
ATOM 12294 O O . ALA B 1 780 ? 9.273 -18.375 -28.484 1 98.25 780 ALA B O 1
ATOM 12295 N N . GLY B 1 781 ? 8.016 -16.516 -28.594 1 98.06 781 GLY B N 1
ATOM 12296 C CA . GLY B 1 781 ? 6.77 -17.234 -28.391 1 98.06 781 GLY B CA 1
ATOM 12297 C C . GLY B 1 781 ? 6.18 -17.781 -29.688 1 98.06 781 GLY B C 1
ATOM 12298 O O . GLY B 1 781 ? 6.59 -17.391 -30.781 1 98.06 781 GLY B O 1
ATOM 12299 N N . GLU B 1 782 ? 5.297 -18.688 -29.516 1 98.38 782 GLU B N 1
ATOM 12300 C CA . GLU B 1 782 ? 4.668 -19.312 -30.672 1 98.38 782 GLU B CA 1
ATOM 12301 C C . GLU B 1 782 ? 3.797 -18.312 -31.438 1 98.38 782 GLU B C 1
ATOM 12303 O O . GLU B 1 782 ? 3.092 -17.5 -30.828 1 98.38 782 GLU B O 1
ATOM 12308 N N . GLY B 1 783 ? 3.941 -18.328 -32.719 1 98.5 783 GLY B N 1
ATOM 12309 C CA . GLY B 1 783 ? 3.074 -17.5 -33.562 1 98.5 783 GLY B CA 1
ATOM 12310 C C . GLY B 1 783 ? 1.643 -18 -33.594 1 98.5 783 GLY B C 1
ATOM 12311 O O . GLY B 1 783 ? 1.215 -18.75 -32.75 1 98.5 783 GLY B O 1
ATOM 12312 N N . ILE B 1 784 ? 0.937 -17.5 -34.562 1 98.69 784 ILE B N 1
ATOM 12313 C CA . ILE B 1 784 ? -0.461 -17.906 -34.719 1 98.69 784 ILE B CA 1
ATOM 12314 C C . ILE B 1 784 ? -0.56 -19.422 -34.844 1 98.69 784 ILE B C 1
ATOM 12316 O O . ILE B 1 784 ? 0.237 -20.031 -35.562 1 98.69 784 ILE B O 1
ATOM 12320 N N . ASN B 1 785 ? -1.417 -20.047 -34.125 1 98.38 785 ASN B N 1
ATOM 12321 C CA . ASN B 1 785 ? -1.654 -21.484 -34.188 1 98.38 785 ASN B CA 1
ATOM 12322 C C . ASN B 1 785 ? -3.123 -21.828 -33.938 1 98.38 785 ASN B C 1
ATOM 12324 O O . ASN B 1 785 ? -3.896 -20.969 -33.5 1 98.38 785 ASN B O 1
ATOM 12328 N N . THR B 1 786 ? -3.469 -23.047 -34.25 1 98.44 786 THR B N 1
ATOM 12329 C CA . THR B 1 786 ? -4.879 -23.422 -34.219 1 98.44 786 THR B CA 1
ATOM 12330 C C . THR B 1 786 ? -5.07 -24.797 -33.594 1 98.44 786 THR B C 1
ATOM 12332 O O . THR B 1 786 ? -4.133 -25.594 -33.562 1 98.44 786 THR B O 1
ATOM 12335 N N . LYS B 1 787 ? -6.211 -25.031 -33.031 1 98.44 787 LYS B N 1
ATOM 12336 C CA . LYS B 1 787 ? -6.641 -26.297 -32.5 1 98.44 787 LYS B CA 1
ATOM 12337 C C . LYS B 1 787 ? -8.094 -26.609 -32.875 1 98.44 787 LYS B C 1
ATOM 12339 O O . LYS B 1 787 ? -8.969 -25.766 -32.688 1 98.44 787 LYS B O 1
ATOM 12344 N N . LEU B 1 788 ? -8.289 -27.719 -33.469 1 98.44 788 LEU B N 1
ATOM 12345 C CA . LEU B 1 788 ? -9.617 -28.234 -33.812 1 98.44 788 LEU B CA 1
ATOM 12346 C C . LEU B 1 788 ? -9.945 -29.469 -32.969 1 98.44 788 LEU B C 1
ATOM 12348 O O . LEU B 1 788 ? -9.164 -30.422 -32.938 1 98.44 788 LEU B O 1
ATOM 12352 N N . SER B 1 789 ? -11.086 -29.469 -32.312 1 97.88 789 SER B N 1
ATOM 12353 C CA . SER B 1 789 ? -11.414 -30.578 -31.406 1 97.88 789 SER B CA 1
ATOM 12354 C C . SER B 1 789 ? -12.844 -31.062 -31.625 1 97.88 789 SER B C 1
ATOM 12356 O O . SER B 1 789 ? -13.719 -30.281 -32 1 97.88 789 SER B O 1
ATOM 12358 N N . LEU B 1 790 ? -13.07 -32.281 -31.453 1 97.81 790 LEU B N 1
ATOM 12359 C CA . LEU B 1 790 ? -14.367 -32.969 -31.453 1 97.81 790 LEU B CA 1
ATOM 12360 C C . LEU B 1 790 ? -14.609 -33.656 -30.125 1 97.81 790 LEU B C 1
ATOM 12362 O O . LEU B 1 790 ? -13.828 -34.531 -29.734 1 97.81 790 LEU B O 1
ATOM 12366 N N . LEU B 1 791 ? -15.664 -33.312 -29.484 1 96.44 791 LEU B N 1
ATOM 12367 C CA . LEU B 1 791 ? -16.016 -33.906 -28.203 1 96.44 791 LEU B CA 1
ATOM 12368 C C . LEU B 1 791 ? -17.312 -34.688 -28.297 1 96.44 791 LEU B C 1
ATOM 12370 O O . LEU B 1 791 ? -18.328 -34.188 -28.766 1 96.44 791 LEU B O 1
ATOM 12374 N N . TYR B 1 792 ? -17.234 -35.906 -27.859 1 97.12 792 TYR B N 1
ATOM 12375 C CA . TYR B 1 792 ? -18.406 -36.812 -27.828 1 97.12 792 TYR B CA 1
ATOM 12376 C C . TYR B 1 792 ? -18.641 -37.344 -26.422 1 97.12 792 TYR B C 1
ATOM 12378 O O . TYR B 1 792 ? -17.734 -37.906 -25.797 1 97.12 792 TYR B O 1
ATOM 12386 N N . SER B 1 793 ? -19.844 -37.156 -25.953 1 92.31 793 SER B N 1
ATOM 12387 C CA . SER B 1 793 ? -20.219 -37.688 -24.641 1 92.31 793 SER B CA 1
ATOM 12388 C C . SER B 1 793 ? -21.297 -38.75 -24.75 1 92.31 793 SER B C 1
ATOM 12390 O O . SER B 1 793 ? -22.203 -38.625 -25.578 1 92.31 793 SER B O 1
ATOM 12392 N N . PHE B 1 794 ? -21.266 -39.781 -23.844 1 93.12 794 PHE B N 1
ATOM 12393 C CA . PHE B 1 794 ? -22.25 -40.844 -23.891 1 93.12 794 PHE B CA 1
ATOM 12394 C C . PHE B 1 794 ? -22.516 -41.406 -22.5 1 93.12 794 PHE B C 1
ATOM 12396 O O . PHE B 1 794 ? -21.672 -41.281 -21.609 1 93.12 794 PHE B O 1
#

Solvent-accessible surface area (backbone atoms only — not comparable to full-atom values): 75778 Å² total; per-residue (Å²): 142,84,84,80,84,81,80,82,80,80,80,79,79,79,76,78,75,55,40,8,31,40,36,34,35,33,19,31,83,81,67,42,48,33,56,61,25,33,38,32,25,72,91,73,72,43,67,31,54,21,36,84,74,1,40,33,66,38,68,72,34,63,56,42,74,42,54,36,32,38,35,32,93,40,24,41,70,42,76,43,82,45,73,37,52,73,65,36,72,44,77,47,74,46,68,30,44,76,20,77,66,56,58,72,48,70,37,37,80,85,64,79,38,82,35,45,51,70,66,46,41,64,52,69,44,76,46,41,41,68,59,48,51,59,46,47,51,60,43,73,54,46,48,55,51,42,30,67,72,31,85,47,38,28,58,47,51,79,38,58,42,42,65,35,43,18,28,72,47,23,55,59,29,26,23,52,69,77,43,70,58,48,43,57,61,51,59,78,40,44,36,71,66,63,58,57,57,89,50,39,35,32,36,43,31,42,54,43,19,30,42,88,84,36,74,32,10,40,12,7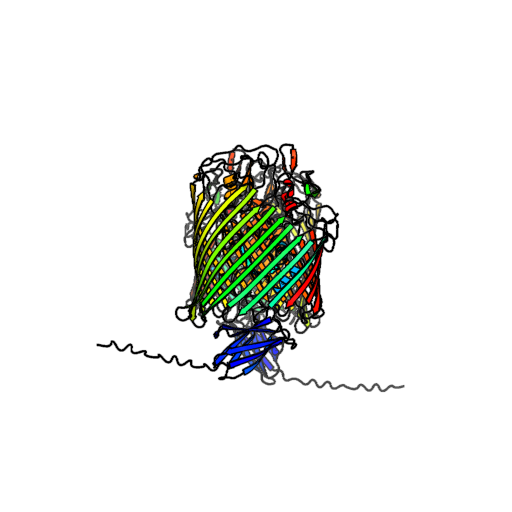,34,40,33,36,33,54,63,70,43,80,44,88,41,66,70,33,36,38,38,38,40,37,39,34,33,28,70,48,38,56,80,70,6,61,22,39,35,40,36,42,36,41,30,10,33,54,95,54,37,24,28,26,40,37,42,35,45,34,36,39,18,43,46,26,14,37,86,44,43,41,32,29,51,70,55,36,64,36,30,21,44,35,41,37,37,41,39,35,41,33,40,49,78,47,97,46,30,38,40,35,45,36,36,35,38,29,33,38,37,25,60,57,63,44,36,72,40,62,27,48,71,48,36,76,43,75,87,52,51,66,49,77,42,63,13,27,35,41,84,40,78,63,89,85,62,66,62,24,38,39,39,38,40,41,39,38,42,36,40,40,39,50,50,38,85,92,55,33,26,31,39,38,32,36,43,36,39,36,38,38,38,39,34,45,65,72,36,76,30,31,73,92,38,48,30,40,31,39,39,36,41,36,41,37,41,36,49,38,36,41,35,55,42,74,81,50,98,44,33,41,36,37,38,32,38,39,41,40,38,40,38,41,38,37,33,25,31,30,80,87,67,54,50,45,24,52,55,32,37,34,44,34,44,31,47,38,42,38,39,40,37,36,40,68,75,31,37,34,38,36,41,34,41,36,41,39,41,36,40,34,42,35,48,66,41,49,33,51,40,36,10,79,86,59,75,74,63,55,43,77,60,42,67,27,42,43,46,77,49,74,50,71,47,78,39,47,35,41,23,38,25,41,51,67,40,58,66,52,28,41,29,40,27,38,24,23,10,29,25,63,57,49,47,30,52,48,57,40,63,49,84,58,54,38,52,87,72,55,88,81,67,70,28,44,23,43,26,40,38,43,35,36,41,24,42,52,96,44,37,35,39,37,41,37,41,39,42,33,39,24,65,30,32,80,54,71,39,77,37,74,90,74,60,37,67,34,70,34,65,43,35,33,44,34,39,38,40,37,40,37,42,39,37,46,41,94,84,64,30,38,36,37,37,38,36,40,25,43,49,47,41,35,29,37,46,90,95,34,84,46,43,35,34,64,57,38,40,56,32,34,40,54,32,38,37,34,37,36,42,35,43,32,92,46,96,41,39,40,36,39,39,36,39,44,32,40,40,58,40,78,65,65,72,41,44,69,46,99,84,66,42,42,38,54,56,55,36,44,33,58,30,71,49,50,65,40,39,31,38,35,38,36,40,46,78,44,99,45,31,35,39,32,45,15,32,38,27,64,78,36,48,74,47,55,29,58,49,19,30,9,27,37,73,61,16,64,61,11,27,43,32,66,14,21,27,38,22,40,38,41,39,39,51,85,129,93,74,80,79,82,80,78,81,78,80,76,78,76,76,75,72,57,38,10,31,40,35,34,32,32,18,29,80,78,66,41,47,33,55,60,22,33,37,32,26,73,91,72,73,45,68,30,54,20,37,49,61,1,36,32,65,36,70,72,36,65,59,43,73,43,55,36,32,38,33,32,64,40,21,40,70,42,75,44,81,44,73,38,52,75,66,35,72,46,77,47,74,45,67,30,45,74,20,88,77,41,62,54,35,69,38,38,81,85,65,82,39,82,36,45,51,70,65,46,43,64,54,70,43,77,46,43,41,69,59,49,51,60,46,46,51,58,41,75,54,46,47,56,53,42,30,68,72,31,82,47,39,27,58,47,51,77,38,58,43,41,64,34,43,19,29,71,48,23,54,58,29,26,23,53,70,76,43,71,59,49,42,56,60,50,58,78,40,42,37,71,67,64,57,58,58,89,51,41,35,31,36,42,33,42,55,42,18,29,42,88,85,36,75,31,9,39,11,8,36,39,32,36,32,54,64,70,43,72,34,66,41,66,70,35,35,41,40,38,40,36,40,33,32,28,70,49,36,56,78,69,6,61,21,40,35,40,36,42,38,39,31,11,33,54,96,54,35,26,28,25,42,34,42,36,45,35,36,38,17,43,47,24,14,38,86,43,42,42,33,29,50,69,56,35,64,34,30,19,42,36,41,40,37,39,38,35,41,34,41,52,78,47,98,47,30,36,40,35,46,36,36,36,40,30,33,38,38,24,61,58,64,43,37,71,40,61,28,49,72,48,38,78,41,77,88,51,51,66,50,77,44,63,13,26,35,41,84,40,77,63,88,85,62,67,61,24,39,40,39,38,39,41,37,37,42,35,40,40,40,50,50,37,85,92,56,34,25,33,39,38,32,37,42,36,39,36,39,39,40,39,34,44,67,69,34,74,31,32,73,89,38,48,28,40,30,39,40,38,41,36,41,36,40,38,48,37,37,40,35,56,43,74,80,51,97,45,34,39,37,37,40,33,37,39,41,41,38,39,36,40,39,37,35,24,30,30,79,86,67,54,50,44,23,54,56,33,38,35,44,34,45,30,48,38,41,37,38,36,38,35,41,67,75,32,35,31,38,36,41,34,43,36,40,39,41,37,39,34,43,35,50,66,40,50,33,50,40,36,11,81,84,59,78,73,63,54,42,78,60,43,67,27,44,43,48,78,49,77,48,71,48,80,39,49,35,40,24,41,24,42,51,68,40,59,66,53,29,41,28,38,27,40,26,23,9,28,27,60,55,50,48,29,53,49,58,40,62,49,84,58,54,37,52,87,72,54,86,82,66,69,29,41,22,41,26,39,38,44,35,36,39,26,45,55,98,44,37,38,40,38,41,37,41,40,42,32,38,25,65,30,32,81,54,72,38,78,37,74,92,74,58,36,66,35,70,33,65,43,37,31,45,34,38,37,40,37,40,38,40,39,37,43,41,95,84,64,31,37,37,39,36,38,34,40,25,42,48,47,40,36,31,38,46,89,94,33,82,49,43,35,34,67,57,38,39,58,33,33,40,54,31,38,38,33,37,37,43,35,44,31,92,46,97,42,38,39,36,39,42,38,38,44,33,40,41,57,42,79,66,65,73,41,46,67,47,99,85,67,43,40,38,52,56,55,36,43,33,57,32,72,48,52,67,40,38,32,38,37,38,37,41,46,79,44,99,44,32,35,38,32,43,15,33,38,29,65,77,36,47,74,47,54,28,58,48,19,30,10,27,38,72,62,16,65,62,11,27,42,32,67,13,20,26,39,23,42,36,40,39,38,50,84